Protein AF-0000000078900551 (afdb_homodimer)

Organism: Rhodospirillum centenum (strain ATCC 51521 / SW) (NCBI:txid414684)

Nearest PDB structures (foldseek):
  6svo-assembly1_B  TM=8.219E-01  e=4.751E-28  Homo sapiens
  6r4i-assembly1_B  TM=8.090E-01  e=1.532E-27  Homo sapiens
  3tbf-assembly4_H  TM=9.210E-01  e=7.528E-16  Francisella tularensis subsp. tularensis
  3tbf-assembly2_D  TM=9.051E-01  e=5.675E-16  Francisella tularensis subsp. tularensis
  3tbf-assembly1_B  TM=9.033E-01  e=3.351E-15  Francisella tularensis subsp. tularensis

pLDDT: mean 84.88, std 12.08, range [35.97, 98.56]

Secondary structure (DSSP, 8-state):
--EEEEEEE-SGGGSPP--HHHHHHHHHHHH--TT-HHHHHHHHHHHHHTHHHHTSHHHHHHHHH-HHHHHHHHHHHHHHHHHHHHHHHSTTTTSHHHHHHHHHHHHHHHIIIIIIIHHHHHHHTTSS-GGG--HHHHHHHHHHHHHHHHHHHHGGG--SEEEEEEEEEE-TT-----HHHHHHHHHHHHHHTT-SSSSEEEEE-TTS-EEEEEEEEEE-SS--TTHHHHHHHHHHHH-HHHHHHHTTEEEEEEEEEEE--SSS-SSTTTPSSB----TT--GGG--HHHH-EEEEEE--TTHHHHIIIIIITTT----TT---GGGHHHHHHHH--SS--HHHHHHHHHHH--SSEEEEEE-TT-TTEEEEEEESSS--EEEEEETTEEEEESSHHHHTTT-SEEEEE---GGG-EEEEEE-STTS-SEEEEETTT--EE---EEE----GGGG--TT-SSHHHHHHHTHHHHHHHHHTTS-EEETTEEE---STT-TTHHHHHHHH-TTSPPP-EEEEEESTHHHHHHHHHHHHHHHHSTTS--EEEEEEHHHHHHH-TT---TTEEEEEEESSS--HHHHHHHHHHHHTT-EEEEEES-TTSHHHHH-SEEEE-TTS-----SSS--HHHHHHHHHHHHHHHHHHHHHT-S-HHHHHHHHHHHHHHHHHHHHHHHTHHHHHHHHHHHGGG-S-EEEEE-THHHHHHHHHHHHHHHHH-----EE-GGGGGGT-GGG--EEEEEETT--HHHHHHHHHHHHHHHHTT-EEEEEEETT--TTTTT-SEEEEE----TT-HHHHHHHHHHHHHHHHHHHHHHTTHHHHHHHHHHHHHTTSTT---HHHHHHHHHHHHHHHTTTTTTT--HHHHHHHHHHHHHHTTGGGS-SSSTHHHHHHHHHHHHHHHHHHHHH---TTT-TT--S---------PPPPPHHHHHHHHHTT--GGGB-HHHHHHHHHHTTTEEEEEEEEEEEEEEE-TTSPEEEEEEEEEETT-S--TTSS-EE--HHHHHHHHHTS-EEE--TTS---EEEEEEE-TTT--EEEEEEEEEEEPS---HHHHHHHHHHTT-HHHHHHHHHHHHHHH----HHHHHHHS-HHHHHHS-HHHHHH--/--EEEEEEE-SGGGSPP--HHHHHHHHHHHH--TT-HHHHHHHHHHHHHTHHHHTSHHHHHHHHH-HHHHHHHHHHHHHHHHHHHHHHHSTTTTSHHHHHHHHHHHHHHHIIIIIIIHHHHHHHTTSS-GGG--HHHHHHHHHHHHHHHHHHHHGGG--SEEEEEEEEEE-TT-----HHHHHHHHHHHHHHTT-SS-SEEEEE-TTS-EEEEEEEEEE-SS--TTHHHHHHHHHHHH-HHHHHHHTTEEEEEEEEEEE--SSS-SSTTTPSSB----TT--GGG--HHHH-EEEEEE--TTHHHHIIIIIITTT----TT---GGGHHHHHHHH--SS--HHHHHHHHHHH--SSEEEEEE-TT-TTEEEEEEESSS--EEEEEETTEEEEESSHHHHTTT-SEEEEE---GGG-EEEEEE-STTS-SEEEEETTT--B----EEE----GGGG--TT-SSHHHHHHHTHHHHHHHHHTTS-EEETTEEE---STT-TTHHHHHHHH-TTSPPP-EEEEEESTHHHHHHHHHHHHHHHHSTTS--EEEEEEHHHHHHH-TT---TTEEEEEEESSS--HHHHHHHHHHHHTT-EEEEEES-TTSHHHHH-SEEEE-TTS-----SSS--HHHHHHHHHHHHHHHHHHHHHT-S-HHHHHHHHHHHHHHHHHHHHHHHTHHHHHHHHHHHGGG-S-EEEEE-THHHHHHHHHHHHHHHHH-----EE-GGGGGGT-GGG--EEEEEETT--HHHHHHHHHHHHHHHHTT-EEEEEEETT--TTTTT-SEEEEE----TT-HHHHHHHHHHHHHHHHHHHHHHTTHHHHHHHHHHHHHTTSTT---HHHHHHHHHHHHHHHTTTTTTT--HHHHHHHHHHHHHHTTGGGS-SSSTHHHHHHHHHHHHHHHHHHHHH---TTT-TT--S-----------PPPHHHHHHHHHTT--GGGS-HHHHHHHHHHGGGEEEEEEEEEEEEEEE-TTSPEEEEEEEEEETT-S--TTSS-EE--HHHHHHHHHTS-EEE--TTS---EEEEEEE-TTT--EEEEEEEEEEEPS---HHHHHHHHHHTT-HHHHHHHHHHHHHHH----HHHHHHHS-HHHHHHS-HHHHHH--

Structure (mmCIF, N/CA/C/O backbone):
data_AF-0000000078900551-model_v1
#
loop_
_entity.id
_entity.type
_entity.pdbx_description
1 polymer 'Glutamine--fructose-6-phosphate aminotransferase'
#
loop_
_atom_site.group_PDB
_atom_site.id
_atom_site.type_symbol
_atom_site.label_atom_id
_atom_site.label_alt_id
_atom_site.label_comp_id
_atom_site.label_asym_id
_atom_site.label_entity_id
_atom_site.label_seq_id
_atom_site.pdbx_PDB_ins_code
_atom_site.Cartn_x
_atom_site.Cartn_y
_atom_site.Cartn_z
_atom_site.occupancy
_atom_site.B_iso_or_equiv
_atom_site.auth_seq_id
_atom_site.auth_comp_id
_atom_site.auth_asym_id
_atom_site.auth_atom_id
_atom_site.pdbx_PDB_model_num
ATOM 1 N N . MET A 1 1 ? -0.804 -19.781 -14.273 1 66.62 1 MET A N 1
ATOM 2 C CA . MET A 1 1 ? -0.394 -21.062 -14.836 1 66.62 1 MET A CA 1
ATOM 3 C C . MET A 1 1 ? -1.522 -22.078 -14.742 1 66.62 1 MET A C 1
ATOM 5 O O . MET A 1 1 ? -2.232 -22.141 -13.742 1 66.62 1 MET A O 1
ATOM 9 N N . CYS A 1 2 ? -1.718 -22.75 -15.812 1 84 2 CYS A N 1
ATOM 10 C CA . CYS A 1 2 ? -2.719 -23.812 -15.93 1 84 2 CYS A CA 1
ATOM 11 C C . CYS A 1 2 ? -2.092 -25.188 -15.727 1 84 2 CYS A C 1
ATOM 13 O O . CYS A 1 2 ? -0.875 -25.297 -15.578 1 84 2 CYS A O 1
ATOM 15 N N . GLY A 1 3 ? -2.926 -26.188 -15.391 1 90.5 3 GLY A N 1
ATOM 16 C CA . GLY A 1 3 ? -2.473 -27.562 -15.297 1 90.5 3 GLY A CA 1
ATOM 17 C C . GLY A 1 3 ? -2.92 -28.422 -16.469 1 90.5 3 GLY A C 1
ATOM 18 O O . GLY A 1 3 ? -4.047 -28.281 -16.953 1 90.5 3 GLY A O 1
ATOM 19 N N . ILE A 1 4 ? -1.954 -29.203 -16.984 1 95.88 4 ILE A N 1
ATOM 20 C CA . ILE A 1 4 ? -2.254 -30.156 -18.047 1 95.88 4 ILE A CA 1
ATOM 21 C C . ILE A 1 4 ? -2.004 -31.578 -17.547 1 95.88 4 ILE A C 1
ATOM 23 O O . ILE A 1 4 ? -1.011 -31.828 -16.859 1 95.88 4 ILE A O 1
ATOM 27 N N . ALA A 1 5 ? -2.932 -32.469 -17.766 1 97 5 ALA A N 1
ATOM 28 C CA . ALA A 1 5 ? -2.779 -33.906 -17.5 1 97 5 ALA A CA 1
ATOM 29 C C . ALA A 1 5 ? -3.188 -34.719 -18.719 1 97 5 ALA A C 1
ATOM 31 O O . ALA A 1 5 ? -4.086 -34.344 -19.469 1 97 5 ALA A O 1
ATOM 32 N N . GLY A 1 6 ? -2.467 -35.844 -18.922 1 97.44 6 GLY A N 1
ATOM 33 C CA . GLY A 1 6 ? -2.803 -36.656 -20.062 1 97.44 6 GLY A CA 1
ATOM 34 C C . GLY A 1 6 ? -2.352 -38.094 -19.906 1 97.44 6 GLY A C 1
ATOM 35 O O . GLY A 1 6 ? -1.52 -38.406 -19.047 1 97.44 6 GLY A O 1
ATOM 36 N N . PHE A 1 7 ? -2.967 -38.969 -20.656 1 97.88 7 PHE A N 1
ATOM 37 C CA . PHE A 1 7 ? -2.646 -40.375 -20.719 1 97.88 7 PHE A CA 1
ATOM 38 C C . PHE A 1 7 ? -2.855 -40.938 -22.125 1 97.88 7 PHE A C 1
ATOM 40 O O . PHE A 1 7 ? -3.861 -40.625 -22.781 1 97.88 7 PHE A O 1
ATOM 47 N N . LEU A 1 8 ? -1.882 -41.594 -22.672 1 98.06 8 LEU A N 1
ATOM 48 C CA . LEU A 1 8 ? -1.935 -42.281 -23.953 1 98.06 8 LEU A CA 1
ATOM 49 C C . LEU A 1 8 ? -1.696 -43.781 -23.781 1 98.06 8 LEU A C 1
ATOM 51 O O . LEU A 1 8 ? -0.574 -44.219 -23.5 1 98.06 8 LEU A O 1
ATOM 55 N N . SER A 1 9 ? -2.711 -44.594 -24.016 1 96.81 9 SER A N 1
ATOM 56 C CA . SER A 1 9 ? -2.615 -46.031 -23.734 1 96.81 9 SER A CA 1
ATOM 57 C C . SER A 1 9 ? -1.917 -46.75 -24.875 1 96.81 9 SER A C 1
ATOM 59 O O . SER A 1 9 ? -2.006 -46.344 -26.031 1 96.81 9 SER A O 1
ATOM 61 N N . ASN A 1 10 ? -1.224 -47.812 -24.516 1 94.12 10 ASN A N 1
ATOM 62 C CA . ASN A 1 10 ? -0.757 -48.781 -25.5 1 94.12 10 ASN A CA 1
ATOM 63 C C . ASN A 1 10 ? -1.678 -50 -25.578 1 94.12 10 ASN A C 1
ATOM 65 O O . ASN A 1 10 ? -2.842 -49.906 -25.172 1 94.12 10 ASN A O 1
ATOM 69 N N . ARG A 1 11 ? -1.225 -51.125 -26.094 1 87.25 11 ARG A N 1
ATOM 70 C CA . ARG A 1 11 ? -2.08 -52.281 -26.266 1 87.25 11 ARG A CA 1
ATOM 71 C C . ARG A 1 11 ? -1.646 -53.438 -25.359 1 87.25 11 ARG A C 1
ATOM 73 O O . ARG A 1 11 ? -2.137 -54.562 -25.484 1 87.25 11 ARG A O 1
ATOM 80 N N . HIS A 1 12 ? -0.827 -53.156 -24.438 1 87.31 12 HIS A N 1
ATOM 81 C CA . HIS A 1 12 ? -0.297 -54.219 -23.562 1 87.31 12 HIS A CA 1
ATOM 82 C C . HIS A 1 12 ? -1.28 -54.531 -22.438 1 87.31 12 HIS A C 1
ATOM 84 O O . HIS A 1 12 ? -1.102 -55.531 -21.734 1 87.31 12 HIS A O 1
ATOM 90 N N . TRP A 1 13 ? -2.324 -53.844 -22.297 1 88.25 13 TRP A N 1
ATOM 91 C CA . TRP A 1 13 ? -3.277 -54.031 -21.203 1 88.25 13 TRP A CA 1
ATOM 92 C C . TRP A 1 13 ? -4.098 -55.281 -21.375 1 88.25 13 TRP A C 1
ATOM 94 O O . TRP A 1 13 ? -4.762 -55.75 -20.438 1 88.25 13 TRP A O 1
ATOM 104 N N . THR A 1 14 ? -3.967 -55.938 -22.484 1 84.12 14 THR A N 1
ATOM 105 C CA . THR A 1 14 ? -4.766 -57.125 -22.781 1 84.12 14 THR A CA 1
ATOM 106 C C . THR A 1 14 ? -4.145 -58.375 -22.156 1 84.12 14 THR A C 1
ATOM 108 O O . THR A 1 14 ? -4.816 -59.375 -21.984 1 84.12 14 THR A O 1
ATOM 111 N N . ALA A 1 15 ? -2.949 -58.25 -21.734 1 84.06 15 ALA A N 1
ATOM 112 C CA . ALA A 1 15 ? -2.246 -59.406 -21.188 1 84.06 15 ALA A CA 1
ATOM 113 C C . ALA A 1 15 ? -2.484 -59.531 -19.672 1 84.06 15 ALA A C 1
ATOM 115 O O . ALA A 1 15 ? -2.699 -58.531 -19 1 84.06 15 ALA A O 1
ATOM 116 N N . ASP A 1 16 ? -2.555 -60.781 -19.188 1 81.62 16 ASP A N 1
ATOM 117 C CA . ASP A 1 16 ? -2.666 -61 -17.75 1 81.62 16 ASP A CA 1
ATOM 118 C C . ASP A 1 16 ? -1.317 -60.812 -17.062 1 81.62 16 ASP A C 1
ATOM 120 O O . ASP A 1 16 ? -0.294 -61.312 -17.531 1 81.62 16 ASP A O 1
ATOM 124 N N . PRO A 1 17 ? -1.302 -60.156 -15.969 1 81.31 17 PRO A N 1
ATOM 125 C CA . PRO A 1 17 ? -0.023 -59.812 -15.336 1 81.31 17 PRO A CA 1
ATOM 126 C C . PRO A 1 17 ? 0.526 -60.969 -14.484 1 81.31 17 PRO A C 1
ATOM 128 O O . PRO A 1 17 ? -0.245 -61.781 -13.961 1 81.31 17 PRO A O 1
ATOM 131 N N . ASP A 1 18 ? 1.804 -61.125 -14.484 1 87.38 18 ASP A N 1
ATOM 132 C CA . ASP A 1 18 ? 2.486 -61.969 -13.508 1 87.38 18 ASP A CA 1
ATOM 133 C C . ASP A 1 18 ? 2.635 -61.25 -12.164 1 87.38 18 ASP A C 1
ATOM 135 O O . ASP A 1 18 ? 3.355 -60.281 -12.062 1 87.38 18 ASP A O 1
ATOM 139 N N . LEU A 1 19 ? 1.919 -61.781 -11.133 1 91.25 19 LEU A N 1
ATOM 140 C CA . LEU A 1 19 ? 1.91 -61.094 -9.852 1 91.25 19 LEU A CA 1
ATOM 141 C C . LEU A 1 19 ? 2.754 -61.812 -8.82 1 91.25 19 LEU A C 1
ATOM 143 O O . LEU A 1 19 ? 2.646 -61.562 -7.621 1 91.25 19 LEU A O 1
ATOM 147 N N . SER A 1 20 ? 3.609 -62.719 -9.242 1 92.44 20 SER A N 1
ATOM 148 C CA . SER A 1 20 ? 4.438 -63.5 -8.32 1 92.44 20 SER A CA 1
ATOM 149 C C . SER A 1 20 ? 5.371 -62.594 -7.527 1 92.44 20 SER A C 1
ATOM 151 O O . SER A 1 20 ? 5.715 -62.875 -6.383 1 92.44 20 SER A O 1
ATOM 153 N N . TRP A 1 21 ? 5.801 -61.531 -8.148 1 92.56 21 TRP A N 1
ATOM 154 C CA . TRP A 1 21 ? 6.676 -60.562 -7.48 1 92.56 21 TRP A CA 1
ATOM 155 C C . TRP A 1 21 ? 5.984 -59.938 -6.27 1 92.56 21 TRP A C 1
ATOM 157 O O . TRP A 1 21 ? 6.637 -59.625 -5.273 1 92.56 21 TRP A O 1
ATOM 167 N N . LEU A 1 22 ? 4.711 -59.719 -6.332 1 93.12 22 LEU A N 1
ATOM 168 C CA . LEU A 1 22 ? 3.941 -59.125 -5.254 1 93.12 22 LEU A CA 1
ATOM 169 C C . LEU A 1 22 ? 3.912 -60.031 -4.027 1 93.12 22 LEU A C 1
ATOM 171 O O . LEU A 1 22 ? 4.031 -59.562 -2.895 1 93.12 22 LEU A O 1
ATOM 175 N N . ASP A 1 23 ? 3.812 -61.281 -4.262 1 92.56 23 ASP A N 1
ATOM 176 C CA . ASP A 1 23 ? 3.844 -62.25 -3.168 1 92.56 23 ASP A CA 1
ATOM 177 C C . ASP A 1 23 ? 5.203 -62.25 -2.467 1 92.56 23 ASP A C 1
ATOM 179 O O . ASP A 1 23 ? 5.27 -62.281 -1.237 1 92.56 23 ASP A O 1
ATOM 183 N N . ARG A 1 24 ? 6.188 -62.156 -3.193 1 93.75 24 ARG A N 1
ATOM 184 C CA . ARG A 1 24 ? 7.535 -62.125 -2.637 1 93.75 24 ARG A CA 1
ATOM 185 C C . ARG A 1 24 ? 7.758 -60.875 -1.793 1 93.75 24 ARG A C 1
ATOM 187 O O . ARG A 1 24 ? 8.32 -60.969 -0.7 1 93.75 24 ARG A O 1
ATOM 194 N N . ALA A 1 25 ? 7.383 -59.812 -2.393 1 93.94 25 ALA A N 1
ATOM 195 C CA . ALA A 1 25 ? 7.562 -58.531 -1.679 1 93.94 25 ALA A CA 1
ATOM 196 C C . ALA A 1 25 ? 6.742 -58.531 -0.392 1 93.94 25 ALA A C 1
ATOM 198 O O . ALA A 1 25 ? 7.227 -58.094 0.654 1 93.94 25 ALA A O 1
ATOM 199 N N . ALA A 1 26 ? 5.5 -58.938 -0.417 1 93.94 26 ALA A N 1
ATOM 200 C CA . ALA A 1 26 ? 4.625 -59 0.751 1 93.94 26 ALA A CA 1
ATOM 201 C C . ALA A 1 26 ? 5.172 -59.938 1.813 1 93.94 26 ALA A C 1
ATOM 203 O O . ALA A 1 26 ? 5.117 -59.625 3.01 1 93.94 26 ALA A O 1
ATOM 204 N N . ASP A 1 27 ? 5.672 -61.031 1.371 1 94.5 27 ASP A N 1
ATOM 205 C CA . ASP A 1 27 ? 6.254 -62 2.293 1 94.5 27 ASP A CA 1
ATOM 206 C C . ASP A 1 27 ? 7.508 -61.438 2.963 1 94.5 27 ASP A C 1
ATOM 208 O O . ASP A 1 27 ? 7.734 -61.656 4.152 1 94.5 27 ASP A O 1
ATOM 212 N N . ALA A 1 28 ? 8.281 -60.812 2.164 1 95.44 28 ALA A N 1
ATOM 213 C CA . ALA A 1 28 ? 9.484 -60.188 2.721 1 95.44 28 ALA A CA 1
ATOM 214 C C . ALA A 1 28 ? 9.133 -59.156 3.777 1 95.44 28 ALA A C 1
ATOM 216 O O . ALA A 1 28 ? 9.797 -59.062 4.816 1 95.44 28 ALA A O 1
ATOM 217 N N . LEU A 1 29 ? 8.148 -58.344 3.551 1 94.81 29 LEU A N 1
ATOM 218 C CA . LEU A 1 29 ? 7.703 -57.344 4.512 1 94.81 29 LEU A CA 1
ATOM 219 C C . LEU A 1 29 ? 7.152 -58 5.773 1 94.81 29 LEU A C 1
ATOM 221 O O . LEU A 1 29 ? 7.383 -57.531 6.883 1 94.81 29 LEU A O 1
ATOM 225 N N . ALA A 1 30 ? 6.445 -59.062 5.543 1 93.69 30 ALA A N 1
ATOM 226 C CA . ALA A 1 30 ? 5.871 -59.812 6.668 1 93.69 30 ALA A CA 1
ATOM 227 C C . ALA A 1 30 ? 6.961 -60.406 7.551 1 93.69 30 ALA A C 1
ATOM 229 O O . ALA A 1 30 ? 6.809 -60.469 8.773 1 93.69 30 ALA A O 1
ATOM 230 N N . ALA A 1 31 ? 8.023 -60.75 6.957 1 93.94 31 ALA A N 1
ATOM 231 C CA . ALA A 1 31 ? 9.109 -61.406 7.668 1 93.94 31 ALA A CA 1
ATOM 232 C C . ALA A 1 31 ? 10.047 -60.406 8.312 1 93.94 31 ALA A C 1
ATOM 234 O O . ALA A 1 31 ? 10.82 -60.75 9.211 1 93.94 31 ALA A O 1
ATOM 235 N N . ALA A 1 32 ? 9.992 -59.219 7.832 1 94.06 32 ALA A N 1
ATOM 236 C CA . ALA A 1 32 ? 10.906 -58.188 8.328 1 94.06 32 ALA A CA 1
ATOM 237 C C . ALA A 1 32 ? 10.609 -57.844 9.781 1 94.06 32 ALA A C 1
ATOM 239 O O . ALA A 1 32 ? 9.453 -57.875 10.211 1 94.06 32 ALA A O 1
ATOM 240 N N . THR A 1 33 ? 11.672 -57.469 10.602 1 92.5 33 THR A N 1
ATOM 241 C CA . THR A 1 33 ? 11.539 -57.125 12.008 1 92.5 33 THR A CA 1
ATOM 242 C C . THR A 1 33 ? 12.125 -55.75 12.281 1 92.5 33 THR A C 1
ATOM 244 O O . THR A 1 33 ? 13.102 -55.344 11.648 1 92.5 33 THR A O 1
ATOM 247 N N . PRO A 1 34 ? 11.445 -55.031 13.203 1 91.5 34 PRO A N 1
ATOM 248 C CA . PRO A 1 34 ? 11.906 -53.688 13.508 1 91.5 34 PRO A CA 1
ATOM 249 C C . PRO A 1 34 ? 13.352 -53.656 14.008 1 91.5 34 PRO A C 1
ATOM 251 O O . PRO A 1 34 ? 14.008 -52.594 13.945 1 91.5 34 PRO A O 1
ATOM 254 N N . ASP A 1 35 ? 13.906 -54.719 14.422 1 89.25 35 ASP A N 1
ATOM 255 C CA . ASP A 1 35 ? 15.266 -54.781 14.953 1 89.25 35 ASP A CA 1
ATOM 256 C C . ASP A 1 35 ? 16.297 -54.875 13.828 1 89.25 35 ASP A C 1
ATOM 258 O O . ASP A 1 35 ? 17.484 -54.688 14.055 1 89.25 35 ASP A O 1
ATOM 262 N N . ASP A 1 36 ? 15.836 -55.094 12.562 1 91.44 36 ASP A N 1
ATOM 263 C CA . ASP A 1 36 ? 16.719 -55.219 11.406 1 91.44 36 ASP A CA 1
ATOM 264 C C . ASP A 1 36 ? 16.328 -54.219 10.312 1 91.44 36 ASP A C 1
ATOM 266 O O . ASP A 1 36 ? 15.789 -54.594 9.273 1 91.44 36 ASP A O 1
ATOM 270 N N . PRO A 1 37 ? 16.734 -53 10.422 1 92.31 37 PRO A N 1
ATOM 271 C CA . PRO A 1 37 ? 16.391 -51.969 9.422 1 92.31 37 PRO A CA 1
ATOM 272 C C . PRO A 1 37 ? 16.906 -52.312 8.031 1 92.31 37 PRO A C 1
ATOM 274 O O . PRO A 1 37 ? 16.281 -52 7.027 1 92.31 37 PRO A O 1
ATOM 277 N N . ALA A 1 38 ? 18 -53 7.949 1 91.44 38 ALA A N 1
ATOM 278 C CA . ALA A 1 38 ? 18.547 -53.406 6.66 1 91.44 38 ALA A CA 1
ATOM 279 C C . ALA A 1 38 ? 17.641 -54.406 5.961 1 91.44 38 ALA A C 1
ATOM 281 O O . ALA A 1 38 ? 17.484 -54.375 4.742 1 91.44 38 ALA A O 1
ATOM 282 N N . GLY A 1 39 ? 17.125 -55.312 6.738 1 92.62 39 GLY A N 1
ATOM 283 C CA . GLY A 1 39 ? 16.172 -56.281 6.195 1 92.62 39 GLY A CA 1
ATOM 284 C C . GLY A 1 39 ? 14.898 -55.625 5.695 1 92.62 39 GLY A C 1
ATOM 285 O O . GLY A 1 39 ? 14.344 -56.031 4.672 1 92.62 39 GLY A O 1
ATOM 286 N N . ILE A 1 40 ? 14.422 -54.625 6.445 1 94.94 40 ILE A N 1
ATOM 287 C CA . ILE A 1 40 ? 13.258 -53.844 6.008 1 94.94 40 ILE A CA 1
ATOM 288 C C . ILE A 1 40 ? 13.562 -53.156 4.695 1 94.94 40 ILE A C 1
ATOM 290 O O . ILE A 1 40 ? 12.75 -53.156 3.768 1 94.94 40 ILE A O 1
ATOM 294 N N . ASP A 1 41 ? 14.711 -52.594 4.59 1 94 41 ASP A N 1
ATOM 295 C CA . ASP A 1 41 ? 15.125 -51.875 3.393 1 94 41 ASP A CA 1
ATOM 296 C C . ASP A 1 41 ? 15.18 -52.812 2.182 1 94 41 ASP A C 1
ATOM 298 O O . ASP A 1 41 ? 14.773 -52.406 1.081 1 94 41 ASP A O 1
ATOM 302 N N . ALA A 1 42 ? 15.633 -53.938 2.436 1 92.81 42 ALA A N 1
ATOM 303 C CA . ALA A 1 42 ? 15.711 -54.938 1.364 1 92.81 42 ALA A CA 1
ATOM 304 C C . ALA A 1 42 ? 14.312 -55.312 0.887 1 92.81 42 ALA A C 1
ATOM 306 O O . ALA A 1 42 ? 14.094 -55.562 -0.307 1 92.81 42 ALA A O 1
ATOM 307 N N . ALA A 1 43 ? 13.445 -55.469 1.793 1 93.75 43 ALA A N 1
ATOM 308 C CA . ALA A 1 43 ? 12.062 -55.781 1.431 1 93.75 43 ALA A CA 1
ATOM 309 C C . ALA A 1 43 ? 11.453 -54.656 0.61 1 93.75 43 ALA A C 1
ATOM 311 O O . ALA A 1 43 ? 10.727 -54.875 -0.357 1 93.75 43 ALA A O 1
ATOM 312 N N . LEU A 1 44 ? 11.758 -53.438 0.991 1 94.62 44 LEU A N 1
ATOM 313 C CA . LEU A 1 44 ? 11.242 -52.281 0.282 1 94.62 44 LEU A CA 1
ATOM 314 C C . LEU A 1 44 ? 11.875 -52.156 -1.102 1 94.62 44 LEU A C 1
ATOM 316 O O . LEU A 1 44 ? 11.242 -51.656 -2.039 1 94.62 44 LEU A O 1
ATOM 320 N N . ASP A 1 45 ? 13.039 -52.625 -1.257 1 94.44 45 ASP A N 1
ATOM 321 C CA . ASP A 1 45 ? 13.711 -52.594 -2.553 1 94.44 45 ASP A CA 1
ATOM 322 C C . ASP A 1 45 ? 12.984 -53.5 -3.559 1 94.44 45 ASP A C 1
ATOM 324 O O . ASP A 1 45 ? 12.969 -53.219 -4.758 1 94.44 45 ASP A O 1
ATOM 328 N N . LEU A 1 46 ? 12.398 -54.531 -3.059 1 93.19 46 LEU A N 1
ATOM 329 C CA . LEU A 1 46 ? 11.625 -55.406 -3.936 1 93.19 46 LEU A CA 1
ATOM 330 C C . LEU A 1 46 ? 10.414 -54.656 -4.492 1 93.19 46 LEU A C 1
ATOM 332 O O . LEU A 1 46 ? 10.07 -54.812 -5.668 1 93.19 46 LEU A O 1
ATOM 336 N N . LEU A 1 47 ? 9.844 -53.938 -3.631 1 91.62 47 LEU A N 1
ATOM 337 C CA . LEU A 1 47 ? 8.711 -53.125 -4.078 1 91.62 47 LEU A CA 1
ATOM 338 C C . LEU A 1 47 ? 9.164 -52 -5 1 91.62 47 LEU A C 1
ATOM 340 O O . LEU A 1 47 ? 8.547 -51.75 -6.039 1 91.62 47 LEU A O 1
ATOM 344 N N . ALA A 1 48 ? 10.242 -51.344 -4.641 1 93.19 48 ALA A N 1
ATOM 345 C CA . ALA A 1 48 ? 10.781 -50.219 -5.414 1 93.19 48 ALA A CA 1
ATOM 346 C C . ALA A 1 48 ? 11.227 -50.656 -6.801 1 93.19 48 ALA A C 1
ATOM 348 O O . ALA A 1 48 ? 11.039 -49.938 -7.785 1 93.19 48 ALA A O 1
ATOM 349 N N . GLY A 1 49 ? 11.75 -51.812 -6.824 1 92.88 49 GLY A N 1
ATOM 350 C CA . GLY A 1 49 ? 12.227 -52.344 -8.086 1 92.88 49 GLY A CA 1
ATOM 351 C C . GLY A 1 49 ? 11.102 -52.719 -9.039 1 92.88 49 GLY A C 1
ATOM 352 O O . GLY A 1 49 ? 11.312 -52.812 -10.25 1 92.88 49 GLY A O 1
ATOM 353 N N . ARG A 1 50 ? 9.914 -52.906 -8.469 1 94.19 50 ARG A N 1
ATOM 354 C CA . ARG A 1 50 ? 8.758 -53.25 -9.281 1 94.19 50 ARG A CA 1
ATOM 355 C C . ARG A 1 50 ? 7.676 -52.156 -9.188 1 94.19 50 ARG A C 1
ATOM 357 O O . ARG A 1 50 ? 6.48 -52.469 -9.164 1 94.19 50 ARG A O 1
ATOM 364 N N . PHE A 1 51 ? 8.094 -51.031 -9.039 1 94.94 51 PHE A N 1
ATOM 365 C CA . PHE A 1 51 ? 7.152 -49.906 -8.891 1 94.94 51 PHE A CA 1
ATOM 366 C C . PHE A 1 51 ? 6.23 -49.844 -10.102 1 94.94 51 PHE A C 1
ATOM 368 O O . PHE A 1 51 ? 5.02 -49.656 -9.953 1 94.94 51 PHE A O 1
ATOM 375 N N . ASP A 1 52 ? 6.727 -50 -11.289 1 93.38 52 ASP A N 1
ATOM 376 C CA . ASP A 1 52 ? 5.938 -49.906 -12.516 1 93.38 52 ASP A CA 1
ATOM 377 C C . ASP A 1 52 ? 4.875 -51 -12.562 1 93.38 52 ASP A C 1
ATOM 379 O O . ASP A 1 52 ? 3.74 -50.781 -12.977 1 93.38 52 ASP A O 1
ATOM 383 N N . ALA A 1 53 ? 5.301 -52.094 -12.148 1 93.31 53 ALA A N 1
ATOM 384 C CA . ALA A 1 53 ? 4.352 -53.219 -12.102 1 93.31 53 ALA A CA 1
ATOM 385 C C . ALA A 1 53 ? 3.275 -52.969 -11.047 1 93.31 53 ALA A C 1
ATOM 387 O O . ALA A 1 53 ? 2.104 -53.281 -11.266 1 93.31 53 ALA A O 1
ATOM 388 N N . LEU A 1 54 ? 3.744 -52.5 -9.969 1 94.44 54 LEU A N 1
ATOM 389 C CA . LEU A 1 54 ? 2.816 -52.219 -8.883 1 94.44 54 LEU A CA 1
ATOM 390 C C . LEU A 1 54 ? 1.731 -51.25 -9.344 1 94.44 54 LEU A C 1
ATOM 392 O O . LEU A 1 54 ? 0.566 -51.406 -8.969 1 94.44 54 LEU A O 1
ATOM 396 N N . MET A 1 55 ? 2.086 -50.312 -10.203 1 94.56 55 MET A N 1
ATOM 397 C CA . MET A 1 55 ? 1.155 -49.25 -10.602 1 94.56 55 MET A CA 1
ATOM 398 C C . MET A 1 55 ? 0.519 -49.562 -11.953 1 94.56 55 MET A C 1
ATOM 400 O O . MET A 1 55 ? -0.214 -48.75 -12.508 1 94.56 55 MET A O 1
ATOM 404 N N . SER A 1 56 ? 0.623 -50.75 -12.438 1 94.25 56 SER A N 1
ATOM 405 C CA . SER A 1 56 ? 0.135 -51.125 -13.758 1 94.25 56 SER A CA 1
ATOM 406 C C . SER A 1 56 ? -1.359 -51.438 -13.727 1 94.25 56 SER A C 1
ATOM 408 O O . SER A 1 56 ? -1.921 -51.719 -12.672 1 94.25 56 SER A O 1
ATOM 410 N N . PHE A 1 57 ? -1.996 -51.375 -14.938 1 95.62 57 PHE A N 1
ATOM 411 C CA . PHE A 1 57 ? -3.396 -51.75 -15.094 1 95.62 57 PHE A CA 1
ATOM 412 C C . PHE A 1 57 ? -3.607 -53.219 -14.727 1 95.62 57 PHE A C 1
ATOM 414 O O . PHE A 1 57 ? -4.625 -53.562 -14.125 1 95.62 57 PHE A O 1
ATOM 421 N N . GLY A 1 58 ? -2.66 -54.031 -15.039 1 93.5 58 GLY A N 1
ATOM 422 C CA . GLY A 1 58 ? -2.756 -55.438 -14.711 1 93.5 58 GLY A CA 1
ATOM 423 C C . GLY A 1 58 ? -2.943 -55.688 -13.227 1 93.5 58 GLY A C 1
ATOM 424 O O . GLY A 1 58 ? -3.791 -56.469 -12.828 1 93.5 58 GLY A O 1
ATOM 425 N N . THR A 1 59 ? -2.113 -55.062 -12.469 1 93.5 59 THR A N 1
ATOM 426 C CA . THR A 1 59 ? -2.227 -55.188 -11.023 1 93.5 59 THR A CA 1
ATOM 427 C C . THR A 1 59 ? -3.566 -54.656 -10.531 1 93.5 59 THR A C 1
ATOM 429 O O . THR A 1 59 ? -4.207 -55.25 -9.664 1 93.5 59 THR A O 1
ATOM 432 N N . HIS A 1 60 ? -4.016 -53.562 -11.07 1 94.25 60 HIS A N 1
ATOM 433 C CA . HIS A 1 60 ? -5.301 -52.969 -10.719 1 94.25 60 HIS A CA 1
ATOM 434 C C . HIS A 1 60 ? -6.445 -53.938 -11.008 1 94.25 60 HIS A C 1
ATOM 436 O O . HIS A 1 60 ? -7.301 -54.156 -10.148 1 94.25 60 HIS A O 1
ATOM 442 N N . LEU A 1 61 ? -6.441 -54.438 -12.25 1 94.44 61 LEU A N 1
ATOM 443 C CA . LEU A 1 61 ? -7.523 -55.312 -12.648 1 94.44 61 LEU A CA 1
ATOM 444 C C . LEU A 1 61 ? -7.555 -56.562 -11.773 1 94.44 61 LEU A C 1
ATOM 446 O O . LEU A 1 61 ? -8.625 -57.031 -11.367 1 94.44 61 LEU A O 1
ATOM 450 N N . ALA A 1 62 ? -6.352 -57.125 -11.477 1 93.75 62 ALA A N 1
ATOM 451 C CA . ALA A 1 62 ? -6.266 -58.312 -10.617 1 93.75 62 ALA A CA 1
ATOM 452 C C . ALA A 1 62 ? -6.82 -58 -9.227 1 93.75 62 ALA A C 1
ATOM 454 O O . ALA A 1 62 ? -7.562 -58.812 -8.672 1 93.75 62 ALA A O 1
ATOM 455 N N . ALA A 1 63 ? -6.445 -56.938 -8.695 1 93.69 63 ALA A N 1
ATOM 456 C CA . ALA A 1 63 ? -6.891 -56.562 -7.352 1 93.69 63 ALA A CA 1
ATOM 457 C C . ALA A 1 63 ? -8.383 -56.25 -7.34 1 93.69 63 ALA A C 1
ATOM 459 O O . ALA A 1 63 ? -9.055 -56.438 -6.328 1 93.69 63 ALA A O 1
ATOM 460 N N . ALA A 1 64 ? -8.914 -55.719 -8.422 1 93.31 64 ALA A N 1
ATOM 461 C CA . ALA A 1 64 ? -10.328 -55.375 -8.516 1 93.31 64 ALA A CA 1
ATOM 462 C C . ALA A 1 64 ? -11.188 -56.625 -8.664 1 93.31 64 ALA A C 1
ATOM 464 O O . ALA A 1 64 ? -12.344 -56.656 -8.227 1 93.31 64 ALA A O 1
ATOM 465 N N . THR A 1 65 ? -10.633 -57.719 -9.273 1 91.06 65 THR A N 1
ATOM 466 C CA . THR A 1 65 ? -11.461 -58.875 -9.633 1 91.06 65 THR A CA 1
ATOM 467 C C . THR A 1 65 ? -11.148 -60.062 -8.734 1 91.06 65 THR A C 1
ATOM 469 O O . THR A 1 65 ? -11.938 -61 -8.664 1 91.06 65 THR A O 1
ATOM 472 N N . ARG A 1 66 ? -9.914 -60.031 -8.086 1 92.81 66 ARG A N 1
ATOM 473 C CA . ARG A 1 66 ? -9.5 -61.125 -7.211 1 92.81 66 ARG A CA 1
ATOM 474 C C . ARG A 1 66 ? -9.328 -60.625 -5.773 1 92.81 66 ARG A C 1
ATOM 476 O O . ARG A 1 66 ? -8.281 -60.125 -5.41 1 92.81 66 ARG A O 1
ATOM 483 N N . PRO A 1 67 ? -10.172 -60.969 -4.953 1 92.94 67 PRO A N 1
ATOM 484 C CA . PRO A 1 67 ? -10.141 -60.5 -3.568 1 92.94 67 PRO A CA 1
ATOM 485 C C . PRO A 1 67 ? -8.844 -60.875 -2.848 1 92.94 67 PRO A C 1
ATOM 487 O O . PRO A 1 67 ? -8.375 -60.125 -1.981 1 92.94 67 PRO A O 1
ATOM 490 N N . ALA A 1 68 ? -8.266 -61.969 -3.244 1 92.75 68 ALA A N 1
ATOM 491 C CA . ALA A 1 68 ? -7.039 -62.438 -2.6 1 92.75 68 ALA A CA 1
ATOM 492 C C . ALA A 1 68 ? -5.891 -61.469 -2.873 1 92.75 68 ALA A C 1
ATOM 494 O O . ALA A 1 68 ? -5.059 -61.219 -1.996 1 92.75 68 ALA A O 1
ATOM 495 N N . VAL A 1 69 ? -5.824 -61.031 -4.051 1 94.44 69 VAL A N 1
ATOM 496 C CA . VAL A 1 69 ? -4.773 -60.094 -4.422 1 94.44 69 VAL A CA 1
ATOM 497 C C . VAL A 1 69 ? -4.961 -58.781 -3.658 1 94.44 69 VAL A C 1
ATOM 499 O O . VAL A 1 69 ? -3.992 -58.219 -3.15 1 94.44 69 VAL A O 1
ATOM 502 N N . ARG A 1 70 ? -6.148 -58.312 -3.559 1 94.81 70 ARG A N 1
ATOM 503 C CA . ARG A 1 70 ? -6.449 -57.094 -2.816 1 94.81 70 ARG A CA 1
ATOM 504 C C . ARG A 1 70 ? -6.07 -57.25 -1.347 1 94.81 70 ARG A C 1
ATOM 506 O O . ARG A 1 70 ? -5.473 -56.344 -0.761 1 94.81 70 ARG A O 1
ATOM 513 N N . ALA A 1 71 ? -6.422 -58.344 -0.802 1 94.62 71 ALA A N 1
ATOM 514 C CA . ALA A 1 71 ? -6.113 -58.594 0.602 1 94.62 71 ALA A CA 1
ATOM 515 C C . ALA A 1 71 ? -4.605 -58.594 0.845 1 94.62 71 ALA A C 1
ATOM 517 O O . ALA A 1 71 ? -4.141 -58.125 1.888 1 94.62 71 ALA A O 1
ATOM 518 N N . ARG A 1 72 ? -3.939 -59.125 -0.069 1 94.31 72 ARG A N 1
ATOM 519 C CA . ARG A 1 72 ? -2.484 -59.188 0.039 1 94.31 72 ARG A CA 1
ATOM 520 C C . ARG A 1 72 ? -1.895 -57.781 0.021 1 94.31 72 ARG A C 1
ATOM 522 O O . ARG A 1 72 ? -0.964 -57.469 0.773 1 94.31 72 ARG A O 1
ATOM 529 N N . LEU A 1 73 ? -2.346 -56.969 -0.889 1 95.25 73 LEU A N 1
ATOM 530 C CA . LEU A 1 73 ? -1.905 -55.562 -0.979 1 95.25 73 LEU A CA 1
ATOM 531 C C . LEU A 1 73 ? -2.236 -54.812 0.301 1 95.25 73 LEU A C 1
ATOM 533 O O . LEU A 1 73 ? -1.409 -54.062 0.808 1 95.25 73 LEU A O 1
ATOM 537 N N . GLU A 1 74 ? -3.369 -54.969 0.841 1 95.75 74 GLU A N 1
ATOM 538 C CA . GLU A 1 74 ? -3.793 -54.344 2.08 1 95.75 74 GLU A CA 1
ATOM 539 C C . GLU A 1 74 ? -2.93 -54.781 3.256 1 95.75 74 GLU A C 1
ATOM 541 O O . GLU A 1 74 ? -2.537 -53.969 4.09 1 95.75 74 GLU A O 1
ATOM 546 N N . ALA A 1 75 ? -2.689 -56.031 3.273 1 94.88 75 ALA A N 1
ATOM 547 C CA . ALA A 1 75 ? -1.854 -56.562 4.34 1 94.88 75 ALA A CA 1
ATOM 548 C C . ALA A 1 75 ? -0.442 -56 4.281 1 94.88 75 ALA A C 1
ATOM 550 O O . ALA A 1 75 ? 0.163 -55.719 5.316 1 94.88 75 ALA A O 1
ATOM 551 N N . ALA A 1 76 ? 0.045 -55.906 3.107 1 95.56 76 ALA A N 1
ATOM 552 C CA . ALA A 1 76 ? 1.374 -55.344 2.938 1 95.56 76 ALA A CA 1
ATOM 553 C C . ALA A 1 76 ? 1.401 -53.875 3.408 1 95.56 76 ALA A C 1
ATOM 555 O O . ALA A 1 76 ? 2.369 -53.438 4.039 1 95.56 76 ALA A O 1
ATOM 556 N N . ALA A 1 77 ? 0.397 -53.125 3.074 1 95.81 77 ALA A N 1
ATOM 557 C CA . ALA A 1 77 ? 0.296 -51.719 3.492 1 95.81 77 ALA A CA 1
ATOM 558 C C . ALA A 1 77 ? 0.249 -51.625 5.012 1 95.81 77 ALA A C 1
ATOM 560 O O . ALA A 1 77 ? 0.953 -50.781 5.602 1 95.81 77 ALA A O 1
ATOM 561 N N . VAL A 1 78 ? -0.557 -52.406 5.617 1 95.25 78 VAL A N 1
ATOM 562 C CA . VAL A 1 78 ? -0.717 -52.406 7.066 1 95.25 78 VAL A CA 1
ATOM 563 C C . VAL A 1 78 ? 0.597 -52.781 7.738 1 95.25 78 VAL A C 1
ATOM 565 O O . VAL A 1 78 ? 0.983 -52.219 8.75 1 95.25 78 VAL A O 1
ATOM 568 N N . ARG A 1 79 ? 1.195 -53.75 7.184 1 95.25 79 ARG A N 1
ATOM 569 C CA . ARG A 1 79 ? 2.469 -54.219 7.727 1 95.25 79 ARG A CA 1
ATOM 570 C C . ARG A 1 79 ? 3.527 -53.125 7.641 1 95.25 79 ARG A C 1
ATOM 572 O O . ARG A 1 79 ? 4.297 -52.906 8.578 1 95.25 79 ARG A O 1
ATOM 579 N N . ALA A 1 80 ? 3.645 -52.531 6.492 1 95.75 80 ALA A N 1
ATOM 580 C CA . ALA A 1 80 ? 4.59 -51.406 6.332 1 95.75 80 ALA A CA 1
ATOM 581 C C . ALA A 1 80 ? 4.34 -50.312 7.367 1 95.75 80 ALA A C 1
ATOM 583 O O . ALA A 1 80 ? 5.281 -49.781 7.941 1 95.75 80 ALA A O 1
ATOM 584 N N . GLN A 1 81 ? 3.109 -50.031 7.586 1 94.31 81 GLN A N 1
ATOM 585 C CA . GLN A 1 81 ? 2.738 -49 8.578 1 94.31 81 GLN A CA 1
ATOM 586 C C . GLN A 1 81 ? 3.146 -49.438 9.984 1 94.31 81 GLN A C 1
ATOM 588 O O . GLN A 1 81 ? 3.627 -48.625 10.773 1 94.31 81 GLN A O 1
ATOM 593 N N . ALA A 1 82 ? 2.912 -50.656 10.258 1 93.75 82 ALA A N 1
ATOM 594 C CA . ALA A 1 82 ? 3.256 -51.219 11.57 1 93.75 82 ALA A CA 1
ATOM 595 C C . ALA A 1 82 ? 4.762 -51.188 11.805 1 93.75 82 ALA A C 1
ATOM 597 O O . ALA A 1 82 ? 5.219 -50.875 12.914 1 93.75 82 ALA A O 1
ATOM 598 N N . LEU A 1 83 ? 5.508 -51.531 10.828 1 95.31 83 LEU A N 1
ATOM 599 C CA . LEU A 1 83 ? 6.961 -51.469 10.922 1 95.31 83 LEU A CA 1
ATOM 600 C C . LEU A 1 83 ? 7.449 -50.031 11.148 1 95.31 83 LEU A C 1
ATOM 602 O O . LEU A 1 83 ? 8.367 -49.812 11.938 1 95.31 83 LEU A O 1
ATOM 606 N N . GLU A 1 84 ? 6.891 -49.156 10.359 1 94.06 84 GLU A N 1
ATOM 607 C CA . GLU A 1 84 ? 7.242 -47.75 10.531 1 94.06 84 GLU A CA 1
ATOM 608 C C . GLU A 1 84 ? 6.98 -47.281 11.961 1 94.06 84 GLU A C 1
ATOM 610 O O . GLU A 1 84 ? 7.824 -46.594 12.57 1 94.06 84 GLU A O 1
ATOM 615 N N . ALA A 1 85 ? 5.781 -47.625 12.492 1 90.31 85 ALA A N 1
ATOM 616 C CA . ALA A 1 85 ? 5.406 -47.25 13.852 1 90.31 85 ALA A CA 1
ATOM 617 C C . ALA A 1 85 ? 6.363 -47.844 14.875 1 90.31 85 ALA A C 1
ATOM 619 O O . ALA A 1 85 ? 6.742 -47.188 15.852 1 90.31 85 ALA A O 1
ATOM 620 N N . ALA A 1 86 ? 6.766 -48.969 14.695 1 91.19 86 ALA A N 1
ATOM 621 C CA . ALA A 1 86 ? 7.676 -49.656 15.594 1 91.19 86 ALA A CA 1
ATOM 622 C C . ALA A 1 86 ? 9.062 -49.031 15.586 1 91.19 86 ALA A C 1
ATOM 624 O O . ALA A 1 86 ? 9.703 -48.906 16.625 1 91.19 86 ALA A O 1
ATOM 625 N N . LEU A 1 87 ? 9.508 -48.688 14.438 1 90.62 87 LEU A N 1
ATOM 626 C CA . LEU A 1 87 ? 10.805 -48.062 14.32 1 90.62 87 LEU A CA 1
ATOM 627 C C . LEU A 1 87 ? 10.805 -46.688 15.023 1 90.62 87 LEU A C 1
ATOM 629 O O . LEU A 1 87 ? 11.781 -46.344 15.688 1 90.62 87 LEU A O 1
ATOM 633 N N . ARG A 1 88 ? 9.742 -45.969 14.891 1 82.75 88 ARG A N 1
ATOM 634 C CA . ARG A 1 88 ? 9.633 -44.656 15.477 1 82.75 88 ARG A CA 1
ATOM 635 C C . ARG A 1 88 ? 9.555 -44.719 17 1 82.75 88 ARG A C 1
ATOM 637 O O . ARG A 1 88 ? 10.031 -43.844 17.703 1 82.75 88 ARG A O 1
ATOM 644 N N . ALA A 1 89 ? 8.93 -45.812 17.469 1 78.5 89 ALA A N 1
ATOM 645 C CA . ALA A 1 89 ? 8.758 -46 18.906 1 78.5 89 ALA A CA 1
ATOM 646 C C . ALA A 1 89 ? 9.977 -46.719 19.516 1 78.5 89 ALA A C 1
ATOM 648 O O . ALA A 1 89 ? 10.117 -46.75 20.734 1 78.5 89 ALA A O 1
ATOM 649 N N . GLY A 1 90 ? 10.812 -47.156 18.703 1 79.56 90 GLY A N 1
ATOM 650 C CA . GLY A 1 90 ? 11.938 -47.938 19.156 1 79.56 90 GLY A CA 1
ATOM 651 C C . GLY A 1 90 ? 13.07 -47.094 19.719 1 79.56 90 GLY A C 1
ATOM 652 O O . GLY A 1 90 ? 13.086 -45.875 19.547 1 79.56 90 GLY A O 1
ATOM 653 N N . PRO A 1 91 ? 13.961 -47.594 20.438 1 76.25 91 PRO A N 1
ATOM 654 C CA . PRO A 1 91 ? 15.055 -46.875 21.094 1 76.25 91 PRO A CA 1
ATOM 655 C C . PRO A 1 91 ? 16.016 -46.25 20.094 1 76.25 91 PRO A C 1
ATOM 657 O O . PRO A 1 91 ? 16.75 -45.312 20.453 1 76.25 91 PRO A O 1
ATOM 660 N N . ARG A 1 92 ? 16.109 -46.688 18.844 1 79.44 92 ARG A N 1
ATOM 661 C CA . ARG A 1 92 ? 17.031 -46.188 17.844 1 79.44 92 ARG A CA 1
ATOM 662 C C . ARG A 1 92 ? 16.359 -45.219 16.891 1 79.44 92 ARG A C 1
ATOM 664 O O . ARG A 1 92 ? 16.859 -44.938 15.797 1 79.44 92 ARG A O 1
ATOM 671 N N . ALA A 1 93 ? 15.203 -44.812 17.312 1 73.81 93 ALA A N 1
ATOM 672 C CA . ALA A 1 93 ? 14.383 -43.969 16.453 1 73.81 93 ALA A CA 1
ATOM 673 C C . ALA A 1 93 ? 15.148 -42.719 16.016 1 73.81 93 ALA A C 1
ATOM 675 O O . ALA A 1 93 ? 14.852 -42.156 14.969 1 73.81 93 ALA A O 1
ATOM 676 N N . ARG A 1 94 ? 16.203 -42.406 16.703 1 57.06 94 ARG A N 1
ATOM 677 C CA . ARG A 1 94 ? 16.891 -41.156 16.453 1 57.06 94 ARG A CA 1
ATOM 678 C C . ARG A 1 94 ? 18.109 -41.344 15.57 1 57.06 94 ARG A C 1
ATOM 680 O O . ARG A 1 94 ? 18.766 -40.375 15.164 1 57.06 94 ARG A O 1
ATOM 687 N N . GLU A 1 95 ? 18.406 -42.562 15.227 1 66.69 95 GLU A N 1
ATOM 688 C CA . GLU A 1 95 ? 19.516 -42.844 14.32 1 66.69 95 GLU A CA 1
ATOM 689 C C . GLU A 1 95 ? 19.125 -42.531 12.875 1 66.69 95 GLU A C 1
ATOM 691 O O . GLU A 1 95 ? 18 -42.812 12.445 1 66.69 95 GLU A O 1
ATOM 696 N N . GLU A 1 96 ? 20.078 -41.938 12.148 1 63.59 96 GLU A N 1
ATOM 697 C CA . GLU A 1 96 ? 19.828 -41.469 10.781 1 63.59 96 GLU A CA 1
ATOM 698 C C . GLU A 1 96 ? 19.406 -42.625 9.891 1 63.59 96 GLU A C 1
ATOM 700 O O . GLU A 1 96 ? 18.516 -42.5 9.055 1 63.59 96 GLU A O 1
ATOM 705 N N . ALA A 1 97 ? 20.078 -43.656 10.047 1 76.94 97 ALA A N 1
ATOM 706 C CA . ALA A 1 97 ? 19.781 -44.844 9.219 1 76.94 97 ALA A CA 1
ATOM 707 C C . ALA A 1 97 ? 18.359 -45.344 9.484 1 76.94 97 ALA A C 1
ATOM 709 O O . ALA A 1 97 ? 17.656 -45.75 8.555 1 76.94 97 ALA A O 1
ATOM 710 N N . VAL A 1 98 ? 17.953 -45.344 10.727 1 81.94 98 VAL A N 1
ATOM 711 C CA . VAL A 1 98 ? 16.625 -45.812 11.109 1 81.94 98 VAL A CA 1
ATOM 712 C C . VAL A 1 98 ? 15.57 -44.812 10.625 1 81.94 98 VAL A C 1
ATOM 714 O O . VAL A 1 98 ? 14.508 -45.188 10.141 1 81.94 98 VAL A O 1
ATOM 717 N N . GLU A 1 99 ? 15.984 -43.594 10.617 1 77.25 99 GLU A N 1
ATOM 718 C CA . GLU A 1 99 ? 15.07 -42.562 10.141 1 77.25 99 GLU A CA 1
ATOM 719 C C . GLU A 1 99 ? 14.852 -42.688 8.633 1 77.25 99 GLU A C 1
ATOM 721 O O . GLU A 1 99 ? 13.742 -42.438 8.148 1 77.25 99 GLU A O 1
ATOM 726 N N . ARG A 1 100 ? 15.828 -42.875 7.98 1 81.5 100 ARG A N 1
ATOM 727 C CA . ARG A 1 100 ? 15.727 -43.031 6.531 1 81.5 100 ARG A CA 1
ATOM 728 C C . ARG A 1 100 ? 14.797 -44.188 6.172 1 81.5 100 ARG A C 1
ATOM 730 O O . ARG A 1 100 ? 13.961 -44.062 5.277 1 81.5 100 ARG A O 1
ATOM 737 N N . VAL A 1 101 ? 14.961 -45.281 6.836 1 89.38 101 VAL A N 1
ATOM 738 C CA . VAL A 1 101 ? 14.133 -46.438 6.582 1 89.38 101 VAL A CA 1
ATOM 739 C C . VAL A 1 101 ? 12.688 -46.156 6.977 1 89.38 101 VAL A C 1
ATOM 741 O O . VAL A 1 101 ? 11.758 -46.562 6.281 1 89.38 101 VAL A O 1
ATOM 744 N N . ALA A 1 102 ? 12.57 -45.5 8.023 1 87.69 102 ALA A N 1
ATOM 745 C CA . ALA A 1 102 ? 11.227 -45.125 8.461 1 87.69 102 ALA A CA 1
ATOM 746 C C . ALA A 1 102 ? 10.539 -44.25 7.418 1 87.69 102 ALA A C 1
ATOM 748 O O . ALA A 1 102 ? 9.344 -44.406 7.16 1 87.69 102 ALA A O 1
ATOM 749 N N . GLU A 1 103 ? 11.32 -43.438 6.824 1 84.44 103 GLU A N 1
ATOM 750 C CA . GLU A 1 103 ? 10.773 -42.594 5.785 1 84.44 103 GLU A CA 1
ATOM 751 C C . GLU A 1 103 ? 10.352 -43.375 4.559 1 84.44 103 GLU A C 1
ATOM 753 O O . GLU A 1 103 ? 9.289 -43.156 3.984 1 84.44 103 GLU A O 1
ATOM 758 N N . ARG A 1 104 ? 11.109 -44.25 4.246 1 90.81 104 ARG A N 1
ATOM 759 C CA . ARG A 1 104 ? 10.781 -45.094 3.113 1 90.81 104 ARG A CA 1
ATOM 760 C C . ARG A 1 104 ? 9.531 -45.938 3.396 1 90.81 104 ARG A C 1
ATOM 762 O O . ARG A 1 104 ? 8.703 -46.125 2.51 1 90.81 104 ARG A O 1
ATOM 769 N N . LEU A 1 105 ? 9.508 -46.375 4.609 1 93.19 105 LEU A N 1
ATOM 770 C CA . LEU A 1 105 ? 8.32 -47.125 5.008 1 93.19 105 LEU A CA 1
ATOM 771 C C . LEU A 1 105 ? 7.07 -46.25 4.918 1 93.19 105 LEU A C 1
ATOM 773 O O . LEU A 1 105 ? 6.016 -46.719 4.492 1 93.19 105 LEU A O 1
ATOM 777 N N . ARG A 1 106 ? 7.199 -45.094 5.258 1 89.94 106 ARG A N 1
ATOM 778 C CA . ARG A 1 106 ? 6.062 -44.188 5.152 1 89.94 106 ARG A CA 1
ATOM 779 C C . ARG A 1 106 ? 5.664 -43.969 3.695 1 89.94 106 ARG A C 1
ATOM 781 O O . ARG A 1 106 ? 4.477 -43.938 3.371 1 89.94 106 ARG A O 1
ATOM 788 N N . ASP A 1 107 ? 6.602 -43.844 2.891 1 92 107 ASP A N 1
ATOM 789 C CA . ASP A 1 107 ? 6.359 -43.625 1.466 1 92 107 ASP A CA 1
ATOM 790 C C . ASP A 1 107 ? 5.617 -44.812 0.854 1 92 107 ASP A C 1
ATOM 792 O O . ASP A 1 107 ? 4.594 -44.625 0.189 1 92 107 ASP A O 1
ATOM 796 N N . TYR A 1 108 ? 6.078 -45.875 1.141 1 94.12 108 TYR A N 1
ATOM 797 C CA . TYR A 1 108 ? 5.531 -47.062 0.46 1 94.12 108 TYR A CA 1
ATOM 798 C C . TYR A 1 108 ? 4.25 -47.531 1.138 1 94.12 108 TYR A C 1
ATOM 800 O O . TYR A 1 108 ? 3.393 -48.156 0.497 1 94.12 108 TYR A O 1
ATOM 808 N N . ALA A 1 109 ? 4.18 -47.344 2.473 1 94.19 109 ALA A N 1
ATOM 809 C CA . ALA A 1 109 ? 2.887 -47.594 3.1 1 94.19 109 ALA A CA 1
ATOM 810 C C . ALA A 1 109 ? 1.791 -46.75 2.465 1 94.19 109 ALA A C 1
ATOM 812 O O . ALA A 1 109 ? 0.687 -47.25 2.211 1 94.19 109 ALA A O 1
ATOM 813 N N . TRP A 1 110 ? 2.133 -45.594 2.213 1 92.81 110 TRP A N 1
ATOM 814 C CA . TRP A 1 110 ? 1.206 -44.688 1.541 1 92.81 110 TRP A CA 1
ATOM 815 C C . TRP A 1 110 ? 0.929 -45.156 0.115 1 92.81 110 TRP A C 1
ATOM 817 O O . TRP A 1 110 ? -0.221 -45.156 -0.331 1 92.81 110 TRP A O 1
ATOM 827 N N . GLN A 1 111 ? 1.953 -45.469 -0.572 1 93.75 111 GLN A N 1
ATOM 828 C CA . GLN A 1 111 ? 1.816 -45.906 -1.954 1 93.75 111 GLN A CA 1
ATOM 829 C C . GLN A 1 111 ? 0.869 -47.094 -2.057 1 93.75 111 GLN A C 1
ATOM 831 O O . GLN A 1 111 ? -0.041 -47.125 -2.889 1 93.75 111 GLN A O 1
ATOM 836 N N . LEU A 1 112 ? 1.061 -48.031 -1.223 1 95 112 LEU A N 1
ATOM 837 C CA . LEU A 1 112 ? 0.245 -49.25 -1.231 1 95 112 LEU A CA 1
ATOM 838 C C . LEU A 1 112 ? -1.184 -48.938 -0.796 1 95 112 LEU A C 1
ATOM 840 O O . LEU A 1 112 ? -2.141 -49.344 -1.454 1 95 112 LEU A O 1
ATOM 844 N N . GLY A 1 113 ? -1.272 -48.281 0.229 1 94 113 GLY A N 1
ATOM 845 C CA . GLY A 1 113 ? -2.58 -48.062 0.817 1 94 113 GLY A CA 1
ATOM 846 C C . GLY A 1 113 ? -3.416 -47.062 0.031 1 94 113 GLY A C 1
ATOM 847 O O . GLY A 1 113 ? -4.586 -47.312 -0.259 1 94 113 GLY A O 1
ATOM 848 N N . THR A 1 114 ? -2.832 -45.969 -0.363 1 92.62 114 THR A N 1
ATOM 849 C CA . THR A 1 114 ? -3.588 -44.844 -0.933 1 92.62 114 THR A CA 1
ATOM 850 C C . THR A 1 114 ? -3.568 -44.906 -2.457 1 92.62 114 THR A C 1
ATOM 852 O O . THR A 1 114 ? -4.598 -44.719 -3.105 1 92.62 114 THR A O 1
ATOM 855 N N . GLU A 1 115 ? -2.475 -45.125 -3.051 1 93.31 115 GLU A N 1
ATOM 856 C CA . GLU A 1 115 ? -2.336 -45 -4.496 1 93.31 115 GLU A CA 1
ATOM 857 C C . GLU A 1 115 ? -2.689 -46.312 -5.203 1 93.31 115 GLU A C 1
ATOM 859 O O . GLU A 1 115 ? -2.949 -46.312 -6.406 1 93.31 115 GLU A O 1
ATOM 864 N N . VAL A 1 116 ? -2.684 -47.375 -4.453 1 94.81 116 VAL A N 1
ATOM 865 C CA . VAL A 1 116 ? -3.027 -48.656 -5.082 1 94.81 116 VAL A CA 1
ATOM 866 C C . VAL A 1 116 ? -4.391 -49.125 -4.582 1 94.81 116 VAL A C 1
ATOM 868 O O . VAL A 1 116 ? -5.379 -49.094 -5.316 1 94.81 116 VAL A O 1
ATOM 871 N N . VAL A 1 117 ? -4.488 -49.438 -3.279 1 94.56 117 VAL A N 1
ATOM 872 C CA . VAL A 1 117 ? -5.688 -50.062 -2.738 1 94.56 117 VAL A CA 1
ATOM 873 C C . VAL A 1 117 ? -6.867 -49.094 -2.84 1 94.56 117 VAL A C 1
ATOM 875 O O . VAL A 1 117 ? -7.902 -49.438 -3.416 1 94.56 117 VAL A O 1
ATOM 878 N N . ALA A 1 118 ? -6.723 -47.969 -2.318 1 93.44 118 ALA A N 1
ATOM 879 C CA . ALA A 1 118 ? -7.82 -47 -2.338 1 93.44 118 ALA A CA 1
ATOM 880 C C . ALA A 1 118 ? -8.156 -46.562 -3.766 1 93.44 118 ALA A C 1
ATOM 882 O O . ALA A 1 118 ? -9.297 -46.219 -4.066 1 93.44 118 ALA A O 1
ATOM 883 N N . ASN A 1 119 ? -7.152 -46.562 -4.574 1 93.12 119 ASN A N 1
ATOM 884 C CA . ASN A 1 119 ? -7.371 -46.188 -5.969 1 93.12 119 ASN A CA 1
ATOM 885 C C . ASN A 1 119 ? -8.312 -47.156 -6.672 1 93.12 119 ASN A C 1
ATOM 887 O O . ASN A 1 119 ? -9.047 -46.75 -7.578 1 93.12 119 ASN A O 1
ATOM 891 N N . ILE A 1 120 ? -8.32 -48.375 -6.309 1 93.56 120 ILE A N 1
ATOM 892 C CA . ILE A 1 120 ? -9.219 -49.375 -6.887 1 93.56 120 ILE A CA 1
ATOM 893 C C . ILE A 1 120 ? -10.672 -48.906 -6.695 1 93.56 120 ILE A C 1
ATOM 895 O O . ILE A 1 120 ? -11.453 -48.906 -7.648 1 93.56 120 ILE A O 1
ATOM 899 N N . ASP A 1 121 ? -10.953 -48.531 -5.516 1 93.38 121 ASP A N 1
ATOM 900 C CA . ASP A 1 121 ? -12.312 -48.094 -5.215 1 93.38 121 ASP A CA 1
ATOM 901 C C . ASP A 1 121 ? -12.672 -46.812 -5.996 1 93.38 121 ASP A C 1
ATOM 903 O O . ASP A 1 121 ? -13.797 -46.688 -6.48 1 93.38 121 ASP A O 1
ATOM 907 N N . ARG A 1 122 ? -11.789 -45.938 -6.113 1 93.38 122 ARG A N 1
ATOM 908 C CA . ARG A 1 122 ? -12.031 -44.688 -6.844 1 93.38 122 ARG A CA 1
ATOM 909 C C . ARG A 1 122 ? -12.297 -44.969 -8.32 1 93.38 122 ARG A C 1
ATOM 911 O O . ARG A 1 122 ? -13.156 -44.312 -8.938 1 93.38 122 ARG A O 1
ATOM 918 N N . THR A 1 123 ? -11.562 -45.875 -8.875 1 94.81 123 THR A N 1
ATOM 919 C CA . THR A 1 123 ? -11.734 -46.219 -10.273 1 94.81 123 THR A CA 1
ATOM 920 C C . THR A 1 123 ? -13.086 -46.906 -10.5 1 94.81 123 THR A C 1
ATOM 922 O O . THR A 1 123 ? -13.789 -46.562 -11.469 1 94.81 123 THR A O 1
ATOM 925 N N . LEU A 1 124 ? -13.422 -47.781 -9.609 1 94.94 124 LEU A N 1
ATOM 926 C CA . LEU A 1 124 ? -14.688 -48.469 -9.734 1 94.94 124 LEU A CA 1
ATOM 927 C C . LEU A 1 124 ? -15.859 -47.5 -9.602 1 94.94 124 LEU A C 1
ATOM 929 O O . LEU A 1 124 ? -16.906 -47.688 -10.227 1 94.94 124 LEU A O 1
ATOM 933 N N . ALA A 1 125 ? -15.664 -46.531 -8.859 1 94.88 125 ALA A N 1
ATOM 934 C CA . ALA A 1 125 ? -16.719 -45.531 -8.617 1 94.88 125 ALA A CA 1
ATOM 935 C C . ALA A 1 125 ? -16.984 -44.688 -9.867 1 94.88 125 ALA A C 1
ATOM 937 O O . ALA A 1 125 ? -18.016 -44.031 -9.961 1 94.88 125 ALA A O 1
ATOM 938 N N . LEU A 1 126 ? -16.109 -44.656 -10.828 1 95.06 126 LEU A N 1
ATOM 939 C CA . LEU A 1 126 ? -16.266 -43.906 -12.062 1 95.06 126 LEU A CA 1
ATOM 940 C C . LEU A 1 126 ? -17.25 -44.594 -13 1 95.06 126 LEU A C 1
ATOM 942 O O . LEU A 1 126 ? -17.766 -43.969 -13.938 1 95.06 126 LEU A O 1
ATOM 946 N N . MET A 1 127 ? -17.438 -45.875 -12.797 1 94.19 127 MET A N 1
ATOM 947 C CA . MET A 1 127 ? -18.312 -46.656 -13.656 1 94.19 127 MET A CA 1
ATOM 948 C C . MET A 1 127 ? -19.719 -46.719 -13.07 1 94.19 127 MET A C 1
ATOM 950 O O . MET A 1 127 ? -19.875 -46.75 -11.844 1 94.19 127 MET A O 1
ATOM 954 N N . PRO A 1 128 ? -20.719 -46.719 -13.945 1 89.62 128 PRO A N 1
ATOM 955 C CA . PRO A 1 128 ? -22.078 -46.875 -13.43 1 89.62 128 PRO A CA 1
ATOM 956 C C . PRO A 1 128 ? -22.312 -48.219 -12.734 1 89.62 128 PRO A C 1
ATOM 958 O O . PRO A 1 128 ? -22.984 -48.281 -11.703 1 89.62 128 PRO A O 1
ATOM 961 N N . ASP A 1 129 ? -21.797 -49.312 -13.305 1 86.94 129 ASP A N 1
ATOM 962 C CA . ASP A 1 129 ? -21.875 -50.656 -12.719 1 86.94 129 ASP A CA 1
ATOM 963 C C . ASP A 1 129 ? -20.562 -51.406 -12.898 1 86.94 129 ASP A C 1
ATOM 965 O O . ASP A 1 129 ? -20.359 -52.062 -13.914 1 86.94 129 ASP A O 1
ATOM 969 N N . ALA A 1 130 ? -19.797 -51.469 -11.93 1 83.69 130 ALA A N 1
ATOM 970 C CA . ALA A 1 130 ? -18.453 -52.031 -11.992 1 83.69 130 ALA A CA 1
ATOM 971 C C . ALA A 1 130 ? -18.516 -53.562 -12.047 1 83.69 130 ALA A C 1
ATOM 973 O O . ALA A 1 130 ? -17.625 -54.188 -12.617 1 83.69 130 ALA A O 1
ATOM 974 N N . SER A 1 131 ? -19.453 -54.156 -11.438 1 81.44 131 SER A N 1
ATOM 975 C CA . SER A 1 131 ? -19.562 -55.594 -11.344 1 81.44 131 SER A CA 1
ATOM 976 C C . SER A 1 131 ? -19.812 -56.219 -12.711 1 81.44 131 SER A C 1
ATOM 978 O O . SER A 1 131 ? -19.438 -57.375 -12.953 1 81.44 131 SER A O 1
ATOM 980 N N . ALA A 1 132 ? -20.344 -55.469 -13.602 1 82.38 132 ALA A N 1
ATOM 981 C CA . ALA A 1 132 ? -20.688 -56 -14.922 1 82.38 132 ALA A CA 1
ATOM 982 C C . ALA A 1 132 ? -19.703 -55.5 -15.977 1 82.38 132 ALA A C 1
ATOM 984 O O . ALA A 1 132 ? -19.828 -55.844 -17.156 1 82.38 132 ALA A O 1
ATOM 985 N N . ALA A 1 133 ? -18.703 -54.875 -15.562 1 90.25 133 ALA A N 1
ATOM 986 C CA . ALA A 1 133 ? -17.797 -54.25 -16.516 1 90.25 133 ALA A CA 1
ATOM 987 C C . ALA A 1 133 ? -16.797 -55.25 -17.078 1 90.25 133 ALA A C 1
ATOM 989 O O . ALA A 1 133 ? -16.297 -56.125 -16.359 1 90.25 133 ALA A O 1
ATOM 990 N N . ASN A 1 134 ? -16.547 -55.156 -18.391 1 92.56 134 ASN A N 1
ATOM 991 C CA . ASN A 1 134 ? -15.531 -56 -19 1 92.56 134 ASN A CA 1
ATOM 992 C C . ASN A 1 134 ? -14.148 -55.375 -18.906 1 92.56 134 ASN A C 1
ATOM 994 O O . ASN A 1 134 ? -13.992 -54.281 -18.344 1 92.56 134 ASN A O 1
ATOM 998 N N . ARG A 1 135 ? -13.164 -55.969 -19.422 1 93.25 135 ARG A N 1
ATOM 999 C CA . ARG A 1 135 ? -11.766 -55.562 -19.297 1 93.25 135 ARG A CA 1
ATOM 1000 C C . ARG A 1 135 ? -11.539 -54.219 -19.938 1 93.25 135 ARG A C 1
ATOM 1002 O O . ARG A 1 135 ? -10.836 -53.344 -19.391 1 93.25 135 ARG A O 1
ATOM 1009 N N . ALA A 1 136 ? -12.156 -54 -21.109 1 93.56 136 ALA A N 1
ATOM 1010 C CA . ALA A 1 136 ? -11.992 -52.719 -21.828 1 93.56 136 ALA A CA 1
ATOM 1011 C C . ALA A 1 136 ? -12.586 -51.562 -21.031 1 93.56 136 ALA A C 1
ATOM 1013 O O . ALA A 1 136 ? -12.016 -50.469 -21 1 93.56 136 ALA A O 1
ATOM 1014 N N . GLN A 1 137 ? -13.719 -51.781 -20.469 1 95.38 137 GLN A N 1
ATOM 1015 C CA . GLN A 1 137 ? -14.344 -50.75 -19.641 1 95.38 137 GLN A CA 1
ATOM 1016 C C . GLN A 1 137 ? -13.484 -50.406 -18.422 1 95.38 137 GLN A C 1
ATOM 1018 O O . GLN A 1 137 ? -13.383 -49.25 -18.031 1 95.38 137 GLN A O 1
ATOM 1023 N N . HIS A 1 138 ? -12.867 -51.438 -17.859 1 95.38 138 HIS A N 1
ATOM 1024 C CA . HIS A 1 138 ? -11.953 -51.219 -16.734 1 95.38 138 HIS A CA 1
ATOM 1025 C C . HIS A 1 138 ? -10.766 -50.344 -17.172 1 95.38 138 HIS A C 1
ATOM 1027 O O . HIS A 1 138 ? -10.312 -49.5 -16.422 1 95.38 138 HIS A O 1
ATOM 1033 N N . LEU A 1 139 ? -10.289 -50.594 -18.344 1 95.44 139 LEU A N 1
ATOM 1034 C CA . LEU A 1 139 ? -9.164 -49.812 -18.859 1 95.44 139 LEU A CA 1
ATOM 1035 C C . LEU A 1 139 ? -9.555 -48.344 -19.016 1 95.44 139 LEU A C 1
ATOM 1037 O O . LEU A 1 139 ? -8.805 -47.469 -18.609 1 95.44 139 LEU A O 1
ATOM 1041 N N . VAL A 1 140 ? -10.703 -48.125 -19.625 1 96.75 140 VAL A N 1
ATOM 1042 C CA . VAL A 1 140 ? -11.164 -46.75 -19.875 1 96.75 140 VAL A CA 1
ATOM 1043 C C . VAL A 1 140 ? -11.375 -46.031 -18.547 1 96.75 140 VAL A C 1
ATOM 1045 O O . VAL A 1 140 ? -10.938 -44.906 -18.375 1 96.75 140 VAL A O 1
ATOM 1048 N N . ALA A 1 141 ? -11.945 -46.719 -17.578 1 97.38 141 ALA A N 1
ATOM 1049 C CA . ALA A 1 141 ? -12.156 -46.125 -16.266 1 97.38 141 ALA A CA 1
ATOM 1050 C C . ALA A 1 141 ? -10.828 -45.812 -15.578 1 97.38 141 ALA A C 1
ATOM 1052 O O . ALA A 1 141 ? -10.664 -44.75 -14.977 1 97.38 141 ALA A O 1
ATOM 1053 N N . TRP A 1 142 ? -9.961 -46.75 -15.656 1 96.69 142 TRP A N 1
ATOM 1054 C CA . TRP A 1 142 ? -8.641 -46.594 -15.047 1 96.69 142 TRP A CA 1
ATOM 1055 C C . TRP A 1 142 ? -7.871 -45.438 -15.688 1 96.69 142 TRP A C 1
ATOM 1057 O O . TRP A 1 142 ? -7.242 -44.656 -14.992 1 96.69 142 TRP A O 1
ATOM 1067 N N . GLY A 1 143 ? -7.914 -45.344 -17.016 1 96.62 143 GLY A N 1
ATOM 1068 C CA . GLY A 1 143 ? -7.246 -44.25 -17.734 1 96.62 143 GLY A CA 1
ATOM 1069 C C . GLY A 1 143 ? -7.812 -42.875 -17.406 1 96.62 143 GLY A C 1
ATOM 1070 O O . GLY A 1 143 ? -7.062 -41.938 -17.172 1 96.62 143 GLY A O 1
ATOM 1071 N N . ILE A 1 144 ? -9.109 -42.812 -17.422 1 97.62 144 ILE A N 1
ATOM 1072 C CA . ILE A 1 144 ? -9.766 -41.562 -17.062 1 97.62 144 ILE A CA 1
ATOM 1073 C C . ILE A 1 144 ? -9.453 -41.188 -15.617 1 97.62 144 ILE A C 1
ATOM 1075 O O . ILE A 1 144 ? -9.133 -40.031 -15.305 1 97.62 144 ILE A O 1
ATOM 1079 N N . GLY A 1 145 ? -9.531 -42.188 -14.789 1 96.38 145 GLY A N 1
ATOM 1080 C CA . GLY A 1 145 ? -9.266 -42 -13.367 1 96.38 145 GLY A CA 1
ATOM 1081 C C . GLY A 1 145 ? -7.875 -41.438 -13.094 1 96.38 145 GLY A C 1
ATOM 1082 O O . GLY A 1 145 ? -7.707 -40.531 -12.305 1 96.38 145 GLY A O 1
ATOM 1083 N N . GLN A 1 146 ? -6.949 -42.031 -13.688 1 94.75 146 GLN A N 1
ATOM 1084 C CA . GLN A 1 146 ? -5.574 -41.594 -13.484 1 94.75 146 GLN A CA 1
ATOM 1085 C C . GLN A 1 146 ? -5.375 -40.156 -14 1 94.75 146 GLN A C 1
ATOM 1087 O O . GLN A 1 146 ? -4.652 -39.375 -13.391 1 94.75 146 GLN A O 1
ATOM 1092 N N . THR A 1 147 ? -5.957 -39.812 -15.125 1 97 147 THR A N 1
ATOM 1093 C CA . THR A 1 147 ? -5.848 -38.469 -15.695 1 97 147 THR A CA 1
ATOM 1094 C C . THR A 1 147 ? -6.496 -37.438 -14.773 1 97 147 THR A C 1
ATOM 1096 O O . THR A 1 147 ? -5.926 -36.375 -14.531 1 97 147 THR A O 1
ATOM 1099 N N . LEU A 1 148 ? -7.586 -37.781 -14.25 1 96.31 148 LEU A N 1
ATOM 1100 C CA . LEU A 1 148 ? -8.305 -36.844 -13.375 1 96.31 148 LEU A CA 1
ATOM 1101 C C . LEU A 1 148 ? -7.598 -36.719 -12.031 1 96.31 148 LEU A C 1
ATOM 1103 O O . LEU A 1 148 ? -7.609 -35.656 -11.422 1 96.31 148 LEU A O 1
ATOM 1107 N N . GLU A 1 149 ? -7.059 -37.781 -11.531 1 93.62 149 GLU A N 1
ATOM 1108 C CA . GLU A 1 149 ? -6.281 -37.688 -10.297 1 93.62 149 GLU A CA 1
ATOM 1109 C C . GLU A 1 149 ? -5.07 -36.781 -10.469 1 93.62 149 GLU A C 1
ATOM 1111 O O . GLU A 1 149 ? -4.734 -36.031 -9.562 1 93.62 149 GLU A O 1
ATOM 1116 N N . ASN A 1 150 ? -4.422 -36.969 -11.602 1 93.5 150 ASN A N 1
ATOM 1117 C CA . ASN A 1 150 ? -3.348 -36.031 -11.953 1 93.5 150 ASN A CA 1
ATOM 1118 C C . ASN A 1 150 ? -3.838 -34.594 -11.977 1 93.5 150 ASN A C 1
ATOM 1120 O O . ASN A 1 150 ? -3.178 -33.688 -11.445 1 93.5 150 ASN A O 1
ATOM 1124 N N . LEU A 1 151 ? -4.941 -34.375 -12.531 1 93.25 151 LEU A N 1
ATOM 1125 C CA . LEU A 1 151 ? -5.52 -33.031 -12.641 1 93.25 151 LEU A CA 1
ATOM 1126 C C . LEU A 1 151 ? -5.844 -32.469 -11.266 1 93.25 151 LEU A C 1
ATOM 1128 O O . LEU A 1 151 ? -5.688 -31.266 -11.031 1 93.25 151 LEU A O 1
ATOM 1132 N N . ASP A 1 152 ? -6.289 -33.375 -10.367 1 89.88 152 ASP A N 1
ATOM 1133 C CA . ASP A 1 152 ? -6.609 -32.938 -9.008 1 89.88 152 ASP A CA 1
ATOM 1134 C C . ASP A 1 152 ? -5.391 -32.344 -8.312 1 89.88 152 ASP A C 1
ATOM 1136 O O . ASP A 1 152 ? -5.508 -31.359 -7.574 1 89.88 152 ASP A O 1
ATOM 1140 N N . ARG A 1 153 ? -4.32 -32.906 -8.578 1 86.75 153 ARG A N 1
ATOM 1141 C CA . ARG A 1 153 ? -3.082 -32.438 -7.961 1 86.75 153 ARG A CA 1
ATOM 1142 C C . ARG A 1 153 ? -2.641 -31.109 -8.547 1 86.75 153 ARG A C 1
ATOM 1144 O O . ARG A 1 153 ? -1.929 -30.344 -7.898 1 86.75 153 ARG A O 1
ATOM 1151 N N . LEU A 1 154 ? -3.061 -30.859 -9.766 1 87.69 154 LEU A N 1
ATOM 1152 C CA . LEU A 1 154 ? -2.631 -29.656 -10.469 1 87.69 154 LEU A CA 1
ATOM 1153 C C . LEU A 1 154 ? -3.666 -28.547 -10.32 1 87.69 154 LEU A C 1
ATOM 1155 O O . LEU A 1 154 ? -3.441 -27.422 -10.773 1 87.69 154 LEU A O 1
ATOM 1159 N N . GLU A 1 155 ? -4.727 -28.812 -9.711 1 86 155 GLU A N 1
ATOM 1160 C CA . GLU A 1 155 ? -5.824 -27.859 -9.625 1 86 155 GLU A CA 1
ATOM 1161 C C . GLU A 1 155 ? -5.398 -26.594 -8.891 1 86 155 GLU A C 1
ATOM 1163 O O . GLU A 1 155 ? -5.98 -25.531 -9.094 1 86 155 GLU A O 1
ATOM 1168 N N . VAL A 1 156 ? -4.398 -26.688 -8.133 1 77.38 156 VAL A N 1
ATOM 1169 C CA . VAL A 1 156 ? -3.902 -25.547 -7.367 1 77.38 156 VAL A CA 1
ATOM 1170 C C . VAL A 1 156 ? -3.316 -24.5 -8.312 1 77.38 156 VAL A C 1
ATOM 1172 O O . VAL A 1 156 ? -3.172 -23.328 -7.949 1 77.38 156 VAL A O 1
ATOM 1175 N N . ARG A 1 157 ? -3.051 -24.906 -9.508 1 78.44 157 ARG A N 1
ATOM 1176 C CA . ARG A 1 157 ? -2.506 -23.984 -10.5 1 78.44 157 ARG A CA 1
ATOM 1177 C C . ARG A 1 157 ? -3.611 -23.141 -11.133 1 78.44 157 ARG A C 1
ATOM 1179 O O . ARG A 1 157 ? -3.334 -22.141 -11.773 1 78.44 157 ARG A O 1
ATOM 1186 N N . GLY A 1 158 ? -4.777 -23.609 -11.008 1 78.5 158 GLY A N 1
ATOM 1187 C CA . GLY A 1 158 ? -5.941 -22.891 -11.492 1 78.5 158 GLY A CA 1
ATOM 1188 C C . GLY A 1 158 ? -7.242 -23.656 -11.312 1 78.5 158 GLY A C 1
ATOM 1189 O O . GLY A 1 158 ? -7.305 -24.859 -11.586 1 78.5 158 GLY A O 1
ATOM 1190 N N . ARG A 1 159 ? -8.258 -22.953 -10.906 1 79.81 159 ARG A N 1
ATOM 1191 C CA . ARG A 1 159 ? -9.516 -23.641 -10.664 1 79.81 159 ARG A CA 1
ATOM 1192 C C . ARG A 1 159 ? -10.672 -22.938 -11.375 1 79.81 159 ARG A C 1
ATOM 1194 O O . ARG A 1 159 ? -11.844 -23.188 -11.062 1 79.81 159 ARG A O 1
ATOM 1201 N N . ASP A 1 160 ? -10.32 -22.031 -12.234 1 81.19 160 ASP A N 1
ATOM 1202 C CA . ASP A 1 160 ? -11.359 -21.25 -12.906 1 81.19 160 ASP A CA 1
ATOM 1203 C C . ASP A 1 160 ? -12.25 -22.156 -13.75 1 81.19 160 ASP A C 1
ATOM 1205 O O . ASP A 1 160 ? -13.461 -21.938 -13.828 1 81.19 160 ASP A O 1
ATOM 1209 N N . SER A 1 161 ? -11.641 -23.047 -14.391 1 88.25 161 SER A N 1
ATOM 1210 C CA . SER A 1 161 ? -12.352 -24.047 -15.188 1 88.25 161 SER A CA 1
ATOM 1211 C C . SER A 1 161 ? -11.508 -25.297 -15.406 1 88.25 161 SER A C 1
ATOM 1213 O O . SER A 1 161 ? -10.297 -25.266 -15.188 1 88.25 161 SER A O 1
ATOM 1215 N N . ALA A 1 162 ? -12.188 -26.391 -15.641 1 93.25 162 ALA A N 1
ATOM 1216 C CA . ALA A 1 162 ? -11.5 -27.656 -15.922 1 93.25 162 ALA A CA 1
ATOM 1217 C C . ALA A 1 162 ? -12.242 -28.469 -16.969 1 93.25 162 ALA A C 1
ATOM 1219 O O . ALA A 1 162 ? -13.469 -28.344 -17.109 1 93.25 162 ALA A O 1
ATOM 1220 N N . GLY A 1 163 ? -11.523 -29.188 -17.766 1 94.94 163 GLY A N 1
ATOM 1221 C CA . GLY A 1 163 ? -12.117 -30.047 -18.781 1 94.94 163 GLY A CA 1
ATOM 1222 C C . GLY A 1 163 ? -11.258 -31.25 -19.109 1 94.94 163 GLY A C 1
ATOM 1223 O O . GLY A 1 163 ? -10.07 -31.297 -18.797 1 94.94 163 GLY A O 1
ATOM 1224 N N . ILE A 1 164 ? -11.906 -32.281 -19.688 1 96.75 164 ILE A N 1
ATOM 1225 C CA . ILE A 1 164 ? -11.211 -33.5 -20.125 1 96.75 164 ILE A CA 1
ATOM 1226 C C . ILE A 1 164 ? -11.773 -33.969 -21.469 1 96.75 164 ILE A C 1
ATOM 1228 O O . ILE A 1 164 ? -12.977 -33.875 -21.719 1 96.75 164 ILE A O 1
ATOM 1232 N N . ALA A 1 165 ? -10.93 -34.312 -22.391 1 96.56 165 ALA A N 1
ATOM 1233 C CA . ALA A 1 165 ? -11.273 -34.969 -23.641 1 96.56 165 ALA A CA 1
ATOM 1234 C C . ALA A 1 165 ? -10.805 -36.406 -23.641 1 96.56 165 ALA A C 1
ATOM 1236 O O . ALA A 1 165 ? -9.617 -36.688 -23.453 1 96.56 165 ALA A O 1
ATOM 1237 N N . VAL A 1 166 ? -11.734 -37.312 -23.844 1 96.81 166 VAL A N 1
ATOM 1238 C CA . VAL A 1 166 ? -11.438 -38.75 -23.891 1 96.81 166 VAL A CA 1
ATOM 1239 C C . VAL A 1 166 ? -11.656 -39.281 -25.312 1 96.81 166 VAL A C 1
ATOM 1241 O O . VAL A 1 166 ? -12.781 -39.25 -25.812 1 96.81 166 VAL A O 1
ATOM 1244 N N . LEU A 1 167 ? -10.617 -39.688 -25.922 1 96.81 167 LEU A N 1
ATOM 1245 C CA . LEU A 1 167 ? -10.68 -40.25 -27.281 1 96.81 167 LEU A CA 1
ATOM 1246 C C . LEU A 1 167 ? -10.539 -41.781 -27.25 1 96.81 167 LEU A C 1
ATOM 1248 O O . LEU A 1 167 ? -9.508 -42.312 -26.812 1 96.81 167 LEU A O 1
ATOM 1252 N N . LEU A 1 168 ? -11.547 -42.531 -27.734 1 95.12 168 LEU A N 1
ATOM 1253 C CA . LEU A 1 168 ? -11.531 -43.969 -27.797 1 95.12 168 LEU A CA 1
ATOM 1254 C C . LEU A 1 168 ? -11.234 -44.438 -29.219 1 95.12 168 LEU A C 1
ATOM 1256 O O . LEU A 1 168 ? -11.773 -43.906 -30.188 1 95.12 168 LEU A O 1
ATOM 1260 N N . ARG A 1 169 ? -10.344 -45.344 -29.312 1 93.94 169 ARG A N 1
ATOM 1261 C CA . ARG A 1 169 ? -10.195 -46.062 -30.562 1 93.94 169 ARG A CA 1
ATOM 1262 C C . ARG A 1 169 ? -11.039 -47.344 -30.547 1 93.94 169 ARG A C 1
ATOM 1264 O O . ARG A 1 169 ? -10.914 -48.156 -29.641 1 93.94 169 ARG A O 1
ATOM 1271 N N . LEU A 1 170 ? -11.859 -47.5 -31.5 1 90 170 LEU A N 1
ATOM 1272 C CA . LEU A 1 170 ? -12.789 -48.625 -31.547 1 90 170 LEU A CA 1
ATOM 1273 C C . LEU A 1 170 ? -12.414 -49.594 -32.656 1 90 170 LEU A C 1
ATOM 1275 O O . LEU A 1 170 ? -11.906 -49.188 -33.688 1 90 170 LEU A O 1
ATOM 1279 N N . ALA A 1 171 ? -12.625 -50.906 -32.406 1 80 171 ALA A N 1
ATOM 1280 C CA . ALA A 1 171 ? -12.336 -51.938 -33.375 1 80 171 ALA A CA 1
ATOM 1281 C C . ALA A 1 171 ? -13.242 -51.812 -34.594 1 80 171 ALA A C 1
ATOM 1283 O O . ALA A 1 171 ? -14.359 -51.312 -34.5 1 80 171 ALA A O 1
ATOM 1284 N N . PRO A 1 172 ? -12.719 -52.219 -35.812 1 71.12 172 PRO A N 1
ATOM 1285 C CA . PRO A 1 172 ? -13.492 -52.125 -37.062 1 71.12 172 PRO A CA 1
ATOM 1286 C C . PRO A 1 172 ? -14.828 -52.844 -36.969 1 71.12 172 PRO A C 1
ATOM 1288 O O . PRO A 1 172 ? -15.805 -52.406 -37.594 1 71.12 172 PRO A O 1
ATOM 1291 N N . ALA A 1 173 ? -14.875 -54.031 -36.312 1 59.44 173 ALA A N 1
ATOM 1292 C CA . ALA A 1 173 ? -16.062 -54.906 -36.281 1 59.44 173 ALA A CA 1
ATOM 1293 C C . ALA A 1 173 ? -17.109 -54.344 -35.312 1 59.44 173 ALA A C 1
ATOM 1295 O O . ALA A 1 173 ? -18.156 -54.969 -35.094 1 59.44 173 ALA A O 1
ATOM 1296 N N . ALA A 1 174 ? -16.875 -53.25 -34.688 1 57.22 174 ALA A N 1
ATOM 1297 C CA . ALA A 1 174 ? -17.828 -52.781 -33.688 1 57.22 174 ALA A CA 1
ATOM 1298 C C . ALA A 1 174 ? -19.188 -52.469 -34.312 1 57.22 174 ALA A C 1
ATOM 1300 O O . ALA A 1 174 ? -19.25 -51.781 -35.312 1 57.22 174 ALA A O 1
ATOM 1301 N N . PRO A 1 175 ? -20.25 -53.344 -34.188 1 51.31 175 PRO A N 1
ATOM 1302 C CA . PRO A 1 175 ? -21.578 -53.125 -34.781 1 51.31 175 PRO A CA 1
ATOM 1303 C C . PRO A 1 175 ? -22.109 -51.719 -34.562 1 51.31 175 PRO A C 1
ATOM 1305 O O . PRO A 1 175 ? -22.938 -51.5 -33.688 1 51.31 175 PRO A O 1
ATOM 1308 N N . LEU A 1 176 ? -21.297 -50.812 -34.625 1 52.94 176 LEU A N 1
ATOM 1309 C CA . LEU A 1 176 ? -21.953 -49.531 -34.375 1 52.94 176 LEU A CA 1
ATOM 1310 C C . LEU A 1 176 ? -22.969 -49.25 -35.469 1 52.94 176 LEU A C 1
ATOM 1312 O O . LEU A 1 176 ? -22.672 -49.375 -36.656 1 52.94 176 LEU A O 1
ATOM 1316 N N . ARG A 1 177 ? -24.203 -49.438 -35.188 1 53.16 177 ARG A N 1
ATOM 1317 C CA . ARG A 1 177 ? -25.172 -48.938 -36.125 1 53.16 177 ARG A CA 1
ATOM 1318 C C . ARG A 1 177 ? -24.672 -47.656 -36.812 1 53.16 177 ARG A C 1
ATOM 1320 O O . ARG A 1 177 ? -23.719 -47.031 -36.344 1 53.16 177 ARG A O 1
ATOM 1327 N N . ASP A 1 178 ? -25.359 -47.031 -37.781 1 55.16 178 ASP A N 1
ATOM 1328 C CA . ASP A 1 178 ? -25.047 -45.906 -38.625 1 55.16 178 ASP A CA 1
ATOM 1329 C C . ASP A 1 178 ? -24.453 -44.75 -37.812 1 55.16 178 ASP A C 1
ATOM 1331 O O . ASP A 1 178 ? -25.016 -44.375 -36.781 1 55.16 178 ASP A O 1
ATOM 1335 N N . LEU A 1 179 ? -23.062 -44.438 -38.031 1 57.88 179 LEU A N 1
ATOM 1336 C CA . LEU A 1 179 ? -22.375 -43.281 -37.5 1 57.88 179 LEU A CA 1
ATOM 1337 C C . LEU A 1 179 ? -23.312 -42.094 -37.344 1 57.88 179 LEU A C 1
ATOM 1339 O O . LEU A 1 179 ? -23.219 -41.344 -36.375 1 57.88 179 LEU A O 1
ATOM 1343 N N . ARG A 1 180 ? -24.219 -42.062 -38.156 1 58.47 180 ARG A N 1
ATOM 1344 C CA . ARG A 1 180 ? -25.172 -40.969 -38.156 1 58.47 180 ARG A CA 1
ATOM 1345 C C . ARG A 1 180 ? -26.094 -41.031 -36.969 1 58.47 180 ARG A C 1
ATOM 1347 O O . ARG A 1 180 ? -26.438 -40 -36.375 1 58.47 180 ARG A O 1
ATOM 1354 N N . SER A 1 181 ? -26.516 -42.281 -36.688 1 59.03 181 SER A N 1
ATOM 1355 C CA . SER A 1 181 ? -27.422 -42.438 -35.562 1 59.03 181 SER A CA 1
ATOM 1356 C C . SER A 1 181 ? -26.719 -42.125 -34.25 1 59.03 181 SER A C 1
ATOM 1358 O O . SER A 1 181 ? -27.297 -41.5 -33.375 1 59.03 181 SER A O 1
ATOM 1360 N N . LEU A 1 182 ? -25.484 -42.469 -34.156 1 61.03 182 LEU A N 1
ATOM 1361 C CA . LEU A 1 182 ? -24.703 -42.188 -32.969 1 61.03 182 LEU A CA 1
ATOM 1362 C C . LEU A 1 182 ? -24.422 -40.688 -32.844 1 61.03 182 LEU A C 1
ATOM 1364 O O . LEU A 1 182 ? -24.453 -40.125 -31.734 1 61.03 182 LEU A O 1
ATOM 1368 N N . GLN A 1 183 ? -24.219 -40.125 -33.938 1 61.03 183 GLN A N 1
ATOM 1369 C CA . GLN A 1 183 ? -24 -38.656 -33.969 1 61.03 183 GLN A CA 1
ATOM 1370 C C . GLN A 1 183 ? -25.25 -37.906 -33.5 1 61.03 183 GLN A C 1
ATOM 1372 O O . GLN A 1 183 ? -25.141 -36.906 -32.812 1 61.03 183 GLN A O 1
ATOM 1377 N N . ALA A 1 184 ? -26.422 -38.531 -33.969 1 60.47 184 ALA A N 1
ATOM 1378 C CA . ALA A 1 184 ? -27.688 -37.906 -33.562 1 60.47 184 ALA A CA 1
ATOM 1379 C C . ALA A 1 184 ? -27.891 -37.969 -32.062 1 60.47 184 ALA A C 1
ATOM 1381 O O . ALA A 1 184 ? -28.328 -37 -31.438 1 60.47 184 ALA A O 1
ATOM 1382 N N . VAL A 1 185 ? -27.484 -39 -31.516 1 58.75 185 VAL A N 1
ATOM 1383 C CA . VAL A 1 185 ? -27.609 -39.219 -30.078 1 58.75 185 VAL A CA 1
ATOM 1384 C C . VAL A 1 185 ? -26.625 -38.281 -29.344 1 58.75 185 VAL A C 1
ATOM 1386 O O . VAL A 1 185 ? -26.969 -37.688 -28.328 1 58.75 185 VAL A O 1
ATOM 1389 N N . ALA A 1 186 ? -25.453 -38.156 -29.875 1 60.09 186 ALA A N 1
ATOM 1390 C CA . ALA A 1 186 ? -24.422 -37.281 -29.312 1 60.09 186 ALA A CA 1
ATOM 1391 C C . ALA A 1 186 ? -24.891 -35.844 -29.297 1 60.09 186 ALA A C 1
ATOM 1393 O O . ALA A 1 186 ? -24.625 -35.125 -28.328 1 60.09 186 ALA A O 1
ATOM 1394 N N . ARG A 1 187 ? -25.609 -35.438 -30.25 1 59.5 187 ARG A N 1
ATOM 1395 C CA . ARG A 1 187 ? -26.156 -34.094 -30.359 1 59.5 187 ARG A CA 1
ATOM 1396 C C . ARG A 1 187 ? -27.156 -33.781 -29.266 1 59.5 187 ARG A C 1
ATOM 1398 O O . ARG A 1 187 ? -27.172 -32.719 -28.688 1 59.5 187 ARG A O 1
ATOM 1405 N N . GLU A 1 188 ? -27.969 -34.75 -29.141 1 56.59 188 GLU A N 1
ATOM 1406 C CA . GLU A 1 188 ? -29.016 -34.594 -28.141 1 56.59 188 GLU A CA 1
ATOM 1407 C C . GLU A 1 188 ? -28.422 -34.5 -26.734 1 56.59 188 GLU A C 1
ATOM 1409 O O . GLU A 1 188 ? -28.859 -33.688 -25.922 1 56.59 188 GLU A O 1
ATOM 1414 N N . ALA A 1 189 ? -27.406 -35.219 -26.531 1 55.44 189 ALA A N 1
ATOM 1415 C CA . ALA A 1 189 ? -26.75 -35.219 -25.219 1 55.44 189 ALA A CA 1
ATOM 1416 C C . ALA A 1 189 ? -25.984 -33.938 -24.969 1 55.44 189 ALA A C 1
ATOM 1418 O O . ALA A 1 189 ? -25.938 -33.438 -23.844 1 55.44 189 ALA A O 1
ATOM 1419 N N . GLY A 1 190 ? -25.281 -33.406 -25.938 1 54.69 190 GLY A N 1
ATOM 1420 C CA . GLY A 1 190 ? -24.5 -32.188 -25.828 1 54.69 190 GLY A CA 1
ATOM 1421 C C . GLY A 1 190 ? -25.344 -30.953 -25.5 1 54.69 190 GLY A C 1
ATOM 1422 O O . GLY A 1 190 ? -24.875 -30.047 -24.812 1 54.69 190 GLY A O 1
ATOM 1423 N N . ARG A 1 191 ? -26.547 -30.844 -26.062 1 51.47 191 ARG A N 1
ATOM 1424 C CA . ARG A 1 191 ? -27.469 -29.734 -25.828 1 51.47 191 ARG A CA 1
ATOM 1425 C C . ARG A 1 191 ? -27.844 -29.641 -24.344 1 51.47 191 ARG A C 1
ATOM 1427 O O . ARG A 1 191 ? -28.047 -28.547 -23.828 1 51.47 191 ARG A O 1
ATOM 1434 N N . GLU A 1 192 ? -27.906 -30.734 -23.812 1 47.97 192 GLU A N 1
ATOM 1435 C CA . GLU A 1 192 ? -28.344 -30.75 -22.422 1 47.97 192 GLU A CA 1
ATOM 1436 C C . GLU A 1 192 ? -27.312 -30.062 -21.516 1 47.97 192 GLU A C 1
ATOM 1438 O O . GLU A 1 192 ? -27.672 -29.453 -20.516 1 47.97 192 GLU A O 1
ATOM 1443 N N . PHE A 1 193 ? -26.109 -30.188 -21.969 1 47.22 193 PHE A N 1
ATOM 1444 C CA . PHE A 1 193 ? -25.141 -29.656 -21.016 1 47.22 193 PHE A CA 1
ATOM 1445 C C . PHE A 1 193 ? -24.656 -28.281 -21.453 1 47.22 193 PHE A C 1
ATOM 1447 O O . PHE A 1 193 ? -23.734 -27.719 -20.859 1 47.22 193 PHE A O 1
ATOM 1454 N N . GLY A 1 194 ? -25.359 -27.656 -22.422 1 45.03 194 GLY A N 1
ATOM 1455 C CA . GLY A 1 194 ? -25.062 -26.297 -22.828 1 45.03 194 GLY A CA 1
ATOM 1456 C C . GLY A 1 194 ? -23.656 -26.141 -23.375 1 45.03 194 GLY A C 1
ATOM 1457 O O . GLY A 1 194 ? -23.172 -25.016 -23.516 1 45.03 194 GLY A O 1
ATOM 1458 N N . ASP A 1 195 ? -22.812 -27.016 -23.312 1 48.41 195 ASP A N 1
ATOM 1459 C CA . ASP A 1 195 ? -21.453 -26.875 -23.797 1 48.41 195 ASP A CA 1
ATOM 1460 C C . ASP A 1 195 ? -21.406 -26.938 -25.328 1 48.41 195 ASP A C 1
ATOM 1462 O O . ASP A 1 195 ? -21.594 -28 -25.922 1 48.41 195 ASP A O 1
ATOM 1466 N N . GLN A 1 196 ? -21.5 -25.812 -26 1 45.66 196 GLN A N 1
ATOM 1467 C CA . GLN A 1 196 ? -21.469 -25.766 -27.469 1 45.66 196 GLN A CA 1
ATOM 1468 C C . GLN A 1 196 ? -20.25 -26.516 -28 1 45.66 196 GLN A C 1
ATOM 1470 O O . GLN A 1 196 ? -20.266 -27.016 -29.125 1 45.66 196 GLN A O 1
ATOM 1475 N N . ASP A 1 197 ? -19.266 -26.719 -27.219 1 50.72 197 ASP A N 1
ATOM 1476 C CA . ASP A 1 197 ? -18 -27.266 -27.719 1 50.72 197 ASP A CA 1
ATOM 1477 C C . ASP A 1 197 ? -17.703 -28.625 -27.078 1 50.72 197 ASP A C 1
ATOM 1479 O O . ASP A 1 197 ? -16.703 -29.266 -27.406 1 50.72 197 ASP A O 1
ATOM 1483 N N . GLY A 1 198 ? -18.422 -29.109 -26.031 1 55.59 198 GLY A N 1
ATOM 1484 C CA . GLY A 1 198 ? -18.188 -30.203 -25.094 1 55.59 198 GLY A CA 1
ATOM 1485 C C . GLY A 1 198 ? -18.859 -31.5 -25.5 1 55.59 198 GLY A C 1
ATOM 1486 O O . GLY A 1 198 ? -19.141 -32.344 -24.641 1 55.59 198 GLY A O 1
ATOM 1487 N N . GLY A 1 199 ? -19.047 -31.719 -26.875 1 70.38 199 GLY A N 1
ATOM 1488 C CA . GLY A 1 199 ? -19.906 -32.844 -27.219 1 70.38 199 GLY A CA 1
ATOM 1489 C C . GLY A 1 199 ? -19.141 -34.094 -27.641 1 70.38 199 GLY A C 1
ATOM 1490 O O . GLY A 1 199 ? -18.062 -34.375 -27.094 1 70.38 199 GLY A O 1
ATOM 1491 N N . ILE A 1 200 ? -19.688 -34.938 -28.312 1 80.31 200 ILE A N 1
ATOM 1492 C CA . ILE A 1 200 ? -19.156 -36.188 -28.875 1 80.31 200 ILE A CA 1
ATOM 1493 C C . ILE A 1 200 ? -18.75 -35.969 -30.328 1 80.31 200 ILE A C 1
ATOM 1495 O O . ILE A 1 200 ? -19.453 -35.281 -31.078 1 80.31 200 ILE A O 1
ATOM 1499 N N . ALA A 1 201 ? -17.594 -36.312 -30.688 1 83.69 201 ALA A N 1
ATOM 1500 C CA . ALA A 1 201 ? -17.125 -36.312 -32.062 1 83.69 201 ALA A CA 1
ATOM 1501 C C . ALA A 1 201 ? -16.781 -37.719 -32.531 1 83.69 201 ALA A C 1
ATOM 1503 O O . ALA A 1 201 ? -16.062 -38.469 -31.844 1 83.69 201 ALA A O 1
ATOM 1504 N N . LEU A 1 202 ? -17.312 -38.125 -33.688 1 84.19 202 LEU A N 1
ATOM 1505 C CA . LEU A 1 202 ? -17.062 -39.438 -34.25 1 84.19 202 LEU A CA 1
ATOM 1506 C C . LEU A 1 202 ? -16.375 -39.312 -35.625 1 84.19 202 LEU A C 1
ATOM 1508 O O . LEU A 1 202 ? -16.766 -38.5 -36.438 1 84.19 202 LEU A O 1
ATOM 1512 N N . HIS A 1 203 ? -15.383 -40.125 -35.812 1 87.62 203 HIS A N 1
ATOM 1513 C CA . HIS A 1 203 ? -14.664 -40.094 -37.094 1 87.62 203 HIS A CA 1
ATOM 1514 C C . HIS A 1 203 ? -14.234 -41.5 -37.5 1 87.62 203 HIS A C 1
ATOM 1516 O O . HIS A 1 203 ? -13.883 -42.344 -36.656 1 87.62 203 HIS A O 1
ATOM 1522 N N . ALA A 1 204 ? -14.148 -41.719 -38.812 1 85.44 204 ALA A N 1
ATOM 1523 C CA . ALA A 1 204 ? -13.664 -42.969 -39.344 1 85.44 204 ALA A CA 1
ATOM 1524 C C . ALA A 1 204 ? -12.156 -42.938 -39.594 1 85.44 204 ALA A C 1
ATOM 1526 O O . ALA A 1 204 ? -11.609 -41.875 -39.938 1 85.44 204 ALA A O 1
ATOM 1527 N N . LEU A 1 205 ? -11.602 -44.062 -39.344 1 87.75 205 LEU A N 1
ATOM 1528 C CA . LEU A 1 205 ? -10.164 -44.156 -39.562 1 87.75 205 LEU A CA 1
ATOM 1529 C C . LEU A 1 205 ? -9.875 -44.875 -40.906 1 87.75 205 LEU A C 1
ATOM 1531 O O . LEU A 1 205 ? -10.727 -45.594 -41.406 1 87.75 205 LEU A O 1
ATOM 1535 N N . ALA A 1 206 ? -8.672 -44.656 -41.438 1 81.62 206 ALA A N 1
ATOM 1536 C CA . ALA A 1 206 ? -8.273 -45.25 -42.688 1 81.62 206 ALA A CA 1
ATOM 1537 C C . ALA A 1 206 ? -8.211 -46.781 -42.625 1 81.62 206 ALA A C 1
ATOM 1539 O O . ALA A 1 206 ? -8.453 -47.469 -43.594 1 81.62 206 ALA A O 1
ATOM 1540 N N . ASP A 1 207 ? -7.977 -47.375 -41.5 1 80.88 207 ASP A N 1
ATOM 1541 C CA . ASP A 1 207 ? -7.84 -48.812 -41.312 1 80.88 207 ASP A CA 1
ATOM 1542 C C . ASP A 1 207 ? -9.195 -49.469 -41.062 1 80.88 207 ASP A C 1
ATOM 1544 O O . ASP A 1 207 ? -9.258 -50.656 -40.75 1 80.88 207 ASP A O 1
ATOM 1548 N N . GLY A 1 208 ? -10.258 -48.688 -41.125 1 78.75 208 GLY A N 1
ATOM 1549 C CA . GLY A 1 208 ? -11.602 -49.219 -40.938 1 78.75 208 GLY A CA 1
ATOM 1550 C C . GLY A 1 208 ? -12.125 -49.062 -39.531 1 78.75 208 GLY A C 1
ATOM 1551 O O . GLY A 1 208 ? -13.305 -49.312 -39.281 1 78.75 208 GLY A O 1
ATOM 1552 N N . GLY A 1 209 ? -11.266 -48.688 -38.625 1 83.75 209 GLY A N 1
ATOM 1553 C CA . GLY A 1 209 ? -11.695 -48.406 -37.281 1 83.75 209 GLY A CA 1
ATOM 1554 C C . GLY A 1 209 ? -12.43 -47.094 -37.125 1 83.75 209 GLY A C 1
ATOM 1555 O O . GLY A 1 209 ? -12.773 -46.469 -38.125 1 83.75 209 GLY A O 1
ATOM 1556 N N . LEU A 1 210 ? -12.867 -46.781 -35.906 1 87.06 210 LEU A N 1
ATOM 1557 C CA . LEU A 1 210 ? -13.555 -45.562 -35.562 1 87.06 210 LEU A CA 1
ATOM 1558 C C . LEU A 1 210 ? -12.945 -44.906 -34.312 1 87.06 210 LEU A C 1
ATOM 1560 O O . LEU A 1 210 ? -12.359 -45.594 -33.469 1 87.06 210 LEU A O 1
ATOM 1564 N N . THR A 1 211 ? -13.055 -43.594 -34.312 1 91.38 211 THR A N 1
ATOM 1565 C CA . THR A 1 211 ? -12.703 -42.906 -33.094 1 91.38 211 THR A CA 1
ATOM 1566 C C . THR A 1 211 ? -13.906 -42.125 -32.531 1 91.38 211 THR A C 1
ATOM 1568 O O . THR A 1 211 ? -14.719 -41.594 -33.312 1 91.38 211 THR A O 1
ATOM 1571 N N . ALA A 1 212 ? -14.094 -42.125 -31.25 1 90.25 212 ALA A N 1
ATOM 1572 C CA . ALA A 1 212 ? -15.117 -41.375 -30.562 1 90.25 212 ALA A CA 1
ATOM 1573 C C . ALA A 1 212 ? -14.508 -40.5 -29.453 1 90.25 212 ALA A C 1
ATOM 1575 O O . ALA A 1 212 ? -13.898 -41.031 -28.516 1 90.25 212 ALA A O 1
ATOM 1576 N N . ARG A 1 213 ? -14.695 -39.25 -29.547 1 92.25 213 ARG A N 1
ATOM 1577 C CA . ARG A 1 213 ? -14.18 -38.344 -28.516 1 92.25 213 ARG A CA 1
ATOM 1578 C C . ARG A 1 213 ? -15.312 -37.781 -27.656 1 92.25 213 ARG A C 1
ATOM 1580 O O . ARG A 1 213 ? -16.297 -37.281 -28.188 1 92.25 213 ARG A O 1
ATOM 1587 N N . PHE A 1 214 ? -15.18 -37.875 -26.391 1 92.06 214 PHE A N 1
ATOM 1588 C CA . PHE A 1 214 ? -16.078 -37.281 -25.406 1 92.06 214 PHE A CA 1
ATOM 1589 C C . PHE A 1 214 ? -15.391 -36.125 -24.688 1 92.06 214 PHE A C 1
ATOM 1591 O O . PHE A 1 214 ? -14.266 -36.281 -24.203 1 92.06 214 PHE A O 1
ATOM 1598 N N . THR A 1 215 ? -16.047 -34.969 -24.672 1 92.69 215 THR A N 1
ATOM 1599 C CA . THR A 1 215 ? -15.484 -33.812 -23.969 1 92.69 215 THR A CA 1
ATOM 1600 C C . THR A 1 215 ? -16.422 -33.344 -22.859 1 92.69 215 THR A C 1
ATOM 1602 O O . THR A 1 215 ? -17.609 -33.125 -23.094 1 92.69 215 THR A O 1
ATOM 1605 N N . TYR A 1 216 ? -15.867 -33.219 -21.625 1 92.62 216 TYR A N 1
ATOM 1606 C CA . TYR A 1 216 ? -16.578 -32.688 -20.469 1 92.62 216 TYR A CA 1
ATOM 1607 C C . TYR A 1 216 ? -15.906 -31.438 -19.922 1 92.62 216 TYR A C 1
ATOM 1609 O O . TYR A 1 216 ? -14.688 -31.391 -19.781 1 92.62 216 TYR A O 1
ATOM 1617 N N . LYS A 1 217 ? -16.719 -30.375 -19.672 1 91.88 217 LYS A N 1
ATOM 1618 C CA . LYS A 1 217 ? -16.172 -29.109 -19.172 1 91.88 217 LYS A CA 1
ATOM 1619 C C . LYS A 1 217 ? -16.984 -28.578 -18 1 91.88 217 LYS A C 1
ATOM 1621 O O . LYS A 1 217 ? -18.172 -28.891 -17.875 1 91.88 217 LYS A O 1
ATOM 1626 N N . VAL A 1 218 ? -16.281 -27.875 -17.094 1 89.56 218 VAL A N 1
ATOM 1627 C CA . VAL A 1 218 ? -16.906 -27.188 -15.977 1 89.56 218 VAL A CA 1
ATOM 1628 C C . VAL A 1 218 ? -16.219 -25.844 -15.727 1 89.56 218 VAL A C 1
ATOM 1630 O O . VAL A 1 218 ? -15.008 -25.719 -15.93 1 89.56 218 VAL A O 1
ATOM 1633 N N . ALA A 1 219 ? -16.922 -24.797 -15.508 1 84.81 219 ALA A N 1
ATOM 1634 C CA . ALA A 1 219 ? -16.375 -23.484 -15.156 1 84.81 219 ALA A CA 1
ATOM 1635 C C . ALA A 1 219 ? -17.047 -22.938 -13.898 1 84.81 219 ALA A C 1
ATOM 1637 O O . ALA A 1 219 ? -18.281 -22.953 -13.797 1 84.81 219 ALA A O 1
ATOM 1638 N N . GLN A 1 220 ? -16.234 -22.578 -12.852 1 72.81 220 GLN A N 1
ATOM 1639 C CA . GLN A 1 220 ? -16.75 -22.031 -11.602 1 72.81 220 GLN A CA 1
ATOM 1640 C C . GLN A 1 220 ? -15.875 -20.875 -11.109 1 72.81 220 GLN A C 1
ATOM 1642 O O . GLN A 1 220 ? -14.648 -20.969 -11.102 1 72.81 220 GLN A O 1
ATOM 1647 N N . LEU A 1 221 ? -16.531 -19.797 -10.82 1 62.41 221 LEU A N 1
ATOM 1648 C CA . LEU A 1 221 ? -15.789 -18.672 -10.266 1 62.41 221 LEU A CA 1
ATOM 1649 C C . LEU A 1 221 ? -15.32 -18.969 -8.844 1 62.41 221 LEU A C 1
ATOM 1651 O O . LEU A 1 221 ? -14.227 -18.562 -8.445 1 62.41 221 LEU A O 1
ATOM 1655 N N . ILE A 1 222 ? -16.281 -19.562 -8.062 1 60.66 222 ILE A N 1
ATOM 1656 C CA . ILE A 1 222 ? -15.953 -19.859 -6.672 1 60.66 222 ILE A CA 1
ATOM 1657 C C . ILE A 1 222 ? -16.078 -21.359 -6.422 1 60.66 222 ILE A C 1
ATOM 1659 O O . ILE A 1 222 ? -17 -22 -6.918 1 60.66 222 ILE A O 1
ATOM 1663 N N . GLY A 1 223 ? -15.086 -22.062 -6.008 1 64.5 223 GLY A N 1
ATOM 1664 C CA . GLY A 1 223 ? -15.141 -23.453 -5.613 1 64.5 223 GLY A CA 1
ATOM 1665 C C . GLY A 1 223 ? -14 -23.859 -4.695 1 64.5 223 GLY A C 1
ATOM 1666 O O . GLY A 1 223 ? -13.195 -23.016 -4.285 1 64.5 223 GLY A O 1
ATOM 1667 N N . ARG A 1 224 ? -14.266 -25.016 -4.047 1 70.81 224 ARG A N 1
ATOM 1668 C CA . ARG A 1 224 ? -13.219 -25.656 -3.248 1 70.81 224 ARG A CA 1
ATOM 1669 C C . ARG A 1 224 ? -12.391 -26.609 -4.094 1 70.81 224 ARG A C 1
ATOM 1671 O O . ARG A 1 224 ? -12.859 -27.109 -5.125 1 70.81 224 ARG A O 1
ATOM 1678 N N . LEU A 1 225 ? -11.156 -26.766 -3.734 1 74.69 225 LEU A N 1
ATOM 1679 C CA . LEU A 1 225 ? -10.359 -27.797 -4.395 1 74.69 225 LEU A CA 1
ATOM 1680 C C . LEU A 1 225 ? -11.117 -29.109 -4.473 1 74.69 225 LEU A C 1
ATOM 1682 O O . LEU A 1 225 ? -11.727 -29.547 -3.488 1 74.69 225 LEU A O 1
ATOM 1686 N N . GLY A 1 226 ? -11.133 -29.625 -5.594 1 82.06 226 GLY A N 1
ATOM 1687 C CA . GLY A 1 226 ? -11.797 -30.906 -5.77 1 82.06 226 GLY A CA 1
ATOM 1688 C C . GLY A 1 226 ? -13.172 -30.781 -6.414 1 82.06 226 GLY A C 1
ATOM 1689 O O . GLY A 1 226 ? -13.695 -31.766 -6.949 1 82.06 226 GLY A O 1
ATOM 1690 N N . ASP A 1 227 ? -13.742 -29.578 -6.406 1 83.81 227 ASP A N 1
ATOM 1691 C CA . ASP A 1 227 ? -15.086 -29.391 -6.953 1 83.81 227 ASP A CA 1
ATOM 1692 C C . ASP A 1 227 ? -15.109 -29.688 -8.453 1 83.81 227 ASP A C 1
ATOM 1694 O O . ASP A 1 227 ? -16 -30.375 -8.945 1 83.81 227 ASP A O 1
ATOM 1698 N N . ASN A 1 228 ? -14.172 -29.078 -9.188 1 88.62 228 ASN A N 1
ATOM 1699 C CA . ASN A 1 228 ? -14.133 -29.297 -10.633 1 88.62 228 ASN A CA 1
ATOM 1700 C C . ASN A 1 228 ? -13.945 -30.766 -10.969 1 88.62 228 ASN A C 1
ATOM 1702 O O . ASN A 1 228 ? -14.641 -31.297 -11.836 1 88.62 228 ASN A O 1
ATOM 1706 N N . GLY A 1 229 ? -13.031 -31.453 -10.234 1 91.31 229 GLY A N 1
ATOM 1707 C CA . GLY A 1 229 ? -12.812 -32.875 -10.445 1 91.31 229 GLY A CA 1
ATOM 1708 C C . GLY A 1 229 ? -14.039 -33.719 -10.148 1 91.31 229 GLY A C 1
ATOM 1709 O O . GLY A 1 229 ? -14.359 -34.625 -10.898 1 91.31 229 GLY A O 1
ATOM 1710 N N . ALA A 1 230 ? -14.688 -33.375 -9.125 1 91.19 230 ALA A N 1
ATOM 1711 C CA . ALA A 1 230 ? -15.891 -34.094 -8.75 1 91.19 230 ALA A CA 1
ATOM 1712 C C . ALA A 1 230 ? -16.984 -33.938 -9.812 1 91.19 230 ALA A C 1
ATOM 1714 O O . ALA A 1 230 ? -17.672 -34.906 -10.148 1 91.19 230 ALA A O 1
ATOM 1715 N N . SER A 1 231 ? -17.109 -32.75 -10.305 1 90.38 231 SER A N 1
ATOM 1716 C CA . SER A 1 231 ? -18.094 -32.5 -11.352 1 90.38 231 SER A CA 1
ATOM 1717 C C . SER A 1 231 ? -17.797 -33.312 -12.602 1 90.38 231 SER A C 1
ATOM 1719 O O . SER A 1 231 ? -18.688 -33.906 -13.203 1 90.38 231 SER A O 1
ATOM 1721 N N . LEU A 1 232 ? -16.594 -33.281 -13.023 1 93.56 232 LEU A N 1
ATOM 1722 C CA . LEU A 1 232 ? -16.188 -34.031 -14.203 1 93.56 232 LEU A CA 1
ATOM 1723 C C . LEU A 1 232 ? -16.438 -35.531 -14 1 93.56 232 LEU A C 1
ATOM 1725 O O . LEU A 1 232 ? -16.938 -36.219 -14.891 1 93.56 232 LEU A O 1
ATOM 1729 N N . ARG A 1 233 ? -16.094 -36.094 -12.82 1 95.94 233 ARG A N 1
ATOM 1730 C CA . ARG A 1 233 ? -16.297 -37.5 -12.523 1 95.94 233 ARG A CA 1
ATOM 1731 C C . ARG A 1 233 ? -17.766 -37.875 -12.562 1 95.94 233 ARG A C 1
ATOM 1733 O O . ARG A 1 233 ? -18.141 -38.938 -13.062 1 95.94 233 ARG A O 1
ATOM 1740 N N . ALA A 1 234 ? -18.547 -37 -12.055 1 93.06 234 ALA A N 1
ATOM 1741 C CA . ALA A 1 234 ? -19.984 -37.25 -12.062 1 93.06 234 ALA A CA 1
ATOM 1742 C C . ALA A 1 234 ? -20.531 -37.344 -13.484 1 93.06 234 ALA A C 1
ATOM 1744 O O . ALA A 1 234 ? -21.359 -38.188 -13.797 1 93.06 234 ALA A O 1
ATOM 1745 N N . ARG A 1 235 ? -20.109 -36.5 -14.297 1 90.12 235 ARG A N 1
ATOM 1746 C CA . ARG A 1 235 ? -20.562 -36.5 -15.688 1 90.12 235 ARG A CA 1
ATOM 1747 C C . ARG A 1 235 ? -20.078 -37.719 -16.422 1 90.12 235 ARG A C 1
ATOM 1749 O O . ARG A 1 235 ? -20.797 -38.281 -17.25 1 90.12 235 ARG A O 1
ATOM 1756 N N . VAL A 1 236 ? -18.891 -38.094 -16.188 1 93.62 236 VAL A N 1
ATOM 1757 C CA . VAL A 1 236 ? -18.328 -39.312 -16.797 1 93.62 236 VAL A CA 1
ATOM 1758 C C . VAL A 1 236 ? -19.141 -40.531 -16.375 1 93.62 236 VAL A C 1
ATOM 1760 O O . VAL A 1 236 ? -19.531 -41.344 -17.203 1 93.62 236 VAL A O 1
ATOM 1763 N N . ARG A 1 237 ? -19.391 -40.594 -15.125 1 94.25 237 ARG A N 1
ATOM 1764 C CA . ARG A 1 237 ? -20.125 -41.75 -14.578 1 94.25 237 ARG A CA 1
ATOM 1765 C C . ARG A 1 237 ? -21.531 -41.812 -15.18 1 94.25 237 ARG A C 1
ATOM 1767 O O . ARG A 1 237 ? -22.031 -42.906 -15.477 1 94.25 237 ARG A O 1
ATOM 1774 N N . GLY A 1 238 ? -22.094 -40.719 -15.398 1 89.94 238 GLY A N 1
ATOM 1775 C CA . GLY A 1 238 ? -23.469 -40.656 -15.836 1 89.94 238 GLY A CA 1
ATOM 1776 C C . GLY A 1 238 ? -23.641 -40.781 -17.344 1 89.94 238 GLY A C 1
ATOM 1777 O O . GLY A 1 238 ? -24.75 -40.812 -17.844 1 89.94 238 GLY A O 1
ATOM 1778 N N . ASP A 1 239 ? -22.609 -40.906 -18.125 1 88.94 239 ASP A N 1
ATOM 1779 C CA . ASP A 1 239 ? -22.688 -40.938 -19.578 1 88.94 239 ASP A CA 1
ATOM 1780 C C . ASP A 1 239 ? -22.844 -42.344 -20.094 1 88.94 239 ASP A C 1
ATOM 1782 O O . ASP A 1 239 ? -21.859 -43.031 -20.344 1 88.94 239 ASP A O 1
ATOM 1786 N N . ALA A 1 240 ? -24.031 -42.719 -20.484 1 86.31 240 ALA A N 1
ATOM 1787 C CA . ALA A 1 240 ? -24.359 -44.062 -20.906 1 86.31 240 ALA A CA 1
ATOM 1788 C C . ALA A 1 240 ? -23.688 -44.406 -22.234 1 86.31 240 ALA A C 1
ATOM 1790 O O . ALA A 1 240 ? -23.281 -45.562 -22.453 1 86.31 240 ALA A O 1
ATOM 1791 N N . LEU A 1 241 ? -23.562 -43.5 -23.047 1 84.44 241 LEU A N 1
ATOM 1792 C CA . LEU A 1 241 ? -22.969 -43.719 -24.359 1 84.44 241 LEU A CA 1
ATOM 1793 C C . LEU A 1 241 ? -21.469 -44 -24.234 1 84.44 241 LEU A C 1
ATOM 1795 O O . LEU A 1 241 ? -20.922 -44.844 -24.953 1 84.44 241 LEU A O 1
ATOM 1799 N N . LEU A 1 242 ? -20.781 -43.281 -23.438 1 91.19 242 LEU A N 1
ATOM 1800 C CA . LEU A 1 242 ? -19.359 -43.5 -23.203 1 91.19 242 LEU A CA 1
ATOM 1801 C C . LEU A 1 242 ? -19.094 -44.938 -22.797 1 91.19 242 LEU A C 1
ATOM 1803 O O . LEU A 1 242 ? -18.219 -45.594 -23.375 1 91.19 242 LEU A O 1
ATOM 1807 N N . TRP A 1 243 ? -19.844 -45.469 -21.938 1 91.69 243 TRP A N 1
ATOM 1808 C CA . TRP A 1 243 ? -19.562 -46.781 -21.359 1 91.69 243 TRP A CA 1
ATOM 1809 C C . TRP A 1 243 ? -19.969 -47.875 -22.312 1 91.69 243 TRP A C 1
ATOM 1811 O O . TRP A 1 243 ? -19.344 -48.938 -22.344 1 91.69 243 TRP A O 1
ATOM 1821 N N . ARG A 1 244 ? -20.953 -47.594 -23.125 1 86.88 244 ARG A N 1
ATOM 1822 C CA . ARG A 1 244 ? -21.297 -48.562 -24.172 1 86.88 244 ARG A CA 1
ATOM 1823 C C . ARG A 1 244 ? -20.156 -48.688 -25.188 1 86.88 244 ARG A C 1
ATOM 1825 O O . ARG A 1 244 ? -19.797 -49.812 -25.578 1 86.88 244 ARG A O 1
ATOM 1832 N N . LEU A 1 245 ? -19.625 -47.594 -25.531 1 89.25 245 LEU A N 1
ATOM 1833 C CA . LEU A 1 245 ? -18.547 -47.625 -26.516 1 89.25 245 LEU A CA 1
ATOM 1834 C C . LEU A 1 245 ? -17.25 -48.094 -25.859 1 89.25 245 LEU A C 1
ATOM 1836 O O . LEU A 1 245 ? -16.422 -48.75 -26.516 1 89.25 245 LEU A O 1
ATOM 1840 N N . ALA A 1 246 ? -17.078 -47.812 -24.609 1 93.38 246 ALA A N 1
ATOM 1841 C CA . ALA A 1 246 ? -15.898 -48.25 -23.875 1 93.38 246 ALA A CA 1
ATOM 1842 C C . ALA A 1 246 ? -15.758 -49.75 -23.875 1 93.38 246 ALA A C 1
ATOM 1844 O O . ALA A 1 246 ? -14.648 -50.281 -23.875 1 93.38 246 ALA A O 1
ATOM 1845 N N . ALA A 1 247 ? -16.812 -50.438 -23.906 1 90.69 247 ALA A N 1
ATOM 1846 C CA . ALA A 1 247 ? -16.812 -51.906 -23.891 1 90.69 247 ALA A CA 1
ATOM 1847 C C . ALA A 1 247 ? -16.109 -52.469 -25.109 1 90.69 247 ALA A C 1
ATOM 1849 O O . ALA A 1 247 ? -15.656 -53.625 -25.094 1 90.69 247 ALA A O 1
ATOM 1850 N N . GLN A 1 248 ? -16 -51.656 -26.109 1 88.94 248 GLN A N 1
ATOM 1851 C CA . GLN A 1 248 ? -15.406 -52.125 -27.359 1 88.94 248 GLN A CA 1
ATOM 1852 C C . GLN A 1 248 ? -14.086 -51.406 -27.641 1 88.94 248 GLN A C 1
ATOM 1854 O O . GLN A 1 248 ? -13.562 -51.438 -28.75 1 88.94 248 GLN A O 1
ATOM 1859 N N . ALA A 1 249 ? -13.602 -50.719 -26.719 1 92.94 249 ALA A N 1
ATOM 1860 C CA . ALA A 1 249 ? -12.414 -49.875 -26.922 1 92.94 249 ALA A CA 1
ATOM 1861 C C . ALA A 1 249 ? -11.156 -50.719 -27.047 1 92.94 249 ALA A C 1
ATOM 1863 O O . ALA A 1 249 ? -10.977 -51.719 -26.312 1 92.94 249 ALA A O 1
ATOM 1864 N N . GLU A 1 250 ? -10.266 -50.375 -27.984 1 92.12 250 GLU A N 1
ATOM 1865 C CA . GLU A 1 250 ? -8.961 -51 -28.156 1 92.12 250 GLU A CA 1
ATOM 1866 C C . GLU A 1 250 ? -7.859 -50.156 -27.5 1 92.12 250 GLU A C 1
ATOM 1868 O O . GLU A 1 250 ? -6.746 -50.656 -27.297 1 92.12 250 GLU A O 1
ATOM 1873 N N . GLY A 1 251 ? -8.188 -48.969 -27.219 1 93.5 251 GLY A N 1
ATOM 1874 C CA . GLY A 1 251 ? -7.273 -48 -26.625 1 93.5 251 GLY A CA 1
ATOM 1875 C C . GLY A 1 251 ? -7.922 -46.688 -26.312 1 93.5 251 GLY A C 1
ATOM 1876 O O . GLY A 1 251 ? -9.07 -46.438 -26.688 1 93.5 251 GLY A O 1
ATOM 1877 N N . LEU A 1 252 ? -7.199 -45.875 -25.594 1 95.69 252 LEU A N 1
ATOM 1878 C CA . LEU A 1 252 ? -7.738 -44.562 -25.281 1 95.69 252 LEU A CA 1
ATOM 1879 C C . LEU A 1 252 ? -6.621 -43.531 -25.141 1 95.69 252 LEU A C 1
ATOM 1881 O O . LEU A 1 252 ? -5.484 -43.875 -24.828 1 95.69 252 LEU A O 1
ATOM 1885 N N . SER A 1 253 ? -6.91 -42.312 -25.438 1 96.88 253 SER A N 1
ATOM 1886 C CA . SER A 1 253 ? -6.117 -41.125 -25.094 1 96.88 253 SER A CA 1
ATOM 1887 C C . SER A 1 253 ? -6.965 -40.094 -24.391 1 96.88 253 SER A C 1
ATOM 1889 O O . SER A 1 253 ? -8.125 -39.875 -24.766 1 96.88 253 SER A O 1
ATOM 1891 N N . ALA A 1 254 ? -6.48 -39.562 -23.328 1 97.75 254 ALA A N 1
ATOM 1892 C CA . ALA A 1 254 ? -7.191 -38.531 -22.562 1 97.75 254 ALA A CA 1
ATOM 1893 C C . ALA A 1 254 ? -6.285 -37.344 -22.297 1 97.75 254 ALA A C 1
ATOM 1895 O O . ALA A 1 254 ? -5.102 -37.5 -22 1 97.75 254 ALA A O 1
ATOM 1896 N N . ILE A 1 255 ? -6.785 -36.094 -22.484 1 98 255 ILE A N 1
ATOM 1897 C CA . ILE A 1 255 ? -6.105 -34.875 -22.109 1 98 255 ILE A CA 1
ATOM 1898 C C . ILE A 1 255 ? -7.039 -34 -21.25 1 98 255 ILE A C 1
ATOM 1900 O O . ILE A 1 255 ? -8.227 -33.875 -21.547 1 98 255 ILE A O 1
ATOM 1904 N N . ALA A 1 256 ? -6.559 -33.531 -20.156 1 97.5 256 ALA A N 1
ATOM 1905 C CA . ALA A 1 256 ? -7.328 -32.719 -19.219 1 97.5 256 ALA A CA 1
ATOM 1906 C C . ALA A 1 256 ? -6.602 -31.422 -18.906 1 97.5 256 ALA A C 1
ATOM 1908 O O . ALA A 1 256 ? -5.387 -31.312 -19.109 1 97.5 256 ALA A O 1
ATOM 1909 N N . HIS A 1 257 ? -7.387 -30.438 -18.531 1 96.62 257 HIS A N 1
ATOM 1910 C CA . HIS A 1 257 ? -6.855 -29.094 -18.297 1 96.62 257 HIS A CA 1
ATOM 1911 C C . HIS A 1 257 ? -7.59 -28.406 -17.156 1 96.62 257 HIS A C 1
ATOM 1913 O O . HIS A 1 257 ? -8.812 -28.5 -17.047 1 96.62 257 HIS A O 1
ATOM 1919 N N . THR A 1 258 ? -6.828 -27.906 -16.203 1 92.5 258 THR A N 1
ATOM 1920 C CA . THR A 1 258 ? -7.367 -26.969 -15.227 1 92.5 258 THR A CA 1
ATOM 1921 C C . THR A 1 258 ? -6.828 -25.562 -15.469 1 92.5 258 THR A C 1
ATOM 1923 O O . THR A 1 258 ? -5.625 -25.391 -15.672 1 92.5 258 THR A O 1
ATOM 1926 N N . ARG A 1 259 ? -7.66 -24.516 -15.406 1 89.19 259 ARG A N 1
ATOM 1927 C CA . ARG A 1 259 ? -7.348 -23.219 -15.992 1 89.19 259 ARG A CA 1
ATOM 1928 C C . ARG A 1 259 ? -7.273 -22.125 -14.922 1 89.19 259 ARG A C 1
ATOM 1930 O O . ARG A 1 259 ? -8.141 -22.062 -14.047 1 89.19 259 ARG A O 1
ATOM 1937 N N . TRP A 1 260 ? -6.246 -21.391 -15.078 1 82.62 260 TRP A N 1
ATOM 1938 C CA . TRP A 1 260 ? -6.223 -20.031 -14.516 1 82.62 260 TRP A CA 1
ATOM 1939 C C . TRP A 1 260 ? -6.277 -18.984 -15.625 1 82.62 260 TRP A C 1
ATOM 1941 O O . TRP A 1 260 ? -5.344 -18.859 -16.422 1 82.62 260 TRP A O 1
ATOM 1951 N N . ALA A 1 261 ? -7.246 -18.234 -15.734 1 78.31 261 ALA A N 1
ATOM 1952 C CA . ALA A 1 261 ? -7.547 -17.406 -16.891 1 78.31 261 ALA A CA 1
ATOM 1953 C C . ALA A 1 261 ? -6.609 -16.203 -16.969 1 78.31 261 ALA A C 1
ATOM 1955 O O . ALA A 1 261 ? -6.703 -15.289 -16.141 1 78.31 261 ALA A O 1
ATOM 1956 N N . SER A 1 262 ? -5.734 -16.188 -17.844 1 73.75 262 SER A N 1
ATOM 1957 C CA . SER A 1 262 ? -4.926 -15.008 -18.141 1 73.75 262 SER A CA 1
ATOM 1958 C C . SER A 1 262 ? -5.578 -14.164 -19.234 1 73.75 262 SER A C 1
ATOM 1960 O O . SER A 1 262 ? -5.535 -12.93 -19.172 1 73.75 262 SER A O 1
ATOM 1962 N N . HIS A 1 263 ? -6.152 -14.859 -20.219 1 77.69 263 HIS A N 1
ATOM 1963 C CA . HIS A 1 263 ? -6.91 -14.219 -21.281 1 77.69 263 HIS A CA 1
ATOM 1964 C C . HIS A 1 263 ? -8.305 -14.82 -21.406 1 77.69 263 HIS A C 1
ATOM 1966 O O . HIS A 1 263 ? -8.477 -16.031 -21.328 1 77.69 263 HIS A O 1
ATOM 1972 N N . GLY A 1 264 ? -9.164 -13.898 -21.516 1 78.38 264 GLY A N 1
ATOM 1973 C CA . GLY A 1 264 ? -10.516 -14.375 -21.734 1 78.38 264 GLY A CA 1
ATOM 1974 C C . GLY A 1 264 ? -11.297 -14.57 -20.453 1 78.38 264 GLY A C 1
ATOM 1975 O O . GLY A 1 264 ? -10.719 -14.898 -19.422 1 78.38 264 GLY A O 1
ATOM 1976 N N . ALA A 1 265 ? -12.586 -14.586 -20.562 1 76.69 265 ALA A N 1
ATOM 1977 C CA . ALA A 1 265 ? -13.492 -14.672 -19.422 1 76.69 265 ALA A CA 1
ATOM 1978 C C . ALA A 1 265 ? -13.539 -16.094 -18.859 1 76.69 265 ALA A C 1
ATOM 1980 O O . ALA A 1 265 ? -13.172 -17.047 -19.547 1 76.69 265 ALA A O 1
ATOM 1981 N N . ILE A 1 266 ? -13.891 -16.281 -17.594 1 79.19 266 ILE A N 1
ATOM 1982 C CA . ILE A 1 266 ? -14.07 -17.594 -16.953 1 79.19 266 ILE A CA 1
ATOM 1983 C C . ILE A 1 266 ? -15.461 -18.141 -17.281 1 79.19 266 ILE A C 1
ATOM 1985 O O . ILE A 1 266 ? -16.438 -17.828 -16.609 1 79.19 266 ILE A O 1
ATOM 1989 N N . ASN A 1 267 ? -15.555 -18.906 -18.344 1 80.25 267 ASN A N 1
ATOM 1990 C CA . ASN A 1 267 ? -16.797 -19.547 -18.781 1 80.25 267 ASN A CA 1
ATOM 1991 C C . ASN A 1 267 ? -16.516 -20.844 -19.547 1 80.25 267 ASN A C 1
ATOM 1993 O O . ASN A 1 267 ? -15.359 -21.219 -19.734 1 80.25 267 ASN A O 1
ATOM 1997 N N . LEU A 1 268 ? -17.516 -21.516 -19.906 1 84.31 268 LEU A N 1
ATOM 1998 C CA . LEU A 1 268 ? -17.391 -22.828 -20.547 1 84.31 268 LEU A CA 1
ATOM 1999 C C . LEU A 1 268 ? -16.797 -22.688 -21.938 1 84.31 268 LEU A C 1
ATOM 2001 O O . LEU A 1 268 ? -16.047 -23.547 -22.391 1 84.31 268 LEU A O 1
ATOM 2005 N N . THR A 1 269 ? -17.094 -21.594 -22.562 1 83.44 269 THR A N 1
ATOM 2006 C CA . THR A 1 269 ? -16.641 -21.391 -23.922 1 83.44 269 THR A CA 1
ATOM 2007 C C . THR A 1 269 ? -15.125 -21.219 -23.969 1 83.44 269 THR A C 1
ATOM 2009 O O . THR A 1 269 ? -14.477 -21.641 -24.922 1 83.44 269 THR A O 1
ATOM 2012 N N . ASN A 1 270 ? -14.57 -20.688 -22.984 1 88.44 270 ASN A N 1
ATOM 2013 C CA . ASN A 1 270 ? -13.133 -20.438 -22.906 1 88.44 270 ASN A CA 1
ATOM 2014 C C . ASN A 1 270 ? -12.406 -21.578 -22.203 1 88.44 270 ASN A C 1
ATOM 2016 O O . ASN A 1 270 ? -11.18 -21.609 -22.172 1 88.44 270 ASN A O 1
ATOM 2020 N N . CYS A 1 271 ? -13.242 -22.547 -21.688 1 91.94 271 CYS A N 1
ATOM 2021 C CA . CYS A 1 271 ? -12.672 -23.672 -20.969 1 91.94 271 CYS A CA 1
ATOM 2022 C C . CYS A 1 271 ? -11.984 -24.641 -21.922 1 91.94 271 CYS A C 1
ATOM 2024 O O . CYS A 1 271 ? -12.5 -24.938 -23 1 91.94 271 CYS A O 1
ATOM 2026 N N . HIS A 1 272 ? -10.758 -25.062 -21.547 1 93.5 272 HIS A N 1
ATOM 2027 C CA . HIS A 1 272 ? -10.016 -26.062 -22.312 1 93.5 272 HIS A CA 1
ATOM 2028 C C . HIS A 1 272 ? -10.539 -27.469 -22.031 1 93.5 272 HIS A C 1
ATOM 2030 O O . HIS A 1 272 ? -11.039 -27.75 -20.938 1 93.5 272 HIS A O 1
ATOM 2036 N N . PRO A 1 273 ? -10.43 -28.406 -22.969 1 95.06 273 PRO A N 1
ATOM 2037 C CA . PRO A 1 273 ? -9.805 -28.297 -24.297 1 95.06 273 PRO A CA 1
ATOM 2038 C C . PRO A 1 273 ? -10.664 -27.531 -25.297 1 95.06 273 PRO A C 1
ATOM 2040 O O . PRO A 1 273 ? -11.891 -27.5 -25.156 1 95.06 273 PRO A O 1
ATOM 2043 N N . LEU A 1 274 ? -9.961 -26.938 -26.297 1 93.12 274 LEU A N 1
ATOM 2044 C CA . LEU A 1 274 ? -10.633 -26.172 -27.344 1 93.12 274 LEU A CA 1
ATOM 2045 C C . LEU A 1 274 ? -10.414 -26.797 -28.703 1 93.12 274 LEU A C 1
ATOM 2047 O O . LEU A 1 274 ? -9.328 -27.312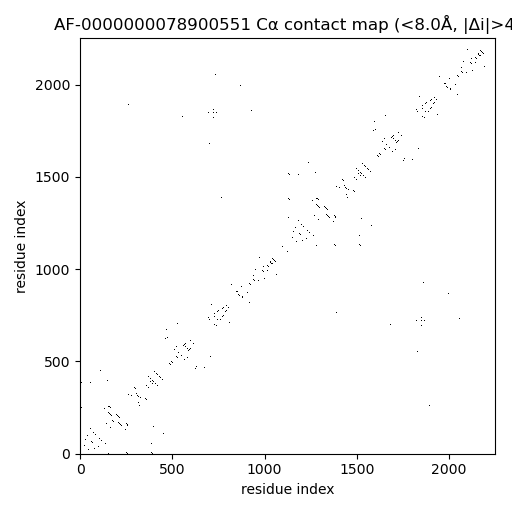 -29 1 93.12 274 LEU A O 1
ATOM 2051 N N . ASN A 1 275 ? -11.445 -26.719 -29.562 1 92.19 275 ASN A N 1
ATOM 2052 C CA . ASN A 1 275 ? -11.312 -27.234 -30.922 1 92.19 275 ASN A CA 1
ATOM 2053 C C . ASN A 1 275 ? -11.18 -26.109 -31.938 1 92.19 275 ASN A C 1
ATOM 2055 O O . ASN A 1 275 ? -11.039 -24.938 -31.562 1 92.19 275 ASN A O 1
ATOM 2059 N N . GLY A 1 276 ? -11.109 -26.469 -33.219 1 90.94 276 GLY A N 1
ATOM 2060 C CA . GLY A 1 276 ? -10.859 -25.484 -34.281 1 90.94 276 GLY A CA 1
ATOM 2061 C C . GLY A 1 276 ? -12.125 -25 -34.938 1 90.94 276 GLY A C 1
ATOM 2062 O O . GLY A 1 276 ? -12.094 -24.594 -36.125 1 90.94 276 GLY A O 1
ATOM 2063 N N . SER A 1 277 ? -13.234 -25 -34.25 1 88.5 277 SER A N 1
ATOM 2064 C CA . SER A 1 277 ? -14.5 -24.547 -34.844 1 88.5 277 SER A CA 1
ATOM 2065 C C . SER A 1 277 ? -14.477 -23.047 -35.094 1 88.5 277 SER A C 1
ATOM 2067 O O . SER A 1 277 ? -13.867 -22.281 -34.344 1 88.5 277 SER A O 1
ATOM 2069 N N . LEU A 1 278 ? -15.094 -22.641 -36.125 1 88.44 278 LEU A N 1
ATOM 2070 C CA . LEU A 1 278 ? -15.195 -21.234 -36.5 1 88.44 278 LEU A CA 1
ATOM 2071 C C . LEU A 1 278 ? -16.625 -20.719 -36.312 1 88.44 278 LEU A C 1
ATOM 2073 O O . LEU A 1 278 ? -17.547 -21.516 -36.125 1 88.44 278 LEU A O 1
ATOM 2077 N N . ALA A 1 279 ? -16.703 -19.391 -36.406 1 85.25 279 ALA A N 1
ATOM 2078 C CA . ALA A 1 279 ? -18.016 -18.781 -36.188 1 85.25 279 ALA A CA 1
ATOM 2079 C C . ALA A 1 279 ? -19.031 -19.297 -37.219 1 85.25 279 ALA A C 1
ATOM 2081 O O . ALA A 1 279 ? -18.719 -19.391 -38.406 1 85.25 279 ALA A O 1
ATOM 2082 N N . GLY A 1 280 ? -20.203 -19.641 -36.812 1 72.81 280 GLY A N 1
ATOM 2083 C CA . GLY A 1 280 ? -21.281 -20.047 -37.719 1 72.81 280 GLY A CA 1
ATOM 2084 C C . GLY A 1 280 ? -21.312 -21.547 -37.969 1 72.81 280 GLY A C 1
ATOM 2085 O O . GLY A 1 280 ? -22.234 -22.062 -38.594 1 72.81 280 GLY A O 1
ATOM 2086 N N . GLU A 1 281 ? -20.297 -22.297 -37.594 1 72.94 281 GLU A N 1
ATOM 2087 C CA . GLU A 1 281 ? -20.234 -23.734 -37.812 1 72.94 281 GLU A CA 1
ATOM 2088 C C . GLU A 1 281 ? -20.906 -24.5 -36.688 1 72.94 281 GLU A C 1
ATOM 2090 O O . GLU A 1 281 ? -20.859 -24.094 -35.531 1 72.94 281 GLU A O 1
ATOM 2095 N N . ALA A 1 282 ? -21.766 -25.469 -37.25 1 59.41 282 ALA A N 1
ATOM 2096 C CA . ALA A 1 282 ? -22.422 -26.312 -36.25 1 59.41 282 ALA A CA 1
ATOM 2097 C C . ALA A 1 282 ? -21.438 -27.344 -35.688 1 59.41 282 ALA A C 1
ATOM 2099 O O . ALA A 1 282 ? -20.609 -27.906 -36.406 1 59.41 282 ALA A O 1
ATOM 2100 N N . ALA A 1 283 ? -21.344 -27.625 -34.406 1 56.03 283 ALA A N 1
ATOM 2101 C CA . ALA A 1 283 ? -20.391 -28.422 -33.625 1 56.03 283 ALA A CA 1
ATOM 2102 C C . ALA A 1 283 ? -20.344 -29.859 -34.125 1 56.03 283 ALA A C 1
ATOM 2104 O O . ALA A 1 283 ? -19.297 -30.5 -34.062 1 56.03 283 ALA A O 1
ATOM 2105 N N . THR A 1 284 ? -21.391 -30.531 -34.688 1 53.12 284 THR A N 1
ATOM 2106 C CA . THR A 1 284 ? -21.516 -31.969 -34.875 1 53.12 284 THR A CA 1
ATOM 2107 C C . THR A 1 284 ? -21.047 -32.375 -36.281 1 53.12 284 THR A C 1
ATOM 2109 O O . THR A 1 284 ? -20.969 -33.562 -36.594 1 53.12 284 THR A O 1
ATOM 2112 N N . GLU A 1 285 ? -20.672 -31.484 -37.156 1 62.22 285 GLU A N 1
ATOM 2113 C CA . GLU A 1 285 ? -20.312 -31.859 -38.5 1 62.22 285 GLU A CA 1
ATOM 2114 C C . GLU A 1 285 ? -18.938 -31.312 -38.906 1 62.22 285 GLU A C 1
ATOM 2116 O O . GLU A 1 285 ? -18.703 -30.984 -40.062 1 62.22 285 GLU A O 1
ATOM 2121 N N . LEU A 1 286 ? -18.094 -31.562 -37.875 1 68.56 286 LEU A N 1
ATOM 2122 C CA . LEU A 1 286 ? -16.781 -30.984 -38.156 1 68.56 286 LEU A CA 1
ATOM 2123 C C . LEU A 1 286 ? -15.844 -32.031 -38.75 1 68.56 286 LEU A C 1
ATOM 2125 O O . LEU A 1 286 ? -15.945 -33.219 -38.438 1 68.56 286 LEU A O 1
ATOM 2129 N N . SER A 1 287 ? -14.992 -31.547 -39.656 1 81.62 287 SER A N 1
ATOM 2130 C CA . SER A 1 287 ? -13.898 -32.375 -40.125 1 81.62 287 SER A CA 1
ATOM 2131 C C . SER A 1 287 ? -12.969 -32.781 -39 1 81.62 287 SER A C 1
ATOM 2133 O O . SER A 1 287 ? -13.023 -32.188 -37.906 1 81.62 287 SER A O 1
ATOM 2135 N N . ALA A 1 288 ? -12.258 -33.844 -39.188 1 85.38 288 ALA A N 1
ATOM 2136 C CA . ALA A 1 288 ? -11.305 -34.312 -38.188 1 85.38 288 ALA A CA 1
ATOM 2137 C C . ALA A 1 288 ? -10.359 -33.188 -37.75 1 85.38 288 ALA A C 1
ATOM 2139 O O . ALA A 1 288 ? -10.031 -33.062 -36.594 1 85.38 288 ALA A O 1
ATOM 2140 N N . ASP A 1 289 ? -10 -32.375 -38.688 1 88.19 289 ASP A N 1
ATOM 2141 C CA . ASP A 1 289 ? -9.109 -31.266 -38.406 1 88.19 289 ASP A CA 1
ATOM 2142 C C . ASP A 1 289 ? -9.812 -30.203 -37.562 1 88.19 289 ASP A C 1
ATOM 2144 O O . ASP A 1 289 ? -9.203 -29.594 -36.656 1 88.19 289 ASP A O 1
ATOM 2148 N N . ALA A 1 290 ? -11.031 -29.984 -37.812 1 88.62 290 ALA A N 1
ATOM 2149 C CA . ALA A 1 290 ? -11.812 -29.016 -37.062 1 88.62 290 ALA A CA 1
ATOM 2150 C C . ALA A 1 290 ? -12.109 -29.516 -35.656 1 88.62 290 ALA A C 1
ATOM 2152 O O . ALA A 1 290 ? -12.25 -28.734 -34.719 1 88.62 290 ALA A O 1
ATOM 2153 N N . ASP A 1 291 ? -12.078 -30.844 -35.594 1 90.12 291 ASP A N 1
ATOM 2154 C CA . ASP A 1 291 ? -12.43 -31.438 -34.312 1 90.12 291 ASP A CA 1
ATOM 2155 C C . ASP A 1 291 ? -11.18 -31.719 -33.469 1 90.12 291 ASP A C 1
ATOM 2157 O O . ASP A 1 291 ? -11.273 -32.156 -32.312 1 90.12 291 ASP A O 1
ATOM 2161 N N . ALA A 1 292 ? -9.992 -31.531 -34 1 92.94 292 ALA A N 1
ATOM 2162 C CA . ALA A 1 292 ? -8.789 -31.625 -33.156 1 92.94 292 ALA A CA 1
ATOM 2163 C C . ALA A 1 292 ? -8.867 -30.672 -31.969 1 92.94 292 ALA A C 1
ATOM 2165 O O . ALA A 1 292 ? -9.328 -29.531 -32.094 1 92.94 292 ALA A O 1
ATOM 2166 N N . VAL A 1 293 ? -8.508 -31.172 -30.766 1 94.81 293 VAL A N 1
ATOM 2167 C CA . VAL A 1 293 ? -8.602 -30.328 -29.594 1 94.81 293 VAL A CA 1
ATOM 2168 C C . VAL A 1 293 ? -7.199 -30 -29.078 1 94.81 293 VAL A C 1
ATOM 2170 O O . VAL A 1 293 ? -6.27 -30.797 -29.25 1 94.81 293 VAL A O 1
ATOM 2173 N N . ALA A 1 294 ? -7.07 -28.828 -28.484 1 96.38 294 ALA A N 1
ATOM 2174 C CA . ALA A 1 294 ? -5.801 -28.375 -27.938 1 96.38 294 ALA A CA 1
ATOM 2175 C C . ALA A 1 294 ? -5.988 -27.797 -26.531 1 96.38 294 ALA A C 1
ATOM 2177 O O . ALA A 1 294 ? -7.07 -27.312 -26.188 1 96.38 294 ALA A O 1
ATOM 2178 N N . VAL A 1 295 ? -5.016 -27.969 -25.672 1 97 295 VAL A N 1
ATOM 2179 C CA . VAL A 1 295 ? -4.941 -27.328 -24.359 1 97 295 VAL A CA 1
ATOM 2180 C C . VAL A 1 295 ? -3.664 -26.5 -24.266 1 97 295 VAL A C 1
ATOM 2182 O O . VAL A 1 295 ? -2.67 -26.797 -24.938 1 97 295 VAL A O 1
ATOM 2185 N N . LEU A 1 296 ? -3.762 -25.391 -23.484 1 94.75 296 LEU A N 1
ATOM 2186 C CA . LEU A 1 296 ? -2.66 -24.438 -23.375 1 94.75 296 LEU A CA 1
ATOM 2187 C C . LEU A 1 296 ? -2.342 -24.125 -21.922 1 94.75 296 LEU A C 1
ATOM 2189 O O . LEU A 1 296 ? -3.246 -23.859 -21.125 1 94.75 296 LEU A O 1
ATOM 2193 N N . ASN A 1 297 ? -1.12 -24.344 -21.516 1 91.31 297 ASN A N 1
ATOM 2194 C CA . ASN A 1 297 ? -0.556 -23.75 -20.312 1 91.31 297 ASN A CA 1
ATOM 2195 C C . ASN A 1 297 ? 0.4 -22.609 -20.641 1 91.31 297 ASN A C 1
ATOM 2197 O O . ASN A 1 297 ? 1.451 -22.828 -21.25 1 91.31 297 ASN A O 1
ATOM 2201 N N . GLY A 1 298 ? 0.033 -21.438 -20.344 1 85.75 298 GLY A N 1
ATOM 2202 C CA . GLY A 1 298 ? 0.768 -20.25 -20.75 1 85.75 298 GLY A CA 1
ATOM 2203 C C . GLY A 1 298 ? -0.06 -19.297 -21.578 1 85.75 298 GLY A C 1
ATOM 2204 O O . GLY A 1 298 ? -1.282 -19.234 -21.438 1 85.75 298 GLY A O 1
ATOM 2205 N N . ASP A 1 299 ? 0.648 -18.391 -22.453 1 81 299 ASP A N 1
ATOM 2206 C CA . ASP A 1 299 ? -0.044 -17.359 -23.219 1 81 299 ASP A CA 1
ATOM 2207 C C . ASP A 1 299 ? 0.503 -17.281 -24.641 1 81 299 ASP A C 1
ATOM 2209 O O . ASP A 1 299 ? 1.702 -17.453 -24.859 1 81 299 ASP A O 1
ATOM 2213 N N . VAL A 1 300 ? -0.42 -17.016 -25.453 1 87.5 300 VAL A N 1
ATOM 2214 C CA . VAL A 1 300 ? -0.047 -16.641 -26.828 1 87.5 300 VAL A CA 1
ATOM 2215 C C . VAL A 1 300 ? -0.042 -15.125 -26.953 1 87.5 300 VAL A C 1
ATOM 2217 O O . VAL A 1 300 ? -1.08 -14.516 -27.219 1 87.5 300 VAL A O 1
ATOM 2220 N N . ASP A 1 301 ? 1.095 -14.617 -26.984 1 74.5 301 ASP A N 1
ATOM 2221 C CA . ASP A 1 301 ? 1.258 -13.172 -26.891 1 74.5 301 ASP A CA 1
ATOM 2222 C C . ASP A 1 301 ? 0.755 -12.469 -28.141 1 74.5 301 ASP A C 1
ATOM 2224 O O . ASP A 1 301 ? 0.253 -11.344 -28.078 1 74.5 301 ASP A O 1
ATOM 2228 N N . ASN A 1 302 ? 0.856 -13.039 -29.297 1 78.12 302 ASN A N 1
ATOM 2229 C CA . ASN A 1 302 ? 0.49 -12.398 -30.547 1 78.12 302 ASN A CA 1
ATOM 2230 C C . ASN A 1 302 ? -0.856 -12.898 -31.062 1 78.12 302 ASN A C 1
ATOM 2232 O O . ASN A 1 302 ? -1.093 -12.922 -32.281 1 78.12 302 ASN A O 1
ATOM 2236 N N . TYR A 1 303 ? -1.689 -13.406 -30.219 1 85.5 303 TYR A N 1
ATOM 2237 C CA . TYR A 1 303 ? -2.938 -14.023 -30.641 1 85.5 303 TYR A CA 1
ATOM 2238 C C . TYR A 1 303 ? -3.805 -13.039 -31.422 1 85.5 303 TYR A C 1
ATOM 2240 O O . TYR A 1 303 ? -4.504 -13.414 -32.344 1 85.5 303 TYR A O 1
ATOM 2248 N N . ARG A 1 304 ? -3.824 -11.742 -31.094 1 78 304 ARG A N 1
ATOM 2249 C CA . ARG A 1 304 ? -4.645 -10.75 -31.781 1 78 304 ARG A CA 1
ATOM 2250 C C . ARG A 1 304 ? -4.176 -10.555 -33.219 1 78 304 ARG A C 1
ATOM 2252 O O . ARG A 1 304 ? -4.992 -10.516 -34.156 1 78 304 ARG A O 1
ATOM 2259 N N . ALA A 1 305 ? -2.877 -10.383 -33.25 1 77.75 305 ALA A N 1
ATOM 2260 C CA . ALA A 1 305 ? -2.301 -10.227 -34.594 1 77.75 305 ALA A CA 1
ATOM 2261 C C . ALA A 1 305 ? -2.613 -11.438 -35.469 1 77.75 305 ALA A C 1
ATOM 2263 O O . ALA A 1 305 ? -2.938 -11.289 -36.625 1 77.75 305 ALA A O 1
ATOM 2264 N N . LEU A 1 306 ? -2.457 -12.594 -34.844 1 88.56 306 LEU A N 1
ATOM 2265 C CA . LEU A 1 306 ? -2.719 -13.82 -35.594 1 88.56 306 LEU A CA 1
ATOM 2266 C C . LEU A 1 306 ? -4.188 -13.914 -36 1 88.56 306 LEU A C 1
ATOM 2268 O O . LEU A 1 306 ? -4.504 -14.312 -37.125 1 88.56 306 LEU A O 1
ATOM 2272 N N . LYS A 1 307 ? -5.059 -13.586 -35.094 1 86.88 307 LYS A N 1
ATOM 2273 C CA . LYS A 1 307 ? -6.488 -13.586 -35.375 1 86.88 307 LYS A CA 1
ATOM 2274 C C . LYS A 1 307 ? -6.816 -12.641 -36.531 1 86.88 307 LYS A C 1
ATOM 2276 O O . LYS A 1 307 ? -7.559 -13.008 -37.469 1 86.88 307 LYS A O 1
ATOM 2281 N N . GLU A 1 308 ? -6.289 -11.516 -36.531 1 81.12 308 GLU A N 1
ATOM 2282 C CA . GLU A 1 308 ? -6.574 -10.5 -37.531 1 81.12 308 GLU A CA 1
ATOM 2283 C C . GLU A 1 308 ? -5.953 -10.875 -38.875 1 81.12 308 GLU A C 1
ATOM 2285 O O . GLU A 1 308 ? -6.621 -10.812 -39.906 1 81.12 308 GLU A O 1
ATOM 2290 N N . THR A 1 309 ? -4.746 -11.32 -38.875 1 82.94 309 THR A N 1
ATOM 2291 C CA . THR A 1 309 ? -3.986 -11.477 -40.125 1 82.94 309 THR A CA 1
ATOM 2292 C C . THR A 1 309 ? -4.246 -12.836 -40.75 1 82.94 309 THR A C 1
ATOM 2294 O O . THR A 1 309 ? -4.18 -12.992 -41.969 1 82.94 309 THR A O 1
ATOM 2297 N N . LEU A 1 310 ? -4.504 -13.852 -39.938 1 84.25 310 LEU A N 1
ATOM 2298 C CA . LEU A 1 310 ? -4.539 -15.203 -40.469 1 84.25 310 LEU A CA 1
ATOM 2299 C C . LEU A 1 310 ? -5.953 -15.773 -40.438 1 84.25 310 LEU A C 1
ATOM 2301 O O . LEU A 1 310 ? -6.285 -16.688 -41.188 1 84.25 310 LEU A O 1
ATOM 2305 N N . VAL A 1 311 ? -6.785 -15.273 -39.562 1 89.44 311 VAL A N 1
ATOM 2306 C CA . VAL A 1 311 ? -8.133 -15.82 -39.438 1 89.44 311 VAL A CA 1
ATOM 2307 C C . VAL A 1 311 ? -9.133 -14.914 -40.125 1 89.44 311 VAL A C 1
ATOM 2309 O O . VAL A 1 311 ? -9.742 -15.312 -41.125 1 89.44 311 VAL A O 1
ATOM 2312 N N . GLU A 1 312 ? -9.102 -13.68 -39.656 1 86.88 312 GLU A N 1
ATOM 2313 C CA . GLU A 1 312 ? -10.07 -12.742 -40.219 1 86.88 312 GLU A CA 1
ATOM 2314 C C . GLU A 1 312 ? -9.734 -12.367 -41.656 1 86.88 312 GLU A C 1
ATOM 2316 O O . GLU A 1 312 ? -10.617 -12.273 -42.5 1 86.88 312 GLU A O 1
ATOM 2321 N N . ALA A 1 313 ? -8.477 -12.133 -41.938 1 80.56 313 ALA A N 1
ATOM 2322 C CA . ALA A 1 313 ? -8.055 -11.789 -43.281 1 80.56 313 ALA A CA 1
ATOM 2323 C C . ALA A 1 313 ? -8.375 -12.922 -44.25 1 80.56 313 ALA A C 1
ATOM 2325 O O . ALA A 1 313 ? -8.594 -12.672 -45.438 1 80.56 313 ALA A O 1
ATOM 2326 N N . ALA A 1 314 ? -8.398 -14.164 -43.812 1 83.19 314 ALA A N 1
ATOM 2327 C CA . ALA A 1 314 ? -8.727 -15.312 -44.656 1 83.19 314 ALA A CA 1
ATOM 2328 C C . ALA A 1 314 ? -10.234 -15.484 -44.781 1 83.19 314 ALA A C 1
ATOM 2330 O O . ALA A 1 314 ? -10.703 -16.453 -45.406 1 83.19 314 ALA A O 1
ATOM 2331 N N . GLY A 1 315 ? -11.023 -14.594 -44.156 1 85.62 315 GLY A N 1
ATOM 2332 C CA . GLY A 1 315 ? -12.469 -14.586 -44.281 1 85.62 315 GLY A CA 1
ATOM 2333 C C . GLY A 1 315 ? -13.18 -15.398 -43.219 1 85.62 315 GLY A C 1
ATOM 2334 O O . GLY A 1 315 ? -14.352 -15.734 -43.375 1 85.62 315 GLY A O 1
ATOM 2335 N N . HIS A 1 316 ? -12.469 -15.828 -42.219 1 90.81 316 HIS A N 1
ATOM 2336 C CA . HIS A 1 316 ? -13.062 -16.594 -41.125 1 90.81 316 HIS A CA 1
ATOM 2337 C C . HIS A 1 316 ? -13.211 -15.742 -39.844 1 90.81 316 HIS A C 1
ATOM 2339 O O . HIS A 1 316 ? -12.75 -14.602 -39.812 1 90.81 316 HIS A O 1
ATOM 2345 N N . ALA A 1 317 ? -14.016 -16.281 -38.938 1 90.44 317 ALA A N 1
ATOM 2346 C CA . ALA A 1 317 ? -14.164 -15.578 -37.656 1 90.44 317 ALA A CA 1
ATOM 2347 C C . ALA A 1 317 ? -14.273 -16.578 -36.5 1 90.44 317 ALA A C 1
ATOM 2349 O O . ALA A 1 317 ? -14.797 -17.672 -36.656 1 90.44 317 ALA A O 1
ATOM 2350 N N . ILE A 1 318 ? -13.641 -16.203 -35.438 1 89.31 318 ILE A N 1
ATOM 2351 C CA . ILE A 1 318 ? -13.844 -16.938 -34.188 1 89.31 318 ILE A CA 1
ATOM 2352 C C . ILE A 1 318 ? -15.102 -16.438 -33.469 1 89.31 318 ILE A C 1
ATOM 2354 O O . ILE A 1 318 ? -15.383 -15.234 -33.5 1 89.31 318 ILE A O 1
ATOM 2358 N N . ALA A 1 319 ? -15.867 -17.328 -32.938 1 83.88 319 ALA A N 1
ATOM 2359 C CA . ALA A 1 319 ? -17.109 -16.938 -32.281 1 83.88 319 ALA A CA 1
ATOM 2360 C C . ALA A 1 319 ? -16.875 -15.883 -31.203 1 83.88 319 ALA A C 1
ATOM 2362 O O . ALA A 1 319 ? -15.898 -15.977 -30.438 1 83.88 319 ALA A O 1
ATOM 2363 N N . ALA A 1 320 ? -17.719 -14.945 -31.016 1 77.31 320 ALA A N 1
ATOM 2364 C CA . ALA A 1 320 ? -17.547 -13.758 -30.188 1 77.31 320 ALA A CA 1
ATOM 2365 C C . ALA A 1 320 ? -17.406 -14.125 -28.719 1 77.31 320 ALA A C 1
ATOM 2367 O O . ALA A 1 320 ? -16.641 -13.5 -27.984 1 77.31 320 ALA A O 1
ATOM 2368 N N . PRO A 1 321 ? -18.078 -15.141 -28.312 1 77.88 321 PRO A N 1
ATOM 2369 C CA . PRO A 1 321 ? -17.953 -15.453 -26.875 1 77.88 321 PRO A CA 1
ATOM 2370 C C . PRO A 1 321 ? -16.594 -16.031 -26.516 1 77.88 321 PRO A C 1
ATOM 2372 O O . PRO A 1 321 ? -16.25 -16.109 -25.328 1 77.88 321 PRO A O 1
ATOM 2375 N N . VAL A 1 322 ? -15.898 -16.5 -27.484 1 86.25 322 VAL A N 1
ATOM 2376 C CA . VAL A 1 322 ? -14.57 -17.047 -27.25 1 86.25 322 VAL A CA 1
ATOM 2377 C C . VAL A 1 322 ? -13.547 -15.914 -27.172 1 86.25 322 VAL A C 1
ATOM 2379 O O . VAL A 1 322 ? -13.242 -15.289 -28.188 1 86.25 322 VAL A O 1
ATOM 2382 N N . THR A 1 323 ? -13.016 -15.75 -26.031 1 82 323 THR A N 1
ATOM 2383 C CA . THR A 1 323 ? -12.133 -14.602 -25.844 1 82 323 THR A CA 1
ATOM 2384 C C . THR A 1 323 ? -10.75 -15.062 -25.391 1 82 323 THR A C 1
ATOM 2386 O O . THR A 1 323 ? -9.883 -14.234 -25.094 1 82 323 THR A O 1
ATOM 2389 N N . THR A 1 324 ? -10.492 -16.328 -25.25 1 87.56 324 THR A N 1
ATOM 2390 C CA . THR A 1 324 ? -9.195 -16.844 -24.812 1 87.56 324 THR A CA 1
ATOM 2391 C C . THR A 1 324 ? -8.203 -16.844 -25.969 1 87.56 324 THR A C 1
ATOM 2393 O O . THR A 1 324 ? -8.586 -17.016 -27.141 1 87.56 324 THR A O 1
ATOM 2396 N N . ASP A 1 325 ? -6.98 -16.609 -25.703 1 87.38 325 ASP A N 1
ATOM 2397 C CA . ASP A 1 325 ? -5.902 -16.656 -26.688 1 87.38 325 ASP A CA 1
ATOM 2398 C C . ASP A 1 325 ? -5.68 -18.078 -27.188 1 87.38 325 ASP A C 1
ATOM 2400 O O . ASP A 1 325 ? -5.211 -18.281 -28.312 1 87.38 325 ASP A O 1
ATOM 2404 N N . ALA A 1 326 ? -6.027 -19.078 -26.406 1 93.12 326 ALA A N 1
ATOM 2405 C CA . ALA A 1 326 ? -5.75 -20.484 -26.703 1 93.12 326 ALA A CA 1
ATOM 2406 C C . ALA A 1 326 ? -6.496 -20.938 -27.953 1 93.12 326 ALA A C 1
ATOM 2408 O O . ALA A 1 326 ? -6.07 -21.875 -28.625 1 93.12 326 ALA A O 1
ATOM 2409 N N . LYS A 1 327 ? -7.598 -20.266 -28.297 1 93.25 327 LYS A N 1
ATOM 2410 C CA . LYS A 1 327 ? -8.453 -20.672 -29.406 1 93.25 327 LYS A CA 1
ATOM 2411 C C . LYS A 1 327 ? -7.703 -20.578 -30.734 1 93.25 327 LYS A C 1
ATOM 2413 O O . LYS A 1 327 ? -7.977 -21.359 -31.656 1 93.25 327 LYS A O 1
ATOM 2418 N N . VAL A 1 328 ? -6.723 -19.797 -30.797 1 93.81 328 VAL A N 1
ATOM 2419 C CA . VAL A 1 328 ? -6.008 -19.578 -32.062 1 93.81 328 VAL A CA 1
ATOM 2420 C C . VAL A 1 328 ? -5.203 -20.828 -32.406 1 93.81 328 VAL A C 1
ATOM 2422 O O . VAL A 1 328 ? -4.926 -21.078 -33.594 1 93.81 328 VAL A O 1
ATOM 2425 N N . ILE A 1 329 ? -4.871 -21.656 -31.484 1 95.75 329 ILE A N 1
ATOM 2426 C CA . ILE A 1 329 ? -3.996 -22.797 -31.703 1 95.75 329 ILE A CA 1
ATOM 2427 C C . ILE A 1 329 ? -4.699 -23.828 -32.594 1 95.75 329 ILE A C 1
ATOM 2429 O O . ILE A 1 329 ? -4.246 -24.125 -33.688 1 95.75 329 ILE A O 1
ATOM 2433 N N . PRO A 1 330 ? -5.879 -24.359 -32.156 1 94.69 330 PRO A N 1
ATOM 2434 C CA . PRO A 1 330 ? -6.543 -25.344 -33.031 1 94.69 330 PRO A CA 1
ATOM 2435 C C . PRO A 1 330 ? -7.047 -24.719 -34.344 1 94.69 330 PRO A C 1
ATOM 2437 O O . PRO A 1 330 ? -7.125 -25.406 -35.344 1 94.69 330 PRO A O 1
ATOM 2440 N N . VAL A 1 331 ? -7.367 -23.422 -34.312 1 93.5 331 VAL A N 1
ATOM 2441 C CA . VAL A 1 331 ? -7.863 -22.75 -35.5 1 93.5 331 VAL A CA 1
ATOM 2442 C C . VAL A 1 331 ? -6.746 -22.641 -36.531 1 93.5 331 VAL A C 1
ATOM 2444 O O . VAL A 1 331 ? -6.945 -22.953 -37.719 1 93.5 331 VAL A O 1
ATOM 2447 N N . LEU A 1 332 ? -5.602 -22.141 -36.094 1 93.5 332 LEU A N 1
ATOM 2448 C CA . LEU A 1 332 ? -4.469 -22.031 -37 1 93.5 332 LEU A CA 1
ATOM 2449 C C . LEU A 1 332 ? -4.047 -23.391 -37.531 1 93.5 332 LEU A C 1
ATOM 2451 O O . LEU A 1 332 ? -3.672 -23.531 -38.688 1 93.5 332 LEU A O 1
ATOM 2455 N N . PHE A 1 333 ? -4.051 -24.375 -36.688 1 93.38 333 PHE A N 1
ATOM 2456 C CA . PHE A 1 333 ? -3.771 -25.75 -37.125 1 93.38 333 PHE A CA 1
ATOM 2457 C C . PHE A 1 333 ? -4.699 -26.172 -38.25 1 93.38 333 PHE A C 1
ATOM 2459 O O . PHE A 1 333 ? -4.246 -26.703 -39.25 1 93.38 333 PHE A O 1
ATOM 2466 N N . ARG A 1 334 ? -5.965 -25.922 -38.062 1 91.25 334 ARG A N 1
ATOM 2467 C CA . ARG A 1 334 ? -6.98 -26.297 -39.062 1 91.25 334 ARG A CA 1
ATOM 2468 C C . ARG A 1 334 ? -6.75 -25.562 -40.375 1 91.25 334 ARG A C 1
ATOM 2470 O O . ARG A 1 334 ? -6.902 -26.156 -41.438 1 91.25 334 ARG A O 1
ATOM 2477 N N . LEU A 1 335 ? -6.441 -24.281 -40.281 1 88 335 LEU A N 1
ATOM 2478 C CA . LEU A 1 335 ? -6.391 -23.422 -41.469 1 88 335 LEU A CA 1
ATOM 2479 C C . LEU A 1 335 ? -5.07 -23.594 -42.188 1 88 335 LEU A C 1
ATOM 2481 O O . LEU A 1 335 ? -4.879 -23.031 -43.281 1 88 335 LEU A O 1
ATOM 2485 N N . HIS A 1 336 ? -4.207 -24.297 -41.562 1 82.62 336 HIS A N 1
ATOM 2486 C CA . HIS A 1 336 ? -2.957 -24.562 -42.281 1 82.62 336 HIS A CA 1
ATOM 2487 C C . HIS A 1 336 ? -3.211 -25.234 -43.625 1 82.62 336 HIS A C 1
ATOM 2489 O O . HIS A 1 336 ? -4.012 -26.172 -43.719 1 82.62 336 HIS A O 1
ATOM 2495 N N . GLN A 1 337 ? -2.693 -24.625 -44.781 1 64.56 337 GLN A N 1
ATOM 2496 C CA . GLN A 1 337 ? -2.912 -25.062 -46.156 1 64.56 337 GLN A CA 1
ATOM 2497 C C . GLN A 1 337 ? -1.95 -26.188 -46.562 1 64.56 337 GLN A C 1
ATOM 2499 O O . GLN A 1 337 ? -0.775 -26.156 -46.188 1 64.56 337 GLN A O 1
ATOM 2504 N N . GLY A 1 338 ? -2.463 -27.312 -47.219 1 61.88 338 GLY A N 1
ATOM 2505 C CA . GLY A 1 338 ? -1.653 -28.359 -47.781 1 61.88 338 GLY A CA 1
ATOM 2506 C C . GLY A 1 338 ? -1.875 -29.719 -47.125 1 61.88 338 GLY A C 1
ATOM 2507 O O . GLY A 1 338 ? -2.404 -29.797 -46.031 1 61.88 338 GLY A O 1
ATOM 2508 N N . ASN A 1 339 ? -1.803 -30.703 -47.781 1 66.75 339 ASN A N 1
ATOM 2509 C CA . ASN A 1 339 ? -1.921 -32.094 -47.344 1 66.75 339 ASN A CA 1
ATOM 2510 C C . ASN A 1 339 ? -0.659 -32.562 -46.625 1 66.75 339 ASN A C 1
ATOM 2512 O O . ASN A 1 339 ? 0.13 -33.312 -47.188 1 66.75 339 ASN A O 1
ATOM 2516 N N . THR A 1 340 ? -0.362 -31.969 -45.438 1 82.12 340 THR A N 1
ATOM 2517 C CA . THR A 1 340 ? 0.824 -32.312 -44.656 1 82.12 340 THR A CA 1
ATOM 2518 C C . THR A 1 340 ? 0.444 -33.094 -43.406 1 82.12 340 THR A C 1
ATOM 2520 O O . THR A 1 340 ? -0.673 -32.969 -42.906 1 82.12 340 THR A O 1
ATOM 2523 N N . PRO A 1 341 ? 1.346 -33.938 -43 1 86.75 341 PRO A N 1
ATOM 2524 C CA . PRO A 1 341 ? 1.096 -34.719 -41.781 1 86.75 341 PRO A CA 1
ATOM 2525 C C . PRO A 1 341 ? 0.805 -33.844 -40.562 1 86.75 341 PRO A C 1
ATOM 2527 O O . PRO A 1 341 ? 1.223 -32.688 -40.531 1 86.75 341 PRO A O 1
ATOM 2530 N N . VAL A 1 342 ? 0.053 -34.406 -39.656 1 90.62 342 VAL A N 1
ATOM 2531 C CA . VAL A 1 342 ? -0.397 -33.688 -38.469 1 90.62 342 VAL A CA 1
ATOM 2532 C C . VAL A 1 342 ? 0.806 -33.094 -37.75 1 90.62 342 VAL A C 1
ATOM 2534 O O . VAL A 1 342 ? 0.772 -31.938 -37.312 1 90.62 342 VAL A O 1
ATOM 2537 N N . GLU A 1 343 ? 1.889 -33.844 -37.562 1 91.62 343 GLU A N 1
ATOM 2538 C CA . GLU A 1 343 ? 3.08 -33.406 -36.844 1 91.62 343 GLU A CA 1
ATOM 2539 C C . GLU A 1 343 ? 3.682 -32.156 -37.469 1 91.62 343 GLU A C 1
ATOM 2541 O O . GLU A 1 343 ? 4.117 -31.25 -36.75 1 91.62 343 GLU A O 1
ATOM 2546 N N . GLU A 1 344 ? 3.67 -32.062 -38.719 1 90.94 344 GLU A N 1
ATOM 2547 C CA . GLU A 1 344 ? 4.242 -30.922 -39.406 1 90.94 344 GLU A CA 1
ATOM 2548 C C . GLU A 1 344 ? 3.35 -29.688 -39.281 1 90.94 344 GLU A C 1
ATOM 2550 O O . GLU A 1 344 ? 3.842 -28.562 -39.219 1 90.94 344 GLU A O 1
ATOM 2555 N N . ARG A 1 345 ? 2.141 -29.922 -39.344 1 91.62 345 ARG A N 1
ATOM 2556 C CA . ARG A 1 345 ? 1.204 -28.812 -39.156 1 91.62 345 ARG A CA 1
ATOM 2557 C C . ARG A 1 345 ? 1.281 -28.234 -37.75 1 91.62 345 ARG A C 1
ATOM 2559 O O . ARG A 1 345 ? 1.16 -27.016 -37.562 1 91.62 345 ARG A O 1
ATOM 2566 N N . VAL A 1 346 ? 1.425 -29.109 -36.781 1 94.25 346 VAL A N 1
ATOM 2567 C CA . VAL A 1 346 ? 1.588 -28.641 -35.406 1 94.25 346 VAL A CA 1
ATOM 2568 C C . VAL A 1 346 ? 2.867 -27.812 -35.312 1 94.25 346 VAL A C 1
ATOM 2570 O O . VAL A 1 346 ? 2.869 -26.75 -34.688 1 94.25 346 VAL A O 1
ATOM 2573 N N . LEU A 1 347 ? 3.908 -28.266 -35.875 1 92.12 347 LEU A N 1
ATOM 2574 C CA . LEU A 1 347 ? 5.176 -27.547 -35.844 1 92.12 347 LEU A CA 1
ATOM 2575 C C . LEU A 1 347 ? 5.027 -26.188 -36.531 1 92.12 347 LEU A C 1
ATOM 2577 O O . LEU A 1 347 ? 5.539 -25.188 -36 1 92.12 347 LEU A O 1
ATOM 2581 N N . ALA A 1 348 ? 4.367 -26.156 -37.594 1 90 348 ALA A N 1
ATOM 2582 C CA . ALA A 1 348 ? 4.148 -24.906 -38.312 1 90 348 ALA A CA 1
ATOM 2583 C C . ALA A 1 348 ? 3.342 -23.922 -37.469 1 90 348 ALA A C 1
ATOM 2585 O O . ALA A 1 348 ? 3.605 -22.719 -37.469 1 90 348 ALA A O 1
ATOM 2586 N N . THR A 1 349 ? 2.35 -24.422 -36.844 1 93.5 349 THR A N 1
ATOM 2587 C CA . THR A 1 349 ? 1.545 -23.594 -35.938 1 93.5 349 THR A CA 1
ATOM 2588 C C . THR A 1 349 ? 2.4 -23.031 -34.812 1 93.5 349 THR A C 1
ATOM 2590 O O . THR A 1 349 ? 2.33 -21.828 -34.5 1 93.5 349 THR A O 1
ATOM 2593 N N . LEU A 1 350 ? 3.225 -23.828 -34.188 1 93.44 350 LEU A N 1
ATOM 2594 C CA . LEU A 1 350 ? 4.086 -23.438 -33.062 1 93.44 350 LEU A CA 1
ATOM 2595 C C . LEU A 1 350 ? 5.039 -22.328 -33.5 1 93.44 350 LEU A C 1
ATOM 2597 O O . LEU A 1 350 ? 5.332 -21.406 -32.719 1 93.44 350 LEU A O 1
ATOM 2601 N N . ARG A 1 351 ? 5.449 -22.375 -34.656 1 88.31 351 ARG A N 1
ATOM 2602 C CA . ARG A 1 351 ? 6.391 -21.391 -35.188 1 88.31 351 ARG A CA 1
ATOM 2603 C C . ARG A 1 351 ? 5.742 -20.016 -35.281 1 88.31 351 ARG A C 1
ATOM 2605 O O . ARG A 1 351 ? 6.426 -18.984 -35.156 1 88.31 351 ARG A O 1
ATOM 2612 N N . ARG A 1 352 ? 4.492 -19.984 -35.406 1 88.56 352 ARG A N 1
ATOM 2613 C CA . ARG A 1 352 ? 3.775 -18.734 -35.562 1 88.56 352 ARG A CA 1
ATOM 2614 C C . ARG A 1 352 ? 3.432 -18.125 -34.188 1 88.56 352 ARG A C 1
ATOM 2616 O O . ARG A 1 352 ? 3.137 -16.938 -34.094 1 88.56 352 ARG A O 1
ATOM 2623 N N . LEU A 1 353 ? 3.428 -18.938 -33.219 1 89.38 353 LEU A N 1
ATOM 2624 C CA . LEU A 1 353 ? 3.016 -18.484 -31.891 1 89.38 353 LEU A CA 1
ATOM 2625 C C . LEU A 1 353 ? 4.176 -17.812 -31.156 1 89.38 353 LEU A C 1
ATOM 2627 O O . LEU A 1 353 ? 5.32 -18.266 -31.25 1 89.38 353 LEU A O 1
ATOM 2631 N N . GLU A 1 354 ? 3.811 -16.734 -30.516 1 81.69 354 GLU A N 1
ATOM 2632 C CA . GLU A 1 354 ? 4.777 -16.047 -29.656 1 81.69 354 GLU A CA 1
ATOM 2633 C C . GLU A 1 354 ? 4.336 -16.078 -28.188 1 81.69 354 GLU A C 1
ATOM 2635 O O . GLU A 1 354 ? 3.139 -16.047 -27.906 1 81.69 354 GLU A O 1
ATOM 2640 N N . GLY A 1 355 ? 5.344 -16.25 -27.328 1 77.81 355 GLY A N 1
ATOM 2641 C CA . GLY A 1 355 ? 5.066 -16.281 -25.906 1 77.81 355 GLY A CA 1
ATOM 2642 C C . GLY A 1 355 ? 5.629 -17.5 -25.219 1 77.81 355 GLY A C 1
ATOM 2643 O O . GLY A 1 355 ? 6.355 -18.297 -25.828 1 77.81 355 GLY A O 1
ATOM 2644 N N . SER A 1 356 ? 5.457 -17.656 -23.938 1 79.56 356 SER A N 1
ATOM 2645 C CA . SER A 1 356 ? 5.805 -18.828 -23.156 1 79.56 356 SER A CA 1
ATOM 2646 C C . SER A 1 356 ? 4.609 -19.766 -23 1 79.56 356 SER A C 1
ATOM 2648 O O . SER A 1 356 ? 3.557 -19.344 -22.5 1 79.56 356 SER A O 1
ATOM 2650 N N . MET A 1 357 ? 4.789 -20.969 -23.469 1 88.06 357 MET A N 1
ATOM 2651 C CA . MET A 1 357 ? 3.596 -21.812 -23.5 1 88.06 357 MET A CA 1
ATOM 2652 C C . MET A 1 357 ? 3.971 -23.297 -23.531 1 88.06 357 MET A C 1
ATOM 2654 O O . MET A 1 357 ? 5.082 -23.641 -23.922 1 88.06 357 MET A O 1
ATOM 2658 N N . ALA A 1 358 ? 3.115 -24.172 -23.078 1 92.75 358 ALA A N 1
ATOM 2659 C CA . ALA A 1 358 ? 3.055 -25.609 -23.25 1 92.75 358 ALA A CA 1
ATOM 2660 C C . ALA A 1 358 ? 1.712 -26.031 -23.844 1 92.75 358 ALA A C 1
ATOM 2662 O O . ALA A 1 358 ? 0.657 -25.594 -23.391 1 92.75 358 ALA A O 1
ATOM 2663 N N . ILE A 1 359 ? 1.771 -26.875 -24.891 1 95.88 359 ILE A N 1
ATOM 2664 C CA . ILE A 1 359 ? 0.559 -27.188 -25.641 1 95.88 359 ILE A CA 1
ATOM 2665 C C . ILE A 1 359 ? 0.466 -28.703 -25.844 1 95.88 359 ILE A C 1
ATOM 2667 O O . ILE A 1 359 ? 1.487 -29.375 -25.969 1 95.88 359 ILE A O 1
ATOM 2671 N N . VAL A 1 360 ? -0.758 -29.25 -25.859 1 97.88 360 VAL A N 1
ATOM 2672 C CA . VAL A 1 360 ? -1.046 -30.625 -26.281 1 97.88 360 VAL A CA 1
ATOM 2673 C C . VAL A 1 360 ? -2.176 -30.625 -27.297 1 97.88 360 VAL A C 1
ATOM 2675 O O . VAL A 1 360 ? -3.199 -29.969 -27.109 1 97.88 360 VAL A O 1
ATOM 2678 N N . VAL A 1 361 ? -1.961 -31.344 -28.359 1 97.25 361 VAL A N 1
ATOM 2679 C CA . VAL A 1 361 ? -2.975 -31.469 -29.406 1 97.25 361 VAL A CA 1
ATOM 2680 C C . VAL A 1 361 ? -3.367 -32.938 -29.562 1 97.25 361 VAL A C 1
ATOM 2682 O O . VAL A 1 361 ? -2.504 -33.812 -29.719 1 97.25 361 VAL A O 1
ATOM 2685 N N . GLN A 1 362 ? -4.621 -33.188 -29.5 1 96.75 362 GLN A N 1
ATOM 2686 C CA . GLN A 1 362 ? -5.223 -34.5 -29.734 1 96.75 362 GLN A CA 1
ATOM 2687 C C . GLN A 1 362 ? -6.02 -34.5 -31.031 1 96.75 362 GLN A C 1
ATOM 2689 O O . GLN A 1 362 ? -6.941 -33.719 -31.203 1 96.75 362 GLN A O 1
ATOM 2694 N N . HIS A 1 363 ? -5.648 -35.375 -31.953 1 95.19 363 HIS A N 1
ATOM 2695 C CA . HIS A 1 363 ? -6.289 -35.406 -33.281 1 95.19 363 HIS A CA 1
ATOM 2696 C C . HIS A 1 363 ? -7.051 -36.719 -33.438 1 95.19 363 HIS A C 1
ATOM 2698 O O . HIS A 1 363 ? -6.512 -37.812 -33.188 1 95.19 363 HIS A O 1
ATOM 2704 N N . PRO A 1 364 ? -8.289 -36.719 -33.969 1 91.75 364 PRO A N 1
ATOM 2705 C CA . PRO A 1 364 ? -9.109 -37.906 -34.125 1 91.75 364 PRO A CA 1
ATOM 2706 C C . PRO A 1 364 ? -8.5 -38.938 -35.094 1 91.75 364 PRO A C 1
ATOM 2708 O O . PRO A 1 364 ? -8.68 -40.125 -34.906 1 91.75 364 PRO A O 1
ATOM 2711 N N . ASP A 1 365 ? -7.727 -38.469 -36.062 1 89.69 365 ASP A N 1
ATOM 2712 C CA . ASP A 1 365 ? -7.164 -39.375 -37.062 1 89.69 365 ASP A CA 1
ATOM 2713 C C . ASP A 1 365 ? -5.867 -40 -36.562 1 89.69 365 ASP A C 1
ATOM 2715 O O . ASP A 1 365 ? -5.316 -40.906 -37.219 1 89.69 365 ASP A O 1
ATOM 2719 N N . ASP A 1 366 ? -5.406 -39.562 -35.531 1 91.06 366 ASP A N 1
ATOM 2720 C CA . ASP A 1 366 ? -4.164 -40.094 -34.938 1 91.06 366 ASP A CA 1
ATOM 2721 C C . ASP A 1 366 ? -4.348 -40.469 -33.469 1 91.06 366 ASP A C 1
ATOM 2723 O O . ASP A 1 366 ? -3.682 -39.906 -32.594 1 91.06 366 ASP A O 1
ATOM 2727 N N . PRO A 1 367 ? -5.188 -41.469 -33.219 1 92.69 367 PRO A N 1
ATOM 2728 C CA . PRO A 1 367 ? -5.574 -41.75 -31.844 1 92.69 367 PRO A CA 1
ATOM 2729 C C . PRO A 1 367 ? -4.434 -42.344 -31.031 1 92.69 367 PRO A C 1
ATOM 2731 O O . PRO A 1 367 ? -4.504 -42.375 -29.797 1 92.69 367 PRO A O 1
ATOM 2734 N N . GLU A 1 368 ? -3.354 -42.812 -31.609 1 94.75 368 GLU A N 1
ATOM 2735 C CA . GLU A 1 368 ? -2.246 -43.438 -30.891 1 94.75 368 GLU A CA 1
ATOM 2736 C C . GLU A 1 368 ? -1.08 -42.469 -30.719 1 94.75 368 GLU A C 1
ATOM 2738 O O . GLU A 1 368 ? 0.027 -42.875 -30.359 1 94.75 368 GLU A O 1
ATOM 2743 N N . ARG A 1 369 ? -1.385 -41.219 -31 1 96.38 369 ARG A N 1
ATOM 2744 C CA . ARG A 1 369 ? -0.355 -40.188 -30.859 1 96.38 369 ARG A CA 1
ATOM 2745 C C . ARG A 1 369 ? -0.921 -38.938 -30.188 1 96.38 369 ARG A C 1
ATOM 2747 O O . ARG A 1 369 ? -2.119 -38.656 -30.281 1 96.38 369 ARG A O 1
ATOM 2754 N N . LEU A 1 370 ? -0.091 -38.25 -29.438 1 97.69 370 LEU A N 1
ATOM 2755 C CA . LEU A 1 370 ? -0.31 -36.906 -28.938 1 97.69 370 LEU A CA 1
ATOM 2756 C C . LEU A 1 370 ? 0.8 -35.969 -29.406 1 97.69 370 LEU A C 1
ATOM 2758 O O . LEU A 1 370 ? 1.969 -36.375 -29.453 1 97.69 370 LEU A O 1
ATOM 2762 N N . HIS A 1 371 ? 0.427 -34.781 -29.781 1 97.31 371 HIS A N 1
ATOM 2763 C CA . HIS A 1 371 ? 1.392 -33.781 -30.25 1 97.31 371 HIS A CA 1
ATOM 2764 C C . HIS A 1 371 ? 1.56 -32.688 -29.219 1 97.31 371 HIS A C 1
ATOM 2766 O O . HIS A 1 371 ? 0.582 -32.031 -28.828 1 97.31 371 HIS A O 1
ATOM 2772 N N . LEU A 1 372 ? 2.775 -32.469 -28.828 1 97.56 372 LEU A N 1
ATOM 2773 C CA . LEU A 1 372 ? 3.066 -31.516 -27.781 1 97.56 372 LEU A CA 1
ATOM 2774 C C . LEU A 1 372 ? 3.938 -30.375 -28.297 1 97.56 372 LEU A C 1
ATOM 2776 O O . LEU A 1 372 ? 4.637 -30.531 -29.297 1 97.56 372 LEU A O 1
ATOM 2780 N N . GLY A 1 373 ? 3.811 -29.234 -27.656 1 95.25 373 GLY A N 1
ATOM 2781 C CA . GLY A 1 373 ? 4.664 -28.078 -27.891 1 95.25 373 GLY A CA 1
ATOM 2782 C C . GLY A 1 373 ? 5.059 -27.359 -26.625 1 95.25 373 GLY A C 1
ATOM 2783 O O . GLY A 1 373 ? 4.258 -27.25 -25.688 1 95.25 373 GLY A O 1
ATOM 2784 N N . GLN A 1 374 ? 6.227 -26.938 -26.562 1 92 374 GLN A N 1
ATOM 2785 C CA . GLN A 1 374 ? 6.727 -26.141 -25.438 1 92 374 GLN A CA 1
ATOM 2786 C C . GLN A 1 374 ? 7.594 -24.984 -25.922 1 92 374 GLN A C 1
ATOM 2788 O O . GLN A 1 374 ? 8.508 -25.188 -26.719 1 92 374 GLN A O 1
ATOM 2793 N N . LYS A 1 375 ? 7.215 -23.781 -25.547 1 85.12 375 LYS A N 1
ATOM 2794 C CA . LYS A 1 375 ? 7.965 -22.578 -25.875 1 85.12 375 LYS A CA 1
ATOM 2795 C C . LYS A 1 375 ? 8.188 -21.703 -24.641 1 85.12 375 LYS A C 1
ATOM 2797 O O . LYS A 1 375 ? 7.309 -21.609 -23.781 1 85.12 375 LYS A O 1
ATOM 2802 N N . GLY A 1 376 ? 9.344 -21.078 -24.625 1 74.06 376 GLY A N 1
ATOM 2803 C CA . GLY A 1 376 ? 9.617 -20.141 -23.547 1 74.06 376 GLY A CA 1
ATOM 2804 C C . GLY A 1 376 ? 10.094 -20.797 -22.281 1 74.06 376 GLY A C 1
ATOM 2805 O O . GLY A 1 376 ? 10.344 -22 -22.25 1 74.06 376 GLY A O 1
ATOM 2806 N N . SER A 1 377 ? 10.359 -20.031 -21.25 1 65.25 377 SER A N 1
ATOM 2807 C CA . SER A 1 377 ? 10.984 -20.547 -20.047 1 65.25 377 SER A CA 1
ATOM 2808 C C . SER A 1 377 ? 9.977 -20.641 -18.906 1 65.25 377 SER A C 1
ATOM 2810 O O . SER A 1 377 ? 10.297 -21.156 -17.828 1 65.25 377 SER A O 1
ATOM 2812 N N . GLY A 1 378 ? 8.773 -20.406 -19.141 1 69.81 378 GLY A N 1
ATOM 2813 C CA . GLY A 1 378 ? 7.844 -20.344 -18.031 1 69.81 378 GLY A CA 1
ATOM 2814 C C . GLY A 1 378 ? 7.023 -21.609 -17.859 1 69.81 378 GLY A C 1
ATOM 2815 O O . GLY A 1 378 ? 6.68 -21.984 -16.734 1 69.81 378 GLY A O 1
ATOM 2816 N N . GLN A 1 379 ? 6.684 -22.219 -18.906 1 79.5 379 GLN A N 1
ATOM 2817 C CA . GLN A 1 379 ? 5.809 -23.391 -18.875 1 79.5 379 GLN A CA 1
ATOM 2818 C C . GLN A 1 379 ? 6.547 -24.641 -19.328 1 79.5 379 GLN A C 1
ATOM 2820 O O . GLN A 1 379 ? 7.418 -24.578 -20.188 1 79.5 379 GLN A O 1
ATOM 2825 N N . SER A 1 380 ? 6.238 -25.75 -18.656 1 83.44 380 SER A N 1
ATOM 2826 C CA . SER A 1 380 ? 6.875 -27.031 -19 1 83.44 380 SER A CA 1
ATOM 2827 C C . SER A 1 380 ? 5.852 -28.156 -19.078 1 83.44 380 SER A C 1
ATOM 2829 O O . SER A 1 380 ? 4.691 -27.969 -18.703 1 83.44 380 SER A O 1
ATOM 2831 N N . LEU A 1 381 ? 6.258 -29.219 -19.609 1 91.69 381 LEU A N 1
ATOM 2832 C CA . LEU A 1 381 ? 5.562 -30.5 -19.594 1 91.69 381 LEU A CA 1
ATOM 2833 C C . LEU A 1 381 ? 6.504 -31.625 -19.172 1 91.69 381 LEU A C 1
ATOM 2835 O O . LEU A 1 381 ? 7.711 -31.562 -19.406 1 91.69 381 LEU A O 1
ATOM 2839 N N . PHE A 1 382 ? 5.93 -32.625 -18.547 1 93.31 382 PHE A N 1
ATOM 2840 C CA . PHE A 1 382 ? 6.652 -33.812 -18.141 1 93.31 382 PHE A CA 1
ATOM 2841 C C . PHE A 1 382 ? 5.973 -35.062 -18.688 1 93.31 382 PHE A C 1
ATOM 2843 O O . PHE A 1 382 ? 4.742 -35.156 -18.688 1 93.31 382 PHE A O 1
ATOM 2850 N N . VAL A 1 383 ? 6.805 -35.969 -19.156 1 96.62 383 VAL A N 1
ATOM 2851 C CA . VAL A 1 383 ? 6.277 -37.219 -19.703 1 96.62 383 VAL A CA 1
ATOM 2852 C C . VAL A 1 383 ? 6.926 -38.406 -19 1 96.62 383 VAL A C 1
ATOM 2854 O O . VAL A 1 383 ? 8.141 -38.438 -18.797 1 96.62 383 VAL A O 1
ATOM 2857 N N . ALA A 1 384 ? 6.133 -39.344 -18.594 1 96.75 384 ALA A N 1
ATOM 2858 C CA . ALA A 1 384 ? 6.613 -40.594 -18 1 96.75 384 ALA A CA 1
ATOM 2859 C C . ALA A 1 384 ? 6.129 -41.781 -18.797 1 96.75 384 ALA A C 1
ATOM 2861 O O . ALA A 1 384 ? 4.992 -41.812 -19.266 1 96.75 384 ALA A O 1
ATOM 2862 N N . GLU A 1 385 ? 7.008 -42.719 -18.953 1 94.56 385 GLU A N 1
ATOM 2863 C CA . GLU A 1 385 ? 6.664 -43.969 -19.625 1 94.56 385 GLU A CA 1
ATOM 2864 C C . GLU A 1 385 ? 6.344 -45.062 -18.625 1 94.56 385 GLU A C 1
ATOM 2866 O O . GLU A 1 385 ? 7.125 -45.312 -17.703 1 94.56 385 GLU A O 1
ATOM 2871 N N . GLY A 1 386 ? 5.188 -45.719 -18.766 1 91.31 386 GLY A N 1
ATOM 2872 C CA . GLY A 1 386 ? 4.789 -46.844 -17.953 1 91.31 386 GLY A CA 1
ATOM 2873 C C . GLY A 1 386 ? 4.465 -48.062 -18.781 1 91.31 386 GLY A C 1
ATOM 2874 O O . GLY A 1 386 ? 4.512 -48.031 -20.016 1 91.31 386 GLY A O 1
ATOM 2875 N N . PRO A 1 387 ? 4.09 -49.125 -18.062 1 91 387 PRO A N 1
ATOM 2876 C CA . PRO A 1 387 ? 3.801 -50.375 -18.766 1 91 387 PRO A CA 1
ATOM 2877 C C . PRO A 1 387 ? 2.576 -50.281 -19.672 1 91 387 PRO A C 1
ATOM 2879 O O . PRO A 1 387 ? 2.488 -51 -20.672 1 91 387 PRO A O 1
ATOM 2882 N N . ASP A 1 388 ? 1.705 -49.406 -19.344 1 94.56 388 ASP A N 1
ATOM 2883 C CA . ASP A 1 388 ? 0.427 -49.375 -20.047 1 94.56 388 ASP A CA 1
ATOM 2884 C C . ASP A 1 388 ? 0.339 -48.188 -20.984 1 94.56 388 ASP A C 1
ATOM 2886 O O . ASP A 1 388 ? -0.692 -47.969 -21.625 1 94.56 388 ASP A O 1
ATOM 2890 N N . GLY A 1 389 ? 1.339 -47.438 -21.031 1 95.88 389 GLY A N 1
ATOM 2891 C CA . GLY A 1 389 ? 1.311 -46.281 -21.922 1 95.88 389 GLY A CA 1
ATOM 2892 C C . GLY A 1 389 ? 2.152 -45.125 -21.422 1 95.88 389 GLY A C 1
ATOM 2893 O O . GLY A 1 389 ? 3.123 -45.312 -20.688 1 95.88 389 GLY A O 1
ATOM 2894 N N . LEU A 1 390 ? 1.811 -43.906 -21.938 1 97.56 390 LEU A N 1
ATOM 2895 C CA . LEU A 1 390 ? 2.529 -42.656 -21.609 1 97.56 390 LEU A CA 1
ATOM 2896 C C . LEU A 1 390 ? 1.643 -41.719 -20.797 1 97.56 390 LEU A C 1
ATOM 2898 O O . LEU A 1 390 ? 0.456 -41.562 -21.109 1 97.56 390 LEU A O 1
ATOM 2902 N N . ILE A 1 391 ? 2.236 -41.188 -19.75 1 97.12 391 ILE A N 1
ATOM 2903 C CA . ILE A 1 391 ? 1.536 -40.25 -18.891 1 97.12 391 ILE A CA 1
ATOM 2904 C C . ILE A 1 391 ? 2.184 -38.875 -19.016 1 97.12 391 ILE A C 1
ATOM 2906 O O . ILE A 1 391 ? 3.408 -38.75 -19.109 1 97.12 391 ILE A O 1
ATOM 2910 N N . LEU A 1 392 ? 1.368 -37.844 -19.125 1 96.31 392 LEU A N 1
ATOM 2911 C CA . LEU A 1 392 ? 1.909 -36.5 -19.25 1 96.31 392 LEU A CA 1
ATOM 2912 C C . LEU A 1 392 ? 1.28 -35.562 -18.234 1 96.31 392 LEU A C 1
ATOM 2914 O O . LEU A 1 392 ? 0.124 -35.75 -17.844 1 96.31 392 LEU A O 1
ATOM 2918 N N . ALA A 1 393 ? 2.086 -34.625 -17.734 1 95.25 393 ALA A N 1
ATOM 2919 C CA . ALA A 1 393 ? 1.623 -33.594 -16.812 1 95.25 393 ALA A CA 1
ATOM 2920 C C . ALA A 1 393 ? 2.443 -32.312 -16.938 1 95.25 393 ALA A C 1
ATOM 2922 O O . ALA A 1 393 ? 3.59 -32.375 -17.406 1 95.25 393 ALA A O 1
ATOM 2923 N N . SER A 1 394 ? 1.821 -31.234 -16.578 1 91.81 394 SER A N 1
ATOM 2924 C CA . SER A 1 394 ? 2.529 -29.969 -16.641 1 91.81 394 SER A CA 1
ATOM 2925 C C . SER A 1 394 ? 3.527 -29.828 -15.492 1 91.81 394 SER A C 1
ATOM 2927 O O . SER A 1 394 ? 4.422 -28.984 -15.539 1 91.81 394 SER A O 1
ATOM 2929 N N . GLU A 1 395 ? 3.365 -30.672 -14.461 1 85.69 395 GLU A N 1
ATOM 2930 C CA . GLU A 1 395 ? 4.305 -30.75 -13.344 1 85.69 395 GLU A CA 1
ATOM 2931 C C . GLU A 1 395 ? 4.465 -32.188 -12.852 1 85.69 395 GLU A C 1
ATOM 2933 O O . GLU A 1 395 ? 3.541 -33 -12.969 1 85.69 395 GLU A O 1
ATOM 2938 N N . ASN A 1 396 ? 5.496 -32.375 -12.18 1 86.31 396 ASN A N 1
ATOM 2939 C CA . ASN A 1 396 ? 5.777 -33.719 -11.68 1 86.31 396 ASN A CA 1
ATOM 2940 C C . ASN A 1 396 ? 4.809 -34.094 -10.57 1 86.31 396 ASN A C 1
ATOM 2942 O O . ASN A 1 396 ? 4.672 -35.281 -10.258 1 86.31 396 ASN A O 1
ATOM 2946 N N . TYR A 1 397 ? 4.109 -33.219 -10.055 1 86 397 TYR A N 1
ATOM 2947 C CA . TYR A 1 397 ? 3.115 -33.531 -9.039 1 86 397 TYR A CA 1
ATOM 2948 C C . TYR A 1 397 ? 2.068 -34.5 -9.578 1 86 397 TYR A C 1
ATOM 2950 O O . TYR A 1 397 ? 1.533 -35.344 -8.828 1 86 397 TYR A O 1
ATOM 2958 N N . GLY A 1 398 ? 1.855 -34.281 -10.805 1 89.31 398 GLY A N 1
ATOM 2959 C CA . GLY A 1 398 ? 0.855 -35.156 -11.422 1 89.31 398 GLY A CA 1
ATOM 2960 C C . GLY A 1 398 ? 1.372 -36.531 -11.734 1 89.31 398 GLY A C 1
ATOM 2961 O O . GLY A 1 398 ? 0.597 -37.5 -11.805 1 89.31 398 GLY A O 1
ATOM 2962 N N . LEU A 1 399 ? 2.658 -36.688 -11.805 1 93.12 399 LEU A N 1
ATOM 2963 C CA . LEU A 1 399 ? 3.242 -37.969 -12.227 1 93.12 399 LEU A CA 1
ATOM 2964 C C . LEU A 1 399 ? 3.719 -38.75 -11.023 1 93.12 399 LEU A C 1
ATOM 2966 O O . LEU A 1 399 ? 3.863 -40 -11.109 1 93.12 399 LEU A O 1
ATOM 2970 N N . ALA A 1 400 ? 3.953 -38.125 -9.93 1 90.19 400 ALA A N 1
ATOM 2971 C CA . ALA A 1 400 ? 4.641 -38.719 -8.773 1 90.19 400 ALA A CA 1
ATOM 2972 C C . ALA A 1 400 ? 3.896 -39.938 -8.258 1 90.19 400 ALA A C 1
ATOM 2974 O O . ALA A 1 400 ? 4.52 -40.906 -7.816 1 90.19 400 ALA A O 1
ATOM 2975 N N . PRO A 1 401 ? 2.637 -40 -8.305 1 90.62 401 PRO A N 1
ATOM 2976 C CA . PRO A 1 401 ? 1.938 -41.188 -7.797 1 90.62 401 PRO A CA 1
ATOM 2977 C C . PRO A 1 401 ? 2.141 -42.406 -8.68 1 90.62 401 PRO A C 1
ATOM 2979 O O . PRO A 1 401 ? 1.975 -43.531 -8.227 1 90.62 401 PRO A O 1
ATOM 2982 N N . ARG A 1 402 ? 2.533 -42.188 -9.93 1 94 402 ARG A N 1
ATOM 2983 C CA . ARG A 1 402 ? 2.459 -43.312 -10.875 1 94 402 ARG A CA 1
ATOM 2984 C C . ARG A 1 402 ? 3.826 -43.594 -11.484 1 94 402 ARG A C 1
ATOM 2986 O O . ARG A 1 402 ? 4.027 -44.625 -12.102 1 94 402 ARG A O 1
ATOM 2993 N N . ALA A 1 403 ? 4.684 -42.625 -11.32 1 94.44 403 ALA A N 1
ATOM 2994 C CA . ALA A 1 403 ? 5.98 -42.812 -11.969 1 94.44 403 ALA A CA 1
ATOM 2995 C C . ALA A 1 403 ? 7.109 -42.312 -11.062 1 94.44 403 ALA A C 1
ATOM 2997 O O . ALA A 1 403 ? 6.895 -41.469 -10.195 1 94.44 403 ALA A O 1
ATOM 2998 N N . ARG A 1 404 ? 8.273 -42.906 -11.312 1 93.56 404 ARG A N 1
ATOM 2999 C CA . ARG A 1 404 ? 9.438 -42.531 -10.516 1 93.56 404 ARG A CA 1
ATOM 3000 C C . ARG A 1 404 ? 10.484 -41.844 -11.375 1 93.56 404 ARG A C 1
ATOM 3002 O O . ARG A 1 404 ? 11.516 -41.375 -10.867 1 93.56 404 ARG A O 1
ATOM 3009 N N . ALA A 1 405 ? 10.188 -41.719 -12.633 1 93.5 405 ALA A N 1
ATOM 3010 C CA . ALA A 1 405 ? 11.047 -40.969 -13.547 1 93.5 405 ALA A CA 1
ATOM 3011 C C . ALA A 1 405 ? 10.227 -40.281 -14.625 1 93.5 405 ALA A C 1
ATOM 3013 O O . ALA A 1 405 ? 9.125 -40.719 -14.961 1 93.5 405 ALA A O 1
ATOM 3014 N N . SER A 1 406 ? 10.742 -39.188 -15.117 1 93.88 406 SER A N 1
ATOM 3015 C CA . SER A 1 406 ? 10.055 -38.438 -16.172 1 93.88 406 SER A CA 1
ATOM 3016 C C . SER A 1 406 ? 11.031 -37.656 -17.031 1 93.88 406 SER A C 1
ATOM 3018 O O . SER A 1 406 ? 12.18 -37.438 -16.641 1 93.88 406 SER A O 1
ATOM 3020 N N . VAL A 1 407 ? 10.562 -37.344 -18.25 1 93.44 407 VAL A N 1
ATOM 3021 C CA . VAL A 1 407 ? 11.289 -36.469 -19.172 1 93.44 407 VAL A CA 1
ATOM 3022 C C . VAL A 1 407 ? 10.688 -35.094 -19.141 1 93.44 407 VAL A C 1
ATOM 3024 O O . VAL A 1 407 ? 9.492 -34.906 -19.391 1 93.44 407 VAL A O 1
ATOM 3027 N N . ALA A 1 408 ? 11.57 -34.156 -18.844 1 88.75 408 ALA A N 1
ATOM 3028 C CA . ALA A 1 408 ? 11.125 -32.75 -18.797 1 88.75 408 ALA A CA 1
ATOM 3029 C C . ALA A 1 408 ? 11.234 -32.094 -20.156 1 88.75 408 ALA A C 1
ATOM 3031 O O . ALA A 1 408 ? 12.25 -32.219 -20.844 1 88.75 408 ALA A O 1
ATOM 3032 N N . LEU A 1 409 ? 10.109 -31.484 -20.562 1 89 409 LEU A N 1
ATOM 3033 C CA . LEU A 1 409 ? 10.102 -30.641 -21.75 1 89 409 LEU A CA 1
ATOM 3034 C C . LEU A 1 409 ? 10.18 -29.172 -21.359 1 89 409 LEU A C 1
ATOM 3036 O O . LEU A 1 409 ? 9.156 -28.516 -21.141 1 89 409 LEU A O 1
ATOM 3040 N N . ALA A 1 410 ? 11.25 -28.656 -21.141 1 75.25 410 ALA A N 1
ATOM 3041 C CA . ALA A 1 410 ? 11.469 -27.281 -20.703 1 75.25 410 ALA A CA 1
ATOM 3042 C C . ALA A 1 410 ? 12.727 -26.703 -21.344 1 75.25 410 ALA A C 1
ATOM 3044 O O . ALA A 1 410 ? 13.719 -26.453 -20.656 1 75.25 410 ALA A O 1
ATOM 3045 N N . GLN A 1 411 ? 12.617 -26.578 -22.625 1 69.06 411 GLN A N 1
ATOM 3046 C CA . GLN A 1 411 ? 13.789 -26.047 -23.312 1 69.06 411 GLN A CA 1
ATOM 3047 C C . GLN A 1 411 ? 13.469 -24.703 -23.969 1 69.06 411 GLN A C 1
ATOM 3049 O O . GLN A 1 411 ? 12.375 -24.516 -24.5 1 69.06 411 GLN A O 1
ATOM 3054 N N . VAL A 1 412 ? 14.234 -23.812 -23.734 1 61.31 412 VAL A N 1
ATOM 3055 C CA . VAL A 1 412 ? 14.047 -22.5 -24.344 1 61.31 412 VAL A CA 1
ATOM 3056 C C . VAL A 1 412 ? 14.898 -22.406 -25.609 1 61.31 412 VAL A C 1
ATOM 3058 O O . VAL A 1 412 ? 14.531 -21.688 -26.562 1 61.31 412 VAL A O 1
ATOM 3061 N N . GLU A 1 413 ? 15.852 -23.203 -25.562 1 59.31 413 GLU A N 1
ATOM 3062 C CA . GLU A 1 413 ? 16.766 -23.141 -26.703 1 59.31 413 GLU A CA 1
ATOM 3063 C C . GLU A 1 413 ? 16.094 -23.672 -27.969 1 59.31 413 GLU A C 1
ATOM 3065 O O . GLU A 1 413 ? 15.094 -24.391 -27.891 1 59.31 413 GLU A O 1
ATOM 3070 N N . ARG A 1 414 ? 16.359 -23.188 -29.188 1 61.41 414 ARG A N 1
ATOM 3071 C CA . ARG A 1 414 ? 15.867 -23.641 -30.484 1 61.41 414 ARG A CA 1
ATOM 3072 C C . ARG A 1 414 ? 14.375 -23.328 -30.641 1 61.41 414 ARG A C 1
ATOM 3074 O O . ARG A 1 414 ? 13.641 -24.094 -31.266 1 61.41 414 ARG A O 1
ATOM 3081 N N . GLY A 1 415 ? 14.008 -22.344 -29.875 1 73.38 415 GLY A N 1
ATOM 3082 C CA . GLY A 1 415 ? 12.641 -21.859 -29.984 1 73.38 415 GLY A CA 1
ATOM 3083 C C . GLY A 1 415 ? 11.656 -22.688 -29.172 1 73.38 415 GLY A C 1
ATOM 3084 O O . GLY A 1 415 ? 10.445 -22.453 -29.234 1 73.38 415 GLY A O 1
ATOM 3085 N N . GLY A 1 416 ? 12.164 -23.688 -28.531 1 86.69 416 GLY A N 1
ATOM 3086 C CA . GLY A 1 416 ? 11.305 -24.609 -27.781 1 86.69 416 GLY A CA 1
ATOM 3087 C C . GLY A 1 416 ? 11.289 -26.016 -28.359 1 86.69 416 GLY A C 1
ATOM 3088 O O . GLY A 1 416 ? 12.219 -26.406 -29.062 1 86.69 416 GLY A O 1
ATOM 3089 N N . LEU A 1 417 ? 10.312 -26.797 -28 1 91.25 417 LEU A N 1
ATOM 3090 C CA . LEU A 1 417 ? 10.266 -28.203 -28.391 1 91.25 417 LEU A CA 1
ATOM 3091 C C . LEU A 1 417 ? 8.922 -28.547 -29.016 1 91.25 417 LEU A C 1
ATOM 3093 O O . LEU A 1 417 ? 7.879 -28.078 -28.562 1 91.25 417 LEU A O 1
ATOM 3097 N N . ALA A 1 418 ? 9.023 -29.203 -30.094 1 94.25 418 ALA A N 1
ATOM 3098 C CA . ALA A 1 418 ? 7.883 -29.938 -30.625 1 94.25 418 ALA A CA 1
ATOM 3099 C C . ALA A 1 418 ? 8.039 -31.438 -30.406 1 94.25 418 ALA A C 1
ATOM 3101 O O . ALA A 1 418 ? 9.016 -32.062 -30.844 1 94.25 418 ALA A O 1
ATOM 3102 N N . VAL A 1 419 ? 7.078 -32.062 -29.75 1 96.06 419 VAL A N 1
ATOM 3103 C CA . VAL A 1 419 ? 7.242 -33.438 -29.328 1 96.06 419 VAL A CA 1
ATOM 3104 C C . VAL A 1 419 ? 6.047 -34.281 -29.797 1 96.06 419 VAL A C 1
ATOM 3106 O O . VAL A 1 419 ? 4.906 -33.812 -29.75 1 96.06 419 VAL A O 1
ATOM 3109 N N . VAL A 1 420 ? 6.344 -35.469 -30.266 1 96.25 420 VAL A N 1
ATOM 3110 C CA . VAL A 1 420 ? 5.305 -36.438 -30.594 1 96.25 420 VAL A CA 1
ATOM 3111 C C . VAL A 1 420 ? 5.395 -37.625 -29.641 1 96.25 420 VAL A C 1
ATOM 3113 O O . VAL A 1 420 ? 6.438 -38.281 -29.547 1 96.25 420 VAL A O 1
ATOM 3116 N N . LEU A 1 421 ? 4.363 -37.844 -28.922 1 97.5 421 LEU A N 1
ATOM 3117 C CA . LEU A 1 421 ? 4.211 -39.094 -28.172 1 97.5 421 LEU A CA 1
ATOM 3118 C C . LEU A 1 421 ? 3.494 -40.156 -29 1 97.5 421 LEU A C 1
ATOM 3120 O O . LEU A 1 421 ? 2.518 -39.844 -29.703 1 97.5 421 LEU A O 1
ATOM 3124 N N . SER A 1 422 ? 4.027 -41.406 -28.922 1 97.06 422 SER A N 1
ATOM 3125 C CA . SER A 1 422 ? 3.42 -42.438 -29.75 1 97.06 422 SER A CA 1
ATOM 3126 C C . SER A 1 422 ? 3.436 -43.781 -29.047 1 97.06 422 SER A C 1
ATOM 3128 O O . SER A 1 422 ? 4.406 -44.125 -28.375 1 97.06 422 SER A O 1
ATOM 3130 N N . THR A 1 423 ? 2.344 -44.5 -29.172 1 94.94 423 THR A N 1
ATOM 3131 C CA . THR A 1 423 ? 2.279 -45.875 -28.703 1 94.94 423 THR A CA 1
ATOM 3132 C C . THR A 1 423 ? 2.102 -46.844 -29.875 1 94.94 423 THR A C 1
ATOM 3134 O O . THR A 1 423 ? 1.812 -48.031 -29.688 1 94.94 423 THR A O 1
ATOM 3137 N N . ARG A 1 424 ? 2.242 -46.281 -31.047 1 90.88 424 ARG A N 1
ATOM 3138 C CA . ARG A 1 424 ? 2.203 -47.156 -32.219 1 90.88 424 ARG A CA 1
ATOM 3139 C C . ARG A 1 424 ? 3.42 -48.062 -32.281 1 90.88 424 ARG A C 1
ATOM 3141 O O . ARG A 1 424 ? 4.543 -47.625 -32 1 90.88 424 ARG A O 1
ATOM 3148 N N . PRO A 1 425 ? 3.105 -49.281 -32.719 1 87.12 425 PRO A N 1
ATOM 3149 C CA . PRO A 1 425 ? 4.246 -50.188 -32.812 1 87.12 425 PRO A CA 1
ATOM 3150 C C . PRO A 1 425 ? 5.309 -49.688 -33.812 1 87.12 425 PRO A C 1
ATOM 3152 O O . PRO A 1 425 ? 4.984 -49.25 -34.906 1 87.12 425 PRO A O 1
ATOM 3155 N N . GLY A 1 426 ? 6.453 -49.688 -33.375 1 87.5 426 GLY A N 1
ATOM 3156 C CA . GLY A 1 426 ? 7.562 -49.281 -34.219 1 87.5 426 GLY A CA 1
ATOM 3157 C C . GLY A 1 426 ? 7.988 -47.844 -34 1 87.5 426 GLY A C 1
ATOM 3158 O O . GLY A 1 426 ? 9.117 -47.469 -34.344 1 87.5 426 GLY A O 1
ATOM 3159 N N . ASP A 1 427 ? 7.137 -47.031 -33.531 1 91.75 427 ASP A N 1
ATOM 3160 C CA . ASP A 1 427 ? 7.465 -45.625 -33.219 1 91.75 427 ASP A CA 1
ATOM 3161 C C . ASP A 1 427 ? 8.18 -45.5 -31.891 1 91.75 427 ASP A C 1
ATOM 3163 O O . ASP A 1 427 ? 7.918 -46.281 -30.953 1 91.75 427 ASP A O 1
ATOM 3167 N N . PRO A 1 428 ? 9.109 -44.531 -31.859 1 92.88 428 PRO A N 1
ATOM 3168 C CA . PRO A 1 428 ? 9.594 -44.219 -30.5 1 92.88 428 PRO A CA 1
ATOM 3169 C C . PRO A 1 428 ? 8.516 -43.625 -29.609 1 92.88 428 PRO A C 1
ATOM 3171 O O . PRO A 1 428 ? 7.664 -42.875 -30.094 1 92.88 428 PRO A O 1
ATOM 3174 N N . ALA A 1 429 ? 8.539 -43.906 -28.359 1 94.25 429 ALA A N 1
ATOM 3175 C CA . ALA A 1 429 ? 7.547 -43.375 -27.406 1 94.25 429 ALA A CA 1
ATOM 3176 C C . ALA A 1 429 ? 7.539 -41.844 -27.406 1 94.25 429 ALA A C 1
ATOM 3178 O O . ALA A 1 429 ? 6.488 -41.25 -27.234 1 94.25 429 ALA A O 1
ATOM 3179 N N . LEU A 1 430 ? 8.711 -41.281 -27.484 1 95.56 430 LEU A N 1
ATOM 3180 C CA . LEU A 1 430 ? 8.875 -39.844 -27.453 1 95.56 430 LEU A CA 1
ATOM 3181 C C . LEU A 1 430 ? 9.875 -39.375 -28.516 1 95.56 430 LEU A C 1
ATOM 3183 O O . LEU A 1 430 ? 11.016 -39.844 -28.531 1 95.56 430 LEU A O 1
ATOM 3187 N N . ALA A 1 431 ? 9.391 -38.562 -29.453 1 95.19 431 ALA A N 1
ATOM 3188 C CA . ALA A 1 431 ? 10.242 -37.938 -30.469 1 95.19 431 ALA A CA 1
ATOM 3189 C C . ALA A 1 431 ? 10.188 -36.406 -30.359 1 95.19 431 ALA A C 1
ATOM 3191 O O . ALA A 1 431 ? 9.117 -35.812 -30.484 1 95.19 431 ALA A O 1
ATOM 3192 N N . ALA A 1 432 ? 11.281 -35.812 -30.094 1 94.75 432 ALA A N 1
ATOM 3193 C CA . ALA A 1 432 ? 11.336 -34.375 -29.875 1 94.75 432 ALA A CA 1
ATOM 3194 C C . ALA A 1 432 ? 12.156 -33.688 -30.969 1 94.75 432 ALA A C 1
ATOM 3196 O O . ALA A 1 432 ? 13.164 -34.219 -31.422 1 94.75 432 ALA A O 1
ATOM 3197 N N . ARG A 1 433 ? 11.648 -32.469 -31.344 1 92.69 433 ARG A N 1
ATOM 3198 C CA . ARG A 1 433 ? 12.344 -31.625 -32.312 1 92.69 433 ARG A CA 1
ATOM 3199 C C . ARG A 1 433 ? 12.359 -30.172 -31.828 1 92.69 433 ARG A C 1
ATOM 3201 O O . ARG A 1 433 ? 11.43 -29.719 -31.156 1 92.69 433 ARG A O 1
ATOM 3208 N N . GLY A 1 434 ? 13.398 -29.5 -32.219 1 89.25 434 GLY A N 1
ATOM 3209 C CA . GLY A 1 434 ? 13.398 -28.062 -32 1 89.25 434 GLY A CA 1
ATOM 3210 C C . GLY A 1 434 ? 12.422 -27.328 -32.906 1 89.25 434 GLY A C 1
ATOM 3211 O O . GLY A 1 434 ? 12.281 -27.672 -34.094 1 89.25 434 GLY A O 1
ATOM 3212 N N . ILE A 1 435 ? 11.719 -26.406 -32.375 1 88.75 435 ILE A N 1
ATOM 3213 C CA . ILE A 1 435 ? 10.68 -25.719 -33.125 1 88.75 435 ILE A CA 1
ATOM 3214 C C . ILE A 1 435 ? 11.305 -24.875 -34.25 1 88.75 435 ILE A C 1
ATOM 3216 O O . ILE A 1 435 ? 10.805 -24.859 -35.375 1 88.75 435 ILE A O 1
ATOM 3220 N N . ASP A 1 436 ? 12.281 -24.266 -33.906 1 79.62 436 ASP A N 1
ATOM 3221 C CA . ASP A 1 436 ? 12.875 -23.328 -34.875 1 79.62 436 ASP A CA 1
ATOM 3222 C C . ASP A 1 436 ? 13.531 -24.062 -36.031 1 79.62 436 ASP A C 1
ATOM 3224 O O . ASP A 1 436 ? 13.32 -23.719 -37.188 1 79.62 436 ASP A O 1
ATOM 3228 N N . ASP A 1 437 ? 14.32 -25.156 -35.719 1 75.81 437 ASP A N 1
ATOM 3229 C CA . ASP A 1 437 ? 15.133 -25.797 -36.75 1 75.81 437 ASP A CA 1
ATOM 3230 C C . ASP A 1 437 ? 14.516 -27.125 -37.188 1 75.81 437 ASP A C 1
ATOM 3232 O O . ASP A 1 437 ? 14.898 -27.688 -38.219 1 75.81 437 ASP A O 1
ATOM 3236 N N . GLY A 1 438 ? 13.695 -27.625 -36.406 1 83.81 438 GLY A N 1
ATOM 3237 C CA . GLY A 1 438 ? 13.062 -28.891 -36.75 1 83.81 438 GLY A CA 1
ATOM 3238 C C . GLY A 1 438 ? 13.977 -30.094 -36.5 1 83.81 438 GLY A C 1
ATOM 3239 O O . GLY A 1 438 ? 13.625 -31.219 -36.844 1 83.81 438 GLY A O 1
ATOM 3240 N N . ALA A 1 439 ? 15.109 -29.875 -35.938 1 83 439 ALA A N 1
ATOM 3241 C CA . ALA A 1 439 ? 16.062 -30.953 -35.688 1 83 439 ALA A CA 1
ATOM 3242 C C . ALA A 1 439 ? 15.688 -31.75 -34.438 1 83 439 ALA A C 1
ATOM 3244 O O . ALA A 1 439 ? 15.086 -31.219 -33.5 1 83 439 ALA A O 1
ATOM 3245 N N . PRO A 1 440 ? 16.094 -33.031 -34.469 1 88.81 440 PRO A N 1
ATOM 3246 C CA . PRO A 1 440 ? 15.773 -33.875 -33.312 1 88.81 440 PRO A CA 1
ATOM 3247 C C . PRO A 1 440 ? 16.469 -33.375 -32.031 1 88.81 440 PRO A C 1
ATOM 3249 O O . PRO A 1 440 ? 17.609 -32.906 -32.094 1 88.81 440 PRO A O 1
ATOM 3252 N N . ALA A 1 441 ? 15.805 -33.469 -30.969 1 88.31 441 ALA A N 1
ATOM 3253 C CA . ALA A 1 441 ? 16.328 -33.094 -29.656 1 88.31 441 ALA A CA 1
ATOM 3254 C C . ALA A 1 441 ? 16.391 -34.312 -28.75 1 88.31 441 ALA A C 1
ATOM 3256 O O . ALA A 1 441 ? 15.453 -35.094 -28.672 1 88.31 441 ALA A O 1
ATOM 3257 N N . ALA A 1 442 ? 17.516 -34.5 -28.125 1 85.44 442 ALA A N 1
ATOM 3258 C CA . ALA A 1 442 ? 17.672 -35.594 -27.188 1 85.44 442 ALA A CA 1
ATOM 3259 C C . ALA A 1 442 ? 17.25 -35.188 -25.781 1 85.44 442 ALA A C 1
ATOM 3261 O O . ALA A 1 442 ? 17.734 -34.188 -25.25 1 85.44 442 ALA A O 1
ATOM 3262 N N . LEU A 1 443 ? 16.328 -35.938 -25.297 1 88.56 443 LEU A N 1
ATOM 3263 C CA . LEU A 1 443 ? 15.859 -35.688 -23.938 1 88.56 443 LEU A CA 1
ATOM 3264 C C . LEU A 1 443 ? 16.125 -36.875 -23.031 1 88.56 443 LEU A C 1
ATOM 3266 O O . LEU A 1 443 ? 16.078 -38.031 -23.5 1 88.56 443 LEU A O 1
ATOM 3270 N N . LYS A 1 444 ? 16.516 -36.562 -21.797 1 86.94 444 LYS A N 1
ATOM 3271 C CA . LYS A 1 444 ? 16.797 -37.656 -20.859 1 86.94 444 LYS A CA 1
ATOM 3272 C C . LYS A 1 444 ? 15.789 -37.656 -19.719 1 86.94 444 LYS A C 1
ATOM 3274 O O . LYS A 1 444 ? 15.328 -36.625 -19.266 1 86.94 444 LYS A O 1
ATOM 3279 N N . ALA A 1 445 ? 15.516 -38.906 -19.281 1 90.81 445 ALA A N 1
ATOM 3280 C CA . ALA A 1 445 ? 14.633 -39.094 -18.125 1 90.81 445 ALA A CA 1
ATOM 3281 C C . ALA A 1 445 ? 15.375 -38.781 -16.828 1 90.81 445 ALA A C 1
ATOM 3283 O O . ALA A 1 445 ? 16.547 -39.125 -16.688 1 90.81 445 ALA A O 1
ATOM 3284 N N . GLU A 1 446 ? 14.742 -38.125 -15.945 1 87.62 446 GLU A N 1
ATOM 3285 C CA . GLU A 1 446 ? 15.266 -37.844 -14.609 1 87.62 446 GLU A CA 1
ATOM 3286 C C . GLU A 1 446 ? 14.359 -38.406 -13.523 1 87.62 446 GLU A C 1
ATOM 3288 O O . GLU A 1 446 ? 13.156 -38.562 -13.734 1 87.62 446 GLU A O 1
ATOM 3293 N N . PRO A 1 447 ? 15 -38.688 -12.383 1 87.5 447 PRO A N 1
ATOM 3294 C CA . PRO A 1 447 ? 14.18 -39.25 -11.305 1 87.5 447 PRO A CA 1
ATOM 3295 C C . PRO A 1 447 ? 13.195 -38.25 -10.727 1 87.5 447 PRO A C 1
ATOM 3297 O O . PRO A 1 447 ? 13.508 -37.062 -10.641 1 87.5 447 PRO A O 1
ATOM 3300 N N . ILE A 1 448 ? 12.039 -38.719 -10.398 1 88.56 448 ILE A N 1
ATOM 3301 C CA . ILE A 1 448 ? 11.078 -37.938 -9.609 1 88.56 448 ILE A CA 1
ATOM 3302 C C . ILE A 1 448 ? 11.352 -38.156 -8.125 1 88.56 448 ILE A C 1
ATOM 3304 O O . ILE A 1 448 ? 11.031 -39.219 -7.57 1 88.56 448 ILE A O 1
ATOM 3308 N N . GLU A 1 449 ? 11.758 -37.219 -7.449 1 78.25 449 GLU A N 1
ATOM 3309 C CA . GLU A 1 449 ? 12.203 -37.344 -6.066 1 78.25 449 GLU A CA 1
ATOM 3310 C C . GLU A 1 449 ? 11.023 -37.281 -5.102 1 78.25 449 GLU A C 1
ATOM 3312 O O . GLU A 1 449 ? 11.086 -37.812 -3.994 1 78.25 449 GLU A O 1
ATOM 3317 N N . ILE A 1 450 ? 10 -36.719 -5.508 1 82.81 450 ILE A N 1
ATOM 3318 C CA . ILE A 1 450 ? 8.875 -36.531 -4.602 1 82.81 450 ILE A CA 1
ATOM 3319 C C . ILE A 1 450 ? 7.965 -37.781 -4.652 1 82.81 450 ILE A C 1
ATOM 3321 O O . ILE A 1 450 ? 7.93 -38.5 -5.656 1 82.81 450 ILE A O 1
ATOM 3325 N N . PHE A 1 451 ? 7.332 -37.969 -3.439 1 85.25 451 PHE A N 1
ATOM 3326 C CA . PHE A 1 451 ? 6.301 -39 -3.357 1 85.25 451 PHE A CA 1
ATOM 3327 C C . PHE A 1 451 ? 4.918 -38.375 -3.246 1 85.25 451 PHE A C 1
ATOM 3329 O O . PHE A 1 451 ? 4.785 -37.219 -2.896 1 85.25 451 PHE A O 1
ATOM 3336 N N . SER A 1 452 ? 3.967 -39.156 -3.57 1 85.75 452 SER A N 1
ATOM 3337 C CA . SER A 1 452 ? 2.596 -38.656 -3.566 1 85.75 452 SER A CA 1
ATOM 3338 C C . SER A 1 452 ? 2.184 -38.188 -2.176 1 85.75 452 SER A C 1
ATOM 3340 O O . SER A 1 452 ? 1.359 -37.281 -2.043 1 85.75 452 SER A O 1
ATOM 3342 N N . ARG A 1 453 ? 2.754 -38.75 -1.145 1 85.31 453 ARG A N 1
ATOM 3343 C CA . ARG A 1 453 ? 2.4 -38.375 0.221 1 85.31 453 ARG A CA 1
ATOM 3344 C C . ARG A 1 453 ? 2.809 -36.938 0.517 1 85.31 453 ARG A C 1
ATOM 3346 O O . ARG A 1 453 ? 2.199 -36.281 1.357 1 85.31 453 ARG A O 1
ATOM 3353 N N . ASP A 1 454 ? 3.76 -36.5 -0.147 1 80.88 454 ASP A N 1
ATOM 3354 C CA . ASP A 1 454 ? 4.297 -35.156 0.084 1 80.88 454 ASP A CA 1
ATOM 3355 C C . ASP A 1 454 ? 3.299 -34.062 -0.345 1 80.88 454 ASP A C 1
ATOM 3357 O O . ASP A 1 454 ? 3.396 -32.906 0.079 1 80.88 454 ASP A O 1
ATOM 3361 N N . ILE A 1 455 ? 2.361 -34.469 -1.048 1 81.44 455 ILE A N 1
ATOM 3362 C CA . ILE A 1 455 ? 1.421 -33.5 -1.603 1 81.44 455 ILE A CA 1
ATOM 3363 C C . ILE A 1 455 ? 0.067 -33.656 -0.912 1 81.44 455 ILE A C 1
ATOM 3365 O O . ILE A 1 455 ? -0.925 -33.062 -1.351 1 81.44 455 ILE A O 1
ATOM 3369 N N . PHE A 1 456 ? 0.081 -34.375 0.15 1 78.69 456 PHE A N 1
ATOM 3370 C CA . PHE A 1 456 ? -1.18 -34.594 0.848 1 78.69 456 PHE A CA 1
ATOM 3371 C C . PHE A 1 456 ? -1.313 -33.656 2.039 1 78.69 456 PHE A C 1
ATOM 3373 O O . PHE A 1 456 ? -0.318 -33.312 2.676 1 78.69 456 PHE A O 1
ATOM 3380 N N . ARG A 1 457 ? -2.479 -33.219 2.42 1 76.12 457 ARG A N 1
ATOM 3381 C CA . ARG A 1 457 ? -2.779 -32.25 3.461 1 76.12 457 ARG A CA 1
ATOM 3382 C C . ARG A 1 457 ? -2.621 -32.875 4.848 1 76.12 457 ARG A C 1
ATOM 3384 O O . ARG A 1 457 ? -2.486 -32.125 5.84 1 76.12 457 ARG A O 1
ATOM 3391 N N . GLY A 1 458 ? -2.65 -34.156 4.961 1 70.56 458 GLY A N 1
ATOM 3392 C CA . GLY A 1 458 ? -2.555 -34.812 6.262 1 70.56 458 GLY A CA 1
ATOM 3393 C C . GLY A 1 458 ? -3.729 -34.5 7.172 1 70.56 458 GLY A C 1
ATOM 3394 O O . GLY A 1 458 ? -4.883 -34.562 6.746 1 70.56 458 GLY A O 1
ATOM 3395 N N . GLY A 1 459 ? -3.424 -34.188 8.43 1 72.5 459 GLY A N 1
ATOM 3396 C CA . GLY A 1 459 ? -4.453 -33.938 9.43 1 72.5 459 GLY A CA 1
ATOM 3397 C C . GLY A 1 459 ? -4.941 -32.5 9.438 1 72.5 459 GLY A C 1
ATOM 3398 O O . GLY A 1 459 ? -5.848 -32.156 10.195 1 72.5 459 GLY A O 1
ATOM 3399 N N . PHE A 1 460 ? -4.422 -31.672 8.578 1 82.69 460 PHE A N 1
ATOM 3400 C CA . PHE A 1 460 ? -4.812 -30.266 8.539 1 82.69 460 PHE A CA 1
ATOM 3401 C C . PHE A 1 460 ? -6.004 -30.062 7.613 1 82.69 460 PHE A C 1
ATOM 3403 O O . PHE A 1 460 ? -6.184 -30.812 6.648 1 82.69 460 PHE A O 1
ATOM 3410 N N . GLU A 1 461 ? -6.758 -29.125 7.961 1 81.62 461 GLU A N 1
ATOM 3411 C CA . GLU A 1 461 ? -7.906 -28.812 7.125 1 81.62 461 GLU A CA 1
ATOM 3412 C C . GLU A 1 461 ? -7.48 -28.047 5.867 1 81.62 461 GLU A C 1
ATOM 3414 O O . GLU A 1 461 ? -8.133 -28.156 4.828 1 81.62 461 GLU A O 1
ATOM 3419 N N . HIS A 1 462 ? -6.473 -27.344 6.012 1 87.12 462 HIS A N 1
ATOM 3420 C CA . HIS A 1 462 ? -5.957 -26.531 4.91 1 87.12 462 HIS A CA 1
ATOM 3421 C C . HIS A 1 462 ? -4.465 -26.781 4.695 1 87.12 462 HIS A C 1
ATOM 3423 O O . HIS A 1 462 ? -3.719 -26.969 5.66 1 87.12 462 HIS A O 1
ATOM 3429 N N . PHE A 1 463 ? -4.094 -26.797 3.451 1 87.5 463 PHE A N 1
ATOM 3430 C CA . PHE A 1 463 ? -2.674 -26.875 3.137 1 87.5 463 PHE A CA 1
ATOM 3431 C C . PHE A 1 463 ? -1.911 -25.719 3.76 1 87.5 463 PHE A C 1
ATOM 3433 O O . PHE A 1 463 ? -0.799 -25.891 4.262 1 87.5 463 PHE A O 1
ATOM 3440 N N . PHE A 1 464 ? -2.48 -24.578 3.766 1 92.81 464 PHE A N 1
ATOM 3441 C CA . PHE A 1 464 ? -1.858 -23.391 4.328 1 92.81 464 PHE A CA 1
ATOM 3442 C C . PHE A 1 464 ? -1.456 -23.625 5.777 1 92.81 464 PHE A C 1
ATOM 3444 O O . PHE A 1 464 ? -0.33 -23.312 6.172 1 92.81 464 PHE A O 1
ATOM 3451 N N . GLU A 1 465 ? -2.424 -24.172 6.531 1 93.69 465 GLU A N 1
ATOM 3452 C CA . GLU A 1 465 ? -2.176 -24.438 7.945 1 93.69 465 GLU A CA 1
ATOM 3453 C C . GLU A 1 465 ? -1.047 -25.438 8.133 1 93.69 465 GLU A C 1
ATOM 3455 O O . GLU A 1 465 ? -0.154 -25.234 8.953 1 93.69 465 GLU A O 1
ATOM 3460 N N . LYS A 1 466 ? -1.088 -26.484 7.387 1 91.25 466 LYS A N 1
ATOM 3461 C CA . LYS A 1 466 ? -0.038 -27.484 7.422 1 91.25 466 LYS A CA 1
ATOM 3462 C C . LYS A 1 466 ? 1.33 -26.875 7.145 1 91.25 466 LYS A C 1
ATOM 3464 O O . LYS A 1 466 ? 2.289 -27.125 7.879 1 91.25 466 LYS A O 1
ATOM 3469 N N . GLU A 1 467 ? 1.393 -26.109 6.203 1 92.38 467 GLU A N 1
ATOM 3470 C CA . GLU A 1 467 ? 2.66 -25.562 5.719 1 92.38 467 GLU A CA 1
ATOM 3471 C C . GLU A 1 467 ? 3.238 -24.547 6.699 1 92.38 467 GLU A C 1
ATOM 3473 O O . GLU A 1 467 ? 4.457 -24.484 6.887 1 92.38 467 GLU A O 1
ATOM 3478 N N . VAL A 1 468 ? 2.404 -23.75 7.355 1 95.75 468 VAL A N 1
ATOM 3479 C CA . VAL A 1 468 ? 2.893 -22.844 8.391 1 95.75 468 VAL A CA 1
ATOM 3480 C C . VAL A 1 468 ? 3.467 -23.656 9.555 1 95.75 468 VAL A C 1
ATOM 3482 O O . VAL A 1 468 ? 4.52 -23.312 10.094 1 95.75 468 VAL A O 1
ATOM 3485 N N . HIS A 1 469 ? 2.859 -24.734 9.898 1 94.81 469 HIS A N 1
ATOM 3486 C CA . HIS A 1 469 ? 3.271 -25.547 11.047 1 94.81 469 HIS A CA 1
ATOM 3487 C C . HIS A 1 469 ? 4.496 -26.391 10.711 1 94.81 469 HIS A C 1
ATOM 3489 O O . HIS A 1 469 ? 5.199 -26.844 11.617 1 94.81 469 HIS A O 1
ATOM 3495 N N . GLU A 1 470 ? 4.77 -26.547 9.453 1 92.38 470 GLU A N 1
ATOM 3496 C CA . GLU A 1 470 ? 5.961 -27.266 9.008 1 92.38 470 GLU A CA 1
ATOM 3497 C C . GLU A 1 470 ? 7.172 -26.344 8.938 1 92.38 470 GLU A C 1
ATOM 3499 O O . GLU A 1 470 ? 8.297 -26.797 8.734 1 92.38 470 GLU A O 1
ATOM 3504 N N . ALA A 1 471 ? 6.961 -25.109 9.18 1 95.12 471 ALA A N 1
ATOM 3505 C CA . ALA A 1 471 ? 7.984 -24.078 8.969 1 95.12 471 ALA A CA 1
ATOM 3506 C C . ALA A 1 471 ? 9.234 -24.375 9.797 1 95.12 471 ALA A C 1
ATOM 3508 O O . ALA A 1 471 ? 10.352 -24.281 9.289 1 95.12 471 ALA A O 1
ATOM 3509 N N . PRO A 1 472 ? 9.148 -24.75 11.164 1 94.75 472 PRO A N 1
ATOM 3510 C CA . PRO A 1 472 ? 10.367 -25.031 11.93 1 94.75 472 PRO A CA 1
ATOM 3511 C C . PRO A 1 472 ? 11.219 -26.141 11.289 1 94.75 472 PRO A C 1
ATOM 3513 O O . PRO A 1 472 ? 12.43 -25.984 11.156 1 94.75 472 PRO A O 1
ATOM 3516 N N . ALA A 1 473 ? 10.586 -27.156 10.852 1 90.19 473 ALA A N 1
ATOM 3517 C CA . ALA A 1 473 ? 11.297 -28.266 10.227 1 90.19 473 ALA A CA 1
ATOM 3518 C C . ALA A 1 473 ? 11.922 -27.844 8.906 1 90.19 473 ALA A C 1
ATOM 3520 O O . ALA A 1 473 ? 13.047 -28.25 8.586 1 90.19 473 ALA A O 1
ATOM 3521 N N . SER A 1 474 ? 11.156 -27.094 8.109 1 92.5 474 SER A N 1
ATOM 3522 C CA . SER A 1 474 ? 11.664 -26.625 6.824 1 92.5 474 SER A CA 1
ATOM 3523 C C . SER A 1 474 ? 12.898 -25.766 6.996 1 92.5 474 SER A C 1
ATOM 3525 O O . SER A 1 474 ? 13.859 -25.875 6.23 1 92.5 474 SER A O 1
ATOM 3527 N N . VAL A 1 475 ? 12.898 -24.859 7.977 1 95.56 475 VAL A N 1
ATOM 3528 C CA . VAL A 1 475 ? 14.039 -24 8.234 1 95.56 475 VAL A CA 1
ATOM 3529 C C . VAL A 1 475 ? 15.219 -24.828 8.727 1 95.56 475 VAL A C 1
ATOM 3531 O O . VAL A 1 475 ? 16.359 -24.594 8.32 1 95.56 475 VAL A O 1
ATOM 3534 N N . ARG A 1 476 ? 15 -25.828 9.602 1 91.81 476 ARG A N 1
ATOM 3535 C CA . ARG A 1 476 ? 16.062 -26.703 10.07 1 91.81 476 ARG A CA 1
ATOM 3536 C C . ARG A 1 476 ? 16.734 -27.422 8.906 1 91.81 476 ARG A C 1
ATOM 3538 O O . ARG A 1 476 ? 17.953 -27.562 8.875 1 91.81 476 ARG A O 1
ATOM 3545 N N . LYS A 1 477 ? 15.93 -27.891 8.016 1 87.19 477 LYS A N 1
ATOM 3546 C CA . LYS A 1 477 ? 16.453 -28.594 6.848 1 87.19 477 LYS A CA 1
ATOM 3547 C C . LYS A 1 477 ? 17.281 -27.672 5.973 1 87.19 477 LYS A C 1
ATOM 3549 O O . LYS A 1 477 ? 18.25 -28.094 5.352 1 87.19 477 LYS A O 1
ATOM 3554 N N . THR A 1 478 ? 16.844 -26.438 5.875 1 91.81 478 THR A N 1
ATOM 3555 C CA . THR A 1 478 ? 17.562 -25.453 5.082 1 91.81 478 THR A CA 1
ATOM 3556 C C . THR A 1 478 ? 18.969 -25.219 5.648 1 91.81 478 THR A C 1
ATOM 3558 O O . THR A 1 478 ? 19.906 -24.984 4.895 1 91.81 478 THR A O 1
ATOM 3561 N N . LEU A 1 479 ? 19.125 -25.344 6.977 1 90.62 479 LEU A N 1
ATOM 3562 C CA . LEU A 1 479 ? 20.391 -25.047 7.648 1 90.62 479 LEU A CA 1
ATOM 3563 C C . LEU A 1 479 ? 21.297 -26.266 7.66 1 90.62 479 LEU A C 1
ATOM 3565 O O . LEU A 1 479 ? 22.531 -26.125 7.766 1 90.62 479 LEU A O 1
ATOM 3569 N N . ALA A 1 480 ? 20.781 -27.359 7.496 1 83.56 480 ALA A N 1
ATOM 3570 C CA . ALA A 1 480 ? 21.516 -28.609 7.691 1 83.56 480 ALA A CA 1
ATOM 3571 C C . ALA A 1 480 ? 22.609 -28.781 6.637 1 83.56 480 ALA A C 1
ATOM 3573 O O . ALA A 1 480 ? 22.344 -28.625 5.441 1 83.56 480 ALA A O 1
ATOM 3574 N N . GLY A 1 481 ? 23.828 -28.984 7.07 1 78.62 481 GLY A N 1
ATOM 3575 C CA . GLY A 1 481 ? 24.938 -29.391 6.215 1 78.62 481 GLY A CA 1
ATOM 3576 C C . GLY A 1 481 ? 25.562 -28.234 5.461 1 78.62 481 GLY A C 1
ATOM 3577 O O . GLY A 1 481 ? 26.281 -28.438 4.484 1 78.62 481 GLY A O 1
ATOM 3578 N N . ARG A 1 482 ? 25.297 -27 5.867 1 87.06 482 ARG A N 1
ATOM 3579 C CA . ARG A 1 482 ? 25.766 -25.875 5.078 1 87.06 482 ARG A CA 1
ATOM 3580 C C . ARG A 1 482 ? 27 -25.219 5.723 1 87.06 482 ARG A C 1
ATOM 3582 O O . ARG A 1 482 ? 27.688 -24.438 5.086 1 87.06 482 ARG A O 1
ATOM 3589 N N . TYR A 1 483 ? 27.219 -25.5 6.949 1 88 483 TYR A N 1
ATOM 3590 C CA . TYR A 1 483 ? 28.328 -24.938 7.715 1 88 483 TYR A CA 1
ATOM 3591 C C . TYR A 1 483 ? 28.719 -25.859 8.859 1 88 483 TYR A C 1
ATOM 3593 O O . TYR A 1 483 ? 28.031 -26.844 9.148 1 88 483 TYR A O 1
ATOM 3601 N N . ARG A 1 484 ? 29.969 -25.562 9.406 1 86.25 484 ARG A N 1
ATOM 3602 C CA . ARG A 1 484 ? 30.453 -26.25 10.594 1 86.25 484 ARG A CA 1
ATOM 3603 C C . ARG A 1 484 ? 30.828 -25.25 11.688 1 86.25 484 ARG A C 1
ATOM 3605 O O . ARG A 1 484 ? 31.391 -24.188 11.398 1 86.25 484 ARG A O 1
ATOM 3612 N N . ARG A 1 485 ? 30.344 -25.641 12.844 1 82.5 485 ARG A N 1
ATOM 3613 C CA . ARG A 1 485 ? 30.688 -24.797 13.977 1 82.5 485 ARG A CA 1
ATOM 3614 C C . ARG A 1 485 ? 31.516 -25.562 15.008 1 82.5 485 ARG A C 1
ATOM 3616 O O . ARG A 1 485 ? 31.25 -26.734 15.273 1 82.5 485 ARG A O 1
ATOM 3623 N N . GLY A 1 486 ? 32.625 -25.047 15.5 1 76.81 486 GLY A N 1
ATOM 3624 C CA . GLY A 1 486 ? 33.469 -25.562 16.562 1 76.81 486 GLY A CA 1
ATOM 3625 C C . GLY A 1 486 ? 34.094 -24.484 17.406 1 76.81 486 GLY A C 1
ATOM 3626 O O . GLY A 1 486 ? 34.625 -23.5 16.875 1 76.81 486 GLY A O 1
ATOM 3627 N N . GLY A 1 487 ? 33.906 -24.688 18.641 1 73.69 487 GLY A N 1
ATOM 3628 C CA . GLY A 1 487 ? 34.344 -23.594 19.516 1 73.69 487 GLY A CA 1
ATOM 3629 C C . GLY A 1 487 ? 33.594 -22.297 19.25 1 73.69 487 GLY A C 1
ATOM 3630 O O . GLY A 1 487 ? 32.375 -22.297 19.172 1 73.69 487 GLY A O 1
ATOM 3631 N N . ARG A 1 488 ? 34.125 -21.141 19.172 1 82.88 488 ARG A N 1
ATOM 3632 C CA . ARG A 1 488 ? 33.5 -19.859 18.844 1 82.88 488 ARG A CA 1
ATOM 3633 C C . ARG A 1 488 ? 33.906 -19.406 17.438 1 82.88 488 ARG A C 1
ATOM 3635 O O . ARG A 1 488 ? 34.156 -18.234 17.203 1 82.88 488 ARG A O 1
ATOM 3642 N N . GLU A 1 489 ? 34 -20.531 16.562 1 83.94 489 GLU A N 1
ATOM 3643 C CA . GLU A 1 489 ? 34.312 -20.25 15.156 1 83.94 489 GLU A CA 1
ATOM 3644 C C . GLU A 1 489 ? 33.375 -21.031 14.227 1 83.94 489 GLU A C 1
ATOM 3646 O O . GLU A 1 489 ? 32.844 -22.078 14.609 1 83.94 489 GLU A O 1
ATOM 3651 N N . ALA A 1 490 ? 33.188 -20.391 13.125 1 88.38 490 ALA A N 1
ATOM 3652 C CA . ALA A 1 490 ? 32.344 -21.031 12.102 1 88.38 490 ALA A CA 1
ATOM 3653 C C . ALA A 1 490 ? 33.094 -21.109 10.766 1 88.38 490 ALA A C 1
ATOM 3655 O O . ALA A 1 490 ? 33.906 -20.25 10.453 1 88.38 490 ALA A O 1
ATOM 3656 N N . ALA A 1 491 ? 32.875 -22.234 10.117 1 86.94 491 ALA A N 1
ATOM 3657 C CA . ALA A 1 491 ? 33.531 -22.422 8.805 1 86.94 491 ALA A CA 1
ATOM 3658 C C . ALA A 1 491 ? 32.5 -22.797 7.75 1 86.94 491 ALA A C 1
ATOM 3660 O O . ALA A 1 491 ? 31.609 -23.609 8 1 86.94 491 ALA A O 1
ATOM 3661 N N . PHE A 1 492 ? 32.562 -22.062 6.57 1 88.75 492 PHE A N 1
ATOM 3662 C CA . PHE A 1 492 ? 31.766 -22.406 5.402 1 88.75 492 PHE A CA 1
ATOM 3663 C C . PHE A 1 492 ? 32.562 -23.297 4.453 1 88.75 492 PHE A C 1
ATOM 3665 O O . PHE A 1 492 ? 33.656 -22.938 4.012 1 88.75 492 PHE A O 1
ATOM 3672 N N . GLU A 1 493 ? 32.094 -24.562 4.371 1 74.56 493 GLU A N 1
ATOM 3673 C CA . GLU A 1 493 ? 32.844 -25.594 3.641 1 74.56 493 GLU A CA 1
ATOM 3674 C C . GLU A 1 493 ? 33.125 -25.141 2.207 1 74.56 493 GLU A C 1
ATOM 3676 O O . GLU A 1 493 ? 32.25 -24.562 1.55 1 74.56 493 GLU A O 1
ATOM 3681 N N . THR A 1 494 ? 34.375 -25.344 1.719 1 71.25 494 THR A N 1
ATOM 3682 C CA . THR A 1 494 ? 34.75 -24.906 0.384 1 71.25 494 THR A CA 1
ATOM 3683 C C . THR A 1 494 ? 35.094 -26.109 -0.506 1 71.25 494 THR A C 1
ATOM 3685 O O . THR A 1 494 ? 35.562 -25.938 -1.636 1 71.25 494 THR A O 1
ATOM 3688 N N . GLY A 1 495 ? 34.906 -27.328 -0.041 1 64.69 495 GLY A N 1
ATOM 3689 C CA . GLY A 1 495 ? 35.25 -28.484 -0.843 1 64.69 495 GLY A CA 1
ATOM 3690 C C . GLY A 1 495 ? 34.344 -28.719 -2.016 1 64.69 495 GLY A C 1
ATOM 3691 O O . GLY A 1 495 ? 33.344 -27.984 -2.189 1 64.69 495 GLY A O 1
ATOM 3692 N N . GLU A 1 496 ? 34.719 -29.75 -2.85 1 66 496 GLU A N 1
ATOM 3693 C CA . GLU A 1 496 ? 33.938 -30.109 -4.02 1 66 496 GLU A CA 1
ATOM 3694 C C . GLU A 1 496 ? 32.531 -30.547 -3.625 1 66 496 GLU A C 1
ATOM 3696 O O . GLU A 1 496 ? 32.344 -31.297 -2.66 1 66 496 GLU A O 1
ATOM 3701 N N . GLY A 1 497 ? 31.516 -29.906 -4.09 1 68.19 497 GLY A N 1
ATOM 3702 C CA . GLY A 1 497 ? 30.125 -30.234 -3.791 1 68.19 497 GLY A CA 1
ATOM 3703 C C . GLY A 1 497 ? 29.469 -29.25 -2.848 1 68.19 497 GLY A C 1
ATOM 3704 O O . GLY A 1 497 ? 28.25 -29.266 -2.67 1 68.19 497 GLY A O 1
ATOM 3705 N N . SER A 1 498 ? 30.406 -28.484 -2.236 1 79.44 498 SER A N 1
ATOM 3706 C CA . SER A 1 498 ? 29.859 -27.469 -1.337 1 79.44 498 SER A CA 1
ATOM 3707 C C . SER A 1 498 ? 29.016 -26.438 -2.1 1 79.44 498 SER A C 1
ATOM 3709 O O . SER A 1 498 ? 29.391 -26.047 -3.205 1 79.44 498 SER A O 1
ATOM 3711 N N . PRO A 1 499 ? 27.906 -26.109 -1.465 1 82.12 499 PRO A N 1
ATOM 3712 C CA . PRO A 1 499 ? 27.078 -25.094 -2.119 1 82.12 499 PRO A CA 1
ATOM 3713 C C . PRO A 1 499 ? 27.75 -23.719 -2.164 1 82.12 499 PRO A C 1
ATOM 3715 O O . PRO A 1 499 ? 27.328 -22.844 -2.924 1 82.12 499 PRO A O 1
ATOM 3718 N N . TRP A 1 500 ? 28.875 -23.594 -1.403 1 91.62 500 TRP A N 1
ATOM 3719 C CA . TRP A 1 500 ? 29.5 -22.297 -1.287 1 91.62 500 TRP A CA 1
ATOM 3720 C C . TRP A 1 500 ? 30.719 -22.188 -2.209 1 91.62 500 TRP A C 1
ATOM 3722 O O . TRP A 1 500 ? 31.219 -21.094 -2.465 1 91.62 500 TRP A O 1
ATOM 3732 N N . ALA A 1 501 ? 31.219 -23.266 -2.695 1 88.88 501 ALA A N 1
ATOM 3733 C CA . ALA A 1 501 ? 32.5 -23.344 -3.383 1 88.88 501 ALA A CA 1
ATOM 3734 C C . ALA A 1 501 ? 32.562 -22.375 -4.562 1 88.88 501 ALA A C 1
ATOM 3736 O O . ALA A 1 501 ? 33.5 -21.578 -4.684 1 88.88 501 ALA A O 1
ATOM 3737 N N . ALA A 1 502 ? 31.531 -22.453 -5.391 1 91.06 502 ALA A N 1
ATOM 3738 C CA . ALA A 1 502 ? 31.516 -21.625 -6.586 1 91.06 502 ALA A CA 1
ATOM 3739 C C . ALA A 1 502 ? 31.438 -20.141 -6.211 1 91.06 502 ALA A C 1
ATOM 3741 O O . ALA A 1 502 ? 32.125 -19.312 -6.812 1 91.06 502 ALA A O 1
ATOM 3742 N N . LEU A 1 503 ? 30.641 -19.797 -5.266 1 93.88 503 LEU A N 1
ATOM 3743 C CA . LEU A 1 503 ? 30.484 -18.406 -4.844 1 93.88 503 LEU A CA 1
ATOM 3744 C C . LEU A 1 503 ? 31.781 -17.875 -4.234 1 93.88 503 LEU A C 1
ATOM 3746 O O . LEU A 1 503 ? 32.188 -16.766 -4.539 1 93.88 503 LEU A O 1
ATOM 3750 N N . ARG A 1 504 ? 32.438 -18.625 -3.428 1 91.31 504 ARG A N 1
ATOM 3751 C CA . ARG A 1 504 ? 33.688 -18.219 -2.793 1 91.31 504 ARG A CA 1
ATOM 3752 C C . ARG A 1 504 ? 34.781 -18.047 -3.822 1 91.31 504 ARG A C 1
ATOM 3754 O O . ARG A 1 504 ? 35.625 -17.156 -3.703 1 91.31 504 ARG A O 1
ATOM 3761 N N . ARG A 1 505 ? 34.75 -18.938 -4.734 1 89.88 505 ARG A N 1
ATOM 3762 C CA . ARG A 1 505 ? 35.719 -18.812 -5.82 1 89.88 505 ARG A CA 1
ATOM 3763 C C . ARG A 1 505 ? 35.562 -17.5 -6.566 1 89.88 505 ARG A C 1
ATOM 3765 O O . ARG A 1 505 ? 36.531 -16.828 -6.887 1 89.88 505 ARG A O 1
ATOM 3772 N N . ARG A 1 506 ? 34.344 -17.109 -6.816 1 93 506 ARG A N 1
ATOM 3773 C CA . ARG A 1 506 ? 34.062 -15.844 -7.492 1 93 506 ARG A CA 1
ATOM 3774 C C . ARG A 1 506 ? 34.531 -14.656 -6.66 1 93 506 ARG A C 1
ATOM 3776 O O . ARG A 1 506 ? 35.062 -13.695 -7.199 1 93 506 ARG A O 1
ATOM 3783 N N . LEU A 1 507 ? 34.344 -14.711 -5.418 1 92.12 507 LEU A N 1
ATOM 3784 C CA . LEU A 1 507 ? 34.656 -13.594 -4.535 1 92.12 507 LEU A CA 1
ATOM 3785 C C . LEU A 1 507 ? 36.156 -13.414 -4.395 1 92.12 507 LEU A C 1
ATOM 3787 O O . LEU A 1 507 ? 36.625 -12.297 -4.156 1 92.12 507 LEU A O 1
ATOM 3791 N N . SER A 1 508 ? 36.906 -14.477 -4.594 1 87.12 508 SER A N 1
ATOM 3792 C CA . SER A 1 508 ? 38.344 -14.414 -4.434 1 87.12 508 SER A CA 1
ATOM 3793 C C . SER A 1 508 ? 39.062 -14.406 -5.785 1 87.12 508 SER A C 1
ATOM 3795 O O . SER A 1 508 ? 40.281 -14.367 -5.848 1 87.12 508 SER A O 1
ATOM 3797 N N . ASP A 1 509 ? 38.281 -14.406 -6.793 1 86.62 509 ASP A N 1
ATOM 3798 C CA . ASP A 1 509 ? 38.844 -14.484 -8.133 1 86.62 509 ASP A CA 1
ATOM 3799 C C . ASP A 1 509 ? 39.562 -13.18 -8.484 1 86.62 509 ASP A C 1
ATOM 3801 O O . ASP A 1 509 ? 38.938 -12.141 -8.672 1 86.62 509 ASP A O 1
ATOM 3805 N N . PRO A 1 510 ? 40.844 -13.188 -8.633 1 81.25 510 PRO A N 1
ATOM 3806 C CA . PRO A 1 510 ? 41.594 -11.969 -8.945 1 81.25 510 PRO A CA 1
ATOM 3807 C C . PRO A 1 510 ? 41.438 -11.539 -10.398 1 81.25 510 PRO A C 1
ATOM 3809 O O . PRO A 1 510 ? 41.719 -10.391 -10.742 1 81.25 510 PRO A O 1
ATOM 3812 N N . ASP A 1 511 ? 41.031 -12.375 -11.25 1 77.81 511 ASP A N 1
ATOM 3813 C CA . ASP A 1 511 ? 40.938 -12.094 -12.68 1 77.81 511 ASP A CA 1
ATOM 3814 C C . ASP A 1 511 ? 39.625 -11.367 -13.008 1 77.81 511 ASP A C 1
ATOM 3816 O O . ASP A 1 511 ? 39.438 -10.898 -14.133 1 77.81 511 ASP A O 1
ATOM 3820 N N . ARG A 1 512 ? 38.781 -11.297 -12.109 1 82.56 512 ARG A N 1
ATOM 3821 C CA . ARG A 1 512 ? 37.5 -10.602 -12.289 1 82.56 512 ARG A CA 1
ATOM 3822 C C . ARG A 1 512 ? 37.406 -9.383 -11.367 1 82.56 512 ARG A C 1
ATOM 3824 O O . ARG A 1 512 ? 38.031 -9.352 -10.305 1 82.56 512 ARG A O 1
ATOM 3831 N N . PRO A 1 513 ? 36.719 -8.414 -11.867 1 84.88 513 PRO A N 1
ATOM 3832 C CA . PRO A 1 513 ? 36.531 -7.258 -10.984 1 84.88 513 PRO A CA 1
ATOM 3833 C C . PRO A 1 513 ? 35.875 -7.637 -9.648 1 84.88 513 PRO A C 1
ATOM 3835 O O . PRO A 1 513 ? 35 -8.508 -9.602 1 84.88 513 PRO A O 1
ATOM 3838 N N . ALA A 1 514 ? 36.344 -6.973 -8.633 1 88.19 514 ALA A N 1
ATOM 3839 C CA . ALA A 1 514 ? 35.781 -7.207 -7.309 1 88.19 514 ALA A CA 1
ATOM 3840 C C . ALA A 1 514 ? 34.281 -6.859 -7.289 1 88.19 514 ALA A C 1
ATOM 3842 O O . ALA A 1 514 ? 33.844 -5.934 -7.98 1 88.19 514 ALA A O 1
ATOM 3843 N N . VAL A 1 515 ? 33.562 -7.574 -6.512 1 92.62 515 VAL A N 1
ATOM 3844 C CA . VAL A 1 515 ? 32.125 -7.297 -6.379 1 92.62 515 VAL A CA 1
ATOM 3845 C C . VAL A 1 515 ? 31.922 -5.973 -5.645 1 92.62 515 VAL A C 1
ATOM 3847 O O . VAL A 1 515 ? 32.375 -5.809 -4.512 1 92.62 515 VAL A O 1
ATOM 3850 N N . ARG A 1 516 ? 31.203 -5.086 -6.289 1 86.62 516 ARG A N 1
ATOM 3851 C CA . ARG A 1 516 ? 30.953 -3.773 -5.703 1 86.62 516 ARG A CA 1
ATOM 3852 C C . ARG A 1 516 ? 29.453 -3.52 -5.547 1 86.62 516 ARG A C 1
ATOM 3854 O O . ARG A 1 516 ? 29.047 -2.641 -4.785 1 86.62 516 ARG A O 1
ATOM 3861 N N . ARG A 1 517 ? 28.766 -4.324 -6.262 1 92.5 517 ARG A N 1
ATOM 3862 C CA . ARG A 1 517 ? 27.312 -4.207 -6.238 1 92.5 517 ARG A CA 1
ATOM 3863 C C . ARG A 1 517 ? 26.656 -5.562 -6.008 1 92.5 517 ARG A C 1
ATOM 3865 O O . ARG A 1 517 ? 27.031 -6.551 -6.645 1 92.5 517 ARG A O 1
ATOM 3872 N N . ILE A 1 518 ? 25.594 -5.559 -5.121 1 95.69 518 ILE A N 1
ATOM 3873 C CA . ILE A 1 518 ? 24.797 -6.762 -4.898 1 95.69 518 ILE A CA 1
ATOM 3874 C C . ILE A 1 518 ? 23.312 -6.438 -5.066 1 95.69 518 ILE A C 1
ATOM 3876 O O . ILE A 1 518 ? 22.797 -5.551 -4.391 1 95.69 518 ILE A O 1
ATOM 3880 N N . TRP A 1 519 ? 22.688 -7.117 -6 1 95.5 519 TRP A N 1
ATOM 3881 C CA . TRP A 1 519 ? 21.234 -7.035 -6.16 1 95.5 519 TRP A CA 1
ATOM 3882 C C . TRP A 1 519 ? 20.562 -8.32 -5.688 1 95.5 519 TRP A C 1
ATOM 3884 O O . TRP A 1 519 ? 21 -9.422 -6.035 1 95.5 519 TRP A O 1
ATOM 3894 N N . VAL A 1 520 ? 19.594 -8.195 -4.887 1 97.81 520 VAL A N 1
ATOM 3895 C CA . VAL A 1 520 ? 18.75 -9.328 -4.492 1 97.81 520 VAL A CA 1
ATOM 3896 C C . VAL A 1 520 ? 17.375 -9.188 -5.117 1 97.81 520 VAL A C 1
ATOM 3898 O O . VAL A 1 520 ? 16.719 -8.156 -4.977 1 97.81 520 VAL A O 1
ATOM 3901 N N . THR A 1 521 ? 16.922 -10.258 -5.809 1 96.56 521 THR A N 1
ATOM 3902 C CA . THR A 1 521 ? 15.703 -10.062 -6.582 1 96.56 521 THR A CA 1
ATOM 3903 C C . THR A 1 521 ? 14.805 -11.289 -6.5 1 96.56 521 THR A C 1
ATOM 3905 O O . THR A 1 521 ? 15.25 -12.367 -6.086 1 96.56 521 THR A O 1
ATOM 3908 N N . GLY A 1 522 ? 13.602 -11.188 -6.754 1 93.88 522 GLY A N 1
ATOM 3909 C CA . GLY A 1 522 ? 12.508 -12.141 -6.82 1 93.88 522 GLY A CA 1
ATOM 3910 C C . GLY A 1 522 ? 11.188 -11.508 -7.203 1 93.88 522 GLY A C 1
ATOM 3911 O O . GLY A 1 522 ? 11.141 -10.328 -7.57 1 93.88 522 GLY A O 1
ATOM 3912 N N . GLN A 1 523 ? 10.141 -12.281 -7.195 1 90 523 GLN A N 1
ATOM 3913 C CA . GLN A 1 523 ? 8.805 -11.773 -7.48 1 90 523 GLN A CA 1
ATOM 3914 C C . GLN A 1 523 ? 7.809 -12.203 -6.406 1 90 523 GLN A C 1
ATOM 3916 O O . GLN A 1 523 ? 7.93 -13.289 -5.84 1 90 523 GLN A O 1
ATOM 3921 N N . GLY A 1 524 ? 6.762 -11.352 -6.117 1 89.81 524 GLY A N 1
ATOM 3922 C CA . GLY A 1 524 ? 5.777 -11.672 -5.098 1 89.81 524 GLY A CA 1
ATOM 3923 C C . GLY A 1 524 ? 6.383 -11.828 -3.713 1 89.81 524 GLY A C 1
ATOM 3924 O O . GLY A 1 524 ? 7.145 -10.969 -3.266 1 89.81 524 GLY A O 1
ATOM 3925 N N . THR A 1 525 ? 6.031 -12.93 -3.043 1 93.38 525 THR A N 1
ATOM 3926 C CA . THR A 1 525 ? 6.555 -13.227 -1.716 1 93.38 525 THR A CA 1
ATOM 3927 C C . THR A 1 525 ? 8.078 -13.359 -1.754 1 93.38 525 THR A C 1
ATOM 3929 O O . THR A 1 525 ? 8.766 -12.953 -0.814 1 93.38 525 THR A O 1
ATOM 3932 N N . ALA A 1 526 ? 8.602 -13.922 -2.811 1 94.94 526 ALA A N 1
ATOM 3933 C CA . ALA A 1 526 ? 10.055 -14.055 -2.949 1 94.94 526 ALA A CA 1
ATOM 3934 C C . ALA A 1 526 ? 10.727 -12.688 -3.035 1 94.94 526 ALA A C 1
ATOM 3936 O O . ALA A 1 526 ? 11.852 -12.516 -2.57 1 94.94 526 ALA A O 1
ATOM 3937 N N . ALA A 1 527 ? 10.023 -11.727 -3.658 1 95.38 527 ALA A N 1
ATOM 3938 C CA . ALA A 1 527 ? 10.562 -10.375 -3.709 1 95.38 527 ALA A CA 1
ATOM 3939 C C . ALA A 1 527 ? 10.672 -9.773 -2.309 1 95.38 527 ALA A C 1
ATOM 3941 O O . ALA A 1 527 ? 11.594 -9 -2.029 1 95.38 527 ALA A O 1
ATOM 3942 N N . ILE A 1 528 ? 9.703 -10.062 -1.449 1 96.94 528 ILE A N 1
ATOM 3943 C CA . ILE A 1 528 ? 9.766 -9.578 -0.077 1 96.94 528 ILE A CA 1
ATOM 3944 C C . ILE A 1 528 ? 10.898 -10.281 0.67 1 96.94 528 ILE A C 1
ATOM 3946 O O . ILE A 1 528 ? 11.602 -9.664 1.467 1 96.94 528 ILE A O 1
ATOM 3950 N N . ALA A 1 529 ? 11.031 -11.586 0.418 1 97.88 529 ALA A N 1
ATOM 3951 C CA . ALA A 1 529 ? 12.188 -12.281 0.979 1 97.88 529 ALA A CA 1
ATOM 3952 C C . ALA A 1 529 ? 13.484 -11.617 0.547 1 97.88 529 ALA A C 1
ATOM 3954 O O . ALA A 1 529 ? 14.422 -11.484 1.345 1 97.88 529 ALA A O 1
ATOM 3955 N N . ALA A 1 530 ? 13.5 -11.227 -0.685 1 98.06 530 ALA A N 1
ATOM 3956 C CA . ALA A 1 530 ? 14.68 -10.547 -1.217 1 98.06 530 ALA A CA 1
ATOM 3957 C C . ALA A 1 530 ? 14.953 -9.25 -0.45 1 98.06 530 ALA A C 1
ATOM 3959 O O . ALA A 1 530 ? 16.109 -8.914 -0.198 1 98.06 530 ALA A O 1
ATOM 3960 N N . MET A 1 531 ? 13.922 -8.523 -0.108 1 97.12 531 MET A N 1
ATOM 3961 C CA . MET A 1 531 ? 14.078 -7.328 0.711 1 97.12 531 MET A CA 1
ATOM 3962 C C . MET A 1 531 ? 14.742 -7.664 2.041 1 97.12 531 MET A C 1
ATOM 3964 O O . MET A 1 531 ? 15.656 -6.957 2.48 1 97.12 531 MET A O 1
ATOM 3968 N N . GLY A 1 532 ? 14.25 -8.727 2.672 1 97.44 532 GLY A N 1
ATOM 3969 C CA . GLY A 1 532 ? 14.844 -9.164 3.928 1 97.44 532 GLY A CA 1
ATOM 3970 C C . GLY A 1 532 ? 16.297 -9.594 3.789 1 97.44 532 GLY A C 1
ATOM 3971 O O . GLY A 1 532 ? 17.141 -9.227 4.609 1 97.44 532 GLY A O 1
ATOM 3972 N N . VAL A 1 533 ? 16.562 -10.32 2.738 1 98.12 533 VAL A N 1
ATOM 3973 C CA . VAL A 1 533 ? 17.922 -10.82 2.504 1 98.12 533 VAL A CA 1
ATOM 3974 C C . VAL A 1 533 ? 18.859 -9.656 2.238 1 98.12 533 VAL A C 1
ATOM 3976 O O . VAL A 1 533 ? 20 -9.633 2.736 1 98.12 533 VAL A O 1
ATOM 3979 N N . ALA A 1 534 ? 18.438 -8.68 1.428 1 97.38 534 ALA A N 1
ATOM 3980 C CA . ALA A 1 534 ? 19.25 -7.496 1.187 1 97.38 534 ALA A CA 1
ATOM 3981 C C . ALA A 1 534 ? 19.578 -6.777 2.492 1 97.38 534 ALA A C 1
ATOM 3983 O O . ALA A 1 534 ? 20.703 -6.324 2.697 1 97.38 534 ALA A O 1
ATOM 3984 N N . HIS A 1 535 ? 18.547 -6.652 3.328 1 94.44 535 HIS A N 1
ATOM 3985 C CA . HIS A 1 535 ? 18.734 -6.039 4.637 1 94.44 535 HIS A CA 1
ATOM 3986 C C . HIS A 1 535 ? 19.797 -6.793 5.445 1 94.44 535 HIS A C 1
ATOM 3988 O O . HIS A 1 535 ? 20.688 -6.18 6.031 1 94.44 535 HIS A O 1
ATOM 3994 N N . LEU A 1 536 ? 19.75 -8.07 5.461 1 96.62 536 LEU A N 1
ATOM 3995 C CA . LEU A 1 536 ? 20.672 -8.914 6.219 1 96.62 536 LEU A CA 1
ATOM 3996 C C . LEU A 1 536 ? 22.078 -8.82 5.641 1 96.62 536 LEU A C 1
ATOM 3998 O O . LEU A 1 536 ? 23.062 -8.812 6.387 1 96.62 536 LEU A O 1
ATOM 4002 N N . ILE A 1 537 ? 22.203 -8.781 4.324 1 97.06 537 ILE A N 1
ATOM 4003 C CA . ILE A 1 537 ? 23.5 -8.664 3.682 1 97.06 537 ILE A CA 1
ATOM 4004 C C . ILE A 1 537 ? 24.125 -7.316 4.023 1 97.06 537 ILE A C 1
ATOM 4006 O O . ILE A 1 537 ? 25.328 -7.234 4.312 1 97.06 537 ILE A O 1
ATOM 4010 N N . ARG A 1 538 ? 23.344 -6.227 3.994 1 92.06 538 ARG A N 1
ATOM 4011 C CA . ARG A 1 538 ? 23.859 -4.914 4.363 1 92.06 538 ARG A CA 1
ATOM 4012 C C . ARG A 1 538 ? 24.422 -4.922 5.777 1 92.06 538 ARG A C 1
ATOM 4014 O O . ARG A 1 538 ? 25.453 -4.305 6.043 1 92.06 538 ARG A O 1
ATOM 4021 N N . GLN A 1 539 ? 23.734 -5.59 6.656 1 89.06 539 GLN A N 1
ATOM 4022 C CA . GLN A 1 539 ? 24.188 -5.668 8.047 1 89.06 539 GLN A CA 1
ATOM 4023 C C . GLN A 1 539 ? 25.469 -6.473 8.164 1 89.06 539 GLN A C 1
ATOM 4025 O O . GLN A 1 539 ? 26.297 -6.207 9.039 1 89.06 539 GLN A O 1
ATOM 4030 N N . ALA A 1 540 ? 25.672 -7.375 7.262 1 93.62 540 ALA A N 1
ATOM 4031 C CA . ALA A 1 540 ? 26.828 -8.281 7.316 1 93.62 540 ALA A CA 1
ATOM 4032 C C . ALA A 1 540 ? 28.062 -7.641 6.672 1 93.62 540 ALA A C 1
ATOM 4034 O O . ALA A 1 540 ? 29.172 -8.109 6.871 1 93.62 540 ALA A O 1
ATOM 4035 N N . LEU A 1 541 ? 27.844 -6.57 5.965 1 91.06 541 LEU A N 1
ATOM 4036 C CA . LEU A 1 541 ? 28.953 -5.984 5.215 1 91.06 541 LEU A CA 1
ATOM 4037 C C . LEU A 1 541 ? 29.188 -4.539 5.633 1 91.06 541 LEU A C 1
ATOM 4039 O O . LEU A 1 541 ? 29.266 -3.648 4.781 1 91.06 541 LEU A O 1
ATOM 4043 N N . PRO A 1 542 ? 29.281 -4.359 6.863 1 80 542 PRO A N 1
ATOM 4044 C CA . PRO A 1 542 ? 29.531 -2.979 7.281 1 80 542 PRO A CA 1
ATOM 4045 C C . PRO A 1 542 ? 30.844 -2.414 6.742 1 80 542 PRO A C 1
ATOM 4047 O O . PRO A 1 542 ? 31.844 -3.121 6.707 1 80 542 PRO A O 1
ATOM 4050 N N . GLY A 1 543 ? 30.859 -1.213 6.223 1 71.5 543 GLY A N 1
ATOM 4051 C CA . GLY A 1 543 ? 32.062 -0.509 5.824 1 71.5 543 GLY A CA 1
ATOM 4052 C C . GLY A 1 543 ? 32.688 -1.055 4.551 1 71.5 543 GLY A C 1
ATOM 4053 O O . GLY A 1 543 ? 33.75 -0.62 4.141 1 71.5 543 GLY A O 1
ATOM 4054 N N . SER A 1 544 ? 32.125 -2.047 3.949 1 77.62 544 SER A N 1
ATOM 4055 C CA . SER A 1 544 ? 32.688 -2.678 2.768 1 77.62 544 SER A CA 1
ATOM 4056 C C . SER A 1 544 ? 32.625 -1.758 1.554 1 77.62 544 SER A C 1
ATOM 4058 O O . SER A 1 544 ? 33.344 -1.943 0.577 1 77.62 544 SER A O 1
ATOM 4060 N N . GLY A 1 545 ? 31.75 -0.765 1.57 1 74.81 545 GLY A N 1
ATOM 4061 C CA . GLY A 1 545 ? 31.516 0.081 0.409 1 74.81 545 GLY A CA 1
ATOM 4062 C C . GLY A 1 545 ? 30.703 -0.596 -0.672 1 74.81 545 GLY A C 1
ATOM 4063 O O . GLY A 1 545 ? 30.422 0.001 -1.715 1 74.81 545 GLY A O 1
ATOM 4064 N N . ILE A 1 546 ? 30.344 -1.853 -0.458 1 87.19 546 ILE A N 1
ATOM 4065 C CA . ILE A 1 546 ? 29.516 -2.584 -1.411 1 87.19 546 ILE A CA 1
ATOM 4066 C C . ILE A 1 546 ? 28.078 -2.082 -1.337 1 87.19 546 ILE A C 1
ATOM 4068 O O . ILE A 1 546 ? 27.516 -1.973 -0.249 1 87.19 546 ILE A O 1
ATOM 4072 N N . GLN A 1 547 ? 27.562 -1.759 -2.508 1 85.69 547 GLN A N 1
ATOM 4073 C CA . GLN A 1 547 ? 26.172 -1.333 -2.576 1 85.69 547 GLN A CA 1
ATOM 4074 C C . GLN A 1 547 ? 25.219 -2.533 -2.627 1 85.69 547 GLN A C 1
ATOM 4076 O O . GLN A 1 547 ? 25.406 -3.439 -3.443 1 85.69 547 GLN A O 1
ATOM 4081 N N . VAL A 1 548 ? 24.297 -2.57 -1.692 1 93 548 VAL A N 1
ATOM 4082 C CA . VAL A 1 548 ? 23.344 -3.678 -1.634 1 93 548 VAL A CA 1
ATOM 4083 C C . VAL A 1 548 ? 21.922 -3.148 -1.815 1 93 548 VAL A C 1
ATOM 4085 O O . VAL A 1 548 ? 21.484 -2.275 -1.065 1 93 548 VAL A O 1
ATOM 4088 N N . GLU A 1 549 ? 21.203 -3.658 -2.852 1 91.31 549 GLU A N 1
ATOM 4089 C CA . GLU A 1 549 ? 19.844 -3.217 -3.119 1 91.31 549 GLU A CA 1
ATOM 4090 C C . GLU A 1 549 ? 18.938 -4.395 -3.473 1 91.31 549 GLU A C 1
ATOM 4092 O O . GLU A 1 549 ? 19.406 -5.414 -3.979 1 91.31 549 GLU A O 1
ATOM 4097 N N . SER A 1 550 ? 17.703 -4.312 -3.09 1 95 550 SER A N 1
ATOM 4098 C CA . SER A 1 550 ? 16.703 -5.266 -3.555 1 95 550 SER A CA 1
ATOM 4099 C C . SER A 1 550 ? 15.805 -4.645 -4.613 1 95 550 SER A C 1
ATOM 4101 O O . SER A 1 550 ? 15.555 -3.436 -4.594 1 95 550 SER A O 1
ATOM 4103 N N . ALA A 1 551 ? 15.367 -5.426 -5.578 1 92 551 ALA A N 1
ATOM 4104 C CA . ALA A 1 551 ? 14.438 -4.977 -6.609 1 92 551 ALA A CA 1
ATOM 4105 C C . ALA A 1 551 ? 13.539 -6.121 -7.074 1 92 551 ALA A C 1
ATOM 4107 O O . ALA A 1 551 ? 13.977 -7.273 -7.133 1 92 551 ALA A O 1
ATOM 4108 N N . LYS A 1 552 ? 12.336 -5.762 -7.34 1 91.25 552 LYS A N 1
ATOM 4109 C CA . LYS A 1 552 ? 11.492 -6.754 -7.992 1 91.25 552 LYS A CA 1
ATOM 4110 C C . LYS A 1 552 ? 12.055 -7.16 -9.344 1 91.25 552 LYS A C 1
ATOM 4112 O O . LYS A 1 552 ? 12.578 -6.32 -10.086 1 91.25 552 LYS A O 1
ATOM 4117 N N . ALA A 1 553 ? 11.914 -8.406 -9.641 1 89.06 553 ALA A N 1
ATOM 4118 C CA . ALA A 1 553 ? 12.555 -8.945 -10.844 1 89.06 553 ALA A CA 1
ATOM 4119 C C . ALA A 1 553 ? 12.086 -8.195 -12.094 1 89.06 553 ALA A C 1
ATOM 4121 O O . ALA A 1 553 ? 12.898 -7.816 -12.938 1 89.06 553 ALA A O 1
ATOM 4122 N N . SER A 1 554 ? 10.844 -7.934 -12.195 1 82 554 SER A N 1
ATOM 4123 C CA . SER A 1 554 ? 10.289 -7.25 -13.367 1 82 554 SER A CA 1
ATOM 4124 C C . SER A 1 554 ? 10.859 -5.844 -13.5 1 82 554 SER A C 1
ATOM 4126 O O . SER A 1 554 ? 11.094 -5.363 -14.609 1 82 554 SER A O 1
ATOM 4128 N N . GLU A 1 555 ? 11.109 -5.145 -12.414 1 83.06 555 GLU A N 1
ATOM 4129 C CA . GLU A 1 555 ? 11.664 -3.793 -12.422 1 83.06 555 GLU A CA 1
ATOM 4130 C C . GLU A 1 555 ? 13.164 -3.807 -12.703 1 83.06 555 GLU A C 1
ATOM 4132 O O . GLU A 1 555 ? 13.672 -2.939 -13.414 1 83.06 555 GLU A O 1
ATOM 4137 N N . LEU A 1 556 ? 13.812 -4.758 -12.094 1 84.94 556 LEU A N 1
ATOM 4138 C CA . LEU A 1 556 ? 15.258 -4.844 -12.266 1 84.94 556 LEU A CA 1
ATOM 4139 C C . LEU A 1 556 ? 15.617 -5.094 -13.727 1 84.94 556 LEU A C 1
ATOM 4141 O O . LEU A 1 556 ? 16.625 -4.586 -14.227 1 84.94 556 LEU A O 1
ATOM 4145 N N . SER A 1 557 ? 14.859 -5.895 -14.359 1 78.88 557 SER A N 1
ATOM 4146 C CA . SER A 1 557 ? 15.125 -6.211 -15.766 1 78.88 557 SER A CA 1
ATOM 4147 C C . SER A 1 557 ? 15.172 -4.945 -16.609 1 78.88 557 SER A C 1
ATOM 4149 O O . SER A 1 557 ? 15.969 -4.852 -17.547 1 78.88 557 SER A O 1
ATOM 4151 N N . ALA A 1 558 ? 14.406 -3.994 -16.219 1 67.44 558 ALA A N 1
ATOM 4152 C CA . ALA A 1 558 ? 14.336 -2.742 -16.969 1 67.44 558 ALA A CA 1
ATOM 4153 C C . ALA A 1 558 ? 15.57 -1.888 -16.719 1 67.44 558 ALA A C 1
ATOM 4155 O O . ALA A 1 558 ? 15.961 -1.093 -17.578 1 67.44 558 ALA A O 1
ATOM 4156 N N . ASP A 1 559 ? 16.188 -2.078 -15.609 1 65.12 559 ASP A N 1
ATOM 4157 C CA . ASP A 1 559 ? 17.312 -1.242 -15.203 1 65.12 559 ASP A CA 1
ATOM 4158 C C . ASP A 1 559 ? 18.641 -1.847 -15.664 1 65.12 559 ASP A C 1
ATOM 4160 O O . ASP A 1 559 ? 19.688 -1.217 -15.531 1 65.12 559 ASP A O 1
ATOM 4164 N N . LEU A 1 560 ? 18.641 -3.049 -16.016 1 66.62 560 LEU A N 1
ATOM 4165 C CA . LEU A 1 560 ? 19.875 -3.754 -16.328 1 66.62 560 LEU A CA 1
ATOM 4166 C C . LEU A 1 560 ? 20.328 -3.467 -17.766 1 66.62 560 LEU A C 1
ATOM 4168 O O . LEU A 1 560 ? 21.453 -3.801 -18.141 1 66.62 560 LEU A O 1
ATOM 4172 N N . GLU A 1 561 ? 19.531 -2.764 -18.375 1 51.25 561 GLU A N 1
ATOM 4173 C CA . GLU A 1 561 ? 19.859 -2.543 -19.781 1 51.25 561 GLU A CA 1
ATOM 4174 C C . GLU A 1 561 ? 21.062 -1.613 -19.938 1 51.25 561 GLU A C 1
ATOM 4176 O O . GLU A 1 561 ? 21.062 -0.506 -19.391 1 51.25 561 GLU A O 1
ATOM 4181 N N . GLY A 1 562 ? 22.047 -2.121 -20.547 1 53.12 562 GLY A N 1
ATOM 4182 C CA . GLY A 1 562 ? 23.219 -1.317 -20.891 1 53.12 562 GLY A CA 1
ATOM 4183 C C . GLY A 1 562 ? 24.25 -1.261 -19.781 1 53.12 562 GLY A C 1
ATOM 4184 O O . GLY A 1 562 ? 25.328 -0.669 -19.969 1 53.12 562 GLY A O 1
ATOM 4185 N N . ALA A 1 563 ? 23.984 -1.936 -18.734 1 61.31 563 ALA A N 1
ATOM 4186 C CA . ALA A 1 563 ? 24.906 -1.815 -17.609 1 61.31 563 ALA A CA 1
ATOM 4187 C C . ALA A 1 563 ? 25.953 -2.918 -17.641 1 61.31 563 ALA A C 1
ATOM 4189 O O . ALA A 1 563 ? 25.688 -4.031 -18.094 1 61.31 563 ALA A O 1
ATOM 4190 N N . GLY A 1 564 ? 27.188 -2.588 -17.641 1 67.25 564 GLY A N 1
ATOM 4191 C CA . GLY A 1 564 ? 28.203 -3.572 -17.297 1 67.25 564 GLY A CA 1
ATOM 4192 C C . GLY A 1 564 ? 28.125 -4.039 -15.852 1 67.25 564 GLY A C 1
ATOM 4193 O O . GLY A 1 564 ? 28.125 -3.219 -14.93 1 67.25 564 GLY A O 1
ATOM 4194 N N . LEU A 1 565 ? 27.891 -5.434 -15.781 1 82.94 565 LEU A N 1
ATOM 4195 C CA . LEU A 1 565 ? 27.641 -5.938 -14.438 1 82.94 565 LEU A CA 1
ATOM 4196 C C . LEU A 1 565 ? 28.719 -6.934 -14.016 1 82.94 565 LEU A C 1
ATOM 4198 O O . LEU A 1 565 ? 28.453 -7.852 -13.234 1 82.94 565 LEU A O 1
ATOM 4202 N N . GLU A 1 566 ? 29.875 -6.691 -14.5 1 82.19 566 GLU A N 1
ATOM 4203 C CA . GLU A 1 566 ? 30.953 -7.617 -14.172 1 82.19 566 GLU A CA 1
ATOM 4204 C C . GLU A 1 566 ? 31.312 -7.539 -12.688 1 82.19 566 GLU A C 1
ATOM 4206 O O . GLU A 1 566 ? 31.859 -8.492 -12.125 1 82.19 566 GLU A O 1
ATOM 4211 N N . ASP A 1 567 ? 31.016 -6.48 -12.102 1 88.44 567 ASP A N 1
ATOM 4212 C CA . ASP A 1 567 ? 31.312 -6.297 -10.688 1 88.44 567 ASP A CA 1
ATOM 4213 C C . ASP A 1 567 ? 30.078 -6.527 -9.828 1 88.44 567 ASP A C 1
ATOM 4215 O O . ASP A 1 567 ? 30.031 -6.105 -8.672 1 88.44 567 ASP A O 1
ATOM 4219 N N . ALA A 1 568 ? 29.141 -7.195 -10.438 1 92.12 568 ALA A N 1
ATOM 4220 C CA . ALA A 1 568 ? 27.875 -7.32 -9.719 1 92.12 568 ALA A CA 1
ATOM 4221 C C . ALA A 1 568 ? 27.578 -8.773 -9.367 1 92.12 568 ALA A C 1
ATOM 4223 O O . ALA A 1 568 ? 27.891 -9.688 -10.141 1 92.12 568 ALA A O 1
ATOM 4224 N N . LEU A 1 569 ? 27.047 -8.977 -8.164 1 96.31 569 LEU A N 1
ATOM 4225 C CA . LEU A 1 569 ? 26.438 -10.227 -7.723 1 96.31 569 LEU A CA 1
ATOM 4226 C C . LEU A 1 569 ? 24.922 -10.102 -7.668 1 96.31 569 LEU A C 1
ATOM 4228 O O . LEU A 1 569 ? 24.391 -9.227 -6.988 1 96.31 569 LEU A O 1
ATOM 4232 N N . VAL A 1 570 ? 24.234 -10.961 -8.422 1 96.88 570 VAL A N 1
ATOM 4233 C CA . VAL A 1 570 ? 22.781 -10.969 -8.383 1 96.88 570 VAL A CA 1
ATOM 4234 C C . VAL A 1 570 ? 22.297 -12.219 -7.645 1 96.88 570 VAL A C 1
ATOM 4236 O O . VAL A 1 570 ? 22.562 -13.344 -8.07 1 96.88 570 VAL A O 1
ATOM 4239 N N . VAL A 1 571 ? 21.609 -12.023 -6.539 1 98.19 571 VAL A N 1
ATOM 4240 C CA . VAL A 1 571 ? 20.984 -13.102 -5.785 1 98.19 571 VAL A CA 1
ATOM 4241 C C . VAL A 1 571 ? 19.516 -13.242 -6.195 1 98.19 571 VAL A C 1
ATOM 4243 O O . VAL A 1 571 ? 18.688 -12.391 -5.855 1 98.19 571 VAL A O 1
ATOM 4246 N N . ALA A 1 572 ? 19.219 -14.32 -6.887 1 97.69 572 ALA A N 1
ATOM 4247 C CA . ALA A 1 572 ? 17.875 -14.555 -7.383 1 97.69 572 ALA A CA 1
ATOM 4248 C C . ALA A 1 572 ? 17.141 -15.578 -6.52 1 97.69 572 ALA A C 1
ATOM 4250 O O . ALA A 1 572 ? 17.641 -16.672 -6.266 1 97.69 572 ALA A O 1
ATOM 4251 N N . ILE A 1 573 ? 15.914 -15.242 -6.082 1 97.06 573 ILE A N 1
ATOM 4252 C CA . ILE A 1 573 ? 15.164 -16.078 -5.152 1 97.06 573 ILE A CA 1
ATOM 4253 C C . ILE A 1 573 ? 13.867 -16.547 -5.809 1 97.06 573 ILE A C 1
ATOM 4255 O O . ILE A 1 573 ? 13.117 -15.734 -6.352 1 97.06 573 ILE A O 1
ATOM 4259 N N . SER A 1 574 ? 13.617 -17.844 -5.77 1 91.38 574 SER A N 1
ATOM 4260 C CA . SER A 1 574 ? 12.391 -18.453 -6.277 1 91.38 574 SER A CA 1
ATOM 4261 C C . SER A 1 574 ? 12.141 -19.812 -5.66 1 91.38 574 SER A C 1
ATOM 4263 O O . SER A 1 574 ? 13.078 -20.609 -5.496 1 91.38 574 SER A O 1
ATOM 4265 N N . GLN A 1 575 ? 10.945 -20.062 -5.195 1 87.25 575 GLN A N 1
ATOM 4266 C CA . GLN A 1 575 ? 10.625 -21.391 -4.652 1 87.25 575 GLN A CA 1
ATOM 4267 C C . GLN A 1 575 ? 10.625 -22.453 -5.746 1 87.25 575 GLN A C 1
ATOM 4269 O O . GLN A 1 575 ? 11.25 -23.5 -5.602 1 87.25 575 GLN A O 1
ATOM 4274 N N . SER A 1 576 ? 9.961 -22.141 -6.855 1 76.62 576 SER A N 1
ATOM 4275 C CA . SER A 1 576 ? 9.781 -23.109 -7.934 1 76.62 576 SER A CA 1
ATOM 4276 C C . SER A 1 576 ? 10.969 -23.094 -8.891 1 76.62 576 SER A C 1
ATOM 4278 O O . SER A 1 576 ? 11.195 -24.062 -9.625 1 76.62 576 SER A O 1
ATOM 4280 N N . GLY A 1 577 ? 11.609 -21.984 -8.992 1 82.75 577 GLY A N 1
ATOM 4281 C CA . GLY A 1 577 ? 12.688 -21.812 -9.961 1 82.75 577 GLY A CA 1
ATOM 4282 C C . GLY A 1 577 ? 12.195 -21.594 -11.375 1 82.75 577 GLY A C 1
ATOM 4283 O O . GLY A 1 577 ? 12.992 -21.516 -12.312 1 82.75 577 GLY A O 1
ATOM 4284 N N . THR A 1 578 ? 10.867 -21.438 -11.508 1 75.62 578 THR A N 1
ATOM 4285 C CA . THR A 1 578 ? 10.297 -21.297 -12.844 1 75.62 578 THR A CA 1
ATOM 4286 C C . THR A 1 578 ? 9.656 -19.922 -13.016 1 75.62 578 THR A C 1
ATOM 4288 O O . THR A 1 578 ? 9.07 -19.641 -14.07 1 75.62 578 THR A O 1
ATOM 4291 N N . THR A 1 579 ? 9.695 -19.109 -12.031 1 79.94 579 THR A N 1
ATOM 4292 C CA . THR A 1 579 ? 9.078 -17.781 -12.125 1 79.94 579 THR A CA 1
ATOM 4293 C C . THR A 1 579 ? 9.617 -17.016 -13.328 1 79.94 579 THR A C 1
ATOM 4295 O O . THR A 1 579 ? 10.805 -16.703 -13.391 1 79.94 579 THR A O 1
ATOM 4298 N N . THR A 1 580 ? 8.781 -16.688 -14.219 1 75.31 580 THR A N 1
ATOM 4299 C CA . THR A 1 580 ? 9.156 -16.141 -15.523 1 75.31 580 THR A CA 1
ATOM 4300 C C . THR A 1 580 ? 9.93 -14.836 -15.359 1 75.31 580 THR A C 1
ATOM 4302 O O . THR A 1 580 ? 10.992 -14.664 -15.953 1 75.31 580 THR A O 1
ATOM 4305 N N . ASP A 1 581 ? 9.461 -13.922 -14.641 1 80.44 581 ASP A N 1
ATOM 4306 C CA . ASP A 1 581 ? 10.094 -12.617 -14.5 1 80.44 581 ASP A CA 1
ATOM 4307 C C . ASP A 1 581 ? 11.477 -12.742 -13.867 1 80.44 581 ASP A C 1
ATOM 4309 O O . ASP A 1 581 ? 12.414 -12.031 -14.258 1 80.44 581 ASP A O 1
ATOM 4313 N N . THR A 1 582 ? 11.562 -13.602 -12.898 1 89 582 THR A N 1
ATOM 4314 C CA . THR A 1 582 ? 12.859 -13.805 -12.266 1 89 582 THR A CA 1
ATOM 4315 C C . THR A 1 582 ? 13.852 -14.422 -13.242 1 89 582 THR A C 1
ATOM 4317 O O . THR A 1 582 ? 15 -13.977 -13.336 1 89 582 THR A O 1
ATOM 4320 N N . ASN A 1 583 ? 13.406 -15.422 -13.945 1 84.44 583 ASN A N 1
ATOM 4321 C CA . ASN A 1 583 ? 14.281 -16.078 -14.914 1 84.44 583 ASN A CA 1
ATOM 4322 C C . ASN A 1 583 ? 14.719 -15.109 -16.016 1 84.44 583 ASN A C 1
ATOM 4324 O O . ASN A 1 583 ? 15.875 -15.125 -16.438 1 84.44 583 ASN A O 1
ATOM 4328 N N . ARG A 1 584 ? 13.859 -14.32 -16.453 1 77.12 584 ARG A N 1
ATOM 4329 C CA . ARG A 1 584 ? 14.188 -13.328 -17.469 1 77.12 584 ARG A CA 1
ATOM 4330 C C . ARG A 1 584 ? 15.242 -12.352 -16.953 1 77.12 584 ARG A C 1
ATOM 4332 O O . ARG A 1 584 ? 16.188 -12.016 -17.672 1 77.12 584 ARG A O 1
ATOM 4339 N N . THR A 1 585 ? 15.047 -11.852 -15.812 1 87.44 585 THR A N 1
ATOM 4340 C CA . THR A 1 585 ? 16 -10.93 -15.195 1 87.44 585 THR A CA 1
ATOM 4341 C C . THR A 1 585 ? 17.375 -11.586 -15.07 1 87.44 585 THR A C 1
ATOM 4343 O O . THR A 1 585 ? 18.391 -10.953 -15.344 1 87.44 585 THR A O 1
ATOM 4346 N N . VAL A 1 586 ? 17.375 -12.812 -14.68 1 89.12 586 VAL A N 1
ATOM 4347 C CA . VAL A 1 586 ? 18.625 -13.555 -14.523 1 89.12 586 VAL A CA 1
ATOM 4348 C C . VAL A 1 586 ? 19.312 -13.719 -15.875 1 89.12 586 VAL A C 1
ATOM 4350 O O . VAL A 1 586 ? 20.531 -13.602 -15.977 1 89.12 586 VAL A O 1
ATOM 4353 N N . ASP A 1 587 ? 18.5 -13.969 -16.922 1 79.25 587 ASP A N 1
ATOM 4354 C CA . ASP A 1 587 ? 19.062 -14.062 -18.281 1 79.25 587 ASP A CA 1
ATOM 4355 C C . ASP A 1 587 ? 19.75 -12.766 -18.672 1 79.25 587 ASP A C 1
ATOM 4357 O O . ASP A 1 587 ? 20.875 -12.789 -19.203 1 79.25 587 ASP A O 1
ATOM 4361 N N . LEU A 1 588 ? 19.172 -11.656 -18.406 1 77.31 588 LEU A N 1
ATOM 4362 C CA . LEU A 1 588 ? 19.703 -10.352 -18.766 1 77.31 588 LEU A CA 1
ATOM 4363 C C . LEU A 1 588 ? 20.938 -10.023 -17.938 1 77.31 588 LEU A C 1
ATOM 4365 O O . LEU A 1 588 ? 21.938 -9.516 -18.453 1 77.31 588 LEU A O 1
ATOM 4369 N N . ALA A 1 589 ? 20.922 -10.305 -16.672 1 88 589 ALA A N 1
ATOM 4370 C CA . ALA A 1 589 ? 22.031 -10.031 -15.773 1 88 589 ALA A CA 1
ATOM 4371 C C . ALA A 1 589 ? 23.25 -10.875 -16.141 1 88 589 ALA A C 1
ATOM 4373 O O . ALA A 1 589 ? 24.375 -10.375 -16.156 1 88 589 ALA A O 1
ATOM 4374 N N . ARG A 1 590 ? 22.969 -12.094 -16.391 1 84.56 590 ARG A N 1
ATOM 4375 C CA . ARG A 1 590 ? 24.047 -13 -16.781 1 84.56 590 ARG A CA 1
ATOM 4376 C C . ARG A 1 590 ? 24.703 -12.555 -18.078 1 84.56 590 ARG A C 1
ATOM 4378 O O . ARG A 1 590 ? 25.922 -12.555 -18.219 1 84.56 590 ARG A O 1
ATOM 4385 N N . ALA A 1 591 ? 23.844 -12.156 -18.938 1 72.31 591 ALA A N 1
ATOM 4386 C CA . ALA A 1 591 ? 24.328 -11.672 -20.234 1 72.31 591 ALA A CA 1
ATOM 4387 C C . ALA A 1 591 ? 25.172 -10.422 -20.062 1 72.31 591 ALA A C 1
ATOM 4389 O O . ALA A 1 591 ? 26.109 -10.188 -20.844 1 72.31 591 ALA A O 1
ATOM 4390 N N . ALA A 1 592 ? 24.953 -9.695 -19.047 1 79.12 592 ALA A N 1
ATOM 4391 C CA . ALA A 1 592 ? 25.672 -8.461 -18.781 1 79.12 592 ALA A CA 1
ATOM 4392 C C . ALA A 1 592 ? 26.922 -8.719 -17.938 1 79.12 592 ALA A C 1
ATOM 4394 O O . ALA A 1 592 ? 27.656 -7.793 -17.609 1 79.12 592 ALA A O 1
ATOM 4395 N N . GLY A 1 593 ? 27.125 -9.953 -17.578 1 82.31 593 GLY A N 1
ATOM 4396 C CA . GLY A 1 593 ? 28.359 -10.328 -16.922 1 82.31 593 GLY A CA 1
ATOM 4397 C C . GLY A 1 593 ? 28.219 -10.539 -15.43 1 82.31 593 GLY A C 1
ATOM 4398 O O . GLY A 1 593 ? 29.188 -10.883 -14.75 1 82.31 593 GLY A O 1
ATOM 4399 N N . ALA A 1 594 ? 27.094 -10.477 -14.945 1 92.19 594 ALA A N 1
ATOM 4400 C CA . ALA A 1 594 ? 26.875 -10.609 -13.508 1 92.19 594 ALA A CA 1
ATOM 4401 C C . ALA A 1 594 ? 27.047 -12.062 -13.062 1 92.19 594 ALA A C 1
ATOM 4403 O O . ALA A 1 594 ? 26.812 -12.984 -13.852 1 92.19 594 ALA A O 1
ATOM 4404 N N . TRP A 1 595 ? 27.547 -12.258 -11.891 1 95.12 595 TRP A N 1
ATOM 4405 C CA . TRP A 1 595 ? 27.5 -13.578 -11.273 1 95.12 595 TRP A CA 1
ATOM 4406 C C . TRP A 1 595 ? 26.125 -13.844 -10.648 1 95.12 595 TRP A C 1
ATOM 4408 O O . TRP A 1 595 ? 25.609 -13.023 -9.891 1 95.12 595 TRP A O 1
ATOM 4418 N N . ILE A 1 596 ? 25.562 -14.992 -10.977 1 96.56 596 ILE A N 1
ATOM 4419 C CA . ILE A 1 596 ? 24.219 -15.297 -10.5 1 96.56 596 ILE A CA 1
ATOM 4420 C C . ILE A 1 596 ? 24.297 -16.328 -9.383 1 96.56 596 ILE A C 1
ATOM 4422 O O . ILE A 1 596 ? 24.812 -17.438 -9.578 1 96.56 596 ILE A O 1
ATOM 4426 N N . HIS A 1 597 ? 23.766 -15.984 -8.195 1 97.25 597 HIS A N 1
ATOM 4427 C CA . HIS A 1 597 ? 23.562 -16.906 -7.082 1 97.25 597 HIS A CA 1
ATOM 4428 C C . HIS A 1 597 ? 22.078 -17.141 -6.816 1 97.25 597 HIS A C 1
ATOM 4430 O O . HIS A 1 597 ? 21.359 -16.219 -6.441 1 97.25 597 HIS A O 1
ATOM 4436 N N . ALA A 1 598 ? 21.656 -18.375 -6.934 1 96.44 598 ALA A N 1
ATOM 4437 C CA . ALA A 1 598 ? 20.219 -18.656 -6.797 1 96.44 598 ALA A CA 1
ATOM 4438 C C . ALA A 1 598 ? 19.922 -19.281 -5.438 1 96.44 598 ALA A C 1
ATOM 4440 O O . ALA A 1 598 ? 20.688 -20.094 -4.934 1 96.44 598 ALA A O 1
ATOM 4441 N N . ILE A 1 599 ? 18.844 -18.844 -4.797 1 95.75 599 ILE A N 1
ATOM 4442 C CA . ILE A 1 599 ? 18.203 -19.516 -3.672 1 95.75 599 ILE A CA 1
ATOM 4443 C C . ILE A 1 599 ? 16.875 -20.125 -4.129 1 95.75 599 ILE A C 1
ATOM 4445 O O . ILE A 1 599 ? 15.922 -19.406 -4.43 1 95.75 599 ILE A O 1
ATOM 4449 N N . VAL A 1 600 ? 16.891 -21.453 -4.203 1 91.88 600 VAL A N 1
ATOM 4450 C CA . VAL A 1 600 ? 15.766 -22.125 -4.859 1 91.88 600 VAL A CA 1
ATOM 4451 C C . VAL A 1 600 ? 15.438 -23.406 -4.121 1 91.88 600 VAL A C 1
ATOM 4453 O O . VAL A 1 600 ? 16.312 -24.016 -3.482 1 91.88 600 VAL A O 1
ATOM 4456 N N . ASN A 1 601 ? 14.203 -23.766 -4.102 1 87.69 601 ASN A N 1
ATOM 4457 C CA . ASN A 1 601 ? 13.805 -25.016 -3.463 1 87.69 601 ASN A CA 1
ATOM 4458 C C . ASN A 1 601 ? 13.859 -26.188 -4.441 1 87.69 601 ASN A C 1
ATOM 4460 O O . ASN A 1 601 ? 14.445 -27.234 -4.141 1 87.69 601 ASN A O 1
ATOM 4464 N N . ARG A 1 602 ? 13.328 -25.969 -5.582 1 76.31 602 ARG A N 1
ATOM 4465 C CA . ARG A 1 602 ? 13.234 -27.062 -6.551 1 76.31 602 ARG A CA 1
ATOM 4466 C C . ARG A 1 602 ? 14.578 -27.297 -7.242 1 76.31 602 ARG A C 1
ATOM 4468 O O . ARG A 1 602 ? 15.094 -26.406 -7.922 1 76.31 602 ARG A O 1
ATOM 4475 N N . ARG A 1 603 ? 15.281 -28.422 -7.215 1 72.75 603 ARG A N 1
ATOM 4476 C CA . ARG A 1 603 ? 16.641 -28.75 -7.648 1 72.75 603 ARG A CA 1
ATOM 4477 C C . ARG A 1 603 ? 16.734 -28.781 -9.172 1 72.75 603 ARG A C 1
ATOM 4479 O O . ARG A 1 603 ? 17.734 -28.328 -9.742 1 72.75 603 ARG A O 1
ATOM 4486 N N . ASN A 1 604 ? 15.75 -29.219 -9.93 1 71.56 604 ASN A N 1
ATOM 4487 C CA . ASN A 1 604 ? 15.797 -29.344 -11.383 1 71.56 604 ASN A CA 1
ATOM 4488 C C . ASN A 1 604 ? 14.922 -28.281 -12.055 1 71.56 604 ASN A C 1
ATOM 4490 O O . ASN A 1 604 ? 14.133 -28.609 -12.945 1 71.56 604 ASN A O 1
ATOM 4494 N N . SER A 1 605 ? 15.273 -27.062 -11.625 1 74.5 605 SER A N 1
ATOM 4495 C CA . SER A 1 605 ? 14.469 -25.969 -12.172 1 74.5 605 SER A CA 1
ATOM 4496 C C . SER A 1 605 ? 15.281 -25.125 -13.156 1 74.5 605 SER A C 1
ATOM 4498 O O . SER A 1 605 ? 16.516 -25.156 -13.133 1 74.5 605 SER A O 1
ATOM 4500 N N . PRO A 1 606 ? 14.633 -24.406 -14.023 1 73 606 PRO A N 1
ATOM 4501 C CA . PRO A 1 606 ? 15.328 -23.516 -14.961 1 73 606 PRO A CA 1
ATOM 4502 C C . PRO A 1 606 ? 16.25 -22.516 -14.258 1 73 606 PRO A C 1
ATOM 4504 O O . PRO A 1 606 ? 17.344 -22.234 -14.742 1 73 606 PRO A O 1
ATOM 4507 N N . LEU A 1 607 ? 15.914 -22 -13.172 1 85.56 607 LEU A N 1
ATOM 4508 C CA . LEU A 1 607 ? 16.719 -21.016 -12.461 1 85.56 607 LEU A CA 1
ATOM 4509 C C . LEU A 1 607 ? 18.047 -21.609 -12.023 1 85.56 607 LEU A C 1
ATOM 4511 O O . LEU A 1 607 ? 19.078 -20.938 -12.078 1 85.56 607 LEU A O 1
ATOM 4515 N N . VAL A 1 608 ? 17.984 -22.859 -11.578 1 83.5 608 VAL A N 1
ATOM 4516 C CA . VAL A 1 608 ? 19.203 -23.547 -11.164 1 83.5 608 VAL A CA 1
ATOM 4517 C C . VAL A 1 608 ? 20.156 -23.703 -12.352 1 83.5 608 VAL A C 1
ATOM 4519 O O . VAL A 1 608 ? 21.359 -23.453 -12.234 1 83.5 608 VAL A O 1
ATOM 4522 N N . ARG A 1 609 ? 19.562 -23.984 -13.43 1 76.25 609 ARG A N 1
ATOM 4523 C CA . ARG A 1 609 ? 20.375 -24.188 -14.633 1 76.25 609 ARG A CA 1
ATOM 4524 C C . ARG A 1 609 ? 21 -22.875 -15.094 1 76.25 609 ARG A C 1
ATOM 4526 O O . ARG A 1 609 ? 22.094 -22.875 -15.672 1 76.25 609 ARG A O 1
ATOM 4533 N N . LYS A 1 610 ? 20.391 -21.875 -14.867 1 82.19 610 LYS A N 1
ATOM 4534 C CA . LYS A 1 610 ? 20.828 -20.562 -15.336 1 82.19 610 LYS A CA 1
ATOM 4535 C C . LYS A 1 610 ? 21.766 -19.906 -14.328 1 82.19 610 LYS A C 1
ATOM 4537 O O . LYS A 1 610 ? 22.391 -18.891 -14.625 1 82.19 610 LYS A O 1
ATOM 4542 N N . SER A 1 611 ? 21.938 -20.453 -13.18 1 92.56 611 SER A N 1
ATOM 4543 C CA . SER A 1 611 ? 22.703 -19.812 -12.117 1 92.56 611 SER A CA 1
ATOM 4544 C C . SER A 1 611 ? 24.141 -20.344 -12.07 1 92.56 611 SER A C 1
ATOM 4546 O O . SER A 1 611 ? 24.422 -21.438 -12.555 1 92.56 611 SER A O 1
ATOM 4548 N N . ASP A 1 612 ? 25.078 -19.484 -11.562 1 92.81 612 ASP A N 1
ATOM 4549 C CA . ASP A 1 612 ? 26.484 -19.859 -11.406 1 92.81 612 ASP A CA 1
ATOM 4550 C C . ASP A 1 612 ? 26.719 -20.594 -10.086 1 92.81 612 ASP A C 1
ATOM 4552 O O . ASP A 1 612 ? 27.641 -21.406 -9.977 1 92.81 612 ASP A O 1
ATOM 4556 N N . SER A 1 613 ? 26.031 -20.297 -9.148 1 92.75 613 SER A N 1
ATOM 4557 C CA . SER A 1 613 ? 25.984 -20.953 -7.852 1 92.75 613 SER A CA 1
ATOM 4558 C C . SER A 1 613 ? 24.562 -20.953 -7.277 1 92.75 613 SER A C 1
ATOM 4560 O O . SER A 1 613 ? 23.719 -20.156 -7.699 1 92.75 613 SER A O 1
ATOM 4562 N N . HIS A 1 614 ? 24.297 -21.859 -6.387 1 92 614 HIS A N 1
ATOM 4563 C CA . HIS A 1 614 ? 22.938 -21.922 -5.836 1 92 614 HIS A CA 1
ATOM 4564 C C . HIS A 1 614 ? 22.938 -22.547 -4.445 1 92 614 HIS A C 1
ATOM 4566 O O . HIS A 1 614 ? 23.875 -23.281 -4.09 1 92 614 HIS A O 1
ATOM 4572 N N . LEU A 1 615 ? 22 -22.172 -3.688 1 92 615 LEU A N 1
ATOM 4573 C CA . LEU A 1 615 ? 21.672 -22.734 -2.383 1 92 615 LEU A CA 1
ATOM 4574 C C . LEU A 1 615 ? 20.234 -23.234 -2.34 1 92 615 LEU A C 1
ATOM 4576 O O . LEU A 1 615 ? 19.297 -22.469 -2.572 1 92 615 LEU A O 1
ATOM 4580 N N . PHE A 1 616 ? 20.094 -24.547 -2.082 1 88.5 616 PHE A N 1
ATOM 4581 C CA . PHE A 1 616 ? 18.766 -25.125 -2.016 1 88.5 616 PHE A CA 1
ATOM 4582 C C . PHE A 1 616 ? 18.156 -24.938 -0.632 1 88.5 616 PHE A C 1
ATOM 4584 O O . PHE A 1 616 ? 18.844 -25.062 0.379 1 88.5 616 PHE A O 1
ATOM 4591 N N . THR A 1 617 ? 16.891 -24.594 -0.696 1 90.81 617 THR A N 1
ATOM 4592 C CA . THR A 1 617 ? 16.172 -24.578 0.573 1 90.81 617 THR A CA 1
ATOM 4593 C C . THR A 1 617 ? 15.625 -25.969 0.9 1 90.81 617 THR A C 1
ATOM 4595 O O . THR A 1 617 ? 15.281 -26.734 -0.002 1 90.81 617 THR A O 1
ATOM 4598 N N . SER A 1 618 ? 15.711 -26.328 2.088 1 79.81 618 SER A N 1
ATOM 4599 C CA . SER A 1 618 ? 15.172 -27.578 2.605 1 79.81 618 SER A CA 1
ATOM 4600 C C . SER A 1 618 ? 15.828 -28.781 1.931 1 79.81 618 SER A C 1
ATOM 4602 O O . SER A 1 618 ? 17.031 -28.781 1.681 1 79.81 618 SER A O 1
ATOM 4604 N N . ASP A 1 619 ? 15.086 -29.922 1.781 1 69 619 ASP A N 1
ATOM 4605 C CA . ASP A 1 619 ? 15.664 -31.141 1.235 1 69 619 ASP A CA 1
ATOM 4606 C C . ASP A 1 619 ? 15.086 -31.453 -0.143 1 69 619 ASP A C 1
ATOM 4608 O O . ASP A 1 619 ? 15.227 -32.562 -0.643 1 69 619 ASP A O 1
ATOM 4612 N N . GLY A 1 620 ? 14.531 -30.484 -0.763 1 64.56 620 GLY A N 1
ATOM 4613 C CA . GLY A 1 620 ? 13.953 -30.688 -2.082 1 64.56 620 GLY A CA 1
ATOM 4614 C C . GLY A 1 620 ? 12.562 -31.281 -2.037 1 64.56 620 GLY A C 1
ATOM 4615 O O . GLY A 1 620 ? 11.859 -31.312 -3.051 1 64.56 620 GLY A O 1
ATOM 4616 N N . ARG A 1 621 ? 12.078 -31.828 -0.938 1 72.56 621 ARG A N 1
ATOM 4617 C CA . ARG A 1 621 ? 10.781 -32.469 -0.805 1 72.56 621 ARG A CA 1
ATOM 4618 C C . ARG A 1 621 ? 9.797 -31.578 -0.068 1 72.56 621 ARG A C 1
ATOM 4620 O O . ARG A 1 621 ? 8.68 -32 0.245 1 72.56 621 ARG A O 1
ATOM 4627 N N . ASP A 1 622 ? 10.312 -30.438 0.186 1 79.25 622 ASP A N 1
ATOM 4628 C CA . ASP A 1 622 ? 9.43 -29.516 0.869 1 79.25 622 ASP A CA 1
ATOM 4629 C C . ASP A 1 622 ? 8.539 -28.766 -0.127 1 79.25 622 ASP A C 1
ATOM 4631 O O . ASP A 1 622 ? 8.898 -27.688 -0.609 1 79.25 622 ASP A O 1
ATOM 4635 N N . ILE A 1 623 ? 7.402 -29.359 -0.321 1 78.19 623 ILE A N 1
ATOM 4636 C CA . ILE A 1 623 ? 6.48 -28.828 -1.318 1 78.19 623 ILE A CA 1
ATOM 4637 C C . ILE A 1 623 ? 5.43 -27.953 -0.634 1 78.19 623 ILE A C 1
ATOM 4639 O O . ILE A 1 623 ? 4.992 -28.25 0.479 1 78.19 623 ILE A O 1
ATOM 4643 N N . GLU A 1 624 ? 5.145 -26.875 -1.278 1 82.5 624 GLU A N 1
ATOM 4644 C CA . GLU A 1 624 ? 4.039 -26.031 -0.853 1 82.5 624 GLU A CA 1
ATOM 4645 C C . GLU A 1 624 ? 2.898 -26.047 -1.866 1 82.5 624 GLU A C 1
ATOM 4647 O O . GLU A 1 624 ? 3.094 -25.719 -3.037 1 82.5 624 GLU A O 1
ATOM 4652 N N . MET A 1 625 ? 1.774 -26.453 -1.431 1 79.06 625 MET A N 1
ATOM 4653 C CA . MET A 1 625 ? 0.626 -26.641 -2.312 1 79.06 625 MET A CA 1
ATOM 4654 C C . MET A 1 625 ? -0.291 -25.422 -2.277 1 79.06 625 MET A C 1
ATOM 4656 O O . MET A 1 625 ? -0.916 -25.078 -3.281 1 79.06 625 MET A O 1
ATOM 4660 N N . ALA A 1 626 ? -0.399 -24.844 -1.076 1 84.75 626 ALA A N 1
ATOM 4661 C CA . ALA A 1 626 ? -1.253 -23.672 -0.977 1 84.75 626 ALA A CA 1
ATOM 4662 C C . ALA A 1 626 ? -0.754 -22.547 -1.89 1 84.75 626 ALA A C 1
ATOM 4664 O O . ALA A 1 626 ? 0.455 -22.344 -2.027 1 84.75 626 ALA A O 1
ATOM 4665 N N . VAL A 1 627 ? -1.661 -21.875 -2.455 1 83.12 627 VAL A N 1
ATOM 4666 C CA . VAL A 1 627 ? -1.298 -20.766 -3.332 1 83.12 627 VAL A CA 1
ATOM 4667 C C . VAL A 1 627 ? -0.54 -19.703 -2.537 1 83.12 627 VAL A C 1
ATOM 4669 O O . VAL A 1 627 ? 0.482 -19.188 -2.996 1 83.12 627 VAL A O 1
ATOM 4672 N N . ALA A 1 628 ? -1.05 -19.422 -1.383 1 89.38 628 ALA A N 1
ATOM 4673 C CA . ALA A 1 628 ? -0.367 -18.469 -0.523 1 89.38 628 ALA A CA 1
ATOM 4674 C C . ALA A 1 628 ? 0.865 -19.094 0.127 1 89.38 628 ALA A C 1
ATOM 4676 O O . ALA A 1 628 ? 0.755 -20.062 0.875 1 89.38 628 ALA A O 1
ATOM 4677 N N . SER A 1 629 ? 1.974 -18.516 -0.121 1 90.56 629 SER A N 1
ATOM 4678 C CA . SER A 1 629 ? 3.242 -19.062 0.352 1 90.56 629 SER A CA 1
ATOM 4679 C C . SER A 1 629 ? 3.496 -18.688 1.808 1 90.56 629 SER A C 1
ATOM 4681 O O . SER A 1 629 ? 3.164 -17.578 2.236 1 90.56 629 SER A O 1
ATOM 4683 N N . THR A 1 630 ? 4.105 -19.594 2.605 1 94.19 630 THR A N 1
ATOM 4684 C CA . THR A 1 630 ? 4.461 -19.344 3.998 1 94.19 630 THR A CA 1
ATOM 4685 C C . THR A 1 630 ? 5.863 -19.859 4.301 1 94.19 630 THR A C 1
ATOM 4687 O O . THR A 1 630 ? 6.844 -19.125 4.156 1 94.19 630 THR A O 1
ATOM 4690 N N . LYS A 1 631 ? 6.031 -21.219 4.445 1 93.5 631 LYS A N 1
ATOM 4691 C CA . LYS A 1 631 ? 7.297 -21.797 4.883 1 93.5 631 LYS A CA 1
ATOM 4692 C C . LYS A 1 631 ? 8.406 -21.516 3.877 1 93.5 631 LYS A C 1
ATOM 4694 O O . LYS A 1 631 ? 9.578 -21.422 4.25 1 93.5 631 LYS A O 1
ATOM 4699 N N . ALA A 1 632 ? 8.031 -21.375 2.605 1 93.25 632 ALA A N 1
ATOM 4700 C CA . ALA A 1 632 ? 9.047 -21.031 1.612 1 93.25 632 ALA A CA 1
ATOM 4701 C C . ALA A 1 632 ? 9.695 -19.688 1.94 1 93.25 632 ALA A C 1
ATOM 4703 O O . ALA A 1 632 ? 10.914 -19.531 1.802 1 93.25 632 ALA A O 1
ATOM 4704 N N . PHE A 1 633 ? 8.906 -18.703 2.363 1 96.69 633 PHE A N 1
ATOM 4705 C CA . PHE A 1 633 ? 9.414 -17.391 2.73 1 96.69 633 PHE A CA 1
ATOM 4706 C C . PHE A 1 633 ? 10.438 -17.5 3.852 1 96.69 633 PHE A C 1
ATOM 4708 O O . PHE A 1 633 ? 11.531 -16.938 3.758 1 96.69 633 PHE A O 1
ATOM 4715 N N . TYR A 1 634 ? 10.125 -18.219 4.906 1 97.44 634 TYR A N 1
ATOM 4716 C CA . TYR A 1 634 ? 10.992 -18.359 6.07 1 97.44 634 TYR A CA 1
ATOM 4717 C C . TYR A 1 634 ? 12.312 -19.016 5.691 1 97.44 634 TYR A C 1
ATOM 4719 O O . TYR A 1 634 ? 13.383 -18.578 6.117 1 97.44 634 TYR A O 1
ATOM 4727 N N . SER A 1 635 ? 12.18 -20.047 4.957 1 96.12 635 SER A N 1
ATOM 4728 C CA . SER A 1 635 ? 13.359 -20.781 4.52 1 96.12 635 SER A CA 1
ATOM 4729 C C . SER A 1 635 ? 14.258 -19.938 3.629 1 96.12 635 SER A C 1
ATOM 4731 O O . SER A 1 635 ? 15.484 -20.016 3.705 1 96.12 635 SER A O 1
ATOM 4733 N N . GLN A 1 636 ? 13.609 -19.188 2.732 1 97 636 GLN A N 1
ATOM 4734 C CA . GLN A 1 636 ? 14.367 -18.297 1.848 1 97 636 GLN A CA 1
ATOM 4735 C C . GLN A 1 636 ? 15.156 -17.266 2.645 1 97 636 GLN A C 1
ATOM 4737 O O . GLN A 1 636 ? 16.312 -16.984 2.33 1 97 636 GLN A O 1
ATOM 4742 N N . VAL A 1 637 ? 14.531 -16.672 3.67 1 97.94 637 VAL A N 1
ATOM 4743 C CA . VAL A 1 637 ? 15.211 -15.695 4.512 1 97.94 637 VAL A CA 1
ATOM 4744 C C . VAL A 1 637 ? 16.359 -16.375 5.266 1 97.94 637 VAL A C 1
ATOM 4746 O O . VAL A 1 637 ? 17.453 -15.805 5.387 1 97.94 637 VAL A O 1
ATOM 4749 N N . ALA A 1 638 ? 16.141 -17.578 5.793 1 97.31 638 ALA A N 1
ATOM 4750 C CA . ALA A 1 638 ? 17.188 -18.328 6.484 1 97.31 638 ALA A CA 1
ATOM 4751 C C . ALA A 1 638 ? 18.375 -18.594 5.555 1 97.31 638 ALA A C 1
ATOM 4753 O O . ALA A 1 638 ? 19.531 -18.391 5.941 1 97.31 638 ALA A O 1
ATOM 4754 N N . ALA A 1 639 ? 18.047 -19.062 4.375 1 96.56 639 ALA A N 1
ATOM 4755 C CA . ALA A 1 639 ? 19.094 -19.281 3.375 1 96.56 639 ALA A CA 1
ATOM 4756 C C . ALA A 1 639 ? 19.812 -17.969 3.059 1 96.56 639 ALA A C 1
ATOM 4758 O O . ALA A 1 639 ? 21.031 -17.969 2.854 1 96.56 639 ALA A O 1
ATOM 4759 N N . GLY A 1 640 ? 19.062 -16.891 2.938 1 97.94 640 GLY A N 1
ATOM 4760 C CA . GLY A 1 640 ? 19.641 -15.57 2.713 1 97.94 640 GLY A CA 1
ATOM 4761 C C . GLY A 1 640 ? 20.578 -15.141 3.82 1 97.94 640 GLY A C 1
ATOM 4762 O O . GLY A 1 640 ? 21.625 -14.539 3.555 1 97.94 640 GLY A O 1
ATOM 4763 N N . LYS A 1 641 ? 20.203 -15.422 5.086 1 97.81 641 LYS A N 1
ATOM 4764 C CA . LYS A 1 641 ? 21.078 -15.094 6.207 1 97.81 641 LYS A CA 1
ATOM 4765 C C . LYS A 1 641 ? 22.391 -15.875 6.125 1 97.81 641 LYS A C 1
ATOM 4767 O O . LYS A 1 641 ? 23.469 -15.328 6.398 1 97.81 641 LYS A O 1
ATOM 4772 N N . LEU A 1 642 ? 22.328 -17.125 5.77 1 95.88 642 LEU A N 1
ATOM 4773 C CA . LEU A 1 642 ? 23.531 -17.938 5.559 1 95.88 642 LEU A CA 1
ATOM 4774 C C . LEU A 1 642 ? 24.422 -17.312 4.48 1 95.88 642 LEU A C 1
ATOM 4776 O O . LEU A 1 642 ? 25.641 -17.234 4.641 1 95.88 642 LEU A O 1
ATOM 4780 N N . THR A 1 643 ? 23.766 -16.922 3.418 1 96.94 643 THR A N 1
ATOM 4781 C CA . THR A 1 643 ? 24.484 -16.281 2.33 1 96.94 643 THR A CA 1
ATOM 4782 C C . THR A 1 643 ? 25.172 -15.008 2.816 1 96.94 643 THR A C 1
ATOM 4784 O O . THR A 1 643 ? 26.328 -14.75 2.479 1 96.94 643 THR A O 1
ATOM 4787 N N . ALA A 1 644 ? 24.469 -14.18 3.586 1 97.75 644 ALA A N 1
ATOM 4788 C CA . ALA A 1 644 ? 25.016 -12.953 4.148 1 97.75 644 ALA A CA 1
ATOM 4789 C C . ALA A 1 644 ? 26.25 -13.242 4.992 1 97.75 644 ALA A C 1
ATOM 4791 O O . ALA A 1 644 ? 27.266 -12.547 4.875 1 97.75 644 ALA A O 1
ATOM 4792 N N . LEU A 1 645 ? 26.219 -14.266 5.824 1 95.94 645 LEU A N 1
ATOM 4793 C CA . LEU A 1 645 ? 27.312 -14.594 6.715 1 95.94 645 LEU A CA 1
ATOM 4794 C C . LEU A 1 645 ? 28.5 -15.172 5.93 1 95.94 645 LEU A C 1
ATOM 4796 O O . LEU A 1 645 ? 29.656 -14.953 6.285 1 95.94 645 LEU A O 1
ATOM 4800 N N . CYS A 1 646 ? 28.188 -15.906 4.902 1 95 646 CYS A N 1
ATOM 4801 C CA . CYS A 1 646 ? 29.25 -16.391 4.02 1 95 646 CYS A CA 1
ATOM 4802 C C . CYS A 1 646 ? 29.984 -15.234 3.361 1 95 646 CYS A C 1
ATOM 4804 O O . CYS A 1 646 ? 31.219 -15.242 3.285 1 95 646 CYS A O 1
ATOM 4806 N N . LEU A 1 647 ? 29.25 -14.266 2.873 1 96 647 LEU A N 1
ATOM 4807 C CA . LEU A 1 647 ? 29.828 -13.07 2.27 1 96 647 LEU A CA 1
ATOM 4808 C C . LEU A 1 647 ? 30.688 -12.32 3.281 1 96 647 LEU A C 1
ATOM 4810 O O . LEU A 1 647 ? 31.766 -11.828 2.947 1 96 647 LEU A O 1
ATOM 4814 N N . ALA A 1 648 ? 30.172 -12.219 4.504 1 94.69 648 ALA A N 1
ATOM 4815 C CA . ALA A 1 648 ? 30.922 -11.539 5.566 1 94.69 648 ALA A CA 1
ATOM 4816 C C . ALA A 1 648 ? 32.219 -12.258 5.859 1 94.69 648 ALA A C 1
ATOM 4818 O O . ALA A 1 648 ? 33.281 -11.617 6.043 1 94.69 648 ALA A O 1
ATOM 4819 N N . ASP A 1 649 ? 32.188 -13.531 5.91 1 92.19 649 ASP A N 1
ATOM 4820 C CA . ASP A 1 649 ? 33.375 -14.352 6.156 1 92.19 649 ASP A CA 1
ATOM 4821 C C . ASP A 1 649 ? 34.406 -14.188 5.039 1 92.19 649 ASP A C 1
ATOM 4823 O O . ASP A 1 649 ? 35.594 -14.016 5.305 1 92.19 649 ASP A O 1
ATOM 4827 N N . ALA A 1 650 ? 33.906 -14.242 3.881 1 90.06 650 ALA A N 1
ATOM 4828 C CA . ALA A 1 650 ? 34.781 -14.125 2.717 1 90.06 650 ALA A CA 1
ATOM 4829 C C . ALA A 1 650 ? 35.406 -12.742 2.641 1 90.06 650 ALA A C 1
ATOM 4831 O O . ALA A 1 650 ? 36.562 -12.594 2.238 1 90.06 650 ALA A O 1
ATOM 4832 N N . SER A 1 651 ? 34.656 -11.695 2.969 1 89.19 651 SER A N 1
ATOM 4833 C CA . SER A 1 651 ? 35.125 -10.312 2.848 1 89.19 651 SER A CA 1
ATOM 4834 C C . SER A 1 651 ? 35.844 -9.867 4.105 1 89.19 651 SER A C 1
ATOM 4836 O O . SER A 1 651 ? 36.5 -8.82 4.113 1 89.19 651 SER A O 1
ATOM 4838 N N . GLY A 1 652 ? 35.688 -10.602 5.18 1 87.56 652 GLY A N 1
ATOM 4839 C CA . GLY A 1 652 ? 36.312 -10.25 6.441 1 87.56 652 GLY A CA 1
ATOM 4840 C C . GLY A 1 652 ? 35.688 -9.031 7.102 1 87.56 652 GLY A C 1
ATOM 4841 O O . GLY A 1 652 ? 36.375 -8.273 7.789 1 87.56 652 GLY A O 1
ATOM 4842 N N . THR A 1 653 ? 34.469 -8.781 6.816 1 90.31 653 THR A N 1
ATOM 4843 C CA . THR A 1 653 ? 33.781 -7.582 7.316 1 90.31 653 THR A CA 1
ATOM 4844 C C . THR A 1 653 ? 33.25 -7.809 8.734 1 90.31 653 THR A C 1
ATOM 4846 O O . THR A 1 653 ? 33 -6.848 9.461 1 90.31 653 THR A O 1
ATOM 4849 N N . LEU A 1 654 ? 33.031 -9.078 9.125 1 89.56 654 LEU A N 1
ATOM 4850 C CA . LEU A 1 654 ? 32.625 -9.43 10.484 1 89.56 654 LEU A CA 1
ATOM 4851 C C . LEU A 1 654 ? 33.688 -10.336 11.133 1 89.56 654 LEU A C 1
ATOM 4853 O O . LEU A 1 654 ? 34.25 -11.211 10.469 1 89.56 654 LEU A O 1
ATOM 4857 N N . PRO A 1 655 ? 33.844 -10.094 12.445 1 84.31 655 PRO A N 1
ATOM 4858 C CA . PRO A 1 655 ? 34.75 -11.008 13.133 1 84.31 655 PRO A CA 1
ATOM 4859 C C . PRO A 1 655 ? 34.188 -12.43 13.25 1 84.31 655 PRO A C 1
ATOM 4861 O O . PRO A 1 655 ? 32.969 -12.602 13.352 1 84.31 655 PRO A O 1
ATOM 4864 N N . PRO A 1 656 ? 35.062 -13.383 13.25 1 85.19 656 PRO A N 1
ATOM 4865 C CA . PRO A 1 656 ? 34.625 -14.781 13.32 1 85.19 656 PRO A CA 1
ATOM 4866 C C . PRO A 1 656 ? 33.719 -15.055 14.523 1 85.19 656 PRO A C 1
ATOM 4868 O O . PRO A 1 656 ? 32.781 -15.836 14.422 1 85.19 656 PRO A O 1
ATOM 4871 N N . GLY A 1 657 ? 34 -14.445 15.609 1 84.5 657 GLY A N 1
ATOM 4872 C CA . GLY A 1 657 ? 33.156 -14.617 16.781 1 84.5 657 GLY A CA 1
ATOM 4873 C C . GLY A 1 657 ? 31.734 -14.117 16.562 1 84.5 657 GLY A C 1
ATOM 4874 O O . GLY A 1 657 ? 30.781 -14.734 17.047 1 84.5 657 GLY A O 1
ATOM 4875 N N . GLN A 1 658 ? 31.703 -13 15.898 1 89.69 658 GLN A N 1
ATOM 4876 C CA . GLN A 1 658 ? 30.375 -12.453 15.609 1 89.69 658 GLN A CA 1
ATOM 4877 C C . GLN A 1 658 ? 29.625 -13.352 14.625 1 89.69 658 GLN A C 1
ATOM 4879 O O . GLN A 1 658 ? 28.422 -13.539 14.758 1 89.69 658 GLN A O 1
ATOM 4884 N N . ILE A 1 659 ? 30.297 -13.828 13.633 1 93.75 659 ILE A N 1
ATOM 4885 C CA . ILE A 1 659 ? 29.688 -14.75 12.688 1 93.75 659 ILE A CA 1
ATOM 4886 C C . ILE A 1 659 ? 29.141 -15.969 13.43 1 93.75 659 ILE A C 1
ATOM 4888 O O . ILE A 1 659 ? 28.016 -16.406 13.18 1 93.75 659 ILE A O 1
ATOM 4892 N N . HIS A 1 660 ? 29.969 -16.453 14.352 1 90.25 660 HIS A N 1
ATOM 4893 C CA . HIS A 1 660 ? 29.547 -17.578 15.164 1 90.25 660 HIS A CA 1
ATOM 4894 C C . HIS A 1 660 ? 28.297 -17.25 15.961 1 90.25 660 HIS A C 1
ATOM 4896 O O . HIS A 1 660 ? 27.344 -18.047 15.984 1 90.25 660 HIS A O 1
ATOM 4902 N N . ASP A 1 661 ? 28.234 -16.156 16.609 1 90.19 661 ASP A N 1
ATOM 4903 C CA . ASP A 1 661 ? 27.094 -15.773 17.438 1 90.19 661 ASP A CA 1
ATOM 4904 C C . ASP A 1 661 ? 25.828 -15.625 16.609 1 90.19 661 ASP A C 1
ATOM 4906 O O . ASP A 1 661 ? 24.734 -15.969 17.078 1 90.19 661 ASP A O 1
ATOM 4910 N N . GLU A 1 662 ? 25.969 -15.055 15.461 1 94 662 GLU A N 1
ATOM 4911 C CA . GLU A 1 662 ? 24.812 -14.906 14.57 1 94 662 GLU A CA 1
ATOM 4912 C C . GLU A 1 662 ? 24.312 -16.266 14.102 1 94 662 GLU A C 1
ATOM 4914 O O . GLU A 1 662 ? 23.109 -16.453 13.93 1 94 662 GLU A O 1
ATOM 4919 N N . LEU A 1 663 ? 25.203 -17.188 13.867 1 93.94 663 LEU A N 1
ATOM 4920 C CA . LEU A 1 663 ? 24.812 -18.547 13.477 1 93.94 663 LEU A CA 1
ATOM 4921 C C . LEU A 1 663 ? 24.047 -19.234 14.609 1 93.94 663 LEU A C 1
ATOM 4923 O O . LEU A 1 663 ? 23.109 -20 14.359 1 93.94 663 LEU A O 1
ATOM 4927 N N . VAL A 1 664 ? 24.438 -18.969 15.805 1 90.06 664 VAL A N 1
ATOM 4928 C CA . VAL A 1 664 ? 23.734 -19.531 16.953 1 90.06 664 VAL A CA 1
ATOM 4929 C C . VAL A 1 664 ? 22.297 -19.031 16.984 1 90.06 664 VAL A C 1
ATOM 4931 O O . VAL A 1 664 ? 21.375 -19.797 17.219 1 90.06 664 VAL A O 1
ATOM 4934 N N . CYS A 1 665 ? 22.141 -17.766 16.75 1 91.94 665 CYS A N 1
ATOM 4935 C CA . CYS A 1 665 ? 20.812 -17.188 16.672 1 91.94 665 CYS A CA 1
ATOM 4936 C C . CYS A 1 665 ? 20.016 -17.828 15.531 1 91.94 665 CYS A C 1
ATOM 4938 O O . CYS A 1 665 ? 18.828 -18.141 15.688 1 91.94 665 CYS A O 1
ATOM 4940 N N . LEU A 1 666 ? 20.656 -17.984 14.414 1 95.81 666 LEU A N 1
ATOM 4941 C CA . LEU A 1 666 ? 20 -18.562 13.242 1 95.81 666 LEU A CA 1
ATOM 4942 C C . LEU A 1 666 ? 19.578 -20 13.523 1 95.81 666 LEU A C 1
ATOM 4944 O O . LEU A 1 666 ? 18.5 -20.422 13.117 1 95.81 666 LEU A O 1
ATOM 4948 N N . GLU A 1 667 ? 20.375 -20.797 14.242 1 92.5 667 GLU A N 1
ATOM 4949 C CA . GLU A 1 667 ? 20.062 -22.172 14.609 1 92.5 667 GLU A CA 1
ATOM 4950 C C . GLU A 1 667 ? 18.875 -22.234 15.562 1 92.5 667 GLU A C 1
ATOM 4952 O O . GLU A 1 667 ? 18.172 -23.25 15.609 1 92.5 667 GLU A O 1
ATOM 4957 N N . SER A 1 668 ? 18.641 -21.141 16.266 1 92.81 668 SER A N 1
ATOM 4958 C CA . SER A 1 668 ? 17.547 -21.109 17.234 1 92.81 668 SER A CA 1
ATOM 4959 C C . SER A 1 668 ? 16.234 -20.656 16.562 1 92.81 668 SER A C 1
ATOM 4961 O O . SER A 1 668 ? 15.172 -20.75 17.172 1 92.81 668 SER A O 1
ATOM 4963 N N . LEU A 1 669 ? 16.328 -20.203 15.375 1 96.19 669 LEU A N 1
ATOM 4964 C CA . LEU A 1 669 ? 15.18 -19.625 14.688 1 96.19 669 LEU A CA 1
ATOM 4965 C C . LEU A 1 669 ? 14.039 -20.641 14.609 1 96.19 669 LEU A C 1
ATOM 4967 O O . LEU A 1 669 ? 12.883 -20.297 14.852 1 96.19 669 LEU A O 1
ATOM 4971 N N . PRO A 1 670 ? 14.289 -21.984 14.281 1 95.81 670 PRO A N 1
ATOM 4972 C CA . PRO A 1 670 ? 13.188 -22.953 14.25 1 95.81 670 PRO A CA 1
ATOM 4973 C C . PRO A 1 670 ? 12.453 -23.047 15.586 1 95.81 670 PRO A C 1
ATOM 4975 O O . PRO A 1 670 ? 11.219 -23.094 15.609 1 95.81 670 PRO A O 1
ATOM 4978 N N . ALA A 1 671 ? 13.18 -23.016 16.656 1 94.19 671 ALA A N 1
ATOM 4979 C CA . ALA A 1 671 ? 12.562 -23.078 17.984 1 94.19 671 ALA A CA 1
ATOM 4980 C C . ALA A 1 671 ? 11.734 -21.828 18.266 1 94.19 671 ALA A C 1
ATOM 4982 O O . ALA A 1 671 ? 10.672 -21.906 18.891 1 94.19 671 ALA A O 1
ATOM 4983 N N . ARG A 1 672 ? 12.25 -20.688 17.875 1 95.81 672 ARG A N 1
ATOM 4984 C CA . ARG A 1 672 ? 11.516 -19.453 18.078 1 95.81 672 ARG A CA 1
ATOM 4985 C C . ARG A 1 672 ? 10.234 -19.422 17.25 1 95.81 672 ARG A C 1
ATOM 4987 O O . ARG A 1 672 ? 9.211 -18.906 17.703 1 95.81 672 ARG A O 1
ATOM 4994 N N . ILE A 1 673 ? 10.258 -19.906 15.992 1 97.94 673 ILE A N 1
ATOM 4995 C CA . ILE A 1 673 ? 9.062 -20.016 15.164 1 97.94 673 ILE A CA 1
ATOM 4996 C C . ILE A 1 673 ? 8.039 -20.906 15.867 1 97.94 673 ILE A C 1
ATOM 4998 O O . ILE A 1 673 ? 6.848 -20.578 15.914 1 97.94 673 ILE A O 1
ATOM 5002 N N . GLN A 1 674 ? 8.562 -22.047 16.453 1 96.19 674 GLN A N 1
ATOM 5003 C CA . GLN A 1 674 ? 7.676 -22.953 17.172 1 96.19 674 GLN A CA 1
ATOM 5004 C C . GLN A 1 674 ? 7.004 -22.25 18.344 1 96.19 674 GLN A C 1
ATOM 5006 O O . GLN A 1 674 ? 5.824 -22.484 18.625 1 96.19 674 GLN A O 1
ATOM 5011 N N . GLU A 1 675 ? 7.711 -21.406 19.016 1 95.62 675 GLU A N 1
ATOM 5012 C CA . GLU A 1 675 ? 7.148 -20.656 20.141 1 95.62 675 GLU A CA 1
ATOM 5013 C C . GLU A 1 675 ? 5.973 -19.797 19.688 1 95.62 675 GLU A C 1
ATOM 5015 O O . GLU A 1 675 ? 4.977 -19.672 20.391 1 95.62 675 GLU A O 1
ATOM 5020 N N . VAL A 1 676 ? 6.059 -19.125 18.531 1 97.88 676 VAL A N 1
ATOM 5021 C CA . VAL A 1 676 ? 4.961 -18.328 17.984 1 97.88 676 VAL A CA 1
ATOM 5022 C C . VAL A 1 676 ? 3.775 -19.234 17.672 1 97.88 676 VAL A C 1
ATOM 5024 O O . VAL A 1 676 ? 2.627 -18.891 17.953 1 97.88 676 VAL A O 1
ATOM 5027 N N . LEU A 1 677 ? 4.078 -20.438 17.031 1 97.56 677 LEU A N 1
ATOM 5028 C CA . LEU A 1 677 ? 3.029 -21.391 16.656 1 97.56 677 LEU A CA 1
ATOM 5029 C C . LEU A 1 677 ? 2.289 -21.891 17.891 1 97.56 677 LEU A C 1
ATOM 5031 O O . LEU A 1 677 ? 1.088 -22.156 17.828 1 97.56 677 LEU A O 1
ATOM 5035 N N . ASP A 1 678 ? 2.996 -21.984 19 1 95.62 678 ASP A N 1
ATOM 5036 C CA . ASP A 1 678 ? 2.396 -22.438 20.25 1 95.62 678 ASP A CA 1
ATOM 5037 C C . ASP A 1 678 ? 1.401 -21.422 20.797 1 95.62 678 ASP A C 1
ATOM 5039 O O . ASP A 1 678 ? 0.529 -21.766 21.594 1 95.62 678 ASP A O 1
ATOM 5043 N N . GLU A 1 679 ? 1.487 -20.188 20.359 1 95.25 679 GLU A N 1
ATOM 5044 C CA . GLU A 1 679 ? 0.58 -19.141 20.797 1 95.25 679 GLU A CA 1
ATOM 5045 C C . GLU A 1 679 ? -0.517 -18.891 19.766 1 95.25 679 GLU A C 1
ATOM 5047 O O . GLU A 1 679 ? -1.145 -17.828 19.75 1 95.25 679 GLU A O 1
ATOM 5052 N N . GLU A 1 680 ? -0.782 -19.781 18.891 1 96.81 680 GLU A N 1
ATOM 5053 C CA . GLU A 1 680 ? -1.736 -19.641 17.797 1 96.81 680 GLU A CA 1
ATOM 5054 C C . GLU A 1 680 ? -3.137 -19.328 18.328 1 96.81 680 GLU A C 1
ATOM 5056 O O . GLU A 1 680 ? -3.879 -18.562 17.719 1 96.81 680 GLU A O 1
ATOM 5061 N N . ALA A 1 681 ? -3.502 -19.906 19.469 1 96.38 681 ALA A N 1
ATOM 5062 C CA . ALA A 1 681 ? -4.848 -19.734 20.016 1 96.38 681 ALA A CA 1
ATOM 5063 C C . ALA A 1 681 ? -5.117 -18.266 20.344 1 96.38 681 ALA A C 1
ATOM 5065 O O . ALA A 1 681 ? -6.211 -17.766 20.094 1 96.38 681 ALA A O 1
ATOM 5066 N N . GLU A 1 682 ? -4.16 -17.609 20.938 1 96.25 682 GLU A N 1
ATOM 5067 C CA . GLU A 1 682 ? -4.305 -16.203 21.25 1 96.25 682 GLU A CA 1
ATOM 5068 C C . GLU A 1 682 ? -4.402 -15.352 20 1 96.25 682 GLU A C 1
ATOM 5070 O O . GLU A 1 682 ? -5.207 -14.414 19.922 1 96.25 682 GLU A O 1
ATOM 5075 N N . ILE A 1 683 ? -3.621 -15.625 19.047 1 98 683 ILE A N 1
ATOM 5076 C CA . ILE A 1 683 ? -3.633 -14.922 17.781 1 98 683 ILE A CA 1
ATOM 5077 C C . ILE A 1 683 ? -4.98 -15.133 17.078 1 98 683 ILE A C 1
ATOM 5079 O O . ILE A 1 683 ? -5.559 -14.188 16.547 1 98 683 ILE A O 1
ATOM 5083 N N . ALA A 1 684 ? -5.484 -16.391 17.141 1 97.81 684 ALA A N 1
ATOM 5084 C CA . ALA A 1 684 ? -6.777 -16.734 16.547 1 97.81 684 ALA A CA 1
ATOM 5085 C C . ALA A 1 684 ? -7.906 -15.938 17.203 1 97.81 684 ALA A C 1
ATOM 5087 O O . ALA A 1 684 ? -8.789 -15.422 16.516 1 97.81 684 ALA A O 1
ATOM 5088 N N . ARG A 1 685 ? -7.887 -15.797 18.516 1 97.5 685 ARG A N 1
ATOM 5089 C CA . ARG A 1 685 ? -8.914 -15.055 19.25 1 97.5 685 ARG A CA 1
ATOM 5090 C C . ARG A 1 685 ? -8.914 -13.578 18.844 1 97.5 685 ARG A C 1
ATOM 5092 O O . ARG A 1 685 ? -9.969 -12.977 18.688 1 97.5 685 ARG A O 1
ATOM 5099 N N . CYS A 1 686 ? -7.766 -13.047 18.703 1 97.81 686 CYS A N 1
ATOM 5100 C CA . CYS A 1 686 ? -7.637 -11.664 18.266 1 97.81 686 CYS A CA 1
ATOM 5101 C C . CYS A 1 686 ? -8.234 -11.461 16.891 1 97.81 686 CYS A C 1
ATOM 5103 O O . CYS A 1 686 ? -9.023 -10.539 16.672 1 97.81 686 CYS A O 1
ATOM 5105 N N . ALA A 1 687 ? -7.844 -12.312 15.922 1 98.25 687 ALA A N 1
ATOM 5106 C CA . ALA A 1 687 ? -8.328 -12.203 14.547 1 98.25 687 ALA A CA 1
ATOM 5107 C C . ALA A 1 687 ? -9.852 -12.336 14.492 1 98.25 687 ALA A C 1
ATOM 5109 O O . ALA A 1 687 ? -10.523 -11.578 13.781 1 98.25 687 ALA A O 1
ATOM 5110 N N . GLU A 1 688 ? -10.414 -13.273 15.25 1 97.25 688 GLU A N 1
ATOM 5111 C CA . GLU A 1 688 ? -11.844 -13.531 15.258 1 97.25 688 GLU A CA 1
ATOM 5112 C C . GLU A 1 688 ? -12.617 -12.352 15.844 1 97.25 688 GLU A C 1
ATOM 5114 O O . GLU A 1 688 ? -13.727 -12.039 15.398 1 97.25 688 GLU A O 1
ATOM 5119 N N . ALA A 1 689 ? -12.008 -11.688 16.766 1 97.25 689 ALA A N 1
ATOM 5120 C CA . ALA A 1 689 ? -12.68 -10.609 17.469 1 97.25 689 ALA A CA 1
ATOM 5121 C C . ALA A 1 689 ? -12.75 -9.344 16.609 1 97.25 689 ALA A C 1
ATOM 5123 O O . ALA A 1 689 ? -13.695 -8.562 16.734 1 97.25 689 ALA A O 1
ATOM 5124 N N . TYR A 1 690 ? -11.82 -9.203 15.688 1 97.5 690 TYR A N 1
ATOM 5125 C CA . TYR A 1 690 ? -11.734 -7.891 15.047 1 97.5 690 TYR A CA 1
ATOM 5126 C C . TYR A 1 690 ? -11.922 -8 13.539 1 97.5 690 TYR A C 1
ATOM 5128 O O . TYR A 1 690 ? -12.492 -7.105 12.914 1 97.5 690 TYR A O 1
ATOM 5136 N N . ALA A 1 691 ? -11.484 -9.047 12.898 1 97.81 691 ALA A N 1
ATOM 5137 C CA . ALA A 1 691 ? -11.367 -9.133 11.445 1 97.81 691 ALA A CA 1
ATOM 5138 C C . ALA A 1 691 ? -12.734 -9 10.773 1 97.81 691 ALA A C 1
ATOM 5140 O O . ALA A 1 691 ? -12.914 -8.18 9.875 1 97.81 691 ALA A O 1
ATOM 5141 N N . PRO A 1 692 ? -13.789 -9.727 11.211 1 97.06 692 PRO A N 1
ATOM 5142 C CA . PRO A 1 692 ? -15.062 -9.664 10.492 1 97.06 692 PRO A CA 1
ATOM 5143 C C . PRO A 1 692 ? -15.766 -8.32 10.648 1 97.06 692 PRO A C 1
ATOM 5145 O O . PRO A 1 692 ? -16.641 -7.98 9.844 1 97.06 692 PRO A O 1
ATOM 5148 N N . PHE A 1 693 ? -15.352 -7.449 11.617 1 96.88 693 PHE A N 1
ATOM 5149 C CA . PHE A 1 693 ? -16.141 -6.289 12.016 1 96.88 693 PHE A CA 1
ATOM 5150 C C . PHE A 1 693 ? -15.555 -5.012 11.422 1 96.88 693 PHE A C 1
ATOM 5152 O O . PHE A 1 693 ? -16.078 -3.92 11.656 1 96.88 693 PHE A O 1
ATOM 5159 N N . ASN A 1 694 ? -14.516 -5.105 10.68 1 96.12 694 ASN A N 1
ATOM 5160 C CA . ASN A 1 694 ? -13.859 -3.908 10.172 1 96.12 694 ASN A CA 1
ATOM 5161 C C . ASN A 1 694 ? -13.758 -3.932 8.648 1 96.12 694 ASN A C 1
ATOM 5163 O O . ASN A 1 694 ? -13.25 -4.895 8.07 1 96.12 694 ASN A O 1
ATOM 5167 N N . ARG A 1 695 ? -14.156 -2.842 8.062 1 94.25 695 ARG A N 1
ATOM 5168 C CA . ARG A 1 695 ? -14.242 -2.727 6.609 1 94.25 695 ARG A CA 1
ATOM 5169 C C . ARG A 1 695 ? -12.875 -2.455 5.996 1 94.25 695 ARG A C 1
ATOM 5171 O O . ARG A 1 695 ? -12.492 -3.082 5.008 1 94.25 695 ARG A O 1
ATOM 5178 N N . TYR A 1 696 ? -12.141 -1.463 6.484 1 95.5 696 TYR A N 1
ATOM 5179 C CA . TYR A 1 696 ? -10.836 -1.091 5.953 1 95.5 696 TYR A CA 1
ATOM 5180 C C . TYR A 1 696 ? -9.719 -1.594 6.859 1 95.5 696 TYR A C 1
ATOM 5182 O O . TYR A 1 696 ? -9.844 -1.567 8.086 1 95.5 696 TYR A O 1
ATOM 5190 N N . TRP A 1 697 ? -8.719 -2.186 6.238 1 96.81 697 TRP A N 1
ATOM 5191 C CA . TRP A 1 697 ? -7.531 -2.668 6.938 1 96.81 697 TRP A CA 1
ATOM 5192 C C . TRP A 1 697 ? -6.281 -1.942 6.449 1 96.81 697 TRP A C 1
ATOM 5194 O O . TRP A 1 697 ? -6.266 -1.391 5.348 1 96.81 697 TRP A O 1
ATOM 5204 N N . ALA A 1 698 ? -5.285 -1.888 7.273 1 96.94 698 ALA A N 1
ATOM 5205 C CA . ALA A 1 698 ? -3.963 -1.359 6.938 1 96.94 698 ALA A CA 1
ATOM 5206 C C . ALA A 1 698 ? -2.867 -2.1 7.703 1 96.94 698 ALA A C 1
ATOM 5208 O O . ALA A 1 698 ? -3.131 -2.711 8.742 1 96.94 698 ALA A O 1
ATOM 5209 N N . VAL A 1 699 ? -1.675 -2.162 7.137 1 97.56 699 VAL A N 1
ATOM 5210 C CA . VAL A 1 699 ? -0.501 -2.697 7.82 1 97.56 699 VAL A CA 1
ATOM 5211 C C . VAL A 1 699 ? 0.621 -1.662 7.809 1 97.56 699 VAL A C 1
ATOM 5213 O O . VAL A 1 699 ? 0.846 -0.994 6.797 1 97.56 699 VAL A O 1
ATOM 5216 N N . VAL A 1 700 ? 1.291 -1.452 8.969 1 96.5 700 VAL A N 1
ATOM 5217 C CA . VAL A 1 700 ? 2.373 -0.475 9.031 1 96.5 700 VAL A CA 1
ATOM 5218 C C . VAL A 1 700 ? 3.574 -1.08 9.75 1 96.5 700 VAL A C 1
ATOM 5220 O O . VAL A 1 700 ? 3.432 -2.035 10.516 1 96.5 700 VAL A O 1
ATOM 5223 N N . GLY A 1 701 ? 4.703 -0.647 9.445 1 95.06 701 GLY A N 1
ATOM 5224 C CA . GLY A 1 701 ? 5.957 -1.018 10.078 1 95.06 701 GLY A CA 1
ATOM 5225 C C . GLY A 1 701 ? 7.102 -0.088 9.719 1 95.06 701 GLY A C 1
ATOM 5226 O O . GLY A 1 701 ? 7.031 0.64 8.727 1 95.06 701 GLY A O 1
ATOM 5227 N N . ASN A 1 702 ? 8.148 -0.082 10.562 1 90.25 702 ASN A N 1
ATOM 5228 C CA . ASN A 1 702 ? 9.352 0.705 10.32 1 90.25 702 ASN A CA 1
ATOM 5229 C C . ASN A 1 702 ? 10.594 -0.181 10.227 1 90.25 702 ASN A C 1
ATOM 5231 O O . ASN A 1 702 ? 10.633 -1.262 10.812 1 90.25 702 ASN A O 1
ATOM 5235 N N . GLY A 1 703 ? 11.594 0.27 9.492 1 88.94 703 GLY A N 1
ATOM 5236 C CA . GLY A 1 703 ? 12.805 -0.524 9.367 1 88.94 703 GLY A CA 1
ATOM 5237 C C . GLY A 1 703 ? 12.547 -1.942 8.898 1 88.94 703 GLY A C 1
ATOM 5238 O O . GLY A 1 703 ? 11.797 -2.158 7.945 1 88.94 703 GLY A O 1
ATOM 5239 N N . PRO A 1 704 ? 13.172 -2.939 9.609 1 90.81 704 PRO A N 1
ATOM 5240 C CA . PRO A 1 704 ? 12.945 -4.328 9.203 1 90.81 704 PRO A CA 1
ATOM 5241 C C . PRO A 1 704 ? 11.492 -4.77 9.406 1 90.81 704 PRO A C 1
ATOM 5243 O O . PRO A 1 704 ? 11.031 -5.707 8.75 1 90.81 704 PRO A O 1
ATOM 5246 N N . ASN A 1 705 ? 10.844 -4.078 10.328 1 95.5 705 ASN A N 1
ATOM 5247 C CA . ASN A 1 705 ? 9.438 -4.406 10.531 1 95.5 705 ASN A CA 1
ATOM 5248 C C . ASN A 1 705 ? 8.602 -4.062 9.305 1 95.5 705 ASN A C 1
ATOM 5250 O O . ASN A 1 705 ? 7.5 -4.594 9.133 1 95.5 705 ASN A O 1
ATOM 5254 N N . LYS A 1 706 ? 9.109 -3.135 8.484 1 95.81 706 LYS A N 1
ATOM 5255 C CA . LYS A 1 706 ? 8.43 -2.842 7.227 1 95.81 706 LYS A CA 1
ATOM 5256 C C . LYS A 1 706 ? 8.477 -4.043 6.289 1 95.81 706 LYS A C 1
ATOM 5258 O O . LYS A 1 706 ? 7.539 -4.266 5.516 1 95.81 706 LYS A O 1
ATOM 5263 N N . ILE A 1 707 ? 9.523 -4.891 6.379 1 96.81 707 ILE A N 1
ATOM 5264 C CA . ILE A 1 707 ? 9.617 -6.113 5.59 1 96.81 707 ILE A CA 1
ATOM 5265 C C . ILE A 1 707 ? 8.508 -7.082 5.996 1 96.81 707 ILE A C 1
ATOM 5267 O O . ILE A 1 707 ? 7.793 -7.609 5.141 1 96.81 707 ILE A O 1
ATOM 5271 N N . ALA A 1 708 ? 8.375 -7.211 7.262 1 98.06 708 ALA A N 1
ATOM 5272 C CA . ALA A 1 708 ? 7.305 -8.07 7.762 1 98.06 708 ALA A CA 1
ATOM 5273 C C . ALA A 1 708 ? 5.938 -7.535 7.348 1 98.06 708 ALA A C 1
ATOM 5275 O O . ALA A 1 708 ? 5.059 -8.305 6.945 1 98.06 708 ALA A O 1
ATOM 5276 N N . ALA A 1 709 ? 5.789 -6.223 7.492 1 98.06 709 ALA A N 1
ATOM 5277 C CA . ALA A 1 709 ? 4.516 -5.602 7.137 1 98.06 709 ALA A CA 1
ATOM 5278 C C . ALA A 1 709 ? 4.152 -5.887 5.684 1 98.06 709 ALA A C 1
ATOM 5280 O O . ALA A 1 709 ? 2.99 -6.168 5.367 1 98.06 709 ALA A O 1
ATOM 5281 N N . GLU A 1 710 ? 5.125 -5.812 4.805 1 97.38 710 GLU A N 1
ATOM 5282 C CA . GLU A 1 710 ? 4.902 -6.07 3.387 1 97.38 710 GLU A CA 1
ATOM 5283 C C . GLU A 1 710 ? 4.438 -7.504 3.15 1 97.38 710 GLU A C 1
ATOM 5285 O O . GLU A 1 710 ? 3.49 -7.738 2.396 1 97.38 710 GLU A O 1
ATOM 5290 N N . GLU A 1 711 ? 5.059 -8.422 3.764 1 97.5 711 GLU A N 1
ATOM 5291 C CA . GLU A 1 711 ? 4.695 -9.82 3.58 1 97.5 711 GLU A CA 1
ATOM 5292 C C . GLU A 1 711 ? 3.33 -10.125 4.195 1 97.5 711 GLU A C 1
ATOM 5294 O O . GLU A 1 711 ? 2.535 -10.867 3.621 1 97.5 711 GLU A O 1
ATOM 5299 N N . ILE A 1 712 ? 3.072 -9.609 5.375 1 98.12 712 ILE A N 1
ATOM 5300 C CA . ILE A 1 712 ? 1.789 -9.805 6.043 1 98.12 712 ILE A CA 1
ATOM 5301 C C . ILE A 1 712 ? 0.663 -9.258 5.168 1 98.12 712 ILE A C 1
ATOM 5303 O O . ILE A 1 712 ? -0.385 -9.891 5.023 1 98.12 712 ILE A O 1
ATOM 5307 N N . ARG A 1 713 ? 0.904 -8.117 4.621 1 96.94 713 ARG A N 1
ATOM 5308 C CA . ARG A 1 713 ? -0.095 -7.5 3.754 1 96.94 713 ARG A CA 1
ATOM 5309 C C . ARG A 1 713 ? -0.447 -8.422 2.59 1 96.94 713 ARG A C 1
ATOM 5311 O O . ARG A 1 713 ? -1.618 -8.547 2.227 1 96.94 713 ARG A O 1
ATOM 5318 N N . ILE A 1 714 ? 0.542 -9.07 1.942 1 95 714 ILE A N 1
ATOM 5319 C CA . ILE A 1 714 ? 0.299 -9.961 0.819 1 95 714 ILE A CA 1
ATOM 5320 C C . ILE A 1 714 ? -0.606 -11.109 1.262 1 95 714 ILE A C 1
ATOM 5322 O O . ILE A 1 714 ? -1.595 -11.422 0.594 1 95 714 ILE A O 1
ATOM 5326 N N . LYS A 1 715 ? -0.328 -11.625 2.375 1 95.31 715 LYS A N 1
ATOM 5327 C CA . LYS A 1 715 ? -1.097 -12.773 2.846 1 95.31 715 LYS A CA 1
ATOM 5328 C C . LYS A 1 715 ? -2.518 -12.367 3.223 1 95.31 715 LYS A C 1
ATOM 5330 O O . LYS A 1 715 ? -3.461 -13.141 3.033 1 95.31 715 LYS A O 1
ATOM 5335 N N . LEU A 1 716 ? -2.648 -11.234 3.869 1 96.56 716 LEU A N 1
ATOM 5336 C CA . LEU A 1 716 ? -3.982 -10.758 4.215 1 96.56 716 LEU A CA 1
ATOM 5337 C C . LEU A 1 716 ? -4.82 -10.523 2.963 1 96.56 716 LEU A C 1
ATOM 5339 O O . LEU A 1 716 ? -5.996 -10.891 2.922 1 96.56 716 LEU A O 1
ATOM 5343 N N . SER A 1 717 ? -4.254 -9.922 1.986 1 93.94 717 SER A N 1
ATOM 5344 C CA . SER A 1 717 ? -4.98 -9.641 0.753 1 93.94 717 SER A CA 1
ATOM 5345 C C . SER A 1 717 ? -5.379 -10.922 0.036 1 93.94 717 SER A C 1
ATOM 5347 O O . SER A 1 717 ? -6.492 -11.031 -0.484 1 93.94 717 SER A O 1
ATOM 5349 N N . GLU A 1 718 ? -4.516 -11.914 0.008 1 90.56 718 GLU A N 1
ATOM 5350 C CA . GLU A 1 718 ? -4.77 -13.188 -0.667 1 90.56 718 GLU A CA 1
ATOM 5351 C C . GLU A 1 718 ? -5.871 -13.977 0.036 1 90.56 718 GLU A C 1
ATOM 5353 O O . GLU A 1 718 ? -6.754 -14.531 -0.616 1 90.56 718 GLU A O 1
ATOM 5358 N N . LEU A 1 719 ? -5.781 -13.977 1.345 1 93.81 719 LEU A N 1
ATOM 5359 C CA . LEU A 1 719 ? -6.656 -14.859 2.107 1 93.81 719 LEU A CA 1
ATOM 5360 C C . LEU A 1 719 ? -8 -14.195 2.371 1 93.81 719 LEU A C 1
ATOM 5362 O O . LEU A 1 719 ? -9.039 -14.867 2.396 1 93.81 719 LEU A O 1
ATOM 5366 N N . CYS A 1 720 ? -7.953 -12.883 2.551 1 95.56 720 CYS A N 1
ATOM 5367 C CA . CYS A 1 720 ? -9.156 -12.211 3.014 1 95.56 720 CYS A CA 1
ATOM 5368 C C . CYS A 1 720 ? -9.797 -11.398 1.892 1 95.56 720 CYS A C 1
ATOM 5370 O O . CYS A 1 720 ? -10.867 -10.82 2.068 1 95.56 720 CYS A O 1
ATOM 5372 N N . TYR A 1 721 ? -9.25 -11.336 0.765 1 92.62 721 TYR A N 1
ATOM 5373 C CA . TYR A 1 721 ? -9.75 -10.656 -0.423 1 92.62 721 TYR A CA 1
ATOM 5374 C C . TYR A 1 721 ? -10.055 -9.188 -0.125 1 92.62 721 TYR A C 1
ATOM 5376 O O . TYR A 1 721 ? -11.148 -8.703 -0.406 1 92.62 721 TYR A O 1
ATOM 5384 N N . LYS A 1 722 ? -9.07 -8.477 0.391 1 93.88 722 LYS A N 1
ATOM 5385 C CA . LYS A 1 722 ? -9.203 -7.062 0.721 1 93.88 722 LYS A CA 1
ATOM 5386 C C . LYS A 1 722 ? -8.055 -6.246 0.131 1 93.88 722 LYS A C 1
ATOM 5388 O O . LYS A 1 722 ? -6.93 -6.734 0.035 1 93.88 722 LYS A O 1
ATOM 5393 N N . SER A 1 723 ? -8.398 -5.027 -0.351 1 92.56 723 SER A N 1
ATOM 5394 C CA . SER A 1 723 ? -7.348 -4.078 -0.709 1 92.56 723 SER A CA 1
ATOM 5395 C C . SER A 1 723 ? -6.723 -3.449 0.532 1 92.56 723 SER A C 1
ATOM 5397 O O . SER A 1 723 ? -7.395 -2.723 1.27 1 92.56 723 SER A O 1
ATOM 5399 N N . ILE A 1 724 ? -5.469 -3.725 0.734 1 95.75 724 ILE A N 1
ATOM 5400 C CA . ILE A 1 724 ? -4.832 -3.314 1.982 1 95.75 724 ILE A CA 1
ATOM 5401 C C . ILE A 1 724 ? -3.568 -2.514 1.681 1 95.75 724 ILE A C 1
ATOM 5403 O O . ILE A 1 724 ? -2.668 -3.002 0.994 1 95.75 724 ILE A O 1
ATOM 5407 N N . PRO A 1 725 ? -3.502 -1.239 2.139 1 95.31 725 PRO A N 1
ATOM 5408 C CA . PRO A 1 725 ? -2.252 -0.488 2.014 1 95.31 725 PRO A CA 1
ATOM 5409 C C . PRO A 1 725 ? -1.2 -0.919 3.033 1 95.31 725 PRO A C 1
ATOM 5411 O O . PRO A 1 725 ? -1.544 -1.441 4.098 1 95.31 725 PRO A O 1
ATOM 5414 N N . VAL A 1 726 ? 0.026 -0.778 2.684 1 95.56 726 VAL A N 1
ATOM 5415 C CA . VAL A 1 726 ? 1.152 -0.977 3.59 1 95.56 726 VAL A CA 1
ATOM 5416 C C . VAL A 1 726 ? 2.049 0.259 3.576 1 95.56 726 VAL A C 1
ATOM 5418 O O . VAL A 1 726 ? 2.488 0.705 2.514 1 95.56 726 VAL A O 1
ATOM 5421 N N . ASP A 1 727 ? 2.27 0.884 4.754 1 93.88 727 ASP A N 1
ATOM 5422 C CA . ASP A 1 727 ? 3.027 2.127 4.859 1 93.88 727 ASP A CA 1
ATOM 5423 C C . ASP A 1 727 ? 3.973 2.094 6.059 1 93.88 727 ASP A C 1
ATOM 5425 O O . ASP A 1 727 ? 3.887 1.196 6.898 1 93.88 727 ASP A O 1
ATOM 5429 N N . TYR A 1 728 ? 4.938 3.039 6.035 1 92.38 728 TYR A N 1
ATOM 5430 C CA . TYR A 1 728 ? 5.668 3.281 7.277 1 92.38 728 TYR A CA 1
ATOM 5431 C C . TYR A 1 728 ? 4.742 3.842 8.352 1 92.38 728 TYR A C 1
ATOM 5433 O O . TYR A 1 728 ? 3.805 4.586 8.047 1 92.38 728 TYR A O 1
ATOM 5441 N N . THR A 1 729 ? 5.023 3.51 9.57 1 90.56 729 THR A N 1
ATOM 5442 C CA . THR A 1 729 ? 4.102 3.822 10.656 1 90.56 729 THR A CA 1
ATOM 5443 C C . THR A 1 729 ? 3.83 5.324 10.719 1 90.56 729 THR A C 1
ATOM 5445 O O . THR A 1 729 ? 2.678 5.746 10.828 1 90.56 729 THR A O 1
ATOM 5448 N N . GLU A 1 730 ? 4.809 6.148 10.508 1 84.5 730 GLU A N 1
ATOM 5449 C CA . GLU A 1 730 ? 4.676 7.594 10.656 1 84.5 730 GLU A CA 1
ATOM 5450 C C . GLU A 1 730 ? 3.988 8.211 9.445 1 84.5 730 GLU A C 1
ATOM 5452 O O . GLU A 1 730 ? 3.484 9.336 9.516 1 84.5 730 GLU A O 1
ATOM 5457 N N . ASP A 1 731 ? 3.939 7.527 8.391 1 85.56 731 ASP A N 1
ATOM 5458 C CA . ASP A 1 731 ? 3.393 8.07 7.152 1 85.56 731 ASP A CA 1
ATOM 5459 C C . ASP A 1 731 ? 1.868 7.996 7.145 1 85.56 731 ASP A C 1
ATOM 5461 O O . ASP A 1 731 ? 1.211 8.695 6.367 1 85.56 731 ASP A O 1
ATOM 5465 N N . LYS A 1 732 ? 1.385 7.164 7.941 1 85.31 732 LYS A N 1
ATOM 5466 C CA . LYS A 1 732 ? -0.056 6.926 7.934 1 85.31 732 LYS A CA 1
ATOM 5467 C C . LYS A 1 732 ? -0.827 8.211 8.219 1 85.31 732 LYS A C 1
ATOM 5469 O O . LYS A 1 732 ? -1.905 8.43 7.66 1 85.31 732 LYS A O 1
ATOM 5474 N N . LYS A 1 733 ? -0.325 9.062 9.07 1 78.81 733 LYS A N 1
ATOM 5475 C CA . LYS A 1 733 ? -1.015 10.297 9.422 1 78.81 733 LYS A CA 1
ATOM 5476 C C . LYS A 1 733 ? -1.032 11.273 8.25 1 78.81 733 LYS A C 1
ATOM 5478 O O . LYS A 1 733 ? -1.836 12.203 8.227 1 78.81 733 LYS A O 1
ATOM 5483 N N . HIS A 1 734 ? -0.244 11 7.273 1 77.06 734 HIS A N 1
ATOM 5484 C CA . HIS A 1 734 ? -0.181 11.867 6.102 1 77.06 734 HIS A CA 1
ATOM 5485 C C . HIS A 1 734 ? -0.996 11.297 4.949 1 77.06 734 HIS A C 1
ATOM 5487 O O . HIS A 1 734 ? -1.064 11.898 3.873 1 77.06 734 HIS A O 1
ATOM 5493 N N . ILE A 1 735 ? -1.662 10.211 5.172 1 77.56 735 ILE A N 1
ATOM 5494 C CA . ILE A 1 735 ? -2.256 9.562 4.008 1 77.56 735 ILE A CA 1
ATOM 5495 C C . ILE A 1 735 ? -3.727 9.258 4.281 1 77.56 735 ILE A C 1
ATOM 5497 O O . ILE A 1 735 ? -4.613 9.773 3.592 1 77.56 735 ILE A O 1
ATOM 5501 N N . ASP A 1 736 ? -4.074 8.367 5.234 1 80 736 ASP A N 1
ATOM 5502 C CA . ASP A 1 736 ? -5.438 7.852 5.215 1 80 736 ASP A CA 1
ATOM 5503 C C . ASP A 1 736 ? -5.934 7.551 6.625 1 80 736 ASP A C 1
ATOM 5505 O O . ASP A 1 736 ? -6.543 6.508 6.867 1 80 736 ASP A O 1
ATOM 5509 N N . LEU A 1 737 ? -5.785 8.406 7.523 1 84.19 737 LEU A N 1
ATOM 5510 C CA . LEU A 1 737 ? -6.41 8.211 8.828 1 84.19 737 LEU A CA 1
ATOM 5511 C C . LEU A 1 737 ? -7.934 8.258 8.711 1 84.19 737 LEU A C 1
ATOM 5513 O O . LEU A 1 737 ? -8.641 7.707 9.562 1 84.19 737 LEU A O 1
ATOM 5517 N N . SER A 1 738 ? -8.336 8.828 7.691 1 84.62 738 SER A N 1
ATOM 5518 C CA . SER A 1 738 ? -9.758 9.078 7.512 1 84.62 738 SER A CA 1
ATOM 5519 C C . SER A 1 738 ? -10.531 7.785 7.27 1 84.62 738 SER A C 1
ATOM 5521 O O . SER A 1 738 ? -11.758 7.754 7.395 1 84.62 738 SER A O 1
ATOM 5523 N N . THR A 1 739 ? -9.828 6.707 6.973 1 87.19 739 THR A N 1
ATOM 5524 C CA . THR A 1 739 ? -10.484 5.43 6.715 1 87.19 739 THR A CA 1
ATOM 5525 C C . THR A 1 739 ? -10.812 4.719 8.023 1 87.19 739 THR A C 1
ATOM 5527 O O . THR A 1 739 ? -11.547 3.729 8.031 1 87.19 739 THR A O 1
ATOM 5530 N N . GLU A 1 740 ? -10.328 5.223 9.125 1 85.56 740 GLU A N 1
ATOM 5531 C CA . GLU A 1 740 ? -10.523 4.594 10.43 1 85.56 740 GLU A CA 1
ATOM 5532 C C . GLU A 1 740 ? -10.273 3.088 10.359 1 85.56 740 GLU A C 1
ATOM 5534 O O . GLU A 1 740 ? -11.125 2.295 10.773 1 85.56 740 GLU A O 1
ATOM 5539 N N . PRO A 1 741 ? -9.07 2.727 9.93 1 90.38 741 PRO A N 1
ATOM 5540 C CA . PRO A 1 741 ? -8.828 1.322 9.594 1 90.38 741 PRO A CA 1
ATOM 5541 C C . PRO A 1 741 ? -8.477 0.477 10.82 1 90.38 741 PRO A C 1
ATOM 5543 O O . PRO A 1 741 ? -8.078 1.018 11.852 1 90.38 741 PRO A O 1
ATOM 5546 N N . LEU A 1 742 ? -8.828 -0.833 10.695 1 97.12 742 LEU A N 1
ATOM 5547 C CA . LEU A 1 742 ? -8.094 -1.816 11.484 1 97.12 742 LEU A CA 1
ATOM 5548 C C . LEU A 1 742 ? -6.633 -1.879 11.039 1 97.12 742 LEU A C 1
ATOM 5550 O O . LEU A 1 742 ? -6.336 -2.301 9.922 1 97.12 742 LEU A O 1
ATOM 5554 N N . THR A 1 743 ? -5.711 -1.425 11.922 1 97.25 743 THR A N 1
ATOM 5555 C CA . THR A 1 743 ? -4.316 -1.312 11.516 1 97.25 743 THR A CA 1
ATOM 5556 C C . THR A 1 743 ? -3.447 -2.312 12.273 1 97.25 743 THR A C 1
ATOM 5558 O O . THR A 1 743 ? -3.357 -2.258 13.5 1 97.25 743 THR A O 1
ATOM 5561 N N . LEU A 1 744 ? -2.84 -3.289 11.539 1 98.38 744 LEU A N 1
ATOM 5562 C CA . LEU A 1 744 ? -1.79 -4.105 12.141 1 98.38 744 LEU A CA 1
ATOM 5563 C C . LEU A 1 744 ? -0.473 -3.342 12.203 1 98.38 744 LEU A C 1
ATOM 5565 O O . LEU A 1 744 ? 0.104 -3.004 11.164 1 98.38 744 LEU A O 1
ATOM 5569 N N . VAL A 1 745 ? -0.008 -3.027 13.414 1 97.94 745 VAL A N 1
ATOM 5570 C CA . VAL A 1 745 ? 1.233 -2.293 13.641 1 97.94 745 VAL A CA 1
ATOM 5571 C C . VAL A 1 745 ? 2.352 -3.268 14 1 97.94 745 VAL A C 1
ATOM 5573 O O . VAL A 1 745 ? 2.371 -3.816 15.109 1 97.94 745 VAL A O 1
ATOM 5576 N N . ILE A 1 746 ? 3.293 -3.457 13.047 1 98.06 746 ILE A N 1
ATOM 5577 C CA . ILE A 1 746 ? 4.418 -4.352 13.305 1 98.06 746 ILE A CA 1
ATOM 5578 C C . ILE A 1 746 ? 5.543 -3.582 13.992 1 98.06 746 ILE A C 1
ATOM 5580 O O . ILE A 1 746 ? 6.195 -2.742 13.375 1 98.06 746 ILE A O 1
ATOM 5584 N N . ALA A 1 747 ? 5.746 -3.85 15.234 1 95.12 747 ALA A N 1
ATOM 5585 C CA . ALA A 1 747 ? 6.715 -3.148 16.078 1 95.12 747 ALA A CA 1
ATOM 5586 C C . ALA A 1 747 ? 7.527 -4.133 16.906 1 95.12 747 ALA A C 1
ATOM 5588 O O . ALA A 1 747 ? 7.711 -3.926 18.109 1 95.12 747 ALA A O 1
ATOM 5589 N N . ASN A 1 748 ? 7.91 -5.203 16.266 1 88.94 748 ASN A N 1
ATOM 5590 C CA . ASN A 1 748 ? 8.641 -6.23 17 1 88.94 748 ASN A CA 1
ATOM 5591 C C . ASN A 1 748 ? 10.109 -5.855 17.172 1 88.94 748 ASN A C 1
ATOM 5593 O O . ASN A 1 748 ? 10.75 -5.387 16.234 1 88.94 748 ASN A O 1
ATOM 5597 N N . ASP A 1 749 ? 10.539 -6.039 18.406 1 80.25 749 ASP A N 1
ATOM 5598 C CA . ASP A 1 749 ? 11.93 -5.945 18.844 1 80.25 749 ASP A CA 1
ATOM 5599 C C . ASP A 1 749 ? 12.547 -4.609 18.438 1 80.25 749 ASP A C 1
ATOM 5601 O O . ASP A 1 749 ? 13.617 -4.574 17.828 1 80.25 749 ASP A O 1
ATOM 5605 N N . MET A 1 750 ? 11.922 -3.525 18.688 1 81.25 750 MET A N 1
ATOM 5606 C CA . MET A 1 750 ? 12.406 -2.17 18.453 1 81.25 750 MET A CA 1
ATOM 5607 C C . MET A 1 750 ? 13.195 -1.649 19.641 1 81.25 750 MET A C 1
ATOM 5609 O O . MET A 1 750 ? 12.922 -2.025 20.781 1 81.25 750 MET A O 1
ATOM 5613 N N . PRO A 1 751 ? 14.156 -0.809 19.281 1 72.94 751 PRO A N 1
ATOM 5614 C CA . PRO A 1 751 ? 14.781 -0.093 20.406 1 72.94 751 PRO A CA 1
ATOM 5615 C C . PRO A 1 751 ? 13.773 0.723 21.203 1 72.94 751 PRO A C 1
ATOM 5617 O O . PRO A 1 751 ? 12.75 1.157 20.672 1 72.94 751 PRO A O 1
ATOM 5620 N N . ALA A 1 752 ? 14.055 0.897 22.438 1 70 752 ALA A N 1
ATOM 5621 C CA . ALA A 1 752 ? 13.117 1.459 23.406 1 70 752 ALA A CA 1
ATOM 5622 C C . ALA A 1 752 ? 12.602 2.82 22.938 1 70 752 ALA A C 1
ATOM 5624 O O . ALA A 1 752 ? 11.406 3.1 23.016 1 70 752 ALA A O 1
ATOM 5625 N N . GLN A 1 753 ? 13.469 3.66 22.484 1 69 753 GLN A N 1
ATOM 5626 C CA . GLN A 1 753 ? 13.055 4.996 22.062 1 69 753 GLN A CA 1
ATOM 5627 C C . GLN A 1 753 ? 12.133 4.938 20.844 1 69 753 GLN A C 1
ATOM 5629 O O . GLN A 1 753 ? 11.148 5.676 20.766 1 69 753 GLN A O 1
ATOM 5634 N N . LEU A 1 754 ? 12.469 4.113 19.953 1 77.62 754 LEU A N 1
ATOM 5635 C CA . LEU A 1 754 ? 11.641 3.955 18.766 1 77.62 754 LEU A CA 1
ATOM 5636 C C . LEU A 1 754 ? 10.289 3.352 19.125 1 77.62 754 LEU A C 1
ATOM 5638 O O . LEU A 1 754 ? 9.273 3.686 18.516 1 77.62 754 LEU A O 1
ATOM 5642 N N . ALA A 1 755 ? 10.312 2.467 20.062 1 82.44 755 ALA A N 1
ATOM 5643 C CA . ALA A 1 755 ? 9.062 1.88 20.531 1 82.44 755 ALA A CA 1
ATOM 5644 C C . ALA A 1 755 ? 8.148 2.945 21.125 1 82.44 755 ALA A C 1
ATOM 5646 O O . ALA A 1 755 ? 6.938 2.943 20.875 1 82.44 755 ALA A O 1
ATOM 5647 N N . GLN A 1 756 ? 8.711 3.846 21.812 1 76.38 756 GLN A N 1
ATOM 5648 C CA . GLN A 1 756 ? 7.93 4.922 22.422 1 76.38 756 GLN A CA 1
ATOM 5649 C C . GLN A 1 756 ? 7.363 5.855 21.359 1 76.38 756 GLN A C 1
ATOM 5651 O O . GLN A 1 756 ? 6.215 6.301 21.469 1 76.38 756 GLN A O 1
ATOM 5656 N N . ASP A 1 757 ? 8.18 6.125 20.438 1 77.44 757 ASP A N 1
ATOM 5657 C CA . ASP A 1 757 ? 7.707 6.961 19.344 1 77.44 757 ASP A CA 1
ATOM 5658 C C . ASP A 1 757 ? 6.578 6.281 18.578 1 77.44 757 ASP A C 1
ATOM 5660 O O . ASP A 1 757 ? 5.617 6.934 18.156 1 77.44 757 ASP A O 1
ATOM 5664 N N . THR A 1 758 ? 6.762 5.043 18.375 1 87.94 758 THR A N 1
ATOM 5665 C CA . THR A 1 758 ? 5.727 4.273 17.688 1 87.94 758 THR A CA 1
ATOM 5666 C C . THR A 1 758 ? 4.441 4.246 18.516 1 87.94 758 THR A C 1
ATOM 5668 O O . THR A 1 758 ? 3.34 4.266 17.953 1 87.94 758 THR A O 1
ATOM 5671 N N . ALA A 1 759 ? 4.586 4.219 19.812 1 86.62 759 ALA A N 1
ATOM 5672 C CA . ALA A 1 759 ? 3.422 4.242 20.688 1 86.62 759 ALA A CA 1
ATOM 5673 C C . ALA A 1 759 ? 2.635 5.539 20.531 1 86.62 759 ALA A C 1
ATOM 5675 O O . ALA A 1 759 ? 1.407 5.547 20.641 1 86.62 759 ALA A O 1
ATOM 5676 N N . LYS A 1 760 ? 3.309 6.594 20.266 1 81.12 760 LYS A N 1
ATOM 5677 C CA . LYS A 1 760 ? 2.637 7.859 20 1 81.12 760 LYS A CA 1
ATOM 5678 C C . LYS A 1 760 ? 1.772 7.766 18.75 1 81.12 760 LYS A C 1
ATOM 5680 O O . LYS A 1 760 ? 0.666 8.305 18.703 1 81.12 760 LYS A O 1
ATOM 5685 N N . GLU A 1 761 ? 2.332 7.18 17.719 1 87.62 761 GLU A N 1
ATOM 5686 C CA . GLU A 1 761 ? 1.565 6.992 16.5 1 87.62 761 GLU A CA 1
ATOM 5687 C C . GLU A 1 761 ? 0.332 6.129 16.734 1 87.62 761 GLU A C 1
ATOM 5689 O O . GLU A 1 761 ? -0.738 6.395 16.188 1 87.62 761 GLU A O 1
ATOM 5694 N N . VAL A 1 762 ? 0.492 5.117 17.547 1 90.94 762 VAL A N 1
ATOM 5695 C CA . VAL A 1 762 ? -0.618 4.234 17.891 1 90.94 762 VAL A CA 1
ATOM 5696 C C . VAL A 1 762 ? -1.701 5.027 18.625 1 90.94 762 VAL A C 1
ATOM 5698 O O . VAL A 1 762 ? -2.895 4.828 18.375 1 90.94 762 VAL A O 1
ATOM 5701 N N . ALA A 1 763 ? -1.327 5.945 19.453 1 85.19 763 ALA A N 1
ATOM 5702 C CA . ALA A 1 763 ? -2.268 6.812 20.156 1 85.19 763 ALA A CA 1
ATOM 5703 C C . ALA A 1 763 ? -3.041 7.691 19.188 1 85.19 763 ALA A C 1
ATOM 5705 O O . ALA A 1 763 ? -4.238 7.922 19.359 1 85.19 763 ALA A O 1
ATOM 5706 N N . ILE A 1 764 ? -2.398 8.188 18.203 1 84.19 764 ILE A N 1
ATOM 5707 C CA . ILE A 1 764 ? -3.029 9.016 17.172 1 84.19 764 ILE A CA 1
ATOM 5708 C C . ILE A 1 764 ? -4.066 8.188 16.406 1 84.19 764 ILE A C 1
ATOM 5710 O O . ILE A 1 764 ? -5.172 8.664 16.156 1 84.19 764 ILE A O 1
ATOM 5714 N N . PHE A 1 765 ? -3.674 6.895 16.062 1 89.81 765 PHE A N 1
ATOM 5715 C CA . PHE A 1 765 ? -4.625 6.035 15.367 1 89.81 765 PHE A CA 1
ATOM 5716 C C . PHE A 1 765 ? -5.902 5.871 16.188 1 89.81 765 PHE A C 1
ATOM 5718 O O . PHE A 1 765 ? -7.004 5.996 15.648 1 89.81 765 PHE A O 1
ATOM 5725 N N . LYS A 1 766 ? -5.684 5.68 17.453 1 87.06 766 LYS A N 1
ATOM 5726 C CA . LYS A 1 766 ? -6.816 5.453 18.344 1 87.06 766 LYS A CA 1
ATOM 5727 C C . LYS A 1 766 ? -7.656 6.719 18.5 1 87.06 766 LYS A C 1
ATOM 5729 O O . LYS A 1 766 ? -8.891 6.66 18.469 1 87.06 766 LYS A O 1
ATOM 5734 N N . ALA A 1 767 ? -7.043 7.828 18.594 1 79.12 767 ALA A N 1
ATOM 5735 C CA . ALA A 1 767 ? -7.723 9.109 18.766 1 79.12 767 ALA A CA 1
ATOM 5736 C C . ALA A 1 767 ? -8.594 9.43 17.562 1 79.12 767 ALA A C 1
ATOM 5738 O O . ALA A 1 767 ? -9.617 10.109 17.688 1 79.12 767 ALA A O 1
ATOM 5739 N N . HIS A 1 768 ? -8.258 8.945 16.469 1 83.31 768 HIS A N 1
ATOM 5740 C CA . HIS A 1 768 ? -8.984 9.227 15.227 1 83.31 768 HIS A CA 1
ATOM 5741 C C . HIS A 1 768 ? -9.812 8.023 14.797 1 83.31 768 HIS A C 1
ATOM 5743 O O . HIS A 1 768 ? -9.922 7.738 13.602 1 83.31 768 HIS A O 1
ATOM 5749 N N . SER A 1 769 ? -10.219 7.207 15.734 1 86 769 SER A N 1
ATOM 5750 C CA . SER A 1 769 ? -11.195 6.137 15.609 1 86 769 SER A CA 1
ATOM 5751 C C . SER A 1 769 ? -10.617 4.945 14.852 1 86 769 SER A C 1
ATOM 5753 O O . SER A 1 769 ? -11.367 4.105 14.344 1 86 769 SER A O 1
ATOM 5755 N N . GLY A 1 770 ? -9.273 4.906 14.656 1 90.94 770 GLY A N 1
ATOM 5756 C CA . GLY A 1 770 ? -8.648 3.686 14.172 1 90.94 770 GLY A CA 1
ATOM 5757 C C . GLY A 1 770 ? -8.578 2.594 15.227 1 90.94 770 GLY A C 1
ATOM 5758 O O . GLY A 1 770 ? -8.875 2.838 16.391 1 90.94 770 GLY A O 1
ATOM 5759 N N . LYS A 1 771 ? -8.328 1.371 14.828 1 95.44 771 LYS A N 1
ATOM 5760 C CA . LYS A 1 771 ? -8.188 0.237 15.734 1 95.44 771 LYS A CA 1
ATOM 5761 C C . LYS A 1 771 ? -6.836 -0.448 15.555 1 95.44 771 LYS A C 1
ATOM 5763 O O . LYS A 1 771 ? -6.73 -1.435 14.82 1 95.44 771 LYS A O 1
ATOM 5768 N N . PRO A 1 772 ? -5.801 0.005 16.281 1 96.81 772 PRO A N 1
ATOM 5769 C CA . PRO A 1 772 ? -4.457 -0.558 16.125 1 96.81 772 PRO A CA 1
ATOM 5770 C C . PRO A 1 772 ? -4.277 -1.875 16.875 1 96.81 772 PRO A C 1
ATOM 5772 O O . PRO A 1 772 ? -4.59 -1.962 18.062 1 96.81 772 PRO A O 1
ATOM 5775 N N . ILE A 1 773 ? -3.898 -2.914 16.203 1 98.44 773 ILE A N 1
ATOM 5776 C CA . ILE A 1 773 ? -3.408 -4.168 16.766 1 98.44 773 ILE A CA 1
ATOM 5777 C C . ILE A 1 773 ? -1.886 -4.215 16.672 1 98.44 773 ILE A C 1
ATOM 5779 O O . ILE A 1 773 ? -1.326 -4.258 15.57 1 98.44 773 ILE A O 1
ATOM 5783 N N . VAL A 1 774 ? -1.178 -4.281 17.812 1 98.12 774 VAL A N 1
ATOM 5784 C CA . VAL A 1 774 ? 0.27 -4.098 17.812 1 98.12 774 VAL A CA 1
ATOM 5785 C C . VAL A 1 774 ? 0.963 -5.441 18.016 1 98.12 774 VAL A C 1
ATOM 5787 O O . VAL A 1 774 ? 0.621 -6.188 18.938 1 98.12 774 VAL A O 1
ATOM 5790 N N . PHE A 1 775 ? 1.882 -5.824 17.109 1 98 775 PHE A N 1
ATOM 5791 C CA . PHE A 1 775 ? 2.807 -6.941 17.266 1 98 775 PHE A CA 1
ATOM 5792 C C . PHE A 1 775 ? 4.129 -6.469 17.859 1 98 775 PHE A C 1
ATOM 5794 O O . PHE A 1 775 ? 4.859 -5.703 17.219 1 98 775 PHE A O 1
ATOM 5801 N N . CYS A 1 776 ? 4.453 -6.879 19.047 1 95.5 776 CYS A N 1
ATOM 5802 C CA . CYS A 1 776 ? 5.668 -6.387 19.688 1 95.5 776 CYS A CA 1
ATOM 5803 C C . CYS A 1 776 ? 6.355 -7.496 20.484 1 95.5 776 CYS A C 1
ATOM 5805 O O . CYS A 1 776 ? 5.836 -8.609 20.578 1 95.5 776 CYS A O 1
ATOM 5807 N N . ALA A 1 777 ? 7.566 -7.203 20.953 1 91.06 777 ALA A N 1
ATOM 5808 C CA . ALA A 1 777 ? 8.367 -8.172 21.703 1 91.06 777 ALA A CA 1
ATOM 5809 C C . ALA A 1 777 ? 7.762 -8.453 23.062 1 91.06 777 ALA A C 1
ATOM 5811 O O . ALA A 1 777 ? 7.117 -7.582 23.656 1 91.06 777 ALA A O 1
ATOM 5812 N N . LYS A 1 778 ? 7.969 -9.664 23.547 1 89.06 778 LYS A N 1
ATOM 5813 C CA . LYS A 1 778 ? 7.586 -10 24.922 1 89.06 778 LYS A CA 1
ATOM 5814 C C . LYS A 1 778 ? 8.242 -9.055 25.922 1 89.06 778 LYS A C 1
ATOM 5816 O O . LYS A 1 778 ? 9.414 -8.711 25.781 1 89.06 778 LYS A O 1
ATOM 5821 N N . GLY A 1 779 ? 7.488 -8.43 26.797 1 84.44 779 GLY A N 1
ATOM 5822 C CA . GLY A 1 779 ? 8.008 -7.52 27.812 1 84.44 779 GLY A CA 1
ATOM 5823 C C . GLY A 1 779 ? 7.734 -6.062 27.484 1 84.44 779 GLY A C 1
ATOM 5824 O O . GLY A 1 779 ? 7.801 -5.199 28.359 1 84.44 779 GLY A O 1
ATOM 5825 N N . GLU A 1 780 ? 7.488 -5.754 26.25 1 87.19 780 GLU A N 1
ATOM 5826 C CA . GLU A 1 780 ? 7.18 -4.383 25.844 1 87.19 780 GLU A CA 1
ATOM 5827 C C . GLU A 1 780 ? 5.77 -3.988 26.266 1 87.19 780 GLU A C 1
ATOM 5829 O O . GLU A 1 780 ? 4.789 -4.617 25.859 1 87.19 780 GLU A O 1
ATOM 5834 N N . THR A 1 781 ? 5.574 -2.867 27.016 1 85.69 781 THR A N 1
ATOM 5835 C CA . THR A 1 781 ? 4.258 -2.533 27.562 1 85.69 781 THR A CA 1
ATOM 5836 C C . THR A 1 781 ? 3.844 -1.127 27.141 1 85.69 781 THR A C 1
ATOM 5838 O O . THR A 1 781 ? 2.75 -0.669 27.469 1 85.69 781 THR A O 1
ATOM 5841 N N . CYS A 1 782 ? 4.605 -0.441 26.359 1 82.69 782 CYS A N 1
ATOM 5842 C CA . CYS A 1 782 ? 4.352 0.963 26.047 1 82.69 782 CYS A CA 1
ATOM 5843 C C . CYS A 1 782 ? 3.135 1.115 25.156 1 82.69 782 CYS A C 1
ATOM 5845 O O . CYS A 1 782 ? 2.562 2.203 25.047 1 82.69 782 CYS A O 1
ATOM 5847 N N . PHE A 1 783 ? 2.656 0.03 24.516 1 91.62 783 PHE A N 1
ATOM 5848 C CA . PHE A 1 783 ? 1.541 0.099 23.578 1 91.62 783 PHE A CA 1
ATOM 5849 C C . PHE A 1 783 ? 0.222 -0.195 24.281 1 91.62 783 PHE A C 1
ATOM 5851 O O . PHE A 1 783 ? -0.852 0.06 23.734 1 91.62 783 PHE A O 1
ATOM 5858 N N . ASP A 1 784 ? 0.171 -0.684 25.5 1 87.75 784 ASP A N 1
ATOM 5859 C CA . ASP A 1 784 ? -0.98 -1.269 26.172 1 87.75 784 ASP A CA 1
ATOM 5860 C C . ASP A 1 784 ? -2.088 -0.234 26.359 1 87.75 784 ASP A C 1
ATOM 5862 O O . ASP A 1 784 ? -3.273 -0.566 26.297 1 87.75 784 ASP A O 1
ATOM 5866 N N . ALA A 1 785 ? -1.766 0.989 26.484 1 81.62 785 ALA A N 1
ATOM 5867 C CA . ALA A 1 785 ? -2.736 2.033 26.797 1 81.62 785 ALA A CA 1
ATOM 5868 C C . ALA A 1 785 ? -3.518 2.447 25.562 1 81.62 785 ALA A C 1
ATOM 5870 O O . ALA A 1 785 ? -4.625 2.98 25.656 1 81.62 785 ALA A O 1
ATOM 5871 N N . TYR A 1 786 ? -3.027 2.219 24.469 1 87.25 786 TYR A N 1
ATOM 5872 C CA . TYR A 1 786 ? -3.605 2.809 23.266 1 87.25 786 TYR A CA 1
ATOM 5873 C C . TYR A 1 786 ? -4.043 1.728 22.281 1 87.25 786 TYR A C 1
ATOM 5875 O O . TYR A 1 786 ? -4.957 1.939 21.484 1 87.25 786 TYR A O 1
ATOM 5883 N N . ALA A 1 787 ? -3.393 0.524 22.312 1 94.25 787 ALA A N 1
ATOM 5884 C CA . ALA A 1 787 ? -3.686 -0.537 21.344 1 94.25 787 ALA A CA 1
ATOM 5885 C C . ALA A 1 787 ? -5.039 -1.178 21.625 1 94.25 787 ALA A C 1
ATOM 5887 O O . ALA A 1 787 ? -5.473 -1.245 22.781 1 94.25 787 ALA A O 1
ATOM 5888 N N . GLU A 1 788 ? -5.789 -1.562 20.578 1 94.81 788 GLU A N 1
ATOM 5889 C CA . GLU A 1 788 ? -6.988 -2.379 20.734 1 94.81 788 GLU A CA 1
ATOM 5890 C C . GLU A 1 788 ? -6.641 -3.771 21.25 1 94.81 788 GLU A C 1
ATOM 5892 O O . GLU A 1 788 ? -7.402 -4.359 22.031 1 94.81 788 GLU A O 1
ATOM 5897 N N . ALA A 1 789 ? -5.578 -4.277 20.75 1 96.5 789 ALA A N 1
ATOM 5898 C CA . ALA A 1 789 ? -5.02 -5.562 21.156 1 96.5 789 ALA A CA 1
ATOM 5899 C C . ALA A 1 789 ? -3.518 -5.613 20.906 1 96.5 789 ALA A C 1
ATOM 5901 O O . ALA A 1 789 ? -2.994 -4.879 20.062 1 96.5 789 ALA A O 1
ATOM 5902 N N . VAL A 1 790 ? -2.836 -6.484 21.734 1 96.62 790 VAL A N 1
ATOM 5903 C CA . VAL A 1 790 ? -1.391 -6.629 21.594 1 96.62 790 VAL A CA 1
ATOM 5904 C C . VAL A 1 790 ? -1.03 -8.102 21.438 1 96.62 790 VAL A C 1
ATOM 5906 O O . VAL A 1 790 ? -1.511 -8.953 22.188 1 96.62 790 VAL A O 1
ATOM 5909 N N . VAL A 1 791 ? -0.269 -8.422 20.391 1 97.31 791 VAL A N 1
ATOM 5910 C CA . VAL A 1 791 ? 0.308 -9.742 20.172 1 97.31 791 VAL A CA 1
ATOM 5911 C C . VAL A 1 791 ? 1.792 -9.727 20.531 1 97.31 791 VAL A C 1
ATOM 5913 O O . VAL A 1 791 ? 2.59 -9.062 19.859 1 97.31 791 VAL A O 1
ATOM 5916 N N . ARG A 1 792 ? 2.16 -10.453 21.5 1 95.44 792 ARG A N 1
ATOM 5917 C CA . ARG A 1 792 ? 3.535 -10.445 22 1 95.44 792 ARG A CA 1
ATOM 5918 C C . ARG A 1 792 ? 4.332 -11.609 21.422 1 95.44 792 ARG A C 1
ATOM 5920 O O . ARG A 1 792 ? 3.865 -12.75 21.406 1 95.44 792 ARG A O 1
ATOM 5927 N N . LEU A 1 793 ? 5.52 -11.305 20.891 1 96.31 793 LEU A N 1
ATOM 5928 C CA . LEU A 1 793 ? 6.332 -12.266 20.141 1 96.31 793 LEU A CA 1
ATOM 5929 C C . LEU A 1 793 ? 7.707 -12.422 20.797 1 96.31 793 LEU A C 1
ATOM 5931 O O . LEU A 1 793 ? 8.203 -11.5 21.438 1 96.31 793 LEU A O 1
ATOM 5935 N N . PRO A 1 794 ? 8.32 -13.617 20.625 1 91.62 794 PRO A N 1
ATOM 5936 C CA . PRO A 1 794 ? 9.711 -13.781 21.062 1 91.62 794 PRO A CA 1
ATOM 5937 C C . PRO A 1 794 ? 10.703 -13.008 20.203 1 91.62 794 PRO A C 1
ATOM 5939 O O . PRO A 1 794 ? 10.352 -12.562 19.094 1 91.62 794 PRO A O 1
ATOM 5942 N N . SER A 1 795 ? 11.867 -12.867 20.766 1 88.94 795 SER A N 1
ATOM 5943 C CA . SER A 1 795 ? 12.945 -12.25 20 1 88.94 795 SER A CA 1
ATOM 5944 C C . SER A 1 795 ? 13.859 -13.305 19.375 1 88.94 795 SER A C 1
ATOM 5946 O O . SER A 1 795 ? 14.125 -14.336 20 1 88.94 795 SER A O 1
ATOM 5948 N N . ALA A 1 796 ? 14.242 -13.055 18.188 1 90.25 796 ALA A N 1
ATOM 5949 C CA . ALA A 1 796 ? 15.109 -14.008 17.484 1 90.25 796 ALA A CA 1
ATOM 5950 C C . ALA A 1 796 ? 16.562 -13.555 17.531 1 90.25 796 ALA A C 1
ATOM 5952 O O . ALA A 1 796 ? 17.469 -14.375 17.641 1 90.25 796 ALA A O 1
ATOM 5953 N N . GLY A 1 797 ? 16.797 -12.242 17.469 1 87.12 797 GLY A N 1
ATOM 5954 C CA . GLY A 1 797 ? 18.156 -11.727 17.406 1 87.12 797 GLY A CA 1
ATOM 5955 C C . GLY A 1 797 ? 18.766 -11.82 16.016 1 87.12 797 GLY A C 1
ATOM 5956 O O . GLY A 1 797 ? 18.156 -12.391 15.102 1 87.12 797 GLY A O 1
ATOM 5957 N N . ALA A 1 798 ? 19.922 -11.195 15.844 1 90.75 798 ALA A N 1
ATOM 5958 C CA . ALA A 1 798 ? 20.719 -11.242 14.625 1 90.75 798 ALA A CA 1
ATOM 5959 C C . ALA A 1 798 ? 19.938 -10.664 13.438 1 90.75 798 ALA A C 1
ATOM 5961 O O . ALA A 1 798 ? 20.078 -11.141 12.312 1 90.75 798 ALA A O 1
ATOM 5962 N N . GLY A 1 799 ? 19.016 -9.758 13.695 1 91.38 799 GLY A N 1
ATOM 5963 C CA . GLY A 1 799 ? 18.266 -9.086 12.641 1 91.38 799 GLY A CA 1
ATOM 5964 C C . GLY A 1 799 ? 17.125 -9.922 12.102 1 91.38 799 GLY A C 1
ATOM 5965 O O . GLY A 1 799 ? 16.516 -9.57 11.086 1 91.38 799 GLY A O 1
ATOM 5966 N N . LEU A 1 800 ? 16.75 -11 12.766 1 95.38 800 LEU A N 1
ATOM 5967 C CA . LEU A 1 800 ? 15.789 -11.953 12.227 1 95.38 800 LEU A CA 1
ATOM 5968 C C . LEU A 1 800 ? 14.414 -11.766 12.875 1 95.38 800 LEU A C 1
ATOM 5970 O O . LEU A 1 800 ? 13.492 -12.539 12.609 1 95.38 800 LEU A O 1
ATOM 5974 N N . ASP A 1 801 ? 14.227 -10.734 13.633 1 93.06 801 ASP A N 1
ATOM 5975 C CA . ASP A 1 801 ? 13.008 -10.547 14.406 1 93.06 801 ASP A CA 1
ATOM 5976 C C . ASP A 1 801 ? 11.797 -10.359 13.492 1 93.06 801 ASP A C 1
ATOM 5978 O O . ASP A 1 801 ? 10.68 -10.734 13.852 1 93.06 801 ASP A O 1
ATOM 5982 N N . PHE A 1 802 ? 12 -9.797 12.305 1 96.81 802 PHE A N 1
ATOM 5983 C CA . PHE A 1 802 ? 10.883 -9.57 11.398 1 96.81 802 PHE A CA 1
ATOM 5984 C C . PHE A 1 802 ? 10.297 -10.883 10.906 1 96.81 802 PHE A C 1
ATOM 5986 O O . PHE A 1 802 ? 9.141 -10.945 10.5 1 96.81 802 PHE A O 1
ATOM 5993 N N . VAL A 1 803 ? 11.062 -12.016 10.969 1 98 803 VAL A N 1
ATOM 5994 C CA . VAL A 1 803 ? 10.562 -13.328 10.57 1 98 803 VAL A CA 1
ATOM 5995 C C . VAL A 1 803 ? 9.477 -13.781 11.539 1 98 803 VAL A C 1
ATOM 5997 O O . VAL A 1 803 ? 8.438 -14.289 11.117 1 98 803 VAL A O 1
ATOM 6000 N N . LEU A 1 804 ? 9.68 -13.57 12.828 1 97.5 804 LEU A N 1
ATOM 6001 C CA . LEU A 1 804 ? 8.711 -13.992 13.836 1 97.5 804 LEU A CA 1
ATOM 6002 C C . LEU A 1 804 ? 7.422 -13.188 13.719 1 97.5 804 LEU A C 1
ATOM 6004 O O . LEU A 1 804 ? 6.328 -13.742 13.867 1 97.5 804 LEU A O 1
ATOM 6008 N N . ALA A 1 805 ? 7.59 -11.898 13.469 1 98 805 ALA A N 1
ATOM 6009 C CA . ALA A 1 805 ? 6.41 -11.078 13.227 1 98 805 ALA A CA 1
ATOM 6010 C C . ALA A 1 805 ? 5.625 -11.57 12.016 1 98 805 ALA A C 1
ATOM 6012 O O . ALA A 1 805 ? 4.395 -11.547 12.016 1 98 805 ALA A O 1
ATOM 6013 N N . THR A 1 806 ? 6.305 -12.016 10.984 1 98.38 806 THR A N 1
ATOM 6014 C CA . THR A 1 806 ? 5.672 -12.516 9.766 1 98.38 806 THR A CA 1
ATOM 6015 C C . THR A 1 806 ? 4.887 -13.789 10.055 1 98.38 806 THR A C 1
ATOM 6017 O O . THR A 1 806 ? 3.764 -13.953 9.578 1 98.38 806 THR A O 1
ATOM 6020 N N . VAL A 1 807 ? 5.473 -14.703 10.852 1 98.44 807 VAL A N 1
ATOM 6021 C CA . VAL A 1 807 ? 4.781 -15.938 11.219 1 98.44 807 VAL A CA 1
ATOM 6022 C C . VAL A 1 807 ? 3.471 -15.609 11.93 1 98.44 807 VAL A C 1
ATOM 6024 O O . VAL A 1 807 ? 2.42 -16.156 11.586 1 98.44 807 VAL A O 1
ATOM 6027 N N . ALA A 1 808 ? 3.568 -14.719 12.875 1 98.44 808 ALA A N 1
ATOM 6028 C CA . ALA A 1 808 ? 2.379 -14.32 13.617 1 98.44 808 ALA A CA 1
ATOM 6029 C C . ALA A 1 808 ? 1.35 -13.672 12.695 1 98.44 808 ALA A C 1
ATOM 6031 O O . ALA A 1 808 ? 0.147 -13.906 12.836 1 98.44 808 ALA A O 1
ATOM 6032 N N . GLY A 1 809 ? 1.832 -12.812 11.836 1 98.5 809 GLY A N 1
ATOM 6033 C CA . GLY A 1 809 ? 0.948 -12.172 10.875 1 98.5 809 GLY A CA 1
ATOM 6034 C C . GLY A 1 809 ? 0.265 -13.164 9.945 1 98.5 809 GLY A C 1
ATOM 6035 O O . GLY A 1 809 ? -0.907 -12.992 9.602 1 98.5 809 GLY A O 1
ATOM 6036 N N . HIS A 1 810 ? 1.002 -14.211 9.469 1 98.12 810 HIS A N 1
ATOM 6037 C CA . HIS A 1 810 ? 0.421 -15.258 8.633 1 98.12 810 HIS A CA 1
ATOM 6038 C C . HIS A 1 810 ? -0.696 -15.992 9.367 1 98.12 810 HIS A C 1
ATOM 6040 O O . HIS A 1 810 ? -1.767 -16.219 8.805 1 98.12 810 HIS A O 1
ATOM 6046 N N . LEU A 1 811 ? -0.444 -16.297 10.617 1 98.31 811 LEU A N 1
ATOM 6047 C CA . LEU A 1 811 ? -1.457 -16.969 11.414 1 98.31 811 LEU A CA 1
ATOM 6048 C C . LEU A 1 811 ? -2.678 -16.078 11.617 1 98.31 811 LEU A C 1
ATOM 6050 O O . LEU A 1 811 ? -3.814 -16.547 11.539 1 98.31 811 LEU A O 1
ATOM 6054 N N . TRP A 1 812 ? -2.426 -14.797 11.891 1 98.56 812 TRP A N 1
ATOM 6055 C CA . TRP A 1 812 ? -3.531 -13.852 12.055 1 98.56 812 TRP A CA 1
ATOM 6056 C C . TRP A 1 812 ? -4.391 -13.805 10.797 1 98.56 812 TRP A C 1
ATOM 6058 O O . TRP A 1 812 ? -5.621 -13.828 10.875 1 98.56 812 TRP A O 1
ATOM 6068 N N . GLY A 1 813 ? -3.75 -13.711 9.664 1 98 813 GLY A N 1
ATOM 6069 C CA . GLY A 1 813 ? -4.469 -13.695 8.398 1 98 813 GLY A CA 1
ATOM 6070 C C . GLY A 1 813 ? -5.273 -14.961 8.156 1 98 813 GLY A C 1
ATOM 6071 O O . GLY A 1 813 ? -6.41 -14.898 7.684 1 98 813 GLY A O 1
ATOM 6072 N N . PHE A 1 814 ? -4.734 -16.109 8.516 1 97.38 814 PHE A N 1
ATOM 6073 C CA . PHE A 1 814 ? -5.41 -17.391 8.367 1 97.38 814 PHE A CA 1
ATOM 6074 C C . PHE A 1 814 ? -6.691 -17.422 9.188 1 97.38 814 PHE A C 1
ATOM 6076 O O . PHE A 1 814 ? -7.758 -17.75 8.664 1 97.38 814 PHE A O 1
ATOM 6083 N N . HIS A 1 815 ? -6.574 -17.016 10.352 1 98.12 815 HIS A N 1
ATOM 6084 C CA . HIS A 1 815 ? -7.727 -17.078 11.242 1 98.12 815 HIS A CA 1
ATOM 6085 C C . HIS A 1 815 ? -8.727 -15.969 10.922 1 98.12 815 HIS A C 1
ATOM 6087 O O . HIS A 1 815 ? -9.938 -16.141 11.117 1 98.12 815 HIS A O 1
ATOM 6093 N N . ALA A 1 816 ? -8.227 -14.836 10.477 1 98.38 816 ALA A N 1
ATOM 6094 C CA . ALA A 1 816 ? -9.133 -13.805 9.984 1 98.38 816 ALA A CA 1
ATOM 6095 C C . ALA A 1 816 ? -9.984 -14.32 8.828 1 98.38 816 ALA A C 1
ATOM 6097 O O . ALA A 1 816 ? -11.203 -14.133 8.805 1 98.38 816 ALA A O 1
ATOM 6098 N N . ALA A 1 817 ? -9.344 -15.008 7.844 1 96.75 817 ALA A N 1
ATOM 6099 C CA . ALA A 1 817 ? -10.047 -15.57 6.695 1 96.75 817 ALA A CA 1
ATOM 6100 C C . ALA A 1 817 ? -11.078 -16.609 7.137 1 96.75 817 ALA A C 1
ATOM 6102 O O . ALA A 1 817 ? -12.195 -16.641 6.617 1 96.75 817 ALA A O 1
ATOM 6103 N N . ARG A 1 818 ? -10.703 -17.406 8.07 1 95.75 818 ARG A N 1
ATOM 6104 C CA . ARG A 1 818 ? -11.617 -18.422 8.594 1 95.75 818 ARG A CA 1
ATOM 6105 C C . ARG A 1 818 ? -12.828 -17.766 9.25 1 95.75 818 ARG A C 1
ATOM 6107 O O . ARG A 1 818 ? -13.961 -18.234 9.086 1 95.75 818 ARG A O 1
ATOM 6114 N N . ALA A 1 819 ? -12.578 -16.734 10.008 1 97.25 819 ALA A N 1
ATOM 6115 C CA . ALA A 1 819 ? -13.664 -16.047 10.695 1 97.25 819 ALA A CA 1
ATOM 6116 C C . ALA A 1 819 ? -14.633 -15.414 9.703 1 97.25 819 ALA A C 1
ATOM 6118 O O . ALA A 1 819 ? -15.852 -15.438 9.906 1 97.25 819 ALA A O 1
ATOM 6119 N N . ILE A 1 820 ? -14.141 -14.836 8.664 1 96.75 820 ILE A N 1
ATOM 6120 C CA . ILE A 1 820 ? -14.969 -14.242 7.621 1 96.75 820 ILE A CA 1
ATOM 6121 C C . ILE A 1 820 ? -15.742 -15.336 6.883 1 96.75 820 ILE A C 1
ATOM 6123 O O . ILE A 1 820 ? -16.953 -15.203 6.656 1 96.75 820 ILE A O 1
ATOM 6127 N N . ASP A 1 821 ? -15.047 -16.453 6.512 1 93 821 ASP A N 1
ATOM 6128 C CA . ASP A 1 821 ? -15.633 -17.562 5.777 1 93 821 ASP A CA 1
ATOM 6129 C C . ASP A 1 821 ? -16.781 -18.188 6.559 1 93 821 ASP A C 1
ATOM 6131 O O . ASP A 1 821 ? -17.781 -18.625 5.973 1 93 821 ASP A O 1
ATOM 6135 N N . ALA A 1 822 ? -16.656 -18.25 7.855 1 92.94 822 ALA A N 1
ATOM 6136 C CA . ALA A 1 822 ? -17.672 -18.859 8.711 1 92.94 822 ALA A CA 1
ATOM 6137 C C . ALA A 1 822 ? -19.016 -18.141 8.57 1 92.94 822 ALA A C 1
ATOM 6139 O O . ALA A 1 822 ? -20.062 -18.766 8.703 1 92.94 822 ALA A O 1
ATOM 6140 N N . ARG A 1 823 ? -19 -16.953 8.188 1 92.19 823 ARG A N 1
ATOM 6141 C CA . ARG A 1 823 ? -20.203 -16.156 8.078 1 92.19 823 ARG A CA 1
ATOM 6142 C C . ARG A 1 823 ? -20.844 -16.312 6.707 1 92.19 823 ARG A C 1
ATOM 6144 O O . ARG A 1 823 ? -22 -15.914 6.504 1 92.19 823 ARG A O 1
ATOM 6151 N N . ALA A 1 824 ? -20.188 -16.906 5.801 1 90.12 824 ALA A N 1
ATOM 6152 C CA . ALA A 1 824 ? -20.688 -17.094 4.441 1 90.12 824 ALA A CA 1
ATOM 6153 C C . ALA A 1 824 ? -21.594 -18.312 4.363 1 90.12 824 ALA A C 1
ATOM 6155 O O . ALA A 1 824 ? -22.406 -18.438 3.445 1 90.12 824 ALA A O 1
ATOM 6156 N N . HIS A 1 825 ? -21.562 -19.203 5.301 1 87.69 825 HIS A N 1
ATOM 6157 C CA . HIS A 1 825 ? -22.219 -20.516 5.223 1 87.69 825 HIS A CA 1
ATOM 6158 C C . HIS A 1 825 ? -23.734 -20.359 5.211 1 87.69 825 HIS A C 1
ATOM 6160 O O . HIS A 1 825 ? -24.438 -21.141 4.566 1 87.69 825 HIS A O 1
ATOM 6166 N N . VAL A 1 826 ? -24.219 -19.375 5.863 1 92.31 826 VAL A N 1
ATOM 6167 C CA . VAL A 1 826 ? -25.656 -19.172 5.945 1 92.31 826 VAL A CA 1
ATOM 6168 C C . VAL A 1 826 ? -26.219 -18.906 4.551 1 92.31 826 VAL A C 1
ATOM 6170 O O . VAL A 1 826 ? -27.297 -19.391 4.211 1 92.31 826 VAL A O 1
ATOM 6173 N N . PHE A 1 827 ? -25.578 -18.188 3.727 1 92.31 827 PHE A N 1
ATOM 6174 C CA . PHE A 1 827 ? -26.062 -17.844 2.391 1 92.31 827 PHE A CA 1
ATOM 6175 C C . PHE A 1 827 ? -26.078 -19.078 1.495 1 92.31 827 PHE A C 1
ATOM 6177 O O . PHE A 1 827 ? -27 -19.266 0.691 1 92.31 827 PHE A O 1
ATOM 6184 N N . ARG A 1 828 ? -25.047 -19.891 1.617 1 82.88 828 ARG A N 1
ATOM 6185 C CA . ARG A 1 828 ? -25.016 -21.141 0.866 1 82.88 828 ARG A CA 1
ATOM 6186 C C . ARG A 1 828 ? -26.156 -22.062 1.273 1 82.88 828 ARG A C 1
ATOM 6188 O O . ARG A 1 828 ? -26.812 -22.656 0.419 1 82.88 828 ARG A O 1
ATOM 6195 N N . GLU A 1 829 ? -26.406 -22.156 2.549 1 86.31 829 GLU A N 1
ATOM 6196 C CA . GLU A 1 829 ? -27.5 -22.984 3.066 1 86.31 829 GLU A CA 1
ATOM 6197 C C . GLU A 1 829 ? -28.859 -22.484 2.576 1 86.31 829 GLU A C 1
ATOM 6199 O O . GLU A 1 829 ? -29.688 -23.266 2.125 1 86.31 829 GLU A O 1
ATOM 6204 N N . LEU A 1 830 ? -29.078 -21.203 2.672 1 91.69 830 LEU A N 1
ATOM 6205 C CA . LEU A 1 830 ? -30.344 -20.625 2.254 1 91.69 830 LEU A CA 1
ATOM 6206 C C . LEU A 1 830 ? -30.547 -20.781 0.75 1 91.69 830 LEU A C 1
ATOM 6208 O O . LEU A 1 830 ? -31.672 -21.031 0.294 1 91.69 830 LEU A O 1
ATOM 6212 N N . ALA A 1 831 ? -29.5 -20.578 -0.015 1 85.62 831 ALA A N 1
ATOM 6213 C CA . ALA A 1 831 ? -29.578 -20.781 -1.462 1 85.62 831 ALA A CA 1
ATOM 6214 C C . ALA A 1 831 ? -29.969 -22.203 -1.807 1 85.62 831 ALA A C 1
ATOM 6216 O O . ALA A 1 831 ? -30.781 -22.438 -2.709 1 85.62 831 ALA A O 1
ATOM 6217 N N . SER A 1 832 ? -29.422 -23.156 -1.078 1 81.25 832 SER A N 1
ATOM 6218 C CA . SER A 1 832 ? -29.734 -24.562 -1.289 1 81.25 832 SER A CA 1
ATOM 6219 C C . SER A 1 832 ? -31.203 -24.859 -0.959 1 81.25 832 SER A C 1
ATOM 6221 O O . SER A 1 832 ? -31.859 -25.609 -1.671 1 81.25 832 SER A O 1
ATOM 6223 N N . VAL A 1 833 ? -31.703 -24.25 0.096 1 84.69 833 VAL A N 1
ATOM 6224 C CA . VAL A 1 833 ? -33.094 -24.422 0.516 1 84.69 833 VAL A CA 1
ATOM 6225 C C . VAL A 1 833 ? -34.031 -23.844 -0.542 1 84.69 833 VAL A C 1
ATOM 6227 O O . VAL A 1 833 ? -35.031 -24.469 -0.896 1 84.69 833 VAL A O 1
ATOM 6230 N N . VAL A 1 834 ? -33.719 -22.641 -1.03 1 86.81 834 VAL A N 1
ATOM 6231 C CA . VAL A 1 834 ? -34.562 -22.016 -2.053 1 86.81 834 VAL A CA 1
ATOM 6232 C C . VAL A 1 834 ? -34.594 -22.875 -3.312 1 86.81 834 VAL A C 1
ATOM 6234 O O . VAL A 1 834 ? -35.625 -23.094 -3.898 1 86.81 834 VAL A O 1
ATOM 6237 N N . ASN A 1 835 ? -33.438 -23.359 -3.719 1 77 835 ASN A N 1
ATOM 6238 C CA . ASN A 1 835 ? -33.312 -24.172 -4.922 1 77 835 ASN A CA 1
ATOM 6239 C C . ASN A 1 835 ? -34.094 -25.484 -4.789 1 77 835 ASN A C 1
ATOM 6241 O O . ASN A 1 835 ? -34.719 -25.922 -5.746 1 77 835 ASN A O 1
ATOM 6245 N N . GLU A 1 836 ? -34.031 -26.047 -3.676 1 75.06 836 GLU A N 1
ATOM 6246 C CA . GLU A 1 836 ? -34.688 -27.328 -3.434 1 75.06 836 GLU A CA 1
ATOM 6247 C C . GLU A 1 836 ? -36.219 -27.156 -3.35 1 75.06 836 GLU A C 1
ATOM 6249 O O . GLU A 1 836 ? -36.969 -27.969 -3.887 1 75.06 836 GLU A O 1
ATOM 6254 N N . ARG A 1 837 ? -36.688 -26.094 -2.736 1 82.31 837 ARG A N 1
ATOM 6255 C CA . ARG A 1 837 ? -38.125 -25.938 -2.422 1 82.31 837 ARG A CA 1
ATOM 6256 C C . ARG A 1 837 ? -38.844 -25.219 -3.547 1 82.31 837 ARG A C 1
ATOM 6258 O O . ARG A 1 837 ? -40.031 -25.453 -3.766 1 82.31 837 ARG A O 1
ATOM 6265 N N . ALA A 1 838 ? -38.156 -24.328 -4.18 1 77.81 838 ALA A N 1
ATOM 6266 C CA . ALA A 1 838 ? -38.844 -23.5 -5.176 1 77.81 838 ALA A CA 1
ATOM 6267 C C . ALA A 1 838 ? -39.406 -24.344 -6.305 1 77.81 838 ALA A C 1
ATOM 6269 O O . ALA A 1 838 ? -40.375 -23.953 -6.969 1 77.81 838 ALA A O 1
ATOM 6270 N N . ALA A 1 839 ? -38.906 -25.531 -6.438 1 69.19 839 ALA A N 1
ATOM 6271 C CA . ALA A 1 839 ? -39.375 -26.422 -7.492 1 69.19 839 ALA A CA 1
ATOM 6272 C C . ALA A 1 839 ? -40.688 -27.109 -7.094 1 69.19 839 ALA A C 1
ATOM 6274 O O . ALA A 1 839 ? -41.406 -27.594 -7.953 1 69.19 839 ALA A O 1
ATOM 6275 N N . ARG A 1 840 ? -41.062 -26.922 -5.801 1 73.31 840 ARG A N 1
ATOM 6276 C CA . ARG A 1 840 ? -42.281 -27.578 -5.32 1 73.31 840 ARG A CA 1
ATOM 6277 C C . ARG A 1 840 ? -43.469 -26.656 -5.391 1 73.31 840 ARG A C 1
ATOM 6279 O O . ARG A 1 840 ? -43.344 -25.438 -5.188 1 73.31 840 ARG A O 1
ATOM 6286 N N . ASP A 1 841 ? -44.594 -27.125 -5.746 1 66.81 841 ASP A N 1
ATOM 6287 C CA . ASP A 1 841 ? -45.812 -26.328 -5.918 1 66.81 841 ASP A CA 1
ATOM 6288 C C . ASP A 1 841 ? -46.25 -25.688 -4.602 1 66.81 841 ASP A C 1
ATOM 6290 O O . ASP A 1 841 ? -46.719 -24.547 -4.582 1 66.81 841 ASP A O 1
ATOM 6294 N N . ASP A 1 842 ? -46.094 -26.406 -3.459 1 75.62 842 ASP A N 1
ATOM 6295 C CA . ASP A 1 842 ? -46.562 -25.906 -2.172 1 75.62 842 ASP A CA 1
ATOM 6296 C C . ASP A 1 842 ? -45.406 -25.359 -1.344 1 75.62 842 ASP A C 1
ATOM 6298 O O . ASP A 1 842 ? -45.5 -25.281 -0.117 1 75.62 842 ASP A O 1
ATOM 6302 N N . ALA A 1 843 ? -44.469 -24.891 -2.139 1 80.44 843 ALA A N 1
ATOM 6303 C CA . ALA A 1 843 ? -43.219 -24.516 -1.434 1 80.44 843 ALA A CA 1
ATOM 6304 C C . ALA A 1 843 ? -43.438 -23.266 -0.591 1 80.44 843 ALA A C 1
ATOM 6306 O O . ALA A 1 843 ? -43.938 -22.25 -1.086 1 80.44 843 ALA A O 1
ATOM 6307 N N . ARG A 1 844 ? -43.219 -23.344 0.737 1 87.12 844 ARG A N 1
ATOM 6308 C CA . ARG A 1 844 ? -43.219 -22.219 1.656 1 87.12 844 ARG A CA 1
ATOM 6309 C C . ARG A 1 844 ? -41.812 -21.75 1.948 1 87.12 844 ARG A C 1
ATOM 6311 O O . ARG A 1 844 ? -40.938 -22.562 2.24 1 87.12 844 ARG A O 1
ATOM 6318 N N . LEU A 1 845 ? -41.594 -20.453 1.726 1 91.56 845 LEU A N 1
ATOM 6319 C CA . LEU A 1 845 ? -40.281 -19.906 1.968 1 91.56 845 LEU A CA 1
ATOM 6320 C C . LEU A 1 845 ? -40.312 -18.875 3.088 1 91.56 845 LEU A C 1
ATOM 6322 O O . LEU A 1 845 ? -39.406 -18.016 3.176 1 91.56 845 LEU A O 1
ATOM 6326 N N . ASP A 1 846 ? -41.312 -18.875 3.949 1 91.81 846 ASP A N 1
ATOM 6327 C CA . ASP A 1 846 ? -41.438 -17.922 5.055 1 91.81 846 ASP A CA 1
ATOM 6328 C C . ASP A 1 846 ? -40.281 -18.062 6.039 1 91.81 846 ASP A C 1
ATOM 6330 O O . ASP A 1 846 ? -39.812 -17.078 6.594 1 91.81 846 ASP A O 1
ATOM 6334 N N . ASP A 1 847 ? -39.875 -19.281 6.246 1 92.12 847 ASP A N 1
ATOM 6335 C CA . ASP A 1 847 ? -38.781 -19.5 7.156 1 92.12 847 ASP A CA 1
ATOM 6336 C C . ASP A 1 847 ? -37.469 -18.922 6.59 1 92.12 847 ASP A C 1
ATOM 6338 O O . ASP A 1 847 ? -36.594 -18.469 7.344 1 92.12 847 ASP A O 1
ATOM 6342 N N . VAL A 1 848 ? -37.312 -19 5.27 1 93.56 848 VAL A N 1
ATOM 6343 C CA . VAL A 1 848 ? -36.156 -18.391 4.621 1 93.56 848 VAL A CA 1
ATOM 6344 C C . VAL A 1 848 ? -36.188 -16.875 4.836 1 93.56 848 VAL A C 1
ATOM 6346 O O . VAL A 1 848 ? -35.156 -16.266 5.141 1 93.56 848 VAL A O 1
ATOM 6349 N N . ALA A 1 849 ? -37.312 -16.312 4.707 1 94.38 849 ALA A N 1
ATOM 6350 C CA . ALA A 1 849 ? -37.5 -14.883 4.945 1 94.38 849 ALA A CA 1
ATOM 6351 C C . ALA A 1 849 ? -37.125 -14.516 6.379 1 94.38 849 ALA A C 1
ATOM 6353 O O . ALA A 1 849 ? -36.469 -13.508 6.621 1 94.38 849 ALA A O 1
ATOM 6354 N N . ASP A 1 850 ? -37.562 -15.312 7.328 1 94.88 850 ASP A N 1
ATOM 6355 C CA . ASP A 1 850 ? -37.25 -15.07 8.734 1 94.88 850 ASP A CA 1
ATOM 6356 C C . ASP A 1 850 ? -35.75 -15.148 8.984 1 94.88 850 ASP A C 1
ATOM 6358 O O . ASP A 1 850 ? -35.188 -14.32 9.719 1 94.88 850 ASP A O 1
ATOM 6362 N N . ARG A 1 851 ? -35.156 -16.109 8.438 1 94.81 851 ARG A N 1
ATOM 6363 C CA . ARG A 1 851 ? -33.719 -16.281 8.609 1 94.81 851 ARG A CA 1
ATOM 6364 C C . ARG A 1 851 ? -32.938 -15.141 7.965 1 94.81 851 ARG A C 1
ATOM 6366 O O . ARG A 1 851 ? -31.922 -14.711 8.484 1 94.81 851 ARG A O 1
ATOM 6373 N N . LEU A 1 852 ? -33.438 -14.68 6.848 1 95 852 LEU A N 1
ATOM 6374 C CA . LEU A 1 852 ? -32.812 -13.539 6.188 1 95 852 LEU A CA 1
ATOM 6375 C C . LEU A 1 852 ? -32.906 -12.281 7.051 1 95 852 LEU A C 1
ATOM 6377 O O . LEU A 1 852 ? -31.953 -11.5 7.121 1 95 852 LEU A O 1
ATOM 6381 N N . GLU A 1 853 ? -34 -12.094 7.66 1 94.75 853 GLU A N 1
ATOM 6382 C CA . GLU A 1 853 ? -34.156 -10.945 8.547 1 94.75 853 GLU A CA 1
ATOM 6383 C C . GLU A 1 853 ? -33.219 -11.031 9.75 1 94.75 853 GLU A C 1
ATOM 6385 O O . GLU A 1 853 ? -32.688 -10.016 10.188 1 94.75 853 GLU A O 1
ATOM 6390 N N . ALA A 1 854 ? -33.094 -12.203 10.234 1 95.62 854 ALA A N 1
ATOM 6391 C CA . ALA A 1 854 ? -32.156 -12.406 11.336 1 95.62 854 ALA A CA 1
ATOM 6392 C C . ALA A 1 854 ? -30.734 -12.094 10.898 1 95.62 854 ALA A C 1
ATOM 6394 O O . ALA A 1 854 ? -29.953 -11.539 11.664 1 95.62 854 ALA A O 1
ATOM 6395 N N . GLU A 1 855 ? -30.438 -12.516 9.688 1 95.62 855 GLU A N 1
ATOM 6396 C CA . GLU A 1 855 ? -29.109 -12.234 9.156 1 95.62 855 GLU A CA 1
ATOM 6397 C C . GLU A 1 855 ? -28.906 -10.734 8.961 1 95.62 855 GLU A C 1
ATOM 6399 O O . GLU A 1 855 ? -27.797 -10.227 9.148 1 95.62 855 GLU A O 1
ATOM 6404 N N . LEU A 1 856 ? -29.938 -10.016 8.547 1 96.75 856 LEU A N 1
ATOM 6405 C CA . LEU A 1 856 ? -29.844 -8.57 8.383 1 96.75 856 LEU A CA 1
ATOM 6406 C C . LEU A 1 856 ? -29.531 -7.891 9.711 1 96.75 856 LEU A C 1
ATOM 6408 O O . LEU A 1 856 ? -28.828 -6.875 9.75 1 96.75 856 LEU A O 1
ATOM 6412 N N . GLU A 1 857 ? -30.031 -8.422 10.781 1 96.81 857 GLU A N 1
ATOM 6413 C CA . GLU A 1 857 ? -29.703 -7.891 12.102 1 96.81 857 GLU A CA 1
ATOM 6414 C C . GLU A 1 857 ? -28.234 -8.078 12.43 1 96.81 857 GLU A C 1
ATOM 6416 O O . GLU A 1 857 ? -27.594 -7.191 13.008 1 96.81 857 GLU A O 1
ATOM 6421 N N . ARG A 1 858 ? -27.703 -9.211 12.055 1 96.56 858 ARG A N 1
ATOM 6422 C CA . ARG A 1 858 ? -26.281 -9.477 12.273 1 96.56 858 ARG A CA 1
ATOM 6423 C C . ARG A 1 858 ? -25.422 -8.555 11.414 1 96.56 858 ARG A C 1
ATOM 6425 O O . ARG A 1 858 ? -24.391 -8.062 11.875 1 96.56 858 ARG A O 1
ATOM 6432 N N . ILE A 1 859 ? -25.906 -8.359 10.156 1 97.69 859 ILE A N 1
ATOM 6433 C CA . ILE A 1 859 ? -25.203 -7.441 9.266 1 97.69 859 ILE A CA 1
ATOM 6434 C C . ILE A 1 859 ? -25.219 -6.035 9.859 1 97.69 859 ILE A C 1
ATOM 6436 O O . ILE A 1 859 ? -24.203 -5.34 9.867 1 97.69 859 ILE A O 1
ATOM 6440 N N . ALA A 1 860 ? -26.297 -5.613 10.406 1 97 860 ALA A N 1
ATOM 6441 C CA . ALA A 1 860 ? -26.453 -4.285 10.992 1 97 860 ALA A CA 1
ATOM 6442 C C . ALA A 1 860 ? -25.562 -4.121 12.219 1 97 860 ALA A C 1
ATOM 6444 O O . ALA A 1 860 ? -25.156 -3.006 12.547 1 97 860 ALA A O 1
ATOM 6445 N N . ALA A 1 861 ? -25.281 -5.25 12.805 1 96.19 861 ALA A N 1
ATOM 6446 C CA . ALA A 1 861 ? -24.391 -5.23 13.977 1 96.19 861 ALA A CA 1
ATOM 6447 C C . ALA A 1 861 ? -22.938 -5.164 13.562 1 96.19 861 ALA A C 1
ATOM 6449 O O . ALA A 1 861 ? -22.047 -5.043 14.414 1 96.19 861 ALA A O 1
ATOM 6450 N N . GLY A 1 862 ? -22.609 -5.27 12.305 1 96.38 862 GLY A N 1
ATOM 6451 C CA . GLY A 1 862 ? -21.25 -5.078 11.789 1 96.38 862 GLY A CA 1
ATOM 6452 C C . GLY A 1 862 ? -20.516 -6.383 11.562 1 96.38 862 GLY A C 1
ATOM 6453 O O . GLY A 1 862 ? -19.344 -6.379 11.203 1 96.38 862 GLY A O 1
ATOM 6454 N N . GLU A 1 863 ? -21.156 -7.539 11.633 1 96.19 863 GLU A N 1
ATOM 6455 C CA . GLU A 1 863 ? -20.516 -8.844 11.625 1 96.19 863 GLU A CA 1
ATOM 6456 C C . GLU A 1 863 ? -19.953 -9.172 10.242 1 96.19 863 GLU A C 1
ATOM 6458 O O . GLU A 1 863 ? -19.141 -10.086 10.094 1 96.19 863 GLU A O 1
ATOM 6463 N N . MET A 1 864 ? -20.391 -8.422 9.242 1 96.69 864 MET A N 1
ATOM 6464 C CA . MET A 1 864 ? -19.953 -8.758 7.895 1 96.69 864 MET A CA 1
ATOM 6465 C C . MET A 1 864 ? -19.328 -7.547 7.211 1 96.69 864 MET A C 1
ATOM 6467 O O . MET A 1 864 ? -19.219 -7.516 5.984 1 96.69 864 MET A O 1
ATOM 6471 N N . ASP A 1 865 ? -18.875 -6.59 7.977 1 96.5 865 ASP A N 1
ATOM 6472 C CA . ASP A 1 865 ? -18.328 -5.344 7.445 1 96.5 865 ASP A CA 1
ATOM 6473 C C . ASP A 1 865 ? -17.047 -5.605 6.648 1 96.5 865 ASP A C 1
ATOM 6475 O O . ASP A 1 865 ? -16.719 -4.848 5.73 1 96.5 865 ASP A O 1
ATOM 6479 N N . ALA A 1 866 ? -16.438 -6.719 6.934 1 96.06 866 ALA A N 1
ATOM 6480 C CA . ALA A 1 866 ? -15.141 -7 6.305 1 96.06 866 ALA A CA 1
ATOM 6481 C C . ALA A 1 866 ? -15.328 -7.473 4.867 1 96.06 866 ALA A C 1
ATOM 6483 O O . ALA A 1 866 ? -14.43 -7.305 4.035 1 96.06 866 ALA A O 1
ATOM 6484 N N . ALA A 1 867 ? -16.531 -8.023 4.566 1 94.94 867 ALA A N 1
ATOM 6485 C CA . ALA A 1 867 ? -16.531 -8.758 3.305 1 94.94 867 ALA A CA 1
ATOM 6486 C C . ALA A 1 867 ? -17.766 -8.422 2.475 1 94.94 867 ALA A C 1
ATOM 6488 O O . ALA A 1 867 ? -17.703 -8.391 1.242 1 94.94 867 ALA A O 1
ATOM 6489 N N . LEU A 1 868 ? -18.938 -8.133 3.078 1 96.75 868 LEU A N 1
ATOM 6490 C CA . LEU A 1 868 ? -20.188 -7.965 2.35 1 96.75 868 LEU A CA 1
ATOM 6491 C C . LEU A 1 868 ? -20.328 -6.535 1.836 1 96.75 868 LEU A C 1
ATOM 6493 O O . LEU A 1 868 ? -20.188 -5.578 2.6 1 96.75 868 LEU A O 1
ATOM 6497 N N . PRO A 1 869 ? -20.594 -6.301 0.535 1 96.38 869 PRO A N 1
ATOM 6498 C CA . PRO A 1 869 ? -20.891 -4.957 0.031 1 96.38 869 PRO A CA 1
ATOM 6499 C C . PRO A 1 869 ? -22.297 -4.48 0.409 1 96.38 869 PRO A C 1
ATOM 6501 O O . PRO A 1 869 ? -23.188 -5.297 0.603 1 96.38 869 PRO A O 1
ATOM 6504 N N . PRO A 1 870 ? -22.484 -3.16 0.441 1 97.75 870 PRO A N 1
ATOM 6505 C CA . PRO A 1 870 ? -23.812 -2.654 0.815 1 97.75 870 PRO A CA 1
ATOM 6506 C C . PRO A 1 870 ? -24.891 -3.002 -0.211 1 97.75 870 PRO A C 1
ATOM 6508 O O . PRO A 1 870 ? -26.047 -3.189 0.149 1 97.75 870 PRO A O 1
ATOM 6511 N N . ARG A 1 871 ? -24.547 -3.176 -1.467 1 97.44 871 ARG A N 1
ATOM 6512 C CA . ARG A 1 871 ? -25.547 -3.494 -2.492 1 97.44 871 ARG A CA 1
ATOM 6513 C C . ARG A 1 871 ? -26.203 -4.836 -2.211 1 97.44 871 ARG A C 1
ATOM 6515 O O . ARG A 1 871 ? -27.406 -5 -2.432 1 97.44 871 ARG A O 1
ATOM 6522 N N . LEU A 1 872 ? -25.422 -5.762 -1.712 1 96.94 872 LEU A N 1
ATOM 6523 C CA . LEU A 1 872 ? -25.984 -7.074 -1.425 1 96.94 872 LEU A CA 1
ATOM 6524 C C . LEU A 1 872 ? -26.797 -7.051 -0.136 1 96.94 872 LEU A C 1
ATOM 6526 O O . LEU A 1 872 ? -27.812 -7.73 -0.031 1 96.94 872 LEU A O 1
ATOM 6530 N N . ALA A 1 873 ? -26.344 -6.285 0.868 1 97.56 873 ALA A N 1
ATOM 6531 C CA . ALA A 1 873 ? -27.156 -6.105 2.07 1 97.56 873 ALA A CA 1
ATOM 6532 C C . ALA A 1 873 ? -28.516 -5.508 1.728 1 97.56 873 ALA A C 1
ATOM 6534 O O . ALA A 1 873 ? -29.547 -5.988 2.197 1 97.56 873 ALA A O 1
ATOM 6535 N N . ALA A 1 874 ? -28.516 -4.465 0.914 1 97.69 874 ALA A N 1
ATOM 6536 C CA . ALA A 1 874 ? -29.75 -3.832 0.486 1 97.69 874 ALA A CA 1
ATOM 6537 C C . ALA A 1 874 ? -30.594 -4.785 -0.368 1 97.69 874 ALA A C 1
ATOM 6539 O O . ALA A 1 874 ? -31.812 -4.848 -0.228 1 97.69 874 ALA A O 1
ATOM 6540 N N . GLY A 1 875 ? -29.953 -5.523 -1.265 1 96.56 875 GLY A N 1
ATOM 6541 C CA . GLY A 1 875 ? -30.641 -6.5 -2.088 1 96.56 875 GLY A CA 1
ATOM 6542 C C . GLY A 1 875 ? -31.344 -7.57 -1.275 1 96.56 875 GLY A C 1
ATOM 6543 O O . GLY A 1 875 ? -32.5 -7.922 -1.566 1 96.56 875 GLY A O 1
ATOM 6544 N N . LEU A 1 876 ? -30.688 -8.094 -0.285 1 96.12 876 LEU A N 1
ATOM 6545 C CA . LEU A 1 876 ? -31.266 -9.102 0.595 1 96.12 876 LEU A CA 1
ATOM 6546 C C . LEU A 1 876 ? -32.438 -8.531 1.38 1 96.12 876 LEU A C 1
ATOM 6548 O O . LEU A 1 876 ? -33.438 -9.211 1.582 1 96.12 876 LEU A O 1
ATOM 6552 N N . ALA A 1 877 ? -32.312 -7.293 1.81 1 96.25 877 ALA A N 1
ATOM 6553 C CA . ALA A 1 877 ? -33.375 -6.637 2.57 1 96.25 877 ALA A CA 1
ATOM 6554 C C . ALA A 1 877 ? -34.625 -6.453 1.718 1 96.25 877 ALA A C 1
ATOM 6556 O O . ALA A 1 877 ? -35.75 -6.574 2.217 1 96.25 877 ALA A O 1
ATOM 6557 N N . LEU A 1 878 ? -34.438 -6.113 0.469 1 94.25 878 LEU A N 1
ATOM 6558 C CA . LEU A 1 878 ? -35.562 -5.914 -0.447 1 94.25 878 LEU A CA 1
ATOM 6559 C C . LEU A 1 878 ? -36.188 -7.246 -0.851 1 94.25 878 LEU A C 1
ATOM 6561 O O . LEU A 1 878 ? -37.375 -7.301 -1.226 1 94.25 878 LEU A O 1
ATOM 6565 N N . LEU A 1 879 ? -35.406 -8.305 -0.769 1 93.25 879 LEU A N 1
ATOM 6566 C CA . LEU A 1 879 ? -35.844 -9.633 -1.17 1 93.25 879 LEU A CA 1
ATOM 6567 C C . LEU A 1 879 ? -36.688 -10.281 -0.078 1 93.25 879 LEU A C 1
ATOM 6569 O O . LEU A 1 879 ? -37.688 -10.945 -0.371 1 93.25 879 LEU A O 1
ATOM 6573 N N . ALA A 1 880 ? -36.375 -10.117 1.192 1 93.31 880 ALA A N 1
ATOM 6574 C CA . ALA A 1 880 ? -36.906 -10.852 2.326 1 93.31 880 ALA A CA 1
ATOM 6575 C C . ALA A 1 880 ? -38.438 -10.734 2.367 1 93.31 880 ALA A C 1
ATOM 6577 O O . ALA A 1 880 ? -39.156 -11.742 2.432 1 93.31 880 ALA A O 1
ATOM 6578 N N . PRO A 1 881 ? -39.031 -9.555 2.225 1 90.94 881 PRO A N 1
ATOM 6579 C CA . PRO A 1 881 ? -40.5 -9.445 2.285 1 90.94 881 PRO A CA 1
ATOM 6580 C C . PRO A 1 881 ? -41.188 -10.117 1.098 1 90.94 881 PRO A C 1
ATOM 6582 O O . PRO A 1 881 ? -42.312 -10.586 1.223 1 90.94 881 PRO A O 1
ATOM 6585 N N . LYS A 1 882 ? -40.531 -10.172 0.01 1 90.25 882 LYS A N 1
ATOM 6586 C CA . LYS A 1 882 ? -41.125 -10.742 -1.197 1 90.25 882 LYS A CA 1
ATOM 6587 C C . LYS A 1 882 ? -41.219 -12.266 -1.104 1 90.25 882 LYS A C 1
ATOM 6589 O O . LYS A 1 882 ? -42 -12.898 -1.821 1 90.25 882 LYS A O 1
ATOM 6594 N N . LEU A 1 883 ? -40.375 -12.812 -0.297 1 91.75 883 LEU A N 1
ATOM 6595 C CA . LEU A 1 883 ? -40.375 -14.258 -0.154 1 91.75 883 LEU A CA 1
ATOM 6596 C C . LEU A 1 883 ? -41.5 -14.734 0.741 1 91.75 883 LEU A C 1
ATOM 6598 O O . LEU A 1 883 ? -41.875 -15.914 0.738 1 91.75 883 LEU A O 1
ATOM 6602 N N . ARG A 1 884 ? -41.969 -13.703 1.459 1 89.44 884 ARG A N 1
ATOM 6603 C CA . ARG A 1 884 ? -43.125 -14.047 2.283 1 89.44 884 ARG A CA 1
ATOM 6604 C C . ARG A 1 884 ? -44.375 -14.297 1.424 1 89.44 884 ARG A C 1
ATOM 6606 O O . ARG A 1 884 ? -44.688 -13.492 0.548 1 89.44 884 ARG A O 1
ATOM 6613 N N . GLY A 1 885 ? -45.062 -15.398 1.498 1 81.94 885 GLY A N 1
ATOM 6614 C CA . GLY A 1 885 ? -46.25 -15.742 0.72 1 81.94 885 GLY A CA 1
ATOM 6615 C C . GLY A 1 885 ? -45.906 -16.344 -0.63 1 81.94 885 GLY A C 1
ATOM 6616 O O . GLY A 1 885 ? -46.75 -16.359 -1.537 1 81.94 885 GLY A O 1
ATOM 6617 N N . PHE A 1 886 ? -44.719 -16.688 -0.785 1 86.38 886 PHE A N 1
ATOM 6618 C CA . PHE A 1 886 ? -44.25 -17.312 -2.018 1 86.38 886 PHE A CA 1
ATOM 6619 C C . PHE A 1 886 ? -45.188 -18.406 -2.477 1 86.38 886 PHE A C 1
ATOM 6621 O O . PHE A 1 886 ? -45.438 -18.578 -3.676 1 86.38 886 PHE A O 1
ATOM 6628 N N . HIS A 1 887 ? -45.844 -19.047 -1.518 1 82.06 887 HIS A N 1
ATOM 6629 C CA . HIS A 1 887 ? -46.75 -20.141 -1.828 1 82.06 887 HIS A CA 1
ATOM 6630 C C . HIS A 1 887 ? -48.031 -19.641 -2.461 1 82.06 887 HIS A C 1
ATOM 6632 O O . HIS A 1 887 ? -48.75 -20.391 -3.107 1 82.06 887 HIS A O 1
ATOM 6638 N N . GLN A 1 888 ? -48.312 -18.312 -2.268 1 79.81 888 GLN A N 1
ATOM 6639 C CA . GLN A 1 888 ? -49.531 -17.734 -2.793 1 79.81 888 GLN A CA 1
ATOM 6640 C C . GLN A 1 888 ? -49.375 -17.344 -4.262 1 79.81 888 GLN A C 1
ATOM 6642 O O . GLN A 1 888 ? -50.375 -17.078 -4.949 1 79.81 888 GLN A O 1
ATOM 6647 N N . LEU A 1 889 ? -48.156 -17.312 -4.73 1 79.25 889 LEU A N 1
ATOM 6648 C CA . LEU A 1 889 ? -47.938 -16.953 -6.125 1 79.25 889 LEU A CA 1
ATOM 6649 C C . LEU A 1 889 ? -48.344 -18.078 -7.055 1 79.25 889 LEU A C 1
ATOM 6651 O O . LEU A 1 889 ? -48.062 -19.25 -6.777 1 79.25 889 LEU A O 1
ATOM 6655 N N . PRO A 1 890 ? -49.375 -17.812 -8.023 1 65.06 890 PRO A N 1
ATOM 6656 C CA . PRO A 1 890 ? -49.875 -18.859 -8.906 1 65.06 890 PRO A CA 1
ATOM 6657 C C . PRO A 1 890 ? -48.781 -19.594 -9.656 1 65.06 890 PRO A C 1
ATOM 6659 O O . PRO A 1 890 ? -47.75 -18.969 -10.023 1 65.06 890 PRO A O 1
ATOM 6662 N N . ARG A 1 891 ? -48.969 -20.891 -9.609 1 53.69 891 ARG A N 1
ATOM 6663 C CA . ARG A 1 891 ? -48.031 -21.703 -10.383 1 53.69 891 ARG A CA 1
ATOM 6664 C C . ARG A 1 891 ? -48.219 -21.453 -11.875 1 53.69 891 ARG A C 1
ATOM 6666 O O . ARG A 1 891 ? -47.25 -21.609 -12.648 1 53.69 891 ARG A O 1
ATOM 6673 N N . CYS A 1 892 ? -49.5 -21.391 -12.266 1 44.38 892 CYS A N 1
ATOM 6674 C CA . CYS A 1 892 ? -49.812 -21.234 -13.68 1 44.38 892 CYS A CA 1
ATOM 6675 C C . CYS A 1 892 ? -49.438 -19.844 -14.164 1 44.38 892 CYS A C 1
ATOM 6677 O O . CYS A 1 892 ? -49.719 -18.844 -13.508 1 44.38 892 CYS A O 1
ATOM 6679 N N . GLY A 1 893 ? -48.625 -19.672 -15.367 1 46.16 893 GLY A N 1
ATOM 6680 C CA . GLY A 1 893 ? -47.969 -18.531 -15.961 1 46.16 893 GLY A CA 1
ATOM 6681 C C . GLY A 1 893 ? -46.75 -18.078 -15.211 1 46.16 893 GLY A C 1
ATOM 6682 O O . GLY A 1 893 ? -46.781 -17.109 -14.453 1 46.16 893 GLY A O 1
ATOM 6683 N N . ALA A 1 894 ? -45.906 -18.953 -14.641 1 52.16 894 ALA A N 1
ATOM 6684 C CA . ALA A 1 894 ? -44.75 -19.438 -13.883 1 52.16 894 ALA A CA 1
ATOM 6685 C C . ALA A 1 894 ? -43.594 -18.438 -13.984 1 52.16 894 ALA A C 1
ATOM 6687 O O . ALA A 1 894 ? -42.562 -18.641 -13.359 1 52.16 894 ALA A O 1
ATOM 6688 N N . ALA A 1 895 ? -43.938 -17.438 -14.594 1 65.94 895 ALA A N 1
ATOM 6689 C CA . ALA A 1 895 ? -42.812 -16.562 -14.906 1 65.94 895 ALA A CA 1
ATOM 6690 C C . ALA A 1 895 ? -42.375 -15.75 -13.695 1 65.94 895 ALA A C 1
ATOM 6692 O O . ALA A 1 895 ? -41.188 -15.602 -13.414 1 65.94 895 ALA A O 1
ATOM 6693 N N . GLU A 1 896 ? -43.406 -15.328 -12.898 1 77.88 896 GLU A N 1
ATOM 6694 C CA . GLU A 1 896 ? -43.062 -14.469 -11.766 1 77.88 896 GLU A CA 1
ATOM 6695 C C . GLU A 1 896 ? -42.406 -15.281 -10.641 1 77.88 896 GLU A C 1
ATOM 6697 O O . GLU A 1 896 ? -41.438 -14.828 -10.016 1 77.88 896 GLU A O 1
ATOM 6702 N N . ARG A 1 897 ? -43.062 -16.422 -10.352 1 80.38 897 ARG A N 1
ATOM 6703 C CA . ARG A 1 897 ? -42.531 -17.312 -9.312 1 80.38 897 ARG A CA 1
ATOM 6704 C C . ARG A 1 897 ? -41.094 -17.734 -9.648 1 80.38 897 ARG A C 1
ATOM 6706 O O . ARG A 1 897 ? -40.219 -17.703 -8.789 1 80.38 897 ARG A O 1
ATOM 6713 N N . GLU A 1 898 ? -40.938 -18.141 -10.82 1 77.62 898 GLU A N 1
ATOM 6714 C CA . GLU A 1 898 ? -39.625 -18.578 -11.273 1 77.62 898 GLU A CA 1
ATOM 6715 C C . GLU A 1 898 ? -38.625 -17.406 -11.258 1 77.62 898 GLU A C 1
ATOM 6717 O O . GLU A 1 898 ? -37.469 -17.594 -10.922 1 77.62 898 GLU A O 1
ATOM 6722 N N . ALA A 1 899 ? -39.156 -16.312 -11.586 1 82.56 899 ALA A N 1
ATOM 6723 C CA . ALA A 1 899 ? -38.312 -15.117 -11.578 1 82.56 899 ALA A CA 1
ATOM 6724 C C . ALA A 1 899 ? -37.875 -14.766 -10.156 1 82.56 899 ALA A C 1
ATOM 6726 O O . ALA A 1 899 ? -36.719 -14.383 -9.93 1 82.56 899 ALA A O 1
ATOM 6727 N N . LEU A 1 900 ? -38.781 -14.859 -9.234 1 87.44 900 LEU A N 1
ATOM 6728 C CA . LEU A 1 900 ? -38.469 -14.531 -7.852 1 87.44 900 LEU A CA 1
ATOM 6729 C C . LEU A 1 900 ? -37.5 -15.555 -7.258 1 87.44 900 LEU A C 1
ATOM 6731 O O . LEU A 1 900 ? -36.562 -15.188 -6.535 1 87.44 900 LEU A O 1
ATOM 6735 N N . ALA A 1 901 ? -37.75 -16.781 -7.516 1 83.94 901 ALA A N 1
ATOM 6736 C CA . ALA A 1 901 ? -36.844 -17.828 -7.043 1 83.94 901 ALA A CA 1
ATOM 6737 C C . ALA A 1 901 ? -35.438 -17.656 -7.648 1 83.94 901 ALA A C 1
ATOM 6739 O O . ALA A 1 901 ? -34.438 -17.828 -6.953 1 83.94 901 ALA A O 1
ATOM 6740 N N . GLY A 1 902 ? -35.438 -17.391 -8.93 1 82.38 902 GLY A N 1
ATOM 6741 C CA . GLY A 1 902 ? -34.156 -17.141 -9.594 1 82.38 902 GLY A CA 1
ATOM 6742 C C . GLY A 1 902 ? -33.406 -15.961 -9.008 1 82.38 902 GLY A C 1
ATOM 6743 O O . GLY A 1 902 ? -32.188 -16.031 -8.82 1 82.38 902 GLY A O 1
ATOM 6744 N N . ARG A 1 903 ? -34.094 -14.977 -8.781 1 87.25 903 ARG A N 1
ATOM 6745 C CA . ARG A 1 903 ? -33.5 -13.789 -8.188 1 87.25 903 ARG A CA 1
ATOM 6746 C C . ARG A 1 903 ? -32.969 -14.078 -6.785 1 87.25 903 ARG A C 1
ATOM 6748 O O . ARG A 1 903 ? -31.891 -13.609 -6.402 1 87.25 903 ARG A O 1
ATOM 6755 N N . ALA A 1 904 ? -33.719 -14.797 -6.016 1 90 904 ALA A N 1
ATOM 6756 C CA . ALA A 1 904 ? -33.281 -15.172 -4.664 1 90 904 ALA A CA 1
ATOM 6757 C C . ALA A 1 904 ? -32 -16 -4.699 1 90 904 ALA A C 1
ATOM 6759 O O . ALA A 1 904 ? -31.062 -15.734 -3.955 1 90 904 ALA A O 1
ATOM 6760 N N . GLU A 1 905 ? -32.031 -16.922 -5.547 1 84.06 905 GLU A N 1
ATOM 6761 C CA . GLU A 1 905 ? -30.844 -17.781 -5.672 1 84.06 905 GLU A CA 1
ATOM 6762 C C . GLU A 1 905 ? -29.625 -16.969 -6.117 1 84.06 905 GLU A C 1
ATOM 6764 O O . GLU A 1 905 ? -28.531 -17.125 -5.578 1 84.06 905 GLU A O 1
ATOM 6769 N N . ALA A 1 906 ? -29.828 -16.156 -7.062 1 85.62 906 ALA A N 1
ATOM 6770 C CA . ALA A 1 906 ? -28.734 -15.344 -7.598 1 85.62 906 ALA A CA 1
ATOM 6771 C C . ALA A 1 906 ? -28.172 -14.422 -6.527 1 85.62 906 ALA A C 1
ATOM 6773 O O . ALA A 1 906 ? -26.953 -14.281 -6.406 1 85.62 906 ALA A O 1
ATOM 6774 N N . LEU A 1 907 ? -29 -13.812 -5.793 1 91.62 907 LEU A N 1
ATOM 6775 C CA . LEU A 1 907 ? -28.578 -12.883 -4.762 1 91.62 907 LEU A CA 1
ATOM 6776 C C . LEU A 1 907 ? -27.844 -13.609 -3.635 1 91.62 907 LEU A C 1
ATOM 6778 O O . LEU A 1 907 ? -26.828 -13.125 -3.125 1 91.62 907 LEU A O 1
ATOM 6782 N N . LEU A 1 908 ? -28.359 -14.727 -3.225 1 90.31 908 LEU A N 1
ATOM 6783 C CA . LEU A 1 908 ? -27.75 -15.5 -2.156 1 90.31 908 LEU A CA 1
ATOM 6784 C C . LEU A 1 908 ? -26.406 -16.062 -2.6 1 90.31 908 LEU A C 1
ATOM 6786 O O . LEU A 1 908 ? -25.438 -16.094 -1.822 1 90.31 908 LEU A O 1
ATOM 6790 N N . ARG A 1 909 ? -26.312 -16.484 -3.785 1 84.06 909 ARG A N 1
ATOM 6791 C CA . ARG A 1 909 ? -25.047 -16.953 -4.328 1 84.06 909 ARG A CA 1
ATOM 6792 C C . ARG A 1 909 ? -24.031 -15.836 -4.391 1 84.06 909 ARG A C 1
ATOM 6794 O O . ARG A 1 909 ? -22.844 -16.047 -4.086 1 84.06 909 ARG A O 1
ATOM 6801 N N . ALA A 1 910 ? -24.469 -14.703 -4.816 1 89.69 910 ALA A N 1
ATOM 6802 C CA . ALA A 1 910 ? -23.578 -13.555 -4.871 1 89.69 910 ALA A CA 1
ATOM 6803 C C . ALA A 1 910 ? -23.062 -13.195 -3.479 1 89.69 910 ALA A C 1
ATOM 6805 O O . ALA A 1 910 ? -21.891 -12.867 -3.314 1 89.69 910 ALA A O 1
ATOM 6806 N N . ALA A 1 911 ? -23.938 -13.289 -2.52 1 93.69 911 ALA A N 1
ATOM 6807 C CA . ALA A 1 911 ? -23.531 -13.016 -1.144 1 93.69 911 ALA A CA 1
ATOM 6808 C C . ALA A 1 911 ? -22.516 -14.039 -0.653 1 93.69 911 ALA A C 1
ATOM 6810 O O . ALA A 1 911 ? -21.547 -13.688 0.029 1 93.69 911 ALA A O 1
ATOM 6811 N N . PHE A 1 912 ? -22.781 -15.273 -1.029 1 89.19 912 PHE A N 1
ATOM 6812 C CA . PHE A 1 912 ? -21.844 -16.328 -0.667 1 89.19 912 PHE A CA 1
ATOM 6813 C C . PHE A 1 912 ? -20.484 -16.109 -1.32 1 89.19 912 PHE A C 1
ATOM 6815 O O . PHE A 1 912 ? -19.453 -16.219 -0.665 1 89.19 912 PHE A O 1
ATOM 6822 N N . GLU A 1 913 ? -20.469 -15.766 -2.553 1 84.81 913 GLU A N 1
ATOM 6823 C CA . GLU A 1 913 ? -19.234 -15.555 -3.293 1 84.81 913 GLU A CA 1
ATOM 6824 C C . GLU A 1 913 ? -18.422 -14.406 -2.699 1 84.81 913 GLU A C 1
ATOM 6826 O O . GLU A 1 913 ? -17.188 -14.461 -2.652 1 84.81 913 GLU A O 1
ATOM 6831 N N . GLU A 1 914 ? -19.062 -13.414 -2.24 1 91.19 914 GLU A N 1
ATOM 6832 C CA . GLU A 1 914 ? -18.391 -12.234 -1.703 1 91.19 914 GLU A CA 1
ATOM 6833 C C . GLU A 1 914 ? -17.859 -12.5 -0.3 1 91.19 914 GLU A C 1
ATOM 6835 O O . GLU A 1 914 ? -16.859 -11.898 0.113 1 91.19 914 GLU A O 1
ATOM 6840 N N . THR A 1 915 ? -18.469 -13.414 0.407 1 92.88 915 THR A N 1
ATOM 6841 C CA . THR A 1 915 ? -18.125 -13.578 1.814 1 92.88 915 THR A CA 1
ATOM 6842 C C . THR A 1 915 ? -17.297 -14.836 2.027 1 92.88 915 THR A C 1
ATOM 6844 O O . THR A 1 915 ? -16.625 -14.977 3.051 1 92.88 915 THR A O 1
ATOM 6847 N N . SER A 1 916 ? -17.281 -15.766 1.09 1 89.69 916 SER A N 1
ATOM 6848 C CA . SER A 1 916 ? -16.516 -17 1.224 1 89.69 916 SER A CA 1
ATOM 6849 C C . SER A 1 916 ? -15.023 -16.766 1.012 1 89.69 916 SER A C 1
ATOM 6851 O O . SER A 1 916 ? -14.633 -15.852 0.28 1 89.69 916 SER A O 1
ATOM 6853 N N . ARG A 1 917 ? -14.25 -17.516 1.739 1 91.12 917 ARG A N 1
ATOM 6854 C CA . ARG A 1 917 ? -12.805 -17.422 1.631 1 91.12 917 ARG A CA 1
ATOM 6855 C C . ARG A 1 917 ? -12.172 -18.797 1.449 1 91.12 917 ARG A C 1
ATOM 6857 O O . ARG A 1 917 ? -11.727 -19.406 2.418 1 91.12 917 ARG A O 1
ATOM 6864 N N . PRO A 1 918 ? -12.047 -19.266 0.248 1 83 918 PRO A N 1
ATOM 6865 C CA . PRO A 1 918 ? -11.312 -20.5 0.019 1 83 918 PRO A CA 1
ATOM 6866 C C . PRO A 1 918 ? -9.805 -20.359 0.252 1 83 918 PRO A C 1
ATOM 6868 O O . PRO A 1 918 ? -9.078 -19.938 -0.65 1 83 918 PRO A O 1
ATOM 6871 N N . ILE A 1 919 ? -9.352 -20.766 1.326 1 86.31 919 ILE A N 1
ATOM 6872 C CA . ILE A 1 919 ? -8.031 -20.469 1.866 1 86.31 919 ILE A CA 1
ATOM 6873 C C . ILE A 1 919 ? -6.957 -21.094 0.979 1 86.31 919 ILE A C 1
ATOM 6875 O O . ILE A 1 919 ? -5.93 -20.469 0.707 1 86.31 919 ILE A O 1
ATOM 6879 N N . ASP A 1 920 ? -7.086 -22.281 0.438 1 79.88 920 ASP A N 1
ATOM 6880 C CA . ASP A 1 920 ? -6.023 -22.984 -0.278 1 79.88 920 ASP A CA 1
ATOM 6881 C C . ASP A 1 920 ? -6.031 -22.625 -1.763 1 79.88 920 ASP A C 1
ATOM 6883 O O . ASP A 1 920 ? -5.02 -22.781 -2.447 1 79.88 920 ASP A O 1
ATOM 6887 N N . THR A 1 921 ? -7.098 -22.141 -2.387 1 74.12 921 THR A N 1
ATOM 6888 C CA . THR A 1 921 ? -7.191 -21.891 -3.82 1 74.12 921 THR A CA 1
ATOM 6889 C C . THR A 1 921 ? -7.293 -20.391 -4.102 1 74.12 921 THR A C 1
ATOM 6891 O O . THR A 1 921 ? -6.91 -19.938 -5.18 1 74.12 921 THR A O 1
ATOM 6894 N N . ILE A 1 922 ? -7.543 -19.688 -3.41 1 81.56 922 ILE A N 1
ATOM 6895 C CA . ILE A 1 922 ? -7.691 -18.234 -3.43 1 81.56 922 ILE A CA 1
ATOM 6896 C C . ILE A 1 922 ? -8.312 -17.797 -4.754 1 81.56 922 ILE A C 1
ATOM 6898 O O . ILE A 1 922 ? -7.848 -18.188 -5.828 1 81.56 922 ILE A O 1
ATOM 6902 N N . ARG A 1 923 ? -9.289 -17.062 -4.727 1 80.19 923 ARG A N 1
ATOM 6903 C CA . ARG A 1 923 ? -10.016 -16.547 -5.879 1 80.19 923 ARG A CA 1
ATOM 6904 C C . ARG A 1 923 ? -9.094 -15.773 -6.812 1 80.19 923 ARG A C 1
ATOM 6906 O O . ARG A 1 923 ? -8.32 -14.922 -6.367 1 80.19 923 ARG A O 1
ATOM 6913 N N . HIS A 1 924 ? -9.117 -16.062 -8.078 1 75.25 924 HIS A N 1
ATOM 6914 C CA . HIS A 1 924 ? -8.406 -15.359 -9.148 1 75.25 924 HIS A CA 1
ATOM 6915 C C . HIS A 1 924 ? -6.898 -15.547 -9.016 1 75.25 924 HIS A C 1
ATOM 6917 O O . HIS A 1 924 ? -6.121 -14.789 -9.594 1 75.25 924 HIS A O 1
ATOM 6923 N N . GLN A 1 925 ? -6.418 -16.453 -8.148 1 74.56 925 GLN A N 1
ATOM 6924 C CA . GLN A 1 925 ? -4.98 -16.625 -7.98 1 74.56 925 GLN A CA 1
ATOM 6925 C C . GLN A 1 925 ? -4.562 -18.078 -8.258 1 74.56 925 GLN A C 1
ATOM 6927 O O . GLN A 1 925 ? -5.352 -19 -8.062 1 74.56 925 GLN A O 1
ATOM 6932 N N . ALA A 1 926 ? -3.373 -18.109 -8.766 1 65.19 926 ALA A N 1
ATOM 6933 C CA . ALA A 1 926 ? -2.75 -19.422 -9 1 65.19 926 ALA A CA 1
ATOM 6934 C C . ALA A 1 926 ? -1.357 -19.484 -8.375 1 65.19 926 ALA A C 1
ATOM 6936 O O . ALA A 1 926 ? -0.781 -18.438 -8.031 1 65.19 926 ALA A O 1
ATOM 6937 N N . LYS A 1 927 ? -0.91 -20.438 -7.902 1 60.38 927 LYS A N 1
ATOM 6938 C CA . LYS A 1 927 ? 0.376 -20.562 -7.223 1 60.38 927 LYS A CA 1
ATOM 6939 C C . LYS A 1 927 ? 1.513 -20.047 -8.094 1 60.38 927 LYS A C 1
ATOM 6941 O O . LYS A 1 927 ? 2.432 -19.391 -7.598 1 60.38 927 LYS A O 1
ATOM 6946 N N . THR A 1 928 ? 1.861 -20.344 -9.359 1 56.44 928 THR A N 1
ATOM 6947 C CA . THR A 1 928 ? 3.031 -19.891 -10.102 1 56.44 928 THR A CA 1
ATOM 6948 C C . THR A 1 928 ? 2.625 -18.969 -11.242 1 56.44 928 THR A C 1
ATOM 6950 O O . THR A 1 928 ? 2.045 -19.422 -12.234 1 56.44 928 THR A O 1
ATOM 6953 N N . VAL A 1 929 ? 2.219 -17.594 -11.008 1 52.5 929 VAL A N 1
ATOM 6954 C CA . VAL A 1 929 ? 1.703 -16.797 -12.117 1 52.5 929 VAL A CA 1
ATOM 6955 C C . VAL A 1 929 ? 2.857 -16.344 -13 1 52.5 929 VAL A C 1
ATOM 6957 O O . VAL A 1 929 ? 3.814 -15.727 -12.523 1 52.5 929 VAL A O 1
ATOM 6960 N N . THR A 1 930 ? 3.307 -17.031 -14.156 1 48.78 930 THR A N 1
ATOM 6961 C CA . THR A 1 930 ? 4.418 -17.047 -15.102 1 48.78 930 THR A CA 1
ATOM 6962 C C . THR A 1 930 ? 4.324 -15.875 -16.078 1 48.78 930 THR A C 1
ATOM 6964 O O . THR A 1 930 ? 5.168 -15.734 -16.969 1 48.78 930 THR A O 1
ATOM 6967 N N . VAL A 1 931 ? 3.254 -15.125 -16.312 1 49.25 931 VAL A N 1
ATOM 6968 C CA . VAL A 1 931 ? 3.369 -14.414 -17.578 1 49.25 931 VAL A CA 1
ATOM 6969 C C . VAL A 1 931 ? 4.164 -13.125 -17.375 1 49.25 931 VAL A C 1
ATOM 6971 O O . VAL A 1 931 ? 3.791 -12.281 -16.562 1 49.25 931 VAL A O 1
ATOM 6974 N N . GLY A 1 932 ? 5.465 -13.164 -17.641 1 51.25 932 GLY A N 1
ATOM 6975 C CA . GLY A 1 932 ? 6.336 -12.016 -17.453 1 51.25 932 GLY A CA 1
ATOM 6976 C C . GLY A 1 932 ? 6.234 -10.992 -18.562 1 51.25 932 GLY A C 1
ATOM 6977 O O . GLY A 1 932 ? 5.652 -11.273 -19.625 1 51.25 932 GLY A O 1
ATOM 6978 N N . ILE A 1 933 ? 6.453 -9.672 -18.469 1 48 933 ILE A N 1
ATOM 6979 C CA . ILE A 1 933 ? 6.516 -8.562 -19.406 1 48 933 ILE A CA 1
ATOM 6980 C C . ILE A 1 933 ? 7.734 -8.719 -20.312 1 48 933 ILE A C 1
ATOM 6982 O O . ILE A 1 933 ? 8.859 -8.852 -19.828 1 48 933 ILE A O 1
ATOM 6986 N N . SER A 1 934 ? 7.625 -9.195 -21.672 1 40.94 934 SER A N 1
ATOM 6987 C CA . SER A 1 934 ? 8.734 -9.336 -22.609 1 40.94 934 SER A CA 1
ATOM 6988 C C . SER A 1 934 ? 9.234 -7.969 -23.062 1 40.94 934 SER A C 1
ATOM 6990 O O . SER A 1 934 ? 8.438 -7.09 -23.406 1 40.94 934 SER A O 1
ATOM 6992 N N . ARG A 1 935 ? 10.273 -7.305 -22.672 1 37.78 935 ARG A N 1
ATOM 6993 C CA . ARG A 1 935 ? 10.766 -6.09 -23.312 1 37.78 935 ARG A CA 1
ATOM 6994 C C . ARG A 1 935 ? 11.641 -6.426 -24.516 1 37.78 935 ARG A C 1
ATOM 6996 O O . ARG A 1 935 ? 12.594 -7.191 -24.406 1 37.78 935 ARG A O 1
ATOM 7003 N N . PRO A 1 936 ? 11.227 -6.137 -25.75 1 36.62 936 PRO A N 1
ATOM 7004 C CA . PRO A 1 936 ? 11.992 -6.477 -26.953 1 36.62 936 PRO A CA 1
ATOM 7005 C C . PRO A 1 936 ? 13.406 -5.91 -26.938 1 36.62 936 PRO A C 1
ATOM 7007 O O . PRO A 1 936 ? 13.602 -4.727 -26.641 1 36.62 936 PRO A O 1
ATOM 7010 N N . GLY A 1 937 ? 14.352 -6.602 -26.703 1 39.75 937 GLY A N 1
ATOM 7011 C CA . GLY A 1 937 ? 15.734 -6.203 -26.922 1 39.75 937 GLY A CA 1
ATOM 7012 C C . GLY A 1 937 ? 16.047 -5.875 -28.375 1 39.75 937 GLY A C 1
ATOM 7013 O O . GLY A 1 937 ? 15.281 -6.23 -29.266 1 39.75 937 GLY A O 1
ATOM 7014 N N . LYS A 1 938 ? 16.859 -4.961 -28.797 1 46.78 938 LYS A N 1
ATOM 7015 C CA . LYS A 1 938 ? 17.375 -4.574 -30.109 1 46.78 938 LYS A CA 1
ATOM 7016 C C . LYS A 1 938 ? 17.906 -5.785 -30.875 1 46.78 938 LYS A C 1
ATOM 7018 O O . LYS A 1 938 ? 18.688 -6.566 -30.344 1 46.78 938 LYS A O 1
ATOM 7023 N N . GLU A 1 939 ? 17.391 -6.031 -32.062 1 49.31 939 GLU A N 1
ATOM 7024 C CA . GLU A 1 939 ? 17.797 -7.168 -32.875 1 49.31 939 GLU A CA 1
ATOM 7025 C C . GLU A 1 939 ? 18.969 -6.801 -33.781 1 49.31 939 GLU A C 1
ATOM 7027 O O . GLU A 1 939 ? 19.172 -5.629 -34.094 1 49.31 939 GLU A O 1
ATOM 7032 N N . ILE A 1 940 ? 20.031 -7.719 -34.25 1 64.69 940 ILE A N 1
ATOM 7033 C CA . ILE A 1 940 ? 21.141 -7.582 -35.188 1 64.69 940 ILE A CA 1
ATOM 7034 C C . ILE A 1 940 ? 20.609 -7.238 -36.562 1 64.69 940 ILE A C 1
ATOM 7036 O O . ILE A 1 940 ? 19.641 -7.836 -37.031 1 64.69 940 ILE A O 1
ATOM 7040 N N . GLY A 1 941 ? 21.219 -6.27 -37.25 1 68.56 941 GLY A N 1
ATOM 7041 C CA . GLY A 1 941 ? 20.797 -5.797 -38.562 1 68.56 941 GLY A CA 1
ATOM 7042 C C . GLY A 1 941 ? 20.906 -6.852 -39.656 1 68.56 941 GLY A C 1
ATOM 7043 O O . GLY A 1 941 ? 21.672 -7.812 -39.5 1 68.56 941 GLY A O 1
ATOM 7044 N N . PRO A 1 942 ? 20.219 -6.699 -40.75 1 70.69 942 PRO A N 1
ATOM 7045 C CA . PRO A 1 942 ? 20.172 -7.711 -41.812 1 70.69 942 PRO A CA 1
ATOM 7046 C C . PRO A 1 942 ? 21.516 -7.953 -42.469 1 70.69 942 PRO A C 1
ATOM 7048 O O . PRO A 1 942 ? 21.828 -9.086 -42.844 1 70.69 942 PRO A O 1
ATOM 7051 N N . VAL A 1 943 ? 22.406 -6.988 -42.6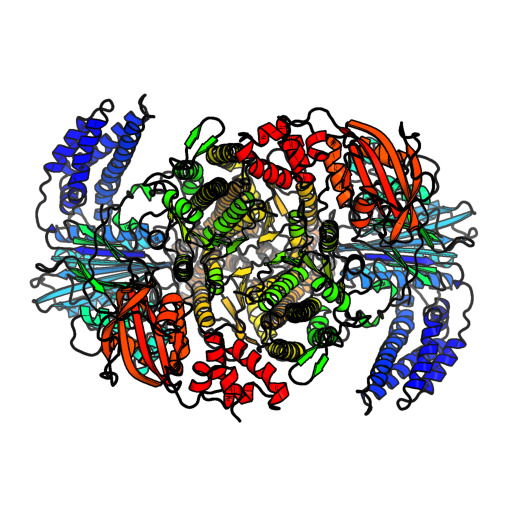88 1 79.81 943 VAL A N 1
ATOM 7052 C CA . VAL A 1 943 ? 23.688 -7.113 -43.375 1 79.81 943 VAL A CA 1
ATOM 7053 C C . VAL A 1 943 ? 24.609 -8.023 -42.562 1 79.81 943 VAL A C 1
ATOM 7055 O O . VAL A 1 943 ? 25.266 -8.906 -43.125 1 79.81 943 VAL A O 1
ATOM 7058 N N . LEU A 1 944 ? 24.531 -7.82 -41.344 1 81.12 944 LEU A N 1
ATOM 7059 C CA . LEU A 1 944 ? 25.375 -8.633 -40.469 1 81.12 944 LEU A CA 1
ATOM 7060 C C . LEU A 1 944 ? 24.797 -10.039 -40.312 1 81.12 944 LEU A C 1
ATOM 7062 O O . LEU A 1 944 ? 25.547 -11.023 -40.281 1 81.12 944 LEU A O 1
ATOM 7066 N N . LEU A 1 945 ? 23.594 -10.031 -40.344 1 77.12 945 LEU A N 1
ATOM 7067 C CA . LEU A 1 945 ? 22.953 -11.336 -40.25 1 77.12 945 LEU A CA 1
ATOM 7068 C C . LEU A 1 945 ? 23.203 -12.164 -41.5 1 77.12 945 LEU A C 1
ATOM 7070 O O . LEU A 1 945 ? 23.453 -13.367 -41.406 1 77.12 945 LEU A O 1
ATOM 7074 N N . ALA A 1 946 ? 23.172 -11.539 -42.656 1 79.44 946 ALA A N 1
ATOM 7075 C CA . ALA A 1 946 ? 23.453 -12.203 -43.906 1 79.44 946 ALA A CA 1
ATOM 7076 C C . ALA A 1 946 ? 24.891 -12.719 -43.938 1 79.44 946 ALA A C 1
ATOM 7078 O O . ALA A 1 946 ? 25.156 -13.828 -44.406 1 79.44 946 ALA A O 1
ATOM 7079 N N . ALA A 1 947 ? 25.828 -11.969 -43.406 1 84.06 947 ALA A N 1
ATOM 7080 C CA . ALA A 1 947 ? 27.234 -12.375 -43.375 1 84.06 947 ALA A CA 1
ATOM 7081 C C . ALA A 1 947 ? 27.438 -13.562 -42.438 1 84.06 947 ALA A C 1
ATOM 7083 O O . ALA A 1 947 ? 28.172 -14.5 -42.781 1 84.06 947 ALA A O 1
ATOM 7084 N N . LEU A 1 948 ? 26.781 -13.5 -41.406 1 82.19 948 LEU A N 1
ATOM 7085 C CA . LEU A 1 948 ? 26.859 -14.609 -40.438 1 82.19 948 LEU A CA 1
ATOM 7086 C C . LEU A 1 948 ? 26.234 -15.867 -41.031 1 82.19 948 LEU A C 1
ATOM 7088 O O . LEU A 1 948 ? 26.781 -16.969 -40.906 1 82.19 948 LEU A O 1
ATOM 7092 N N . ALA A 1 949 ? 25.219 -15.648 -41.75 1 79.31 949 ALA A N 1
ATOM 7093 C CA . ALA A 1 949 ? 24.562 -16.766 -42.406 1 79.31 949 ALA A CA 1
ATOM 7094 C C . ALA A 1 949 ? 25.469 -17.375 -43.469 1 79.31 949 ALA A C 1
ATOM 7096 O O . ALA A 1 949 ? 25.531 -18.594 -43.625 1 79.31 949 ALA A O 1
ATOM 7097 N N . ALA A 1 950 ? 26.172 -16.547 -44.188 1 81.19 950 ALA A N 1
ATOM 7098 C CA . ALA A 1 950 ? 27.062 -17 -45.25 1 81.19 950 ALA A CA 1
ATOM 7099 C C . ALA A 1 950 ? 28.219 -17.812 -44.656 1 81.19 950 ALA A C 1
ATOM 7101 O O . ALA A 1 950 ? 28.75 -18.703 -45.344 1 81.19 950 ALA A O 1
ATOM 7102 N N . LEU A 1 951 ? 28.531 -17.516 -43.406 1 83.94 951 LEU A N 1
ATOM 7103 C CA . LEU A 1 951 ? 29.609 -18.25 -42.719 1 83.94 951 LEU A CA 1
ATOM 7104 C C . LEU A 1 951 ? 29.031 -19.406 -41.906 1 83.94 951 LEU A C 1
ATOM 7106 O O . LEU A 1 951 ? 29.766 -20.062 -41.156 1 83.94 951 LEU A O 1
ATOM 7110 N N . GLU A 1 952 ? 27.719 -19.469 -42 1 78 952 GLU A N 1
ATOM 7111 C CA . GLU A 1 952 ? 26.984 -20.516 -41.312 1 78 952 GLU A CA 1
ATOM 7112 C C . GLU A 1 952 ? 27.125 -20.375 -39.781 1 78 952 GLU A C 1
ATOM 7114 O O . GLU A 1 952 ? 27.375 -21.375 -39.094 1 78 952 GLU A O 1
ATOM 7119 N N . VAL A 1 953 ? 27.078 -19.188 -39.375 1 80.25 953 VAL A N 1
ATOM 7120 C CA . VAL A 1 953 ? 27.094 -18.906 -37.969 1 80.25 953 VAL A CA 1
ATOM 7121 C C . VAL A 1 953 ? 25.734 -18.359 -37.531 1 80.25 953 VAL A C 1
ATOM 7123 O O . VAL A 1 953 ? 25.297 -17.312 -38 1 80.25 953 VAL A O 1
ATOM 7126 N N . ALA A 1 954 ? 25.188 -19.047 -36.688 1 73.56 954 ALA A N 1
ATOM 7127 C CA . ALA A 1 954 ? 23.906 -18.609 -36.156 1 73.56 954 ALA A CA 1
ATOM 7128 C C . ALA A 1 954 ? 24.094 -17.484 -35.125 1 73.56 954 ALA A C 1
ATOM 7130 O O . ALA A 1 954 ? 25.016 -17.547 -34.312 1 73.56 954 ALA A O 1
ATOM 7131 N N . PRO A 1 955 ? 23.281 -16.453 -35.25 1 72.12 955 PRO A N 1
ATOM 7132 C CA . PRO A 1 955 ? 23.406 -15.391 -34.25 1 72.12 955 PRO A CA 1
ATOM 7133 C C . PRO A 1 955 ? 23.328 -15.914 -32.812 1 72.12 955 PRO A C 1
ATOM 7135 O O . PRO A 1 955 ? 23.859 -15.289 -31.891 1 72.12 955 PRO A O 1
ATOM 7138 N N . THR A 1 956 ? 22.875 -17.016 -32.688 1 65.12 956 THR A N 1
ATOM 7139 C CA . THR A 1 956 ? 22.734 -17.641 -31.391 1 65.12 956 THR A CA 1
ATOM 7140 C C . THR A 1 956 ? 24.062 -18.188 -30.891 1 65.12 956 THR A C 1
ATOM 7142 O O . THR A 1 956 ? 24.219 -18.453 -29.703 1 65.12 956 THR A O 1
ATOM 7145 N N . ALA A 1 957 ? 24.875 -18.406 -31.766 1 73.94 957 ALA A N 1
ATOM 7146 C CA . ALA A 1 957 ? 26.203 -18.906 -31.438 1 73.94 957 ALA A CA 1
ATOM 7147 C C . ALA A 1 957 ? 27.094 -17.781 -30.906 1 73.94 957 ALA A C 1
ATOM 7149 O O . ALA A 1 957 ? 28.25 -18.016 -30.547 1 73.94 957 ALA A O 1
ATOM 7150 N N . LEU A 1 958 ? 26.453 -16.656 -30.938 1 76.81 958 LEU A N 1
ATOM 7151 C CA . LEU A 1 958 ? 27.188 -15.492 -30.422 1 76.81 958 LEU A CA 1
ATOM 7152 C C . LEU A 1 958 ? 26.719 -15.148 -29 1 76.81 958 LEU A C 1
ATOM 7154 O O . LEU A 1 958 ? 25.547 -15.344 -28.672 1 76.81 958 LEU A O 1
ATOM 7158 N N . ALA A 1 959 ? 27.672 -14.82 -28.297 1 66.44 959 ALA A N 1
ATOM 7159 C CA . ALA A 1 959 ? 27.312 -14.367 -26.953 1 66.44 959 ALA A CA 1
ATOM 7160 C C . ALA A 1 959 ? 26.375 -13.164 -27 1 66.44 959 ALA A C 1
ATOM 7162 O O . ALA A 1 959 ? 26.422 -12.375 -27.953 1 66.44 959 ALA A O 1
ATOM 7163 N N . GLU A 1 960 ? 25.578 -13.07 -26.156 1 60.5 960 GLU A N 1
ATOM 7164 C CA . GLU A 1 960 ? 24.578 -12.008 -26.141 1 60.5 960 GLU A CA 1
ATOM 7165 C C . GLU A 1 960 ? 25.234 -10.633 -26.266 1 60.5 960 GLU A C 1
ATOM 7167 O O . GLU A 1 960 ? 24.734 -9.766 -26.984 1 60.5 960 GLU A O 1
ATOM 7172 N N . HIS A 1 961 ? 26.297 -10.477 -25.609 1 62.38 961 HIS A N 1
ATOM 7173 C CA . HIS A 1 961 ? 27.031 -9.219 -25.703 1 62.38 961 HIS A CA 1
ATOM 7174 C C . HIS A 1 961 ? 27.516 -8.977 -27.125 1 62.38 961 HIS A C 1
ATOM 7176 O O . HIS A 1 961 ? 27.5 -7.84 -27.609 1 62.38 961 HIS A O 1
ATOM 7182 N N . ASP A 1 962 ? 27.828 -10 -27.688 1 76.12 962 ASP A N 1
ATOM 7183 C CA . ASP A 1 962 ? 28.328 -9.875 -29.047 1 76.12 962 ASP A CA 1
ATOM 7184 C C . ASP A 1 962 ? 27.172 -9.602 -30.016 1 76.12 962 ASP A C 1
ATOM 7186 O O . ASP A 1 962 ? 27.328 -8.797 -30.953 1 76.12 962 ASP A O 1
ATOM 7190 N N . ARG A 1 963 ? 26.094 -10.156 -29.672 1 73.38 963 ARG A N 1
ATOM 7191 C CA . ARG A 1 963 ? 24.922 -9.891 -30.5 1 73.38 963 ARG A CA 1
ATOM 7192 C C . ARG A 1 963 ? 24.469 -8.438 -30.375 1 73.38 963 ARG A C 1
ATOM 7194 O O . ARG A 1 963 ? 24.141 -7.789 -31.359 1 73.38 963 ARG A O 1
ATOM 7201 N N . ARG A 1 964 ? 24.5 -7.977 -29.266 1 66.94 964 ARG A N 1
ATOM 7202 C CA . ARG A 1 964 ? 24.141 -6.586 -29 1 66.94 964 ARG A CA 1
ATOM 7203 C C . ARG A 1 964 ? 25.109 -5.637 -29.688 1 66.94 964 ARG A C 1
ATOM 7205 O O . ARG A 1 964 ? 24.703 -4.605 -30.234 1 66.94 964 ARG A O 1
ATOM 7212 N N . MET A 1 965 ? 26.344 -6.027 -29.594 1 75 965 MET A N 1
ATOM 7213 C CA . MET A 1 965 ? 27.344 -5.223 -30.281 1 75 965 MET A CA 1
ATOM 7214 C C . MET A 1 965 ? 27.094 -5.199 -31.797 1 75 965 MET A C 1
ATOM 7216 O O . MET A 1 965 ? 27.141 -4.137 -32.406 1 75 965 MET A O 1
ATOM 7220 N N . LEU A 1 966 ? 26.688 -6.359 -32.156 1 78.94 966 LEU A N 1
ATOM 7221 C CA . LEU A 1 966 ? 26.422 -6.434 -33.594 1 78.94 966 LEU A CA 1
ATOM 7222 C C . LEU A 1 966 ? 25.156 -5.66 -33.938 1 78.94 966 LEU A C 1
ATOM 7224 O O . LEU A 1 966 ? 25.094 -4.984 -34.969 1 78.94 966 LEU A O 1
ATOM 7228 N N . ALA A 1 967 ? 24.25 -5.766 -33.062 1 73.69 967 ALA A N 1
ATOM 7229 C CA . ALA A 1 967 ? 23 -5.023 -33.281 1 73.69 967 ALA A CA 1
ATOM 7230 C C . ALA A 1 967 ? 23.25 -3.52 -33.219 1 73.69 967 ALA A C 1
ATOM 7232 O O . ALA A 1 967 ? 22.703 -2.77 -34.031 1 73.69 967 ALA A O 1
ATOM 7233 N N . ALA A 1 968 ? 24.062 -3.08 -32.375 1 72.25 968 ALA A N 1
ATOM 7234 C CA . ALA A 1 968 ? 24.406 -1.67 -32.219 1 72.25 968 ALA A CA 1
ATOM 7235 C C . ALA A 1 968 ? 25.172 -1.174 -33.469 1 72.25 968 ALA A C 1
ATOM 7237 O O . ALA A 1 968 ? 25.016 -0.023 -33.875 1 72.25 968 ALA A O 1
ATOM 7238 N N . LEU A 1 969 ? 25.953 -2.053 -34.031 1 78.19 969 LEU A N 1
ATOM 7239 C CA . LEU A 1 969 ? 26.797 -1.704 -35.156 1 78.19 969 LEU A CA 1
ATOM 7240 C C . LEU A 1 969 ? 26 -1.777 -36.469 1 78.19 969 LEU A C 1
ATOM 7242 O O . LEU A 1 969 ? 26.391 -1.19 -37.469 1 78.19 969 LEU A O 1
ATOM 7246 N N . SER A 1 970 ? 24.906 -2.412 -36.344 1 76.31 970 SER A N 1
ATOM 7247 C CA . SER A 1 970 ? 24.156 -2.779 -37.531 1 76.31 970 SER A CA 1
ATOM 7248 C C . SER A 1 970 ? 23.75 -1.544 -38.344 1 76.31 970 SER A C 1
ATOM 7250 O O . SER A 1 970 ? 23.875 -1.527 -39.562 1 76.31 970 SER A O 1
ATOM 7252 N N . PRO A 1 971 ? 23.422 -0.498 -37.656 1 72.31 971 PRO A N 1
ATOM 7253 C CA . PRO A 1 971 ? 23 0.657 -38.438 1 72.31 971 PRO A CA 1
ATOM 7254 C C . PRO A 1 971 ? 24.156 1.29 -39.219 1 72.31 971 PRO A C 1
ATOM 7256 O O . PRO A 1 971 ? 23.938 2 -40.188 1 72.31 971 PRO A O 1
ATOM 7259 N N . LEU A 1 972 ? 25.375 0.988 -38.844 1 79.12 972 LEU A N 1
ATOM 7260 C CA . LEU A 1 972 ? 26.531 1.646 -39.469 1 79.12 972 LEU A CA 1
ATOM 7261 C C . LEU A 1 972 ? 27.219 0.715 -40.469 1 79.12 972 LEU A C 1
ATOM 7263 O O . LEU A 1 972 ? 28.031 1.159 -41.281 1 79.12 972 LEU A O 1
ATOM 7267 N N . VAL A 1 973 ? 26.906 -0.522 -40.375 1 81.12 973 VAL A N 1
ATOM 7268 C CA . VAL A 1 973 ? 27.531 -1.481 -41.281 1 81.12 973 VAL A CA 1
ATOM 7269 C C . VAL A 1 973 ? 26.766 -1.516 -42.625 1 81.12 973 VAL A C 1
ATOM 7271 O O . VAL A 1 973 ? 25.594 -1.876 -42.656 1 81.12 973 VAL A O 1
ATOM 7274 N N . THR A 1 974 ? 27.484 -1.046 -43.562 1 80.69 974 THR A N 1
ATOM 7275 C CA . THR A 1 974 ? 26.844 -0.95 -44.875 1 80.69 974 THR A CA 1
ATOM 7276 C C . THR A 1 974 ? 27.016 -2.248 -45.656 1 80.69 974 THR A C 1
ATOM 7278 O O . THR A 1 974 ? 26.156 -2.596 -46.469 1 80.69 974 THR A O 1
ATOM 7281 N N . ALA A 1 975 ? 28.156 -2.812 -45.5 1 82.25 975 ALA A N 1
ATOM 7282 C CA . ALA A 1 975 ? 28.422 -4.062 -46.188 1 82.25 975 ALA A CA 1
ATOM 7283 C C . ALA A 1 975 ? 29.469 -4.895 -45.469 1 82.25 975 ALA A C 1
ATOM 7285 O O . ALA A 1 975 ? 30.266 -4.355 -44.688 1 82.25 975 ALA A O 1
ATOM 7286 N N . VAL A 1 976 ? 29.453 -6.191 -45.688 1 84.44 976 VAL A N 1
ATOM 7287 C CA . VAL A 1 976 ? 30.469 -7.137 -45.219 1 84.44 976 VAL A CA 1
ATOM 7288 C C . VAL A 1 976 ? 31.062 -7.879 -46.406 1 84.44 976 VAL A C 1
ATOM 7290 O O . VAL A 1 976 ? 30.578 -8.945 -46.781 1 84.44 976 VAL A O 1
ATOM 7293 N N . PRO A 1 977 ? 32.062 -7.199 -47 1 83.81 977 PRO A N 1
ATOM 7294 C CA . PRO A 1 977 ? 32.625 -7.746 -48.25 1 83.81 977 PRO A CA 1
ATOM 7295 C C . PRO A 1 977 ? 33.188 -9.156 -48.062 1 83.81 977 PRO A C 1
ATOM 7297 O O . PRO A 1 977 ? 33.312 -9.898 -49.062 1 83.81 977 PRO A O 1
ATOM 7300 N N . GLY A 1 978 ? 33.562 -9.508 -46.844 1 83.69 978 GLY A N 1
ATOM 7301 C CA . GLY A 1 978 ? 34.094 -10.852 -46.625 1 83.69 978 GLY A CA 1
ATOM 7302 C C . GLY A 1 978 ? 34.156 -11.219 -45.156 1 83.69 978 GLY A C 1
ATOM 7303 O O . GLY A 1 978 ? 34.094 -10.344 -44.281 1 83.69 978 GLY A O 1
ATOM 7304 N N . GLY A 1 979 ? 34.281 -12.484 -44.906 1 85.19 979 GLY A N 1
ATOM 7305 C CA . GLY A 1 979 ? 34.406 -13.008 -43.562 1 85.19 979 GLY A CA 1
ATOM 7306 C C . GLY A 1 979 ? 34.969 -14.422 -43.5 1 85.19 979 GLY A C 1
ATOM 7307 O O . GLY A 1 979 ? 35 -15.109 -44.531 1 85.19 979 GLY A O 1
ATOM 7308 N N . ILE A 1 980 ? 35.531 -14.695 -42.375 1 85.94 980 ILE A N 1
ATOM 7309 C CA . ILE A 1 980 ? 36.125 -16.031 -42.156 1 85.94 980 ILE A CA 1
ATOM 7310 C C . ILE A 1 980 ? 35.625 -16.594 -40.844 1 85.94 980 ILE A C 1
ATOM 7312 O O . ILE A 1 980 ? 35.562 -15.898 -39.812 1 85.94 980 ILE A O 1
ATOM 7316 N N . LEU A 1 981 ? 35.281 -17.719 -40.938 1 88.12 981 LEU A N 1
ATOM 7317 C CA . LEU A 1 981 ? 35.031 -18.484 -39.719 1 88.12 981 LEU A CA 1
ATOM 7318 C C . LEU A 1 981 ? 36.219 -19.375 -39.375 1 88.12 981 LEU A C 1
ATOM 7320 O O . LEU A 1 981 ? 36.625 -20.219 -40.188 1 88.12 981 LEU A O 1
ATOM 7324 N N . TYR A 1 982 ? 36.781 -19.156 -38.188 1 87.19 982 TYR A N 1
ATOM 7325 C CA . TYR A 1 982 ? 37.844 -19.984 -37.688 1 87.19 982 TYR A CA 1
ATOM 7326 C C . TYR A 1 982 ? 37.312 -21.031 -36.719 1 87.19 982 TYR A C 1
ATOM 7328 O O . TYR A 1 982 ? 36.469 -20.734 -35.875 1 87.19 982 TYR A O 1
ATOM 7336 N N . ARG A 1 983 ? 37.75 -22.172 -36.781 1 86.19 983 ARG A N 1
ATOM 7337 C CA . ARG A 1 983 ? 37.438 -23.234 -35.812 1 86.19 983 ARG A CA 1
ATOM 7338 C C . ARG A 1 983 ? 38.656 -23.547 -34.938 1 86.19 983 ARG A C 1
ATOM 7340 O O . ARG A 1 983 ? 39.781 -23.578 -35.406 1 86.19 983 ARG A O 1
ATOM 7347 N N . GLN A 1 984 ? 38.344 -23.672 -33.688 1 81.44 984 GLN A N 1
ATOM 7348 C CA . GLN A 1 984 ? 39.406 -24.094 -32.781 1 81.44 984 GLN A CA 1
ATOM 7349 C C . GLN A 1 984 ? 39.656 -25.594 -32.875 1 81.44 984 GLN A C 1
ATOM 7351 O O . GLN A 1 984 ? 38.75 -26.391 -32.656 1 81.44 984 GLN A O 1
ATOM 7356 N N . THR A 1 985 ? 40.781 -26.031 -33.25 1 79.44 985 THR A N 1
ATOM 7357 C CA . THR A 1 985 ? 41.094 -27.438 -33.531 1 79.44 985 THR A CA 1
ATOM 7358 C C . THR A 1 985 ? 41.906 -28.047 -32.375 1 79.44 985 THR A C 1
ATOM 7360 O O . THR A 1 985 ? 42.125 -29.266 -32.344 1 79.44 985 THR A O 1
ATOM 7363 N N . GLY A 1 986 ? 42.438 -27.25 -31.438 1 76.88 986 GLY A N 1
ATOM 7364 C CA . GLY A 1 986 ? 43.219 -27.766 -30.328 1 76.88 986 GLY A CA 1
ATOM 7365 C C . GLY A 1 986 ? 44 -26.672 -29.594 1 76.88 986 GLY A C 1
ATOM 7366 O O . GLY A 1 986 ? 43.688 -25.484 -29.734 1 76.88 986 GLY A O 1
ATOM 7367 N N . GLU A 1 987 ? 44.938 -26.984 -28.641 1 75.88 987 GLU A N 1
ATOM 7368 C CA . GLU A 1 987 ? 45.781 -26.062 -27.891 1 75.88 987 GLU A CA 1
ATOM 7369 C C . GLU A 1 987 ? 47.25 -26.156 -28.344 1 75.88 987 GLU A C 1
ATOM 7371 O O . GLU A 1 987 ? 47.75 -27.266 -28.547 1 75.88 987 GLU A O 1
ATOM 7376 N N . GLY A 1 988 ? 47.844 -25.031 -28.734 1 67.44 988 GLY A N 1
ATOM 7377 C CA . GLY A 1 988 ? 49.25 -25.016 -29.141 1 67.44 988 GLY A CA 1
ATOM 7378 C C . GLY A 1 988 ? 50.188 -25.156 -27.984 1 67.44 988 GLY A C 1
ATOM 7379 O O . GLY A 1 988 ? 49.781 -25.25 -26.828 1 67.44 988 GLY A O 1
ATOM 7380 N N . PRO A 1 989 ? 51.5 -25.25 -28.188 1 64.06 989 PRO A N 1
ATOM 7381 C CA . PRO A 1 989 ? 52.5 -25.516 -27.156 1 64.06 989 PRO A CA 1
ATOM 7382 C C . PRO A 1 989 ? 52.5 -24.469 -26.047 1 64.06 989 PRO A C 1
ATOM 7384 O O . PRO A 1 989 ? 52.781 -24.781 -24.891 1 64.06 989 PRO A O 1
ATOM 7387 N N . ASP A 1 990 ? 52.156 -23.172 -26.25 1 64.75 990 ASP A N 1
ATOM 7388 C CA . ASP A 1 990 ? 52.188 -22.141 -25.219 1 64.75 990 ASP A CA 1
ATOM 7389 C C . ASP A 1 990 ? 50.781 -21.891 -24.656 1 64.75 990 ASP A C 1
ATOM 7391 O O . ASP A 1 990 ? 50.531 -20.891 -23.984 1 64.75 990 ASP A O 1
ATOM 7395 N N . GLY A 1 991 ? 49.875 -22.766 -24.906 1 69.69 991 GLY A N 1
ATOM 7396 C CA . GLY A 1 991 ? 48.531 -22.656 -24.344 1 69.69 991 GLY A CA 1
ATOM 7397 C C . GLY A 1 991 ? 47.594 -21.812 -25.203 1 69.69 991 GLY A C 1
ATOM 7398 O O . GLY A 1 991 ? 46.438 -21.609 -24.844 1 69.69 991 GLY A O 1
ATOM 7399 N N . ALA A 1 992 ? 48.031 -21.484 -26.266 1 74.62 992 ALA A N 1
ATOM 7400 C CA . ALA A 1 992 ? 47.188 -20.656 -27.125 1 74.62 992 ALA A CA 1
ATOM 7401 C C . ALA A 1 992 ? 46.281 -21.516 -27.984 1 74.62 992 ALA A C 1
ATOM 7403 O O . ALA A 1 992 ? 46.719 -22.562 -28.516 1 74.62 992 ALA A O 1
ATOM 7404 N N . PRO A 1 993 ? 45.125 -21.172 -28.234 1 81.44 993 PRO A N 1
ATOM 7405 C CA . PRO A 1 993 ? 44.219 -21.969 -29.062 1 81.44 993 PRO A CA 1
ATOM 7406 C C . PRO A 1 993 ? 44.625 -22.031 -30.531 1 81.44 993 PRO A C 1
ATOM 7408 O O . PRO A 1 993 ? 45.062 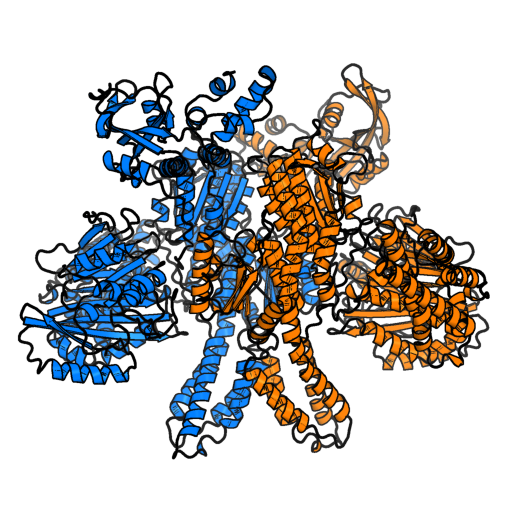-21.031 -31.094 1 81.44 993 PRO A O 1
ATOM 7411 N N . LEU A 1 994 ? 44.625 -23.219 -31.062 1 82.38 994 LEU A N 1
ATOM 7412 C CA . LEU A 1 994 ? 44.906 -23.422 -32.469 1 82.38 994 LEU A CA 1
ATOM 7413 C C . LEU A 1 994 ? 43.688 -23.109 -33.312 1 82.38 994 LEU A C 1
ATOM 7415 O O . LEU A 1 994 ? 42.594 -23.656 -33.094 1 82.38 994 LEU A O 1
ATOM 7419 N N . LEU A 1 995 ? 43.906 -22.188 -34.312 1 86.38 995 LEU A N 1
ATOM 7420 C CA . LEU A 1 995 ? 42.781 -21.781 -35.188 1 86.38 995 LEU A CA 1
ATOM 7421 C C . LEU A 1 995 ? 43.031 -22.266 -36.625 1 86.38 995 LEU A C 1
ATOM 7423 O O . LEU A 1 995 ? 44.156 -22.25 -37.094 1 86.38 995 LEU A O 1
ATOM 7427 N N . GLN A 1 996 ? 41.969 -22.75 -37.25 1 87.06 996 GLN A N 1
ATOM 7428 C CA . GLN A 1 996 ? 41.969 -23.109 -38.656 1 87.06 996 GLN A CA 1
ATOM 7429 C C . GLN A 1 996 ? 40.75 -22.484 -39.375 1 87.06 996 GLN A C 1
ATOM 7431 O O . GLN A 1 996 ? 39.656 -22.547 -38.875 1 87.06 996 GLN A O 1
ATOM 7436 N N . ALA A 1 997 ? 41 -21.953 -40.562 1 85.31 997 ALA A N 1
ATOM 7437 C CA . ALA A 1 997 ? 39.906 -21.375 -41.344 1 85.31 997 ALA A CA 1
ATOM 7438 C C . ALA A 1 997 ? 38.938 -22.453 -41.844 1 85.31 997 ALA A C 1
ATOM 7440 O O . ALA A 1 997 ? 39.375 -23.391 -42.531 1 85.31 997 ALA A O 1
ATOM 7441 N N . ALA A 1 998 ? 37.75 -22.406 -41.406 1 84.31 998 ALA A N 1
ATOM 7442 C CA . ALA A 1 998 ? 36.75 -23.422 -41.75 1 84.31 998 ALA A CA 1
ATOM 7443 C C . ALA A 1 998 ? 35.875 -22.984 -42.906 1 84.31 998 ALA A C 1
ATOM 7445 O O . ALA A 1 998 ? 35.594 -23.781 -43.812 1 84.31 998 ALA A O 1
ATOM 7446 N N . ARG A 1 999 ? 35.438 -21.75 -42.906 1 84.38 999 ARG A N 1
ATOM 7447 C CA . ARG A 1 999 ? 34.594 -21.219 -43.938 1 84.38 999 ARG A CA 1
ATOM 7448 C C . ARG A 1 999 ? 34.969 -19.781 -44.281 1 84.38 999 ARG A C 1
ATOM 7450 O O . ARG A 1 999 ? 35.375 -19.016 -43.406 1 84.38 999 ARG A O 1
ATOM 7457 N N . LYS A 1 1000 ? 34.875 -19.438 -45.5 1 83.19 1000 LYS A N 1
ATOM 7458 C CA . LYS A 1 1000 ? 35.125 -18.094 -46 1 83.19 1000 LYS A CA 1
ATOM 7459 C C . LYS A 1 1000 ? 33.969 -17.578 -46.844 1 83.19 1000 LYS A C 1
ATOM 7461 O O . LYS A 1 1000 ? 33.281 -18.359 -47.5 1 83.19 1000 LYS A O 1
ATOM 7466 N N . CYS A 1 1001 ? 33.625 -16.344 -46.688 1 78.38 1001 CYS A N 1
ATOM 7467 C CA . CYS A 1 1001 ? 32.594 -15.75 -47.531 1 78.38 1001 CYS A CA 1
ATOM 7468 C C . CYS A 1 1001 ? 33.094 -14.438 -48.156 1 78.38 1001 CYS A C 1
ATOM 7470 O O . CYS A 1 1001 ? 33.938 -13.766 -47.594 1 78.38 1001 CYS A O 1
ATOM 7472 N N . GLY A 1 1002 ? 32.562 -14.039 -49.375 1 69.56 1002 GLY A N 1
ATOM 7473 C CA . GLY A 1 1002 ? 32.844 -12.812 -50.094 1 69.56 1002 GLY A CA 1
ATOM 7474 C C . GLY A 1 1002 ? 34.25 -12.766 -50.688 1 69.56 1002 GLY A C 1
ATOM 7475 O O . GLY A 1 1002 ? 34.781 -13.805 -51.062 1 69.56 1002 GLY A O 1
ATOM 7476 N N . ARG A 1 1003 ? 34.938 -11.555 -50.688 1 59.22 1003 ARG A N 1
ATOM 7477 C CA . ARG A 1 1003 ? 36.25 -11.344 -51.281 1 59.22 1003 ARG A CA 1
ATOM 7478 C C . ARG A 1 1003 ? 37.344 -12.07 -50.531 1 59.22 1003 ARG A C 1
ATOM 7480 O O . ARG A 1 1003 ? 38.5 -12.07 -50.938 1 59.22 1003 ARG A O 1
ATOM 7487 N N . SER A 1 1004 ? 37.156 -12.383 -49.281 1 52.38 1004 SER A N 1
ATOM 7488 C CA . SER A 1 1004 ? 38.219 -12.953 -48.469 1 52.38 1004 SER A CA 1
ATOM 7489 C C . SER A 1 1004 ? 38.594 -14.352 -48.938 1 52.38 1004 SER A C 1
ATOM 7491 O O . SER A 1 1004 ? 39.219 -15.109 -48.188 1 52.38 1004 SER A O 1
ATOM 7493 N N . ALA A 1 1005 ? 38.188 -14.781 -50.031 1 51.59 1005 ALA A N 1
ATOM 7494 C CA . ALA A 1 1005 ? 38.844 -15.922 -50.625 1 51.59 1005 ALA A CA 1
ATOM 7495 C C . ALA A 1 1005 ? 40.375 -15.75 -50.562 1 51.59 1005 ALA A C 1
ATOM 7497 O O . ALA A 1 1005 ? 41.125 -16.438 -51.25 1 51.59 1005 ALA A O 1
ATOM 7498 N N . VAL A 1 1006 ? 40.875 -14.656 -49.969 1 53 1006 VAL A N 1
ATOM 7499 C CA . VAL A 1 1006 ? 42.312 -14.398 -49.875 1 53 1006 VAL A CA 1
ATOM 7500 C C . VAL A 1 1006 ? 42.969 -15.398 -48.906 1 53 1006 VAL A C 1
ATOM 7502 O O . VAL A 1 1006 ? 42.312 -15.844 -47.938 1 53 1006 VAL A O 1
ATOM 7505 N N . PRO A 1 1007 ? 44.031 -15.844 -49.25 1 59.97 1007 PRO A N 1
ATOM 7506 C CA . PRO A 1 1007 ? 44.812 -16.781 -48.438 1 59.97 1007 PRO A CA 1
ATOM 7507 C C . PRO A 1 1007 ? 45 -16.297 -47 1 59.97 1007 PRO A C 1
ATOM 7509 O O . PRO A 1 1007 ? 45.219 -15.109 -46.75 1 59.97 1007 PRO A O 1
ATOM 7512 N N . SER A 1 1008 ? 44.375 -16.969 -46.031 1 64.56 1008 SER A N 1
ATOM 7513 C CA . SER A 1 1008 ? 44.562 -16.703 -44.594 1 64.56 1008 SER A CA 1
ATOM 7514 C C . SER A 1 1008 ? 45.781 -17.469 -44.062 1 64.56 1008 SER A C 1
ATOM 7516 O O . SER A 1 1008 ? 46.062 -18.562 -44.5 1 64.56 1008 SER A O 1
ATOM 7518 N N . GLY A 1 1009 ? 46.625 -16.844 -43.312 1 74.31 1009 GLY A N 1
ATOM 7519 C CA . GLY A 1 1009 ? 47.719 -17.531 -42.625 1 74.31 1009 GLY A CA 1
ATOM 7520 C C . GLY A 1 1009 ? 47.25 -18.688 -41.781 1 74.31 1009 GLY A C 1
ATOM 7521 O O . GLY A 1 1009 ? 48.062 -19.5 -41.312 1 74.31 1009 GLY A O 1
ATOM 7522 N N . TYR A 1 1010 ? 45.875 -18.812 -41.688 1 80.62 1010 TYR A N 1
ATOM 7523 C CA . TYR A 1 1010 ? 45.344 -19.859 -40.812 1 80.62 1010 TYR A CA 1
ATOM 7524 C C . TYR A 1 1010 ? 44.625 -20.938 -41.625 1 80.62 1010 TYR A C 1
ATOM 7526 O O . TYR A 1 1010 ? 43.781 -21.641 -41.094 1 80.62 1010 TYR A O 1
ATOM 7534 N N . ASP A 1 1011 ? 44.938 -21.047 -42.812 1 80.25 1011 ASP A N 1
ATOM 7535 C CA . ASP A 1 1011 ? 44.375 -22.125 -43.625 1 80.25 1011 ASP A CA 1
ATOM 7536 C C . ASP A 1 1011 ? 44.844 -23.484 -43.094 1 80.25 1011 ASP A C 1
ATOM 7538 O O . ASP A 1 1011 ? 44.188 -24.5 -43.312 1 80.25 1011 ASP A O 1
ATOM 7542 N N . ARG A 1 1012 ? 46.062 -23.5 -42.5 1 80.12 1012 ARG A N 1
ATOM 7543 C CA . ARG A 1 1012 ? 46.531 -24.594 -41.656 1 80.12 1012 ARG A CA 1
ATOM 7544 C C . ARG A 1 1012 ? 46.438 -24.219 -40.156 1 80.12 1012 ARG A C 1
ATOM 7546 O O . ARG A 1 1012 ? 46.469 -23.031 -39.812 1 80.12 1012 ARG A O 1
ATOM 7553 N N . PRO A 1 1013 ? 46.219 -25.219 -39.312 1 81.25 1013 PRO A N 1
ATOM 7554 C CA . PRO A 1 1013 ? 46.094 -24.891 -37.906 1 81.25 1013 PRO A CA 1
ATOM 7555 C C . PRO A 1 1013 ? 47.312 -24.125 -37.375 1 81.25 1013 PRO A C 1
ATOM 7557 O O . PRO A 1 1013 ? 48.469 -24.547 -37.562 1 81.25 1013 PRO A O 1
ATOM 7560 N N . ARG A 1 1014 ? 47.156 -22.969 -36.875 1 84.69 1014 ARG A N 1
ATOM 7561 C CA . ARG A 1 1014 ? 48.156 -22.109 -36.25 1 84.69 1014 ARG A CA 1
ATOM 7562 C C . ARG A 1 1014 ? 47.656 -21.547 -34.938 1 84.69 1014 ARG A C 1
ATOM 7564 O O . ARG A 1 1014 ? 46.469 -21.344 -34.75 1 84.69 1014 ARG A O 1
ATOM 7571 N N . PRO A 1 1015 ? 48.625 -21.375 -34.031 1 82.06 1015 PRO A N 1
ATOM 7572 C CA . PRO A 1 1015 ? 48.219 -20.75 -32.781 1 82.06 1015 PRO A CA 1
ATOM 7573 C C . PRO A 1 1015 ? 47.656 -19.328 -32.969 1 82.06 1015 PRO A C 1
ATOM 7575 O O . PRO A 1 1015 ? 48.188 -18.562 -33.781 1 82.06 1015 PRO A O 1
ATOM 7578 N N . ALA A 1 1016 ? 46.562 -19.125 -32.344 1 83.25 1016 ALA A N 1
ATOM 7579 C CA . ALA A 1 1016 ? 45.969 -17.797 -32.406 1 83.25 1016 ALA A CA 1
ATOM 7580 C C . ALA A 1 1016 ? 46.938 -16.719 -31.969 1 83.25 1016 ALA A C 1
ATOM 7582 O O . ALA A 1 1016 ? 47.688 -16.906 -31.016 1 83.25 1016 ALA A O 1
ATOM 7583 N N . ALA A 1 1017 ? 47 -15.719 -32.719 1 79.25 1017 ALA A N 1
ATOM 7584 C CA . ALA A 1 1017 ? 47.906 -14.609 -32.375 1 79.25 1017 ALA A CA 1
ATOM 7585 C C . ALA A 1 1017 ? 47.188 -13.266 -32.594 1 79.25 1017 ALA A C 1
ATOM 7587 O O . ALA A 1 1017 ? 46.156 -13.195 -33.25 1 79.25 1017 ALA A O 1
ATOM 7588 N N . GLY A 1 1018 ? 47.594 -12.211 -31.859 1 75.94 1018 GLY A N 1
ATOM 7589 C CA . GLY A 1 1018 ? 47.125 -10.859 -32.031 1 75.94 1018 GLY A CA 1
ATOM 7590 C C . GLY A 1 1018 ? 45.688 -10.68 -31.547 1 75.94 1018 GLY A C 1
ATOM 7591 O O . GLY A 1 1018 ? 45.312 -11.094 -30.453 1 75.94 1018 GLY A O 1
ATOM 7592 N N . SER A 1 1019 ? 44.875 -10.141 -32.594 1 78.75 1019 SER A N 1
ATOM 7593 C CA . SER A 1 1019 ? 43.5 -9.836 -32.25 1 78.75 1019 SER A CA 1
ATOM 7594 C C . SER A 1 1019 ? 42.656 -11.102 -32.094 1 78.75 1019 SER A C 1
ATOM 7596 O O . SER A 1 1019 ? 41.719 -11.148 -31.328 1 78.75 1019 SER A O 1
ATOM 7598 N N . LYS A 1 1020 ? 43 -12.102 -32.781 1 84.69 1020 LYS A N 1
ATOM 7599 C CA . LYS A 1 1020 ? 42.281 -13.375 -32.688 1 84.69 1020 LYS A CA 1
ATOM 7600 C C . LYS A 1 1020 ? 42.5 -14.008 -31.312 1 84.69 1020 LYS A C 1
ATOM 7602 O O . LYS A 1 1020 ? 41.531 -14.477 -30.703 1 84.69 1020 LYS A O 1
ATOM 7607 N N . ARG A 1 1021 ? 43.719 -13.969 -30.859 1 77.88 1021 ARG A N 1
ATOM 7608 C CA . ARG A 1 1021 ? 44 -14.477 -29.531 1 77.88 1021 ARG A CA 1
ATOM 7609 C C . ARG A 1 1021 ? 43.281 -13.648 -28.469 1 77.88 1021 ARG A C 1
ATOM 7611 O O . ARG A 1 1021 ? 42.719 -14.195 -27.5 1 77.88 1021 ARG A O 1
ATOM 7618 N N . ARG A 1 1022 ? 43.281 -12.438 -28.656 1 76.44 1022 ARG A N 1
ATOM 7619 C CA . ARG A 1 1022 ? 42.625 -11.547 -27.719 1 76.44 1022 ARG A CA 1
ATOM 7620 C C . ARG A 1 1022 ? 41.125 -11.828 -27.656 1 76.44 1022 ARG A C 1
ATOM 7622 O O . ARG A 1 1022 ? 40.562 -11.914 -26.562 1 76.44 1022 ARG A O 1
ATOM 7629 N N . ALA A 1 1023 ? 40.531 -11.898 -28.781 1 79.81 1023 ALA A N 1
ATOM 7630 C CA . ALA A 1 1023 ? 39.094 -12.172 -28.844 1 79.81 1023 ALA A CA 1
ATOM 7631 C C . ALA A 1 1023 ? 38.75 -13.5 -28.172 1 79.81 1023 ALA A C 1
ATOM 7633 O O . ALA A 1 1023 ? 37.781 -13.602 -27.438 1 79.81 1023 ALA A O 1
ATOM 7634 N N . LEU A 1 1024 ? 39.562 -14.438 -28.344 1 79.38 1024 LEU A N 1
ATOM 7635 C CA . LEU A 1 1024 ? 39.344 -15.766 -27.781 1 79.38 1024 LEU A CA 1
ATOM 7636 C C . LEU A 1 1024 ? 39.594 -15.773 -26.281 1 79.38 1024 LEU A C 1
ATOM 7638 O O . LEU A 1 1024 ? 38.844 -16.391 -25.531 1 79.38 1024 LEU A O 1
ATOM 7642 N N . ARG A 1 1025 ? 40.625 -15.078 -25.953 1 68.94 1025 ARG A N 1
ATOM 7643 C CA . ARG A 1 1025 ? 40.969 -14.992 -24.531 1 68.94 1025 ARG A CA 1
ATOM 7644 C C . ARG A 1 1025 ? 39.875 -14.242 -23.766 1 68.94 1025 ARG A C 1
ATOM 7646 O O . ARG A 1 1025 ? 39.469 -14.664 -22.672 1 68.94 1025 ARG A O 1
ATOM 7653 N N . LEU A 1 1026 ? 39.406 -13.234 -24.438 1 66.5 1026 LEU A N 1
ATOM 7654 C CA . LEU A 1 1026 ? 38.406 -12.422 -23.781 1 66.5 1026 LEU A CA 1
ATOM 7655 C C . LEU A 1 1026 ? 37.031 -13.062 -23.891 1 66.5 1026 LEU A C 1
ATOM 7657 O O . LEU A 1 1026 ? 36.125 -12.766 -23.109 1 66.5 1026 LEU A O 1
ATOM 7661 N N . GLY A 1 1027 ? 36.906 -13.914 -24.781 1 67.62 1027 GLY A N 1
ATOM 7662 C CA . GLY A 1 1027 ? 35.625 -14.539 -25.047 1 67.62 1027 GLY A CA 1
ATOM 7663 C C . GLY A 1 1027 ? 34.531 -13.555 -25.484 1 67.62 1027 GLY A C 1
ATOM 7664 O O . GLY A 1 1027 ? 33.375 -13.734 -25.172 1 67.62 1027 GLY A O 1
ATOM 7665 N N . ARG A 1 1028 ? 34.938 -12.43 -26.078 1 76.88 1028 ARG A N 1
ATOM 7666 C CA . ARG A 1 1028 ? 34 -11.406 -26.547 1 76.88 1028 ARG A CA 1
ATOM 7667 C C . ARG A 1 1028 ? 34.469 -10.82 -27.875 1 76.88 1028 ARG A C 1
ATOM 7669 O O . ARG A 1 1028 ? 35.656 -10.891 -28.203 1 76.88 1028 ARG A O 1
ATOM 7676 N N . ALA A 1 1029 ? 33.438 -10.281 -28.516 1 82.19 1029 ALA A N 1
ATOM 7677 C CA . ALA A 1 1029 ? 33.75 -9.656 -29.797 1 82.19 1029 ALA A CA 1
ATOM 7678 C C . ALA A 1 1029 ? 34.688 -8.477 -29.625 1 82.19 1029 ALA A C 1
ATOM 7680 O O . ALA A 1 1029 ? 34.625 -7.738 -28.641 1 82.19 1029 ALA A O 1
ATOM 7681 N N . ILE A 1 1030 ? 35.625 -8.383 -30.531 1 80.62 1030 ILE A N 1
ATOM 7682 C CA . ILE A 1 1030 ? 36.531 -7.246 -30.531 1 80.62 1030 ILE A CA 1
ATOM 7683 C C . ILE A 1 1030 ? 36.562 -6.598 -31.906 1 80.62 1030 ILE A C 1
ATOM 7685 O O . ILE A 1 1030 ? 36.344 -7.27 -32.938 1 80.62 1030 ILE A O 1
ATOM 7689 N N . LEU A 1 1031 ? 36.812 -5.34 -31.891 1 81.69 1031 LEU A N 1
ATOM 7690 C CA . LEU A 1 1031 ? 37.062 -4.57 -33.094 1 81.69 1031 LEU A CA 1
ATOM 7691 C C . LEU A 1 1031 ? 38.562 -4.398 -33.344 1 81.69 1031 LEU A C 1
ATOM 7693 O O . LEU A 1 1031 ? 39.312 -4.074 -32.406 1 81.69 1031 LEU A O 1
ATOM 7697 N N . SER A 1 1032 ? 38.969 -4.746 -34.531 1 80.94 1032 SER A N 1
ATOM 7698 C CA . SER A 1 1032 ? 40.406 -4.656 -34.812 1 80.94 1032 SER A CA 1
ATOM 7699 C C . SER A 1 1032 ? 40.656 -3.982 -36.156 1 80.94 1032 SER A C 1
ATOM 7701 O O . SER A 1 1032 ? 39.938 -4.242 -37.125 1 80.94 1032 SER A O 1
ATOM 7703 N N . GLY A 1 1033 ? 41.625 -3.105 -36.188 1 80.12 1033 GLY A N 1
ATOM 7704 C CA . GLY A 1 1033 ? 42.031 -2.459 -37.438 1 80.12 1033 GLY A CA 1
ATOM 7705 C C . GLY A 1 1033 ? 42.938 -3.322 -38.281 1 80.12 1033 GLY A C 1
ATOM 7706 O O . GLY A 1 1033 ? 43.406 -2.887 -39.344 1 80.12 1033 GLY A O 1
ATOM 7707 N N . GLY A 1 1034 ? 43.25 -4.48 -37.875 1 74.88 1034 GLY A N 1
ATOM 7708 C CA . GLY A 1 1034 ? 44.125 -5.363 -38.594 1 74.88 1034 GLY A CA 1
ATOM 7709 C C . GLY A 1 1034 ? 45.594 -5.078 -38.344 1 74.88 1034 GLY A C 1
ATOM 7710 O O . GLY A 1 1034 ? 45.938 -4.148 -37.625 1 74.88 1034 GLY A O 1
ATOM 7711 N N . PRO A 1 1035 ? 46.562 -5.895 -38.875 1 69.38 1035 PRO A N 1
ATOM 7712 C CA . PRO A 1 1035 ? 48 -5.719 -38.625 1 69.38 1035 PRO A CA 1
ATOM 7713 C C . PRO A 1 1035 ? 48.5 -4.375 -39.156 1 69.38 1035 PRO A C 1
ATOM 7715 O O . PRO A 1 1035 ? 49.469 -3.836 -38.594 1 69.38 1035 PRO A O 1
ATOM 7718 N N . HIS A 1 1036 ? 47.875 -3.805 -40.125 1 70.88 1036 HIS A N 1
ATOM 7719 C CA . HIS A 1 1036 ? 48.344 -2.541 -40.688 1 70.88 1036 HIS A CA 1
ATOM 7720 C C . HIS A 1 1036 ? 47.406 -1.398 -40.312 1 70.88 1036 HIS A C 1
ATOM 7722 O O . HIS A 1 1036 ? 47.594 -0.268 -40.781 1 70.88 1036 HIS A O 1
ATOM 7728 N N . GLY A 1 1037 ? 46.344 -1.681 -39.562 1 72.06 1037 GLY A N 1
ATOM 7729 C CA . GLY A 1 1037 ? 45.406 -0.667 -39.062 1 72.06 1037 GLY A CA 1
ATOM 7730 C C . GLY A 1 1037 ? 44.438 -0.174 -40.125 1 72.06 1037 GLY A C 1
ATOM 7731 O O . GLY A 1 1037 ? 43.812 0.863 -39.969 1 72.06 1037 GLY A O 1
ATOM 7732 N N . ARG A 1 1038 ? 44.312 -0.678 -41.219 1 73.81 1038 ARG A N 1
ATOM 7733 C CA . ARG A 1 1038 ? 43.531 -0.169 -42.312 1 73.81 1038 ARG A CA 1
ATOM 7734 C C . ARG A 1 1038 ? 42.281 -1.006 -42.531 1 73.81 1038 ARG A C 1
ATOM 7736 O O . ARG A 1 1038 ? 41.406 -0.65 -43.344 1 73.81 1038 ARG A O 1
ATOM 7743 N N . GLU A 1 1039 ? 42.094 -2.076 -41.844 1 78.69 1039 GLU A N 1
ATOM 7744 C CA . GLU A 1 1039 ? 40.906 -2.939 -41.969 1 78.69 1039 GLU A CA 1
ATOM 7745 C C . GLU A 1 1039 ? 39.906 -2.713 -40.844 1 78.69 1039 GLU A C 1
ATOM 7747 O O . GLU A 1 1039 ? 40.281 -2.15 -39.812 1 78.69 1039 GLU A O 1
ATOM 7752 N N . SER A 1 1040 ? 38.688 -2.887 -41.188 1 85.12 1040 SER A N 1
ATOM 7753 C CA . SER A 1 1040 ? 37.625 -2.902 -40.188 1 85.12 1040 SER A CA 1
ATOM 7754 C C . SER A 1 1040 ? 37.125 -4.324 -39.906 1 85.12 1040 SER A C 1
ATOM 7756 O O . SER A 1 1040 ? 36.25 -4.824 -40.594 1 85.12 1040 SER A O 1
ATOM 7758 N N . LEU A 1 1041 ? 37.781 -4.871 -38.875 1 85.44 1041 LEU A N 1
ATOM 7759 C CA . LEU A 1 1041 ? 37.531 -6.277 -38.594 1 85.44 1041 LEU A CA 1
ATOM 7760 C C . LEU A 1 1041 ? 36.688 -6.426 -37.344 1 85.44 1041 LEU A C 1
ATOM 7762 O O . LEU A 1 1041 ? 36.938 -5.754 -36.344 1 85.44 1041 LEU A O 1
ATOM 7766 N N . LEU A 1 1042 ? 35.719 -7.168 -37.531 1 87.38 1042 LEU A N 1
ATOM 7767 C CA . LEU A 1 1042 ? 34.938 -7.621 -36.406 1 87.38 1042 LEU A CA 1
ATOM 7768 C C . LEU A 1 1042 ? 35.25 -9.078 -36.062 1 87.38 1042 LEU A C 1
ATOM 7770 O O . LEU A 1 1042 ? 35.062 -9.969 -36.906 1 87.38 1042 LEU A O 1
ATOM 7774 N N . LEU A 1 1043 ? 35.844 -9.258 -34.906 1 86.38 1043 LEU A N 1
ATOM 7775 C CA . LEU A 1 1043 ? 36.125 -10.617 -34.469 1 86.38 1043 LEU A CA 1
ATOM 7776 C C . LEU A 1 1043 ? 35.156 -11.047 -33.375 1 86.38 1043 LEU A C 1
ATOM 7778 O O . LEU A 1 1043 ? 35.125 -10.438 -32.312 1 86.38 1043 LEU A O 1
ATOM 7782 N N . VAL A 1 1044 ? 34.438 -11.984 -33.625 1 86.38 1044 VAL A N 1
ATOM 7783 C CA . VAL A 1 1044 ? 33.375 -12.406 -32.719 1 86.38 1044 VAL A CA 1
ATOM 7784 C C . VAL A 1 1044 ? 33.562 -13.883 -32.375 1 86.38 1044 VAL A C 1
ATOM 7786 O O . VAL A 1 1044 ? 33.5 -14.75 -33.25 1 86.38 1044 VAL A O 1
ATOM 7789 N N . PRO A 1 1045 ? 33.844 -14.117 -31.156 1 84.12 1045 PRO A N 1
ATOM 7790 C CA . PRO A 1 1045 ? 33.938 -15.523 -30.781 1 84.12 1045 PRO A CA 1
ATOM 7791 C C . PRO A 1 1045 ? 32.625 -16.281 -30.984 1 84.12 1045 PRO A C 1
ATOM 7793 O O . PRO A 1 1045 ? 31.547 -15.719 -30.781 1 84.12 1045 PRO A O 1
ATOM 7796 N N . VAL A 1 1046 ? 32.812 -17.438 -31.422 1 82.31 1046 VAL A N 1
ATOM 7797 C CA . VAL A 1 1046 ? 31.688 -18.328 -31.625 1 82.31 1046 VAL A CA 1
ATOM 7798 C C . VAL A 1 1046 ? 31.688 -19.422 -30.562 1 82.31 1046 VAL A C 1
ATOM 7800 O O . VAL A 1 1046 ? 32.719 -20.031 -30.281 1 82.31 1046 VAL A O 1
ATOM 7803 N N . PHE A 1 1047 ? 30.672 -19.516 -29.969 1 74.94 1047 PHE A N 1
ATOM 7804 C CA . PHE A 1 1047 ? 30.578 -20.438 -28.844 1 74.94 1047 PHE A CA 1
ATOM 7805 C C . PHE A 1 1047 ? 29.766 -21.672 -29.219 1 74.94 1047 PHE A C 1
ATOM 7807 O O . PHE A 1 1047 ? 28.906 -21.609 -30.078 1 74.94 1047 PHE A O 1
ATOM 7814 N N . ASP A 1 1048 ? 30.281 -22.781 -28.672 1 64.88 1048 ASP A N 1
ATOM 7815 C CA . ASP A 1 1048 ? 29.469 -23.984 -28.812 1 64.88 1048 ASP A CA 1
ATOM 7816 C C . ASP A 1 1048 ? 28.203 -23.891 -27.984 1 64.88 1048 ASP A C 1
ATOM 7818 O O . ASP A 1 1048 ? 28.234 -23.453 -26.828 1 64.88 1048 ASP A O 1
ATOM 7822 N N . GLU A 1 1049 ? 27.094 -24.031 -28.578 1 50.5 1049 GLU A N 1
ATOM 7823 C CA . GLU A 1 1049 ? 25.766 -23.875 -27.984 1 50.5 1049 GLU A CA 1
ATOM 7824 C C . GLU A 1 1049 ? 25.625 -24.734 -26.719 1 50.5 1049 GLU A C 1
ATOM 7826 O O . GLU A 1 1049 ? 24.922 -24.359 -25.781 1 50.5 1049 GLU A O 1
ATOM 7831 N N . ALA A 1 1050 ? 26.312 -25.906 -26.5 1 46.94 1050 ALA A N 1
ATOM 7832 C CA . ALA A 1 1050 ? 26.156 -26.906 -25.438 1 46.94 1050 ALA A CA 1
ATOM 7833 C C . ALA A 1 1050 ? 26.953 -26.516 -24.203 1 46.94 1050 ALA A C 1
ATOM 7835 O O . ALA A 1 1050 ? 26.453 -26.609 -23.078 1 46.94 1050 ALA A O 1
ATOM 7836 N N . ASP A 1 1051 ? 28.219 -26.109 -24.328 1 50.47 1051 ASP A N 1
ATOM 7837 C CA . ASP A 1 1051 ? 29.125 -25.953 -23.188 1 50.47 1051 ASP A CA 1
ATOM 7838 C C . ASP A 1 1051 ? 29.609 -24.5 -23.078 1 50.47 1051 ASP A C 1
ATOM 7840 O O . ASP A 1 1051 ? 30.438 -24.188 -22.219 1 50.47 1051 ASP A O 1
ATOM 7844 N N . TRP A 1 1052 ? 29.156 -23.656 -23.812 1 52.12 1052 TRP A N 1
ATOM 7845 C CA . TRP A 1 1052 ? 29.547 -22.25 -23.906 1 52.12 1052 TRP A CA 1
ATOM 7846 C C . TRP A 1 1052 ? 31.062 -22.094 -23.953 1 52.12 1052 TRP A C 1
ATOM 7848 O O . TRP A 1 1052 ? 31.625 -21.188 -23.328 1 52.12 1052 TRP A O 1
ATOM 7858 N N . GLU A 1 1053 ? 31.672 -23 -24.453 1 68.88 1053 GLU A N 1
ATOM 7859 C CA . GLU A 1 1053 ? 33.094 -22.906 -24.766 1 68.88 1053 GLU A CA 1
ATOM 7860 C C . GLU A 1 1053 ? 33.344 -22.281 -26.141 1 68.88 1053 GLU A C 1
ATOM 7862 O O . GLU A 1 1053 ? 32.562 -22.516 -27.062 1 68.88 1053 GLU A O 1
ATOM 7867 N N . VAL A 1 1054 ? 34.312 -21.531 -26.172 1 77.56 1054 VAL A N 1
ATOM 7868 C CA . VAL A 1 1054 ? 34.625 -20.891 -27.438 1 77.56 1054 VAL A CA 1
ATOM 7869 C C . VAL A 1 1054 ? 35.125 -21.938 -28.438 1 77.56 1054 VAL A C 1
ATOM 7871 O O . VAL A 1 1054 ? 36.094 -22.656 -28.172 1 77.56 1054 VAL A O 1
ATOM 7874 N N . THR A 1 1055 ? 34.406 -22.156 -29.484 1 78.19 1055 THR A N 1
ATOM 7875 C CA . THR A 1 1055 ? 34.75 -23.172 -30.484 1 78.19 1055 THR A CA 1
ATOM 7876 C C . THR A 1 1055 ? 35.375 -22.531 -31.719 1 78.19 1055 THR A C 1
ATOM 7878 O O . THR A 1 1055 ? 35.938 -23.219 -32.562 1 78.19 1055 THR A O 1
ATOM 7881 N N . GLY A 1 1056 ? 35.156 -21.328 -31.734 1 85.81 1056 GLY A N 1
ATOM 7882 C CA . GLY A 1 1056 ? 35.688 -20.688 -32.938 1 85.81 1056 GLY A CA 1
ATOM 7883 C C . GLY A 1 1056 ? 35.625 -19.172 -32.875 1 85.81 1056 GLY A C 1
ATOM 7884 O O . GLY A 1 1056 ? 35.375 -18.594 -31.797 1 85.81 1056 GLY A O 1
ATOM 7885 N N . LEU A 1 1057 ? 35.969 -18.562 -34 1 88.62 1057 LEU A N 1
ATOM 7886 C CA . LEU A 1 1057 ? 36.062 -17.125 -34.125 1 88.62 1057 LEU A CA 1
ATOM 7887 C C . LEU A 1 1057 ? 35.594 -16.688 -35.531 1 88.62 1057 LEU A C 1
ATOM 7889 O O . LEU A 1 1057 ? 36 -17.25 -36.531 1 88.62 1057 LEU A O 1
ATOM 7893 N N . VAL A 1 1058 ? 34.625 -15.812 -35.5 1 89.38 1058 VAL A N 1
ATOM 7894 C CA . VAL A 1 1058 ? 34.188 -15.219 -36.781 1 89.38 1058 VAL A CA 1
ATOM 7895 C C . VAL A 1 1058 ? 34.906 -13.891 -37 1 89.38 1058 VAL A C 1
ATOM 7897 O O . VAL A 1 1058 ? 35 -13.062 -36.062 1 89.38 1058 VAL A O 1
ATOM 7900 N N . LEU A 1 1059 ? 35.5 -13.82 -38.094 1 87.56 1059 LEU A N 1
ATOM 7901 C CA . LEU A 1 1059 ? 36.094 -12.555 -38.531 1 87.56 1059 LEU A CA 1
ATOM 7902 C C . LEU A 1 1059 ? 35.312 -11.945 -39.688 1 87.56 1059 LEU A C 1
ATOM 7904 O O . LEU A 1 1059 ? 35.125 -12.594 -40.719 1 87.56 1059 LEU A O 1
ATOM 7908 N N . LEU A 1 1060 ? 34.781 -10.781 -39.531 1 87.62 1060 LEU A N 1
ATOM 7909 C CA . LEU A 1 1060 ? 34 -10.078 -40.562 1 87.62 1060 LEU A CA 1
ATOM 7910 C C . LEU A 1 1060 ? 34.75 -8.805 -41 1 87.62 1060 LEU A C 1
ATOM 7912 O O . LEU A 1 1060 ? 35.188 -8.023 -40.156 1 87.62 1060 LEU A O 1
ATOM 7916 N N . HIS A 1 1061 ? 34.906 -8.758 -42.281 1 84.69 1061 HIS A N 1
ATOM 7917 C CA . HIS A 1 1061 ? 35.344 -7.484 -42.844 1 84.69 1061 HIS A CA 1
ATOM 7918 C C . HIS A 1 1061 ? 34.156 -6.531 -43 1 84.69 1061 HIS A C 1
ATOM 7920 O O . HIS A 1 1061 ? 33.281 -6.766 -43.812 1 84.69 1061 HIS A O 1
ATOM 7926 N N . ALA A 1 1062 ? 34.094 -5.531 -42.188 1 86.12 1062 ALA A N 1
ATOM 7927 C CA . ALA A 1 1062 ? 32.938 -4.629 -42.219 1 86.12 1062 ALA A CA 1
ATOM 7928 C C . ALA A 1 1062 ? 33.281 -3.32 -42.938 1 86.12 1062 ALA A C 1
ATOM 7930 O O . ALA A 1 1062 ? 34.375 -2.777 -42.75 1 86.12 1062 ALA A O 1
ATOM 7931 N N . GLU A 1 1063 ? 32.406 -3.008 -43.781 1 83.69 1063 GLU A N 1
ATOM 7932 C CA . GLU A 1 1063 ? 32.438 -1.66 -44.344 1 83.69 1063 GLU A CA 1
ATOM 7933 C C . GLU A 1 1063 ? 31.453 -0.736 -43.625 1 83.69 1063 GLU A C 1
ATOM 7935 O O . GLU A 1 1063 ? 30.266 -1.029 -43.531 1 83.69 1063 GLU A O 1
ATOM 7940 N N . LEU A 1 1064 ? 32 0.258 -43.156 1 82.62 1064 LEU A N 1
ATOM 7941 C CA . LEU A 1 1064 ? 31.188 1.188 -42.375 1 82.62 1064 LEU A CA 1
ATOM 7942 C C . LEU A 1 1064 ? 30.797 2.391 -43.25 1 82.62 1064 LEU A C 1
ATOM 7944 O O . LEU A 1 1064 ? 31.5 2.744 -44.188 1 82.62 1064 LEU A O 1
ATOM 7948 N N . ALA A 1 1065 ? 29.688 2.936 -42.938 1 80.88 1065 ALA A N 1
ATOM 7949 C CA . ALA A 1 1065 ? 29.281 4.18 -43.594 1 80.88 1065 ALA A CA 1
ATOM 7950 C C . ALA A 1 1065 ? 30.344 5.262 -43.406 1 80.88 1065 ALA A C 1
ATOM 7952 O O . ALA A 1 1065 ? 30.922 5.398 -42.312 1 80.88 1065 ALA A O 1
ATOM 7953 N N . PRO A 1 1066 ? 30.688 5.852 -44.438 1 76.75 1066 PRO A N 1
ATOM 7954 C CA . PRO A 1 1066 ? 31.75 6.871 -44.344 1 76.75 1066 PRO A CA 1
ATOM 7955 C C . PRO A 1 1066 ? 31.359 8.031 -43.438 1 76.75 1066 PRO A C 1
ATOM 7957 O O . PRO A 1 1066 ? 32.219 8.68 -42.844 1 76.75 1066 PRO A O 1
ATOM 7960 N N . GLN A 1 1067 ? 30.062 8.258 -43.406 1 75.62 1067 GLN A N 1
ATOM 7961 C CA . GLN A 1 1067 ? 29.578 9.328 -42.531 1 75.62 1067 GLN A CA 1
ATOM 7962 C C . GLN A 1 1067 ? 28.359 8.898 -41.75 1 75.62 1067 GLN A C 1
ATOM 7964 O O . GLN A 1 1067 ? 27.594 8.031 -42.188 1 75.62 1067 GLN A O 1
ATOM 7969 N N . ALA A 1 1068 ? 28.359 9.172 -40.562 1 75.38 1068 ALA A N 1
ATOM 7970 C CA . ALA A 1 1068 ? 27.203 8.969 -39.688 1 75.38 1068 ALA A CA 1
ATOM 7971 C C . ALA A 1 1068 ? 26.922 10.219 -38.844 1 75.38 1068 ALA A C 1
ATOM 7973 O O . ALA A 1 1068 ? 27.797 11.07 -38.656 1 75.38 1068 ALA A O 1
ATOM 7974 N N . SER A 1 1069 ? 25.703 10.375 -38.625 1 72.56 1069 SER A N 1
ATOM 7975 C CA . SER A 1 1069 ? 25.344 11.547 -37.844 1 72.56 1069 SER A CA 1
ATOM 7976 C C . SER A 1 1069 ? 26.031 11.523 -36.469 1 72.56 1069 SER A C 1
ATOM 7978 O O . SER A 1 1069 ? 26.5 10.477 -36.031 1 72.56 1069 SER A O 1
ATOM 7980 N N . LEU A 1 1070 ? 26.188 12.602 -35.938 1 70.88 1070 LEU A N 1
ATOM 7981 C CA . LEU A 1 1070 ? 26.75 12.703 -34.594 1 70.88 1070 LEU A CA 1
ATOM 7982 C C . LEU A 1 1070 ? 25.969 11.852 -33.625 1 70.88 1070 LEU A C 1
ATOM 7984 O O . LEU A 1 1070 ? 26.562 11.172 -32.75 1 70.88 1070 LEU A O 1
ATOM 7988 N N . GLN A 1 1071 ? 24.703 11.766 -33.844 1 64.31 1071 GLN A N 1
ATOM 7989 C CA . GLN A 1 1071 ? 23.844 11 -32.969 1 64.31 1071 GLN A CA 1
ATOM 7990 C C . GLN A 1 1071 ? 24.094 9.508 -33.094 1 64.31 1071 GLN A C 1
ATOM 7992 O O . GLN A 1 1071 ? 24.172 8.797 -32.062 1 64.31 1071 GLN A O 1
ATOM 7997 N N . GLN A 1 1072 ? 24.312 9.172 -34.188 1 67.69 1072 GLN A N 1
ATOM 7998 C CA . GLN A 1 1072 ? 24.578 7.766 -34.469 1 67.69 1072 GLN A CA 1
ATOM 7999 C C . GLN A 1 1072 ? 25.953 7.355 -33.906 1 67.69 1072 GLN A C 1
ATOM 8001 O O . GLN A 1 1072 ? 26.094 6.289 -33.312 1 67.69 1072 GLN A O 1
ATOM 8006 N N . LYS A 1 1073 ? 26.844 8.195 -34.219 1 77.12 1073 LYS A N 1
ATOM 8007 C CA . LYS A 1 1073 ? 28.219 7.926 -33.75 1 77.12 1073 LYS A CA 1
ATOM 8008 C C . LYS A 1 1073 ? 28.297 7.898 -32.219 1 77.12 1073 LYS A C 1
ATOM 8010 O O . LYS A 1 1073 ? 28.922 7.008 -31.656 1 77.12 1073 LYS A O 1
ATOM 8015 N N . THR A 1 1074 ? 27.578 8.766 -31.781 1 70.12 1074 THR A N 1
ATOM 8016 C CA . THR A 1 1074 ? 27.594 8.859 -30.328 1 70.12 1074 THR A CA 1
ATOM 8017 C C . THR A 1 1074 ? 26.859 7.676 -29.703 1 70.12 1074 THR A C 1
ATOM 8019 O O . THR A 1 1074 ? 27.344 7.086 -28.734 1 70.12 1074 THR A O 1
ATOM 8022 N N . ALA A 1 1075 ? 25.812 7.348 -30.328 1 66.25 1075 ALA A N 1
ATOM 8023 C CA . ALA A 1 1075 ? 25.047 6.191 -29.859 1 66.25 1075 ALA A CA 1
ATOM 8024 C C . ALA A 1 1075 ? 25.875 4.914 -29.969 1 66.25 1075 ALA A C 1
ATOM 8026 O O . ALA A 1 1075 ? 25.875 4.094 -29.047 1 66.25 1075 ALA A O 1
ATOM 8027 N N . LEU A 1 1076 ? 26.594 4.852 -30.969 1 71.44 1076 LEU A N 1
ATOM 8028 C CA . LEU A 1 1076 ? 27.438 3.691 -31.234 1 71.44 1076 LEU A CA 1
ATOM 8029 C C . LEU A 1 1076 ? 28.594 3.627 -30.234 1 71.44 1076 LEU A C 1
ATOM 8031 O O . LEU A 1 1076 ? 28.875 2.568 -29.672 1 71.44 1076 LEU A O 1
ATOM 8035 N N . LEU A 1 1077 ? 29.172 4.715 -30.109 1 73.12 1077 LEU A N 1
ATOM 8036 C CA . LEU A 1 1077 ? 30.297 4.781 -29.188 1 73.12 1077 LEU A CA 1
ATOM 8037 C C . LEU A 1 1077 ? 29.844 4.477 -27.75 1 73.12 1077 LEU A C 1
ATOM 8039 O O . LEU A 1 1077 ? 30.562 3.809 -27 1 73.12 1077 LEU A O 1
ATOM 8043 N N . LYS A 1 1078 ? 28.703 4.855 -27.547 1 63.09 1078 LYS A N 1
ATOM 8044 C CA . LYS A 1 1078 ? 28.156 4.617 -26.203 1 63.09 1078 LYS A CA 1
ATOM 8045 C C . LYS A 1 1078 ? 27.734 3.162 -26.047 1 63.09 1078 LYS A C 1
ATOM 8047 O O . LYS A 1 1078 ? 28.016 2.541 -25.016 1 63.09 1078 LYS A O 1
ATOM 8052 N N . ASP A 1 1079 ? 27.219 2.625 -27.125 1 63.59 1079 ASP A N 1
ATOM 8053 C CA . ASP A 1 1079 ? 26.781 1.232 -27.141 1 63.59 1079 ASP A CA 1
ATOM 8054 C C . ASP A 1 1079 ? 27.969 0.282 -27 1 63.59 1079 ASP A C 1
ATOM 8056 O O . ASP A 1 1079 ? 27.859 -0.765 -26.359 1 63.59 1079 ASP A O 1
ATOM 8060 N N . LEU A 1 1080 ? 29.125 0.759 -27.578 1 66 1080 LEU A N 1
ATOM 8061 C CA . LEU A 1 1080 ? 30.312 -0.089 -27.594 1 66 1080 LEU A CA 1
ATOM 8062 C C . LEU A 1 1080 ? 31.25 0.272 -26.453 1 66 1080 LEU A C 1
ATOM 8064 O O . LEU A 1 1080 ? 32.375 -0.22 -26.391 1 66 1080 LEU A O 1
ATOM 8068 N N . LYS A 1 1081 ? 30.781 1.178 -25.688 1 58.69 1081 LYS A N 1
ATOM 8069 C CA . LYS A 1 1081 ? 31.5 1.657 -24.5 1 58.69 1081 LYS A CA 1
ATOM 8070 C C . LYS A 1 1081 ? 32.844 2.24 -24.875 1 58.69 1081 LYS A C 1
ATOM 8072 O O . LYS A 1 1081 ? 33.844 2.014 -24.188 1 58.69 1081 LYS A O 1
ATOM 8077 N N . LEU A 1 1082 ? 32.938 2.812 -25.906 1 66.12 1082 LEU A N 1
ATOM 8078 C CA . LEU A 1 1082 ? 34.156 3.434 -26.375 1 66.12 1082 LEU A CA 1
ATOM 8079 C C . LEU A 1 1082 ? 34.094 4.945 -26.188 1 66.12 1082 LEU A C 1
ATOM 8081 O O . LEU A 1 1082 ? 35.125 5.625 -26.328 1 66.12 1082 LEU A O 1
ATOM 8085 N N . TYR A 1 1083 ? 32.969 5.336 -25.859 1 66.19 1083 TYR A N 1
ATOM 8086 C CA . TYR A 1 1083 ? 32.781 6.781 -25.844 1 66.19 1083 TYR A CA 1
ATOM 8087 C C . TYR A 1 1083 ? 33.594 7.426 -24.719 1 66.19 1083 TYR A C 1
ATOM 8089 O O . TYR A 1 1083 ? 34.344 8.383 -24.969 1 66.19 1083 TYR A O 1
ATOM 8097 N N . GLU A 1 1084 ? 33.625 6.789 -23.562 1 59.19 1084 GLU A N 1
ATOM 8098 C CA . GLU A 1 1084 ? 34.344 7.383 -22.438 1 59.19 1084 GLU A CA 1
ATOM 8099 C C . GLU A 1 1084 ? 35.844 7.312 -22.625 1 59.19 1084 GLU A C 1
ATOM 8101 O O . GLU A 1 1084 ? 36.562 8.258 -22.297 1 59.19 1084 GLU A O 1
ATOM 8106 N N . ASP A 1 1085 ? 36.281 6.242 -23.125 1 61.66 1085 ASP A N 1
ATOM 8107 C CA . ASP A 1 1085 ? 37.719 6.102 -23.422 1 61.66 1085 ASP A CA 1
ATOM 8108 C C . ASP A 1 1085 ? 38.188 7.164 -24.406 1 61.66 1085 ASP A C 1
ATOM 8110 O O . ASP A 1 1085 ? 39.25 7.754 -24.25 1 61.66 1085 ASP A O 1
ATOM 8114 N N . LEU A 1 1086 ? 37.312 7.383 -25.266 1 70.25 1086 LEU A N 1
ATOM 8115 C CA . LEU A 1 1086 ? 37.656 8.375 -26.281 1 70.25 1086 LEU A CA 1
ATOM 8116 C C . LEU A 1 1086 ? 37.594 9.789 -25.703 1 70.25 1086 LEU A C 1
ATOM 8118 O O . LEU A 1 1086 ? 38.438 10.625 -26 1 70.25 1086 LEU A O 1
ATOM 8122 N N . LEU A 1 1087 ? 36.688 9.93 -24.938 1 66.44 1087 LEU A N 1
ATOM 8123 C CA . LEU A 1 1087 ? 36.531 11.242 -24.297 1 66.44 1087 LEU A CA 1
ATOM 8124 C C . LEU A 1 1087 ? 37.688 11.523 -23.344 1 66.44 1087 LEU A C 1
ATOM 8126 O O . LEU A 1 1087 ? 38.219 12.633 -23.328 1 66.44 1087 LEU A O 1
ATOM 8130 N N . ASP A 1 1088 ? 38.125 10.5 -22.641 1 63 1088 ASP A N 1
ATOM 8131 C CA . ASP A 1 1088 ? 39.281 10.625 -21.734 1 63 1088 ASP A CA 1
ATOM 8132 C C . ASP A 1 1088 ? 40.562 10.906 -22.531 1 63 1088 ASP A C 1
ATOM 8134 O O . ASP A 1 1088 ? 41.344 11.781 -22.156 1 63 1088 ASP A O 1
ATOM 8138 N N . ALA A 1 1089 ? 40.688 10.281 -23.484 1 67.5 1089 ALA A N 1
ATOM 8139 C CA . ALA A 1 1089 ? 41.875 10.477 -24.328 1 67.5 1089 ALA A CA 1
ATOM 8140 C C . ALA A 1 1089 ? 41.844 11.859 -24.984 1 67.5 1089 ALA A C 1
ATOM 8142 O O . ALA A 1 1089 ? 42.906 12.516 -25.078 1 67.5 1089 ALA A O 1
ATOM 8143 N N . PHE A 1 1090 ? 40.75 12.258 -25.297 1 71.94 1090 PHE A N 1
ATOM 8144 C CA . PHE A 1 1090 ? 40.562 13.578 -25.891 1 71.94 1090 PHE A CA 1
ATOM 8145 C C . PHE A 1 1090 ? 40.875 14.672 -24.875 1 71.94 1090 PHE A C 1
ATOM 8147 O O . PHE A 1 1090 ? 41.594 15.633 -25.188 1 71.94 1090 PHE A O 1
ATOM 8154 N N . SER A 1 1091 ? 40.438 14.477 -23.734 1 64.25 1091 SER A N 1
ATOM 8155 C CA . SER A 1 1091 ? 40.625 15.461 -22.688 1 64.25 1091 SER A CA 1
ATOM 8156 C C . SER A 1 1091 ? 42.094 15.539 -22.281 1 64.25 1091 SER A C 1
ATOM 8158 O O . SER A 1 1091 ? 42.625 16.609 -21.969 1 64.25 1091 SER A O 1
ATOM 8160 N N . GLU A 1 1092 ? 42.719 14.492 -22.266 1 60.53 1092 GLU A N 1
ATOM 8161 C CA . GLU A 1 1092 ? 44.125 14.453 -21.938 1 60.53 1092 GLU A CA 1
ATOM 8162 C C . GLU A 1 1092 ? 44.969 15.148 -23.031 1 60.53 1092 GLU A C 1
ATOM 8164 O O . GLU A 1 1092 ? 46 15.734 -22.734 1 60.53 1092 GLU A O 1
ATOM 8169 N N . THR A 1 1093 ? 44.5 15.062 -24.188 1 62.12 1093 THR A N 1
ATOM 8170 C CA . THR A 1 1093 ? 45.281 15.617 -25.281 1 62.12 1093 THR A CA 1
ATOM 8171 C C . THR A 1 1093 ? 44.812 17.047 -25.594 1 62.12 1093 THR A C 1
ATOM 8173 O O . THR A 1 1093 ? 45.5 17.75 -26.359 1 62.12 1093 THR A O 1
ATOM 8176 N N . SER A 1 1094 ? 43.75 17.281 -25.141 1 58.31 1094 SER A N 1
ATOM 8177 C CA . SER A 1 1094 ? 43.188 18.609 -25.453 1 58.31 1094 SER A CA 1
ATOM 8178 C C . SER A 1 1094 ? 44.125 19.719 -24.953 1 58.31 1094 SER A C 1
ATOM 8180 O O . SER A 1 1094 ? 44.25 20.75 -25.594 1 58.31 1094 SER A O 1
ATOM 8182 N N . HIS A 1 1095 ? 44.75 19.578 -23.859 1 54.69 1095 HIS A N 1
ATOM 8183 C CA . HIS A 1 1095 ? 45.656 20.609 -23.359 1 54.69 1095 HIS A CA 1
ATOM 8184 C C . HIS A 1 1095 ? 46.844 20.828 -24.312 1 54.69 1095 HIS A C 1
ATOM 8186 O O . HIS A 1 1095 ? 47.344 21.938 -24.438 1 54.69 1095 HIS A O 1
ATOM 8192 N N . ALA A 1 1096 ? 47.219 19.891 -25.062 1 53.06 1096 ALA A N 1
ATOM 8193 C CA . ALA A 1 1096 ? 48.406 19.984 -25.922 1 53.06 1096 ALA A CA 1
ATOM 8194 C C . ALA A 1 1096 ? 48.031 20.422 -27.344 1 53.06 1096 ALA A C 1
ATOM 8196 O O . ALA A 1 1096 ? 48.781 21.125 -28 1 53.06 1096 ALA A O 1
ATOM 8197 N N . THR A 1 1097 ? 46.812 20 -27.844 1 57.78 1097 THR A N 1
ATOM 8198 C CA . THR A 1 1097 ? 46.531 20.188 -29.25 1 57.78 1097 THR A CA 1
ATOM 8199 C C . THR A 1 1097 ? 45.5 21.297 -29.453 1 57.78 1097 THR A C 1
ATOM 8201 O O . THR A 1 1097 ? 45.312 21.781 -30.562 1 57.78 1097 THR A O 1
ATOM 8204 N N . GLY A 1 1098 ? 45.031 21.953 -28.391 1 56.53 1098 GLY A N 1
ATOM 8205 C CA . GLY A 1 1098 ? 44.125 23.078 -28.484 1 56.53 1098 GLY A CA 1
ATOM 8206 C C . GLY A 1 1098 ? 42.688 22.688 -28.875 1 56.53 1098 GLY A C 1
ATOM 8207 O O . GLY A 1 1098 ? 41.844 23.547 -29.125 1 56.53 1098 GLY A O 1
ATOM 8208 N N . ARG A 1 1099 ? 42.281 21.5 -28.969 1 60.47 1099 ARG A N 1
ATOM 8209 C CA . ARG A 1 1099 ? 40.969 21.078 -29.406 1 60.47 1099 ARG A CA 1
ATOM 8210 C C . ARG A 1 1099 ? 40 20.906 -28.219 1 60.47 1099 ARG A C 1
ATOM 8212 O O . ARG A 1 1099 ? 40.25 20.078 -27.344 1 60.47 1099 ARG A O 1
ATOM 8219 N N . THR A 1 1100 ? 38.969 21.734 -28.234 1 62 1100 THR A N 1
ATOM 8220 C CA . THR A 1 1100 ? 38.156 21.734 -27.031 1 62 1100 THR A CA 1
ATOM 8221 C C . THR A 1 1100 ? 36.781 21.172 -27.312 1 62 1100 THR A C 1
ATOM 8223 O O . THR A 1 1100 ? 36 20.906 -26.391 1 62 1100 THR A O 1
ATOM 8226 N N . ASP A 1 1101 ? 36.469 20.828 -28.484 1 66.38 1101 ASP A N 1
ATOM 8227 C CA . ASP A 1 1101 ? 35.125 20.438 -28.812 1 66.38 1101 ASP A CA 1
ATOM 8228 C C . ASP A 1 1101 ? 35.031 18.938 -29.125 1 66.38 1101 ASP A C 1
ATOM 8230 O O . ASP A 1 1101 ? 35.344 18.516 -30.234 1 66.38 1101 ASP A O 1
ATOM 8234 N N . PHE A 1 1102 ? 34.562 18.172 -28.328 1 75.06 1102 PHE A N 1
ATOM 8235 C CA . PHE A 1 1102 ? 34.531 16.719 -28.453 1 75.06 1102 PHE A CA 1
ATOM 8236 C C . PHE A 1 1102 ? 33.438 16.281 -29.406 1 75.06 1102 PHE A C 1
ATOM 8238 O O . PHE A 1 1102 ? 33.688 15.453 -30.297 1 75.06 1102 PHE A O 1
ATOM 8245 N N . PRO A 1 1103 ? 32.344 16.828 -29.281 1 70.31 1103 PRO A N 1
ATOM 8246 C CA . PRO A 1 1103 ? 31.344 16.422 -30.266 1 70.31 1103 PRO A CA 1
ATOM 8247 C C . PRO A 1 1103 ? 31.766 16.734 -31.703 1 70.31 1103 PRO A C 1
ATOM 8249 O O . PRO A 1 1103 ? 31.484 15.945 -32.594 1 70.31 1103 PRO A O 1
ATOM 8252 N N . ALA A 1 1104 ? 32.375 17.828 -31.75 1 75.69 1104 ALA A N 1
ATOM 8253 C CA . ALA A 1 1104 ? 32.844 18.188 -33.094 1 75.69 1104 ALA A CA 1
ATOM 8254 C C . ALA A 1 1104 ? 33.906 17.203 -33.562 1 75.69 1104 ALA A C 1
ATOM 8256 O O . ALA A 1 1104 ? 33.938 16.844 -34.75 1 75.69 1104 ALA A O 1
ATOM 8257 N N . PHE A 1 1105 ? 34.656 16.797 -32.75 1 78.81 1105 PHE A N 1
ATOM 8258 C CA . PHE A 1 1105 ? 35.656 15.797 -33.062 1 78.81 1105 PHE A CA 1
ATOM 8259 C C . PHE A 1 1105 ? 35.031 14.484 -33.5 1 78.81 1105 PHE A C 1
ATOM 8261 O O . PHE A 1 1105 ? 35.406 13.898 -34.5 1 78.81 1105 PHE A O 1
ATOM 8268 N N . VAL A 1 1106 ? 34.031 14.156 -32.812 1 77.25 1106 VAL A N 1
ATOM 8269 C CA . VAL A 1 1106 ? 33.344 12.906 -33.094 1 77.25 1106 VAL A CA 1
ATOM 8270 C C . VAL A 1 1106 ? 32.594 13.031 -34.438 1 77.25 1106 VAL A C 1
ATOM 8272 O O . VAL A 1 1106 ? 32.594 12.102 -35.25 1 77.25 1106 VAL A O 1
ATOM 8275 N N . ALA A 1 1107 ? 32.094 14.172 -34.531 1 77 1107 ALA A N 1
ATOM 8276 C CA . ALA A 1 1107 ? 31.391 14.422 -35.781 1 77 1107 ALA A CA 1
ATOM 8277 C C . ALA A 1 1107 ? 32.344 14.359 -37 1 77 1107 ALA A C 1
ATOM 8279 O O . ALA A 1 1107 ? 31.969 13.859 -38.062 1 77 1107 ALA A O 1
ATOM 8280 N N . ALA A 1 1108 ? 33.469 14.883 -36.719 1 79.19 1108 ALA A N 1
ATOM 8281 C CA . ALA A 1 1108 ? 34.469 14.992 -37.812 1 79.19 1108 ALA A CA 1
ATOM 8282 C C . ALA A 1 1108 ? 35.125 13.648 -38.094 1 79.19 1108 ALA A C 1
ATOM 8284 O O . ALA A 1 1108 ? 35.531 13.375 -39.219 1 79.19 1108 ALA A O 1
ATOM 8285 N N . ALA A 1 1109 ? 35.156 12.859 -37.188 1 80.69 1109 ALA A N 1
ATOM 8286 C CA . ALA A 1 1109 ? 35.844 11.57 -37.312 1 80.69 1109 ALA A CA 1
ATOM 8287 C C . ALA A 1 1109 ? 34.938 10.562 -38.031 1 80.69 1109 ALA A C 1
ATOM 8289 O O . ALA A 1 1109 ? 33.719 10.594 -37.875 1 80.69 1109 ALA A O 1
ATOM 8290 N N . SER A 1 1110 ? 35.531 9.875 -38.781 1 81.94 1110 SER A N 1
ATOM 8291 C CA . SER A 1 1110 ? 34.75 8.828 -39.469 1 81.94 1110 SER A CA 1
ATOM 8292 C C . SER A 1 1110 ? 34.375 7.715 -38.5 1 81.94 1110 SER A C 1
ATOM 8294 O O . SER A 1 1110 ? 35.094 7.441 -37.531 1 81.94 1110 SER A O 1
ATOM 8296 N N . PRO A 1 1111 ? 33.281 7.117 -38.75 1 80.94 1111 PRO A N 1
ATOM 8297 C CA . PRO A 1 1111 ? 32.875 6 -37.906 1 80.94 1111 PRO A CA 1
ATOM 8298 C C . PRO A 1 1111 ? 33.969 4.918 -37.812 1 80.94 1111 PRO A C 1
ATOM 8300 O O . PRO A 1 1111 ? 34.188 4.355 -36.719 1 80.94 1111 PRO A O 1
ATOM 8303 N N . ARG A 1 1112 ? 34.656 4.75 -38.812 1 84.81 1112 ARG A N 1
ATOM 8304 C CA . ARG A 1 1112 ? 35.688 3.742 -38.812 1 84.81 1112 ARG A CA 1
ATOM 8305 C C . ARG A 1 1112 ? 36.844 4.145 -37.875 1 84.81 1112 ARG A C 1
ATOM 8307 O O . ARG A 1 1112 ? 37.312 3.328 -37.094 1 84.81 1112 ARG A O 1
ATOM 8314 N N . ASP A 1 1113 ? 37.219 5.328 -37.938 1 81.5 1113 ASP A N 1
ATOM 8315 C CA . ASP A 1 1113 ? 38.312 5.801 -37.125 1 81.5 1113 ASP A CA 1
ATOM 8316 C C . ASP A 1 1113 ? 37.938 5.801 -35.656 1 81.5 1113 ASP A C 1
ATOM 8318 O O . ASP A 1 1113 ? 38.781 5.438 -34.781 1 81.5 1113 ASP A O 1
ATOM 8322 N N . LEU A 1 1114 ? 36.781 6.059 -35.469 1 80.81 1114 LEU A N 1
ATOM 8323 C CA . LEU A 1 1114 ? 36.312 6.121 -34.094 1 80.81 1114 LEU A CA 1
ATOM 8324 C C . LEU A 1 1114 ? 36.312 4.734 -33.438 1 80.81 1114 LEU A C 1
ATOM 8326 O O . LEU A 1 1114 ? 36.562 4.602 -32.25 1 80.81 1114 LEU A O 1
ATOM 8330 N N . LEU A 1 1115 ? 36.188 3.76 -34.281 1 80.31 1115 LEU A N 1
ATOM 8331 C CA . LEU A 1 1115 ? 35.969 2.416 -33.781 1 80.31 1115 LEU A CA 1
ATOM 8332 C C . LEU A 1 1115 ? 37.25 1.597 -33.812 1 80.31 1115 LEU A C 1
ATOM 8334 O O . LEU A 1 1115 ? 37.469 0.701 -33 1 80.31 1115 LEU A O 1
ATOM 8338 N N . PHE A 1 1116 ? 38.156 1.878 -34.719 1 80 1116 PHE A N 1
ATOM 8339 C CA . PHE A 1 1116 ? 39.219 0.932 -35 1 80 1116 PHE A CA 1
ATOM 8340 C C . PHE A 1 1116 ? 40.594 1.576 -34.781 1 80 1116 PHE A C 1
ATOM 8342 O O . PHE A 1 1116 ? 41.625 0.902 -34.844 1 80 1116 PHE A O 1
ATOM 8349 N N . ARG A 1 1117 ? 40.594 2.807 -34.5 1 75.19 1117 ARG A N 1
ATOM 8350 C CA . ARG A 1 1117 ? 41.844 3.48 -34.188 1 75.19 1117 ARG A CA 1
ATOM 8351 C C . ARG A 1 1117 ? 41.938 3.766 -32.688 1 75.19 1117 ARG A C 1
ATOM 8353 O O . ARG A 1 1117 ? 40.969 4.129 -32.031 1 75.19 1117 ARG A O 1
ATOM 8360 N N . PRO A 1 1118 ? 43.125 3.445 -32.188 1 66.31 1118 PRO A N 1
ATOM 8361 C CA . PRO A 1 1118 ? 43.281 3.836 -30.766 1 66.31 1118 PRO A CA 1
ATOM 8362 C C . PRO A 1 1118 ? 43 5.316 -30.531 1 66.31 1118 PRO A C 1
ATOM 8364 O O . PRO A 1 1118 ? 43.344 6.156 -31.375 1 66.31 1118 PRO A O 1
ATOM 8367 N N . ALA A 1 1119 ? 42.469 5.559 -29.406 1 67.25 1119 ALA A N 1
ATOM 8368 C CA . ALA A 1 1119 ? 42.062 6.922 -29.062 1 67.25 1119 ALA A CA 1
ATOM 8369 C C . ALA A 1 1119 ? 43.25 7.879 -29.141 1 67.25 1119 ALA A C 1
ATOM 8371 O O . ALA A 1 1119 ? 43.125 9 -29.641 1 67.25 1119 ALA A O 1
ATOM 8372 N N . ALA A 1 1120 ? 44.406 7.449 -28.688 1 65 1120 ALA A N 1
ATOM 8373 C CA . ALA A 1 1120 ? 45.625 8.281 -28.688 1 65 1120 ALA A CA 1
ATOM 8374 C C . ALA A 1 1120 ? 46.031 8.641 -30.109 1 65 1120 ALA A C 1
ATOM 8376 O O . ALA A 1 1120 ? 46.438 9.773 -30.375 1 65 1120 ALA A O 1
ATOM 8377 N N . ASP A 1 1121 ? 45.75 7.797 -31.047 1 69.25 1121 ASP A N 1
ATOM 8378 C CA . ASP A 1 1121 ? 46.156 8.031 -32.438 1 69.25 1121 ASP A CA 1
ATOM 8379 C C . ASP A 1 1121 ? 45.156 8.93 -33.156 1 69.25 1121 ASP A C 1
ATOM 8381 O O . ASP A 1 1121 ? 45.531 9.75 -33.969 1 69.25 1121 ASP A O 1
ATOM 8385 N N . LEU A 1 1122 ? 43.969 8.781 -32.75 1 72.38 1122 LEU A N 1
ATOM 8386 C CA . LEU A 1 1122 ? 42.906 9.578 -33.344 1 72.38 1122 LEU A CA 1
ATOM 8387 C C . LEU A 1 1122 ? 43.062 11.047 -32.969 1 72.38 1122 LEU A C 1
ATOM 8389 O O . LEU A 1 1122 ? 42.75 11.938 -33.781 1 72.38 1122 LEU A O 1
ATOM 8393 N N . LEU A 1 1123 ? 43.656 11.203 -31.844 1 69.5 1123 LEU A N 1
ATOM 8394 C CA . LEU A 1 1123 ? 43.75 12.555 -31.312 1 69.5 1123 LEU A CA 1
ATOM 8395 C C . LEU A 1 1123 ? 45.062 13.227 -31.766 1 69.5 1123 LEU A C 1
ATOM 8397 O O . LEU A 1 1123 ? 45.188 14.445 -31.672 1 69.5 1123 LEU A O 1
ATOM 8401 N N . ARG A 1 1124 ? 46.031 12.516 -32.125 1 63.97 1124 ARG A N 1
ATOM 8402 C CA . ARG A 1 1124 ? 47.312 13.062 -32.594 1 63.97 1124 ARG A CA 1
ATOM 8403 C C . ARG A 1 1124 ? 47.188 13.516 -34.062 1 63.97 1124 ARG A C 1
ATOM 8405 O O . ARG A 1 1124 ? 48.062 14.203 -34.562 1 63.97 1124 ARG A O 1
ATOM 8412 N N . GLN A 1 1125 ? 46.25 13 -34.594 1 56.66 1125 GLN A N 1
ATOM 8413 C CA . GLN A 1 1125 ? 46.156 13.422 -36 1 56.66 1125 GLN A CA 1
ATOM 8414 C C . GLN A 1 1125 ? 45.656 14.852 -36.125 1 56.66 1125 GLN A C 1
ATOM 8416 O O . GLN A 1 1125 ? 44.656 15.211 -35.438 1 56.66 1125 GLN A O 1
ATOM 8421 N N . PRO A 1 1126 ? 46.438 15.758 -36.844 1 49.19 1126 PRO A N 1
ATOM 8422 C CA . PRO A 1 1126 ? 46.094 17.172 -37.031 1 49.19 1126 PRO A CA 1
ATOM 8423 C C . PRO A 1 1126 ? 44.688 17.359 -37.656 1 49.19 1126 PRO A C 1
ATOM 8425 O O . PRO A 1 1126 ? 44.25 16.516 -38.406 1 49.19 1126 PRO A O 1
ATOM 8428 N N . MET B 1 1 ? -1.411 19.297 13.727 1 67.12 1 MET B N 1
ATOM 8429 C CA . MET B 1 1 ? -1.177 20.656 14.195 1 67.12 1 MET B CA 1
ATOM 8430 C C . MET B 1 1 ? -2.496 21.375 14.438 1 67.12 1 MET B C 1
ATOM 8432 O O . MET B 1 1 ? -3.441 21.234 13.664 1 67.12 1 MET B O 1
ATOM 8436 N N . CYS B 1 2 ? -2.543 22.031 15.539 1 84.38 2 CYS B N 1
ATOM 8437 C CA . CYS B 1 2 ? -3.686 22.828 15.961 1 84.38 2 CYS B CA 1
ATOM 8438 C C . CYS B 1 2 ? -3.461 24.297 15.648 1 84.38 2 CYS B C 1
ATOM 8440 O O . CYS B 1 2 ? -2.393 24.688 15.164 1 84.38 2 CYS B O 1
ATOM 8442 N N . GLY B 1 3 ? -4.555 25.062 15.594 1 90.69 3 GLY B N 1
ATOM 8443 C CA . GLY B 1 3 ? -4.461 26.516 15.438 1 90.69 3 GLY B CA 1
ATOM 8444 C C . GLY B 1 3 ? -4.758 27.266 16.719 1 90.69 3 GLY B C 1
ATOM 8445 O O . GLY B 1 3 ? -5.652 26.891 17.469 1 90.69 3 GLY B O 1
ATOM 8446 N N . ILE B 1 4 ? -3.896 28.266 16.984 1 95.94 4 ILE B N 1
ATOM 8447 C CA . ILE B 1 4 ? -4.109 29.156 18.125 1 95.94 4 ILE B CA 1
ATOM 8448 C C . ILE B 1 4 ? -4.32 30.594 17.625 1 95.94 4 ILE B C 1
ATOM 8450 O O . ILE B 1 4 ? -3.631 31.047 16.703 1 95.94 4 ILE B O 1
ATOM 8454 N N . ALA B 1 5 ? -5.324 31.25 18.125 1 97.12 5 ALA B N 1
ATOM 8455 C CA . ALA B 1 5 ? -5.57 32.656 17.891 1 97.12 5 ALA B CA 1
ATOM 8456 C C . ALA B 1 5 ? -5.812 33.406 19.188 1 97.12 5 ALA B C 1
ATOM 8458 O O . ALA B 1 5 ? -6.371 32.844 20.141 1 97.12 5 ALA B O 1
ATOM 8459 N N . GLY B 1 6 ? -5.332 34.656 19.234 1 97.44 6 GLY B N 1
ATOM 8460 C CA . GLY B 1 6 ? -5.527 35.406 20.453 1 97.44 6 GLY B CA 1
ATOM 8461 C C . GLY B 1 6 ? -5.457 36.906 20.25 1 97.44 6 GLY B C 1
ATOM 8462 O O . GLY B 1 6 ? -4.969 37.375 19.219 1 97.44 6 GLY B O 1
ATOM 8463 N N . PHE B 1 7 ? -6.023 37.625 21.172 1 97.94 7 PHE B N 1
ATOM 8464 C CA . PHE B 1 7 ? -6.02 39.094 21.203 1 97.94 7 PHE B CA 1
ATOM 8465 C C . PHE B 1 7 ? -5.953 39.594 22.625 1 97.94 7 PHE B C 1
ATOM 8467 O O . PHE B 1 7 ? -6.648 39.094 23.516 1 97.94 7 PHE B O 1
ATOM 8474 N N . LEU B 1 8 ? -5.055 40.5 22.906 1 98.12 8 LEU B N 1
ATOM 8475 C CA . LEU B 1 8 ? -4.914 41.188 24.188 1 98.12 8 LEU B CA 1
ATOM 8476 C C . LEU B 1 8 ? -5.066 42.688 24.016 1 98.12 8 LEU B C 1
ATOM 8478 O O . LEU B 1 8 ? -4.184 43.344 23.453 1 98.12 8 LEU B O 1
ATOM 8482 N N . SER B 1 9 ? -6.129 43.25 24.547 1 96.94 9 SER B N 1
ATOM 8483 C CA . SER B 1 9 ? -6.43 44.656 24.312 1 96.94 9 SER B CA 1
ATOM 8484 C C . SER B 1 9 ? -5.633 45.562 25.25 1 96.94 9 SER B C 1
ATOM 8486 O O . SER B 1 9 ? -5.309 45.188 26.375 1 96.94 9 SER B O 1
ATOM 8488 N N . ASN B 1 10 ? -5.316 46.719 24.75 1 94.25 10 ASN B N 1
ATOM 8489 C CA . ASN B 1 10 ? -4.828 47.812 25.625 1 94.25 10 ASN B CA 1
ATOM 8490 C C . ASN B 1 10 ? -5.945 48.781 25.984 1 94.25 10 ASN B C 1
ATOM 8492 O O . ASN B 1 10 ? -7.125 48.438 25.922 1 94.25 10 ASN B O 1
ATOM 8496 N N . ARG B 1 11 ? -5.637 50 26.391 1 87.31 11 ARG B N 1
ATOM 8497 C CA . ARG B 1 11 ? -6.652 50.969 26.844 1 87.31 11 ARG B CA 1
ATOM 8498 C C . ARG B 1 11 ? -6.742 52.156 25.891 1 87.31 11 ARG B C 1
ATOM 8500 O O . ARG B 1 11 ? -7.418 53.125 26.172 1 87.31 11 ARG B O 1
ATOM 8507 N N . HIS B 1 12 ? -6.16 52.031 24.766 1 87.5 12 HIS B N 1
ATOM 8508 C CA . HIS B 1 12 ? -6.125 53.156 23.828 1 87.5 12 HIS B CA 1
ATOM 8509 C C . HIS B 1 12 ? -7.422 53.25 23.031 1 87.5 12 HIS B C 1
ATOM 8511 O O . HIS B 1 12 ? -7.672 54.25 22.359 1 87.5 12 HIS B O 1
ATOM 8517 N N . TRP B 1 13 ? -8.297 52.344 23.125 1 88.44 13 TRP B N 1
ATOM 8518 C CA . TRP B 1 13 ? -9.516 52.25 22.344 1 88.44 13 TRP B CA 1
ATOM 8519 C C . TRP B 1 13 ? -10.523 53.312 22.781 1 88.44 13 TRP B C 1
ATOM 8521 O O . TRP B 1 13 ? -11.492 53.594 22.078 1 88.44 13 TRP B O 1
ATOM 8531 N N . THR B 1 14 ? -10.234 53.969 23.859 1 84.56 14 THR B N 1
ATOM 8532 C CA . THR B 1 14 ? -11.164 54.969 24.406 1 84.56 14 THR B CA 1
ATOM 8533 C C . THR B 1 14 ? -11.031 56.312 23.688 1 84.56 14 THR B C 1
ATOM 8535 O O . THR B 1 14 ? -11.938 57.125 23.75 1 84.56 14 THR B O 1
ATOM 8538 N N . ALA B 1 15 ? -10 56.438 22.953 1 84.12 15 ALA B N 1
ATOM 8539 C CA . ALA B 1 15 ? -9.75 57.719 22.281 1 84.12 15 ALA B CA 1
ATOM 8540 C C . ALA B 1 15 ? -10.406 57.75 20.906 1 84.12 15 ALA B C 1
ATOM 8542 O O . ALA B 1 15 ? -10.57 56.719 20.266 1 84.12 15 ALA B O 1
ATOM 8543 N N . ASP B 1 16 ? -10.859 58.938 20.5 1 81.75 16 ASP B N 1
ATOM 8544 C CA . ASP B 1 16 ? -11.406 59.125 19.156 1 81.75 16 ASP B CA 1
ATOM 8545 C C . ASP B 1 16 ? -10.289 59.219 18.125 1 81.75 16 ASP B C 1
ATOM 8547 O O . ASP B 1 16 ? -9.297 59.906 18.328 1 81.75 16 ASP B O 1
ATOM 8551 N N . PRO B 1 17 ? -10.438 58.531 17.031 1 81.62 17 PRO B N 1
ATOM 8552 C CA . PRO B 1 17 ? -9.344 58.469 16.062 1 81.62 17 PRO B CA 1
ATOM 8553 C C . PRO B 1 17 ? -9.305 59.688 15.148 1 81.62 17 PRO B C 1
ATOM 8555 O O . PRO B 1 17 ? -10.344 60.312 14.883 1 81.62 17 PRO B O 1
ATOM 8558 N N . ASP B 1 18 ? -8.141 60.125 14.805 1 87.44 18 ASP B N 1
ATOM 8559 C CA . ASP B 1 18 ? -7.949 61.094 13.719 1 87.44 18 ASP B CA 1
ATOM 8560 C C . ASP B 1 18 ? -8.016 60.406 12.359 1 87.44 18 ASP B C 1
ATOM 8562 O O . ASP B 1 18 ? -7.148 59.594 12.031 1 87.44 18 ASP B O 1
ATOM 8566 N N . LEU B 1 19 ? -9.078 60.719 11.594 1 91.12 19 LEU B N 1
ATOM 8567 C CA . LEU B 1 19 ? -9.281 60.031 10.336 1 91.12 19 LEU B CA 1
ATOM 8568 C C . LEU B 1 19 ? -8.938 60.906 9.148 1 91.12 19 LEU B C 1
ATOM 8570 O O . LEU B 1 19 ? -9.312 60.625 8.008 1 91.12 19 LEU B O 1
ATOM 8574 N N . SER B 1 20 ? -8.211 62 9.352 1 92.31 20 SER B N 1
ATOM 8575 C CA . SER B 1 20 ? -7.859 62.906 8.273 1 92.31 20 SER B CA 1
ATOM 8576 C C . SER B 1 20 ? -6.996 62.219 7.219 1 92.31 20 SER B C 1
ATOM 8578 O O . SER B 1 20 ? -7.051 62.562 6.039 1 92.31 20 SER B O 1
ATOM 8580 N N . TRP B 1 21 ? -6.18 61.281 7.652 1 92.56 21 TRP B N 1
ATOM 8581 C CA . TRP B 1 21 ? -5.324 60.531 6.738 1 92.56 21 TRP B CA 1
ATOM 8582 C C . TRP B 1 21 ? -6.16 59.75 5.73 1 92.56 21 TRP B C 1
ATOM 8584 O O . TRP B 1 21 ? -5.746 59.562 4.586 1 92.56 21 TRP B O 1
ATOM 8594 N N . LEU B 1 22 ? -7.293 59.25 6.113 1 93.06 22 LEU B N 1
ATOM 8595 C CA . LEU B 1 22 ? -8.164 58.469 5.258 1 93.06 22 LEU B CA 1
ATOM 8596 C C . LEU B 1 22 ? -8.727 59.312 4.121 1 93.06 22 LEU B C 1
ATOM 8598 O O . LEU B 1 22 ? -8.82 58.844 2.982 1 93.06 22 LEU B O 1
ATOM 8602 N N . ASP B 1 23 ? -9.039 60.5 4.426 1 92.56 23 ASP B N 1
ATOM 8603 C CA . ASP B 1 23 ? -9.523 61.438 3.4 1 92.56 23 ASP B CA 1
ATOM 8604 C C . ASP B 1 23 ? -8.438 61.719 2.363 1 92.56 23 ASP B C 1
ATOM 8606 O O . ASP B 1 23 ? -8.711 61.75 1.162 1 92.56 23 ASP B O 1
ATOM 8610 N N . ARG B 1 24 ? -7.285 61.875 2.783 1 93.81 24 ARG B N 1
ATOM 8611 C CA . ARG B 1 24 ? -6.168 62.125 1.884 1 93.81 24 ARG B CA 1
ATOM 8612 C C . ARG B 1 24 ? -5.91 60.938 0.965 1 93.81 24 ARG B C 1
ATOM 8614 O O . ARG B 1 24 ? -5.695 61.125 -0.237 1 93.81 24 ARG B O 1
ATOM 8621 N N . ALA B 1 25 ? -5.871 59.812 1.616 1 93.88 25 ALA B N 1
ATOM 8622 C CA . ALA B 1 25 ? -5.617 58.625 0.833 1 93.88 25 ALA B CA 1
ATOM 8623 C C . ALA B 1 25 ? -6.727 58.375 -0.188 1 93.88 25 ALA B C 1
ATOM 8625 O O . ALA B 1 25 ? -6.457 58.031 -1.34 1 93.88 25 ALA B O 1
ATOM 8626 N N . ALA B 1 26 ? -7.969 58.531 0.184 1 94.06 26 ALA B N 1
ATOM 8627 C CA . ALA B 1 26 ? -9.117 58.344 -0.706 1 94.06 26 ALA B CA 1
ATOM 8628 C C . ALA B 1 26 ? -9.094 59.375 -1.838 1 94.06 26 ALA B C 1
ATOM 8630 O O . ALA B 1 26 ? -9.406 59.031 -2.986 1 94.06 26 ALA B O 1
ATOM 8631 N N . ASP B 1 27 ? -8.758 60.562 -1.51 1 94.5 27 ASP B N 1
ATOM 8632 C CA . ASP B 1 27 ? -8.672 61.594 -2.514 1 94.5 27 ASP B CA 1
ATOM 8633 C C . ASP B 1 27 ? -7.559 61.312 -3.516 1 94.5 27 ASP B C 1
ATOM 8635 O O . ASP B 1 27 ? -7.711 61.562 -4.715 1 94.5 27 ASP B O 1
ATOM 8639 N N . ALA B 1 28 ? -6.469 60.906 -2.973 1 95.5 28 ALA B N 1
ATOM 8640 C CA . ALA B 1 28 ? -5.355 60.562 -3.852 1 95.5 28 ALA B CA 1
ATOM 8641 C C . ALA B 1 28 ? -5.738 59.438 -4.816 1 95.5 28 ALA B C 1
ATOM 8643 O O . ALA B 1 28 ? -5.379 59.469 -5.996 1 95.5 28 ALA B O 1
ATOM 8644 N N . LEU B 1 29 ? -6.426 58.469 -4.371 1 94.94 29 LEU B N 1
ATOM 8645 C CA . LEU B 1 29 ? -6.879 57.344 -5.215 1 94.94 29 LEU B CA 1
ATOM 8646 C C . LEU B 1 29 ? -7.883 57.844 -6.254 1 94.94 29 LEU B C 1
ATOM 8648 O O . LEU B 1 29 ? -7.863 57.406 -7.402 1 94.94 29 LEU B O 1
ATOM 8652 N N . ALA B 1 30 ? -8.703 58.719 -5.809 1 93.62 30 ALA B N 1
ATOM 8653 C CA . ALA B 1 30 ? -9.711 59.281 -6.707 1 93.62 30 ALA B CA 1
ATOM 8654 C C . ALA B 1 30 ? -9.062 60.094 -7.824 1 93.62 30 ALA B C 1
ATOM 8656 O O . ALA B 1 30 ? -9.555 60.094 -8.953 1 93.62 30 ALA B O 1
ATOM 8657 N N . ALA B 1 31 ? -7.988 60.656 -7.52 1 94 31 ALA B N 1
ATOM 8658 C CA . ALA B 1 31 ? -7.312 61.562 -8.469 1 94 31 ALA B CA 1
ATOM 8659 C C . ALA B 1 31 ? -6.379 60.75 -9.383 1 94 31 ALA B C 1
ATOM 8661 O O . ALA B 1 31 ? -5.973 61.25 -10.438 1 94 31 ALA B O 1
ATOM 8662 N N . ALA B 1 32 ? -6.039 59.594 -8.961 1 94 32 ALA B N 1
ATOM 8663 C CA . ALA B 1 32 ? -5.086 58.781 -9.711 1 94 32 ALA B CA 1
ATOM 8664 C C . ALA B 1 32 ? -5.676 58.344 -11.047 1 94 32 ALA B C 1
ATOM 8666 O O . ALA B 1 32 ? -6.883 58.125 -11.156 1 94 32 ALA B O 1
ATOM 8667 N N . THR B 1 33 ? -4.812 58.219 -12.133 1 92.44 33 THR B N 1
ATOM 8668 C CA . THR B 1 33 ? -5.238 57.812 -13.469 1 92.44 33 THR B CA 1
ATOM 8669 C C . THR B 1 33 ? -4.449 56.594 -13.945 1 92.44 33 THR B C 1
ATOM 8671 O O . THR B 1 33 ? -3.273 56.438 -13.609 1 92.44 33 THR B O 1
ATOM 8674 N N . PRO B 1 34 ? -5.18 55.719 -14.672 1 91.44 34 PRO B N 1
ATOM 8675 C CA . PRO B 1 34 ? -4.523 54.5 -15.141 1 91.44 34 PRO B CA 1
ATOM 8676 C C . PRO B 1 34 ? -3.299 54.781 -16 1 91.44 34 PRO B C 1
ATOM 8678 O O . PRO B 1 34 ? -2.438 53.906 -16.172 1 91.44 34 PRO B O 1
ATOM 8681 N N . ASP B 1 35 ? -3.133 55.938 -16.516 1 89.12 35 ASP B N 1
ATOM 8682 C CA . ASP B 1 35 ? -2.018 56.312 -17.375 1 89.12 35 ASP B CA 1
ATOM 8683 C C . ASP B 1 35 ? -0.769 56.625 -16.562 1 89.12 35 ASP B C 1
ATOM 8685 O O . ASP B 1 35 ? 0.336 56.688 -17.109 1 89.12 35 ASP B O 1
ATOM 8689 N N . ASP B 1 36 ? -0.913 56.781 -15.211 1 91.5 36 ASP B N 1
ATOM 8690 C CA . ASP B 1 36 ? 0.198 57.125 -14.328 1 91.5 36 ASP B CA 1
ATOM 8691 C C . ASP B 1 36 ? 0.348 56.094 -13.211 1 91.5 36 ASP B C 1
ATOM 8693 O O . ASP B 1 36 ? 0.02 56.375 -12.055 1 91.5 36 ASP B O 1
ATOM 8697 N N . PRO B 1 37 ? 0.969 54.969 -13.469 1 92.31 37 PRO B N 1
ATOM 8698 C CA . PRO B 1 37 ? 1.139 53.938 -12.445 1 92.31 37 PRO B CA 1
ATOM 8699 C C . PRO B 1 37 ? 1.93 54.438 -11.234 1 92.31 37 PRO B C 1
ATOM 8701 O O . PRO B 1 37 ? 1.683 54 -10.117 1 92.31 37 PRO B O 1
ATOM 8704 N N . ALA B 1 38 ? 2.814 55.344 -11.438 1 91.56 38 ALA B N 1
ATOM 8705 C CA . ALA B 1 38 ? 3.592 55.875 -10.32 1 91.56 38 ALA B CA 1
ATOM 8706 C C . ALA B 1 38 ? 2.703 56.688 -9.367 1 91.56 38 ALA B C 1
ATOM 8708 O O . ALA B 1 38 ? 2.893 56.625 -8.156 1 91.56 38 ALA B O 1
ATOM 8709 N N . GLY B 1 39 ? 1.81 57.438 -9.945 1 92.62 39 GLY B N 1
ATOM 8710 C CA . GLY B 1 39 ? 0.848 58.156 -9.133 1 92.62 39 GLY B CA 1
ATOM 8711 C C . GLY B 1 39 ? -0.068 57.25 -8.336 1 92.62 39 GLY B C 1
ATOM 8712 O O . GLY B 1 39 ? -0.406 57.531 -7.191 1 92.62 39 GLY B O 1
ATOM 8713 N N . ILE B 1 40 ? -0.486 56.156 -8.961 1 94.94 40 ILE B N 1
ATOM 8714 C CA . ILE B 1 40 ? -1.29 55.156 -8.266 1 94.94 40 ILE B CA 1
ATOM 8715 C C . ILE B 1 40 ? -0.487 54.562 -7.105 1 94.94 40 ILE B C 1
ATOM 8717 O O . ILE B 1 40 ? -1.005 54.406 -6 1 94.94 40 ILE B O 1
ATOM 8721 N N . ASP B 1 41 ? 0.729 54.281 -7.332 1 94.12 41 ASP B N 1
ATOM 8722 C CA . ASP B 1 41 ? 1.601 53.719 -6.316 1 94.12 41 ASP B CA 1
ATOM 8723 C C . ASP B 1 41 ? 1.772 54.656 -5.129 1 94.12 41 ASP B C 1
ATOM 8725 O O . ASP B 1 41 ? 1.78 54.219 -3.977 1 94.12 41 ASP B O 1
ATOM 8729 N N . ALA B 1 42 ? 1.88 55.875 -5.453 1 92.81 42 ALA B N 1
ATOM 8730 C CA . ALA B 1 42 ? 2.014 56.875 -4.402 1 92.81 42 ALA B CA 1
ATOM 8731 C C . ALA B 1 42 ? 0.747 56.938 -3.555 1 92.81 42 ALA B C 1
ATOM 8733 O O . ALA B 1 42 ? 0.816 57.156 -2.34 1 92.81 42 ALA B O 1
ATOM 8734 N N . ALA B 1 43 ? -0.342 56.875 -4.195 1 93.81 43 ALA B N 1
ATOM 8735 C CA . ALA B 1 43 ? -1.606 56.875 -3.467 1 93.81 43 ALA B CA 1
ATOM 8736 C C . ALA B 1 43 ? -1.705 55.656 -2.559 1 93.81 43 ALA B C 1
ATOM 8738 O O . ALA B 1 43 ? -2.182 55.75 -1.426 1 93.81 43 ALA B O 1
ATOM 8739 N N . LEU B 1 44 ? -1.246 54.531 -3.049 1 94.69 44 LEU B N 1
ATOM 8740 C CA . LEU B 1 44 ? -1.277 53.312 -2.275 1 94.69 44 LEU B CA 1
ATOM 8741 C C . LEU B 1 44 ? -0.29 53.375 -1.114 1 94.69 44 LEU B C 1
ATOM 8743 O O . LEU B 1 44 ? -0.527 52.781 -0.06 1 94.69 44 LEU B O 1
ATOM 8747 N N . ASP B 1 45 ? 0.736 54.094 -1.258 1 94.5 45 ASP B N 1
ATOM 8748 C CA . ASP B 1 45 ? 1.715 54.25 -0.187 1 94.5 45 ASP B CA 1
ATOM 8749 C C . ASP B 1 45 ? 1.104 54.969 1.01 1 94.5 45 ASP B C 1
ATOM 8751 O O . ASP B 1 45 ? 1.473 54.719 2.156 1 94.5 45 ASP B O 1
ATOM 8755 N N . LEU B 1 46 ? 0.188 55.812 0.718 1 93.19 46 LEU B N 1
ATOM 8756 C CA . LEU B 1 46 ? -0.499 56.531 1.803 1 93.19 46 LEU B CA 1
ATOM 8757 C C . LEU B 1 46 ? -1.323 55.531 2.635 1 93.19 46 LEU B C 1
ATOM 8759 O O . LEU B 1 46 ? -1.365 55.656 3.863 1 93.19 46 LEU B O 1
ATOM 8763 N N . LEU B 1 47 ? -1.92 54.688 1.943 1 91.69 47 LEU B N 1
ATOM 8764 C CA . LEU B 1 47 ? -2.682 53.656 2.643 1 91.69 47 LEU B CA 1
ATOM 8765 C C . LEU B 1 47 ? -1.752 52.688 3.365 1 91.69 47 LEU B C 1
ATOM 8767 O O . LEU B 1 47 ? -1.999 52.312 4.52 1 91.69 47 LEU B O 1
ATOM 8771 N N . ALA B 1 48 ? -0.689 52.281 2.699 1 93.25 48 ALA B N 1
ATOM 8772 C CA . ALA B 1 48 ? 0.271 51.312 3.256 1 93.25 48 ALA B CA 1
ATOM 8773 C C . ALA B 1 48 ? 0.957 51.906 4.492 1 93.25 48 ALA B C 1
ATOM 8775 O O . ALA B 1 48 ? 1.214 51.188 5.461 1 93.25 48 ALA B O 1
ATOM 8776 N N . GLY B 1 49 ? 1.203 53.125 4.414 1 92.88 49 GLY B N 1
ATOM 8777 C CA . GLY B 1 49 ? 1.865 53.781 5.527 1 92.88 49 GLY B CA 1
ATOM 8778 C C . GLY B 1 49 ? 0.985 53.906 6.758 1 92.88 49 GLY B C 1
ATOM 8779 O O . GLY B 1 49 ? 1.484 54.094 7.871 1 92.88 49 GLY B O 1
ATOM 8780 N N . ARG B 1 50 ? -0.325 53.812 6.539 1 94.25 50 ARG B N 1
ATOM 8781 C CA . ARG B 1 50 ? -1.273 53.906 7.641 1 94.25 50 ARG B CA 1
ATOM 8782 C C . ARG B 1 50 ? -2.07 52.625 7.797 1 94.25 50 ARG B C 1
ATOM 8784 O O . ARG B 1 50 ? -3.26 52.656 8.117 1 94.25 50 ARG B O 1
ATOM 8791 N N . PHE B 1 51 ? -1.456 51.594 7.484 1 95 51 PHE B N 1
ATOM 8792 C CA . PHE B 1 51 ? -2.135 50.312 7.555 1 95 51 PHE B CA 1
ATOM 8793 C C . PHE B 1 51 ? -2.656 50.031 8.961 1 95 51 PHE B C 1
ATOM 8795 O O . PHE B 1 51 ? -3.791 49.594 9.141 1 95 51 PHE B O 1
ATOM 8802 N N . ASP B 1 52 ? -1.908 50.344 9.984 1 93.44 52 ASP B N 1
ATOM 8803 C CA . ASP B 1 52 ? -2.301 50.125 11.375 1 93.44 52 ASP B CA 1
ATOM 8804 C C . ASP B 1 52 ? -3.529 50.938 11.742 1 93.44 52 ASP B C 1
ATOM 8806 O O . ASP B 1 52 ? -4.426 50.469 12.438 1 93.44 52 ASP B O 1
ATOM 8810 N N . ALA B 1 53 ? -3.479 52.094 11.273 1 93.31 53 ALA B N 1
ATOM 8811 C CA . ALA B 1 53 ? -4.629 52.969 11.523 1 93.31 53 ALA B CA 1
ATOM 8812 C C . ALA B 1 53 ? -5.867 52.469 10.781 1 93.31 53 ALA B C 1
ATOM 8814 O O . ALA B 1 53 ? -6.977 52.531 11.312 1 93.31 53 ALA B O 1
ATOM 8815 N N . LEU B 1 54 ? -5.613 52.094 9.602 1 94.5 54 LEU B N 1
ATOM 8816 C CA . LEU B 1 54 ? -6.711 51.562 8.789 1 94.5 54 LEU B CA 1
ATOM 8817 C C . LEU B 1 54 ? -7.387 50.406 9.492 1 94.5 54 LEU B C 1
ATOM 8819 O O . LEU B 1 54 ? -8.609 50.25 9.438 1 94.5 54 LEU B O 1
ATOM 8823 N N . MET B 1 55 ? -6.613 49.594 10.188 1 94.56 55 MET B N 1
ATOM 8824 C CA . MET B 1 55 ? -7.145 48.344 10.781 1 94.56 55 MET B CA 1
ATOM 8825 C C . MET B 1 55 ? -7.449 48.562 12.266 1 94.56 55 MET B C 1
ATOM 8827 O O . MET B 1 55 ? -7.801 47.594 12.961 1 94.56 55 MET B O 1
ATOM 8831 N N . SER B 1 56 ? -7.48 49.719 12.75 1 94.25 56 SER B N 1
ATOM 8832 C CA . SER B 1 56 ? -7.672 50.031 14.164 1 94.25 56 SER B CA 1
ATOM 8833 C C . SER B 1 56 ? -9.148 49.969 14.547 1 94.25 56 SER B C 1
ATOM 8835 O O . SER B 1 56 ? -10.023 50.125 13.688 1 94.25 56 SER B O 1
ATOM 8837 N N . PHE B 1 57 ? -9.414 49.812 15.875 1 95.69 57 PHE B N 1
ATOM 8838 C CA . PHE B 1 57 ? -10.773 49.875 16.406 1 95.69 57 PHE B CA 1
ATOM 8839 C C . PHE B 1 57 ? -11.398 51.25 16.172 1 95.69 57 PHE B C 1
ATOM 8841 O O . PHE B 1 57 ? -12.586 51.344 15.875 1 95.69 57 PHE B O 1
ATOM 8848 N N . GLY B 1 58 ? -10.594 52.25 16.25 1 93.5 58 GLY B N 1
ATOM 8849 C CA . GLY B 1 58 ? -11.086 53.594 16.016 1 93.5 58 GLY B CA 1
ATOM 8850 C C . GLY B 1 58 ? -11.719 53.75 14.641 1 93.5 58 GLY B C 1
ATOM 8851 O O . GLY B 1 58 ? -12.797 54.344 14.508 1 93.5 58 GLY B O 1
ATOM 8852 N N . THR B 1 59 ? -11.008 53.312 13.656 1 93.5 59 THR B N 1
ATOM 8853 C CA . THR B 1 59 ? -11.539 53.406 12.305 1 93.5 59 THR B CA 1
ATOM 8854 C C . THR B 1 59 ? -12.797 52.562 12.172 1 93.5 59 THR B C 1
ATOM 8856 O O . THR B 1 59 ? -13.766 52.969 11.523 1 93.5 59 THR B O 1
ATOM 8859 N N . HIS B 1 60 ? -12.836 51.375 12.773 1 94.25 60 HIS B N 1
ATOM 8860 C CA . HIS B 1 60 ? -14 50.531 12.758 1 94.25 60 HIS B CA 1
ATOM 8861 C C . HIS B 1 60 ? -15.211 51.219 13.375 1 94.25 60 HIS B C 1
ATOM 8863 O O . HIS B 1 60 ? -16.297 51.219 12.789 1 94.25 60 HIS B O 1
ATOM 8869 N N . LEU B 1 61 ? -14.977 51.719 14.586 1 94.5 61 LEU B N 1
ATOM 8870 C CA . LEU B 1 61 ? -16.094 52.375 15.297 1 94.5 61 LEU B CA 1
ATOM 8871 C C . LEU B 1 61 ? -16.625 53.562 14.516 1 94.5 61 LEU B C 1
ATOM 8873 O O . LEU B 1 61 ? -17.844 53.75 14.422 1 94.5 61 LEU B O 1
ATOM 8877 N N . ALA B 1 62 ? -15.703 54.344 13.922 1 93.81 62 ALA B N 1
ATOM 8878 C CA . ALA B 1 62 ? -16.125 55.5 13.125 1 93.81 62 ALA B CA 1
ATOM 8879 C C . ALA B 1 62 ? -16.953 55.062 11.922 1 93.81 62 ALA B C 1
ATOM 8881 O O . ALA B 1 62 ? -17.984 55.656 11.617 1 93.81 62 ALA B O 1
ATOM 8882 N N . ALA B 1 63 ? -16.5 54.062 11.266 1 93.81 63 ALA B N 1
ATOM 8883 C CA . ALA B 1 63 ? -17.203 53.562 10.078 1 93.81 63 ALA B CA 1
ATOM 8884 C C . ALA B 1 63 ? -18.531 52.938 10.453 1 93.81 63 ALA B C 1
ATOM 8886 O O . ALA B 1 63 ? -19.484 52.969 9.672 1 93.81 63 ALA B O 1
ATOM 8887 N N . ALA B 1 64 ? -18.625 52.344 11.617 1 93.44 64 ALA B N 1
ATOM 8888 C CA . ALA B 1 64 ? -19.844 51.688 12.078 1 93.44 64 ALA B CA 1
ATOM 8889 C C . ALA B 1 64 ? -20.891 52.719 12.5 1 93.44 64 ALA B C 1
ATOM 8891 O O . ALA B 1 64 ? -22.094 52.469 12.383 1 93.44 64 ALA B O 1
ATOM 8892 N N . THR B 1 65 ? -20.453 53.906 12.969 1 91.12 65 THR B N 1
ATOM 8893 C CA . THR B 1 65 ? -21.391 54.844 13.578 1 91.12 65 THR B CA 1
ATOM 8894 C C . THR B 1 65 ? -21.594 56.062 12.68 1 91.12 65 THR B C 1
ATOM 8896 O O . THR B 1 65 ? -22.562 56.812 12.852 1 91.12 65 THR B O 1
ATOM 8899 N N . ARG B 1 66 ? -20.609 56.312 11.734 1 92.69 66 ARG B N 1
ATOM 8900 C CA . ARG B 1 66 ? -20.703 57.438 10.82 1 92.69 66 ARG B CA 1
ATOM 8901 C C . ARG B 1 66 ? -20.812 56.969 9.375 1 92.69 66 ARG B C 1
ATOM 8903 O O . ARG B 1 66 ? -19.812 56.688 8.719 1 92.69 66 ARG B O 1
ATOM 8910 N N . PRO B 1 67 ? -21.906 57.094 8.82 1 93.06 67 PRO B N 1
ATOM 8911 C CA . PRO B 1 67 ? -22.125 56.594 7.457 1 93.06 67 PRO B CA 1
ATOM 8912 C C . PRO B 1 67 ? -21.203 57.25 6.434 1 93.06 67 PRO B C 1
ATOM 8914 O O . PRO B 1 67 ? -20.828 56.594 5.445 1 93.06 67 PRO B O 1
ATOM 8917 N N . ALA B 1 68 ? -20.797 58.469 6.707 1 92.81 68 ALA B N 1
ATOM 8918 C CA . ALA B 1 68 ? -19.922 59.156 5.773 1 92.81 68 ALA B CA 1
ATOM 8919 C C . ALA B 1 68 ? -18.547 58.5 5.691 1 92.81 68 ALA B C 1
ATOM 8921 O O . ALA B 1 68 ? -17.953 58.406 4.617 1 92.81 68 ALA B O 1
ATOM 8922 N N . VAL B 1 69 ? -18.078 58.125 6.801 1 94.38 69 VAL B N 1
ATOM 8923 C CA . VAL B 1 69 ? -16.781 57.438 6.84 1 94.38 69 VAL B CA 1
ATOM 8924 C C . VAL B 1 69 ? -16.875 56.125 6.102 1 94.38 69 VAL B C 1
ATOM 8926 O O . VAL B 1 69 ? -15.969 55.75 5.336 1 94.38 69 VAL B O 1
ATOM 8929 N N . ARG B 1 70 ? -17.906 55.375 6.301 1 94.88 70 ARG B N 1
ATOM 8930 C CA . ARG B 1 70 ? -18.109 54.094 5.621 1 94.88 70 ARG B CA 1
ATOM 8931 C C . ARG B 1 70 ? -18.188 54.281 4.109 1 94.88 70 ARG B C 1
ATOM 8933 O O . ARG B 1 70 ? -17.594 53.531 3.35 1 94.88 70 ARG B O 1
ATOM 8940 N N . ALA B 1 71 ? -18.906 55.25 3.723 1 94.62 71 ALA B N 1
ATOM 8941 C CA . ALA B 1 71 ? -19.047 55.562 2.299 1 94.62 71 ALA B CA 1
ATOM 8942 C C . ALA B 1 71 ? -17.703 55.875 1.663 1 94.62 71 ALA B C 1
ATOM 8944 O O . ALA B 1 71 ? -17.453 55.5 0.516 1 94.62 71 ALA B O 1
ATOM 8945 N N . ARG B 1 72 ? -16.953 56.594 2.385 1 94.31 72 ARG B N 1
ATOM 8946 C CA . ARG B 1 72 ? -15.625 56.938 1.895 1 94.31 72 ARG B CA 1
ATOM 8947 C C . ARG B 1 72 ? -14.75 55.719 1.701 1 94.31 72 ARG B C 1
ATOM 8949 O O . ARG B 1 72 ? -14.008 55.625 0.722 1 94.31 72 ARG B O 1
ATOM 8956 N N . LEU B 1 73 ? -14.758 54.844 2.662 1 95.25 73 LEU B N 1
ATOM 8957 C CA . LEU B 1 73 ? -14.008 53.594 2.578 1 95.25 73 LEU B CA 1
ATOM 8958 C C . LEU B 1 73 ? -14.5 52.75 1.405 1 95.25 73 LEU B C 1
ATOM 8960 O O . LEU B 1 73 ? -13.688 52.188 0.669 1 95.25 73 LEU B O 1
ATOM 8964 N N . GLU B 1 74 ? -15.734 52.656 1.196 1 95.81 74 GLU B N 1
ATOM 8965 C CA . GLU B 1 74 ? -16.328 51.906 0.092 1 95.81 74 GLU B CA 1
ATOM 8966 C C . GLU B 1 74 ? -15.93 52.5 -1.255 1 95.81 74 GLU B C 1
ATOM 8968 O O . GLU B 1 74 ? -15.609 51.75 -2.195 1 95.81 74 GLU B O 1
ATOM 8973 N N . ALA B 1 75 ? -15.992 53.75 -1.291 1 94.94 75 ALA B N 1
ATOM 8974 C CA . ALA B 1 75 ? -15.617 54.438 -2.521 1 94.94 75 ALA B CA 1
ATOM 8975 C C . ALA B 1 75 ? -14.148 54.188 -2.863 1 94.94 75 ALA B C 1
ATOM 8977 O O . ALA B 1 75 ? -13.797 54.031 -4.035 1 94.94 75 ALA B O 1
ATOM 8978 N N . ALA B 1 76 ? -13.352 54.281 -1.864 1 95.56 76 ALA B N 1
ATOM 8979 C CA . ALA B 1 76 ? -11.938 54 -2.08 1 95.56 76 ALA B CA 1
ATOM 8980 C C . ALA B 1 76 ? -11.711 52.594 -2.596 1 95.56 76 ALA B C 1
ATOM 8982 O O . ALA B 1 76 ? -10.883 52.344 -3.475 1 95.56 76 ALA B O 1
ATOM 8983 N N . ALA B 1 77 ? -12.398 51.625 -2.039 1 95.88 77 ALA B N 1
ATOM 8984 C CA . ALA B 1 77 ? -12.297 50.219 -2.469 1 95.88 77 ALA B CA 1
ATOM 8985 C C . ALA B 1 77 ? -12.727 50.062 -3.926 1 95.88 77 ALA B C 1
ATOM 8987 O O . ALA B 1 77 ? -12.047 49.406 -4.711 1 95.88 77 ALA B O 1
ATOM 8988 N N . VAL B 1 78 ? -13.82 50.656 -4.266 1 95.31 78 VAL B N 1
ATOM 8989 C CA . VAL B 1 78 ? -14.359 50.562 -5.617 1 95.31 78 VAL B CA 1
ATOM 8990 C C . VAL B 1 78 ? -13.391 51.219 -6.598 1 95.31 78 VAL B C 1
ATOM 8992 O O . VAL B 1 78 ? -13.18 50.719 -7.703 1 95.31 78 VAL B O 1
ATOM 8995 N N . ARG B 1 79 ? -12.891 52.312 -6.188 1 95.31 79 ARG B N 1
ATOM 8996 C CA . ARG B 1 79 ? -11.945 53.031 -7.035 1 95.31 79 ARG B CA 1
ATOM 8997 C C . ARG B 1 79 ? -10.688 52.188 -7.273 1 95.31 79 ARG B C 1
ATOM 8999 O O . ARG B 1 79 ? -10.172 52.156 -8.391 1 95.31 79 ARG B O 1
ATOM 9006 N N . ALA B 1 80 ? -10.133 51.688 -6.223 1 95.75 80 ALA B N 1
ATOM 9007 C CA . ALA B 1 80 ? -8.961 50.812 -6.363 1 95.75 80 ALA B CA 1
ATOM 9008 C C . ALA B 1 80 ? -9.234 49.688 -7.332 1 95.75 80 ALA B C 1
ATOM 9010 O O . ALA B 1 80 ? -8.383 49.344 -8.156 1 95.75 80 ALA B O 1
ATOM 9011 N N . GLN B 1 81 ? -10.375 49.094 -7.23 1 94.38 81 GLN B N 1
ATOM 9012 C CA . GLN B 1 81 ? -10.766 48 -8.125 1 94.38 81 GLN B CA 1
ATOM 9013 C C . GLN B 1 81 ? -10.852 48.5 -9.57 1 94.38 81 GLN B C 1
ATOM 9015 O O . GLN B 1 81 ? -10.438 47.781 -10.492 1 94.38 81 GLN B O 1
ATOM 9020 N N . ALA B 1 82 ? -11.422 49.625 -9.734 1 93.75 82 ALA B N 1
ATOM 9021 C CA . ALA B 1 82 ? -11.578 50.188 -11.062 1 93.75 82 ALA B CA 1
ATOM 9022 C C . ALA B 1 82 ? -10.219 50.5 -11.695 1 93.75 82 ALA B C 1
ATOM 9024 O O . ALA B 1 82 ? -10.023 50.281 -12.898 1 93.75 82 ALA B O 1
ATOM 9025 N N . LEU B 1 83 ? -9.328 51 -10.945 1 95.31 83 LEU B N 1
ATOM 9026 C CA . LEU B 1 83 ? -7.984 51.281 -11.43 1 95.31 83 LEU B CA 1
ATOM 9027 C C . LEU B 1 83 ? -7.273 50 -11.828 1 95.31 83 LEU B C 1
ATOM 9029 O O . LEU B 1 83 ? -6.562 49.969 -12.836 1 95.31 83 LEU B O 1
ATOM 9033 N N . GLU B 1 84 ? -7.391 49.031 -10.953 1 94.06 84 GLU B N 1
ATOM 9034 C CA . GLU B 1 84 ? -6.797 47.719 -11.266 1 94.06 84 GLU B CA 1
ATOM 9035 C C . GLU B 1 84 ? -7.324 47.188 -12.594 1 94.06 84 GLU B C 1
ATOM 9037 O O . GLU B 1 84 ? -6.547 46.719 -13.43 1 94.06 84 GLU B O 1
ATOM 9042 N N . ALA B 1 85 ? -8.664 47.25 -12.773 1 90.38 85 ALA B N 1
ATOM 9043 C CA . ALA B 1 85 ? -9.297 46.75 -14 1 90.38 85 ALA B CA 1
ATOM 9044 C C . ALA B 1 85 ? -8.805 47.531 -15.219 1 90.38 85 ALA B C 1
ATOM 9046 O O . ALA B 1 85 ? -8.57 46.938 -16.281 1 90.38 85 ALA B O 1
ATOM 9047 N N . ALA B 1 86 ? -8.633 48.719 -15.102 1 91.19 86 ALA B N 1
ATOM 9048 C CA . ALA B 1 86 ? -8.18 49.594 -16.188 1 91.19 86 ALA B CA 1
ATOM 9049 C C . ALA B 1 86 ? -6.734 49.281 -16.562 1 91.19 86 ALA B C 1
ATOM 9051 O O . ALA B 1 86 ? -6.379 49.281 -17.75 1 91.19 86 ALA B O 1
ATOM 9052 N N . LEU B 1 87 ? -5.934 49.062 -15.586 1 90.62 87 LEU B N 1
ATOM 9053 C CA . LEU B 1 87 ? -4.539 48.75 -15.852 1 90.62 87 LEU B CA 1
ATOM 9054 C C . LEU B 1 87 ? -4.434 47.406 -16.578 1 90.62 87 LEU B C 1
ATOM 9056 O O . LEU B 1 87 ? -3.611 47.25 -17.484 1 90.62 87 LEU B O 1
ATOM 9060 N N . ARG B 1 88 ? -5.238 46.5 -16.188 1 82.75 88 ARG B N 1
ATOM 9061 C CA . ARG B 1 88 ? -5.203 45.156 -16.766 1 82.75 88 ARG B CA 1
ATOM 9062 C C . ARG B 1 88 ? -5.703 45.188 -18.219 1 82.75 88 ARG B C 1
ATOM 9064 O O . ARG B 1 88 ? -5.246 44.406 -19.047 1 82.75 88 ARG B O 1
ATOM 9071 N N . ALA B 1 89 ? -6.664 46.062 -18.438 1 78.12 89 ALA B N 1
ATOM 9072 C CA . ALA B 1 89 ? -7.25 46.188 -19.781 1 78.12 89 ALA B CA 1
ATOM 9073 C C . ALA B 1 89 ? -6.426 47.125 -20.656 1 78.12 89 ALA B C 1
ATOM 9075 O O . ALA B 1 89 ? -6.633 47.156 -21.875 1 78.12 89 ALA B O 1
ATOM 9076 N N . GLY B 1 90 ? -5.523 47.75 -20.094 1 79.81 90 GLY B N 1
ATOM 9077 C CA . GLY B 1 90 ? -4.766 48.781 -20.812 1 79.81 90 GLY B CA 1
ATOM 9078 C C . GLY B 1 90 ? -3.668 48.188 -21.688 1 79.81 90 GLY B C 1
ATOM 9079 O O . GLY B 1 90 ? -3.334 47 -21.562 1 79.81 90 GLY B O 1
ATOM 9080 N N . PRO B 1 91 ? -3.143 48.875 -22.594 1 76.44 91 PRO B N 1
ATOM 9081 C CA . PRO B 1 91 ? -2.135 48.406 -23.547 1 76.44 91 PRO B CA 1
ATOM 9082 C C . PRO B 1 91 ? -0.818 48 -22.875 1 76.44 91 PRO B C 1
ATOM 9084 O O . PRO B 1 91 ? -0.023 47.25 -23.438 1 76.44 91 PRO B O 1
ATOM 9087 N N . ARG B 1 92 ? -0.503 48.5 -21.688 1 79.38 92 ARG B N 1
ATOM 9088 C CA . ARG B 1 92 ? 0.75 48.25 -20.969 1 79.38 92 ARG B CA 1
ATOM 9089 C C . ARG B 1 92 ? 0.58 47.156 -19.922 1 79.38 92 ARG B C 1
ATOM 9091 O O . ARG B 1 92 ? 1.405 47.031 -19.016 1 79.38 92 ARG B O 1
ATOM 9098 N N . ALA B 1 93 ? -0.515 46.5 -20.031 1 73.44 93 ALA B N 1
ATOM 9099 C CA . ALA B 1 93 ? -0.867 45.5 -19.031 1 73.44 93 ALA B CA 1
ATOM 9100 C C . ALA B 1 93 ? 0.248 44.469 -18.859 1 73.44 93 ALA B C 1
ATOM 9102 O O . ALA B 1 93 ? 0.384 43.875 -17.781 1 73.44 93 ALA B O 1
ATOM 9103 N N . ARG B 1 94 ? 1.108 44.406 -19.797 1 57.19 94 ARG B N 1
ATOM 9104 C CA . ARG B 1 94 ? 2.098 43.344 -19.797 1 57.19 94 ARG B CA 1
ATOM 9105 C C . ARG B 1 94 ? 3.439 43.812 -19.266 1 57.19 94 ARG B C 1
ATOM 9107 O O . ARG B 1 94 ? 4.367 43.031 -19.078 1 57.19 94 ARG B O 1
ATOM 9114 N N . GLU B 1 95 ? 3.535 45.062 -18.953 1 67 95 GLU B N 1
ATOM 9115 C CA . GLU B 1 95 ? 4.75 45.594 -18.359 1 67 95 GLU B CA 1
ATOM 9116 C C . GLU B 1 95 ? 4.855 45.25 -16.875 1 67 95 GLU B C 1
ATOM 9118 O O . GLU B 1 95 ? 3.855 45.281 -16.156 1 67 95 GLU B O 1
ATOM 9123 N N . GLU B 1 96 ? 6.078 44.906 -16.453 1 64.19 96 GLU B N 1
ATOM 9124 C CA . GLU B 1 96 ? 6.32 44.438 -15.086 1 64.19 96 GLU B CA 1
ATOM 9125 C C . GLU B 1 96 ? 5.906 45.5 -14.07 1 64.19 96 GLU B C 1
ATOM 9127 O O . GLU B 1 96 ? 5.332 45.188 -13.031 1 64.19 96 GLU B O 1
ATOM 9132 N N . ALA B 1 97 ? 6.27 46.656 -14.367 1 77.25 97 ALA B N 1
ATOM 9133 C CA . ALA B 1 97 ? 5.945 47.75 -13.445 1 77.25 97 ALA B CA 1
ATOM 9134 C C . ALA B 1 97 ? 4.438 47.906 -13.305 1 77.25 97 ALA B C 1
ATOM 9136 O O . ALA B 1 97 ? 3.936 48.156 -12.211 1 77.25 97 ALA B O 1
ATOM 9137 N N . VAL B 1 98 ? 3.713 47.781 -14.391 1 81.81 98 VAL B N 1
ATOM 9138 C CA . VAL B 1 98 ? 2.26 47.938 -14.391 1 81.81 98 VAL B CA 1
ATOM 9139 C C . VAL B 1 98 ? 1.632 46.719 -13.68 1 81.81 98 VAL B C 1
ATOM 9141 O O . VAL B 1 98 ? 0.679 46.875 -12.914 1 81.81 98 VAL B O 1
ATOM 9144 N N . GLU B 1 99 ? 2.283 45.656 -13.82 1 77.5 99 GLU B N 1
ATOM 9145 C CA . GLU B 1 99 ? 1.786 44.438 -13.156 1 77.5 99 GLU B CA 1
ATOM 9146 C C . GLU B 1 99 ? 1.967 44.531 -11.648 1 77.5 99 GLU B C 1
ATOM 9148 O O . GLU B 1 99 ? 1.118 44.062 -10.883 1 77.5 99 GLU B O 1
ATOM 9153 N N . ARG B 1 100 ? 3.023 44.969 -11.273 1 81.88 100 ARG B N 1
ATOM 9154 C CA . ARG B 1 100 ? 3.281 45.156 -9.852 1 81.88 100 ARG B CA 1
ATOM 9155 C C . ARG B 1 100 ? 2.25 46.062 -9.211 1 81.88 100 ARG B C 1
ATOM 9157 O O . ARG B 1 100 ? 1.733 45.781 -8.125 1 81.88 100 ARG B O 1
ATOM 9164 N N . VAL B 1 101 ? 1.982 47.125 -9.859 1 89.5 101 VAL B N 1
ATOM 9165 C CA . VAL B 1 101 ? 1.015 48.094 -9.344 1 89.5 101 VAL B CA 1
ATOM 9166 C C . VAL B 1 101 ? -0.382 47.5 -9.352 1 89.5 101 VAL B C 1
ATOM 9168 O O . VAL B 1 101 ? -1.162 47.688 -8.422 1 89.5 101 VAL B O 1
ATOM 9171 N N . ALA B 1 102 ? -0.623 46.781 -10.352 1 87.88 102 ALA B N 1
ATOM 9172 C CA . ALA B 1 102 ? -1.915 46.125 -10.422 1 87.88 102 ALA B CA 1
ATOM 9173 C C . ALA B 1 102 ? -2.086 45.125 -9.273 1 87.88 102 ALA B C 1
ATOM 9175 O O . ALA B 1 102 ? -3.172 45 -8.703 1 87.88 102 ALA B O 1
ATOM 9176 N N . GLU B 1 103 ? -1.015 44.531 -8.938 1 84.62 103 GLU B N 1
ATOM 9177 C CA . GLU B 1 103 ? -1.055 43.594 -7.824 1 84.62 103 GLU B CA 1
ATOM 9178 C C . GLU B 1 103 ? -1.299 44.312 -6.5 1 84.62 103 GLU B C 1
ATOM 9180 O O . GLU B 1 103 ? -2.072 43.844 -5.664 1 84.62 103 GLU B O 1
ATOM 9185 N N . ARG B 1 104 ? -0.694 45.344 -6.375 1 91.06 104 ARG B N 1
ATOM 9186 C CA . ARG B 1 104 ? -0.886 46.125 -5.164 1 91.06 104 ARG B CA 1
ATOM 9187 C C . ARG B 1 104 ? -2.316 46.656 -5.07 1 91.06 104 ARG B C 1
ATOM 9189 O O . ARG B 1 104 ? -2.9 46.688 -3.986 1 91.06 104 ARG B O 1
ATOM 9196 N N . LEU B 1 105 ? -2.771 47.031 -6.215 1 93.31 105 LEU B N 1
ATOM 9197 C CA . LEU B 1 105 ? -4.152 47.5 -6.254 1 93.31 105 LEU B CA 1
ATOM 9198 C C . LEU B 1 105 ? -5.113 46.375 -5.867 1 93.31 105 LEU B C 1
ATOM 9200 O O . LEU B 1 105 ? -6.094 46.625 -5.156 1 93.31 105 LEU B O 1
ATOM 9204 N N . ARG B 1 106 ? -4.828 45.25 -6.266 1 90.12 106 ARG B N 1
ATOM 9205 C CA . ARG B 1 106 ? -5.664 44.125 -5.895 1 90.12 106 ARG B CA 1
ATOM 9206 C C . ARG B 1 106 ? -5.602 43.875 -4.395 1 90.12 106 ARG B C 1
ATOM 9208 O O . ARG B 1 106 ? -6.621 43.562 -3.766 1 90.12 106 ARG B O 1
ATOM 9215 N N . ASP B 1 107 ? -4.477 43.969 -3.875 1 92.19 107 ASP B N 1
ATOM 9216 C CA . ASP B 1 107 ? -4.277 43.75 -2.447 1 92.19 107 ASP B CA 1
ATOM 9217 C C . ASP B 1 107 ? -5.07 44.75 -1.616 1 92.19 107 ASP B C 1
ATOM 9219 O O . ASP B 1 107 ? -5.809 44.344 -0.705 1 92.19 107 ASP B O 1
ATOM 9223 N N . TYR B 1 108 ? -4.957 45.875 -1.977 1 94.12 108 TYR B N 1
ATOM 9224 C CA . TYR B 1 108 ? -5.547 46.906 -1.134 1 94.12 108 TYR B CA 1
ATOM 9225 C C . TYR B 1 108 ? -7.035 47.094 -1.428 1 94.12 108 TYR B C 1
ATOM 9227 O O . TYR B 1 108 ? -7.805 47.5 -0.558 1 94.12 108 TYR B O 1
ATOM 9235 N N . ALA B 1 109 ? -7.406 46.844 -2.695 1 94.19 109 ALA B N 1
ATOM 9236 C CA . ALA B 1 109 ? -8.844 46.781 -2.945 1 94.19 109 ALA B CA 1
ATOM 9237 C C . ALA B 1 109 ? -9.508 45.719 -2.072 1 94.19 109 ALA B C 1
ATOM 9239 O O . ALA B 1 109 ? -10.586 45.969 -1.518 1 94.19 109 ALA B O 1
ATOM 9240 N N . TRP B 1 110 ? -8.867 44.656 -1.966 1 92.94 110 TRP B N 1
ATOM 9241 C CA . TRP B 1 110 ? -9.352 43.594 -1.105 1 92.94 110 TRP B CA 1
ATOM 9242 C C . TRP B 1 110 ? -9.328 44.031 0.359 1 92.94 110 TRP B C 1
ATOM 9244 O O . TRP B 1 110 ? -10.289 43.781 1.098 1 92.94 110 TRP B O 1
ATOM 9254 N N . GLN B 1 111 ? -8.258 44.594 0.763 1 93.81 111 GLN B N 1
ATOM 9255 C CA . GLN B 1 111 ? -8.109 45.031 2.146 1 93.81 111 GLN B CA 1
ATOM 9256 C C . GLN B 1 111 ? -9.234 45.969 2.545 1 93.81 111 GLN B C 1
ATOM 9258 O O . GLN B 1 111 ? -9.867 45.812 3.59 1 93.81 111 GLN B O 1
ATOM 9263 N N . LEU B 1 112 ? -9.492 46.906 1.724 1 95.06 112 LEU B N 1
ATOM 9264 C CA . LEU B 1 112 ? -10.516 47.906 1.997 1 95.06 112 LEU B CA 1
ATOM 9265 C C . LEU B 1 112 ? -11.906 47.281 1.946 1 95.06 112 LEU B C 1
ATOM 9267 O O . LEU B 1 112 ? -12.719 47.5 2.85 1 95.06 112 LEU B O 1
ATOM 9271 N N . GLY B 1 113 ? -12.117 46.594 0.954 1 94.06 113 GLY B N 1
ATOM 9272 C CA . GLY B 1 113 ? -13.445 46.062 0.726 1 94.06 113 GLY B CA 1
ATOM 9273 C C . GLY B 1 113 ? -13.797 44.938 1.667 1 94.06 113 GLY B C 1
ATOM 9274 O O . GLY B 1 113 ? -14.883 44.906 2.258 1 94.06 113 GLY B O 1
ATOM 9275 N N . THR B 1 114 ? -12.898 44 1.853 1 92.62 114 THR B N 1
ATOM 9276 C CA . THR B 1 114 ? -13.211 42.75 2.561 1 92.62 114 THR B CA 1
ATOM 9277 C C . THR B 1 114 ? -12.789 42.844 4.027 1 92.62 114 THR B C 1
ATOM 9279 O O . THR B 1 114 ? -13.539 42.438 4.918 1 92.62 114 THR B O 1
ATOM 9282 N N . GLU B 1 115 ? -11.664 43.344 4.312 1 93.44 115 GLU B N 1
ATOM 9283 C CA . GLU B 1 115 ? -11.117 43.281 5.668 1 93.44 115 GLU B CA 1
ATOM 9284 C C . GLU B 1 115 ? -11.555 44.5 6.488 1 93.44 115 GLU B C 1
ATOM 9286 O O . GLU B 1 115 ? -11.477 44.469 7.719 1 93.44 115 GLU B O 1
ATOM 9291 N N . VAL B 1 116 ? -12 45.5 5.801 1 94.88 116 VAL B N 1
ATOM 9292 C CA . VAL B 1 116 ? -12.438 46.688 6.547 1 94.88 116 VAL B CA 1
ATOM 9293 C C . VAL B 1 116 ? -13.953 46.844 6.441 1 94.88 116 VAL B C 1
ATOM 9295 O O . VAL B 1 116 ? -14.68 46.562 7.406 1 94.88 116 VAL B O 1
ATOM 9298 N N . VAL B 1 117 ? -14.453 47.094 5.23 1 94.69 117 VAL B N 1
ATOM 9299 C CA . VAL B 1 117 ? -15.867 47.406 5.051 1 94.69 117 VAL B CA 1
ATOM 9300 C C . VAL B 1 117 ? -16.734 46.219 5.426 1 94.69 117 VAL B C 1
ATOM 9302 O O . VAL B 1 117 ? -17.625 46.344 6.266 1 94.69 117 VAL B O 1
ATOM 9305 N N . ALA B 1 118 ? -16.484 45.125 4.84 1 93.56 118 ALA B N 1
ATOM 9306 C CA . ALA B 1 118 ? -17.281 43.938 5.113 1 93.56 118 ALA B CA 1
ATOM 9307 C C . ALA B 1 118 ? -17.125 43.469 6.562 1 93.56 118 ALA B C 1
ATOM 9309 O O . ALA B 1 118 ? -18.047 42.906 7.145 1 93.56 118 ALA B O 1
ATOM 9310 N N . ASN B 1 119 ? -15.969 43.719 7.078 1 93.25 119 ASN B N 1
ATOM 9311 C CA . ASN B 1 119 ? -15.711 43.344 8.461 1 93.25 119 ASN B CA 1
ATOM 9312 C C . ASN B 1 119 ? -16.625 44.094 9.43 1 93.25 119 ASN B C 1
ATOM 9314 O O . ASN B 1 119 ? -16.984 43.562 10.484 1 93.25 119 ASN B O 1
ATOM 9318 N N . ILE B 1 120 ? -17 45.281 9.117 1 93.75 120 ILE B N 1
ATOM 9319 C CA . ILE B 1 120 ? -17.906 46.062 9.953 1 93.75 120 ILE B CA 1
ATOM 9320 C C . ILE B 1 120 ? -19.203 45.281 10.141 1 93.75 120 ILE B C 1
ATOM 9322 O O . ILE B 1 120 ? -19.688 45.125 11.266 1 93.75 120 ILE B O 1
ATOM 9326 N N . ASP B 1 121 ? -19.703 44.812 9.07 1 93.5 121 ASP B N 1
ATOM 9327 C CA . ASP B 1 121 ? -20.953 44.094 9.133 1 93.5 121 ASP B CA 1
ATOM 9328 C C . ASP B 1 121 ? -20.797 42.781 9.93 1 93.5 121 ASP B C 1
ATOM 9330 O O . ASP B 1 121 ? -21.703 42.406 10.688 1 93.5 121 ASP B O 1
ATOM 9334 N N . ARG B 1 122 ? -19.75 42.094 9.766 1 93.44 122 ARG B N 1
ATOM 9335 C CA . ARG B 1 122 ? -19.516 40.875 10.492 1 93.44 122 ARG B CA 1
ATOM 9336 C C . ARG B 1 122 ? -19.422 41.125 11.992 1 93.44 122 ARG B C 1
ATOM 9338 O O . ARG B 1 122 ? -19.906 40.312 12.789 1 93.44 122 ARG B O 1
ATOM 9345 N N . THR B 1 123 ? -18.781 42.188 12.367 1 94.81 123 THR B N 1
ATOM 9346 C CA . THR B 1 123 ? -18.641 42.531 13.773 1 94.81 123 THR B CA 1
ATOM 9347 C C . THR B 1 123 ? -20 42.875 14.375 1 94.81 123 THR B C 1
ATOM 9349 O O . THR B 1 123 ? -20.328 42.438 15.484 1 94.81 123 THR B O 1
ATOM 9352 N N . LEU B 1 124 ? -20.75 43.625 13.633 1 95 124 LEU B N 1
ATOM 9353 C CA . LEU B 1 124 ? -22.078 44.031 14.117 1 95 124 LEU B CA 1
ATOM 9354 C C . LEU B 1 124 ? -22.984 42.812 14.266 1 95 124 LEU B C 1
ATOM 9356 O O . LEU B 1 124 ? -23.844 42.781 15.156 1 95 124 LEU B O 1
ATOM 9360 N N . ALA B 1 125 ? -22.781 41.875 13.461 1 94.94 125 ALA B N 1
ATOM 9361 C CA . ALA B 1 125 ? -23.625 40.688 13.477 1 94.94 125 ALA B CA 1
ATOM 9362 C C . ALA B 1 125 ? -23.344 39.844 14.711 1 94.94 125 ALA B C 1
ATOM 9364 O O . ALA B 1 125 ? -24.141 38.969 15.062 1 94.94 125 ALA B O 1
ATOM 9365 N N . LEU B 1 126 ? -22.25 40.031 15.414 1 95.12 126 LEU B N 1
ATOM 9366 C CA . LEU B 1 126 ? -21.906 39.281 16.609 1 95.12 126 LEU B CA 1
ATOM 9367 C C . LEU B 1 126 ? -22.719 39.75 17.812 1 95.12 126 LEU B C 1
ATOM 9369 O O . LEU B 1 126 ? -22.812 39.062 18.828 1 95.12 126 LEU B O 1
ATOM 9373 N N . MET B 1 127 ? -23.234 40.938 17.703 1 94.31 127 MET B N 1
ATOM 9374 C CA . MET B 1 127 ? -24 41.531 18.797 1 94.31 127 MET B CA 1
ATOM 9375 C C . MET B 1 127 ? -25.5 41.281 18.609 1 94.31 127 MET B C 1
ATOM 9377 O O . MET B 1 127 ? -25.984 41.25 17.484 1 94.31 127 MET B O 1
ATOM 9381 N N . PRO B 1 128 ? -26.188 41.094 19.734 1 89.81 128 PRO B N 1
ATOM 9382 C CA . PRO B 1 128 ? -27.641 40.906 19.609 1 89.81 128 PRO B CA 1
ATOM 9383 C C . PRO B 1 128 ? -28.344 42.125 19.047 1 89.81 128 PRO B C 1
ATOM 9385 O O . PRO B 1 128 ? -29.266 42.031 18.234 1 89.81 128 PRO B O 1
ATOM 9388 N N . ASP B 1 129 ? -27.953 43.344 19.516 1 86.94 129 ASP B N 1
ATOM 9389 C CA . ASP B 1 129 ? -28.484 44.594 19.031 1 86.94 129 ASP B CA 1
ATOM 9390 C C . ASP B 1 129 ? -27.375 45.656 18.875 1 86.94 129 ASP B C 1
ATOM 9392 O O . ASP B 1 129 ? -27.062 46.375 19.828 1 86.94 129 ASP B O 1
ATOM 9396 N N . ALA B 1 130 ? -26.922 45.844 17.75 1 83.88 130 ALA B N 1
ATOM 9397 C CA . ALA B 1 130 ? -25.781 46.688 17.484 1 83.88 130 ALA B CA 1
ATOM 9398 C C . ALA B 1 130 ? -26.156 48.156 17.594 1 83.88 130 ALA B C 1
ATOM 9400 O O . ALA B 1 130 ? -25.312 49 17.922 1 83.88 130 ALA B O 1
ATOM 9401 N N . SER B 1 131 ? -27.344 48.531 17.281 1 81.62 131 SER B N 1
ATOM 9402 C CA . SER B 1 131 ? -27.781 49.938 17.266 1 81.62 131 SER B CA 1
ATOM 9403 C C . SER B 1 131 ? -27.797 50.5 18.672 1 81.62 131 SER B C 1
ATOM 9405 O O . SER B 1 131 ? -27.641 51.719 18.844 1 81.62 131 SER B O 1
ATOM 9407 N N . ALA B 1 132 ? -27.859 49.656 19.641 1 82.56 132 ALA B N 1
ATOM 9408 C CA . ALA B 1 132 ? -27.953 50.125 21.031 1 82.56 132 ALA B CA 1
ATOM 9409 C C . ALA B 1 132 ? -26.641 49.906 21.766 1 82.56 132 ALA B C 1
ATOM 9411 O O . ALA B 1 132 ? -26.516 50.25 22.938 1 82.56 132 ALA B O 1
ATOM 9412 N N . ALA B 1 133 ? -25.672 49.5 21.078 1 90.38 133 ALA B N 1
ATOM 9413 C CA . ALA B 1 133 ? -24.422 49.094 21.719 1 90.38 133 ALA B CA 1
ATOM 9414 C C . ALA B 1 133 ? -23.562 50.312 22.047 1 90.38 133 ALA B C 1
ATOM 9416 O O . ALA B 1 133 ? -23.484 51.25 21.25 1 90.38 133 ALA B O 1
ATOM 9417 N N . ASN B 1 134 ? -22.953 50.344 23.219 1 92.69 134 ASN B N 1
ATOM 9418 C CA . ASN B 1 134 ? -22.016 51.406 23.578 1 92.69 134 ASN B CA 1
ATOM 9419 C C . ASN B 1 134 ? -20.609 51.094 23.094 1 92.69 134 ASN B C 1
ATOM 9421 O O . ASN B 1 134 ? -20.375 50.062 22.453 1 92.69 134 ASN B O 1
ATOM 9425 N N . ARG B 1 135 ? -19.672 51.906 23.344 1 93.44 135 ARG B N 1
ATOM 9426 C CA . ARG B 1 135 ? -18.312 51.812 22.828 1 93.44 135 ARG B CA 1
ATOM 9427 C C . ARG B 1 135 ? -17.625 50.562 23.344 1 93.44 135 ARG B C 1
ATOM 9429 O O . ARG B 1 135 ? -16.922 49.875 22.594 1 93.44 135 ARG B O 1
ATOM 9436 N N . ALA B 1 136 ? -17.859 50.219 24.625 1 93.88 136 ALA B N 1
ATOM 9437 C CA . ALA B 1 136 ? -17.234 49.062 25.219 1 93.88 136 ALA B CA 1
ATOM 9438 C C . ALA B 1 136 ? -17.75 47.781 24.578 1 93.88 136 ALA B C 1
ATOM 9440 O O . ALA B 1 136 ? -16.969 46.844 24.344 1 93.88 136 ALA B O 1
ATOM 9441 N N . GLN B 1 137 ? -19 47.719 24.344 1 95.5 137 GLN B N 1
ATOM 9442 C CA . GLN B 1 137 ? -19.594 46.562 23.672 1 95.5 137 GLN B CA 1
ATOM 9443 C C . GLN B 1 137 ? -19.031 46.406 22.25 1 95.5 137 GLN B C 1
ATOM 9445 O O . GLN B 1 137 ? -18.781 45.281 21.797 1 95.5 137 GLN B O 1
ATOM 9450 N N . HIS B 1 138 ? -18.828 47.531 21.578 1 95.44 138 HIS B N 1
ATOM 9451 C CA . HIS B 1 138 ? -18.219 47.469 20.25 1 95.44 138 HIS B CA 1
ATOM 9452 C C . HIS B 1 138 ? -16.797 46.906 20.312 1 95.44 138 HIS B C 1
ATOM 9454 O O . HIS B 1 138 ? -16.391 46.156 19.438 1 95.44 138 HIS B O 1
ATOM 9460 N N . LEU B 1 139 ? -16.094 47.281 21.328 1 95.56 139 LEU B N 1
ATOM 9461 C CA . LEU B 1 139 ? -14.734 46.781 21.5 1 95.56 139 LEU B CA 1
ATOM 9462 C C . LEU B 1 139 ? -14.727 45.281 21.688 1 95.56 139 LEU B C 1
ATOM 9464 O O . LEU B 1 139 ? -13.93 44.562 21.062 1 95.56 139 LEU B O 1
ATOM 9468 N N . VAL B 1 140 ? -15.586 44.812 22.578 1 96.81 140 VAL B N 1
ATOM 9469 C CA . VAL B 1 140 ? -15.656 43.375 22.875 1 96.81 140 VAL B CA 1
ATOM 9470 C C . VAL B 1 140 ? -16.047 42.594 21.625 1 96.81 140 VAL B C 1
ATOM 9472 O O . VAL B 1 140 ? -15.438 41.562 21.312 1 96.81 140 VAL B O 1
ATOM 9475 N N . ALA B 1 141 ? -17 43.125 20.891 1 97.38 141 ALA B N 1
ATOM 9476 C CA . ALA B 1 141 ? -17.422 42.469 19.656 1 97.38 141 ALA B CA 1
ATOM 9477 C C . ALA B 1 141 ? -16.297 42.438 18.625 1 97.38 141 ALA B C 1
ATOM 9479 O O . ALA B 1 141 ? -16.062 41.438 17.953 1 97.38 141 ALA B O 1
ATOM 9480 N N . TRP B 1 142 ? -15.656 43.531 18.5 1 96.75 142 TRP B N 1
ATOM 9481 C CA . TRP B 1 142 ? -14.547 43.688 17.562 1 96.75 142 TRP B CA 1
ATOM 9482 C C . TRP B 1 142 ? -13.398 42.75 17.922 1 96.75 142 TRP B C 1
ATOM 9484 O O . TRP B 1 142 ? -12.82 42.094 17.062 1 96.75 142 TRP B O 1
ATOM 9494 N N . GLY B 1 143 ? -13.062 42.656 19.203 1 96.69 143 GLY B N 1
ATOM 9495 C CA . GLY B 1 143 ? -12 41.781 19.672 1 96.69 143 GLY B CA 1
ATOM 9496 C C . GLY B 1 143 ? -12.312 40.312 19.484 1 96.69 143 GLY B C 1
ATOM 9497 O O . GLY B 1 143 ? -11.461 39.531 19.016 1 96.69 143 GLY B O 1
ATOM 9498 N N . ILE B 1 144 ? -13.5 39.938 19.828 1 97.69 144 ILE B N 1
ATOM 9499 C CA . ILE B 1 144 ? -13.93 38.562 19.609 1 97.69 144 ILE B CA 1
ATOM 9500 C C . ILE B 1 144 ? -13.953 38.25 18.125 1 97.69 144 ILE B C 1
ATOM 9502 O O . ILE B 1 144 ? -13.484 37.188 17.688 1 97.69 144 ILE B O 1
ATOM 9506 N N . GLY B 1 145 ? -14.477 39.188 17.375 1 96.5 145 GLY B N 1
ATOM 9507 C CA . GLY B 1 145 ? -14.562 39 15.945 1 96.5 145 GLY B CA 1
ATOM 9508 C C . GLY B 1 145 ? -13.211 38.781 15.281 1 96.5 145 GLY B C 1
ATOM 9509 O O . GLY B 1 145 ? -13.062 37.906 14.438 1 96.5 145 GLY B O 1
ATOM 9510 N N . GLN B 1 146 ? -12.312 39.562 15.625 1 94.75 146 GLN B N 1
ATOM 9511 C CA . GLN B 1 146 ? -10.984 39.438 15.047 1 94.75 146 GLN B CA 1
ATOM 9512 C C . GLN B 1 146 ? -10.344 38.125 15.438 1 94.75 146 GLN B C 1
ATOM 9514 O O . GLN B 1 146 ? -9.641 37.5 14.633 1 94.75 146 GLN B O 1
ATOM 9519 N N . THR B 1 147 ? -10.508 37.688 16.656 1 97.06 147 THR B N 1
ATOM 9520 C CA . THR B 1 147 ? -9.953 36.406 17.125 1 97.06 147 THR B CA 1
ATOM 9521 C C . THR B 1 147 ? -10.578 35.25 16.375 1 97.06 147 THR B C 1
ATOM 9523 O O . THR B 1 147 ? -9.875 34.312 15.945 1 97.06 147 THR B O 1
ATOM 9526 N N . LEU B 1 148 ? -11.812 35.312 16.172 1 96.44 148 LEU B N 1
ATOM 9527 C CA . LEU B 1 148 ? -12.508 34.219 15.484 1 96.44 148 LEU B CA 1
ATOM 9528 C C . LEU B 1 148 ? -12.188 34.219 14 1 96.44 148 LEU B C 1
ATOM 9530 O O . LEU B 1 148 ? -12.117 33.156 13.375 1 96.44 148 LEU B O 1
ATOM 9534 N N . GLU B 1 149 ? -12.047 35.375 13.414 1 93.75 149 GLU B N 1
ATOM 9535 C CA . GLU B 1 149 ? -11.633 35.438 12.016 1 93.75 149 GLU B CA 1
ATOM 9536 C C . GLU B 1 149 ? -10.25 34.812 11.828 1 93.75 149 GLU B C 1
ATOM 9538 O O . GLU B 1 149 ? -10 34.125 10.836 1 93.75 149 GLU B O 1
ATOM 9543 N N . ASN B 1 150 ? -9.367 35.156 12.758 1 93.62 150 ASN B N 1
ATOM 9544 C CA . ASN B 1 150 ? -8.062 34.5 12.758 1 93.62 150 ASN B CA 1
ATOM 9545 C C . ASN B 1 150 ? -8.195 32.969 12.859 1 93.62 150 ASN B C 1
ATOM 9547 O O . ASN B 1 150 ? -7.52 32.25 12.141 1 93.62 150 ASN B O 1
ATOM 9551 N N . LEU B 1 151 ? -9.031 32.531 13.68 1 93.31 151 LEU B N 1
ATOM 9552 C CA . LEU B 1 151 ? -9.25 31.109 13.891 1 93.31 151 LEU B CA 1
ATOM 9553 C C . LEU B 1 151 ? -9.789 30.438 12.625 1 93.31 151 LEU B C 1
ATOM 9555 O O . LEU B 1 151 ? -9.438 29.297 12.312 1 93.31 151 LEU B O 1
ATOM 9559 N N . ASP B 1 152 ? -10.648 31.203 11.922 1 89.94 152 ASP B N 1
ATOM 9560 C CA . ASP B 1 152 ? -11.227 30.672 10.688 1 89.94 152 ASP B CA 1
ATOM 9561 C C . ASP B 1 152 ? -10.133 30.359 9.672 1 89.94 152 ASP B C 1
ATOM 9563 O O . ASP B 1 152 ? -10.227 29.359 8.945 1 89.94 152 ASP B O 1
ATOM 9567 N N . ARG B 1 153 ? -9.18 31.141 9.656 1 86.81 153 ARG B N 1
ATOM 9568 C CA . ARG B 1 153 ? -8.086 30.953 8.711 1 86.81 153 ARG B CA 1
ATOM 9569 C C . ARG B 1 153 ? -7.207 29.766 9.117 1 86.81 153 ARG B C 1
ATOM 9571 O O . ARG B 1 153 ? -6.547 29.156 8.273 1 86.81 153 ARG B O 1
ATOM 9578 N N . LEU B 1 154 ? -7.23 29.453 10.383 1 87.88 154 LEU B N 1
ATOM 9579 C CA . LEU B 1 154 ? -6.375 28.391 10.898 1 87.88 154 LEU B CA 1
ATOM 9580 C C . LEU B 1 154 ? -7.141 27.078 11 1 87.88 154 LEU B C 1
ATOM 9582 O O . LEU B 1 154 ? -6.559 26.047 11.328 1 87.88 154 LEU B O 1
ATOM 9586 N N . GLU B 1 155 ? -8.359 27.094 10.703 1 86.06 155 GLU B N 1
ATOM 9587 C CA . GLU B 1 155 ? -9.203 25.922 10.875 1 86.06 155 GLU B CA 1
ATOM 9588 C C . GLU B 1 155 ? -8.719 24.766 10.016 1 86.06 155 GLU B C 1
ATOM 9590 O O . GLU B 1 155 ? -8.977 23.594 10.328 1 86.06 155 GLU B O 1
ATOM 9595 N N . VAL B 1 156 ? -8 25.047 9.023 1 77.38 156 VAL B N 1
ATOM 9596 C CA . VAL B 1 156 ? -7.496 24.016 8.109 1 77.38 156 VAL B CA 1
ATOM 9597 C C . VAL B 1 156 ? -6.465 23.156 8.828 1 77.38 156 VAL B C 1
ATOM 9599 O O . VAL B 1 156 ? -6.18 22.031 8.398 1 77.38 156 VAL B O 1
ATOM 9602 N N . ARG B 1 157 ? -5.973 23.656 9.914 1 78.62 157 ARG B N 1
ATOM 9603 C CA . ARG B 1 157 ? -4.996 22.906 10.688 1 78.62 157 ARG B CA 1
ATOM 9604 C C . ARG B 1 157 ? -5.68 21.844 11.555 1 78.62 157 ARG B C 1
ATOM 9606 O O . ARG B 1 157 ? -5.027 20.938 12.062 1 78.62 157 ARG B O 1
ATOM 9613 N N . GLY B 1 158 ? -6.906 22.047 11.773 1 78.75 158 GLY B N 1
ATOM 9614 C CA . GLY B 1 158 ? -7.707 21.078 12.516 1 78.75 158 GLY B CA 1
ATOM 9615 C C . GLY B 1 158 ? -9.141 21.531 12.727 1 78.75 158 GLY B C 1
ATOM 9616 O O . GLY B 1 158 ? -9.391 22.703 13.07 1 78.75 158 GLY B O 1
ATOM 9617 N N . ARG B 1 159 ? -10.047 20.625 12.555 1 80 159 ARG B N 1
ATOM 9618 C CA . ARG B 1 159 ? -11.445 21.016 12.688 1 80 159 ARG B CA 1
ATOM 9619 C C . ARG B 1 159 ? -12.188 20.094 13.648 1 80 159 ARG B C 1
ATOM 9621 O O . ARG B 1 159 ? -13.422 20.078 13.68 1 80 159 ARG B O 1
ATOM 9628 N N . ASP B 1 160 ? -11.43 19.297 14.359 1 81.44 160 ASP B N 1
ATOM 9629 C CA . ASP B 1 160 ? -12.062 18.328 15.25 1 81.44 160 ASP B CA 1
ATOM 9630 C C . ASP B 1 160 ? -12.875 19.031 16.344 1 81.44 160 ASP B C 1
ATOM 9632 O O . ASP B 1 160 ? -13.938 18.547 16.734 1 81.44 160 ASP B O 1
ATOM 9636 N N . SER B 1 161 ? -12.312 20.062 16.828 1 88.25 161 SER B N 1
ATOM 9637 C CA . SER B 1 161 ? -12.992 20.891 17.828 1 88.25 161 SER B CA 1
ATOM 9638 C C . SER B 1 161 ? -12.422 22.297 17.844 1 88.25 161 SER B C 1
ATOM 9640 O O . SER B 1 161 ? -11.336 22.547 17.312 1 88.25 161 SER B O 1
ATOM 9642 N N . ALA B 1 162 ? -13.234 23.234 18.312 1 93.31 162 ALA B N 1
ATOM 9643 C CA . ALA B 1 162 ? -12.789 24.609 18.438 1 93.31 162 ALA B CA 1
ATOM 9644 C C . ALA B 1 162 ? -13.391 25.266 19.688 1 93.31 162 ALA B C 1
ATOM 9646 O O . ALA B 1 162 ? -14.477 24.875 20.141 1 93.31 162 ALA B O 1
ATOM 9647 N N . GLY B 1 163 ? -12.664 26.156 20.281 1 94.94 163 GLY B N 1
ATOM 9648 C CA . GLY B 1 163 ? -13.141 26.875 21.453 1 94.94 163 GLY B CA 1
ATOM 9649 C C . GLY B 1 163 ? -12.508 28.25 21.594 1 94.94 163 GLY B C 1
ATOM 9650 O O . GLY B 1 163 ? -11.484 28.547 20.984 1 94.94 163 GLY B O 1
ATOM 9651 N N . ILE B 1 164 ? -13.195 29.109 22.359 1 96.81 164 ILE B N 1
ATOM 9652 C CA . ILE B 1 164 ? -12.695 30.453 22.641 1 96.81 164 ILE B CA 1
ATOM 9653 C C . ILE B 1 164 ? -12.953 30.812 24.094 1 96.81 164 ILE B C 1
ATOM 9655 O O . ILE B 1 164 ? -14 30.453 24.656 1 96.81 164 ILE B O 1
ATOM 9659 N N . ALA B 1 165 ? -12 31.375 24.781 1 96.62 165 ALA B N 1
ATOM 9660 C CA . ALA B 1 165 ? -12.133 31.969 26.094 1 96.62 165 ALA B CA 1
ATOM 9661 C C . ALA B 1 165 ? -12.008 33.5 26.031 1 96.62 165 ALA B C 1
ATOM 9663 O O . ALA B 1 165 ? -11.008 34 25.531 1 96.62 165 ALA B O 1
ATOM 9664 N N . VAL B 1 166 ? -13.023 34.156 26.516 1 96.94 166 VAL B N 1
ATOM 9665 C CA . VAL B 1 166 ? -13.047 35.625 26.531 1 96.94 166 VAL B CA 1
ATOM 9666 C C . VAL B 1 166 ? -12.992 36.125 27.984 1 96.94 166 VAL B C 1
ATOM 9668 O O . VAL B 1 166 ? -13.906 35.875 28.766 1 96.94 166 VAL B O 1
ATOM 9671 N N . LEU B 1 167 ? -11.945 36.781 28.312 1 96.88 167 LEU B N 1
ATOM 9672 C CA . LEU B 1 167 ? -11.773 37.344 29.656 1 96.88 167 LEU B CA 1
ATOM 9673 C C . LEU B 1 167 ? -11.977 38.844 29.641 1 96.88 167 LEU B C 1
ATOM 9675 O O . LEU B 1 167 ? -11.242 39.562 28.969 1 96.88 167 LEU B O 1
ATOM 9679 N N . LEU B 1 168 ? -12.953 39.344 30.406 1 95.31 168 LEU B N 1
ATOM 9680 C CA . LEU B 1 168 ? -13.25 40.781 30.516 1 95.31 168 LEU B CA 1
ATOM 9681 C C . LEU B 1 168 ? -12.695 41.344 31.828 1 95.31 168 LEU B C 1
ATOM 9683 O O . LEU B 1 168 ? -12.812 40.719 32.875 1 95.31 168 LEU B O 1
ATOM 9687 N N . ARG B 1 169 ? -12.023 42.406 31.719 1 94.12 169 ARG B N 1
ATOM 9688 C CA . ARG B 1 169 ? -11.711 43.188 32.906 1 94.12 169 ARG B CA 1
ATOM 9689 C C . ARG B 1 169 ? -12.789 44.219 33.156 1 94.12 169 ARG B C 1
ATOM 9691 O O . ARG B 1 169 ? -13.102 45.031 32.281 1 94.12 169 ARG B O 1
ATOM 9698 N N . LEU B 1 170 ? -13.344 44.219 34.312 1 90.38 170 LEU B N 1
ATOM 9699 C CA . LEU B 1 170 ? -14.453 45.094 34.625 1 90.38 170 LEU B CA 1
ATOM 9700 C C . LEU B 1 170 ? -14.008 46.156 35.656 1 90.38 170 LEU B C 1
ATOM 9702 O O . LEU B 1 170 ? -13.164 45.906 36.5 1 90.38 170 LEU B O 1
ATOM 9706 N N . ALA B 1 171 ? -14.57 47.375 35.531 1 80.31 171 ALA B N 1
ATOM 9707 C CA . ALA B 1 171 ? -14.266 48.469 36.438 1 80.31 171 ALA B CA 1
ATOM 9708 C C . ALA B 1 171 ? -14.758 48.188 37.844 1 80.31 171 ALA B C 1
ATOM 9710 O O . ALA B 1 171 ? -15.711 47.438 38.031 1 80.31 171 ALA B O 1
ATOM 9711 N N . PRO B 1 172 ? -14.039 48.719 38.844 1 71.56 172 PRO B N 1
ATOM 9712 C CA . PRO B 1 172 ? -14.406 48.469 40.25 1 71.56 172 PRO B CA 1
ATOM 9713 C C . PRO B 1 172 ? -15.844 48.875 40.562 1 71.56 172 PRO B C 1
ATOM 9715 O O . PRO B 1 172 ? -16.5 48.281 41.406 1 71.56 172 PRO B O 1
ATOM 9718 N N . ALA B 1 173 ? -16.328 50 39.969 1 60.12 173 ALA B N 1
ATOM 9719 C CA . ALA B 1 173 ? -17.641 50.562 40.312 1 60.12 173 ALA B CA 1
ATOM 9720 C C . ALA B 1 173 ? -18.766 49.75 39.625 1 60.12 173 ALA B C 1
ATOM 9722 O O . ALA B 1 173 ? -19.938 50.156 39.688 1 60.12 173 ALA B O 1
ATOM 9723 N N . ALA B 1 174 ? -18.469 48.719 38.938 1 57.81 174 ALA B N 1
ATOM 9724 C CA . ALA B 1 174 ? -19.516 48 38.219 1 57.81 174 ALA B CA 1
ATOM 9725 C C . ALA B 1 174 ? -20.547 47.438 39.156 1 57.81 174 ALA B C 1
ATOM 9727 O O . ALA B 1 174 ? -20.188 46.75 40.125 1 57.81 174 ALA B O 1
ATOM 9728 N N . PRO B 1 175 ? -21.781 48.031 39.344 1 52.59 175 PRO B N 1
ATOM 9729 C CA . PRO B 1 175 ? -22.797 47.562 40.281 1 52.59 175 PRO B CA 1
ATOM 9730 C C . PRO B 1 175 ? -23.078 46.062 40.125 1 52.59 175 PRO B C 1
ATOM 9732 O O . PRO B 1 175 ? -24.047 45.688 39.469 1 52.59 175 PRO B O 1
ATOM 9735 N N . LEU B 1 176 ? -22.125 45.406 39.969 1 53.62 176 LEU B N 1
ATOM 9736 C CA . LEU B 1 176 ? -22.5 44 39.875 1 53.62 176 LEU B CA 1
ATOM 9737 C C . LEU B 1 176 ? -23.062 43.469 41.188 1 53.62 176 LEU B C 1
ATOM 9739 O O . LEU B 1 176 ? -22.469 43.688 42.25 1 53.62 176 LEU B O 1
ATOM 9743 N N . ARG B 1 177 ? -24.328 43.406 41.281 1 53.12 177 ARG B N 1
ATOM 9744 C CA . ARG B 1 177 ? -24.875 42.719 42.438 1 53.12 177 ARG B CA 1
ATOM 9745 C C . ARG B 1 177 ? -23.938 41.594 42.906 1 53.12 177 ARG B C 1
ATOM 9747 O O . ARG B 1 177 ? -23.016 41.219 42.188 1 53.12 177 ARG B O 1
ATOM 9754 N N . ASP B 1 178 ? -24.25 40.844 43.969 1 54.91 178 ASP B N 1
ATOM 9755 C CA . ASP B 1 178 ? -23.469 39.812 44.656 1 54.91 178 ASP B CA 1
ATOM 9756 C C . ASP B 1 178 ? -22.875 38.812 43.656 1 54.91 178 ASP B C 1
ATOM 9758 O O . ASP B 1 178 ? -23.578 38.281 42.812 1 54.91 178 ASP B O 1
ATOM 9762 N N . LEU B 1 179 ? -21.438 38.844 43.5 1 58.09 179 LEU B N 1
ATOM 9763 C CA . LEU B 1 179 ? -20.656 37.844 42.75 1 58.09 179 LEU B CA 1
ATOM 9764 C C . LEU B 1 179 ? -21.328 36.5 42.781 1 58.09 179 LEU B C 1
ATOM 9766 O O . LEU B 1 179 ? -21.328 35.75 41.781 1 58.09 179 LEU B O 1
ATOM 9770 N N . ARG B 1 180 ? -21.953 36.25 43.812 1 58.56 180 ARG B N 1
ATOM 9771 C CA . ARG B 1 180 ? -22.594 34.969 44.031 1 58.56 180 ARG B CA 1
ATOM 9772 C C . ARG B 1 180 ? -23.812 34.812 43.125 1 58.56 180 ARG B C 1
ATOM 9774 O O . ARG B 1 180 ? -24.062 33.719 42.594 1 58.56 180 ARG B O 1
ATOM 9781 N N . SER B 1 181 ? -24.531 35.906 43.031 1 58.94 181 SER B N 1
ATOM 9782 C CA . SER B 1 181 ? -25.734 35.844 42.188 1 58.94 181 SER B CA 1
ATOM 9783 C C . SER B 1 181 ? -25.375 35.688 40.719 1 58.94 181 SER B C 1
ATOM 9785 O O . SER B 1 181 ? -26.031 34.938 40 1 58.94 181 SER B O 1
ATOM 9787 N N 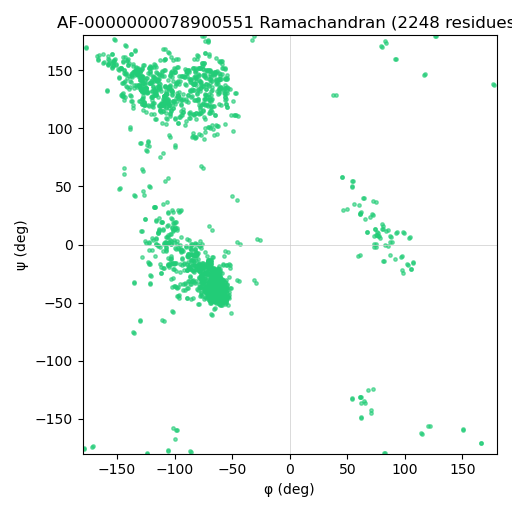. LEU B 1 182 ? -24.312 36.281 40.312 1 61 182 LEU B N 1
ATOM 9788 C CA . LEU B 1 182 ? -23.859 36.156 38.938 1 61 182 LEU B CA 1
ATOM 9789 C C . LEU B 1 182 ? -23.281 34.781 38.688 1 61 182 LEU B C 1
ATOM 9791 O O . LEU B 1 182 ? -23.484 34.219 37.594 1 61 182 LEU B O 1
ATOM 9795 N N . GLN B 1 183 ? -22.688 34.281 39.656 1 61.03 183 GLN B N 1
ATOM 9796 C CA . GLN B 1 183 ? -22.156 32.938 39.531 1 61.03 183 GLN B CA 1
ATOM 9797 C C . GLN B 1 183 ? -23.281 31.906 39.375 1 61.03 183 GLN B C 1
ATOM 9799 O O . GLN B 1 183 ? -23.141 30.938 38.656 1 61.03 183 GLN B O 1
ATOM 9804 N N . ALA B 1 184 ? -24.375 32.25 40.188 1 60.22 184 ALA B N 1
ATOM 9805 C CA . ALA B 1 184 ? -25.531 31.344 40.125 1 60.22 184 ALA B CA 1
ATOM 9806 C C . ALA B 1 184 ? -26.156 31.359 38.719 1 60.22 184 ALA B C 1
ATOM 9808 O O . ALA B 1 184 ? -26.516 30.312 38.188 1 60.22 184 ALA B O 1
ATOM 9809 N N . VAL B 1 185 ? -26.156 32.469 38.156 1 58.22 185 VAL B N 1
ATOM 9810 C CA . VAL B 1 185 ? -26.703 32.625 36.812 1 58.22 185 VAL B CA 1
ATOM 9811 C C . VAL B 1 185 ? -25.781 31.922 35.781 1 58.22 185 VAL B C 1
ATOM 9813 O O . VAL B 1 185 ? -26.266 31.25 34.875 1 58.22 185 VAL B O 1
ATOM 9816 N N . ALA B 1 186 ? -24.516 32.062 35.969 1 59.94 186 ALA B N 1
ATOM 9817 C CA . ALA B 1 186 ? -23.516 31.438 35.125 1 59.94 186 ALA B CA 1
ATOM 9818 C C . ALA B 1 186 ? -23.641 29.922 35.156 1 59.94 186 ALA B C 1
ATOM 9820 O O . ALA B 1 186 ? -23.5 29.266 34.125 1 59.94 186 ALA B O 1
ATOM 9821 N N . ARG B 1 187 ? -23.984 29.359 36.219 1 59.25 187 ARG B N 1
ATOM 9822 C CA . ARG B 1 187 ? -24.172 27.922 36.406 1 59.25 187 ARG B CA 1
ATOM 9823 C C . ARG B 1 187 ? -25.359 27.422 35.594 1 59.25 187 ARG B C 1
ATOM 9825 O O . ARG B 1 187 ? -25.281 26.344 35 1 59.25 187 ARG B O 1
ATOM 9832 N N . GLU B 1 188 ? -26.359 28.172 35.781 1 56.09 188 GLU B N 1
ATOM 9833 C CA . GLU B 1 188 ? -27.578 27.766 35.062 1 56.09 188 GLU B CA 1
ATOM 9834 C C . GLU B 1 188 ? -27.391 27.797 33.562 1 56.09 188 GLU B C 1
ATOM 9836 O O . GLU B 1 188 ? -27.828 26.891 32.844 1 56.09 188 GLU B O 1
ATOM 9841 N N . ALA B 1 189 ? -26.641 28.719 33.125 1 55.12 189 ALA B N 1
ATOM 9842 C CA . ALA B 1 189 ? -26.391 28.875 31.703 1 55.12 189 ALA B CA 1
ATOM 9843 C C . ALA B 1 189 ? -25.453 27.781 31.188 1 55.12 189 ALA B C 1
ATOM 9845 O O . ALA B 1 189 ? -25.609 27.297 30.062 1 55.12 189 ALA B O 1
ATOM 9846 N N . GLY B 1 190 ? -24.422 27.406 31.922 1 54.22 190 GLY B N 1
ATOM 9847 C CA . GLY B 1 190 ? -23.453 26.391 31.531 1 54.22 190 GLY B CA 1
ATOM 9848 C C . GLY B 1 190 ? -24.062 25 31.391 1 54.22 190 GLY B C 1
ATOM 9849 O O . GLY B 1 190 ? -23.609 24.203 30.562 1 54.22 190 GLY B O 1
ATOM 9850 N N . ARG B 1 191 ? -25.016 24.625 32.25 1 50.94 191 ARG B N 1
ATOM 9851 C CA . ARG B 1 191 ? -25.703 23.344 32.219 1 50.94 191 ARG B CA 1
ATOM 9852 C C . ARG B 1 191 ? -26.422 23.141 30.891 1 50.94 191 ARG B C 1
ATOM 9854 O O . ARG B 1 191 ? -26.516 22.016 30.391 1 50.94 191 ARG B O 1
ATOM 9861 N N . GLU B 1 192 ? -26.859 24.172 30.453 1 46.97 192 GLU B N 1
ATOM 9862 C CA . GLU B 1 192 ? -27.625 24.078 29.219 1 46.97 192 GLU B CA 1
ATOM 9863 C C . GLU B 1 192 ? -26.75 23.625 28.062 1 46.97 192 GLU B C 1
ATOM 9865 O O . GLU B 1 192 ? -27.219 22.922 27.156 1 46.97 192 GLU B O 1
ATOM 9870 N N . PHE B 1 193 ? -25.531 24.031 28.188 1 46.41 193 PHE B N 1
ATOM 9871 C CA . PHE B 1 193 ? -24.766 23.703 26.984 1 46.41 193 PHE B CA 1
ATOM 9872 C C . PHE B 1 193 ? -23.891 22.469 27.234 1 46.41 193 PHE B C 1
ATOM 9874 O O . PHE B 1 193 ? -23.078 22.094 26.375 1 46.41 193 PHE B O 1
ATOM 9881 N N . GLY B 1 194 ? -24.172 21.719 28.312 1 44.59 194 GLY B N 1
ATOM 9882 C CA . GLY B 1 194 ? -23.484 20.469 28.578 1 44.59 194 GLY B CA 1
ATOM 9883 C C . GLY B 1 194 ? -21.984 20.625 28.734 1 44.59 194 GLY B C 1
ATOM 9884 O O . GLY B 1 194 ? -21.25 19.641 28.688 1 44.59 194 GLY B O 1
ATOM 9885 N N . ASP B 1 195 ? -21.391 21.641 28.484 1 48.12 195 ASP B N 1
ATOM 9886 C CA . ASP B 1 195 ? -19.938 21.797 28.578 1 48.12 195 ASP B CA 1
ATOM 9887 C C . ASP B 1 195 ? -19.5 21.875 30.047 1 48.12 195 ASP B C 1
ATOM 9889 O O . ASP B 1 195 ? -19.75 22.891 30.719 1 48.12 195 ASP B O 1
ATOM 9893 N N . GLN B 1 196 ? -19.016 20.641 30.688 1 45.22 196 GLN B N 1
ATOM 9894 C CA . GLN B 1 196 ? -18.562 20.625 32.062 1 45.22 196 GLN B CA 1
ATOM 9895 C C . GLN B 1 196 ? -17.438 21.609 32.281 1 45.22 196 GLN B C 1
ATOM 9897 O O . GLN B 1 196 ? -17.203 22.078 33.406 1 45.22 196 GLN B O 1
ATOM 9902 N N . ASP B 1 197 ? -16.891 22.188 31.266 1 50.69 197 ASP B N 1
ATOM 9903 C CA . ASP B 1 197 ? -15.695 23 31.422 1 50.69 197 ASP B CA 1
ATOM 9904 C C . ASP B 1 197 ? -15.867 24.375 30.781 1 50.69 197 ASP B C 1
ATOM 9906 O O . ASP B 1 197 ? -14.969 25.219 30.859 1 50.69 197 ASP B O 1
ATOM 9910 N N . GLY B 1 198 ? -16.938 24.688 29.969 1 55.75 198 GLY B N 1
ATOM 9911 C CA . GLY B 1 198 ? -17.172 25.828 29.094 1 55.75 198 GLY B CA 1
ATOM 9912 C C . GLY B 1 198 ? -17.953 26.938 29.766 1 55.75 198 GLY B C 1
ATOM 9913 O O . GLY B 1 198 ? -18.547 27.781 29.094 1 55.75 198 GLY B O 1
ATOM 9914 N N . GLY B 1 199 ? -17.844 27.125 31.109 1 70.81 199 GLY B N 1
ATOM 9915 C CA . GLY B 1 199 ? -18.766 28.016 31.797 1 70.81 199 GLY B CA 1
ATOM 9916 C C . GLY B 1 199 ? -18.188 29.391 32.062 1 70.81 199 GLY B C 1
ATOM 9917 O O . GLY B 1 199 ? -17.344 29.875 31.297 1 70.81 199 GLY B O 1
ATOM 9918 N N . ILE B 1 200 ? -18.766 30.172 32.844 1 80.44 200 ILE B N 1
ATOM 9919 C CA . ILE B 1 200 ? -18.375 31.516 33.281 1 80.44 200 ILE B CA 1
ATOM 9920 C C . ILE B 1 200 ? -17.562 31.422 34.594 1 80.44 200 ILE B C 1
ATOM 9922 O O . ILE B 1 200 ? -17.875 30.625 35.469 1 80.44 200 ILE B O 1
ATOM 9926 N N . ALA B 1 201 ? -16.453 32.031 34.625 1 83.88 201 ALA B N 1
ATOM 9927 C CA . ALA B 1 201 ? -15.641 32.156 35.812 1 83.88 201 ALA B CA 1
ATOM 9928 C C . ALA B 1 201 ? -15.508 33.625 36.25 1 83.88 201 ALA B C 1
ATOM 9930 O O . ALA B 1 201 ? -15.195 34.5 35.406 1 83.88 201 ALA B O 1
ATOM 9931 N N . LEU B 1 202 ? -15.781 33.938 37.5 1 84.62 202 LEU B N 1
ATOM 9932 C CA . LEU B 1 202 ? -15.695 35.281 38.031 1 84.62 202 LEU B CA 1
ATOM 9933 C C . LEU B 1 202 ? -14.664 35.344 39.156 1 84.62 202 LEU B C 1
ATOM 9935 O O . LEU B 1 202 ? -14.633 34.5 40.031 1 84.62 202 LEU B O 1
ATOM 9939 N N . HIS B 1 203 ? -13.859 36.375 39.125 1 87.94 203 HIS B N 1
ATOM 9940 C CA . HIS B 1 203 ? -12.852 36.562 40.156 1 87.94 203 HIS B CA 1
ATOM 9941 C C . HIS B 1 203 ? -12.641 38.031 40.5 1 87.94 203 HIS B C 1
ATOM 9943 O O . HIS B 1 203 ? -12.727 38.875 39.625 1 87.94 203 HIS B O 1
ATOM 9949 N N . ALA B 1 204 ? -12.266 38.281 41.719 1 85.81 204 ALA B N 1
ATOM 9950 C CA . ALA B 1 204 ? -11.93 39.625 42.188 1 85.81 204 ALA B CA 1
ATOM 9951 C C . ALA B 1 204 ? -10.445 39.906 42 1 85.81 204 ALA B C 1
ATOM 9953 O O . ALA B 1 204 ? -9.609 39.031 42.188 1 85.81 204 ALA B O 1
ATOM 9954 N N . LEU B 1 205 ? -10.227 41.125 41.688 1 87.88 205 LEU B N 1
ATOM 9955 C CA . LEU B 1 205 ? -8.836 41.531 41.531 1 87.88 205 LEU B CA 1
ATOM 9956 C C . LEU B 1 205 ? -8.367 42.312 42.75 1 87.88 205 LEU B C 1
ATOM 9958 O O . LEU B 1 205 ? -9.188 42.875 43.5 1 87.88 205 LEU B O 1
ATOM 9962 N N . ALA B 1 206 ? -7.059 42.406 42.906 1 81.81 206 ALA B N 1
ATOM 9963 C CA . ALA B 1 206 ? -6.461 43.094 44.062 1 81.81 206 ALA B CA 1
ATOM 9964 C C . ALA B 1 206 ? -6.766 44.594 44.031 1 81.81 206 ALA B C 1
ATOM 9966 O O . ALA B 1 206 ? -6.875 45.25 45.062 1 81.81 206 ALA B O 1
ATOM 9967 N N . ASP B 1 207 ? -6.98 45.188 42.906 1 81.25 207 ASP B N 1
ATOM 9968 C CA . ASP B 1 207 ? -7.215 46.625 42.75 1 81.25 207 ASP B CA 1
ATOM 9969 C C . ASP B 1 207 ? -8.703 46.938 42.875 1 81.25 207 ASP B C 1
ATOM 9971 O O . ASP B 1 207 ? -9.109 48.094 42.656 1 81.25 207 ASP B O 1
ATOM 9975 N N . GLY B 1 208 ? -9.5 45.969 43.188 1 79.12 208 GLY B N 1
ATOM 9976 C CA . GLY B 1 208 ? -10.922 46.188 43.406 1 79.12 208 GLY B CA 1
ATOM 9977 C C . GLY B 1 208 ? -11.758 45.875 42.188 1 79.12 208 GLY B C 1
ATOM 9978 O O . GLY B 1 208 ? -12.992 45.844 42.25 1 79.12 208 GLY B O 1
ATOM 9979 N N . GLY B 1 209 ? -11.117 45.656 41.062 1 84.19 209 GLY B N 1
ATOM 9980 C CA . GLY B 1 209 ? -11.828 45.281 39.844 1 84.19 209 GLY B CA 1
ATOM 9981 C C . GLY B 1 209 ? -12.266 43.844 39.844 1 84.19 209 GLY B C 1
ATOM 9982 O O . GLY B 1 209 ? -12.18 43.156 40.875 1 84.19 209 GLY B O 1
ATOM 9983 N N . LEU B 1 210 ? -12.938 43.406 38.781 1 87.38 210 LEU B N 1
ATOM 9984 C CA . LEU B 1 210 ? -13.406 42.031 38.594 1 87.38 210 LEU B CA 1
ATOM 9985 C C . LEU B 1 210 ? -13.023 41.531 37.219 1 87.38 210 LEU B C 1
ATOM 9987 O O . LEU B 1 210 ? -12.844 42.312 36.281 1 87.38 210 LEU B O 1
ATOM 9991 N N . THR B 1 211 ? -12.852 40.219 37.188 1 91.56 211 THR B N 1
ATOM 9992 C CA . THR B 1 211 ? -12.695 39.594 35.875 1 91.56 211 THR B CA 1
ATOM 9993 C C . THR B 1 211 ? -13.805 38.562 35.656 1 91.56 211 THR B C 1
ATOM 9995 O O . THR B 1 211 ? -14.242 37.875 36.594 1 91.56 211 THR B O 1
ATOM 9998 N N . ALA B 1 212 ? -14.32 38.5 34.438 1 90.44 212 ALA B N 1
ATOM 9999 C CA . ALA B 1 212 ? -15.305 37.5 34.031 1 90.44 212 ALA B CA 1
ATOM 10000 C C . ALA B 1 212 ? -14.836 36.781 32.781 1 90.44 212 ALA B C 1
ATOM 10002 O O . ALA B 1 212 ? -14.625 37.406 31.719 1 90.44 212 ALA B O 1
ATOM 10003 N N . ARG B 1 213 ? -14.703 35.5 32.844 1 92.38 213 ARG B N 1
ATOM 10004 C CA . ARG B 1 213 ? -14.297 34.719 31.688 1 92.38 213 ARG B CA 1
ATOM 10005 C C . ARG B 1 213 ? -15.461 33.906 31.141 1 92.38 213 ARG B C 1
ATOM 10007 O O . ARG B 1 213 ? -16.125 33.188 31.891 1 92.38 213 ARG B O 1
ATOM 10014 N N . PHE B 1 214 ? -15.703 34 29.891 1 92.12 214 PHE B N 1
ATOM 10015 C CA . PHE B 1 214 ? -16.672 33.188 29.156 1 92.12 214 PHE B CA 1
ATOM 10016 C C . PHE B 1 214 ? -15.969 32.188 28.234 1 92.12 214 PHE B C 1
ATOM 10018 O O . PHE B 1 214 ? -15.078 32.594 27.469 1 92.12 214 PHE B O 1
ATOM 10025 N N . THR B 1 215 ? -16.328 30.906 28.344 1 92.75 215 THR B N 1
ATOM 10026 C CA . THR B 1 215 ? -15.727 29.891 27.484 1 92.75 215 THR B CA 1
ATOM 10027 C C . THR B 1 215 ? -16.797 29.203 26.656 1 92.75 215 THR B C 1
ATOM 10029 O O . THR B 1 215 ? -17.797 28.719 27.188 1 92.75 215 THR B O 1
ATOM 10032 N N . TYR B 1 216 ? -16.578 29.172 25.312 1 92.69 216 TYR B N 1
ATOM 10033 C CA . TYR B 1 216 ? -17.453 28.484 24.359 1 92.69 216 TYR B CA 1
ATOM 10034 C C . TYR B 1 216 ? -16.688 27.406 23.609 1 92.69 216 TYR B C 1
ATOM 10036 O O . TYR B 1 216 ? -15.562 27.625 23.156 1 92.69 216 TYR B O 1
ATOM 10044 N N . LYS B 1 217 ? -17.281 26.172 23.531 1 91.94 217 LYS B N 1
ATOM 10045 C CA . LYS B 1 217 ? -16.609 25.062 22.859 1 91.94 217 LYS B CA 1
ATOM 10046 C C . LYS B 1 217 ? -17.578 24.328 21.938 1 91.94 217 LYS B C 1
ATOM 10048 O O . LYS B 1 217 ? -18.797 24.344 22.156 1 91.94 217 LYS B O 1
ATOM 10053 N N . VAL B 1 218 ? -17 23.766 20.844 1 89.69 218 VAL B N 1
ATOM 10054 C CA . VAL B 1 218 ? -17.75 22.938 19.906 1 89.69 218 VAL B CA 1
ATOM 10055 C C . VAL B 1 218 ? -16.875 21.781 19.438 1 89.69 218 VAL B C 1
ATOM 10057 O O . VAL B 1 218 ? -15.656 21.938 19.297 1 89.69 218 VAL B O 1
ATOM 10060 N N . ALA B 1 219 ? -17.344 20.594 19.359 1 85.06 219 ALA B N 1
ATOM 10061 C CA . ALA B 1 219 ? -16.641 19.438 18.812 1 85.06 219 ALA B CA 1
ATOM 10062 C C . ALA B 1 219 ? -17.5 18.734 17.75 1 85.06 219 ALA B C 1
ATOM 10064 O O . ALA B 1 219 ? -18.672 18.453 17.984 1 85.06 219 ALA B O 1
ATOM 10065 N N . GLN B 1 220 ? -16.922 18.547 16.5 1 73.06 220 GLN B N 1
ATOM 10066 C CA . GLN B 1 220 ? -17.625 17.891 15.406 1 73.06 220 GLN B CA 1
ATOM 10067 C C . GLN B 1 220 ? -16.688 16.938 14.656 1 73.06 220 GLN B C 1
ATOM 10069 O O . GLN B 1 220 ? -15.57 17.312 14.305 1 73.06 220 GLN B O 1
ATOM 10074 N N . LEU B 1 221 ? -17.156 15.734 14.516 1 63.06 221 LEU B N 1
ATOM 10075 C CA . LEU B 1 221 ? -16.359 14.781 13.742 1 63.06 221 LEU B CA 1
ATOM 10076 C C . LEU B 1 221 ? -16.375 15.141 12.258 1 63.06 221 LEU B C 1
ATOM 10078 O O . LEU B 1 221 ? -15.359 14.977 11.578 1 63.06 221 LEU B O 1
ATOM 10082 N N . ILE B 1 222 ? -17.609 15.469 11.773 1 61.78 222 ILE B N 1
ATOM 10083 C CA . ILE B 1 222 ? -17.734 15.797 10.359 1 61.78 222 ILE B CA 1
ATOM 10084 C C . ILE B 1 222 ? -18.266 17.219 10.211 1 61.78 222 ILE B C 1
ATOM 10086 O O . ILE B 1 222 ? -19.125 17.656 10.977 1 61.78 222 ILE B O 1
ATOM 10090 N N . GLY B 1 223 ? -17.625 18.078 9.539 1 65.12 223 GLY B N 1
ATOM 10091 C CA . GLY B 1 223 ? -18.078 19.422 9.227 1 65.12 223 GLY B CA 1
ATOM 10092 C C . GLY B 1 223 ? -17.328 20.062 8.07 1 65.12 223 GLY B C 1
ATOM 10093 O O . GLY B 1 223 ? -16.5 19.422 7.438 1 65.12 223 GLY B O 1
ATOM 10094 N N . ARG B 1 224 ? -18 21.141 7.598 1 70.94 224 ARG B N 1
ATOM 10095 C CA . ARG B 1 224 ? -17.359 21.984 6.578 1 70.94 224 ARG B CA 1
ATOM 10096 C C . ARG B 1 224 ? -16.578 23.109 7.215 1 70.94 224 ARG B C 1
ATOM 10098 O O . ARG B 1 224 ? -16.844 23.516 8.352 1 70.94 224 ARG B O 1
ATOM 10105 N N . LEU B 1 225 ? -15.562 23.531 6.559 1 74.94 225 LEU B N 1
ATOM 10106 C CA . LEU B 1 225 ? -14.852 24.719 7.023 1 74.94 225 LEU B CA 1
ATOM 10107 C C . LEU B 1 225 ? -15.836 25.844 7.352 1 74.94 225 LEU B C 1
ATOM 10109 O O . LEU B 1 225 ? -16.75 26.109 6.582 1 74.94 225 LEU B O 1
ATOM 10113 N N . GLY B 1 226 ? -15.664 26.375 8.461 1 82.12 226 GLY B N 1
ATOM 10114 C CA . GLY B 1 226 ? -16.516 27.469 8.859 1 82.12 226 GLY B CA 1
ATOM 10115 C C . GLY B 1 226 ? -17.609 27.062 9.836 1 82.12 226 GLY B C 1
ATOM 10116 O O . GLY B 1 226 ? -18.172 27.906 10.531 1 82.12 226 GLY B O 1
ATOM 10117 N N . ASP B 1 227 ? -17.875 25.75 9.938 1 84 227 ASP B N 1
ATOM 10118 C CA . ASP B 1 227 ? -18.953 25.297 10.812 1 84 227 ASP B CA 1
ATOM 10119 C C . ASP B 1 227 ? -18.625 25.609 12.273 1 84 227 ASP B C 1
ATOM 10121 O O . ASP B 1 227 ? -19.484 26.078 13.016 1 84 227 ASP B O 1
ATOM 10125 N N . ASN B 1 228 ? -17.422 25.25 12.719 1 88.62 228 ASN B N 1
ATOM 10126 C CA . ASN B 1 228 ? -17.047 25.5 14.109 1 88.62 228 ASN B CA 1
ATOM 10127 C C . ASN B 1 228 ? -17.109 26.984 14.445 1 88.62 228 ASN B C 1
ATOM 10129 O O . ASN B 1 228 ? -17.641 27.375 15.484 1 88.62 228 ASN B O 1
ATOM 10133 N N . GLY B 1 229 ? -16.594 27.828 13.516 1 91.44 229 GLY B N 1
ATOM 10134 C CA . GLY B 1 229 ? -16.656 29.266 13.719 1 91.44 229 GLY B CA 1
ATOM 10135 C C . GLY B 1 229 ? -18.062 29.812 13.789 1 91.44 229 GLY B C 1
ATOM 10136 O O . GLY B 1 229 ? -18.375 30.656 14.633 1 91.44 229 GLY B O 1
ATOM 10137 N N . ALA B 1 230 ? -18.875 29.297 12.969 1 91.31 230 ALA B N 1
ATOM 10138 C CA . ALA B 1 230 ? -20.266 29.734 12.953 1 91.31 230 ALA B CA 1
ATOM 10139 C C . ALA B 1 230 ? -20.969 29.375 14.266 1 91.31 230 ALA B C 1
ATOM 10141 O O . ALA B 1 230 ? -21.75 30.172 14.797 1 91.31 230 ALA B O 1
ATOM 10142 N N . SER B 1 231 ? -20.688 28.188 14.727 1 90.5 231 SER B N 1
ATOM 10143 C CA . SER B 1 231 ? -21.281 27.75 15.984 1 90.5 231 SER B CA 1
ATOM 10144 C C . SER B 1 231 ? -20.828 28.641 17.141 1 90.5 231 SER B C 1
ATOM 10146 O O . SER B 1 231 ? -21.641 29.031 17.984 1 90.5 231 SER B O 1
ATOM 10148 N N . LEU B 1 232 ? -19.609 28.891 17.219 1 93.56 232 LEU B N 1
ATOM 10149 C CA . LEU B 1 232 ? -19.078 29.75 18.281 1 93.56 232 LEU B CA 1
ATOM 10150 C C . LEU B 1 232 ? -19.688 31.141 18.203 1 93.56 232 LEU B C 1
ATOM 10152 O O . LEU B 1 232 ? -20.062 31.719 19.219 1 93.56 232 LEU B O 1
ATOM 10156 N N . ARG B 1 233 ? -19.797 31.719 17 1 96 233 ARG B N 1
ATOM 10157 C CA . ARG B 1 233 ? -20.375 33.062 16.828 1 96 233 ARG B CA 1
ATOM 10158 C C . ARG B 1 233 ? -21.844 33.062 17.266 1 96 233 ARG B C 1
ATOM 10160 O O . ARG B 1 233 ? -22.297 34.062 17.875 1 96 233 ARG B O 1
ATOM 10167 N N . ALA B 1 234 ? -22.516 32.031 16.953 1 93.06 234 ALA B N 1
ATOM 10168 C CA . ALA B 1 234 ? -23.922 31.969 17.359 1 93.06 234 ALA B CA 1
ATOM 10169 C C . ALA B 1 234 ? -24.062 31.969 18.875 1 93.06 234 ALA B C 1
ATOM 10171 O O . ALA B 1 234 ? -24.953 32.625 19.422 1 93.06 234 ALA B O 1
ATOM 10172 N N . ARG B 1 235 ? -23.25 31.266 19.516 1 90.19 235 ARG B N 1
ATOM 10173 C CA . ARG B 1 235 ? -23.297 31.188 20.969 1 90.19 235 ARG B CA 1
ATOM 10174 C C . ARG B 1 235 ? -22.922 32.531 21.594 1 90.19 235 ARG B C 1
ATOM 10176 O O . ARG B 1 235 ? -23.5 32.938 22.609 1 90.19 235 ARG B O 1
ATOM 10183 N N . VAL B 1 236 ? -21.969 33.125 21.078 1 93.69 236 VAL B N 1
ATOM 10184 C CA . VAL B 1 236 ? -21.547 34.438 21.547 1 93.69 236 VAL B CA 1
ATOM 10185 C C . VAL B 1 236 ? -22.688 35.438 21.391 1 93.69 236 VAL B C 1
ATOM 10187 O O . VAL B 1 236 ? -23.016 36.188 22.328 1 93.69 236 VAL B O 1
ATOM 10190 N N . ARG B 1 237 ? -23.281 35.438 20.281 1 94.31 237 ARG B N 1
ATOM 10191 C CA . ARG B 1 237 ? -24.375 36.375 19.984 1 94.31 237 ARG B CA 1
ATOM 10192 C C . ARG B 1 237 ? -25.547 36.156 20.938 1 94.31 237 ARG B C 1
ATOM 10194 O O . ARG B 1 237 ? -26.156 37.094 21.406 1 94.31 237 ARG B O 1
ATOM 10201 N N . GLY B 1 238 ? -25.75 34.969 21.266 1 90 238 GLY B N 1
ATOM 10202 C CA . GLY B 1 238 ? -26.922 34.594 22.047 1 90 238 GLY B CA 1
ATOM 10203 C C . GLY B 1 238 ? -26.688 34.719 23.547 1 90 238 GLY B C 1
ATOM 10204 O O . GLY B 1 238 ? -27.625 34.5 24.328 1 90 238 GLY B O 1
ATOM 10205 N N . ASP B 1 239 ? -25.547 35.062 24.047 1 88.94 239 ASP B N 1
ATOM 10206 C CA . ASP B 1 239 ? -25.25 35.094 25.469 1 88.94 239 ASP B CA 1
ATOM 10207 C C . ASP B 1 239 ? -25.578 36.469 26.062 1 88.94 239 ASP B C 1
ATOM 10209 O O . ASP B 1 239 ? -24.734 37.375 26.078 1 88.94 239 ASP B O 1
ATOM 10213 N N . ALA B 1 240 ? -26.641 36.531 26.797 1 86.75 240 ALA B N 1
ATOM 10214 C CA . ALA B 1 240 ? -27.156 37.75 27.359 1 86.75 240 ALA B CA 1
ATOM 10215 C C . ALA B 1 240 ? -26.25 38.281 28.453 1 86.75 240 ALA B C 1
ATOM 10217 O O . ALA B 1 240 ? -26.078 39.5 28.609 1 86.75 240 ALA B O 1
ATOM 10218 N N . LEU B 1 241 ? -25.703 37.5 29.141 1 84.69 241 LEU B N 1
ATOM 10219 C CA . LEU B 1 241 ? -24.844 37.875 30.25 1 84.69 241 LEU B CA 1
ATOM 10220 C C . LEU B 1 241 ? -23.531 38.469 29.75 1 84.69 241 LEU B C 1
ATOM 10222 O O . LEU B 1 241 ? -23.016 39.438 30.312 1 84.69 241 LEU B O 1
ATOM 10226 N N . LEU B 1 242 ? -22.922 37.906 28.766 1 91.25 242 LEU B N 1
ATOM 10227 C CA . LEU B 1 242 ? -21.703 38.438 28.172 1 91.25 242 LEU B CA 1
ATOM 10228 C C . LEU B 1 242 ? -21.891 39.906 27.766 1 91.25 242 LEU B C 1
ATOM 10230 O O . LEU B 1 242 ? -21.062 40.75 28.094 1 91.25 242 LEU B O 1
ATOM 10234 N N . TRP B 1 243 ? -22.938 40.219 27.141 1 91.88 243 TRP B N 1
ATOM 10235 C CA . TRP B 1 243 ? -23.125 41.562 26.562 1 91.88 243 TRP B CA 1
ATOM 10236 C C . TRP B 1 243 ? -23.5 42.562 27.641 1 91.88 243 TRP B C 1
ATOM 10238 O O . TRP B 1 243 ? -23.141 43.75 27.547 1 91.88 243 TRP B O 1
ATOM 10248 N N . ARG B 1 244 ? -24.141 42.094 28.672 1 87.25 244 ARG B N 1
ATOM 10249 C CA . ARG B 1 244 ? -24.391 42.969 29.812 1 87.25 244 ARG B CA 1
ATOM 10250 C C . ARG B 1 244 ? -23.078 43.375 30.484 1 87.25 244 ARG B C 1
ATOM 10252 O O . ARG B 1 244 ? -22.891 44.562 30.812 1 87.25 244 ARG B O 1
ATOM 10259 N N . LEU B 1 245 ? -22.25 42.438 30.641 1 89.5 245 LEU B N 1
ATOM 10260 C CA . LEU B 1 245 ? -20.969 42.719 31.297 1 89.5 245 LEU B CA 1
ATOM 10261 C C . LEU B 1 245 ? -20.031 43.469 30.344 1 89.5 245 LEU B C 1
ATOM 10263 O O . LEU B 1 245 ? -19.234 44.281 30.766 1 89.5 245 LEU B O 1
ATOM 10267 N N . ALA B 1 246 ? -20.172 43.188 29.078 1 93.56 246 ALA B N 1
ATOM 10268 C CA . ALA B 1 246 ? -19.344 43.844 28.078 1 93.56 246 ALA B CA 1
ATOM 10269 C C . ALA B 1 246 ? -19.547 45.375 28.094 1 93.56 246 ALA B C 1
ATOM 10271 O O . ALA B 1 246 ? -18.625 46.125 27.828 1 93.56 246 ALA B O 1
ATOM 10272 N N . ALA B 1 247 ? -20.672 45.781 28.438 1 91 247 ALA B N 1
ATOM 10273 C CA . ALA B 1 247 ? -21.016 47.219 28.469 1 91 247 ALA B CA 1
ATOM 10274 C C . ALA B 1 247 ? -20.141 47.969 29.469 1 91 247 ALA B C 1
ATOM 10276 O O . ALA B 1 247 ? -19.969 49.188 29.375 1 91 247 ALA B O 1
ATOM 10277 N N . GLN B 1 248 ? -19.594 47.219 30.375 1 89.25 248 GLN B N 1
ATOM 10278 C CA . GLN B 1 248 ? -18.797 47.812 31.438 1 89.25 248 GLN B CA 1
ATOM 10279 C C . GLN B 1 248 ? -17.328 47.406 31.328 1 89.25 248 GLN B C 1
ATOM 10281 O O . GLN B 1 248 ? -16.547 47.625 32.25 1 89.25 248 GLN B O 1
ATOM 10286 N N . ALA B 1 249 ? -16.953 46.844 30.297 1 93.06 249 ALA B N 1
ATOM 10287 C CA . ALA B 1 249 ? -15.617 46.312 30.125 1 93.06 249 ALA B CA 1
ATOM 10288 C C . ALA B 1 249 ? -14.586 47.406 29.953 1 93.06 249 ALA B C 1
ATOM 10290 O O . ALA B 1 249 ? -14.836 48.375 29.234 1 93.06 249 ALA B O 1
ATOM 10291 N N . GLU B 1 250 ? -13.422 47.281 30.594 1 92.38 250 GLU B N 1
ATOM 10292 C CA . GLU B 1 250 ? -12.289 48.188 30.438 1 92.38 250 GLU B CA 1
ATOM 10293 C C . GLU B 1 250 ? -11.242 47.625 29.5 1 92.38 250 GLU B C 1
ATOM 10295 O O . GLU B 1 250 ? -10.367 48.344 29.016 1 92.38 250 GLU B O 1
ATOM 10300 N N . GLY B 1 251 ? -11.359 46.375 29.266 1 93.56 251 GLY B N 1
ATOM 10301 C CA . GLY B 1 251 ? -10.453 45.625 28.406 1 93.56 251 GLY B CA 1
ATOM 10302 C C . GLY B 1 251 ? -10.844 44.156 28.234 1 93.56 251 GLY B C 1
ATOM 10303 O O . GLY B 1 251 ? -11.766 43.688 28.891 1 93.56 251 GLY B O 1
ATOM 10304 N N . LEU B 1 252 ? -10.188 43.531 27.312 1 95.75 252 LEU B N 1
ATOM 10305 C CA . LEU B 1 252 ? -10.492 42.125 27.094 1 95.75 252 LEU B CA 1
ATOM 10306 C C . LEU B 1 252 ? -9.25 41.375 26.625 1 95.75 252 LEU B C 1
ATOM 10308 O O . LEU B 1 252 ? -8.344 41.969 26.047 1 95.75 252 LEU B O 1
ATOM 10312 N N . SER B 1 253 ? -9.18 40.125 26.953 1 96.88 253 SER B N 1
ATOM 10313 C CA . SER B 1 253 ? -8.266 39.156 26.359 1 96.88 253 SER B CA 1
ATOM 10314 C C . SER B 1 253 ? -9.016 37.906 25.875 1 96.88 253 SER B C 1
ATOM 10316 O O . SER B 1 253 ? -9.961 37.469 26.531 1 96.88 253 SER B O 1
ATOM 10318 N N . ALA B 1 254 ? -8.734 37.5 24.688 1 97.81 254 ALA B N 1
ATOM 10319 C CA . ALA B 1 254 ? -9.375 36.312 24.109 1 97.81 254 ALA B CA 1
ATOM 10320 C C . ALA B 1 254 ? -8.336 35.344 23.562 1 97.81 254 ALA B C 1
ATOM 10322 O O . ALA B 1 254 ? -7.34 35.75 22.969 1 97.81 254 ALA B O 1
ATOM 10323 N N . ILE B 1 255 ? -8.469 34.031 23.844 1 98.06 255 ILE B N 1
ATOM 10324 C CA . ILE B 1 255 ? -7.668 32.969 23.234 1 98.06 255 ILE B CA 1
ATOM 10325 C C . ILE B 1 255 ? -8.586 31.906 22.625 1 98.06 255 ILE B C 1
ATOM 10327 O O . ILE B 1 255 ? -9.578 31.516 23.234 1 98.06 255 ILE B O 1
ATOM 10331 N N . ALA B 1 256 ? -8.328 31.547 21.438 1 97.56 256 ALA B N 1
ATOM 10332 C CA . ALA B 1 256 ? -9.117 30.547 20.703 1 97.56 256 ALA B CA 1
ATOM 10333 C C . ALA B 1 256 ? -8.234 29.438 20.156 1 97.56 256 ALA B C 1
ATOM 10335 O O . ALA B 1 256 ? -7.02 29.609 20.016 1 97.56 256 ALA B O 1
ATOM 10336 N N . HIS B 1 257 ? -8.852 28.297 19.969 1 96.69 257 HIS B N 1
ATOM 10337 C CA . HIS B 1 257 ? -8.117 27.094 19.547 1 96.69 257 HIS B CA 1
ATOM 10338 C C . HIS B 1 257 ? -8.961 26.234 18.625 1 96.69 257 HIS B C 1
ATOM 10340 O O . HIS B 1 257 ? -10.156 26.047 18.844 1 96.69 257 HIS B O 1
ATOM 10346 N N . THR B 1 258 ? -8.398 25.891 17.469 1 92.62 258 THR B N 1
ATOM 10347 C CA . THR B 1 258 ? -8.953 24.844 16.641 1 92.62 258 THR B CA 1
ATOM 10348 C C . THR B 1 258 ? -8.078 23.594 16.672 1 92.62 258 THR B C 1
ATOM 10350 O O . THR B 1 258 ? -6.852 23.688 16.547 1 92.62 258 THR B O 1
ATOM 10353 N N . ARG B 1 259 ? -8.633 22.391 16.812 1 89.25 259 ARG B N 1
ATOM 10354 C CA . ARG B 1 259 ? -7.898 21.203 17.25 1 89.25 259 ARG B CA 1
ATOM 10355 C C . ARG B 1 259 ? -7.871 20.141 16.156 1 89.25 259 ARG B C 1
ATOM 10357 O O . ARG B 1 259 ? -8.898 19.859 15.539 1 89.25 259 ARG B O 1
ATOM 10364 N N . TRP B 1 260 ? -6.703 19.641 16 1 82.5 260 TRP B N 1
ATOM 10365 C CA . TRP B 1 260 ? -6.531 18.328 15.406 1 82.5 260 TRP B CA 1
ATOM 10366 C C . TRP B 1 260 ? -6.055 17.312 16.453 1 82.5 260 TRP B C 1
ATOM 10368 O O . TRP B 1 260 ? -4.938 17.422 16.969 1 82.5 260 TRP B O 1
ATOM 10378 N N . ALA B 1 261 ? -6.762 16.375 16.781 1 78.62 261 ALA B N 1
ATOM 10379 C CA . ALA B 1 261 ? -6.543 15.531 17.953 1 78.62 261 ALA B CA 1
ATOM 10380 C C . ALA B 1 261 ? -5.383 14.57 17.719 1 78.62 261 ALA B C 1
ATOM 10382 O O . ALA B 1 261 ? -5.473 13.664 16.891 1 78.62 261 ALA B O 1
ATOM 10383 N N . SER B 1 262 ? -4.332 14.766 18.359 1 73.81 262 SER B N 1
ATOM 10384 C CA . SER B 1 262 ? -3.234 13.805 18.391 1 73.81 262 SER B CA 1
ATOM 10385 C C . SER B 1 262 ? -3.373 12.859 19.578 1 73.81 262 SER B C 1
ATOM 10387 O O . SER B 1 262 ? -3.084 11.664 19.469 1 73.81 262 SER B O 1
ATOM 10389 N N . HIS B 1 263 ? -3.807 13.43 20.703 1 77.75 263 HIS B N 1
ATOM 10390 C CA . HIS B 1 263 ? -4.098 12.656 21.906 1 77.75 263 HIS B CA 1
ATOM 10391 C C . HIS B 1 263 ? -5.508 12.938 22.422 1 77.75 263 HIS B C 1
ATOM 10393 O O . HIS B 1 263 ? -5.953 14.086 22.422 1 77.75 263 HIS B O 1
ATOM 10399 N N . GLY B 1 264 ? -6.086 11.859 22.703 1 78.62 264 GLY B N 1
ATOM 10400 C CA . GLY B 1 264 ? -7.406 12.023 23.297 1 78.62 264 GLY B CA 1
ATOM 10401 C C . GLY B 1 264 ? -8.523 12.008 22.266 1 78.62 264 GLY B C 1
ATOM 10402 O O . GLY B 1 264 ? -8.328 12.438 21.125 1 78.62 264 GLY B O 1
ATOM 10403 N N . ALA B 1 265 ? -9.703 11.742 22.703 1 77.19 265 ALA B N 1
ATOM 10404 C CA . ALA B 1 265 ? -10.875 11.594 21.844 1 77.19 265 ALA B CA 1
ATOM 10405 C C . ALA B 1 265 ? -11.375 12.953 21.375 1 77.19 265 ALA B C 1
ATOM 10407 O O . ALA B 1 265 ? -11.062 13.984 21.969 1 77.19 265 ALA B O 1
ATOM 10408 N N . ILE B 1 266 ? -12.086 13.031 20.25 1 79.31 266 ILE B N 1
ATOM 10409 C CA . ILE B 1 266 ? -12.711 14.242 19.734 1 79.31 266 ILE B CA 1
ATOM 10410 C C . ILE B 1 266 ? -14.047 14.484 20.438 1 79.31 266 ILE B C 1
ATOM 10412 O O . ILE B 1 266 ? -15.078 13.945 20.031 1 79.31 266 ILE B O 1
ATOM 10416 N N . ASN B 1 267 ? -14.016 15.242 21.5 1 80.81 267 ASN B N 1
ATOM 10417 C CA . ASN B 1 267 ? -15.203 15.594 22.281 1 80.81 267 ASN B CA 1
ATOM 10418 C C . ASN B 1 267 ? -15.031 16.922 22.984 1 80.81 267 ASN B C 1
ATOM 10420 O O . ASN B 1 267 ? -13.977 17.562 22.891 1 80.81 267 ASN B O 1
ATOM 10424 N N . LEU B 1 268 ? -16.016 17.375 23.641 1 84.38 268 LEU B N 1
ATOM 10425 C CA . LEU B 1 268 ? -16.016 18.688 24.266 1 84.38 268 LEU B CA 1
ATOM 10426 C C . LEU B 1 268 ? -15.055 18.703 25.453 1 84.38 268 LEU B C 1
ATOM 10428 O O . LEU B 1 268 ? -14.414 19.734 25.719 1 84.38 268 LEU B O 1
ATOM 10432 N N . THR B 1 269 ? -14.938 17.594 26.094 1 83.5 269 THR B N 1
ATOM 10433 C CA . THR B 1 269 ? -14.094 17.531 27.281 1 83.5 269 THR B CA 1
ATOM 10434 C C . THR B 1 269 ? -12.625 17.719 26.906 1 83.5 269 THR B C 1
ATOM 10436 O O . THR B 1 269 ? -11.859 18.297 27.688 1 83.5 269 THR B O 1
ATOM 10439 N N . ASN B 1 270 ? -12.242 17.297 25.812 1 88.38 270 ASN B N 1
ATOM 10440 C CA . ASN B 1 270 ? -10.859 17.375 25.344 1 88.38 270 ASN B CA 1
ATOM 10441 C C . ASN B 1 270 ? -10.625 18.641 24.516 1 88.38 270 ASN B C 1
ATOM 10443 O O . ASN B 1 270 ? -9.484 18.953 24.172 1 88.38 270 ASN B O 1
ATOM 10447 N N . CYS B 1 271 ? -11.758 19.375 24.281 1 92 271 CYS B N 1
ATOM 10448 C CA . CYS B 1 271 ? -11.664 20.578 23.469 1 92 271 CYS B CA 1
ATOM 10449 C C . CYS B 1 271 ? -10.977 21.703 24.234 1 92 271 CYS B C 1
ATOM 10451 O O . CYS B 1 271 ? -11.242 21.906 25.422 1 92 271 CYS B O 1
ATOM 10453 N N . HIS B 1 272 ? -10.016 22.391 23.578 1 93.5 272 HIS B N 1
ATOM 10454 C CA . HIS B 1 272 ? -9.344 23.531 24.156 1 93.5 272 HIS B CA 1
ATOM 10455 C C . HIS B 1 272 ? -10.219 24.781 24.078 1 93.5 272 HIS B C 1
ATOM 10457 O O . HIS B 1 272 ? -11.047 24.922 23.172 1 93.5 272 HIS B O 1
ATOM 10463 N N . PRO B 1 273 ? -10.07 25.734 24.984 1 95.19 273 PRO B N 1
ATOM 10464 C CA . PRO B 1 273 ? -9.109 25.812 26.078 1 95.19 273 PRO B CA 1
ATOM 10465 C C . PRO B 1 273 ? -9.477 24.906 27.25 1 95.19 273 PRO B C 1
ATOM 10467 O O . PRO B 1 273 ? -10.656 24.594 27.453 1 95.19 273 PRO B O 1
ATOM 10470 N N . LEU B 1 274 ? -8.422 24.5 28.016 1 93.12 274 LEU B N 1
ATOM 10471 C CA . LEU B 1 274 ? -8.594 23.625 29.156 1 93.12 274 LEU B CA 1
ATOM 10472 C C . LEU B 1 274 ? -8.164 24.328 30.453 1 93.12 274 LEU B C 1
ATOM 10474 O O . LEU B 1 274 ? -7.184 25.078 30.453 1 93.12 274 LEU B O 1
ATOM 10478 N N . ASN B 1 275 ? -8.883 24.047 31.531 1 92.31 275 ASN B N 1
ATOM 10479 C CA . ASN B 1 275 ? -8.5 24.609 32.812 1 92.31 275 ASN B CA 1
ATOM 10480 C C . ASN B 1 275 ? -7.855 23.562 33.719 1 92.31 275 ASN B C 1
ATOM 10482 O O . ASN B 1 275 ? -7.562 22.453 33.281 1 92.31 275 ASN B O 1
ATOM 10486 N N . GLY B 1 276 ? -7.523 23.953 34.969 1 91 276 GLY B N 1
ATOM 10487 C CA . GLY B 1 276 ? -6.793 23.062 35.875 1 91 276 GLY B CA 1
ATOM 10488 C C . GLY B 1 276 ? -7.695 22.328 36.844 1 91 276 GLY B C 1
ATOM 10489 O O . GLY B 1 276 ? -7.262 21.953 37.938 1 91 276 GLY B O 1
ATOM 10490 N N . SER B 1 277 ? -8.922 22.062 36.469 1 88.56 277 SER B N 1
ATOM 10491 C CA . SER B 1 277 ? -9.844 21.359 37.344 1 88.56 277 SER B CA 1
ATOM 10492 C C . SER B 1 277 ? -9.422 19.906 37.531 1 88.56 277 SER B C 1
ATOM 10494 O O . SER B 1 277 ? -8.906 19.281 36.594 1 88.56 277 SER B O 1
ATOM 10496 N N . LEU B 1 278 ? -9.633 19.406 38.688 1 88.44 278 LEU B N 1
ATOM 10497 C CA . LEU B 1 278 ? -9.312 18.016 39.031 1 88.44 278 LEU B CA 1
ATOM 10498 C C . LEU B 1 278 ? -10.586 17.188 39.188 1 88.44 278 LEU B C 1
ATOM 10500 O O . LEU B 1 278 ? -11.688 17.75 39.281 1 88.44 278 LEU B O 1
ATOM 10504 N N . ALA B 1 279 ? -10.359 15.883 39.25 1 85.38 279 ALA B N 1
ATOM 10505 C CA . ALA B 1 279 ? -11.508 14.984 39.375 1 85.38 279 ALA B CA 1
ATOM 10506 C C . ALA B 1 279 ? -12.305 15.281 40.625 1 85.38 279 ALA B C 1
ATOM 10508 O O . ALA B 1 279 ? -11.727 15.484 41.688 1 85.38 279 ALA B O 1
ATOM 10509 N N . GLY B 1 280 ? -13.578 15.328 40.594 1 73.5 280 GLY B N 1
ATOM 10510 C CA . GLY B 1 280 ? -14.445 15.516 41.719 1 73.5 280 GLY B CA 1
ATOM 10511 C C . GLY B 1 280 ? -14.719 16.969 42.062 1 73.5 280 GLY B C 1
ATOM 10512 O O . GLY B 1 280 ? -15.547 17.281 42.906 1 73.5 280 GLY B O 1
ATOM 10513 N N . GLU B 1 281 ? -14.023 17.891 41.438 1 73.75 281 GLU B N 1
ATOM 10514 C CA . GLU B 1 281 ? -14.219 19.312 41.688 1 73.75 281 GLU B CA 1
ATOM 10515 C C . GLU B 1 281 ? -15.336 19.891 40.844 1 73.75 281 GLU B C 1
ATOM 10517 O O . GLU B 1 281 ? -15.508 19.484 39.688 1 73.75 281 GLU B O 1
ATOM 10522 N N . ALA B 1 282 ? -16.156 20.625 41.625 1 59.81 282 ALA B N 1
ATOM 10523 C CA . ALA B 1 282 ? -17.219 21.297 40.875 1 59.81 282 ALA B CA 1
ATOM 10524 C C . ALA B 1 282 ? -16.688 22.5 40.125 1 59.81 282 ALA B C 1
ATOM 10526 O O . ALA B 1 282 ? -15.836 23.234 40.625 1 59.81 282 ALA B O 1
ATOM 10527 N N . ALA B 1 283 ? -17.016 22.781 38.906 1 56.09 283 ALA B N 1
ATOM 10528 C CA . ALA B 1 283 ? -16.531 23.766 37.938 1 56.09 283 ALA B CA 1
ATOM 10529 C C . ALA B 1 283 ? -16.672 25.188 38.5 1 56.09 283 ALA B C 1
ATOM 10531 O O . ALA B 1 283 ? -15.867 26.062 38.188 1 56.09 283 ALA B O 1
ATOM 10532 N N . THR B 1 284 ? -17.641 25.578 39.375 1 52.69 284 THR B N 1
ATOM 10533 C CA . THR B 1 284 ? -18.031 26.938 39.688 1 52.69 284 THR B CA 1
ATOM 10534 C C . THR B 1 284 ? -17.281 27.453 40.906 1 52.69 284 THR B C 1
ATOM 10536 O O . THR B 1 284 ? -17.406 28.625 41.25 1 52.69 284 THR B O 1
ATOM 10539 N N . GLU B 1 285 ? -16.516 26.719 41.562 1 62.03 285 GLU B N 1
ATOM 10540 C CA . GLU B 1 285 ? -15.891 27.203 42.812 1 62.03 285 GLU B CA 1
ATOM 10541 C C . GLU B 1 285 ? -14.375 27.031 42.75 1 62.03 285 GLU B C 1
ATOM 10543 O O . GLU B 1 285 ? -13.734 26.891 43.812 1 62.03 285 GLU B O 1
ATOM 10548 N N . LEU B 1 286 ? -13.961 27.391 41.562 1 69.06 286 LEU B N 1
ATOM 10549 C CA . LEU B 1 286 ? -12.531 27.141 41.406 1 69.06 286 LEU B CA 1
ATOM 10550 C C . LEU B 1 286 ? -11.727 28.391 41.781 1 69.06 286 LEU B C 1
ATOM 10552 O O . LEU B 1 286 ? -12.195 29.516 41.562 1 69.06 286 LEU B O 1
ATOM 10556 N N . SER B 1 287 ? -10.57 28.15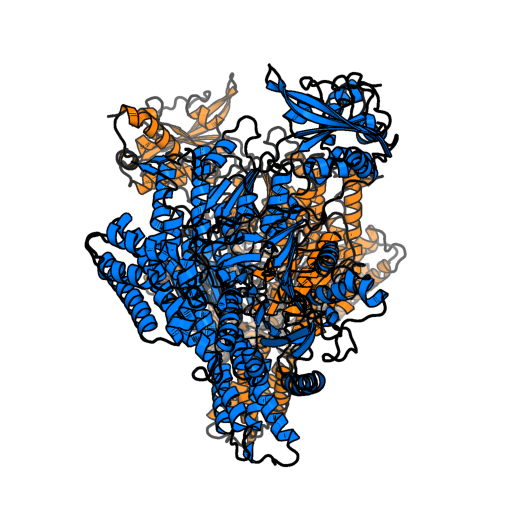6 42.375 1 81.38 287 SER B N 1
ATOM 10557 C CA . SER B 1 287 ? -9.609 29.234 42.562 1 81.38 287 SER B CA 1
ATOM 10558 C C . SER B 1 287 ? -9.141 29.812 41.25 1 81.38 287 SER B C 1
ATOM 10560 O O . SER B 1 287 ? -9.344 29.203 40.188 1 81.38 287 SER B O 1
ATOM 10562 N N . ALA B 1 288 ? -8.656 31 41.281 1 85.19 288 ALA B N 1
ATOM 10563 C CA . ALA B 1 288 ? -8.133 31.641 40.094 1 85.19 288 ALA B CA 1
ATOM 10564 C C . ALA B 1 288 ? -7.113 30.75 39.375 1 85.19 288 ALA B C 1
ATOM 10566 O O . ALA B 1 288 ? -7.086 30.672 38.156 1 85.19 288 ALA B O 1
ATOM 10567 N N . ASP B 1 289 ? -6.352 30.078 40.156 1 88.12 289 ASP B N 1
ATOM 10568 C CA . ASP B 1 289 ? -5.344 29.172 39.594 1 88.12 289 ASP B CA 1
ATOM 10569 C C . ASP B 1 289 ? -5.988 27.969 38.938 1 88.12 289 ASP B C 1
ATOM 10571 O O . ASP B 1 289 ? -5.52 27.484 37.875 1 88.12 289 ASP B O 1
ATOM 10575 N N . ALA B 1 290 ? -7.012 27.5 39.5 1 88.75 290 ALA B N 1
ATOM 10576 C CA . ALA B 1 290 ? -7.73 26.359 38.938 1 88.75 290 ALA B CA 1
ATOM 10577 C C . ALA B 1 290 ? -8.5 26.75 37.656 1 88.75 290 ALA B C 1
ATOM 10579 O O . ALA B 1 290 ? -8.695 25.938 36.781 1 88.75 290 ALA B O 1
ATOM 10580 N N . ASP B 1 291 ? -8.781 28.047 37.656 1 90.19 291 ASP B N 1
ATOM 10581 C CA . ASP B 1 291 ? -9.586 28.516 36.531 1 90.19 291 ASP B CA 1
ATOM 10582 C C . ASP B 1 291 ? -8.703 29.062 35.406 1 90.19 291 ASP B C 1
ATOM 10584 O O . ASP B 1 291 ? -9.195 29.422 34.344 1 90.19 291 ASP B O 1
ATOM 10588 N N . ALA B 1 292 ? -7.406 29.141 35.594 1 93.06 292 ALA B N 1
ATOM 10589 C CA . ALA B 1 292 ? -6.52 29.484 34.469 1 93.06 292 ALA B CA 1
ATOM 10590 C C . ALA B 1 292 ? -6.695 28.516 33.312 1 93.06 292 ALA B C 1
ATOM 10592 O O . ALA B 1 292 ? -6.84 27.312 33.531 1 93.06 292 ALA B O 1
ATOM 10593 N N . VAL B 1 293 ? -6.801 29.062 32.094 1 94.88 293 VAL B N 1
ATOM 10594 C CA . VAL B 1 293 ? -7.012 28.188 30.953 1 94.88 293 VAL B CA 1
ATOM 10595 C C . VAL B 1 293 ? -5.762 28.172 30.062 1 94.88 293 VAL B C 1
ATOM 10597 O O . VAL B 1 293 ? -5.02 29.156 30.016 1 94.88 293 VAL B O 1
ATOM 10600 N N . ALA B 1 294 ? -5.539 27.047 29.422 1 96.5 294 ALA B N 1
ATOM 10601 C CA . ALA B 1 294 ? -4.395 26.875 28.531 1 96.5 294 ALA B CA 1
ATOM 10602 C C . ALA B 1 294 ? -4.824 26.25 27.203 1 96.5 294 ALA B C 1
ATOM 10604 O O . ALA B 1 294 ? -5.82 25.516 27.141 1 96.5 294 ALA B O 1
ATOM 10605 N N . VAL B 1 295 ? -4.176 26.594 26.125 1 97.06 295 VAL B N 1
ATOM 10606 C CA . VAL B 1 295 ? -4.309 25.953 24.828 1 97.06 295 VAL B CA 1
ATOM 10607 C C . VAL B 1 295 ? -2.951 25.422 24.359 1 97.06 295 VAL B C 1
ATOM 10609 O O . VAL B 1 295 ? -1.907 25.953 24.766 1 97.06 295 VAL B O 1
ATOM 10612 N N . LEU B 1 296 ? -3.002 24.328 23.594 1 94.88 296 LEU B N 1
ATOM 10613 C CA . LEU B 1 296 ? -1.784 23.641 23.172 1 94.88 296 LEU B CA 1
ATOM 10614 C C . LEU B 1 296 ? -1.807 23.375 21.672 1 94.88 296 LEU B C 1
ATOM 10616 O O . LEU B 1 296 ? -2.807 22.891 21.125 1 94.88 296 LEU B O 1
ATOM 10620 N N . ASN B 1 297 ? -0.822 23.844 20.953 1 91.31 297 ASN B N 1
ATOM 10621 C CA . ASN B 1 297 ? -0.482 23.344 19.625 1 91.31 297 ASN B CA 1
ATOM 10622 C C . ASN B 1 297 ? 0.758 22.453 19.656 1 91.31 297 ASN B C 1
ATOM 10624 O O . ASN B 1 297 ? 1.855 22.922 19.969 1 91.31 297 ASN B O 1
ATOM 10628 N N . GLY B 1 298 ? 0.599 21.234 19.406 1 85.75 298 GLY B N 1
ATOM 10629 C CA . GLY B 1 298 ? 1.66 20.25 19.562 1 85.75 298 GLY B CA 1
ATOM 10630 C C . GLY B 1 298 ? 1.319 19.156 20.547 1 85.75 298 GLY B C 1
ATOM 10631 O O . GLY B 1 298 ? 0.148 18.812 20.734 1 85.75 298 GLY B O 1
ATOM 10632 N N . ASP B 1 299 ? 2.404 18.453 21.172 1 81.19 299 ASP B N 1
ATOM 10633 C CA . ASP B 1 299 ? 2.188 17.312 22.062 1 81.19 299 ASP B CA 1
ATOM 10634 C C . ASP B 1 299 ? 3.098 17.391 23.281 1 81.19 299 ASP B C 1
ATOM 10636 O O . ASP B 1 299 ? 4.242 17.844 23.188 1 81.19 299 ASP B O 1
ATOM 10640 N N . VAL B 1 300 ? 2.5 16.938 24.312 1 87.62 300 VAL B N 1
ATOM 10641 C CA . VAL B 1 300 ? 3.295 16.688 25.516 1 87.62 300 VAL B CA 1
ATOM 10642 C C . VAL B 1 300 ? 3.672 15.211 25.578 1 87.62 300 VAL B C 1
ATOM 10644 O O . VAL B 1 300 ? 2.902 14.391 26.078 1 87.62 300 VAL B O 1
ATOM 10647 N N . ASP B 1 301 ? 4.855 14.977 25.281 1 74.31 301 ASP B N 1
ATOM 10648 C CA . ASP B 1 301 ? 5.297 13.602 25.078 1 74.31 301 ASP B CA 1
ATOM 10649 C C . ASP B 1 301 ? 5.32 12.836 26.406 1 74.31 301 ASP B C 1
ATOM 10651 O O . ASP B 1 301 ? 5.074 11.625 26.422 1 74.31 301 ASP B O 1
ATOM 10655 N N . ASN B 1 302 ? 5.598 13.438 27.5 1 78.19 302 ASN B N 1
ATOM 10656 C CA . ASN B 1 302 ? 5.734 12.758 28.797 1 78.19 302 ASN B CA 1
ATOM 10657 C C . ASN B 1 302 ? 4.496 12.953 29.656 1 78.19 302 ASN B C 1
ATOM 10659 O O . ASN B 1 302 ? 4.594 12.961 30.891 1 78.19 302 ASN B O 1
ATOM 10663 N N . TYR B 1 303 ? 3.375 13.25 29.078 1 85.44 303 TYR B N 1
ATOM 10664 C CA . TYR B 1 303 ? 2.182 13.586 29.844 1 85.44 303 TYR B CA 1
ATOM 10665 C C . TYR B 1 303 ? 1.796 12.453 30.781 1 85.44 303 TYR B C 1
ATOM 10667 O O . TYR B 1 303 ? 1.314 12.688 31.891 1 85.44 303 TYR B O 1
ATOM 10675 N N . ARG B 1 304 ? 1.975 11.172 30.453 1 78 304 ARG B N 1
ATOM 10676 C CA . ARG B 1 304 ? 1.61 10.047 31.297 1 78 304 ARG B CA 1
ATOM 10677 C C . ARG B 1 304 ? 2.477 10 32.562 1 78 304 ARG B C 1
ATOM 10679 O O . ARG B 1 304 ? 1.966 9.805 33.656 1 78 304 ARG B O 1
ATOM 10686 N N . ALA B 1 305 ? 3.744 10.125 32.219 1 77.88 305 ALA B N 1
ATOM 10687 C CA . ALA B 1 305 ? 4.676 10.141 33.344 1 77.88 305 ALA B CA 1
ATOM 10688 C C . ALA B 1 305 ? 4.352 11.273 34.312 1 77.88 305 ALA B C 1
ATOM 10690 O O . ALA B 1 305 ? 4.398 11.086 35.531 1 77.88 305 ALA B O 1
ATOM 10691 N N . LEU B 1 306 ? 4.082 12.406 33.719 1 88.56 306 LEU B N 1
ATOM 10692 C CA . LEU B 1 306 ? 3.762 13.57 34.562 1 88.56 306 LEU B CA 1
ATOM 10693 C C . LEU B 1 306 ? 2.475 13.336 35.344 1 88.56 306 LEU B C 1
ATOM 10695 O O . LEU B 1 306 ? 2.391 13.688 36.531 1 88.56 306 LEU B O 1
ATOM 10699 N N . LYS B 1 307 ? 1.489 12.797 34.688 1 86.81 307 LYS B N 1
ATOM 10700 C CA . LYS B 1 307 ? 0.224 12.484 35.344 1 86.81 307 LYS B CA 1
ATOM 10701 C C . LYS B 1 307 ? 0.433 11.523 36.531 1 86.81 307 LYS B C 1
ATOM 10703 O O . LYS B 1 307 ? -0.1 11.734 37.625 1 86.81 307 LYS B O 1
ATOM 10708 N N . GLU B 1 308 ? 1.163 10.547 36.312 1 81.19 308 GLU B N 1
ATOM 10709 C CA . GLU B 1 308 ? 1.394 9.516 37.344 1 81.19 308 GLU B CA 1
ATOM 10710 C C . GLU B 1 308 ? 2.254 10.055 38.469 1 81.19 308 GLU B C 1
ATOM 10712 O O . GLU B 1 308 ? 1.921 9.867 39.656 1 81.19 308 GLU B O 1
ATOM 10717 N N . THR B 1 309 ? 3.289 10.766 38.188 1 82.75 309 THR B N 1
ATOM 10718 C CA . THR B 1 309 ? 4.301 11.117 39.156 1 82.75 309 THR B CA 1
ATOM 10719 C C . THR B 1 309 ? 3.928 12.414 39.875 1 82.75 309 THR B C 1
ATOM 10721 O O . THR B 1 309 ? 4.281 12.609 41.062 1 82.75 309 THR B O 1
ATOM 10724 N N . LEU B 1 310 ? 3.244 13.32 39.219 1 84.44 310 LEU B N 1
ATOM 10725 C CA . LEU B 1 310 ? 3.062 14.641 39.781 1 84.44 310 LEU B CA 1
ATOM 10726 C C . LEU B 1 310 ? 1.598 14.883 40.156 1 84.44 310 LEU B C 1
ATOM 10728 O O . LEU B 1 310 ? 1.289 15.719 41 1 84.44 310 LEU B O 1
ATOM 10732 N N . VAL B 1 311 ? 0.692 14.164 39.5 1 89.56 311 VAL B N 1
ATOM 10733 C CA . VAL B 1 311 ? -0.725 14.398 39.75 1 89.56 311 VAL B CA 1
ATOM 10734 C C . VAL B 1 311 ? -1.27 13.312 40.688 1 89.56 311 VAL B C 1
ATOM 10736 O O . VAL B 1 311 ? -1.669 13.594 41.812 1 89.56 311 VAL B O 1
ATOM 10739 N N . GLU B 1 312 ? -1.096 12.109 40.188 1 86.81 312 GLU B N 1
ATOM 10740 C CA . GLU B 1 312 ? -1.659 10.992 40.938 1 86.81 312 GLU B CA 1
ATOM 10741 C C . GLU B 1 312 ? -0.871 10.734 42.219 1 86.81 312 GLU B C 1
ATOM 10743 O O . GLU B 1 312 ? -1.456 10.469 43.281 1 86.81 312 GLU B O 1
ATOM 10748 N N . ALA B 1 313 ? 0.424 10.797 42.125 1 80.75 313 ALA B N 1
ATOM 10749 C CA . ALA B 1 313 ? 1.264 10.594 43.312 1 80.75 313 ALA B CA 1
ATOM 10750 C C . ALA B 1 313 ? 0.975 11.641 44.375 1 80.75 313 ALA B C 1
ATOM 10752 O O . ALA B 1 313 ? 1.141 11.383 45.562 1 80.75 313 ALA B O 1
ATOM 10753 N N . ALA B 1 314 ? 0.564 12.82 44 1 83.19 314 ALA B N 1
ATOM 10754 C CA . ALA B 1 314 ? 0.228 13.891 44.938 1 83.19 314 ALA B CA 1
ATOM 10755 C C . ALA B 1 314 ? -1.192 13.727 45.469 1 83.19 314 ALA B C 1
ATOM 10757 O O . ALA B 1 314 ? -1.685 14.578 46.219 1 83.19 314 ALA B O 1
ATOM 10758 N N . GLY B 1 315 ? -1.906 12.664 45.031 1 85.88 315 GLY B N 1
ATOM 10759 C CA . GLY B 1 315 ? -3.225 12.336 45.562 1 85.88 315 GLY B CA 1
ATOM 10760 C C . GLY B 1 315 ? -4.352 12.945 44.75 1 85.88 315 GLY B C 1
ATOM 10761 O O . GLY B 1 315 ? -5.492 13.016 45.219 1 85.88 315 GLY B O 1
ATOM 10762 N N . HIS B 1 316 ? -4.047 13.484 43.594 1 90.75 316 HIS B N 1
ATOM 10763 C CA . HIS B 1 316 ? -5.062 14.078 42.719 1 90.75 316 HIS B CA 1
ATOM 10764 C C . HIS B 1 316 ? -5.352 13.188 41.531 1 90.75 316 HIS B C 1
ATOM 10766 O O . HIS B 1 316 ? -4.68 12.172 41.312 1 90.75 316 HIS B O 1
ATOM 10772 N N . ALA B 1 317 ? -6.469 13.5 40.844 1 90.44 317 ALA B N 1
ATOM 10773 C CA . ALA B 1 317 ? -6.793 12.758 39.656 1 90.44 317 ALA B CA 1
ATOM 10774 C C . ALA B 1 317 ? -7.43 13.672 38.594 1 90.44 317 ALA B C 1
ATOM 10776 O O . ALA B 1 317 ? -8.125 14.625 38.938 1 90.44 317 ALA B O 1
ATOM 10777 N N . ILE B 1 318 ? -7.055 13.445 37.406 1 89.38 318 ILE B N 1
ATOM 10778 C CA . ILE B 1 318 ? -7.738 14.086 36.281 1 89.38 318 ILE B CA 1
ATOM 10779 C C . ILE B 1 318 ? -8.992 13.297 35.906 1 89.38 318 ILE B C 1
ATOM 10781 O O . ILE B 1 318 ? -8.992 12.062 35.969 1 89.38 318 ILE B O 1
ATOM 10785 N N . ALA B 1 319 ? -10.055 13.984 35.625 1 84.06 319 ALA B N 1
ATOM 10786 C CA . ALA B 1 319 ? -11.312 13.312 35.312 1 84.06 319 ALA B CA 1
ATOM 10787 C C . ALA B 1 319 ? -11.133 12.312 34.156 1 84.06 319 ALA B C 1
ATOM 10789 O O . ALA B 1 319 ? -10.453 12.594 33.188 1 84.06 319 ALA B O 1
ATOM 10790 N N . ALA B 1 320 ? -11.766 11.203 34.188 1 77.31 320 ALA B N 1
ATOM 10791 C CA . ALA B 1 320 ? -11.57 10.055 33.281 1 77.31 320 ALA B CA 1
ATOM 10792 C C . ALA B 1 320 ? -11.914 10.414 31.859 1 77.31 320 ALA B C 1
ATOM 10794 O O . ALA B 1 320 ? -11.25 9.961 30.922 1 77.31 320 ALA B O 1
ATOM 10795 N N . PRO B 1 321 ? -12.867 11.25 31.672 1 78.19 321 PRO B N 1
ATOM 10796 C CA . PRO B 1 321 ? -13.211 11.539 30.281 1 78.19 321 PRO B CA 1
ATOM 10797 C C . PRO B 1 321 ? -12.164 12.406 29.578 1 78.19 321 PRO B C 1
ATOM 10799 O O . PRO B 1 321 ? -12.172 12.516 28.344 1 78.19 321 PRO B O 1
ATOM 10802 N N . VAL B 1 322 ? -11.359 13.047 30.344 1 86.31 322 VAL B N 1
ATOM 10803 C CA . VAL B 1 322 ? -10.297 13.867 29.781 1 86.31 322 VAL B CA 1
ATOM 10804 C C . VAL B 1 322 ? -9.109 12.984 29.406 1 86.31 322 VAL B C 1
ATOM 10806 O O . VAL B 1 322 ? -8.414 12.453 30.281 1 86.31 322 VAL B O 1
ATOM 10809 N N . THR B 1 323 ? -8.875 12.906 28.141 1 82.31 323 THR B N 1
ATOM 10810 C CA . THR B 1 323 ? -7.852 11.984 27.688 1 82.31 323 THR B CA 1
ATOM 10811 C C . THR B 1 323 ? -6.77 12.727 26.891 1 82.31 323 THR B C 1
ATOM 10813 O O . THR B 1 323 ? -5.848 12.102 26.359 1 82.31 323 THR B O 1
ATOM 10816 N N . THR B 1 324 ? -6.848 14.016 26.75 1 87.81 324 THR B N 1
ATOM 10817 C CA . THR B 1 324 ? -5.867 14.797 26 1 87.81 324 THR B CA 1
ATOM 10818 C C . THR B 1 324 ? -4.621 15.047 26.844 1 87.81 324 THR B C 1
ATOM 10820 O O . THR B 1 324 ? -4.707 15.133 28.078 1 87.81 324 THR B O 1
ATOM 10823 N N . ASP B 1 325 ? -3.5 15.102 26.25 1 87.69 325 ASP B N 1
ATOM 10824 C CA . ASP B 1 325 ? -2.238 15.406 26.922 1 87.69 325 ASP B CA 1
ATOM 10825 C C . ASP B 1 325 ? -2.209 16.859 27.391 1 87.69 325 ASP B C 1
ATOM 10827 O O . ASP B 1 325 ? -1.511 17.188 28.359 1 87.69 325 ASP B O 1
ATOM 10831 N N . ALA B 1 326 ? -2.963 17.719 26.781 1 93.25 326 ALA B N 1
ATOM 10832 C CA . ALA B 1 326 ? -2.936 19.156 27.047 1 93.25 326 ALA B CA 1
ATOM 10833 C C . ALA B 1 326 ? -3.398 19.469 28.469 1 93.25 326 ALA B C 1
ATOM 10835 O O . ALA B 1 326 ? -3.023 20.5 29.031 1 93.25 326 ALA B O 1
ATOM 10836 N N . LYS B 1 327 ? -4.188 18.578 29.062 1 93.31 327 LYS B N 1
ATOM 10837 C CA . LYS B 1 327 ? -4.781 18.812 30.375 1 93.31 327 LYS B CA 1
ATOM 10838 C C . LYS B 1 327 ? -3.709 18.922 31.453 1 93.31 327 LYS B C 1
ATOM 10840 O O . LYS B 1 327 ? -3.887 19.641 32.438 1 93.31 327 LYS B O 1
ATOM 10845 N N . VAL B 1 328 ? -2.59 18.391 31.219 1 93.88 328 VAL B N 1
ATOM 10846 C CA . VAL B 1 328 ? -1.537 18.359 32.219 1 93.88 328 VAL B CA 1
ATOM 10847 C C . VAL B 1 328 ? -0.964 19.766 32.406 1 93.88 328 VAL B C 1
ATOM 10849 O O . VAL B 1 328 ? -0.448 20.109 33.469 1 93.88 328 VAL B O 1
ATOM 10852 N N . ILE B 1 329 ? -1.082 20.609 31.453 1 95.81 329 ILE B N 1
ATOM 10853 C CA . ILE B 1 329 ? -0.458 21.938 31.469 1 95.81 329 ILE B CA 1
ATOM 10854 C C . ILE B 1 329 ? -1.111 22.797 32.562 1 95.81 329 ILE B C 1
ATOM 10856 O O . ILE B 1 329 ? -0.451 23.219 33.5 1 95.81 329 ILE B O 1
ATOM 10860 N N . PRO B 1 330 ? -2.449 23.047 32.469 1 94.75 330 PRO B N 1
ATOM 10861 C CA . PRO B 1 330 ? -3.053 23.859 33.531 1 94.75 330 PRO B CA 1
ATOM 10862 C C . PRO B 1 330 ? -3.037 23.172 34.906 1 94.75 330 PRO B C 1
ATOM 10864 O O . PRO B 1 330 ? -2.982 23.844 35.938 1 94.75 330 PRO B O 1
ATOM 10867 N N . VAL B 1 331 ? -3.053 21.844 34.906 1 93.5 331 VAL B N 1
ATOM 10868 C CA . VAL B 1 331 ? -3.051 21.109 36.156 1 93.5 331 VAL B CA 1
ATOM 10869 C C . VAL B 1 331 ? -1.701 21.281 36.844 1 93.5 331 VAL B C 1
ATOM 10871 O O . VAL B 1 331 ? -1.643 21.562 38.062 1 93.5 331 VAL B O 1
ATOM 10874 N N . LEU B 1 332 ? -0.637 21.047 36.094 1 93.5 332 LEU B N 1
ATOM 10875 C CA . LEU B 1 332 ? 0.695 21.203 36.688 1 93.5 332 LEU B CA 1
ATOM 10876 C C . LEU B 1 332 ? 0.927 22.641 37.125 1 93.5 332 LEU B C 1
ATOM 10878 O O . LEU B 1 332 ? 1.563 22.891 38.156 1 93.5 332 LEU B O 1
ATOM 10882 N N . PHE B 1 333 ? 0.482 23.578 36.375 1 93.31 333 PHE B N 1
ATOM 10883 C CA . PHE B 1 333 ? 0.551 24.984 36.75 1 93.31 333 PHE B CA 1
ATOM 10884 C C . PHE B 1 333 ? -0.108 25.203 38.094 1 93.31 333 PHE B C 1
ATOM 10886 O O . PHE B 1 333 ? 0.469 25.859 38.969 1 93.31 333 PHE B O 1
ATOM 10893 N N . ARG B 1 334 ? -1.29 24.688 38.25 1 91.25 334 ARG B N 1
ATOM 10894 C CA . ARG B 1 334 ? -2.059 24.844 39.469 1 91.25 334 ARG B CA 1
ATOM 10895 C C . ARG B 1 334 ? -1.329 24.203 40.656 1 91.25 334 ARG B C 1
ATOM 10897 O O . ARG B 1 334 ? -1.314 24.766 41.75 1 91.25 334 ARG B O 1
ATOM 10904 N N . LEU B 1 335 ? -0.784 23.031 40.438 1 88.06 335 LEU B N 1
ATOM 10905 C CA . LEU B 1 335 ? -0.232 22.234 41.531 1 88.06 335 LEU B CA 1
ATOM 10906 C C . LEU B 1 335 ? 1.167 22.703 41.906 1 88.06 335 LEU B C 1
ATOM 10908 O O . LEU B 1 335 ? 1.759 22.219 42.875 1 88.06 335 LEU B O 1
ATOM 10912 N N . HIS B 1 336 ? 1.665 23.562 41.094 1 83 336 HIS B N 1
ATOM 10913 C CA . HIS B 1 336 ? 2.969 24.109 41.438 1 83 336 HIS B CA 1
ATOM 10914 C C . HIS B 1 336 ? 2.943 24.734 42.844 1 83 336 HIS B C 1
ATOM 10916 O O . HIS B 1 336 ? 2.012 25.469 43.188 1 83 336 HIS B O 1
ATOM 10922 N N . GLN B 1 337 ? 3.885 24.297 43.781 1 64.69 337 GLN B N 1
ATOM 10923 C CA . GLN B 1 337 ? 3.955 24.703 45.188 1 64.69 337 GLN B CA 1
ATOM 10924 C C . GLN B 1 337 ? 4.711 26.016 45.344 1 64.69 337 GLN B C 1
ATOM 10926 O O . GLN B 1 337 ? 5.723 26.234 44.656 1 64.69 337 GLN B O 1
ATOM 10931 N N . GLY B 1 338 ? 4.148 27 46.156 1 62.38 338 GLY B N 1
ATOM 10932 C CA . GLY B 1 338 ? 4.828 28.219 46.531 1 62.38 338 GLY B CA 1
ATOM 10933 C C . GLY B 1 338 ? 4.145 29.469 46.031 1 62.38 338 GLY B C 1
ATOM 10934 O O . GLY B 1 338 ? 3.328 29.406 45.094 1 62.38 338 GLY B O 1
ATOM 10935 N N . ASN B 1 339 ? 4.172 30.469 46.656 1 66.81 339 ASN B N 1
ATOM 10936 C CA . ASN B 1 339 ? 3.631 31.781 46.312 1 66.81 339 ASN B CA 1
ATOM 10937 C C . ASN B 1 339 ? 4.52 32.5 45.312 1 66.81 339 ASN B C 1
ATOM 10939 O O . ASN B 1 339 ? 5.227 33.438 45.688 1 66.81 339 ASN B O 1
ATOM 10943 N N . THR B 1 340 ? 4.613 31.984 44.062 1 82.38 340 THR B N 1
ATOM 10944 C CA . THR B 1 340 ? 5.441 32.562 43.031 1 82.38 340 THR B CA 1
ATOM 10945 C C . THR B 1 340 ? 4.578 33.219 41.938 1 82.38 340 THR B C 1
ATOM 10947 O O . THR B 1 340 ? 3.424 32.844 41.75 1 82.38 340 THR B O 1
ATOM 10950 N N . PRO B 1 341 ? 5.117 34.219 41.344 1 86.88 341 PRO B N 1
ATOM 10951 C CA . PRO B 1 341 ? 4.387 34.906 40.25 1 86.88 341 PRO B CA 1
ATOM 10952 C C . PRO B 1 341 ? 3.986 33.938 39.125 1 86.88 341 PRO B C 1
ATOM 10954 O O . PRO B 1 341 ? 4.633 32.906 38.938 1 86.88 341 PRO B O 1
ATOM 10957 N N . VAL B 1 342 ? 2.904 34.312 38.5 1 90.75 342 VAL B N 1
ATOM 10958 C CA . VAL B 1 342 ? 2.326 33.469 37.438 1 90.75 342 VAL B CA 1
ATOM 10959 C C . VAL B 1 342 ? 3.389 33.156 36.406 1 90.75 342 VAL B C 1
ATOM 10961 O O . VAL B 1 342 ? 3.5 32 35.938 1 90.75 342 VAL B O 1
ATOM 10964 N N . GLU B 1 343 ? 4.199 34.125 35.969 1 91.75 343 GLU B N 1
ATOM 10965 C CA . GLU B 1 343 ? 5.215 33.969 34.938 1 91.75 343 GLU B CA 1
ATOM 10966 C C . GLU B 1 343 ? 6.227 32.875 35.344 1 91.75 343 GLU B C 1
ATOM 10968 O O . GLU B 1 343 ? 6.648 32.094 34.5 1 91.75 343 GLU B O 1
ATOM 10973 N N . GLU B 1 344 ? 6.57 32.844 36.531 1 91.06 344 GLU B N 1
ATOM 10974 C CA . GLU B 1 344 ? 7.551 31.859 37 1 91.06 344 GLU B CA 1
ATOM 10975 C C . GLU B 1 344 ? 6.949 30.453 37.062 1 91.06 344 GLU B C 1
ATOM 10977 O O . GLU B 1 344 ? 7.645 29.469 36.844 1 91.06 344 GLU B O 1
ATOM 10982 N N . ARG B 1 345 ? 5.781 30.406 37.438 1 91.69 345 ARG B N 1
ATOM 10983 C CA . ARG B 1 345 ? 5.102 29.125 37.5 1 91.69 345 ARG B CA 1
ATOM 10984 C C . ARG B 1 345 ? 4.926 28.547 36.094 1 91.69 345 ARG B C 1
ATOM 10986 O O . ARG B 1 345 ? 5.031 27.328 35.906 1 91.69 345 ARG B O 1
ATOM 10993 N N . VAL B 1 346 ? 4.602 29.406 35.156 1 94.31 346 VAL B N 1
ATOM 10994 C CA . VAL B 1 346 ? 4.492 28.953 33.781 1 94.31 346 VAL B CA 1
ATOM 10995 C C . VAL B 1 346 ? 5.844 28.438 33.281 1 94.31 346 VAL B C 1
ATOM 10997 O O . VAL B 1 346 ? 5.922 27.375 32.656 1 94.31 346 VAL B O 1
ATOM 11000 N N . LEU B 1 347 ? 6.883 29.125 33.594 1 92.25 347 LEU B N 1
ATOM 11001 C CA . LEU B 1 347 ? 8.234 28.703 33.219 1 92.25 347 LEU B CA 1
ATOM 11002 C C . LEU B 1 347 ? 8.57 27.359 33.844 1 92.25 347 LEU B C 1
ATOM 11004 O O . LEU B 1 347 ? 9.141 26.484 33.156 1 92.25 347 LEU B O 1
ATOM 11008 N N . ALA B 1 348 ? 8.242 27.219 35.062 1 90.25 348 ALA B N 1
ATOM 11009 C CA . ALA B 1 348 ? 8.508 25.953 35.75 1 90.25 348 ALA B CA 1
ATOM 11010 C C . ALA B 1 348 ? 7.738 24.797 35.125 1 90.25 348 ALA B C 1
ATOM 11012 O O . ALA B 1 348 ? 8.25 23.688 35 1 90.25 348 ALA B O 1
ATOM 11013 N N . THR B 1 349 ? 6.52 25.047 34.781 1 93.62 349 THR B N 1
ATOM 11014 C CA . THR B 1 349 ? 5.711 24.047 34.125 1 93.62 349 THR B CA 1
ATOM 11015 C C . THR B 1 349 ? 6.336 23.656 32.781 1 93.62 349 THR B C 1
ATOM 11017 O O . THR B 1 349 ? 6.457 22.469 32.469 1 93.62 349 THR B O 1
ATOM 11020 N N . LEU B 1 350 ? 6.762 24.625 31.969 1 93.5 350 LEU B N 1
ATOM 11021 C CA . LEU B 1 350 ? 7.363 24.391 30.672 1 93.5 350 LEU B CA 1
ATOM 11022 C C . LEU B 1 350 ? 8.617 23.531 30.781 1 93.5 350 LEU B C 1
ATOM 11024 O O . LEU B 1 350 ? 8.883 22.703 29.922 1 93.5 350 LEU B O 1
ATOM 11028 N N . ARG B 1 351 ? 9.312 23.703 31.797 1 88.5 351 ARG B N 1
ATOM 11029 C CA . ARG B 1 351 ? 10.555 22.969 32 1 88.5 351 ARG B CA 1
ATOM 11030 C C . ARG B 1 351 ? 10.273 21.484 32.219 1 88.5 351 ARG B C 1
ATOM 11032 O O . ARG B 1 351 ? 11.102 20.625 31.875 1 88.5 351 ARG B O 1
ATOM 11039 N N . ARG B 1 352 ? 9.133 21.188 32.688 1 89.06 352 ARG B N 1
ATOM 11040 C CA . ARG B 1 352 ? 8.773 19.797 32.969 1 89.06 352 ARG B CA 1
ATOM 11041 C C . ARG B 1 352 ? 8.219 19.109 31.719 1 89.06 352 ARG B C 1
ATOM 11043 O O . ARG B 1 352 ? 8.188 17.875 31.656 1 89.06 352 ARG B O 1
ATOM 11050 N N . LEU B 1 353 ? 7.762 19.859 30.812 1 89.56 353 LEU B N 1
ATOM 11051 C CA . LEU B 1 353 ? 7.117 19.297 29.641 1 89.56 353 LEU B CA 1
ATOM 11052 C C . LEU B 1 353 ? 8.156 18.891 28.594 1 89.56 353 LEU B C 1
ATOM 11054 O O . LEU B 1 353 ? 9.156 19.578 28.406 1 89.56 353 LEU B O 1
ATOM 11058 N N . GLU B 1 354 ? 7.883 17.75 28.031 1 81.69 354 GLU B N 1
ATOM 11059 C CA . GLU B 1 354 ? 8.711 17.281 26.922 1 81.69 354 GLU B CA 1
ATOM 11060 C C . GLU B 1 354 ? 7.898 17.172 25.641 1 81.69 354 GLU B C 1
ATOM 11062 O O . GLU B 1 354 ? 6.703 16.875 25.672 1 81.69 354 GLU B O 1
ATOM 11067 N N . GLY B 1 355 ? 8.594 17.531 24.547 1 77.94 355 GLY B N 1
ATOM 11068 C CA . GLY B 1 355 ? 7.945 17.469 23.25 1 77.94 355 GLY B CA 1
ATOM 11069 C C . GLY B 1 355 ? 8.016 18.781 22.484 1 77.94 355 GLY B C 1
ATOM 11070 O O . GLY B 1 355 ? 8.68 19.719 22.906 1 77.94 355 GLY B O 1
ATOM 11071 N N . SER B 1 356 ? 7.488 18.859 21.312 1 79.81 356 SER B N 1
ATOM 11072 C CA . SER B 1 356 ? 7.344 20.062 20.5 1 79.81 356 SER B CA 1
ATOM 11073 C C . SER B 1 356 ? 5.969 20.703 20.703 1 79.81 356 SER B C 1
ATOM 11075 O O . SER B 1 356 ? 4.941 20.047 20.5 1 79.81 356 SER B O 1
ATOM 11077 N N . MET B 1 357 ? 6.004 21.922 21.156 1 88.06 357 MET B N 1
ATOM 11078 C CA . MET B 1 357 ? 4.707 22.469 21.531 1 88.06 357 MET B CA 1
ATOM 11079 C C . MET B 1 357 ? 4.738 24 21.516 1 88.06 357 MET B C 1
ATOM 11081 O O . MET B 1 357 ? 5.805 24.609 21.609 1 88.06 357 MET B O 1
ATOM 11085 N N . ALA B 1 358 ? 3.617 24.656 21.328 1 92.81 358 ALA B N 1
ATOM 11086 C CA . ALA B 1 358 ? 3.285 26.047 21.578 1 92.81 358 ALA B CA 1
ATOM 11087 C C . ALA B 1 358 ? 2.09 26.172 22.516 1 92.81 358 ALA B C 1
ATOM 11089 O O . ALA B 1 358 ? 1.078 25.5 22.328 1 92.81 358 ALA B O 1
ATOM 11090 N N . ILE B 1 359 ? 2.236 27.016 23.531 1 95.94 359 ILE B N 1
ATOM 11091 C CA . ILE B 1 359 ? 1.224 27.078 24.594 1 95.94 359 ILE B CA 1
ATOM 11092 C C . ILE B 1 359 ? 0.861 28.547 24.875 1 95.94 359 ILE B C 1
ATOM 11094 O O . ILE B 1 359 ? 1.702 29.438 24.734 1 95.94 359 ILE B O 1
ATOM 11098 N N . VAL B 1 360 ? -0.404 28.797 25.234 1 97.94 360 VAL B N 1
ATOM 11099 C CA . VAL B 1 360 ? -0.868 30.078 25.75 1 97.94 360 VAL B CA 1
ATOM 11100 C C . VAL B 1 360 ? -1.653 29.859 27.047 1 97.94 360 VAL B C 1
ATOM 11102 O O . VAL B 1 360 ? -2.51 28.984 27.109 1 97.94 360 VAL B O 1
ATOM 11105 N N . VAL B 1 361 ? -1.339 30.641 28.031 1 97.31 361 VAL B N 1
ATOM 11106 C CA . VAL B 1 361 ? -2.035 30.562 29.312 1 97.31 361 VAL B CA 1
ATOM 11107 C C . VAL B 1 361 ? -2.686 31.906 29.625 1 97.31 361 VAL B C 1
ATOM 11109 O O . VAL B 1 361 ? -2.029 32.938 29.562 1 97.31 361 VAL B O 1
ATOM 11112 N N . GLN B 1 362 ? -3.932 31.859 29.891 1 96.81 362 GLN B N 1
ATOM 11113 C CA . GLN B 1 362 ? -4.719 33 30.344 1 96.81 362 GLN B CA 1
ATOM 11114 C C . GLN B 1 362 ? -5.117 32.875 31.812 1 96.81 362 GLN B C 1
ATOM 11116 O O . GLN B 1 362 ? -5.754 31.875 32.188 1 96.81 362 GLN B O 1
ATOM 11121 N N . HIS B 1 363 ? -4.719 33.812 32.625 1 95.19 363 HIS B N 1
ATOM 11122 C CA . HIS B 1 363 ? -4.98 33.75 34.062 1 95.19 363 HIS B CA 1
ATOM 11123 C C . HIS B 1 363 ? -5.938 34.844 34.5 1 95.19 363 HIS B C 1
ATOM 11125 O O . HIS B 1 363 ? -5.738 36.031 34.156 1 95.19 363 HIS B O 1
ATOM 11131 N N . PRO B 1 364 ? -6.941 34.562 35.312 1 91.75 364 PRO B N 1
ATOM 11132 C CA . PRO B 1 364 ? -7.941 35.562 35.719 1 91.75 364 PRO B CA 1
ATOM 11133 C C . PRO B 1 364 ? -7.336 36.688 36.531 1 91.75 364 PRO B C 1
ATOM 11135 O O . PRO B 1 364 ? -7.82 37.844 36.469 1 91.75 364 PRO B O 1
ATOM 11138 N N . ASP B 1 365 ? -6.254 36.469 37.25 1 89.75 365 ASP B N 1
ATOM 11139 C CA . ASP B 1 365 ? -5.66 37.5 38.094 1 89.75 365 ASP B CA 1
ATOM 11140 C C . ASP B 1 365 ? -4.719 38.375 37.312 1 89.75 365 ASP B C 1
ATOM 11142 O O . ASP B 1 365 ? -4.234 39.406 37.812 1 89.75 365 ASP B O 1
ATOM 11146 N N . ASP B 1 366 ? -4.461 38.031 36.156 1 91.06 366 ASP B N 1
ATOM 11147 C CA . ASP B 1 366 ? -3.564 38.781 35.281 1 91.06 366 ASP B CA 1
ATOM 11148 C C . ASP B 1 366 ? -4.215 39.094 33.938 1 91.06 366 ASP B C 1
ATOM 11150 O O . ASP B 1 366 ? -3.705 38.688 32.906 1 91.06 366 ASP B O 1
ATOM 11154 N N . PRO B 1 367 ? -5.285 39.875 33.969 1 92.81 367 PRO B N 1
ATOM 11155 C CA . PRO B 1 367 ? -6.086 40.031 32.75 1 92.81 367 PRO B CA 1
ATOM 11156 C C . PRO B 1 367 ? -5.367 40.844 31.672 1 92.81 367 PRO B C 1
ATOM 11158 O O . PRO B 1 367 ? -5.77 40.844 30.516 1 92.81 367 PRO B O 1
ATOM 11161 N N . GLU B 1 368 ? -4.297 41.562 31.953 1 94.81 368 GLU B N 1
ATOM 11162 C CA . GLU B 1 368 ? -3.588 42.406 31 1 94.81 368 GLU B CA 1
ATOM 11163 C C . GLU B 1 368 ? -2.326 41.719 30.484 1 94.81 368 GLU B C 1
ATOM 11165 O O . GLU B 1 368 ? -1.472 42.344 29.875 1 94.81 368 GLU B O 1
ATOM 11170 N N . ARG B 1 369 ? -2.262 40.438 30.797 1 96.44 369 ARG B N 1
ATOM 11171 C CA . ARG B 1 369 ? -1.111 39.656 30.344 1 96.44 369 ARG B CA 1
ATOM 11172 C C . ARG B 1 369 ? -1.545 38.312 29.797 1 96.44 369 ARG B C 1
ATOM 11174 O O . ARG B 1 369 ? -2.584 37.781 30.203 1 96.44 369 ARG B O 1
ATOM 11181 N N . LEU B 1 370 ? -0.81 37.812 28.844 1 97.69 370 LEU B N 1
ATOM 11182 C CA . LEU B 1 370 ? -0.849 36.438 28.359 1 97.69 370 LEU B CA 1
ATOM 11183 C C . LEU B 1 370 ? 0.523 35.781 28.484 1 97.69 370 LEU B C 1
ATOM 11185 O O . LEU B 1 370 ? 1.546 36.406 28.234 1 97.69 370 LEU B O 1
ATOM 11189 N N . HIS B 1 371 ? 0.534 34.531 28.891 1 97.44 371 HIS B N 1
ATOM 11190 C CA . HIS B 1 371 ? 1.78 33.812 29.031 1 97.44 371 HIS B CA 1
ATOM 11191 C C . HIS B 1 371 ? 1.91 32.719 27.969 1 97.44 371 HIS B C 1
ATOM 11193 O O . HIS B 1 371 ? 1.027 31.875 27.828 1 97.44 371 HIS B O 1
ATOM 11199 N N . LEU B 1 372 ? 2.992 32.812 27.266 1 97.69 372 LEU B N 1
ATOM 11200 C CA . LEU B 1 372 ? 3.193 31.906 26.141 1 97.69 372 LEU B CA 1
ATOM 11201 C C . LEU B 1 372 ? 4.402 31 26.359 1 97.69 372 LEU B C 1
ATOM 11203 O O . LEU B 1 372 ? 5.289 31.328 27.156 1 97.69 372 LEU B O 1
ATOM 11207 N N . GLY B 1 373 ? 4.379 29.844 25.75 1 95.38 373 GLY B N 1
ATOM 11208 C CA . GLY B 1 373 ? 5.496 28.922 25.703 1 95.38 373 GLY B CA 1
ATOM 11209 C C . GLY B 1 373 ? 5.691 28.281 24.344 1 95.38 373 GLY B C 1
ATOM 11210 O O . GLY B 1 373 ? 4.715 27.969 23.656 1 95.38 373 GLY B O 1
ATOM 11211 N N . GLN B 1 374 ? 6.875 28.141 23.953 1 92.06 374 GLN B N 1
ATOM 11212 C CA . GLN B 1 374 ? 7.223 27.453 22.719 1 92.06 374 GLN B CA 1
ATOM 11213 C C . GLN B 1 374 ? 8.422 26.531 22.906 1 92.06 374 GLN B C 1
ATOM 11215 O O . GLN B 1 374 ? 9.453 26.953 23.453 1 92.06 374 GLN B O 1
ATOM 11220 N N . LYS B 1 375 ? 8.234 25.266 22.594 1 85.12 375 LYS B N 1
ATOM 11221 C CA . LYS B 1 375 ? 9.289 24.266 22.672 1 85.12 375 LYS B CA 1
ATOM 11222 C C . LYS B 1 375 ? 9.359 23.438 21.375 1 85.12 375 LYS B C 1
ATOM 11224 O O . LYS B 1 375 ? 8.328 23.125 20.797 1 85.12 375 LYS B O 1
ATOM 11229 N N . GLY B 1 376 ? 10.586 23.109 21.031 1 74.12 376 GLY B N 1
ATOM 11230 C CA . GLY B 1 376 ? 10.766 22.219 19.906 1 74.12 376 GLY B CA 1
ATOM 11231 C C . GLY B 1 376 ? 10.719 22.938 18.562 1 74.12 376 GLY B C 1
ATOM 11232 O O . GLY B 1 376 ? 10.664 24.172 18.516 1 74.12 376 GLY B O 1
ATOM 11233 N N . SER B 1 377 ? 10.867 22.219 17.5 1 65.25 377 SER B N 1
ATOM 11234 C CA . SER B 1 377 ? 11.008 22.828 16.172 1 65.25 377 SER B CA 1
ATOM 11235 C C . SER B 1 377 ? 9.734 22.672 15.352 1 65.25 377 SER B C 1
ATOM 11237 O O . SER B 1 377 ? 9.625 23.219 14.25 1 65.25 377 SER B O 1
ATOM 11239 N N . GLY B 1 378 ? 8.711 22.188 15.891 1 69.75 378 GLY B N 1
ATOM 11240 C CA . GLY B 1 378 ? 7.555 21.875 15.07 1 69.75 378 GLY B CA 1
ATOM 11241 C C . GLY B 1 378 ? 6.457 22.922 15.18 1 69.75 378 GLY B C 1
ATOM 11242 O O . GLY B 1 378 ? 5.746 23.188 14.203 1 69.75 378 GLY B O 1
ATOM 11243 N N . GLN B 1 379 ? 6.281 23.453 16.297 1 79.69 379 GLN B N 1
ATOM 11244 C CA . GLN B 1 379 ? 5.191 24.391 16.531 1 79.69 379 GLN B CA 1
ATOM 11245 C C . GLN B 1 379 ? 5.723 25.797 16.812 1 79.69 379 GLN B C 1
ATOM 11247 O O . GLN B 1 379 ? 6.781 25.953 17.422 1 79.69 379 GLN B O 1
ATOM 11252 N N . SER B 1 380 ? 5.008 26.797 16.297 1 83.69 380 SER B N 1
ATOM 11253 C CA . SER B 1 380 ? 5.414 28.188 16.484 1 83.69 380 SER B CA 1
ATOM 11254 C C . SER B 1 380 ? 4.227 29.062 16.891 1 83.69 380 SER B C 1
ATOM 11256 O O . SER B 1 380 ? 3.078 28.609 16.828 1 83.69 380 SER B O 1
ATOM 11258 N N . LEU B 1 381 ? 4.512 30.188 17.328 1 91.75 381 LEU B N 1
ATOM 11259 C CA . LEU B 1 381 ? 3.572 31.281 17.547 1 91.75 381 LEU B CA 1
ATOM 11260 C C . LEU B 1 381 ? 4.094 32.562 16.922 1 91.75 381 LEU B C 1
ATOM 11262 O O . LEU B 1 381 ? 5.305 32.781 16.844 1 91.75 381 LEU B O 1
ATOM 11266 N N . PHE B 1 382 ? 3.164 33.406 16.516 1 93.38 382 PHE B N 1
ATOM 11267 C CA . PHE B 1 382 ? 3.469 34.719 15.984 1 93.38 382 PHE B CA 1
ATOM 11268 C C . PHE B 1 382 ? 2.697 35.812 16.734 1 93.38 382 PHE B C 1
ATOM 11270 O O . PHE B 1 382 ? 1.53 35.625 17.078 1 93.38 382 PHE B O 1
ATOM 11277 N N . VAL B 1 383 ? 3.398 36.875 17 1 96.75 383 VAL B N 1
ATOM 11278 C CA . VAL B 1 383 ? 2.777 38 17.719 1 96.75 383 VAL B CA 1
ATOM 11279 C C . VAL B 1 383 ? 2.928 39.281 16.906 1 96.75 383 VAL B C 1
ATOM 11281 O O . VAL B 1 383 ? 4.008 39.594 16.391 1 96.75 383 VAL B O 1
ATOM 11284 N N . ALA B 1 384 ? 1.872 40 16.75 1 96.81 384 ALA B N 1
ATOM 11285 C CA . ALA B 1 384 ? 1.887 41.281 16.109 1 96.81 384 ALA B CA 1
ATOM 11286 C C . ALA B 1 384 ? 1.387 42.375 17.047 1 96.81 384 ALA B C 1
ATOM 11288 O O . ALA B 1 384 ? 0.443 42.156 17.812 1 96.81 384 ALA B O 1
ATOM 11289 N N . GLU B 1 385 ? 2.039 43.469 17 1 94.62 385 GLU B N 1
ATOM 11290 C CA . GLU B 1 385 ? 1.619 44.625 17.781 1 94.62 385 GLU B CA 1
ATOM 11291 C C . GLU B 1 385 ? 0.799 45.594 16.938 1 94.62 385 GLU B C 1
ATOM 11293 O O . GLU B 1 385 ? 1.224 46 15.852 1 94.62 385 GLU B O 1
ATOM 11298 N N . GLY B 1 386 ? -0.38 45.969 17.422 1 91.44 386 GLY B N 1
ATOM 11299 C CA . GLY B 1 386 ? -1.229 46.969 16.781 1 91.44 386 GLY B CA 1
ATOM 11300 C C . GLY B 1 386 ? -1.586 48.125 17.719 1 91.44 386 GLY B C 1
ATOM 11301 O O . GLY B 1 386 ? -1.212 48.125 18.891 1 91.44 386 GLY B O 1
ATOM 11302 N N . PRO B 1 387 ? -2.367 49.031 17.172 1 91 387 PRO B N 1
ATOM 11303 C CA . PRO B 1 387 ? -2.73 50.219 17.969 1 91 387 PRO B CA 1
ATOM 11304 C C . PRO B 1 387 ? -3.611 49.875 19.172 1 91 387 PRO B C 1
ATOM 11306 O O . PRO B 1 387 ? -3.576 50.562 20.188 1 91 387 PRO B O 1
ATOM 11309 N N . ASP B 1 388 ? -4.316 48.812 19.047 1 94.69 388 ASP B N 1
ATOM 11310 C CA . ASP B 1 388 ? -5.32 48.531 20.078 1 94.69 388 ASP B CA 1
ATOM 11311 C C . ASP B 1 388 ? -4.883 47.344 20.953 1 94.69 388 ASP B C 1
ATOM 11313 O O . ASP B 1 388 ? -5.621 46.938 21.844 1 94.69 388 ASP B O 1
ATOM 11317 N N . GLY B 1 389 ? -3.758 46.844 20.703 1 96 389 GLY B N 1
ATOM 11318 C CA . GLY B 1 389 ? -3.291 45.719 21.516 1 96 389 GLY B CA 1
ATOM 11319 C C . GLY B 1 389 ? -2.377 44.781 20.766 1 96 389 GLY B C 1
ATOM 11320 O O . GLY B 1 389 ? -1.709 45.188 19.812 1 96 389 GLY B O 1
ATOM 11321 N N . LEU B 1 390 ? -2.287 43.531 21.312 1 97.56 390 LEU B N 1
ATOM 11322 C CA . LEU B 1 390 ? -1.434 42.5 20.75 1 97.56 390 LEU B CA 1
ATOM 11323 C C . LEU B 1 390 ? -2.27 41.375 20.172 1 97.56 390 LEU B C 1
ATOM 11325 O O . LEU B 1 390 ? -3.273 40.969 20.766 1 97.56 390 LEU B O 1
ATOM 11329 N N . ILE B 1 391 ? -1.881 40.938 18.984 1 97.19 391 ILE B N 1
ATOM 11330 C CA . ILE B 1 391 ? -2.553 39.844 18.312 1 97.19 391 ILE B CA 1
ATOM 11331 C C . ILE B 1 391 ? -1.605 38.656 18.203 1 97.19 391 ILE B C 1
ATOM 11333 O O . ILE B 1 391 ? -0.407 38.812 17.969 1 97.19 391 ILE B O 1
ATOM 11337 N N . LEU B 1 392 ? -2.115 37.5 18.484 1 96.38 392 LEU B N 1
ATOM 11338 C CA . LEU B 1 392 ? -1.271 36.312 18.406 1 96.38 392 LEU B CA 1
ATOM 11339 C C . LEU B 1 392 ? -1.93 35.219 17.562 1 96.38 392 LEU B C 1
ATOM 11341 O O . LEU B 1 392 ? -3.158 35.125 17.516 1 96.38 392 LEU B O 1
ATOM 11345 N N . ALA B 1 393 ? -1.106 34.5 16.844 1 95.31 393 ALA B N 1
ATOM 11346 C CA . ALA B 1 393 ? -1.566 33.344 16.031 1 95.31 393 ALA B CA 1
ATOM 11347 C C . ALA B 1 393 ? -0.475 32.312 15.898 1 95.31 393 ALA B C 1
ATOM 11349 O O . ALA B 1 393 ? 0.713 32.594 16.031 1 95.31 393 ALA B O 1
ATOM 11350 N N . SER B 1 394 ? -0.92 31.094 15.656 1 91.81 394 SER B N 1
ATOM 11351 C CA . SER B 1 394 ? 0.044 30.016 15.484 1 91.81 394 SER B CA 1
ATOM 11352 C C . SER B 1 394 ? 0.706 30.078 14.109 1 91.81 394 SER B C 1
ATOM 11354 O O . SER B 1 394 ? 1.745 29.453 13.883 1 91.81 394 SER B O 1
ATOM 11356 N N . GLU B 1 395 ? 0.098 30.844 13.203 1 85.81 395 GLU B N 1
ATOM 11357 C CA . GLU B 1 395 ? 0.663 31.094 11.875 1 85.81 395 GLU B CA 1
ATOM 11358 C C . GLU B 1 395 ? 0.361 32.5 11.406 1 85.81 395 GLU B C 1
ATOM 11360 O O . GLU B 1 395 ? -0.65 33.094 11.797 1 85.81 395 GLU B O 1
ATOM 11365 N N . ASN B 1 396 ? 1.102 32.906 10.484 1 86.44 396 ASN B N 1
ATOM 11366 C CA . ASN B 1 396 ? 0.933 34.25 9.977 1 86.44 396 ASN B CA 1
ATOM 11367 C C . ASN B 1 396 ? -0.363 34.406 9.18 1 86.44 396 ASN B C 1
ATOM 11369 O O . ASN B 1 396 ? -0.836 35.531 8.961 1 86.44 396 ASN B O 1
ATOM 11373 N N . TYR B 1 397 ? -0.967 33.375 8.844 1 86 397 TYR B N 1
ATOM 11374 C CA . TYR B 1 397 ? -2.242 33.438 8.141 1 86 397 TYR B CA 1
ATOM 11375 C C . TYR B 1 397 ? -3.295 34.156 8.977 1 86 397 TYR B C 1
ATOM 11377 O O . TYR B 1 397 ? -4.18 34.812 8.43 1 86 397 TYR B O 1
ATOM 11385 N N . GLY B 1 398 ? -3.113 33.938 10.219 1 89.5 398 GLY B N 1
ATOM 11386 C CA . GLY B 1 398 ? -4.074 34.562 11.117 1 89.5 398 GLY B CA 1
ATOM 11387 C C . GLY B 1 398 ? -3.812 36.031 11.328 1 89.5 398 GLY B C 1
ATOM 11388 O O . GLY B 1 398 ? -4.73 36.781 11.656 1 89.5 398 GLY B O 1
ATOM 11389 N N . LEU B 1 399 ? -2.629 36.469 11.047 1 93.19 399 LEU B N 1
ATOM 11390 C CA . LEU B 1 399 ? -2.248 37.844 11.352 1 93.19 399 LEU B CA 1
ATOM 11391 C C . LEU B 1 399 ? -2.301 38.719 10.094 1 93.19 399 LEU B C 1
ATOM 11393 O O . LEU B 1 399 ? -2.412 39.938 10.188 1 93.19 399 LEU B O 1
ATOM 11397 N N . ALA B 1 400 ? -2.234 38.125 8.953 1 90.25 400 ALA B N 1
ATOM 11398 C CA . ALA B 1 400 ? -2.025 38.812 7.684 1 90.25 400 ALA B CA 1
ATOM 11399 C C . ALA B 1 400 ? -3.133 39.844 7.422 1 90.25 400 ALA B C 1
ATOM 11401 O O . ALA B 1 400 ? -2.881 40.906 6.871 1 90.25 400 ALA B O 1
ATOM 11402 N N . PRO B 1 401 ? -4.309 39.594 7.809 1 90.88 401 PRO B N 1
ATOM 11403 C CA . PRO B 1 401 ? -5.359 40.594 7.547 1 90.88 401 PRO B CA 1
ATOM 11404 C C . PRO B 1 401 ? -5.207 41.844 8.398 1 90.88 401 PRO B C 1
ATOM 11406 O O . PRO B 1 401 ? -5.738 42.906 8.039 1 90.88 401 PRO B O 1
ATOM 11409 N N . ARG B 1 402 ? -4.461 41.75 9.477 1 94 402 ARG B N 1
ATOM 11410 C CA . ARG B 1 402 ? -4.523 42.844 10.453 1 94 402 ARG B CA 1
ATOM 11411 C C . ARG B 1 402 ? -3.141 43.438 10.688 1 94 402 ARG B C 1
ATOM 11413 O O . ARG B 1 402 ? -3.02 44.531 11.266 1 94 402 ARG B O 1
ATOM 11420 N N . ALA B 1 403 ? -2.18 42.719 10.266 1 94.44 403 ALA B N 1
ATOM 11421 C CA . ALA B 1 403 ? -0.825 43.188 10.547 1 94.44 403 ALA B CA 1
ATOM 11422 C C . ALA B 1 403 ? 0.099 42.938 9.352 1 94.44 403 ALA B C 1
ATOM 11424 O O . ALA B 1 403 ? -0.144 42.031 8.547 1 94.44 403 ALA B O 1
ATOM 11425 N N . ARG B 1 404 ? 1.14 43.781 9.312 1 93.62 404 ARG B N 1
ATOM 11426 C CA . ARG B 1 404 ? 2.098 43.656 8.219 1 93.62 404 ARG B CA 1
ATOM 11427 C C . ARG B 1 404 ? 3.467 43.219 8.734 1 93.62 404 ARG B C 1
ATOM 11429 O O . ARG B 1 404 ? 4.391 43 7.953 1 93.62 404 ARG B O 1
ATOM 11436 N N . ALA B 1 405 ? 3.555 43.062 10.031 1 93.62 405 ALA B N 1
ATOM 11437 C CA . ALA B 1 405 ? 4.773 42.562 10.656 1 93.62 405 ALA B CA 1
ATOM 11438 C C . ALA B 1 405 ? 4.445 41.719 11.883 1 93.62 405 ALA B C 1
ATOM 11440 O O . ALA B 1 405 ? 3.404 41.906 12.516 1 93.62 405 ALA B O 1
ATOM 11441 N N . SER B 1 406 ? 5.309 40.781 12.18 1 94 406 SER B N 1
ATOM 11442 C CA . SER B 1 406 ? 5.102 39.938 13.352 1 94 406 SER B CA 1
ATOM 11443 C C . SER B 1 406 ? 6.426 39.406 13.891 1 94 406 SER B C 1
ATOM 11445 O O . SER B 1 406 ? 7.441 39.438 13.195 1 94 406 SER B O 1
ATOM 11447 N N . VAL B 1 407 ? 6.383 39.031 15.172 1 93.69 407 VAL B N 1
ATOM 11448 C CA . VAL B 1 407 ? 7.504 38.375 15.836 1 93.69 407 VAL B CA 1
ATOM 11449 C C . VAL B 1 407 ? 7.246 36.875 15.922 1 93.69 407 VAL B C 1
ATOM 11451 O O . VAL B 1 407 ? 6.223 36.438 16.453 1 93.69 407 VAL B O 1
ATOM 11454 N N . ALA B 1 408 ? 8.203 36.156 15.359 1 88.88 408 ALA B N 1
ATOM 11455 C CA . ALA B 1 408 ? 8.07 34.719 15.375 1 88.88 408 ALA B CA 1
ATOM 11456 C C . ALA B 1 408 ? 8.688 34.125 16.641 1 88.88 408 ALA B C 1
ATOM 11458 O O . ALA B 1 408 ? 9.789 34.5 17.047 1 88.88 408 ALA B O 1
ATOM 11459 N N . LEU B 1 409 ? 7.902 33.281 17.328 1 89.19 409 LEU B N 1
ATOM 11460 C CA . LEU B 1 409 ? 8.406 32.469 18.422 1 89.19 409 LEU B CA 1
ATOM 11461 C C . LEU B 1 409 ? 8.695 31.047 17.969 1 89.19 409 LEU B C 1
ATOM 11463 O O . LEU B 1 409 ? 7.816 30.188 18 1 89.19 409 LEU B O 1
ATOM 11467 N N . ALA B 1 410 ? 9.781 30.797 17.469 1 75.69 410 ALA B N 1
ATOM 11468 C CA . ALA B 1 410 ? 10.164 29.5 16.922 1 75.69 410 ALA B CA 1
ATOM 11469 C C . ALA B 1 410 ? 11.633 29.203 17.188 1 75.69 410 ALA B C 1
ATOM 11471 O O . ALA B 1 410 ? 12.43 29.094 16.25 1 75.69 410 ALA B O 1
ATOM 11472 N N . GLN B 1 411 ? 11.938 29.156 18.438 1 70.62 411 GLN B N 1
ATOM 11473 C CA . GLN B 1 411 ? 13.336 28.906 18.781 1 70.62 411 GLN B CA 1
ATOM 11474 C C . GLN B 1 411 ? 13.5 27.547 19.438 1 70.62 411 GLN B C 1
ATOM 11476 O O . GLN B 1 411 ? 12.656 27.125 20.234 1 70.62 411 GLN B O 1
ATOM 11481 N N . VAL B 1 412 ? 14.375 26.859 19.016 1 61.66 412 VAL B N 1
ATOM 11482 C CA . VAL B 1 412 ? 14.648 25.562 19.594 1 61.66 412 VAL B CA 1
ATOM 11483 C C . VAL B 1 412 ? 15.812 25.656 20.578 1 61.66 412 VAL B C 1
ATOM 11485 O O . VAL B 1 412 ? 15.883 24.906 21.547 1 61.66 412 VAL B O 1
ATOM 11488 N N . GLU B 1 413 ? 16.531 26.641 20.328 1 59.47 413 GLU B N 1
ATOM 11489 C CA . GLU B 1 413 ? 17.703 26.797 21.172 1 59.47 413 GLU B CA 1
ATOM 11490 C C . GLU B 1 413 ? 17.297 27.172 22.594 1 59.47 413 GLU B C 1
ATOM 11492 O O . GLU B 1 413 ? 16.188 27.656 22.828 1 59.47 413 GLU B O 1
ATOM 11497 N N . ARG B 1 414 ? 18 26.844 23.625 1 59.81 414 ARG B N 1
ATOM 11498 C CA . ARG B 1 414 ? 17.781 27.188 25.031 1 59.81 414 ARG B CA 1
ATOM 11499 C C . ARG B 1 414 ? 16.5 26.562 25.578 1 59.81 414 ARG B C 1
ATOM 11501 O O . ARG B 1 414 ? 15.82 27.156 26.406 1 59.81 414 ARG B O 1
ATOM 11508 N N . GLY B 1 415 ? 16.109 25.5 24.875 1 73.06 415 GLY B N 1
ATOM 11509 C CA . GLY B 1 415 ? 14.969 24.719 25.328 1 73.06 415 GLY B CA 1
ATOM 11510 C C . GLY B 1 415 ? 13.641 25.281 24.859 1 73.06 415 GLY B C 1
ATOM 11511 O O . GLY B 1 415 ? 12.578 24.781 25.234 1 73.06 415 GLY B O 1
ATOM 11512 N N . GLY B 1 416 ? 13.727 26.359 24.156 1 87 416 GLY B N 1
ATOM 11513 C CA . GLY B 1 416 ? 12.516 27.031 23.703 1 87 416 GLY B CA 1
ATOM 11514 C C . GLY B 1 416 ? 12.344 28.406 24.312 1 87 416 GLY B C 1
ATOM 11515 O O . GLY B 1 416 ? 13.312 29.031 24.75 1 87 416 GLY B O 1
ATOM 11516 N N . LEU B 1 417 ? 11.148 28.938 24.25 1 91.56 417 LEU B N 1
ATOM 11517 C CA . LEU B 1 417 ? 10.891 30.312 24.703 1 91.56 417 LEU B CA 1
ATOM 11518 C C . LEU B 1 417 ? 9.727 30.344 25.672 1 91.56 417 LEU B C 1
ATOM 11520 O O . LEU B 1 417 ? 8.727 29.656 25.5 1 91.56 417 LEU B O 1
ATOM 11524 N N . ALA B 1 418 ? 9.945 31.047 26.703 1 94.44 418 ALA B N 1
ATOM 11525 C CA . ALA B 1 418 ? 8.859 31.516 27.562 1 94.44 418 ALA B CA 1
ATOM 11526 C C . ALA B 1 418 ? 8.609 33 27.344 1 94.44 418 ALA B C 1
ATOM 11528 O O . ALA B 1 418 ? 9.516 33.844 27.531 1 94.44 418 ALA B O 1
ATOM 11529 N N . VAL B 1 419 ? 7.383 33.375 27 1 96.31 419 VAL B N 1
ATOM 11530 C CA . VAL B 1 419 ? 7.117 34.75 26.609 1 96.31 419 VAL B CA 1
ATOM 11531 C C . VAL B 1 419 ? 5.941 35.312 27.406 1 96.31 419 VAL B C 1
ATOM 11533 O O . VAL B 1 419 ? 4.957 34.625 27.641 1 96.31 419 VAL B O 1
ATOM 11536 N N . VAL B 1 420 ? 6.078 36.531 27.812 1 96.44 420 VAL B N 1
ATOM 11537 C CA . VAL B 1 420 ? 4.98 37.25 28.438 1 96.44 420 VAL B CA 1
ATOM 11538 C C . VAL B 1 420 ? 4.543 38.406 27.547 1 96.44 420 VAL B C 1
ATOM 11540 O O . VAL B 1 420 ? 5.355 39.281 27.188 1 96.44 420 VAL B O 1
ATOM 11543 N N . LEU B 1 421 ? 3.322 38.375 27.141 1 97.62 421 LEU B N 1
ATOM 11544 C CA . LEU B 1 421 ? 2.705 39.562 26.5 1 97.62 421 LEU B CA 1
ATOM 11545 C C . LEU B 1 421 ? 2.02 40.438 27.531 1 97.62 421 LEU B C 1
ATOM 11547 O O . LEU B 1 421 ? 1.355 39.938 28.438 1 97.62 421 LEU B O 1
ATOM 11551 N N . SER B 1 422 ? 2.215 41.781 27.359 1 97.12 422 SER B N 1
ATOM 11552 C CA . SER B 1 422 ? 1.639 42.656 28.359 1 97.12 422 SER B CA 1
ATOM 11553 C C . SER B 1 422 ? 1.165 43.969 27.719 1 97.12 422 SER B C 1
ATOM 11555 O O . SER B 1 422 ? 1.82 44.5 26.828 1 97.12 422 SER B O 1
ATOM 11557 N N . THR B 1 423 ? 0.026 44.406 28.172 1 95.06 423 THR B N 1
ATOM 11558 C CA . THR B 1 423 ? -0.466 45.75 27.797 1 95.06 423 THR B CA 1
ATOM 11559 C C . THR B 1 423 ? -0.527 46.656 29.016 1 95.06 423 THR B C 1
ATOM 11561 O O . THR B 1 423 ? -1.106 47.75 28.953 1 95.06 423 THR B O 1
ATOM 11564 N N . ARG B 1 424 ? 0.031 46.188 30.078 1 90.94 424 ARG B N 1
ATOM 11565 C CA . ARG B 1 424 ? 0.128 47.031 31.266 1 90.94 424 ARG B CA 1
ATOM 11566 C C . ARG B 1 424 ? 1.082 48.188 31.031 1 90.94 424 ARG B C 1
ATOM 11568 O O . ARG B 1 424 ? 2.158 48.031 30.453 1 90.94 424 ARG B O 1
ATOM 11575 N N . PRO B 1 425 ? 0.64 49.312 31.578 1 87.31 425 PRO B N 1
ATOM 11576 C CA . PRO B 1 425 ? 1.534 50.469 31.406 1 87.31 425 PRO B CA 1
ATOM 11577 C C . PRO B 1 425 ? 2.904 50.219 32.062 1 87.31 425 PRO B C 1
ATOM 11579 O O . PRO B 1 425 ? 2.99 49.75 33.188 1 87.31 425 PRO B O 1
ATOM 11582 N N . GLY B 1 426 ? 3.871 50.469 31.344 1 87.69 426 GLY B N 1
ATOM 11583 C CA . GLY B 1 426 ? 5.227 50.344 31.844 1 87.69 426 GLY B CA 1
ATOM 11584 C C . GLY B 1 426 ? 5.891 49.031 31.469 1 87.69 426 GLY B C 1
ATOM 11585 O O . GLY B 1 426 ? 7.117 48.938 31.469 1 87.69 426 GLY B O 1
ATOM 11586 N N . ASP B 1 427 ? 5.125 48.031 31.172 1 91.88 427 ASP B N 1
ATOM 11587 C CA . ASP B 1 427 ? 5.668 46.75 30.75 1 91.88 427 ASP B CA 1
ATOM 11588 C C . ASP B 1 427 ? 6.008 46.75 29.266 1 91.88 427 ASP B C 1
ATOM 11590 O O . ASP B 1 427 ? 5.352 47.438 28.469 1 91.88 427 ASP B O 1
ATOM 11594 N N . PRO B 1 428 ? 7.086 46.031 28.938 1 93 428 PRO B N 1
ATOM 11595 C CA . PRO B 1 428 ? 7.246 45.812 27.5 1 93 428 PRO B CA 1
ATOM 11596 C C . PRO B 1 428 ? 6.129 44.969 26.906 1 93 428 PRO B C 1
ATOM 11598 O O . PRO B 1 428 ? 5.629 44.031 27.562 1 93 428 PRO B O 1
ATOM 11601 N N . ALA B 1 429 ? 5.75 45.219 25.688 1 94.44 429 ALA B N 1
ATOM 11602 C CA . ALA B 1 429 ? 4.684 44.469 25.031 1 94.44 429 ALA B CA 1
ATOM 11603 C C . ALA B 1 429 ? 5.012 42.969 24.969 1 94.44 429 ALA B C 1
ATOM 11605 O O . ALA B 1 429 ? 4.121 42.125 25.062 1 94.44 429 ALA B O 1
ATOM 11606 N N . LEU B 1 430 ? 6.266 42.688 24.703 1 95.75 430 LEU B N 1
ATOM 11607 C CA . LEU B 1 430 ? 6.734 41.312 24.594 1 95.75 430 LEU B CA 1
ATOM 11608 C C . LEU B 1 430 ? 8.055 41.125 25.328 1 95.75 430 LEU B C 1
ATOM 11610 O O . LEU B 1 430 ? 9.023 41.812 25.062 1 95.75 430 LEU B O 1
ATOM 11614 N N . ALA B 1 431 ? 8.055 40.219 26.328 1 95.38 431 ALA B N 1
ATOM 11615 C CA . ALA B 1 431 ? 9.258 39.812 27.047 1 95.38 431 ALA B CA 1
ATOM 11616 C C . ALA B 1 431 ? 9.516 38.312 26.891 1 95.38 431 ALA B C 1
ATOM 11618 O O . ALA B 1 431 ? 8.672 37.5 27.266 1 95.38 431 ALA B O 1
ATOM 11619 N N . ALA B 1 432 ? 10.617 38 26.344 1 94.94 432 ALA B N 1
ATOM 11620 C CA . ALA B 1 432 ? 10.93 36.594 26.062 1 94.94 432 ALA B CA 1
ATOM 11621 C C . ALA B 1 432 ? 12.141 36.125 26.859 1 94.94 432 ALA B C 1
ATOM 11623 O O . ALA B 1 432 ? 13.094 36.875 27.062 1 94.94 432 ALA B O 1
ATOM 11624 N N . ARG B 1 433 ? 12.055 34.844 27.328 1 93 433 ARG B N 1
ATOM 11625 C CA . ARG B 1 433 ? 13.148 34.188 28.031 1 93 433 ARG B CA 1
ATOM 11626 C C . ARG B 1 433 ? 13.359 32.781 27.516 1 93 433 ARG B C 1
ATOM 11628 O O . ARG B 1 433 ? 12.406 32.094 27.109 1 93 433 ARG B O 1
ATOM 11635 N N . GLY B 1 434 ? 14.609 32.375 27.594 1 89.56 434 GLY B N 1
ATOM 11636 C CA . GLY B 1 434 ? 14.867 30.969 27.344 1 89.56 434 GLY B CA 1
ATOM 11637 C C . GLY B 1 434 ? 14.359 30.047 28.438 1 89.56 434 GLY B C 1
ATOM 11638 O O . GLY B 1 434 ? 14.461 30.375 29.609 1 89.56 434 GLY B O 1
ATOM 11639 N N . ILE B 1 435 ? 13.758 28.984 28.078 1 88.94 435 ILE B N 1
ATOM 11640 C CA . ILE B 1 435 ? 13.133 28.094 29.047 1 88.94 435 ILE B CA 1
ATOM 11641 C C . ILE B 1 435 ? 14.203 27.438 29.922 1 88.94 435 ILE B C 1
ATOM 11643 O O . ILE B 1 435 ? 14.031 27.328 31.125 1 88.94 435 ILE B O 1
ATOM 11647 N N . ASP B 1 436 ? 15.188 27.062 29.312 1 79.38 436 ASP B N 1
ATOM 11648 C CA . ASP B 1 436 ? 16.203 26.297 30.031 1 79.38 436 ASP B CA 1
ATOM 11649 C C . ASP B 1 436 ? 16.969 27.188 31.016 1 79.38 436 ASP B C 1
ATOM 11651 O O . ASP B 1 436 ? 17.156 26.828 32.188 1 79.38 436 ASP B O 1
ATOM 11655 N N . ASP B 1 437 ? 17.391 28.422 30.547 1 76.19 437 ASP B N 1
ATOM 11656 C CA . ASP B 1 437 ? 18.281 29.25 31.359 1 76.19 437 ASP B CA 1
ATOM 11657 C C . ASP B 1 437 ? 17.531 30.422 31.984 1 76.19 437 ASP B C 1
ATOM 11659 O O . ASP B 1 437 ? 18.031 31.078 32.906 1 76.19 437 ASP B O 1
ATOM 11663 N N . GLY B 1 438 ? 16.422 30.688 31.469 1 85 438 GLY B N 1
ATOM 11664 C CA . GLY B 1 438 ? 15.648 31.797 32 1 85 438 GLY B CA 1
ATOM 11665 C C . GLY B 1 438 ? 16.188 33.156 31.578 1 85 438 GLY B C 1
ATOM 11666 O O . GLY B 1 438 ? 15.688 34.188 32.031 1 85 438 GLY B O 1
ATOM 11667 N N . ALA B 1 439 ? 17.141 33.188 30.688 1 84.12 439 ALA B N 1
ATOM 11668 C CA . ALA B 1 439 ? 17.734 34.438 30.25 1 84.12 439 ALA B CA 1
ATOM 11669 C C . ALA B 1 439 ? 16.875 35.094 29.188 1 84.12 439 ALA B C 1
ATOM 11671 O O . ALA B 1 439 ? 16.172 34.438 28.422 1 84.12 439 ALA B O 1
ATOM 11672 N N . PRO B 1 440 ? 16.969 36.438 29.156 1 89.44 440 PRO B N 1
ATOM 11673 C CA . PRO B 1 440 ? 16.172 37.156 28.156 1 89.44 440 PRO B CA 1
ATOM 11674 C C . PRO B 1 440 ? 16.594 36.812 26.719 1 89.44 440 PRO B C 1
ATOM 11676 O O . PRO B 1 440 ? 17.781 36.594 26.453 1 89.44 440 PRO B O 1
ATOM 11679 N N . ALA B 1 441 ? 15.656 36.719 25.891 1 88.81 441 ALA B N 1
ATOM 11680 C CA . ALA B 1 441 ? 15.875 36.469 24.469 1 88.81 441 ALA B CA 1
ATOM 11681 C C . ALA B 1 441 ? 15.422 37.656 23.609 1 88.81 441 ALA B C 1
ATOM 11683 O O . ALA B 1 441 ? 14.344 38.188 23.844 1 88.81 441 ALA B O 1
ATOM 11684 N N . ALA B 1 442 ? 16.25 38.031 22.719 1 85.69 442 ALA B N 1
ATOM 11685 C CA . ALA B 1 442 ? 15.898 39.125 21.812 1 85.69 442 ALA B CA 1
ATOM 11686 C C . ALA B 1 442 ? 15.219 38.594 20.562 1 85.69 442 ALA B C 1
ATOM 11688 O O . ALA B 1 442 ? 15.742 37.719 19.891 1 85.69 442 ALA B O 1
ATOM 11689 N N . LEU B 1 443 ? 14.047 39.125 20.375 1 88.69 443 LEU B N 1
ATOM 11690 C CA . LEU B 1 443 ? 13.297 38.719 19.188 1 88.69 443 LEU B CA 1
ATOM 11691 C C . LEU B 1 443 ? 13.023 39.938 18.297 1 88.69 443 LEU B C 1
ATOM 11693 O O . LEU B 1 443 ? 12.859 41.062 18.797 1 88.69 443 LEU B O 1
ATOM 11697 N N . LYS B 1 444 ? 13.125 39.688 16.984 1 87.06 444 LYS B N 1
ATOM 11698 C CA . LYS B 1 444 ? 12.906 40.781 16.047 1 87.06 444 LYS B CA 1
ATOM 11699 C C . LYS B 1 444 ? 11.648 40.562 15.219 1 87.06 444 LYS B C 1
ATOM 11701 O O . LYS B 1 444 ? 11.328 39.406 14.867 1 87.06 444 LYS B O 1
ATOM 11706 N N . ALA B 1 445 ? 10.984 41.688 14.906 1 90.88 445 ALA B N 1
ATOM 11707 C CA . ALA B 1 445 ? 9.812 41.625 14.039 1 90.88 445 ALA B CA 1
ATOM 11708 C C . ALA B 1 445 ? 10.219 41.469 12.578 1 90.88 445 ALA B C 1
ATOM 11710 O O . ALA B 1 445 ? 11.211 42.062 12.133 1 90.88 445 ALA B O 1
ATOM 11711 N N . GLU B 1 446 ? 9.523 40.688 11.859 1 87.81 446 GLU B N 1
ATOM 11712 C CA . GLU B 1 446 ? 9.719 40.469 10.43 1 87.81 446 GLU B CA 1
ATOM 11713 C C . GLU B 1 446 ? 8.453 40.812 9.641 1 87.81 446 GLU B C 1
ATOM 11715 O O . GLU B 1 446 ? 7.344 40.688 10.172 1 87.81 446 GLU B O 1
ATOM 11720 N N . PRO B 1 447 ? 8.672 41.188 8.383 1 87.56 447 PRO B N 1
ATOM 11721 C CA . PRO B 1 447 ? 7.492 41.531 7.586 1 87.56 447 PRO B CA 1
ATOM 11722 C C . PRO B 1 447 ? 6.641 40.312 7.254 1 87.56 447 PRO B C 1
ATOM 11724 O O . PRO B 1 447 ? 7.176 39.219 7.043 1 87.56 447 PRO B O 1
ATOM 11727 N N . ILE B 1 448 ? 5.355 40.5 7.258 1 88.69 448 ILE B N 1
ATOM 11728 C CA . ILE B 1 448 ? 4.418 39.531 6.727 1 88.69 448 ILE B CA 1
ATOM 11729 C C . ILE B 1 448 ? 4.219 39.75 5.23 1 88.69 448 ILE B C 1
ATOM 11731 O O . ILE B 1 448 ? 3.551 40.688 4.824 1 88.69 448 ILE B O 1
ATOM 11735 N N . GLU B 1 449 ? 4.625 38.906 4.445 1 78.31 449 GLU B N 1
ATOM 11736 C CA . GLU B 1 449 ? 4.637 39.094 2.998 1 78.31 449 GLU B CA 1
ATOM 11737 C C . GLU B 1 449 ? 3.285 38.719 2.383 1 78.31 449 GLU B C 1
ATOM 11739 O O . GLU B 1 449 ? 2.928 39.25 1.319 1 78.31 449 GLU B O 1
ATOM 11744 N N . ILE B 1 450 ? 2.561 37.969 3.023 1 83.19 450 ILE B N 1
ATOM 11745 C CA . ILE B 1 450 ? 1.3 37.531 2.447 1 83.19 450 ILE B CA 1
ATOM 11746 C C . ILE B 1 450 ? 0.191 38.531 2.781 1 83.19 450 ILE B C 1
ATOM 11748 O O . ILE B 1 450 ? 0.269 39.219 3.785 1 83.19 450 ILE B O 1
ATOM 11752 N N . PHE B 1 451 ? -0.779 38.562 1.791 1 85.38 451 PHE B N 1
ATOM 11753 C CA . PHE B 1 451 ? -1.988 39.344 2.021 1 85.38 451 PHE B CA 1
ATOM 11754 C C . PHE B 1 451 ? -3.184 38.406 2.262 1 85.38 451 PHE B C 1
ATOM 11756 O O . PHE B 1 451 ? -3.148 37.25 1.912 1 85.38 451 PHE B O 1
ATOM 11763 N N . SER B 1 452 ? -4.148 38.969 2.854 1 85.88 452 SER B N 1
ATOM 11764 C CA . SER B 1 452 ? -5.328 38.188 3.201 1 85.88 452 SER B CA 1
ATOM 11765 C C . SER B 1 452 ? -5.988 37.594 1.959 1 85.88 452 SER B C 1
ATOM 11767 O O . SER B 1 452 ? -6.605 36.531 2.02 1 85.88 452 SER B O 1
ATOM 11769 N N . ARG B 1 453 ? -5.867 38.25 0.825 1 85.5 453 ARG B N 1
ATOM 11770 C CA . ARG B 1 453 ? -6.484 37.781 -0.407 1 85.5 453 ARG B CA 1
ATOM 11771 C C . ARG B 1 453 ? -5.867 36.469 -0.85 1 85.5 453 ARG B C 1
ATOM 11773 O O . ARG B 1 453 ? -6.527 35.656 -1.512 1 85.5 453 ARG B O 1
ATOM 11780 N N . ASP B 1 454 ? -4.699 36.219 -0.486 1 81 454 ASP B N 1
ATOM 11781 C CA . ASP B 1 454 ? -3.965 35.031 -0.899 1 81 454 ASP B CA 1
ATOM 11782 C C . ASP B 1 454 ? -4.547 33.781 -0.252 1 81 454 ASP B C 1
ATOM 11784 O O . ASP B 1 454 ? -4.324 32.656 -0.731 1 81 454 ASP B O 1
ATOM 11788 N N . ILE B 1 455 ? -5.332 34 0.694 1 81.56 455 ILE B N 1
ATOM 11789 C CA . ILE B 1 455 ? -5.844 32.844 1.449 1 81.56 455 ILE B CA 1
ATOM 11790 C C . ILE B 1 455 ? -7.332 32.656 1.156 1 81.56 455 ILE B C 1
ATOM 11792 O O . ILE B 1 455 ? -8.008 31.891 1.83 1 81.56 455 ILE B O 1
ATOM 11796 N N . PHE B 1 456 ? -7.77 33.344 0.143 1 78.75 456 PHE B N 1
ATOM 11797 C CA . PHE B 1 456 ? -9.188 33.25 -0.184 1 78.75 456 PHE B CA 1
ATOM 11798 C C . PHE B 1 456 ? -9.422 32.281 -1.332 1 78.75 456 PHE B C 1
ATOM 11800 O O . PHE B 1 456 ? -8.578 32.156 -2.225 1 78.75 456 PHE B O 1
ATOM 11807 N N . ARG B 1 457 ? -10.539 31.562 -1.408 1 76.19 457 ARG B N 1
ATOM 11808 C CA . ARG B 1 457 ? -10.883 30.516 -2.363 1 76.19 457 ARG B CA 1
ATOM 11809 C C . ARG B 1 457 ? -11.242 31.109 -3.721 1 76.19 457 ARG B C 1
ATOM 11811 O O . ARG B 1 457 ? -11.211 30.406 -4.738 1 76.19 457 ARG B O 1
ATOM 11818 N N . GLY B 1 458 ? -11.594 32.375 -3.77 1 70.56 458 GLY B N 1
ATOM 11819 C CA . GLY B 1 458 ? -11.992 32.969 -5.027 1 70.56 458 GLY B CA 1
ATOM 11820 C C . GLY B 1 458 ? -13.273 32.375 -5.598 1 70.56 458 GLY B C 1
ATOM 11821 O O . GLY B 1 458 ? -14.258 32.219 -4.875 1 70.56 458 GLY B O 1
ATOM 11822 N N . GLY B 1 459 ? -13.258 32.125 -6.918 1 72.5 459 GLY B N 1
ATOM 11823 C CA . GLY B 1 459 ? -14.438 31.625 -7.609 1 72.5 459 GLY B CA 1
ATOM 11824 C C . GLY B 1 459 ? -14.578 30.125 -7.543 1 72.5 459 GLY B C 1
ATOM 11825 O O . GLY B 1 459 ? -15.555 29.562 -8.039 1 72.5 459 GLY B O 1
ATOM 11826 N N . PHE B 1 460 ? -13.68 29.438 -6.887 1 82.5 460 PHE B N 1
ATOM 11827 C CA . PHE B 1 460 ? -13.727 27.984 -6.801 1 82.5 460 PHE B CA 1
ATOM 11828 C C . PHE B 1 460 ? -14.547 27.531 -5.598 1 82.5 460 PHE B C 1
ATOM 11830 O O . PHE B 1 460 ? -14.625 28.25 -4.594 1 82.5 460 PHE B O 1
ATOM 11837 N N . GLU B 1 461 ? -15.133 26.438 -5.766 1 81.62 461 GLU B N 1
ATOM 11838 C CA . GLU B 1 461 ? -15.914 25.891 -4.664 1 81.62 461 GLU B CA 1
ATOM 11839 C C . GLU B 1 461 ? -15.008 25.281 -3.596 1 81.62 461 GLU B C 1
ATOM 11841 O O . GLU B 1 461 ? -15.359 25.25 -2.416 1 81.62 461 GLU B O 1
ATOM 11846 N N . HIS B 1 462 ? -13.938 24.812 -4.027 1 87.31 462 HIS B N 1
ATOM 11847 C CA . HIS B 1 462 ? -12.977 24.172 -3.139 1 87.31 462 HIS B CA 1
ATOM 11848 C C . HIS B 1 462 ? -11.586 24.766 -3.324 1 87.31 462 HIS B C 1
ATOM 11850 O O . HIS B 1 462 ? -11.188 25.078 -4.445 1 87.31 462 HIS B O 1
ATOM 11856 N N . PHE B 1 463 ? -10.898 24.891 -2.223 1 87.62 463 PHE B N 1
ATOM 11857 C CA . PHE B 1 463 ? -9.508 25.312 -2.299 1 87.62 463 PHE B CA 1
ATOM 11858 C C . PHE B 1 463 ? -8.695 24.328 -3.141 1 87.62 463 PHE B C 1
ATOM 11860 O O . PHE B 1 463 ? -7.832 24.734 -3.918 1 87.62 463 PHE B O 1
ATOM 11867 N N . PHE B 1 464 ? -8.984 23.094 -3.027 1 92.88 464 PHE B N 1
ATOM 11868 C CA . PHE B 1 464 ? -8.281 22.047 -3.771 1 92.88 464 PHE B CA 1
ATOM 11869 C C . PHE B 1 464 ? -8.352 22.328 -5.27 1 92.88 464 PHE B C 1
ATOM 11871 O O . PHE B 1 464 ? -7.328 22.266 -5.961 1 92.88 464 PHE B O 1
ATOM 11878 N N . GLU B 1 465 ? -9.586 22.625 -5.723 1 93.69 465 GLU B N 1
ATOM 11879 C CA . GLU B 1 465 ? -9.789 22.891 -7.145 1 93.69 465 GLU B CA 1
ATOM 11880 C C . GLU B 1 465 ? -9.008 24.125 -7.594 1 93.69 465 GLU B C 1
ATOM 11882 O O . GLU B 1 465 ? -8.352 24.094 -8.633 1 93.69 465 GLU B O 1
ATOM 11887 N N . LYS B 1 466 ? -9.078 25.141 -6.836 1 91.31 466 LYS B N 1
ATOM 11888 C CA . LYS B 1 466 ? -8.328 26.359 -7.117 1 91.31 466 LYS B CA 1
ATOM 11889 C C . LYS B 1 466 ? -6.836 26.078 -7.238 1 91.31 466 LYS B C 1
ATOM 11891 O O . LYS B 1 466 ? -6.191 26.516 -8.195 1 91.31 466 LYS B O 1
ATOM 11896 N N . GLU B 1 467 ? -6.348 25.375 -6.367 1 92.56 467 GLU B N 1
ATOM 11897 C CA . GLU B 1 467 ? -4.91 25.156 -6.258 1 92.56 467 GLU B CA 1
ATOM 11898 C C . GLU B 1 467 ? -4.402 24.266 -7.391 1 92.56 467 GLU B C 1
ATOM 11900 O O . GLU B 1 467 ? -3.299 24.469 -7.898 1 92.56 467 GLU B O 1
ATOM 11905 N N . VAL B 1 468 ? -5.188 23.281 -7.828 1 95.81 468 VAL B N 1
ATOM 11906 C CA . VAL B 1 468 ? -4.805 22.469 -8.984 1 95.81 468 VAL B CA 1
ATOM 11907 C C . VAL B 1 468 ? -4.758 23.359 -10.234 1 95.81 468 VAL B C 1
ATOM 11909 O O . VAL B 1 468 ? -3.838 23.234 -11.047 1 95.81 468 VAL B O 1
ATOM 11912 N N . HIS B 1 469 ? -5.66 24.266 -10.367 1 94.81 469 HIS B N 1
ATOM 11913 C CA . HIS B 1 469 ? -5.762 25.094 -11.555 1 94.81 469 HIS B CA 1
ATOM 11914 C C . HIS B 1 469 ? -4.719 26.219 -11.531 1 94.81 469 HIS B C 1
ATOM 11916 O O . HIS B 1 469 ? -4.395 26.797 -12.57 1 94.81 469 HIS B O 1
ATOM 11922 N N . GLU B 1 470 ? -4.164 26.469 -10.383 1 92.44 470 GLU B N 1
ATOM 11923 C CA . GLU B 1 470 ? -3.096 27.453 -10.25 1 92.44 470 GLU B CA 1
ATOM 11924 C C . GLU B 1 470 ? -1.731 26.828 -10.539 1 92.44 470 GLU B C 1
ATOM 11926 O O . GLU B 1 470 ? -0.727 27.547 -10.633 1 92.44 470 GLU B O 1
ATOM 11931 N N . ALA B 1 471 ? -1.715 25.578 -10.758 1 95.12 471 ALA B N 1
ATOM 11932 C CA . ALA B 1 471 ? -0.471 24.812 -10.867 1 95.12 471 ALA B CA 1
ATOM 11933 C C . ALA B 1 471 ? 0.409 25.359 -11.984 1 95.12 471 ALA B C 1
ATOM 11935 O O . ALA B 1 471 ? 1.617 25.547 -11.805 1 95.12 471 ALA B O 1
ATOM 11936 N N . PRO B 1 472 ? -0.119 25.672 -13.258 1 94.69 472 PRO B N 1
ATOM 11937 C CA . PRO B 1 472 ? 0.753 26.203 -14.312 1 94.69 472 PRO B CA 1
ATOM 11938 C C . PRO B 1 472 ? 1.47 27.484 -13.891 1 94.69 472 PRO B C 1
ATOM 11940 O O . PRO B 1 472 ? 2.68 27.609 -14.094 1 94.69 472 PRO B O 1
ATOM 11943 N N . ALA B 1 473 ? 0.771 28.344 -13.258 1 90.38 473 ALA B N 1
ATOM 11944 C CA . ALA B 1 473 ? 1.349 29.609 -12.812 1 90.38 473 ALA B CA 1
ATOM 11945 C C . ALA B 1 473 ? 2.389 29.375 -11.719 1 90.38 473 ALA B C 1
ATOM 11947 O O . ALA B 1 473 ? 3.436 30.031 -11.695 1 90.38 473 ALA B O 1
ATOM 11948 N N . SER B 1 474 ? 2.055 28.5 -10.773 1 92.62 474 SER B N 1
ATOM 11949 C CA . SER B 1 474 ? 2.977 28.188 -9.68 1 92.62 474 SER B CA 1
ATOM 11950 C C . SER B 1 474 ? 4.285 27.625 -10.211 1 92.62 474 SER B C 1
ATOM 11952 O O . SER B 1 474 ? 5.363 27.953 -9.719 1 92.62 474 SER B O 1
ATOM 11954 N N . VAL B 1 475 ? 4.211 26.719 -11.18 1 95.62 475 VAL B N 1
ATOM 11955 C CA . VAL B 1 475 ? 5.406 26.125 -11.766 1 95.62 475 VAL B CA 1
ATOM 11956 C C . VAL B 1 475 ? 6.199 27.188 -12.523 1 95.62 475 VAL B C 1
ATOM 11958 O O . VAL B 1 475 ? 7.43 27.234 -12.445 1 95.62 475 VAL B O 1
ATOM 11961 N N . ARG B 1 476 ? 5.535 28.078 -13.281 1 91.81 476 ARG B N 1
ATOM 11962 C CA . ARG B 1 476 ? 6.207 29.156 -13.992 1 91.81 476 ARG B CA 1
ATOM 11963 C C . ARG B 1 476 ? 6.98 30.047 -13.031 1 91.81 476 ARG B C 1
ATOM 11965 O O . ARG B 1 476 ? 8.109 30.453 -13.32 1 91.81 476 ARG B O 1
ATOM 11972 N N . LYS B 1 477 ? 6.371 30.359 -11.938 1 87.5 477 LYS B N 1
ATOM 11973 C CA . LYS B 1 477 ? 7.012 31.188 -10.922 1 87.5 477 LYS B CA 1
ATOM 11974 C C . LYS B 1 477 ? 8.234 30.5 -10.328 1 87.5 477 LYS B C 1
ATOM 11976 O O . LYS B 1 477 ? 9.219 31.156 -9.977 1 87.5 477 LYS B O 1
ATOM 11981 N N . THR B 1 478 ? 8.117 29.219 -10.148 1 91.94 478 THR B N 1
ATOM 11982 C CA . THR B 1 478 ? 9.227 28.438 -9.609 1 91.94 478 THR B CA 1
ATOM 11983 C C . THR B 1 478 ? 10.438 28.5 -10.531 1 91.94 478 THR B C 1
ATOM 11985 O O . THR B 1 478 ? 11.586 28.516 -10.07 1 91.94 478 THR B O 1
ATOM 11988 N N . LEU B 1 479 ? 10.219 28.625 -11.859 1 90.69 479 LEU B N 1
ATOM 11989 C CA . LEU B 1 479 ? 11.281 28.594 -12.852 1 90.69 479 LEU B CA 1
ATOM 11990 C C . LEU B 1 479 ? 11.859 30 -13.062 1 90.69 479 LEU B C 1
ATOM 11992 O O . LEU B 1 479 ? 13.008 30.141 -13.492 1 90.69 479 LEU B O 1
ATOM 11996 N N . ALA B 1 480 ? 11.18 30.938 -12.727 1 83.69 480 ALA B N 1
ATOM 11997 C CA . ALA B 1 480 ? 11.523 32.312 -13.07 1 83.69 480 ALA B CA 1
ATOM 11998 C C . ALA B 1 480 ? 12.789 32.781 -12.336 1 83.69 480 ALA B C 1
ATOM 12000 O O . ALA B 1 480 ? 12.906 32.594 -11.125 1 83.69 480 ALA B O 1
ATOM 12001 N N . GLY B 1 481 ? 13.766 33.25 -13.07 1 78.88 481 GLY B N 1
ATOM 12002 C CA . GLY B 1 481 ? 14.938 33.906 -12.531 1 78.88 481 GLY B CA 1
ATOM 12003 C C . GLY B 1 481 ? 15.984 32.938 -12.008 1 78.88 481 GLY B C 1
ATOM 12004 O O . GLY B 1 481 ? 16.875 33.344 -11.258 1 78.88 481 GLY B O 1
ATOM 12005 N N . ARG B 1 482 ? 15.93 31.688 -12.383 1 87.12 482 ARG B N 1
ATOM 12006 C CA . ARG B 1 482 ? 16.828 30.703 -11.781 1 87.12 482 ARG B CA 1
ATOM 12007 C C . ARG B 1 482 ? 17.953 30.328 -12.75 1 87.12 482 ARG B C 1
ATOM 12009 O O . ARG B 1 482 ? 18.953 29.75 -12.352 1 87.12 482 ARG B O 1
ATOM 12016 N N . TYR B 1 483 ? 17.75 30.625 -13.977 1 87.94 483 TYR B N 1
ATOM 12017 C CA . TYR B 1 483 ? 18.703 30.297 -15.031 1 87.94 483 TYR B CA 1
ATOM 12018 C C . TYR B 1 483 ? 18.562 31.266 -16.203 1 87.94 483 TYR B C 1
ATOM 12020 O O . TYR B 1 483 ? 17.625 32.031 -16.266 1 87.94 483 TYR B O 1
ATOM 12028 N N . ARG B 1 484 ? 19.641 31.234 -17.062 1 86.31 484 ARG B N 1
ATOM 12029 C CA . ARG B 1 484 ? 19.625 31.984 -18.328 1 86.31 484 ARG B CA 1
ATOM 12030 C C . ARG B 1 484 ? 19.906 31.062 -19.5 1 86.31 484 ARG B C 1
ATOM 12032 O O . ARG B 1 484 ? 20.75 30.172 -19.406 1 86.31 484 ARG B O 1
ATOM 12039 N N . ARG B 1 485 ? 19.062 31.297 -20.5 1 82.31 485 ARG B N 1
ATOM 12040 C CA . ARG B 1 485 ? 19.266 30.516 -21.703 1 82.31 485 ARG B CA 1
ATOM 12041 C C . ARG B 1 485 ? 19.594 31.422 -22.891 1 82.31 485 ARG B C 1
ATOM 12043 O O . ARG B 1 485 ? 19 32.5 -23.031 1 82.31 485 ARG B O 1
ATOM 12050 N N . GLY B 1 486 ? 20.609 31.125 -23.672 1 76.81 486 GLY B N 1
ATOM 12051 C CA . GLY B 1 486 ? 21 31.797 -24.906 1 76.81 486 GLY B CA 1
ATOM 12052 C C . GLY B 1 486 ? 21.594 30.859 -25.922 1 76.81 486 GLY B C 1
ATOM 12053 O O . GLY B 1 486 ? 22.453 30.031 -25.594 1 76.81 486 GLY B O 1
ATOM 12054 N N . GLY B 1 487 ? 21.031 30.969 -27.062 1 72.88 487 GLY B N 1
ATOM 12055 C CA . GLY B 1 487 ? 21.422 29.984 -28.062 1 72.88 487 GLY B CA 1
ATOM 12056 C C . GLY B 1 487 ? 21.078 28.562 -27.672 1 72.88 487 GLY B C 1
ATOM 12057 O O . GLY B 1 487 ? 19.953 28.281 -27.281 1 72.88 487 GLY B O 1
ATOM 12058 N N . ARG B 1 488 ? 21.875 27.562 -27.719 1 82.69 488 ARG B N 1
ATOM 12059 C CA . ARG B 1 488 ? 21.672 26.188 -27.281 1 82.69 488 ARG B CA 1
ATOM 12060 C C . ARG B 1 488 ? 22.516 25.891 -26.047 1 82.69 488 ARG B C 1
ATOM 12062 O O . ARG B 1 488 ? 23.078 24.797 -25.922 1 82.69 488 ARG B O 1
ATOM 12069 N N . GLU B 1 489 ? 22.625 27.031 -25.203 1 83.69 489 GLU B N 1
ATOM 12070 C CA . GLU B 1 489 ? 23.344 26.875 -23.953 1 83.69 489 GLU B CA 1
ATOM 12071 C C . GLU B 1 489 ? 22.547 27.453 -22.781 1 83.69 489 GLU B C 1
ATOM 12073 O O . GLU B 1 489 ? 21.719 28.344 -22.969 1 83.69 489 GLU B O 1
ATOM 12078 N N . ALA B 1 490 ? 22.812 26.828 -21.672 1 88.31 490 ALA B N 1
ATOM 12079 C CA . ALA B 1 490 ? 22.172 27.281 -20.438 1 88.31 490 ALA B CA 1
ATOM 12080 C C . ALA B 1 490 ? 23.203 27.562 -19.359 1 88.31 490 ALA B C 1
ATOM 12082 O O . ALA B 1 490 ? 24.25 26.922 -19.312 1 88.31 490 ALA B O 1
ATOM 12083 N N . ALA B 1 491 ? 22.938 28.641 -18.641 1 86.88 491 ALA B N 1
ATOM 12084 C CA . ALA B 1 491 ? 23.844 29 -17.547 1 86.88 491 ALA B CA 1
ATOM 12085 C C . ALA B 1 491 ? 23.078 29.172 -16.234 1 86.88 491 ALA B C 1
ATOM 12087 O O . ALA B 1 491 ? 22 29.75 -16.219 1 86.88 491 ALA B O 1
ATOM 12088 N N . PHE B 1 492 ? 23.641 28.5 -15.148 1 88.69 492 PHE B N 1
ATOM 12089 C CA . PHE B 1 492 ? 23.141 28.703 -13.797 1 88.69 492 PHE B CA 1
ATOM 12090 C C . PHE B 1 492 ? 23.938 29.766 -13.062 1 88.69 492 PHE B C 1
ATOM 12092 O O . PHE B 1 492 ? 25.156 29.656 -12.938 1 88.69 492 PHE B O 1
ATOM 12099 N N . GLU B 1 493 ? 23.266 30.906 -12.82 1 74.56 493 GLU B N 1
ATOM 12100 C CA . GLU B 1 493 ? 23.953 32.062 -12.289 1 74.56 493 GLU B CA 1
ATOM 12101 C C . GLU B 1 493 ? 24.672 31.75 -10.984 1 74.56 493 GLU B C 1
ATOM 12103 O O . GLU B 1 493 ? 24.141 31.016 -10.141 1 74.56 493 GLU B O 1
ATOM 12108 N N . THR B 1 494 ? 25.922 32.25 -10.812 1 71.25 494 THR B N 1
ATOM 12109 C CA . THR B 1 494 ? 26.719 31.938 -9.633 1 71.25 494 THR B CA 1
ATOM 12110 C C . THR B 1 494 ? 27 33.188 -8.828 1 71.25 494 THR B C 1
ATOM 12112 O O . THR B 1 494 ? 27.766 33.156 -7.863 1 71.25 494 THR B O 1
ATOM 12115 N N . GLY B 1 495 ? 26.438 34.344 -9.203 1 64.88 495 GLY B N 1
ATOM 12116 C CA . GLY B 1 495 ? 26.719 35.562 -8.484 1 64.88 495 GLY B CA 1
ATOM 12117 C C . GLY B 1 495 ? 26.094 35.625 -7.102 1 64.88 495 GLY B C 1
ATOM 12118 O O . GLY B 1 495 ? 25.391 34.688 -6.707 1 64.88 495 GLY B O 1
ATOM 12119 N N . GLU B 1 496 ? 26.453 36.719 -6.379 1 66.19 496 GLU B N 1
ATOM 12120 C CA . GLU B 1 496 ? 25.938 36.938 -5.031 1 66.19 496 GLU B CA 1
ATOM 12121 C C . GLU B 1 496 ? 24.422 37.031 -5.027 1 66.19 496 GLU B C 1
ATOM 12123 O O . GLU B 1 496 ? 23.828 37.688 -5.883 1 66.19 496 GLU B O 1
ATOM 12128 N N . GLY B 1 497 ? 23.75 36.188 -4.344 1 68.25 497 GLY B N 1
ATOM 12129 C CA . GLY B 1 497 ? 22.297 36.188 -4.254 1 68.25 497 GLY B CA 1
ATOM 12130 C C . GLY B 1 497 ? 21.656 35.062 -5.027 1 68.25 497 GLY B C 1
ATOM 12131 O O . GLY B 1 497 ? 20.453 34.812 -4.879 1 68.25 497 GLY B O 1
ATOM 12132 N N . SER B 1 498 ? 22.531 34.531 -5.883 1 79.69 498 SER B N 1
ATOM 12133 C CA . SER B 1 498 ? 22.016 33.375 -6.637 1 79.69 498 SER B CA 1
ATOM 12134 C C . SER B 1 498 ? 21.656 32.219 -5.711 1 79.69 498 SER B C 1
ATOM 12136 O O . SER B 1 498 ? 22.391 31.953 -4.754 1 79.69 498 SER B O 1
ATOM 12138 N N . PRO B 1 499 ? 20.531 31.625 -6.039 1 82.5 499 PRO B N 1
ATOM 12139 C CA . PRO B 1 499 ? 20.156 30.469 -5.219 1 82.5 499 PRO B CA 1
ATOM 12140 C C . PRO B 1 499 ? 21.094 29.281 -5.398 1 82.5 499 PRO B C 1
ATOM 12142 O O . PRO B 1 499 ? 21.109 28.359 -4.578 1 82.5 499 PRO B O 1
ATOM 12145 N N . TRP B 1 500 ? 21.969 29.391 -6.426 1 91.69 500 TRP B N 1
ATOM 12146 C CA . TRP B 1 500 ? 22.844 28.266 -6.75 1 91.69 500 TRP B CA 1
ATOM 12147 C C . TRP B 1 500 ? 24.234 28.469 -6.191 1 91.69 500 TRP B C 1
ATOM 12149 O O . TRP B 1 500 ? 25.031 27.531 -6.109 1 91.69 500 TRP B O 1
ATOM 12159 N N . ALA B 1 501 ? 24.594 29.641 -5.82 1 89 501 ALA B N 1
ATOM 12160 C CA . ALA B 1 501 ? 25.969 30.031 -5.496 1 89 501 ALA B CA 1
ATOM 12161 C C . ALA B 1 501 ? 26.547 29.141 -4.406 1 89 501 ALA B C 1
ATOM 12163 O O . ALA B 1 501 ? 27.641 28.578 -4.566 1 89 501 ALA B O 1
ATOM 12164 N N . ALA B 1 502 ? 25.797 29.016 -3.34 1 91.25 502 ALA B N 1
ATOM 12165 C CA . ALA B 1 502 ? 26.281 28.219 -2.211 1 91.25 502 ALA B CA 1
ATOM 12166 C C . ALA B 1 502 ? 26.469 26.75 -2.6 1 91.25 502 ALA B C 1
ATOM 12168 O O . ALA B 1 502 ? 27.453 26.125 -2.229 1 91.25 502 ALA B O 1
ATOM 12169 N N . LEU B 1 503 ? 25.531 26.219 -3.299 1 93.88 503 LEU B N 1
ATOM 12170 C CA . LEU B 1 503 ? 25.578 24.812 -3.707 1 93.88 503 LEU B CA 1
ATOM 12171 C C . LEU B 1 503 ? 26.75 24.578 -4.656 1 93.88 503 LEU B C 1
ATOM 12173 O O . LEU B 1 503 ? 27.469 23.578 -4.516 1 93.88 503 LEU B O 1
ATOM 12177 N N . ARG B 1 504 ? 26.984 25.422 -5.594 1 91.31 504 ARG B N 1
ATOM 12178 C CA . ARG B 1 504 ? 28.078 25.281 -6.551 1 91.31 504 ARG B CA 1
ATOM 12179 C C . ARG B 1 504 ? 29.422 25.406 -5.863 1 91.31 504 ARG B C 1
ATOM 12181 O O . ARG B 1 504 ? 30.375 24.719 -6.23 1 91.31 504 ARG B O 1
ATOM 12188 N N . ARG B 1 505 ? 29.438 26.266 -4.953 1 89.81 505 ARG B N 1
ATOM 12189 C CA . ARG B 1 505 ? 30.672 26.406 -4.172 1 89.81 505 ARG B CA 1
ATOM 12190 C C . ARG B 1 505 ? 31 25.109 -3.445 1 89.81 505 ARG B C 1
ATOM 12192 O O . ARG B 1 505 ? 32.156 24.688 -3.42 1 89.81 505 ARG B O 1
ATOM 12199 N N . ARG B 1 506 ? 30.016 24.469 -2.887 1 92.94 506 ARG B N 1
ATOM 12200 C CA . ARG B 1 506 ? 30.203 23.203 -2.197 1 92.94 506 ARG B CA 1
ATOM 12201 C C . ARG B 1 506 ? 30.688 22.125 -3.162 1 92.94 506 ARG B C 1
ATOM 12203 O O . ARG B 1 506 ? 31.578 21.328 -2.822 1 92.94 506 ARG B O 1
ATOM 12210 N N . LEU B 1 507 ? 30.188 22.094 -4.305 1 91.88 507 LEU B N 1
ATOM 12211 C CA . LEU B 1 507 ? 30.484 21.047 -5.277 1 91.88 507 LEU B CA 1
ATOM 12212 C C . LEU B 1 507 ? 31.906 21.219 -5.816 1 91.88 507 LEU B C 1
ATOM 12214 O O . LEU B 1 507 ? 32.531 20.234 -6.211 1 91.88 507 LEU B O 1
ATOM 12218 N N . SER B 1 508 ? 32.438 22.422 -5.785 1 86.56 508 SER B N 1
ATOM 12219 C CA . SER B 1 508 ? 33.75 22.688 -6.332 1 86.56 508 SER B CA 1
ATOM 12220 C C . SER B 1 508 ? 34.781 22.875 -5.219 1 86.56 508 SER B C 1
ATOM 12222 O O . SER B 1 508 ? 35.969 23.125 -5.492 1 86.56 508 SER B O 1
ATOM 12224 N N . ASP B 1 509 ? 34.312 22.734 -4.043 1 85.81 509 ASP B N 1
ATOM 12225 C CA . ASP B 1 509 ? 35.188 22.984 -2.908 1 85.81 509 ASP B CA 1
ATOM 12226 C C . ASP B 1 509 ? 36.281 21.891 -2.797 1 85.81 509 ASP B C 1
ATOM 12228 O O . ASP B 1 509 ? 35.938 20.734 -2.484 1 85.81 509 ASP B O 1
ATOM 12232 N N . PRO B 1 510 ? 37.469 22.188 -2.988 1 79.88 510 PRO B N 1
ATOM 12233 C CA . PRO B 1 510 ? 38.531 21.188 -2.924 1 79.88 510 PRO B CA 1
ATOM 12234 C C . PRO B 1 510 ? 38.875 20.766 -1.492 1 79.88 510 PRO B C 1
ATOM 12236 O O . PRO B 1 510 ? 39.5 19.734 -1.276 1 79.88 510 PRO B O 1
ATOM 12239 N N . ASP B 1 511 ? 38.531 21.516 -0.544 1 77.44 511 ASP B N 1
ATOM 12240 C CA . ASP B 1 511 ? 38.906 21.266 0.85 1 77.44 511 ASP B CA 1
ATOM 12241 C C . ASP B 1 511 ? 37.938 20.281 1.492 1 77.44 511 ASP B C 1
ATOM 12243 O O . ASP B 1 511 ? 38.156 19.812 2.607 1 77.44 511 ASP B O 1
ATOM 12247 N N . ARG B 1 512 ? 36.938 19.984 0.858 1 82.44 512 ARG B N 1
ATOM 12248 C CA . ARG B 1 512 ? 35.938 19.031 1.348 1 82.44 512 ARG B CA 1
ATOM 12249 C C . ARG B 1 512 ? 35.875 17.797 0.451 1 82.44 512 ARG B C 1
ATOM 12251 O O . ARG B 1 512 ? 36.188 17.875 -0.742 1 82.44 512 ARG B O 1
ATOM 12258 N N . PRO B 1 513 ? 35.562 16.703 1.086 1 84.69 513 PRO B N 1
ATOM 12259 C CA . PRO B 1 513 ? 35.406 15.508 0.243 1 84.69 513 PRO B CA 1
ATOM 12260 C C . PRO B 1 513 ? 34.375 15.695 -0.861 1 84.69 513 PRO B C 1
ATOM 12262 O O . PRO B 1 513 ? 33.344 16.328 -0.643 1 84.69 513 PRO B O 1
ATOM 12265 N N . ALA B 1 514 ? 34.688 15.117 -1.984 1 87.75 514 ALA B N 1
ATOM 12266 C CA . ALA B 1 514 ? 33.75 15.18 -3.094 1 87.75 514 ALA B CA 1
ATOM 12267 C C . ALA B 1 514 ? 32.438 14.5 -2.727 1 87.75 514 ALA B C 1
ATOM 12269 O O . ALA B 1 514 ? 32.406 13.523 -1.978 1 87.75 514 ALA B O 1
ATOM 12270 N N . VAL B 1 515 ? 31.359 14.992 -3.262 1 92.31 515 VAL B N 1
ATOM 12271 C CA . VAL B 1 515 ? 30.047 14.398 -3.016 1 92.31 515 VAL B CA 1
ATOM 12272 C C . VAL B 1 515 ? 29.969 13.039 -3.713 1 92.31 515 VAL B C 1
ATOM 12274 O O . VAL B 1 515 ? 30.125 12.953 -4.93 1 92.31 515 VAL B O 1
ATOM 12277 N N . ARG B 1 516 ? 29.656 12.039 -2.932 1 86.44 516 ARG B N 1
ATOM 12278 C CA . ARG B 1 516 ? 29.562 10.688 -3.471 1 86.44 516 ARG B CA 1
ATOM 12279 C C . ARG B 1 516 ? 28.188 10.094 -3.234 1 86.44 516 ARG B C 1
ATOM 12281 O O . ARG B 1 516 ? 27.797 9.125 -3.891 1 86.44 516 ARG B O 1
ATOM 12288 N N . ARG B 1 517 ? 27.547 10.742 -2.352 1 92.5 517 ARG B N 1
ATOM 12289 C CA . ARG B 1 517 ? 26.219 10.289 -1.993 1 92.5 517 ARG B CA 1
ATOM 12290 C C . ARG B 1 517 ? 25.219 11.453 -1.998 1 92.5 517 ARG B C 1
ATOM 12292 O O . ARG B 1 517 ? 25.516 12.523 -1.452 1 92.5 517 ARG B O 1
ATOM 12299 N N . ILE B 1 518 ? 24 11.18 -2.572 1 95.69 518 ILE B N 1
ATOM 12300 C CA . ILE B 1 518 ? 22.922 12.164 -2.539 1 95.69 518 ILE B CA 1
ATOM 12301 C C . ILE B 1 518 ? 21.656 11.516 -1.99 1 95.69 518 ILE B C 1
ATOM 12303 O O . ILE B 1 518 ? 21.172 10.516 -2.527 1 95.69 518 ILE B O 1
ATOM 12307 N N . TRP B 1 519 ? 21.141 12.055 -0.904 1 95.5 519 TRP B N 1
ATOM 12308 C CA . TRP B 1 519 ? 19.859 11.656 -0.365 1 95.5 519 TRP B CA 1
ATOM 12309 C C . TRP B 1 519 ? 18.797 12.734 -0.602 1 95.5 519 TRP B C 1
ATOM 12311 O O . TRP B 1 519 ? 19.047 13.914 -0.348 1 95.5 519 TRP B O 1
ATOM 12321 N N . VAL B 1 520 ? 17.703 12.367 -1.126 1 97.88 520 VAL B N 1
ATOM 12322 C CA . VAL B 1 520 ? 16.562 13.273 -1.25 1 97.88 520 VAL B CA 1
ATOM 12323 C C . VAL B 1 520 ? 15.469 12.844 -0.283 1 97.88 520 VAL B C 1
ATOM 12325 O O . VAL B 1 520 ? 15.047 11.688 -0.28 1 97.88 520 VAL B O 1
ATOM 12328 N N . THR B 1 521 ? 14.984 13.797 0.534 1 96.56 521 THR B N 1
ATOM 12329 C CA . THR B 1 521 ? 14.094 13.359 1.6 1 96.56 521 THR B CA 1
ATOM 12330 C C . THR B 1 521 ? 12.953 14.352 1.8 1 96.56 521 THR B C 1
ATOM 12332 O O . THR B 1 521 ? 13.023 15.484 1.323 1 96.56 521 THR B O 1
ATOM 12335 N N . GLY B 1 522 ? 11.93 13.992 2.352 1 94 522 GLY B N 1
ATOM 12336 C CA . GLY B 1 522 ? 10.703 14.672 2.74 1 94 522 GLY B CA 1
ATOM 12337 C C . GLY B 1 522 ? 9.711 13.758 3.441 1 94 522 GLY B C 1
ATOM 12338 O O . GLY B 1 522 ? 10.031 12.609 3.762 1 94 522 GLY B O 1
ATOM 12339 N N . GLN B 1 523 ? 8.547 14.273 3.74 1 90.12 523 GLN B N 1
ATOM 12340 C CA . GLN B 1 523 ? 7.484 13.484 4.355 1 90.12 523 GLN B CA 1
ATOM 12341 C C . GLN B 1 523 ? 6.168 13.648 3.605 1 90.12 523 GLN B C 1
ATOM 12343 O O . GLN B 1 523 ? 5.887 14.727 3.068 1 90.12 523 GLN B O 1
ATOM 12348 N N . GLY B 1 524 ? 5.301 12.578 3.576 1 89.94 524 GLY B N 1
ATOM 12349 C CA . GLY B 1 524 ? 4.031 12.648 2.867 1 89.94 524 GLY B CA 1
ATOM 12350 C C . GLY B 1 524 ? 4.195 12.891 1.378 1 89.94 524 GLY B C 1
ATOM 12351 O O . GLY B 1 524 ? 4.984 12.211 0.716 1 89.94 524 GLY B O 1
ATOM 12352 N N . THR B 1 525 ? 3.436 13.859 0.867 1 93.5 525 THR B N 1
ATOM 12353 C CA . THR B 1 525 ? 3.508 14.227 -0.543 1 93.5 525 THR B CA 1
ATOM 12354 C C . THR B 1 525 ? 4.914 14.695 -0.909 1 93.5 525 THR B C 1
ATOM 12356 O O . THR B 1 525 ? 5.395 14.43 -2.012 1 93.5 525 THR B O 1
ATOM 12359 N N . ALA B 1 526 ? 5.562 15.398 -0.01 1 95 526 ALA B N 1
ATOM 12360 C CA . ALA B 1 526 ? 6.926 15.859 -0.258 1 95 526 ALA B CA 1
ATOM 12361 C C . ALA B 1 526 ? 7.887 14.68 -0.398 1 95 526 ALA B C 1
ATOM 12363 O O . ALA B 1 526 ? 8.859 14.75 -1.148 1 95 526 ALA B O 1
ATOM 12364 N N . ALA B 1 527 ? 7.609 13.609 0.348 1 95.44 527 ALA B N 1
ATOM 12365 C CA . ALA B 1 527 ? 8.438 12.406 0.207 1 95.44 527 ALA B CA 1
ATOM 12366 C C . ALA B 1 527 ? 8.297 11.812 -1.191 1 95.44 527 ALA B C 1
ATOM 12368 O O . ALA B 1 527 ? 9.258 11.258 -1.732 1 95.44 527 ALA B O 1
ATOM 12369 N N . ILE B 1 528 ? 7.098 11.844 -1.742 1 97 528 ILE B N 1
ATOM 12370 C CA . ILE B 1 528 ? 6.906 11.344 -3.098 1 97 528 ILE B CA 1
ATOM 12371 C C . ILE B 1 528 ? 7.602 12.266 -4.094 1 97 528 ILE B C 1
ATOM 12373 O O . ILE B 1 528 ? 8.188 11.805 -5.074 1 97 528 ILE B O 1
ATOM 12377 N N . ALA B 1 529 ? 7.492 13.578 -3.846 1 97.94 529 ALA B N 1
ATOM 12378 C CA . ALA B 1 529 ? 8.266 14.5 -4.672 1 97.94 529 ALA B CA 1
ATOM 12379 C C . ALA B 1 529 ? 9.758 14.156 -4.625 1 97.94 529 ALA B C 1
ATOM 12381 O O . ALA B 1 529 ? 10.445 14.219 -5.648 1 97.94 529 ALA B O 1
ATOM 12382 N N . ALA B 1 530 ? 10.195 13.82 -3.459 1 98.12 530 ALA B N 1
ATOM 12383 C CA . ALA B 1 530 ? 11.594 13.438 -3.283 1 98.12 530 ALA B CA 1
ATOM 12384 C C . ALA B 1 530 ? 11.938 12.227 -4.137 1 98.12 530 ALA B C 1
ATOM 12386 O O . ALA B 1 530 ? 13.031 12.148 -4.703 1 98.12 530 ALA B O 1
ATOM 12387 N N . MET B 1 531 ? 11.031 11.281 -4.215 1 97.12 531 MET B N 1
ATOM 12388 C CA . MET B 1 531 ? 11.234 10.125 -5.086 1 97.12 531 MET B CA 1
ATOM 12389 C C . MET B 1 531 ? 11.422 10.562 -6.535 1 97.12 531 MET B C 1
ATOM 12391 O O . MET B 1 531 ? 12.32 10.07 -7.227 1 97.12 531 MET B O 1
ATOM 12395 N N . GLY B 1 532 ? 10.555 11.461 -6.973 1 97.38 532 GLY B N 1
ATOM 12396 C CA . GLY B 1 532 ? 10.672 11.984 -8.328 1 97.38 532 GLY B CA 1
ATOM 12397 C C . GLY B 1 532 ? 11.969 12.734 -8.562 1 97.38 532 GLY B C 1
ATOM 12398 O O . GLY B 1 532 ? 12.625 12.555 -9.594 1 97.38 532 GLY B O 1
ATOM 12399 N N . VAL B 1 533 ? 12.344 13.539 -7.605 1 98.12 533 VAL B N 1
ATOM 12400 C CA . VAL B 1 533 ? 13.562 14.336 -7.719 1 98.12 533 VAL B CA 1
ATOM 12401 C C . VAL B 1 533 ? 14.781 13.422 -7.758 1 98.12 533 VAL B C 1
ATOM 12403 O O . VAL B 1 533 ? 15.711 13.648 -8.539 1 98.12 533 VAL B O 1
ATOM 12406 N N . ALA B 1 534 ? 14.82 12.406 -6.891 1 97.38 534 ALA B N 1
ATOM 12407 C CA . ALA B 1 534 ? 15.922 11.445 -6.918 1 97.38 534 ALA B CA 1
ATOM 12408 C C . ALA B 1 534 ? 16.031 10.781 -8.289 1 97.38 534 ALA B C 1
ATOM 12410 O O . ALA B 1 534 ? 17.141 10.594 -8.797 1 97.38 534 ALA B O 1
ATOM 12411 N N . HIS B 1 535 ? 14.867 10.398 -8.82 1 94.31 535 HIS B N 1
ATOM 12412 C CA . HIS B 1 535 ? 14.844 9.805 -10.156 1 94.31 535 HIS B CA 1
ATOM 12413 C C . HIS B 1 535 ? 15.438 10.758 -11.188 1 94.31 535 HIS B C 1
ATOM 12415 O O . HIS B 1 535 ? 16.266 10.352 -12.016 1 94.31 535 HIS B O 1
ATOM 12421 N N . LEU B 1 536 ? 15.094 11.992 -11.148 1 96.56 536 LEU B N 1
ATOM 12422 C CA . LEU B 1 536 ? 15.57 12.992 -12.094 1 96.56 536 LEU B CA 1
ATOM 12423 C C . LEU B 1 536 ? 17.062 13.242 -11.914 1 96.56 536 LEU B C 1
ATOM 12425 O O . LEU B 1 536 ? 17.781 13.438 -12.898 1 96.56 536 LEU B O 1
ATOM 12429 N N . ILE B 1 537 ? 17.531 13.273 -10.68 1 97 537 ILE B N 1
ATOM 12430 C CA . ILE B 1 537 ? 18.953 13.477 -10.414 1 97 537 ILE B CA 1
ATOM 12431 C C . ILE B 1 537 ? 19.75 12.289 -10.953 1 97 537 ILE B C 1
ATOM 12433 O O . ILE B 1 537 ? 20.812 12.477 -11.555 1 97 537 ILE B O 1
ATOM 12437 N N . ARG B 1 538 ? 19.266 11.055 -10.742 1 91.94 538 ARG B N 1
ATOM 12438 C CA . ARG B 1 538 ? 19.953 9.875 -11.281 1 91.94 538 ARG B CA 1
ATOM 12439 C C . ARG B 1 538 ? 20.094 9.969 -12.797 1 91.94 538 ARG B C 1
ATOM 12441 O O . ARG B 1 538 ? 21.125 9.594 -13.344 1 91.94 538 ARG B O 1
ATOM 12448 N N . GLN B 1 539 ? 19.062 10.438 -13.438 1 88.81 539 GLN B N 1
ATOM 12449 C CA . GLN B 1 539 ? 19.094 10.578 -14.891 1 88.81 539 GLN B CA 1
ATOM 12450 C C . GLN B 1 539 ? 20.094 11.648 -15.32 1 88.81 539 GLN B C 1
ATOM 12452 O O . GLN B 1 539 ? 20.688 11.555 -16.406 1 88.81 539 GLN B O 1
ATOM 12457 N N . ALA B 1 540 ? 20.297 12.602 -14.469 1 93.12 540 ALA B N 1
ATOM 12458 C CA . ALA B 1 540 ? 21.156 13.734 -14.797 1 93.12 540 ALA B CA 1
ATOM 12459 C C . ALA B 1 540 ? 22.625 13.422 -14.523 1 93.12 540 ALA B C 1
ATOM 12461 O O . ALA B 1 540 ? 23.516 14.125 -15 1 93.12 540 ALA B O 1
ATOM 12462 N N . LEU B 1 541 ? 22.859 12.359 -13.805 1 90.69 541 LEU B N 1
ATOM 12463 C CA . LEU B 1 541 ? 24.219 12.062 -13.398 1 90.69 541 LEU B CA 1
ATOM 12464 C C . LEU B 1 541 ? 24.656 10.688 -13.906 1 90.69 541 LEU B C 1
ATOM 12466 O O . LEU B 1 541 ? 25.156 9.867 -13.141 1 90.69 541 LEU B O 1
ATOM 12470 N N . PRO B 1 542 ? 24.438 10.516 -15.117 1 78.88 542 PRO B N 1
ATOM 12471 C CA . PRO B 1 542 ? 24.859 9.203 -15.633 1 78.88 542 PRO B CA 1
ATOM 12472 C C . PRO B 1 542 ? 26.359 8.969 -15.484 1 78.88 542 PRO B C 1
ATOM 12474 O O . PRO B 1 542 ? 27.156 9.891 -15.695 1 78.88 542 PRO B O 1
ATOM 12477 N N . GLY B 1 543 ? 26.781 7.824 -15.008 1 68.94 543 GLY B N 1
ATOM 12478 C CA . GLY B 1 543 ? 28.188 7.422 -14.977 1 68.94 543 GLY B CA 1
ATOM 12479 C C . GLY B 1 543 ? 28.984 8.133 -13.898 1 68.94 543 GLY B C 1
ATOM 12480 O O . GLY B 1 543 ? 30.203 7.969 -13.812 1 68.94 543 GLY B O 1
ATOM 12481 N N . SER B 1 544 ? 28.406 8.984 -13.125 1 76.25 544 SER B N 1
ATOM 12482 C CA . SER B 1 544 ? 29.125 9.766 -12.125 1 76.25 544 SER B CA 1
ATOM 12483 C C . SER B 1 544 ? 29.578 8.891 -10.961 1 76.25 544 SER B C 1
ATOM 12485 O O . SER B 1 544 ? 30.484 9.266 -10.211 1 76.25 544 SER B O 1
ATOM 12487 N N . GLY B 1 545 ? 29.016 7.723 -10.789 1 74.12 545 GLY B N 1
ATOM 12488 C CA . GLY B 1 545 ? 29.297 6.883 -9.641 1 74.12 545 GLY B CA 1
ATOM 12489 C C . GLY B 1 545 ? 28.672 7.387 -8.359 1 74.12 545 GLY B C 1
ATOM 12490 O O . GLY B 1 545 ? 28.812 6.77 -7.301 1 74.12 545 GLY B O 1
ATOM 12491 N N . ILE B 1 546 ? 28.016 8.516 -8.438 1 87 546 ILE B N 1
ATOM 12492 C CA . ILE B 1 546 ? 27.328 9.07 -7.273 1 87 546 ILE B CA 1
ATOM 12493 C C . ILE B 1 546 ? 26.078 8.25 -6.98 1 87 546 ILE B C 1
ATOM 12495 O O . ILE B 1 546 ? 25.281 7.984 -7.879 1 87 546 ILE B O 1
ATOM 12499 N N . GLN B 1 547 ? 25.984 7.84 -5.738 1 85.5 547 GLN B N 1
ATOM 12500 C CA . GLN B 1 547 ? 24.797 7.109 -5.316 1 85.5 547 GLN B CA 1
ATOM 12501 C C . GLN B 1 547 ? 23.656 8.07 -4.973 1 85.5 547 GLN B C 1
ATOM 12503 O O . GLN B 1 547 ? 23.844 9.016 -4.207 1 85.5 547 GLN B O 1
ATOM 12508 N N . VAL B 1 548 ? 22.531 7.879 -5.629 1 93 548 VAL B N 1
ATOM 12509 C CA . VAL B 1 548 ? 21.375 8.734 -5.395 1 93 548 VAL B CA 1
ATOM 12510 C C . VAL B 1 548 ? 20.203 7.902 -4.859 1 93 548 VAL B C 1
ATOM 12512 O O . VAL B 1 548 ? 19.797 6.93 -5.492 1 93 548 VAL B O 1
ATOM 12515 N N . GLU B 1 549 ? 19.703 8.266 -3.656 1 91.31 549 GLU B N 1
ATOM 12516 C CA . GLU B 1 549 ? 18.594 7.531 -3.051 1 91.31 549 GLU B CA 1
ATOM 12517 C C . GLU B 1 549 ? 17.578 8.484 -2.436 1 91.31 549 GLU B C 1
ATOM 12519 O O . GLU B 1 549 ? 17.922 9.602 -2.037 1 91.31 549 GLU B O 1
ATOM 12524 N N . SER B 1 550 ? 16.344 8.102 -2.492 1 95 550 SER B N 1
ATOM 12525 C CA . SER B 1 550 ? 15.305 8.82 -1.749 1 95 550 SER B CA 1
ATOM 12526 C C . SER B 1 550 ? 14.883 8.039 -0.508 1 95 550 SER B C 1
ATOM 12528 O O . SER B 1 550 ? 14.914 6.809 -0.5 1 95 550 SER B O 1
ATOM 12530 N N . ALA B 1 551 ? 14.562 8.734 0.559 1 91.94 551 ALA B N 1
ATOM 12531 C CA . ALA B 1 551 ? 14.062 8.117 1.786 1 91.94 551 ALA B CA 1
ATOM 12532 C C . ALA B 1 551 ? 13.094 9.047 2.51 1 91.94 551 ALA B C 1
ATOM 12534 O O . ALA B 1 551 ? 13.266 10.266 2.492 1 91.94 551 ALA B O 1
ATOM 12535 N N . LYS B 1 552 ? 12.125 8.438 3.082 1 91.31 552 LYS B N 1
ATOM 12536 C CA . LYS B 1 552 ? 11.273 9.234 3.967 1 91.31 552 LYS B CA 1
ATOM 12537 C C . LYS B 1 552 ? 12.078 9.797 5.137 1 91.31 552 LYS B C 1
ATOM 12539 O O . LYS B 1 552 ? 12.953 9.117 5.676 1 91.31 552 LYS B O 1
ATOM 12544 N N . ALA B 1 553 ? 11.75 10.984 5.496 1 89.31 553 ALA B N 1
ATOM 12545 C CA . ALA B 1 553 ? 12.547 11.688 6.504 1 89.31 553 ALA B CA 1
ATOM 12546 C C . ALA B 1 553 ? 12.609 10.891 7.805 1 89.31 553 ALA B C 1
ATOM 12548 O O . ALA B 1 553 ? 13.68 10.734 8.391 1 89.31 553 ALA B O 1
ATOM 12549 N N . SER B 1 554 ? 11.531 10.367 8.227 1 82.12 554 SER B N 1
ATOM 12550 C CA . SER B 1 554 ? 11.484 9.609 9.477 1 82.12 554 SER B CA 1
ATOM 12551 C C . SER B 1 554 ? 12.367 8.367 9.406 1 82.12 554 SER B C 1
ATOM 12553 O O . SER B 1 554 ? 12.992 7.988 10.398 1 82.12 554 SER B O 1
ATOM 12555 N N . GLU B 1 555 ? 12.477 7.707 8.273 1 83.06 555 GLU B N 1
ATOM 12556 C CA . GLU B 1 555 ? 13.297 6.516 8.094 1 83.06 555 GLU B CA 1
ATOM 12557 C C . GLU B 1 555 ? 14.773 6.879 7.973 1 83.06 555 GLU B C 1
ATOM 12559 O O . GLU B 1 555 ? 15.641 6.172 8.492 1 83.06 555 GLU B O 1
ATOM 12564 N N . LEU B 1 556 ? 15.008 7.934 7.234 1 84.88 556 LEU B N 1
ATOM 12565 C CA . LEU B 1 556 ? 16.391 8.352 7.02 1 84.88 556 LEU B CA 1
ATOM 12566 C C . LEU B 1 556 ? 17.047 8.727 8.336 1 84.88 556 LEU B C 1
ATOM 12568 O O . LEU B 1 556 ? 18.25 8.469 8.523 1 84.88 556 LEU B O 1
ATOM 12572 N N . SER B 1 557 ? 16.344 9.352 9.172 1 78.94 557 SER B N 1
ATOM 12573 C CA . SER B 1 557 ? 16.891 9.758 10.461 1 78.94 557 SER B CA 1
ATOM 12574 C C . SER B 1 557 ? 17.438 8.562 11.227 1 78.94 557 SER B C 1
ATOM 12576 O O . SER B 1 557 ? 18.469 8.68 11.914 1 78.94 557 SER B O 1
ATOM 12578 N N . ALA B 1 558 ? 16.828 7.445 11.031 1 67.62 558 ALA B N 1
ATOM 12579 C CA . ALA B 1 558 ? 17.25 6.234 11.734 1 67.62 558 ALA B CA 1
ATOM 12580 C C . ALA B 1 558 ? 18.531 5.672 11.141 1 67.62 558 ALA B C 1
ATOM 12582 O O . ALA B 1 558 ? 19.312 5.02 11.836 1 67.62 558 ALA B O 1
ATOM 12583 N N . ASP B 1 559 ? 18.781 5.965 9.906 1 65.38 559 ASP B N 1
ATOM 12584 C CA . ASP B 1 559 ? 19.906 5.391 9.188 1 65.38 559 ASP B CA 1
ATOM 12585 C C . ASP B 1 559 ? 21.141 6.289 9.297 1 65.38 559 ASP B C 1
ATOM 12587 O O . ASP B 1 559 ? 22.234 5.902 8.891 1 65.38 559 ASP B O 1
ATOM 12591 N N . LEU B 1 560 ? 20.984 7.477 9.656 1 66.5 560 LEU B N 1
ATOM 12592 C CA . LEU B 1 560 ? 22.062 8.453 9.648 1 66.5 560 LEU B CA 1
ATOM 12593 C C . LEU B 1 560 ? 22.922 8.32 10.906 1 66.5 560 LEU B C 1
ATOM 12595 O O . LEU B 1 560 ? 24 8.914 10.992 1 66.5 560 LEU B O 1
ATOM 12599 N N . GLU B 1 561 ? 22.484 7.488 11.688 1 51.59 561 GLU B N 1
ATOM 12600 C CA . GLU B 1 561 ? 23.188 7.398 12.961 1 51.59 561 GLU B CA 1
ATOM 12601 C C . GLU B 1 561 ? 24.562 6.766 12.781 1 51.59 561 GLU B C 1
ATOM 12603 O O . GLU B 1 561 ? 24.688 5.668 12.227 1 51.59 561 GLU B O 1
ATOM 12608 N N . GLY B 1 562 ? 25.562 7.508 13.109 1 53.5 562 GLY B N 1
ATOM 12609 C CA . GLY B 1 562 ? 26.938 6.996 13.125 1 53.5 562 GLY B CA 1
ATOM 12610 C C . GLY B 1 562 ? 27.641 7.137 11.789 1 53.5 562 GLY B C 1
ATOM 12611 O O . GLY B 1 562 ? 28.812 6.805 11.672 1 53.5 562 GLY B O 1
ATOM 12612 N N . ALA B 1 563 ? 26.969 7.699 10.875 1 61.53 563 ALA B N 1
ATOM 12613 C CA . ALA B 1 563 ? 27.562 7.754 9.547 1 61.53 563 ALA B CA 1
ATOM 12614 C C . ALA B 1 563 ? 28.328 9.062 9.336 1 61.53 563 ALA B C 1
ATOM 12616 O O . ALA B 1 563 ? 27.938 10.102 9.875 1 61.53 563 ALA B O 1
ATOM 12617 N N . GLY B 1 564 ? 29.531 9.008 9 1 68.75 564 GLY B N 1
ATOM 12618 C CA . GLY B 1 564 ? 30.172 10.188 8.445 1 68.75 564 GLY B CA 1
ATOM 12619 C C . GLY B 1 564 ? 29.625 10.586 7.09 1 68.75 564 GLY B C 1
ATOM 12620 O O . GLY B 1 564 ? 29.578 9.766 6.168 1 68.75 564 GLY B O 1
ATOM 12621 N N . LEU B 1 565 ? 29.062 11.891 7.105 1 82.56 565 LEU B N 1
ATOM 12622 C CA . LEU B 1 565 ? 28.359 12.289 5.891 1 82.56 565 LEU B CA 1
ATOM 12623 C C . LEU B 1 565 ? 29.031 13.484 5.234 1 82.56 565 LEU B C 1
ATOM 12625 O O . LEU B 1 565 ? 28.359 14.297 4.582 1 82.56 565 LEU B O 1
ATOM 12629 N N . GLU B 1 566 ? 30.281 13.531 5.379 1 81.81 566 GLU B N 1
ATOM 12630 C CA . GLU B 1 566 ? 31 14.664 4.805 1 81.81 566 GLU B CA 1
ATOM 12631 C C . GLU B 1 566 ? 30.953 14.625 3.279 1 81.81 566 GLU B C 1
ATOM 12633 O O . GLU B 1 566 ? 31.094 15.664 2.623 1 81.81 566 GLU B O 1
ATOM 12638 N N . ASP B 1 567 ? 30.734 13.516 2.762 1 87.81 567 ASP B N 1
ATOM 12639 C CA . ASP B 1 567 ? 30.688 13.367 1.311 1 87.81 567 ASP B CA 1
ATOM 12640 C C . ASP B 1 567 ? 29.25 13.289 0.813 1 87.81 567 ASP B C 1
ATOM 12642 O O . ASP B 1 567 ? 29 12.828 -0.302 1 87.81 567 ASP B O 1
ATOM 12646 N N . ALA B 1 568 ? 28.391 13.742 1.662 1 92.06 568 ALA B N 1
ATOM 12647 C CA . ALA B 1 568 ? 26.984 13.555 1.314 1 92.06 568 ALA B CA 1
ATOM 12648 C C . ALA B 1 568 ? 26.281 14.898 1.096 1 92.06 568 ALA B C 1
ATOM 12650 O O . ALA B 1 568 ? 26.578 15.875 1.788 1 92.06 568 ALA B O 1
ATOM 12651 N N . LEU B 1 569 ? 25.406 14.93 0.09 1 96.31 569 LEU B N 1
ATOM 12652 C CA . LEU B 1 569 ? 24.438 16 -0.137 1 96.31 569 LEU B CA 1
ATOM 12653 C C . LEU B 1 569 ? 23.016 15.531 0.21 1 96.31 569 LEU B C 1
ATOM 12655 O O . LEU B 1 569 ? 22.547 14.539 -0.332 1 96.31 569 LEU B O 1
ATOM 12659 N N . VAL B 1 570 ? 22.391 16.234 1.135 1 96.88 570 VAL B N 1
ATOM 12660 C CA . VAL B 1 570 ? 21.016 15.914 1.486 1 96.88 570 VAL B CA 1
ATOM 12661 C C . VAL B 1 570 ? 20.078 16.984 0.943 1 96.88 570 VAL B C 1
ATOM 12663 O O . VAL B 1 570 ? 20.188 18.156 1.317 1 96.88 570 VAL B O 1
ATOM 12666 N N . VAL B 1 571 ? 19.172 16.609 0.056 1 98.19 571 VAL B N 1
ATOM 12667 C CA . VAL B 1 571 ? 18.141 17.5 -0.469 1 98.19 571 VAL B CA 1
ATOM 12668 C C . VAL B 1 571 ? 16.844 17.312 0.322 1 98.19 571 VAL B C 1
ATOM 12670 O O . VAL B 1 571 ? 16.172 16.281 0.191 1 98.19 571 VAL B O 1
ATOM 12673 N N . ALA B 1 572 ? 16.516 18.312 1.104 1 97.75 572 ALA B N 1
ATOM 12674 C CA . ALA B 1 572 ? 15.328 18.25 1.952 1 97.75 572 ALA B CA 1
ATOM 12675 C C . ALA B 1 572 ? 14.172 19.062 1.353 1 97.75 572 ALA B C 1
ATOM 12677 O O . ALA B 1 572 ? 14.344 20.234 1.01 1 97.75 572 ALA B O 1
ATOM 12678 N N . ILE B 1 573 ? 13 18.438 1.236 1 97.12 573 ILE B N 1
ATOM 12679 C CA . ILE B 1 573 ? 11.859 19.062 0.57 1 97.12 573 ILE B CA 1
ATOM 12680 C C . ILE B 1 573 ? 10.711 19.234 1.564 1 97.12 573 ILE B C 1
ATOM 12682 O O . ILE B 1 573 ? 10.336 18.281 2.258 1 97.12 573 ILE B O 1
ATOM 12686 N N . SER B 1 574 ? 10.172 20.453 1.636 1 91.5 574 SER B N 1
ATOM 12687 C CA . SER B 1 574 ? 9.016 20.766 2.475 1 91.5 574 SER B CA 1
ATOM 12688 C C . SER B 1 574 ? 8.312 22.016 1.987 1 91.5 574 SER B C 1
ATOM 12690 O O . SER B 1 574 ? 8.961 23 1.615 1 91.5 574 SER B O 1
ATOM 12692 N N . GLN B 1 575 ? 7.008 21.969 1.866 1 87.5 575 GLN B N 1
ATOM 12693 C CA . GLN B 1 575 ? 6.266 23.172 1.47 1 87.5 575 GLN B CA 1
ATOM 12694 C C . GLN B 1 575 ? 6.309 24.234 2.561 1 87.5 575 GLN B C 1
ATOM 12696 O O . GLN B 1 575 ? 6.621 25.391 2.291 1 87.5 575 GLN B O 1
ATOM 12701 N N . SER B 1 576 ? 6.059 23.812 3.799 1 77.12 576 SER B N 1
ATOM 12702 C CA . SER B 1 576 ? 5.961 24.75 4.918 1 77.12 576 SER B CA 1
ATOM 12703 C C . SER B 1 576 ? 7.332 25.031 5.523 1 77.12 576 SER B C 1
ATOM 12705 O O . SER B 1 576 ? 7.516 26.047 6.207 1 77.12 576 SER B O 1
ATOM 12707 N N . GLY B 1 577 ? 8.219 24.109 5.406 1 83.06 577 GLY B N 1
ATOM 12708 C CA . GLY B 1 577 ? 9.523 24.219 6.043 1 83.06 577 GLY B CA 1
ATOM 12709 C C . GLY B 1 577 ? 9.484 23.938 7.531 1 83.06 577 GLY B C 1
ATOM 12710 O O . GLY B 1 577 ? 10.5 24.062 8.219 1 83.06 577 GLY B O 1
ATOM 12711 N N . THR B 1 578 ? 8.32 23.484 8 1 76.06 578 THR B N 1
ATOM 12712 C CA . THR B 1 578 ? 8.18 23.266 9.438 1 76.06 578 THR B CA 1
ATOM 12713 C C . THR B 1 578 ? 7.938 21.781 9.727 1 76.06 578 THR B C 1
ATOM 12715 O O . THR B 1 578 ? 7.754 21.391 10.883 1 76.06 578 THR B O 1
ATOM 12718 N N . THR B 1 579 ? 7.898 20.969 8.742 1 80.44 579 THR B N 1
ATOM 12719 C CA . THR B 1 579 ? 7.645 19.547 8.945 1 80.44 579 THR B CA 1
ATOM 12720 C C . THR B 1 579 ? 8.641 18.953 9.938 1 80.44 579 THR B C 1
ATOM 12722 O O . THR B 1 579 ? 9.844 18.922 9.672 1 80.44 579 THR B O 1
ATOM 12725 N N . THR B 1 580 ? 8.172 18.469 11 1 75.75 580 THR B N 1
ATOM 12726 C CA . THR B 1 580 ? 8.992 18.062 12.133 1 75.75 580 THR B CA 1
ATOM 12727 C C . THR B 1 580 ? 9.969 16.969 11.734 1 75.75 580 THR B C 1
ATOM 12729 O O . THR B 1 580 ? 11.164 17.062 12.023 1 75.75 580 THR B O 1
ATOM 12732 N N . ASP B 1 581 ? 9.539 15.945 11.148 1 80.56 581 ASP B N 1
ATOM 12733 C CA . ASP B 1 581 ? 10.391 14.812 10.797 1 80.56 581 ASP B CA 1
ATOM 12734 C C . ASP B 1 581 ? 11.492 15.227 9.828 1 80.56 581 ASP B C 1
ATOM 12736 O O . ASP B 1 581 ? 12.625 14.758 9.93 1 80.56 581 ASP B O 1
ATOM 12740 N N . THR B 1 582 ? 11.125 16.062 8.906 1 89.19 582 THR B N 1
ATOM 12741 C CA . THR B 1 582 ? 12.117 16.531 7.953 1 89.19 582 THR B CA 1
ATOM 12742 C C . THR B 1 582 ? 13.172 17.391 8.648 1 89.19 582 THR B C 1
ATOM 12744 O O . THR B 1 582 ? 14.375 17.219 8.414 1 89.19 582 THR B O 1
ATOM 12747 N N . ASN B 1 583 ? 12.719 18.281 9.469 1 84.81 583 ASN B N 1
ATOM 12748 C CA . ASN B 1 583 ? 13.648 19.156 10.195 1 84.81 583 ASN B CA 1
ATOM 12749 C C . ASN B 1 583 ? 14.57 18.344 11.109 1 84.81 583 ASN B C 1
ATOM 12751 O O . ASN B 1 583 ? 15.766 18.641 11.211 1 84.81 583 ASN B O 1
ATOM 12755 N N . ARG B 1 584 ? 14.055 17.391 11.734 1 77.25 584 ARG B N 1
ATOM 12756 C CA . ARG B 1 584 ? 14.859 16.531 12.594 1 77.25 584 ARG B CA 1
ATOM 12757 C C . ARG B 1 584 ? 15.93 15.797 11.789 1 77.25 584 ARG B C 1
ATOM 12759 O O . ARG B 1 584 ? 17.078 15.703 12.219 1 77.25 584 ARG B O 1
ATOM 12766 N N . THR B 1 585 ? 15.555 15.227 10.734 1 87.5 585 THR B N 1
ATOM 12767 C CA . THR B 1 585 ? 16.5 14.531 9.859 1 87.5 585 THR B CA 1
ATOM 12768 C C . THR B 1 585 ? 17.594 15.477 9.391 1 87.5 585 THR B C 1
ATOM 12770 O O . THR B 1 585 ? 18.781 15.094 9.367 1 87.5 585 THR B O 1
ATOM 12773 N N . VAL B 1 586 ? 17.219 16.672 9.055 1 89.31 586 VAL B N 1
ATOM 12774 C CA . VAL B 1 586 ? 18.172 17.672 8.594 1 89.31 586 VAL B CA 1
ATOM 12775 C C . VAL B 1 586 ? 19.141 18.016 9.719 1 89.31 586 VAL B C 1
ATOM 12777 O O . VAL B 1 586 ? 20.344 18.188 9.492 1 89.31 586 VAL B O 1
ATOM 12780 N N . ASP B 1 587 ? 18.609 18.109 10.953 1 79.31 587 ASP B N 1
ATOM 12781 C CA . ASP B 1 587 ? 19.469 18.375 12.109 1 79.31 587 ASP B CA 1
ATOM 12782 C C . ASP B 1 587 ? 20.531 17.281 12.266 1 79.31 587 ASP B C 1
ATOM 12784 O O . ASP B 1 587 ? 21.703 17.562 12.477 1 79.31 587 ASP B O 1
ATOM 12788 N N . LEU B 1 588 ? 20.172 16.062 12.141 1 77.25 588 LEU B N 1
ATOM 12789 C CA . LEU B 1 588 ? 21.062 14.914 12.289 1 77.25 588 LEU B CA 1
ATOM 12790 C C . LEU B 1 588 ? 22.078 14.852 11.148 1 77.25 588 LEU B C 1
ATOM 12792 O O . LEU B 1 588 ? 23.25 14.594 11.383 1 77.25 588 LEU B O 1
ATOM 12796 N N . ALA B 1 589 ? 21.656 15.078 9.961 1 87.75 589 ALA B N 1
ATOM 12797 C CA . ALA B 1 589 ? 22.516 15.039 8.789 1 87.75 589 ALA B CA 1
ATOM 12798 C C . ALA B 1 589 ? 23.578 16.156 8.852 1 87.75 589 ALA B C 1
ATOM 12800 O O . ALA B 1 589 ? 24.75 15.914 8.562 1 87.75 589 ALA B O 1
ATOM 12801 N N . ARG B 1 590 ? 23.109 17.297 9.203 1 84.38 590 ARG B N 1
ATOM 12802 C CA . ARG B 1 590 ? 24.016 18.422 9.32 1 84.38 590 ARG B CA 1
ATOM 12803 C C . ARG B 1 590 ? 25.062 18.172 10.398 1 84.38 590 ARG B C 1
ATOM 12805 O O . ARG B 1 590 ? 26.25 18.453 10.195 1 84.38 590 ARG B O 1
ATOM 12812 N N . ALA B 1 591 ? 24.562 17.625 11.438 1 72.06 591 ALA B N 1
ATOM 12813 C CA . ALA B 1 591 ? 25.469 17.297 12.539 1 72.06 591 ALA B CA 1
ATOM 12814 C C . ALA B 1 591 ? 26.516 16.266 12.109 1 72.06 591 ALA B C 1
ATOM 12816 O O . ALA B 1 591 ? 27.641 16.266 12.609 1 72.06 591 ALA B O 1
ATOM 12817 N N . ALA B 1 592 ? 26.203 15.484 11.172 1 78.62 592 ALA B N 1
ATOM 12818 C CA . ALA B 1 592 ? 27.094 14.43 10.68 1 78.62 592 ALA B CA 1
ATOM 12819 C C . ALA B 1 592 ? 27.969 14.945 9.547 1 78.62 592 ALA B C 1
ATOM 12821 O O . ALA B 1 592 ? 28.781 14.203 9 1 78.62 592 ALA B O 1
ATOM 12822 N N . GLY B 1 593 ? 27.781 16.172 9.172 1 82.5 593 GLY B N 1
ATOM 12823 C CA . GLY B 1 593 ? 28.688 16.812 8.227 1 82.5 593 GLY B CA 1
ATOM 12824 C C . GLY B 1 593 ? 28.109 16.938 6.836 1 82.5 593 GLY B C 1
ATOM 12825 O O . GLY B 1 593 ? 28.75 17.469 5.934 1 82.5 593 GLY B O 1
ATOM 12826 N N . ALA B 1 594 ? 26.922 16.609 6.66 1 92 594 ALA B N 1
ATOM 12827 C CA . ALA B 1 594 ? 26.312 16.656 5.332 1 92 594 ALA B CA 1
ATOM 12828 C C . ALA B 1 594 ? 26.031 18.094 4.914 1 92 594 ALA B C 1
ATOM 12830 O O . ALA B 1 594 ? 25.812 18.969 5.758 1 92 594 ALA B O 1
ATOM 12831 N N . TRP B 1 595 ? 26.125 18.375 3.65 1 95.12 595 TRP B N 1
ATOM 12832 C CA . TRP B 1 595 ? 25.609 19.625 3.109 1 95.12 595 TRP B CA 1
ATOM 12833 C C . TRP B 1 595 ? 24.109 19.547 2.887 1 95.12 595 TRP B C 1
ATOM 12835 O O . TRP B 1 595 ? 23.609 18.609 2.264 1 95.12 595 TRP B O 1
ATOM 12845 N N . ILE B 1 596 ? 23.406 20.547 3.389 1 96.56 596 ILE B N 1
ATOM 12846 C CA . ILE B 1 596 ? 21.953 20.516 3.299 1 96.56 596 ILE B CA 1
ATOM 12847 C C . ILE B 1 596 ? 21.484 21.516 2.234 1 96.56 596 ILE B C 1
ATOM 12849 O O . ILE B 1 596 ? 21.781 22.703 2.324 1 96.56 596 ILE B O 1
ATOM 12853 N N . HIS B 1 597 ? 20.75 21.016 1.216 1 97.31 597 HIS B N 1
ATOM 12854 C CA . HIS B 1 597 ? 20.047 21.828 0.225 1 97.31 597 HIS B CA 1
ATOM 12855 C C . HIS B 1 597 ? 18.547 21.719 0.373 1 97.31 597 HIS B C 1
ATOM 12857 O O . HIS B 1 597 ? 17.969 20.641 0.174 1 97.31 597 HIS B O 1
ATOM 12863 N N . ALA B 1 598 ? 17.875 22.828 0.64 1 96.5 598 ALA B N 1
ATOM 12864 C CA . ALA B 1 598 ? 16.453 22.766 0.897 1 96.5 598 ALA B CA 1
ATOM 12865 C C . ALA B 1 598 ? 15.648 23.266 -0.308 1 96.5 598 ALA B C 1
ATOM 12867 O O . ALA B 1 598 ? 16.062 24.219 -0.975 1 96.5 598 ALA B O 1
ATOM 12868 N N . ILE B 1 599 ? 14.586 22.578 -0.659 1 95.88 599 ILE B N 1
ATOM 12869 C CA . ILE B 1 599 ? 13.531 23.047 -1.548 1 95.88 599 ILE B CA 1
ATOM 12870 C C . ILE B 1 599 ? 12.273 23.359 -0.736 1 95.88 599 ILE B C 1
ATOM 12872 O O . ILE B 1 599 ? 11.617 22.453 -0.216 1 95.88 599 ILE B O 1
ATOM 12876 N N . VAL B 1 600 ? 12 24.656 -0.621 1 91.94 600 VAL B N 1
ATOM 12877 C CA . VAL B 1 600 ? 10.977 25.078 0.332 1 91.94 600 VAL B CA 1
ATOM 12878 C C . VAL B 1 600 ? 10.18 26.234 -0.25 1 91.94 600 VAL B C 1
ATOM 12880 O O . VAL B 1 600 ? 10.695 27 -1.071 1 91.94 600 VAL B O 1
ATOM 12883 N N . ASN B 1 601 ? 8.938 26.297 0.073 1 87.69 601 ASN B N 1
ATOM 12884 C CA . ASN B 1 601 ? 8.109 27.406 -0.395 1 87.69 601 ASN B CA 1
ATOM 12885 C C . ASN B 1 601 ? 8.148 28.578 0.576 1 87.69 601 ASN B C 1
ATOM 12887 O O . ASN B 1 601 ? 8.383 29.719 0.167 1 87.69 601 ASN B O 1
ATOM 12891 N N . ARG B 1 602 ? 8 28.281 1.81 1 76.75 602 ARG B N 1
ATOM 12892 C CA . ARG B 1 602 ? 7.926 29.328 2.811 1 76.75 602 ARG B CA 1
ATOM 12893 C C . ARG B 1 602 ? 9.312 29.891 3.125 1 76.75 602 ARG B C 1
ATOM 12895 O O . ARG B 1 602 ? 10.18 29.172 3.611 1 76.75 602 ARG B O 1
ATOM 12902 N N . ARG B 1 603 ? 9.664 31.156 2.963 1 73.69 603 ARG B N 1
ATOM 12903 C CA . ARG B 1 603 ? 10.977 31.781 3.031 1 73.69 603 ARG B CA 1
ATOM 12904 C C . ARG B 1 603 ? 11.469 31.875 4.473 1 73.69 603 ARG B C 1
ATOM 12906 O O . ARG B 1 603 ? 12.656 31.688 4.742 1 73.69 603 ARG B O 1
ATOM 12913 N N . ASN B 1 604 ? 10.648 32.156 5.469 1 72.44 604 ASN B N 1
ATOM 12914 C CA . ASN B 1 604 ? 11.062 32.312 6.859 1 72.44 604 ASN B CA 1
ATOM 12915 C C . ASN B 1 604 ? 10.656 31.109 7.707 1 72.44 604 ASN B C 1
ATOM 12917 O O . ASN B 1 604 ? 10.062 31.266 8.773 1 72.44 604 ASN B O 1
ATOM 12921 N N . SER B 1 605 ? 11.203 29.969 7.168 1 75.06 605 SER B N 1
ATOM 12922 C CA . SER B 1 605 ? 10.844 28.75 7.871 1 75.06 605 SER B CA 1
ATOM 12923 C C . SER B 1 605 ? 12.062 28.125 8.57 1 75.06 605 SER B C 1
ATOM 12925 O O . SER B 1 605 ? 13.203 28.438 8.211 1 75.06 605 SER B O 1
ATOM 12927 N N . PRO B 1 606 ? 11.852 27.312 9.547 1 73.38 606 PRO B N 1
ATOM 12928 C CA . PRO B 1 606 ? 12.953 26.641 10.227 1 73.38 606 PRO B CA 1
ATOM 12929 C C . PRO B 1 606 ? 13.852 25.844 9.266 1 73.38 606 PRO B C 1
ATOM 12931 O O . PRO B 1 606 ? 15.07 25.828 9.43 1 73.38 606 PRO B O 1
ATOM 12934 N N . LEU B 1 607 ? 13.359 25.234 8.297 1 85.81 607 LEU B N 1
ATOM 12935 C CA . LEU B 1 607 ? 14.148 24.438 7.371 1 85.81 607 LEU B CA 1
ATOM 12936 C C . LEU B 1 607 ? 15.141 25.297 6.605 1 85.81 607 LEU B C 1
ATOM 12938 O O . LEU B 1 607 ? 16.281 24.891 6.359 1 85.81 607 LEU B O 1
ATOM 12942 N N . VAL B 1 608 ? 14.68 26.5 6.234 1 84.12 608 VAL B N 1
ATOM 12943 C CA . VAL B 1 608 ? 15.555 27.422 5.531 1 84.12 608 VAL B CA 1
ATOM 12944 C C . VAL B 1 608 ? 16.719 27.828 6.43 1 84.12 608 VAL B C 1
ATOM 12946 O O . VAL B 1 608 ? 17.875 27.859 5.988 1 84.12 608 VAL B O 1
ATOM 12949 N N . ARG B 1 609 ? 16.406 28.016 7.633 1 77.06 609 ARG B N 1
ATOM 12950 C CA . ARG B 1 609 ? 17.422 28.422 8.586 1 77.06 609 ARG B CA 1
ATOM 12951 C C . ARG B 1 609 ? 18.438 27.312 8.82 1 77.06 609 ARG B C 1
ATOM 12953 O O . ARG B 1 609 ? 19.609 27.562 9.086 1 77.06 609 ARG B O 1
ATOM 12960 N N . LYS B 1 610 ? 18.047 26.188 8.742 1 82.38 610 LYS B N 1
ATOM 12961 C CA . LYS B 1 610 ? 18.875 25.016 9.031 1 82.38 610 LYS B CA 1
ATOM 12962 C C . LYS B 1 610 ? 19.625 24.562 7.785 1 82.38 610 LYS B C 1
ATOM 12964 O O . LYS B 1 610 ? 20.531 23.734 7.875 1 82.38 610 LYS B O 1
ATOM 12969 N N . SER B 1 611 ? 19.359 25.094 6.66 1 92.69 611 SER B N 1
ATOM 12970 C CA . SER B 1 611 ? 19.938 24.625 5.406 1 92.69 611 SER B CA 1
ATOM 12971 C C . SER B 1 611 ? 21.141 25.453 5.004 1 92.69 611 SER B C 1
ATOM 12973 O O . SER B 1 611 ? 21.281 26.609 5.422 1 92.69 611 SER B O 1
ATOM 12975 N N . ASP B 1 612 ? 22.094 24.828 4.23 1 93.06 612 ASP B N 1
ATOM 12976 C CA . ASP B 1 612 ? 23.281 25.516 3.721 1 93.06 612 ASP B CA 1
ATOM 12977 C C . ASP B 1 612 ? 22.969 26.234 2.412 1 93.06 612 ASP B C 1
ATOM 12979 O O . ASP B 1 612 ? 23.625 27.234 2.09 1 93.06 612 ASP B O 1
ATOM 12983 N N . SER B 1 613 ? 22.141 25.766 1.678 1 92.94 613 SER B N 1
ATOM 12984 C CA . SER B 1 613 ? 21.609 26.359 0.462 1 92.94 613 SER B CA 1
ATOM 12985 C C . SER B 1 613 ? 20.125 26.016 0.285 1 92.94 613 SER B C 1
ATOM 12987 O O . SER B 1 613 ? 19.625 25.062 0.89 1 92.94 613 SER B O 1
ATOM 12989 N N . HIS B 1 614 ? 19.422 26.812 -0.47 1 92.25 614 HIS B N 1
ATOM 12990 C CA . HIS B 1 614 ? 18 26.547 -0.64 1 92.25 614 HIS B CA 1
ATOM 12991 C C . HIS B 1 614 ? 17.484 27.109 -1.959 1 92.25 614 HIS B C 1
ATOM 12993 O O . HIS B 1 614 ? 18.094 28.016 -2.529 1 92.25 614 HIS B O 1
ATOM 12999 N N . LEU B 1 615 ? 16.484 26.516 -2.455 1 92.19 615 LEU B N 1
ATOM 13000 C CA . LEU B 1 615 ? 15.711 26.953 -3.611 1 92.19 615 LEU B CA 1
ATOM 13001 C C . LEU B 1 615 ? 14.234 27.109 -3.252 1 92.19 615 LEU B C 1
ATOM 13003 O O . LEU B 1 615 ? 13.594 26.141 -2.811 1 92.19 615 LEU B O 1
ATOM 13007 N N . PHE B 1 616 ? 13.742 28.328 -3.416 1 88.69 616 PHE B N 1
ATOM 13008 C CA . PHE B 1 616 ? 12.344 28.594 -3.102 1 88.69 616 PHE B CA 1
ATOM 13009 C C . PHE B 1 616 ? 11.445 28.234 -4.281 1 88.69 616 PHE B C 1
ATOM 13011 O O . PHE B 1 616 ? 11.797 28.484 -5.438 1 88.69 616 PHE B O 1
ATOM 13018 N N . THR B 1 617 ? 10.359 27.625 -3.891 1 90.94 617 THR B N 1
ATOM 13019 C CA . THR B 1 617 ? 9.352 27.406 -4.922 1 90.94 617 THR B CA 1
ATOM 13020 C C . THR B 1 617 ? 8.438 28.625 -5.051 1 90.94 617 THR B C 1
ATOM 13022 O O . THR B 1 617 ? 8.188 29.328 -4.066 1 90.94 617 THR B O 1
ATOM 13025 N N . SER B 1 618 ? 8.125 28.938 -6.223 1 80.12 618 SER B N 1
ATOM 13026 C CA . SER B 1 618 ? 7.191 30.016 -6.535 1 80.12 618 SER B CA 1
ATOM 13027 C C . SER B 1 618 ? 7.719 31.359 -6.043 1 80.12 618 SER B C 1
ATOM 13029 O O . SER B 1 618 ? 8.914 31.641 -6.145 1 80.12 618 SER B O 1
ATOM 13031 N N . ASP B 1 619 ? 6.812 32.312 -5.637 1 69.38 619 ASP B N 1
ATOM 13032 C CA . ASP B 1 619 ? 7.23 33.656 -5.23 1 69.38 619 ASP B CA 1
ATOM 13033 C C . ASP B 1 619 ? 7 33.875 -3.738 1 69.38 619 ASP B C 1
ATOM 13035 O O . ASP B 1 619 ? 7.027 35 -3.26 1 69.38 619 ASP B O 1
ATOM 13039 N N . GLY B 1 620 ? 6.863 32.812 -3.025 1 64.56 620 GLY B N 1
ATOM 13040 C CA . GLY B 1 620 ? 6.637 32.906 -1.593 1 64.56 620 GLY B CA 1
ATOM 13041 C C . GLY B 1 620 ? 5.188 33.188 -1.237 1 64.56 620 GLY B C 1
ATOM 13042 O O . GLY B 1 620 ? 4.797 33.094 -0.072 1 64.56 620 GLY B O 1
ATOM 13043 N N . ARG B 1 621 ? 4.312 33.594 -2.135 1 72.5 621 ARG B N 1
ATOM 13044 C CA . ARG B 1 621 ? 2.912 33.938 -1.89 1 72.5 621 ARG B CA 1
ATOM 13045 C C . ARG B 1 621 ? 1.99 32.812 -2.361 1 72.5 621 ARG B C 1
ATOM 13047 O O . ARG B 1 621 ? 0.766 32.969 -2.322 1 72.5 621 ARG B O 1
ATOM 13054 N N . ASP B 1 622 ? 2.668 31.812 -2.795 1 79.44 622 ASP B N 1
ATOM 13055 C CA . ASP B 1 622 ? 1.86 30.688 -3.25 1 79.44 622 ASP B CA 1
ATOM 13056 C C . ASP B 1 622 ? 1.459 29.797 -2.08 1 79.44 622 ASP B C 1
ATOM 13058 O O . ASP B 1 622 ? 2.176 28.844 -1.736 1 79.44 622 ASP B O 1
ATOM 13062 N N . ILE B 1 623 ? 0.299 30.109 -1.584 1 78.44 623 ILE B N 1
ATOM 13063 C CA . ILE B 1 623 ? -0.179 29.406 -0.395 1 78.44 623 ILE B CA 1
ATOM 13064 C C . ILE B 1 623 ? -1.149 28.312 -0.8 1 78.44 623 ILE B C 1
ATOM 13066 O O . ILE B 1 623 ? -1.933 28.469 -1.737 1 78.44 623 ILE B O 1
ATOM 13070 N N . GLU B 1 624 ? -0.995 27.219 -0.141 1 82.69 624 GLU B N 1
ATOM 13071 C CA . GLU B 1 624 ? -1.948 26.125 -0.282 1 82.69 624 GLU B CA 1
ATOM 13072 C C . GLU B 1 624 ? -2.752 25.922 1 1 82.69 624 GLU B C 1
ATOM 13074 O O . GLU B 1 624 ? -2.18 25.672 2.064 1 82.69 624 GLU B O 1
ATOM 13079 N N . MET B 1 625 ? -4.016 26.031 0.886 1 79.19 625 MET B N 1
ATOM 13080 C CA . MET B 1 625 ? -4.895 25.984 2.051 1 79.19 625 MET B CA 1
ATOM 13081 C C . MET B 1 625 ? -5.492 24.578 2.219 1 79.19 625 MET B C 1
ATOM 13083 O O . MET B 1 625 ? -5.73 24.141 3.344 1 79.19 625 MET B O 1
ATOM 13087 N N . ALA B 1 626 ? -5.793 23.969 1.08 1 84.88 626 ALA B N 1
ATOM 13088 C CA . ALA B 1 626 ? -6.355 22.625 1.175 1 84.88 626 ALA B CA 1
ATOM 13089 C C . ALA B 1 626 ? -5.395 21.672 1.887 1 84.88 626 ALA B C 1
ATOM 13091 O O . ALA B 1 626 ? -4.18 21.75 1.693 1 84.88 626 ALA B O 1
ATOM 13092 N N . VAL B 1 627 ? -5.953 20.828 2.652 1 83.12 627 VAL B N 1
ATOM 13093 C CA . VAL B 1 627 ? -5.129 19.859 3.365 1 83.12 627 VAL B CA 1
ATOM 13094 C C . VAL B 1 627 ? -4.387 18.984 2.365 1 83.12 627 VAL B C 1
ATOM 13096 O O . VAL B 1 627 ? -3.193 18.719 2.521 1 83.12 627 VAL B O 1
ATOM 13099 N N . ALA B 1 628 ? -5.102 18.547 1.374 1 89.5 628 ALA B N 1
ATOM 13100 C CA . ALA B 1 628 ? -4.473 17.734 0.335 1 89.5 628 ALA B CA 1
ATOM 13101 C C . ALA B 1 628 ? -3.629 18.609 -0.599 1 89.5 628 ALA B C 1
ATOM 13103 O O . ALA B 1 628 ? -4.148 19.516 -1.248 1 89.5 628 ALA B O 1
ATOM 13104 N N . SER B 1 629 ? -2.4 18.297 -0.683 1 90.69 629 SER B N 1
ATOM 13105 C CA . SER B 1 629 ? -1.462 19.094 -1.46 1 90.69 629 SER B CA 1
ATOM 13106 C C . SER B 1 629 ? -1.527 18.75 -2.943 1 90.69 629 SER B C 1
ATOM 13108 O O . SER B 1 629 ? -1.708 17.578 -3.301 1 90.69 629 SER B O 1
ATOM 13110 N N . THR B 1 630 ? -1.375 19.75 -3.842 1 94.31 630 THR B N 1
ATOM 13111 C CA . THR B 1 630 ? -1.359 19.547 -5.285 1 94.31 630 THR B CA 1
ATOM 13112 C C . THR B 1 630 ? -0.242 20.344 -5.934 1 94.31 630 THR B C 1
ATOM 13114 O O . THR B 1 630 ? 0.881 19.859 -6.082 1 94.31 630 THR B O 1
ATOM 13117 N N . LYS B 1 631 ? -0.436 21.703 -6.078 1 93.56 631 LYS B N 1
ATOM 13118 C CA . LYS B 1 631 ? 0.498 22.547 -6.816 1 93.56 631 LYS B CA 1
ATOM 13119 C C . LYS B 1 631 ? 1.872 22.562 -6.152 1 93.56 631 LYS B C 1
ATOM 13121 O O . LYS B 1 631 ? 2.891 22.719 -6.828 1 93.56 631 LYS B O 1
ATOM 13126 N N . ALA B 1 632 ? 1.896 22.375 -4.832 1 93.31 632 ALA B N 1
ATOM 13127 C CA . ALA B 1 632 ? 3.189 22.297 -4.156 1 93.31 632 ALA B CA 1
ATOM 13128 C C . ALA B 1 632 ? 4.012 21.125 -4.691 1 93.31 632 ALA B C 1
ATOM 13130 O O . ALA B 1 632 ? 5.223 21.25 -4.883 1 93.31 632 ALA B O 1
ATOM 13131 N N . PHE B 1 633 ? 3.375 19.984 -4.918 1 96.75 633 PHE B N 1
ATOM 13132 C CA . PHE B 1 633 ? 4.051 18.797 -5.453 1 96.75 633 PHE B CA 1
ATOM 13133 C C . PHE B 1 633 ? 4.688 19.109 -6.801 1 96.75 633 PHE B C 1
ATOM 13135 O O . PHE B 1 633 ? 5.859 18.812 -7.023 1 96.75 633 PHE B O 1
ATOM 13142 N N . TYR B 1 634 ? 3.941 19.703 -7.707 1 97.44 634 TYR B N 1
ATOM 13143 C CA . TYR B 1 634 ? 4.418 20 -9.055 1 97.44 634 TYR B CA 1
ATOM 13144 C C . TYR B 1 634 ? 5.605 20.953 -9.016 1 97.44 634 TYR B C 1
ATOM 13146 O O . TYR B 1 634 ? 6.594 20.75 -9.727 1 97.44 634 TYR B O 1
ATOM 13154 N N . SER B 1 635 ? 5.445 21.953 -8.242 1 96.19 635 SER B N 1
ATOM 13155 C CA . SER B 1 635 ? 6.5 22.953 -8.109 1 96.19 635 SER B CA 1
ATOM 13156 C C . SER B 1 635 ? 7.77 22.344 -7.52 1 96.19 635 SER B C 1
ATOM 13158 O O . SER B 1 635 ? 8.875 22.703 -7.914 1 96.19 635 SER B O 1
ATOM 13160 N N . GLN B 1 636 ? 7.578 21.5 -6.512 1 97 636 GLN B N 1
ATOM 13161 C CA . GLN B 1 636 ? 8.719 20.828 -5.891 1 97 636 GLN B CA 1
ATOM 13162 C C . GLN B 1 636 ? 9.477 19.984 -6.906 1 97 636 GLN B C 1
ATOM 13164 O O . GLN B 1 636 ? 10.711 19.969 -6.922 1 97 636 GLN B O 1
ATOM 13169 N N . VAL B 1 637 ? 8.75 19.234 -7.742 1 97.94 637 VAL B N 1
ATOM 13170 C CA . VAL B 1 637 ? 9.391 18.406 -8.766 1 97.94 637 VAL B CA 1
ATOM 13171 C C . VAL B 1 637 ? 10.109 19.312 -9.773 1 97.94 637 VAL B C 1
ATOM 13173 O O . VAL B 1 637 ? 11.219 19 -10.203 1 97.94 637 VAL B O 1
ATOM 13176 N N . ALA B 1 638 ? 9.484 20.422 -10.18 1 97.31 638 ALA B N 1
ATOM 13177 C CA . ALA B 1 638 ? 10.117 21.359 -11.102 1 97.31 638 ALA B CA 1
ATOM 13178 C C . ALA B 1 638 ? 11.414 21.922 -10.516 1 97.31 638 ALA B C 1
ATOM 13180 O O . ALA B 1 638 ? 12.438 21.969 -11.195 1 97.31 638 ALA B O 1
ATOM 13181 N N . ALA B 1 639 ? 11.32 22.344 -9.273 1 96.62 639 ALA B N 1
ATOM 13182 C CA . ALA B 1 639 ? 12.516 22.812 -8.586 1 96.62 639 ALA B CA 1
ATOM 13183 C C . ALA B 1 639 ? 13.578 21.703 -8.516 1 96.62 639 ALA B C 1
ATOM 13185 O O . ALA B 1 639 ? 14.773 21.984 -8.641 1 96.62 639 ALA B O 1
ATOM 13186 N N . GLY B 1 640 ? 13.141 20.484 -8.234 1 97.94 640 GLY B N 1
ATOM 13187 C CA . GLY B 1 640 ? 14.039 19.344 -8.219 1 97.94 640 GLY B CA 1
ATOM 13188 C C . GLY B 1 640 ? 14.727 19.109 -9.555 1 97.94 640 GLY B C 1
ATOM 13189 O O . GLY B 1 640 ? 15.914 18.766 -9.594 1 97.94 640 GLY B O 1
ATOM 13190 N N . LYS B 1 641 ? 13.977 19.25 -10.656 1 97.75 641 LYS B N 1
ATOM 13191 C CA . LYS B 1 641 ? 14.57 19.109 -11.984 1 97.75 641 LYS B CA 1
ATOM 13192 C C . LYS B 1 641 ? 15.641 20.172 -12.227 1 97.75 641 LYS B C 1
ATOM 13194 O O . LYS B 1 641 ? 16.688 19.875 -12.797 1 97.75 641 LYS B O 1
ATOM 13199 N N . LEU B 1 642 ? 15.391 21.391 -11.828 1 95.88 642 LEU B N 1
ATOM 13200 C CA . LEU B 1 642 ? 16.391 22.453 -11.914 1 95.88 642 LEU B CA 1
ATOM 13201 C C . LEU B 1 642 ? 17.641 22.078 -11.133 1 95.88 642 LEU B C 1
ATOM 13203 O O . LEU B 1 642 ? 18.766 22.281 -11.617 1 95.88 642 LEU B O 1
ATOM 13207 N N . THR B 1 643 ? 17.406 21.578 -9.953 1 96.94 643 THR B N 1
ATOM 13208 C CA . THR B 1 643 ? 18.516 21.156 -9.117 1 96.94 643 THR B CA 1
ATOM 13209 C C . THR B 1 643 ? 19.328 20.047 -9.812 1 96.94 643 THR B C 1
ATOM 13211 O O . THR B 1 643 ? 20.562 20.078 -9.812 1 96.94 643 THR B O 1
ATOM 13214 N N . ALA B 1 644 ? 18.641 19.062 -10.391 1 97.69 644 ALA B N 1
ATOM 13215 C CA . ALA B 1 644 ? 19.281 17.984 -11.117 1 97.69 644 ALA B CA 1
ATOM 13216 C C . ALA B 1 644 ? 20.156 18.516 -12.25 1 97.69 644 ALA B C 1
ATOM 13218 O O . ALA B 1 644 ? 21.281 18.078 -12.438 1 97.69 644 ALA B O 1
ATOM 13219 N N . LEU B 1 645 ? 19.656 19.469 -13.008 1 95.75 645 LEU B N 1
ATOM 13220 C CA . LEU B 1 645 ? 20.375 20.031 -14.148 1 95.75 645 LEU B CA 1
ATOM 13221 C C . LEU B 1 645 ? 21.547 20.875 -13.688 1 95.75 645 LEU B C 1
ATOM 13223 O O . LEU B 1 645 ? 22.594 20.906 -14.344 1 95.75 645 LEU B O 1
ATOM 13227 N N . CYS B 1 646 ? 21.375 21.562 -12.586 1 94.88 646 CYS B N 1
ATOM 13228 C CA . CYS B 1 646 ? 22.484 22.297 -12 1 94.88 646 CYS B CA 1
ATOM 13229 C C . CYS B 1 646 ? 23.625 21.359 -11.602 1 94.88 646 CYS B C 1
ATOM 13231 O O . CYS B 1 646 ? 24.797 21.641 -11.852 1 94.88 646 CYS B O 1
ATOM 13233 N N . LEU B 1 647 ? 23.266 20.266 -10.961 1 95.75 647 LEU B N 1
ATOM 13234 C CA . LEU B 1 647 ? 24.25 19.25 -10.578 1 95.75 647 LEU B CA 1
ATOM 13235 C C . LEU B 1 647 ? 24.938 18.688 -11.805 1 95.75 647 LEU B C 1
ATOM 13237 O O . LEU B 1 647 ? 26.156 18.469 -11.789 1 95.75 647 LEU B O 1
ATOM 13241 N N . ALA B 1 648 ? 24.156 18.422 -12.844 1 94.25 648 ALA B N 1
ATOM 13242 C CA . ALA B 1 648 ? 24.734 17.906 -14.086 1 94.25 648 ALA B CA 1
ATOM 13243 C C . ALA B 1 648 ? 25.719 18.891 -14.695 1 94.25 648 ALA B C 1
ATOM 13245 O O . ALA B 1 648 ? 26.781 18.5 -15.172 1 94.25 648 ALA B O 1
ATOM 13246 N N . ASP B 1 649 ? 25.391 20.141 -14.695 1 91.81 649 ASP B N 1
ATOM 13247 C CA . ASP B 1 649 ? 26.234 21.188 -15.227 1 91.81 649 ASP B CA 1
ATOM 13248 C C . ASP B 1 649 ? 27.531 21.297 -14.43 1 91.81 649 ASP B C 1
ATOM 13250 O O . ASP B 1 649 ? 28.625 21.391 -15.008 1 91.81 649 ASP B O 1
ATOM 13254 N N . ALA B 1 650 ? 27.359 21.281 -13.172 1 89.38 650 ALA B N 1
ATOM 13255 C CA . ALA B 1 650 ? 28.531 21.391 -12.281 1 89.38 650 ALA B CA 1
ATOM 13256 C C . ALA B 1 650 ? 29.453 20.188 -12.422 1 89.38 650 ALA B C 1
ATOM 13258 O O . ALA B 1 650 ? 30.672 20.328 -12.352 1 89.38 650 ALA B O 1
ATOM 13259 N N . SER B 1 651 ? 28.859 19 -12.562 1 88.5 651 SER B N 1
ATOM 13260 C CA . SER B 1 651 ? 29.641 17.766 -12.617 1 88.5 651 SER B CA 1
ATOM 13261 C C . SER B 1 651 ? 30.094 17.469 -14.047 1 88.5 651 SER B C 1
ATOM 13263 O O . SER B 1 651 ? 30.953 16.594 -14.258 1 88.5 651 SER B O 1
ATOM 13265 N N . GLY B 1 652 ? 29.469 18.109 -15.008 1 86.19 652 GLY B N 1
ATOM 13266 C CA . GLY B 1 652 ? 29.797 17.875 -16.406 1 86.19 652 GLY B CA 1
ATOM 13267 C C . GLY B 1 652 ? 29.312 16.531 -16.922 1 86.19 652 GLY B C 1
ATOM 13268 O O . GLY B 1 652 ? 29.938 15.945 -17.797 1 86.19 652 GLY B O 1
ATOM 13269 N N . THR B 1 653 ? 28.297 16 -16.328 1 89.56 653 THR B N 1
ATOM 13270 C CA . THR B 1 653 ? 27.812 14.672 -16.672 1 89.56 653 THR B CA 1
ATOM 13271 C C . THR B 1 653 ? 26.891 14.727 -17.875 1 89.56 653 THR B C 1
ATOM 13273 O O . THR B 1 653 ? 26.672 13.719 -18.547 1 89.56 653 THR B O 1
ATOM 13276 N N . LEU B 1 654 ? 26.281 15.891 -18.172 1 88.56 654 LEU B N 1
ATOM 13277 C CA . LEU B 1 654 ? 25.469 16.109 -19.359 1 88.56 654 LEU B CA 1
ATOM 13278 C C . LEU B 1 654 ? 26.062 17.203 -20.234 1 88.56 654 LEU B C 1
ATOM 13280 O O . LEU B 1 654 ? 26.578 18.203 -19.734 1 88.56 654 LEU B O 1
ATOM 13284 N N . PRO B 1 655 ? 25.891 16.984 -21.547 1 82.12 655 PRO B N 1
ATOM 13285 C CA . PRO B 1 655 ? 26.359 18.062 -22.422 1 82.12 655 PRO B CA 1
ATOM 13286 C C . PRO B 1 655 ? 25.469 19.297 -22.328 1 82.12 655 PRO B C 1
ATOM 13288 O O . PRO B 1 655 ? 24.266 19.203 -22.094 1 82.12 655 PRO B O 1
ATOM 13291 N N . PRO B 1 656 ? 26.125 20.422 -22.562 1 84.31 656 PRO B N 1
ATOM 13292 C CA . PRO B 1 656 ? 25.359 21.672 -22.453 1 84.31 656 PRO B CA 1
ATOM 13293 C C . PRO B 1 656 ? 24.125 21.703 -23.359 1 84.31 656 PRO B C 1
ATOM 13295 O O . PRO B 1 656 ? 23.094 22.25 -22.984 1 84.31 656 PRO B O 1
ATOM 13298 N N . GLY B 1 657 ? 24.234 21.141 -24.5 1 83.56 657 GLY B N 1
ATOM 13299 C CA . GLY B 1 657 ? 23.094 21.078 -25.406 1 83.56 657 GLY B CA 1
ATOM 13300 C C . GLY B 1 657 ? 21.938 20.266 -24.828 1 83.56 657 GLY B C 1
ATOM 13301 O O . GLY B 1 657 ? 20.781 20.641 -25.016 1 83.56 657 GLY B O 1
ATOM 13302 N N . GLN B 1 658 ? 22.344 19.188 -24.219 1 89.06 658 GLN B N 1
ATOM 13303 C CA . GLN B 1 658 ? 21.297 18.375 -23.609 1 89.06 658 GLN B CA 1
ATOM 13304 C C . GLN B 1 658 ? 20.656 19.094 -22.422 1 89.06 658 GLN B C 1
ATOM 13306 O O . GLN B 1 658 ? 19.438 19.016 -22.219 1 89.06 658 GLN B O 1
ATOM 13311 N N . ILE B 1 659 ? 21.453 19.75 -21.641 1 93.31 659 ILE B N 1
ATOM 13312 C CA . ILE B 1 659 ? 20.922 20.531 -20.531 1 93.31 659 ILE B CA 1
ATOM 13313 C C . ILE B 1 659 ? 19.953 21.578 -21.062 1 93.31 659 ILE B C 1
ATOM 13315 O O . ILE B 1 659 ? 18.859 21.766 -20.516 1 93.31 659 ILE B O 1
ATOM 13319 N N . HIS B 1 660 ? 20.359 22.203 -22.156 1 90 660 HIS B N 1
ATOM 13320 C CA . HIS B 1 660 ? 19.5 23.188 -22.797 1 90 660 HIS B CA 1
ATOM 13321 C C . HIS B 1 660 ? 18.188 22.562 -23.234 1 90 660 HIS B C 1
ATOM 13323 O O . HIS B 1 660 ? 17.109 23.109 -22.969 1 90 660 HIS B O 1
ATOM 13329 N N . ASP B 1 661 ? 18.203 21.453 -23.875 1 90 661 ASP B N 1
ATOM 13330 C CA . ASP B 1 661 ? 17 20.797 -24.391 1 90 661 ASP B CA 1
ATOM 13331 C C . ASP B 1 661 ? 16.062 20.391 -23.25 1 90 661 ASP B C 1
ATOM 13333 O O . ASP B 1 661 ? 14.844 20.469 -23.391 1 90 661 ASP B O 1
ATOM 13337 N N . GLU B 1 662 ? 16.656 19.906 -22.203 1 93.75 662 GLU B N 1
ATOM 13338 C CA . GLU B 1 662 ? 15.852 19.516 -21.047 1 93.75 662 GLU B CA 1
ATOM 13339 C C . GLU B 1 662 ? 15.188 20.734 -20.406 1 93.75 662 GLU B C 1
ATOM 13341 O O . GLU B 1 662 ? 14.062 20.656 -19.922 1 93.75 662 GLU B O 1
ATOM 13346 N N . LEU B 1 663 ? 15.891 21.875 -20.391 1 93.94 663 LEU B N 1
ATOM 13347 C CA . LEU B 1 663 ? 15.312 23.109 -19.859 1 93.94 663 LEU B CA 1
ATOM 13348 C C . LEU B 1 663 ? 14.148 23.562 -20.734 1 93.94 663 LEU B C 1
ATOM 13350 O O . LEU B 1 663 ? 13.164 24.109 -20.203 1 93.94 663 LEU B O 1
ATOM 13354 N N . VAL B 1 664 ? 14.25 23.359 -21.984 1 90.06 664 VAL B N 1
ATOM 13355 C CA . VAL B 1 664 ? 13.164 23.703 -22.891 1 90.06 664 VAL B CA 1
ATOM 13356 C C . VAL B 1 664 ? 11.922 22.891 -22.547 1 90.06 664 VAL B C 1
ATOM 13358 O O . VAL B 1 664 ? 10.805 23.422 -22.516 1 90.06 664 VAL B O 1
ATOM 13361 N N . CYS B 1 665 ? 12.125 21.625 -22.328 1 91.75 665 CYS B N 1
ATOM 13362 C CA . CYS B 1 665 ? 11.023 20.781 -21.906 1 91.75 665 CYS B CA 1
ATOM 13363 C C . CYS B 1 665 ? 10.438 21.25 -20.578 1 91.75 665 CYS B C 1
ATOM 13365 O O . CYS B 1 665 ? 9.219 21.281 -20.406 1 91.75 665 CYS B O 1
ATOM 13367 N N . LEU B 1 666 ? 11.312 21.578 -19.672 1 95.75 666 LEU B N 1
ATOM 13368 C CA . LEU B 1 666 ? 10.883 22.047 -18.359 1 95.75 666 LEU B CA 1
ATOM 13369 C C . LEU B 1 666 ? 10.086 23.344 -18.469 1 95.75 666 LEU B C 1
ATOM 13371 O O . LEU B 1 666 ? 9.086 23.516 -17.766 1 95.75 666 LEU B O 1
ATOM 13375 N N . GLU B 1 667 ? 10.453 24.266 -19.328 1 92.25 667 GLU B N 1
ATOM 13376 C CA . GLU B 1 667 ? 9.766 25.531 -19.547 1 92.25 667 GLU B CA 1
ATOM 13377 C C . GLU B 1 667 ? 8.375 25.297 -20.156 1 92.25 667 GLU B C 1
ATOM 13379 O O . GLU B 1 667 ? 7.477 26.125 -19.984 1 92.25 667 GLU B O 1
ATOM 13384 N N . SER B 1 668 ? 8.211 24.156 -20.812 1 92.62 668 SER B N 1
ATOM 13385 C CA . SER B 1 668 ? 6.938 23.859 -21.453 1 92.62 668 SER B CA 1
ATOM 13386 C C . SER B 1 668 ? 5.996 23.141 -20.484 1 92.62 668 SER B C 1
ATOM 13388 O O . SER B 1 668 ? 4.812 22.969 -20.766 1 92.62 668 SER B O 1
ATOM 13390 N N . LEU B 1 669 ? 6.512 22.75 -19.375 1 96.06 669 LEU B N 1
ATOM 13391 C CA . LEU B 1 669 ? 5.746 21.953 -18.422 1 96.06 669 LEU B CA 1
ATOM 13392 C C . LEU B 1 669 ? 4.469 22.672 -18.016 1 96.06 669 LEU B C 1
ATOM 13394 O O . LEU B 1 669 ? 3.398 22.062 -17.938 1 96.06 669 LEU B O 1
ATOM 13398 N N . PRO B 1 670 ? 4.488 24.047 -17.719 1 95.81 670 PRO B N 1
ATOM 13399 C CA . PRO B 1 670 ? 3.25 24.734 -17.359 1 95.81 670 PRO B CA 1
ATOM 13400 C C . PRO B 1 670 ? 2.182 24.625 -18.453 1 95.81 670 PRO B C 1
ATOM 13402 O O . PRO B 1 670 ? 1.009 24.391 -18.141 1 95.81 670 PRO B O 1
ATOM 13405 N N . ALA B 1 671 ? 2.576 24.719 -19.688 1 94.06 671 ALA B N 1
ATOM 13406 C CA . ALA B 1 671 ? 1.632 24.609 -20.797 1 94.06 671 ALA B CA 1
ATOM 13407 C C . ALA B 1 671 ? 1.06 23.188 -20.891 1 94.06 671 ALA B C 1
ATOM 13409 O O . ALA B 1 671 ? -0.116 23.016 -21.219 1 94.06 671 ALA B O 1
ATOM 13410 N N . ARG B 1 672 ? 1.901 22.203 -20.688 1 95.69 672 ARG B N 1
ATOM 13411 C CA . ARG B 1 672 ? 1.446 20.828 -20.734 1 95.69 672 ARG B CA 1
ATOM 13412 C C . ARG B 1 672 ? 0.471 20.531 -19.594 1 95.69 672 ARG B C 1
ATOM 13414 O O . ARG B 1 672 ? -0.496 19.797 -19.766 1 95.69 672 ARG B O 1
ATOM 13421 N N . ILE B 1 673 ? 0.731 21.047 -18.375 1 98 673 ILE B N 1
ATOM 13422 C CA . ILE B 1 673 ? -0.199 20.906 -17.25 1 98 673 ILE B CA 1
ATOM 13423 C C . ILE B 1 673 ? -1.545 21.531 -17.625 1 98 673 ILE B C 1
ATOM 13425 O O . ILE B 1 673 ? -2.598 20.938 -17.359 1 98 673 ILE B O 1
ATOM 13429 N N . GLN B 1 674 ? -1.463 22.734 -18.297 1 96.19 674 GLN B N 1
ATOM 13430 C CA . GLN B 1 674 ? -2.691 23.391 -18.719 1 96.19 674 GLN B CA 1
ATOM 13431 C C . GLN B 1 674 ? -3.477 22.531 -19.703 1 96.19 674 GLN B C 1
ATOM 13433 O O . GLN B 1 674 ? -4.707 22.484 -19.641 1 96.19 674 GLN B O 1
ATOM 13438 N N . GLU B 1 675 ? -2.818 21.859 -20.562 1 95.5 675 GLU B N 1
ATOM 13439 C CA . GLU B 1 675 ? -3.471 20.953 -21.516 1 95.5 675 GLU B CA 1
ATOM 13440 C C . GLU B 1 675 ? -4.258 19.875 -20.781 1 95.5 675 GLU B C 1
ATOM 13442 O O . GLU B 1 675 ? -5.355 19.5 -21.219 1 95.5 675 GLU B O 1
ATOM 13447 N N . VAL B 1 676 ? -3.717 19.266 -19.734 1 97.88 676 VAL B N 1
ATOM 13448 C CA . VAL B 1 676 ? -4.418 18.25 -18.938 1 97.88 676 VAL B CA 1
ATOM 13449 C C . VAL B 1 676 ? -5.645 18.875 -18.281 1 97.88 676 VAL B C 1
ATOM 13451 O O . VAL B 1 676 ? -6.723 18.266 -18.266 1 97.88 676 VAL B O 1
ATOM 13454 N N . LEU B 1 677 ? -5.457 20.141 -17.703 1 97.62 677 LEU B N 1
ATOM 13455 C CA . LEU B 1 677 ? -6.555 20.828 -17.031 1 97.62 677 LEU B CA 1
ATOM 13456 C C . LEU B 1 677 ? -7.691 21.125 -18 1 97.62 677 LEU B C 1
ATOM 13458 O O . LEU B 1 677 ? -8.867 21.109 -17.609 1 97.62 677 LEU B O 1
ATOM 13462 N N . ASP B 1 678 ? -7.348 21.344 -19.266 1 95.75 678 ASP B N 1
ATOM 13463 C CA . ASP B 1 678 ? -8.344 21.625 -20.281 1 95.75 678 ASP B CA 1
ATOM 13464 C C . ASP B 1 678 ? -9.195 20.391 -20.578 1 95.75 678 ASP B C 1
ATOM 13466 O O . ASP B 1 678 ? -10.305 20.5 -21.109 1 95.75 678 ASP B O 1
ATOM 13470 N N . GLU B 1 679 ? -8.719 19.219 -20.234 1 95.19 679 GLU B N 1
ATOM 13471 C CA . GLU B 1 679 ? -9.445 17.969 -20.438 1 95.19 679 GLU B CA 1
ATOM 13472 C C . GLU B 1 679 ? -10.141 17.516 -19.156 1 95.19 679 GLU B C 1
ATOM 13474 O O . GLU B 1 679 ? -10.484 16.328 -19.031 1 95.19 679 GLU B O 1
ATOM 13479 N N . GLU B 1 680 ? -10.359 18.328 -18.234 1 96.81 680 GLU B N 1
ATOM 13480 C CA . GLU B 1 680 ? -10.93 18 -16.922 1 96.81 680 GLU B CA 1
ATOM 13481 C C . GLU B 1 680 ? -12.312 17.375 -17.062 1 96.81 680 GLU B C 1
ATOM 13483 O O . GLU B 1 680 ? -12.672 16.469 -16.312 1 96.81 680 GLU B O 1
ATOM 13488 N N . ALA B 1 681 ? -13.078 17.828 -18.062 1 96.44 681 ALA B N 1
ATOM 13489 C CA . ALA B 1 681 ? -14.445 17.344 -18.234 1 96.44 681 ALA B CA 1
ATOM 13490 C C . ALA B 1 681 ? -14.461 15.836 -18.531 1 96.44 681 ALA B C 1
ATOM 13492 O O . ALA B 1 681 ? -15.305 15.102 -18 1 96.44 681 ALA B O 1
ATOM 13493 N N . GLU B 1 682 ? -13.586 15.398 -19.375 1 96.25 682 GLU B N 1
ATOM 13494 C CA . GLU B 1 682 ? -13.484 13.977 -19.688 1 96.25 682 GLU B CA 1
ATOM 13495 C C . GLU B 1 682 ? -13.047 13.164 -18.484 1 96.25 682 GLU B C 1
ATOM 13497 O O . GLU B 1 682 ? -13.57 12.078 -18.234 1 96.25 682 GLU B O 1
ATOM 13502 N N . ILE B 1 683 ? -12.125 13.648 -17.766 1 98.06 683 ILE B N 1
ATOM 13503 C CA . ILE B 1 683 ? -11.633 12.992 -16.562 1 98.06 683 ILE B CA 1
ATOM 13504 C C . ILE B 1 683 ? -12.758 12.906 -15.523 1 98.06 683 ILE B C 1
ATOM 13506 O O . ILE B 1 683 ? -12.938 11.875 -14.875 1 98.06 683 ILE B O 1
ATOM 13510 N N . ALA B 1 684 ? -13.531 14.023 -15.406 1 97.81 684 ALA B N 1
ATOM 13511 C CA . ALA B 1 684 ? -14.656 14.078 -14.477 1 97.81 684 ALA B CA 1
ATOM 13512 C C . ALA B 1 684 ? -15.711 13.031 -14.836 1 97.81 684 ALA B C 1
ATOM 13514 O O . ALA B 1 684 ? -16.234 12.352 -13.953 1 97.81 684 ALA B O 1
ATOM 13515 N N . ARG B 1 685 ? -16.016 12.852 -16.109 1 97.5 685 ARG B N 1
ATOM 13516 C CA . ARG B 1 685 ? -17 11.875 -16.562 1 97.5 685 ARG B CA 1
ATOM 13517 C C . ARG B 1 685 ? -16.562 10.453 -16.219 1 97.5 685 ARG B C 1
ATOM 13519 O O . ARG B 1 685 ? -17.375 9.625 -15.805 1 97.5 685 ARG B O 1
ATOM 13526 N N . CYS B 1 686 ? -15.328 10.203 -16.406 1 97.81 686 CYS B N 1
ATOM 13527 C CA . CYS B 1 686 ? -14.773 8.898 -16.062 1 97.81 686 CYS B CA 1
ATOM 13528 C C . CYS B 1 686 ? -14.922 8.609 -14.578 1 97.81 686 CYS B C 1
ATOM 13530 O O . CYS B 1 686 ? -15.391 7.535 -14.195 1 97.81 686 CYS B O 1
ATOM 13532 N N . ALA B 1 687 ? -14.508 9.562 -13.734 1 98.25 687 ALA B N 1
ATOM 13533 C CA . ALA B 1 687 ? -14.57 9.383 -12.281 1 98.25 687 ALA B CA 1
ATOM 13534 C C . ALA B 1 687 ? -16 9.164 -11.82 1 98.25 687 ALA B C 1
ATOM 13536 O O . ALA B 1 687 ? -16.266 8.305 -10.977 1 98.25 687 ALA B O 1
ATOM 13537 N N . GLU B 1 688 ? -16.938 9.938 -12.375 1 97.38 688 GLU B N 1
ATOM 13538 C CA . GLU B 1 688 ? -18.344 9.859 -11.992 1 97.38 688 GLU B CA 1
ATOM 13539 C C . GLU B 1 688 ? -18.953 8.516 -12.383 1 97.38 688 GLU B C 1
ATOM 13541 O O . GLU B 1 688 ? -19.797 7.98 -11.664 1 97.38 688 GLU B O 1
ATOM 13546 N N . ALA B 1 689 ? -18.484 7.973 -13.445 1 97.25 689 ALA B N 1
ATOM 13547 C CA . ALA B 1 689 ? -19.047 6.746 -13.992 1 97.25 689 ALA B CA 1
ATOM 13548 C C . ALA B 1 689 ? -18.609 5.531 -13.18 1 97.25 689 ALA B C 1
ATOM 13550 O O . ALA B 1 689 ? -19.344 4.547 -13.07 1 97.25 689 ALA B O 1
ATOM 13551 N N . TYR B 1 690 ? -17.453 5.629 -12.547 1 97.56 690 TYR B N 1
ATOM 13552 C CA . TYR B 1 690 ? -16.906 4.391 -12 1 97.56 690 TYR B CA 1
ATOM 13553 C C . TYR B 1 690 ? -16.703 4.504 -10.492 1 97.56 690 TYR B C 1
ATOM 13555 O O . TYR B 1 690 ? -16.875 3.523 -9.766 1 97.56 690 TYR B O 1
ATOM 13563 N N . ALA B 1 691 ? -16.375 5.648 -9.953 1 97.88 691 ALA B N 1
ATOM 13564 C CA . ALA B 1 691 ? -15.891 5.801 -8.578 1 97.88 691 ALA B CA 1
ATOM 13565 C C . ALA B 1 691 ? -16.953 5.383 -7.574 1 97.88 691 ALA B C 1
ATOM 13567 O O . ALA B 1 691 ? -16.703 4.566 -6.688 1 97.88 691 ALA B O 1
ATOM 13568 N N . PRO B 1 692 ? -18.219 5.828 -7.699 1 97.12 692 PRO B N 1
ATOM 13569 C CA . PRO B 1 692 ? -19.203 5.508 -6.664 1 97.12 692 PRO B CA 1
ATOM 13570 C C . PRO B 1 692 ? -19.609 4.035 -6.668 1 97.12 692 PRO B C 1
ATOM 13572 O O . PRO B 1 692 ? -20.141 3.531 -5.672 1 97.12 692 PRO B O 1
ATOM 13575 N N . PHE B 1 693 ? -19.281 3.252 -7.738 1 96.94 693 PHE B N 1
ATOM 13576 C CA . PHE B 1 693 ? -19.859 1.932 -7.945 1 96.94 693 PHE B CA 1
ATOM 13577 C C . PHE B 1 693 ? -18.875 0.836 -7.57 1 96.94 693 PHE B C 1
ATOM 13579 O O . PHE B 1 693 ? -19.172 -0.352 -7.688 1 96.94 693 PHE B O 1
ATOM 13586 N N . ASN B 1 694 ? -17.719 1.182 -7.137 1 96.19 694 ASN B N 1
ATOM 13587 C CA . ASN B 1 694 ? -16.703 0.179 -6.855 1 96.19 694 ASN B CA 1
ATOM 13588 C C . ASN B 1 694 ? -16.188 0.274 -5.422 1 96.19 694 ASN B C 1
ATOM 13590 O O . ASN B 1 694 ? -15.781 1.346 -4.973 1 96.19 694 ASN B O 1
ATOM 13594 N N . ARG B 1 695 ? -16.172 -0.861 -4.785 1 94.31 695 ARG B N 1
ATOM 13595 C CA . ARG B 1 695 ? -15.828 -0.946 -3.367 1 94.31 695 ARG B CA 1
ATOM 13596 C C . ARG B 1 695 ? -14.32 -0.882 -3.154 1 94.31 695 ARG B C 1
ATOM 13598 O O . ARG B 1 695 ? -13.844 -0.154 -2.283 1 94.31 695 ARG B O 1
ATOM 13605 N N . TYR B 1 696 ? -13.547 -1.701 -3.852 1 95.56 696 TYR B N 1
ATOM 13606 C CA . TYR B 1 696 ? -12.094 -1.753 -3.701 1 95.56 696 TYR B CA 1
ATOM 13607 C C . TYR B 1 696 ? -11.398 -1.04 -4.855 1 95.56 696 TYR B C 1
ATOM 13609 O O . TYR B 1 696 ? -11.836 -1.135 -6.004 1 95.56 696 TYR B O 1
ATOM 13617 N N . TRP B 1 697 ? -10.445 -0.214 -4.504 1 96.94 697 TRP B N 1
ATOM 13618 C CA . TRP B 1 697 ? -9.625 0.502 -5.48 1 96.94 697 TRP B CA 1
ATOM 13619 C C . TRP B 1 697 ? -8.156 0.093 -5.367 1 96.94 697 TRP B C 1
ATOM 13621 O O . TRP B 1 697 ? -7.727 -0.399 -4.32 1 96.94 697 TRP B O 1
ATOM 13631 N N . ALA B 1 698 ? -7.434 0.232 -6.426 1 96.94 698 ALA B N 1
ATOM 13632 C CA . ALA B 1 698 ? -5.988 0.026 -6.477 1 96.94 698 ALA B CA 1
ATOM 13633 C C . ALA B 1 698 ? -5.332 0.969 -7.48 1 96.94 698 ALA B C 1
ATOM 13635 O O . ALA B 1 698 ? -5.992 1.475 -8.391 1 96.94 698 ALA B O 1
ATOM 13636 N N . VAL B 1 699 ? -4.082 1.322 -7.258 1 97.62 699 VAL B N 1
ATOM 13637 C CA . VAL B 1 699 ? -3.287 2.088 -8.211 1 97.62 699 VAL B CA 1
ATOM 13638 C C . VAL B 1 699 ? -1.997 1.337 -8.531 1 97.62 699 VAL B C 1
ATOM 13640 O O . VAL B 1 699 ? -1.364 0.77 -7.637 1 97.62 699 VAL B O 1
ATOM 13643 N N . VAL B 1 700 ? -1.628 1.25 -9.828 1 96.56 700 VAL B N 1
ATOM 13644 C CA . VAL B 1 700 ? -0.409 0.544 -10.211 1 96.56 700 VAL B CA 1
ATOM 13645 C C . VAL B 1 700 ? 0.388 1.385 -11.203 1 96.56 700 VAL B C 1
ATOM 13647 O O . VAL B 1 700 ? -0.167 2.26 -11.867 1 96.56 700 VAL B O 1
ATOM 13650 N N . GLY B 1 701 ? 1.618 1.225 -11.234 1 95.12 701 GLY B N 1
ATOM 13651 C CA . GLY B 1 701 ? 2.541 1.847 -12.164 1 95.12 701 GLY B CA 1
ATOM 13652 C C . GLY B 1 701 ? 3.918 1.208 -12.156 1 95.12 701 GLY B C 1
ATOM 13653 O O . GLY B 1 701 ? 4.277 0.504 -11.211 1 95.12 701 GLY B O 1
ATOM 13654 N N . ASN B 1 702 ? 4.676 1.419 -13.242 1 90.12 702 ASN B N 1
ATOM 13655 C CA . ASN B 1 702 ? 6.047 0.935 -13.359 1 90.12 702 ASN B CA 1
ATOM 13656 C C . ASN B 1 702 ? 7.031 2.082 -13.578 1 90.12 702 ASN B C 1
ATOM 13658 O O . ASN B 1 702 ? 6.664 3.127 -14.117 1 90.12 702 ASN B O 1
ATOM 13662 N N . GLY B 1 703 ? 8.273 1.896 -13.148 1 88.94 703 GLY B N 1
ATOM 13663 C CA . GLY B 1 703 ? 9.258 2.951 -13.32 1 88.94 703 GLY B CA 1
ATOM 13664 C C . GLY B 1 703 ? 8.812 4.285 -12.75 1 88.94 703 GLY B C 1
ATOM 13665 O O . GLY B 1 703 ? 8.32 4.348 -11.625 1 88.94 703 GLY B O 1
ATOM 13666 N N . PRO B 1 704 ? 8.992 5.383 -13.57 1 90.69 704 PRO B N 1
ATOM 13667 C CA . PRO B 1 704 ? 8.57 6.695 -13.07 1 90.69 704 PRO B CA 1
ATOM 13668 C C . PRO B 1 704 ? 7.059 6.789 -12.867 1 90.69 704 PRO B C 1
ATOM 13670 O O . PRO B 1 704 ? 6.59 7.613 -12.078 1 90.69 704 PRO B O 1
ATOM 13673 N N . ASN B 1 705 ? 6.363 5.941 -13.602 1 95.44 705 ASN B N 1
ATOM 13674 C CA . ASN B 1 705 ? 4.918 5.93 -13.414 1 95.44 705 ASN B CA 1
ATOM 13675 C C . ASN B 1 705 ? 4.539 5.441 -12.016 1 95.44 705 ASN B C 1
ATOM 13677 O O . ASN B 1 705 ? 3.436 5.711 -11.539 1 95.44 705 ASN B O 1
ATOM 13681 N N . LYS B 1 706 ? 5.445 4.68 -11.398 1 95.81 706 LYS B N 1
ATOM 13682 C CA . LYS B 1 706 ? 5.215 4.277 -10.016 1 95.81 706 LYS B CA 1
ATOM 13683 C C . LYS B 1 706 ? 5.23 5.484 -9.078 1 95.81 706 LYS B C 1
ATOM 13685 O O . LYS B 1 706 ? 4.516 5.512 -8.078 1 95.81 706 LYS B O 1
ATOM 13690 N N . ILE B 1 707 ? 5.992 6.547 -9.414 1 96.88 707 ILE B N 1
ATOM 13691 C CA . ILE B 1 707 ? 6.016 7.785 -8.641 1 96.88 707 ILE B CA 1
ATOM 13692 C C . ILE B 1 707 ? 4.648 8.461 -8.711 1 96.88 707 ILE B C 1
ATOM 13694 O O . ILE B 1 707 ? 4.086 8.836 -7.676 1 96.88 707 ILE B O 1
ATOM 13698 N N . ALA B 1 708 ? 4.152 8.516 -9.883 1 98.06 708 ALA B N 1
ATOM 13699 C CA . ALA B 1 708 ? 2.822 9.094 -10.055 1 98.06 708 ALA B CA 1
ATOM 13700 C C . ALA B 1 708 ? 1.771 8.281 -9.312 1 98.06 708 ALA B C 1
ATOM 13702 O O . ALA B 1 708 ? 0.881 8.836 -8.664 1 98.06 708 ALA B O 1
ATOM 13703 N N . ALA B 1 709 ? 1.896 6.965 -9.445 1 98.12 709 ALA B N 1
ATOM 13704 C CA . ALA B 1 709 ? 0.941 6.078 -8.789 1 98.12 709 ALA B CA 1
ATOM 13705 C C . ALA B 1 709 ? 0.926 6.316 -7.281 1 98.12 709 ALA B C 1
ATOM 13707 O O . ALA B 1 709 ? -0.14 6.336 -6.66 1 98.12 709 ALA B O 1
ATOM 13708 N N . GLU B 1 710 ? 2.09 6.492 -6.699 1 97.38 710 GLU B N 1
ATOM 13709 C CA . GLU B 1 710 ? 2.201 6.73 -5.262 1 97.38 710 GLU B CA 1
ATOM 13710 C C . GLU B 1 710 ? 1.505 8.031 -4.867 1 97.38 710 GLU B C 1
ATOM 13712 O O . GLU B 1 710 ? 0.766 8.07 -3.881 1 97.38 710 GLU B O 1
ATOM 13717 N N . GLU B 1 711 ? 1.712 9.047 -5.594 1 97.5 711 GLU B N 1
ATOM 13718 C CA . GLU B 1 711 ? 1.105 10.336 -5.273 1 97.5 711 GLU B CA 1
ATOM 13719 C C . GLU B 1 711 ? -0.405 10.305 -5.496 1 97.5 711 GLU B C 1
ATOM 13721 O O . GLU B 1 711 ? -1.164 10.867 -4.703 1 97.5 711 GLU B O 1
ATOM 13726 N N . ILE B 1 712 ? -0.846 9.703 -6.582 1 98.12 712 ILE B N 1
ATOM 13727 C CA . ILE B 1 712 ? -2.27 9.586 -6.875 1 98.12 712 ILE B CA 1
ATOM 13728 C C . ILE B 1 712 ? -2.967 8.82 -5.75 1 98.12 712 ILE B C 1
ATOM 13730 O O . ILE B 1 712 ? -4.055 9.203 -5.312 1 98.12 712 ILE B O 1
ATOM 13734 N N . ARG B 1 713 ? -2.338 7.789 -5.324 1 96.94 713 ARG B N 1
ATOM 13735 C CA . ARG B 1 713 ? -2.902 6.988 -4.242 1 96.94 713 ARG B CA 1
ATOM 13736 C C . ARG B 1 713 ? -3.127 7.836 -2.996 1 96.94 713 ARG B C 1
ATOM 13738 O O . ARG B 1 713 ? -4.152 7.703 -2.324 1 96.94 713 ARG B O 1
ATOM 13745 N N . ILE B 1 714 ? -2.174 8.711 -2.615 1 95.12 714 ILE B N 1
ATOM 13746 C CA . ILE B 1 714 ? -2.303 9.562 -1.438 1 95.12 714 ILE B CA 1
ATOM 13747 C C . ILE B 1 714 ? -3.529 10.461 -1.583 1 95.12 714 ILE B C 1
ATOM 13749 O O . ILE B 1 714 ? -4.348 10.555 -0.665 1 95.12 714 ILE B O 1
ATOM 13753 N N . LYS B 1 715 ? -3.682 10.992 -2.715 1 95.44 715 LYS B N 1
ATOM 13754 C CA . LYS B 1 715 ? -4.789 11.93 -2.922 1 95.44 715 LYS B CA 1
ATOM 13755 C C . LYS B 1 715 ? -6.129 11.195 -2.922 1 95.44 715 LYS B C 1
ATOM 13757 O O . LYS B 1 715 ? -7.137 11.742 -2.471 1 95.44 715 LYS B O 1
ATOM 13762 N N . LEU B 1 716 ? -6.164 10.047 -3.543 1 96.56 716 LEU B N 1
ATOM 13763 C CA . LEU B 1 716 ? -7.398 9.266 -3.537 1 96.56 716 LEU B CA 1
ATOM 13764 C C . LEU B 1 716 ? -7.797 8.891 -2.113 1 96.56 716 LEU B C 1
ATOM 13766 O O . LEU B 1 716 ? -8.969 8.984 -1.749 1 96.56 716 LEU B O 1
ATOM 13770 N N . SER B 1 717 ? -6.867 8.461 -1.346 1 94 717 SER B N 1
ATOM 13771 C CA . SER B 1 717 ? -7.152 8.055 0.026 1 94 717 SER B CA 1
ATOM 13772 C C . SER B 1 717 ? -7.625 9.234 0.866 1 94 717 SER B C 1
ATOM 13774 O O . SER B 1 717 ? -8.547 9.102 1.67 1 94 717 SER B O 1
ATOM 13776 N N . GLU B 1 718 ? -7.039 10.398 0.692 1 90.62 718 GLU B N 1
ATOM 13777 C CA . GLU B 1 718 ? -7.383 11.602 1.452 1 90.62 718 GLU B CA 1
ATOM 13778 C C . GLU B 1 718 ? -8.781 12.102 1.097 1 90.62 718 GLU B C 1
ATOM 13780 O O . GLU B 1 718 ? -9.555 12.469 1.979 1 90.62 718 GLU B O 1
ATOM 13785 N N . LEU B 1 719 ? -9.047 12.078 -0.19 1 93.88 719 LEU B N 1
ATOM 13786 C CA . LEU B 1 719 ? -10.266 12.719 -0.66 1 93.88 719 LEU B CA 1
ATOM 13787 C C . LEU B 1 719 ? -11.445 11.758 -0.579 1 93.88 719 LEU B C 1
ATOM 13789 O O . LEU B 1 719 ? -12.578 12.18 -0.313 1 93.88 719 LEU B O 1
ATOM 13793 N N . CYS B 1 720 ? -11.156 10.484 -0.802 1 95.69 720 CYS B N 1
ATOM 13794 C CA . CYS B 1 720 ? -12.258 9.539 -0.947 1 95.69 720 CYS B CA 1
ATOM 13795 C C . CYS B 1 720 ? -12.359 8.633 0.275 1 95.69 720 CYS B C 1
ATOM 13797 O O . CYS B 1 720 ? -13.281 7.82 0.373 1 95.69 720 CYS B O 1
ATOM 13799 N N . TYR B 1 721 ? -11.539 8.734 1.213 1 92.69 721 TYR B N 1
ATOM 13800 C CA . TYR B 1 721 ? -11.539 7.996 2.469 1 92.69 721 TYR B CA 1
ATOM 13801 C C . TYR B 1 721 ? -11.57 6.492 2.215 1 92.69 721 TYR B C 1
ATOM 13803 O O . TYR B 1 721 ? -12.414 5.781 2.762 1 92.69 721 TYR B O 1
ATOM 13811 N N . LYS B 1 722 ? -10.617 6.008 1.429 1 93.94 722 LYS B N 1
ATOM 13812 C CA . LYS B 1 722 ? -10.508 4.59 1.103 1 93.94 722 LYS B CA 1
ATOM 13813 C C . LYS B 1 722 ? -9.094 4.078 1.334 1 93.94 722 LYS B C 1
ATOM 13815 O O . LYS B 1 722 ? -8.125 4.805 1.128 1 93.94 722 LYS B O 1
ATOM 13820 N N . SER B 1 723 ? -9.008 2.822 1.857 1 92.56 723 SER B N 1
ATOM 13821 C CA . SER B 1 723 ? -7.715 2.146 1.892 1 92.56 723 SER B CA 1
ATOM 13822 C C . SER B 1 723 ? -7.324 1.634 0.509 1 92.56 723 SER B C 1
ATOM 13824 O O . SER B 1 723 ? -7.984 0.752 -0.042 1 92.56 723 SER B O 1
ATOM 13826 N N . ILE B 1 724 ? -6.27 2.182 -0.019 1 95.81 724 ILE B N 1
ATOM 13827 C CA . ILE B 1 724 ? -5.918 1.886 -1.404 1 95.81 724 ILE B CA 1
ATOM 13828 C C . ILE B 1 724 ? -4.473 1.403 -1.479 1 95.81 724 ILE B C 1
ATOM 13830 O O . ILE B 1 724 ? -3.555 2.105 -1.048 1 95.81 724 ILE B O 1
ATOM 13834 N N . PRO B 1 725 ? -4.238 0.163 -1.975 1 95.31 725 PRO B N 1
ATOM 13835 C CA . PRO B 1 725 ? -2.861 -0.279 -2.215 1 95.31 725 PRO B CA 1
ATOM 13836 C C . PRO B 1 725 ? -2.248 0.353 -3.461 1 95.31 725 PRO B C 1
ATOM 13838 O O . PRO B 1 725 ? -2.973 0.758 -4.375 1 95.31 725 PRO B O 1
ATOM 13841 N N . VAL B 1 726 ? -0.979 0.507 -3.457 1 95.69 726 VAL B N 1
ATOM 13842 C CA . VAL B 1 726 ? -0.211 0.93 -4.625 1 95.69 726 VAL B CA 1
ATOM 13843 C C . VAL B 1 726 ? 0.917 -0.065 -4.887 1 95.69 726 VAL B C 1
ATOM 13845 O O . VAL B 1 726 ? 1.718 -0.357 -3.996 1 95.69 726 VAL B O 1
ATOM 13848 N N . ASP B 1 727 ? 0.951 -0.667 -6.102 1 94 727 ASP B N 1
ATOM 13849 C CA . ASP B 1 727 ? 1.916 -1.708 -6.441 1 94 727 ASP B CA 1
ATOM 13850 C C . ASP B 1 727 ? 2.473 -1.501 -7.848 1 94 727 ASP B C 1
ATOM 13852 O O . ASP B 1 727 ? 1.962 -0.676 -8.609 1 94 727 ASP B O 1
ATOM 13856 N N . TYR B 1 728 ? 3.598 -2.195 -8.109 1 92.44 728 TYR B N 1
ATOM 13857 C CA . TYR B 1 728 ? 4 -2.309 -9.508 1 92.44 728 TYR B CA 1
ATOM 13858 C C . TYR B 1 728 ? 2.973 -3.096 -10.305 1 92.44 728 TYR B C 1
ATOM 13860 O O . TYR B 1 728 ? 2.338 -4.016 -9.781 1 92.44 728 TYR B O 1
ATOM 13868 N N . THR B 1 729 ? 2.844 -2.754 -11.547 1 90.62 729 THR B N 1
ATOM 13869 C CA . THR B 1 729 ? 1.763 -3.301 -12.359 1 90.62 729 THR B CA 1
ATOM 13870 C C . THR B 1 729 ? 1.826 -4.824 -12.391 1 90.62 729 THR B C 1
ATOM 13872 O O . THR B 1 729 ? 0.81 -5.496 -12.203 1 90.62 729 THR B O 1
ATOM 13875 N N . GLU B 1 730 ? 2.977 -5.402 -12.461 1 84.38 730 GLU B N 1
ATOM 13876 C CA . GLU B 1 730 ? 3.135 -6.848 -12.609 1 84.38 730 GLU B CA 1
ATOM 13877 C C . GLU B 1 730 ? 2.951 -7.562 -11.273 1 84.38 730 GLU B C 1
ATOM 13879 O O . GLU B 1 730 ? 2.719 -8.773 -11.242 1 84.38 730 GLU B O 1
ATOM 13884 N N . ASP B 1 731 ? 3.018 -6.879 -10.219 1 85.69 731 ASP B N 1
ATOM 13885 C CA . ASP B 1 731 ? 2.951 -7.492 -8.898 1 85.69 731 ASP B CA 1
ATOM 13886 C C . ASP B 1 731 ? 1.505 -7.773 -8.492 1 85.69 731 ASP B C 1
ATOM 13888 O O . ASP B 1 731 ? 1.251 -8.578 -7.598 1 85.69 731 ASP B O 1
ATOM 13892 N N . LYS B 1 732 ? 0.661 -7.094 -9.117 1 85.31 732 LYS B N 1
ATOM 13893 C CA . LYS B 1 732 ? -0.743 -7.199 -8.734 1 85.31 732 LYS B CA 1
ATOM 13894 C C . LYS B 1 732 ? -1.237 -8.641 -8.836 1 85.31 732 LYS B C 1
ATOM 13896 O O . LYS B 1 732 ? -2.055 -9.078 -8.031 1 85.31 732 LYS B O 1
ATOM 13901 N N . LYS B 1 733 ? -0.789 -9.367 -9.82 1 78.94 733 LYS B N 1
ATOM 13902 C CA . LYS B 1 733 ? -1.238 -10.742 -10.016 1 78.94 733 LYS B CA 1
ATOM 13903 C C . LYS B 1 733 ? -0.723 -11.656 -8.906 1 78.94 733 LYS B C 1
ATOM 13905 O O . LYS B 1 733 ? -1.252 -12.75 -8.703 1 78.94 733 LYS B O 1
ATOM 13910 N N . HIS B 1 734 ? 0.212 -11.18 -8.156 1 77.12 734 HIS B N 1
ATOM 13911 C CA . HIS B 1 734 ? 0.779 -11.969 -7.066 1 77.12 734 HIS B CA 1
ATOM 13912 C C . HIS B 1 734 ? 0.188 -11.562 -5.723 1 77.12 734 HIS B C 1
ATOM 13914 O O . HIS B 1 734 ? 0.535 -12.133 -4.684 1 77.12 734 HIS B O 1
ATOM 13920 N N . ILE B 1 735 ? -0.736 -10.648 -5.73 1 77.69 735 ILE B N 1
ATOM 13921 C CA . ILE B 1 735 ? -1.129 -10.117 -4.434 1 77.69 735 ILE B CA 1
ATOM 13922 C C . ILE B 1 735 ? -2.648 -10.156 -4.297 1 77.69 735 ILE B C 1
ATOM 13924 O O . ILE B 1 735 ? -3.182 -10.836 -3.416 1 77.69 735 ILE B O 1
ATOM 13928 N N . ASP B 1 736 ? -3.436 -9.398 -5.102 1 80.19 736 ASP B N 1
ATOM 13929 C CA . ASP B 1 736 ? -4.824 -9.203 -4.703 1 80.19 736 ASP B CA 1
ATOM 13930 C C . ASP B 1 736 ? -5.734 -9.07 -5.922 1 80.19 736 ASP B C 1
ATOM 13932 O O . ASP B 1 736 ? -6.613 -8.211 -5.961 1 80.19 736 ASP B O 1
ATOM 13936 N N . LEU B 1 737 ? -5.641 -9.891 -6.852 1 84.5 737 LEU B N 1
ATOM 13937 C CA . LEU B 1 737 ? -6.617 -9.883 -7.934 1 84.5 737 LEU B CA 1
ATOM 13938 C C . LEU B 1 737 ? -7.996 -10.281 -7.422 1 84.5 737 LEU B C 1
ATOM 13940 O O . LEU B 1 737 ? -9.016 -9.93 -8.031 1 84.5 737 LEU B O 1
ATOM 13944 N N . SER B 1 738 ? -7.973 -10.891 -6.348 1 84.75 738 SER B N 1
ATOM 13945 C CA . SER B 1 738 ? -9.195 -11.461 -5.797 1 84.75 738 SER B CA 1
ATOM 13946 C C . SER B 1 738 ? -10.148 -10.367 -5.324 1 84.75 738 SER B C 1
ATOM 13948 O O . SER B 1 738 ? -11.344 -10.617 -5.117 1 84.75 738 SER B O 1
ATOM 13950 N N . THR B 1 739 ? -9.664 -9.148 -5.184 1 87.31 739 THR B N 1
ATOM 13951 C CA . THR B 1 739 ? -10.5 -8.047 -4.727 1 87.31 739 THR B CA 1
ATOM 13952 C C . THR B 1 739 ? -11.32 -7.473 -5.879 1 87.31 739 THR B C 1
ATOM 13954 O O . THR B 1 739 ? -12.234 -6.676 -5.664 1 87.31 739 THR B O 1
ATOM 13957 N N . GLU B 1 740 ? -11.039 -7.891 -7.09 1 85.56 740 GLU B N 1
ATOM 13958 C CA . GLU B 1 740 ? -11.711 -7.363 -8.273 1 85.56 740 GLU B CA 1
ATOM 13959 C C . GLU B 1 740 ? -11.805 -5.844 -8.227 1 85.56 740 GLU B C 1
ATOM 13961 O O . GLU B 1 740 ? -12.891 -5.277 -8.375 1 85.56 740 GLU B O 1
ATOM 13966 N N . PRO B 1 741 ? -10.641 -5.199 -8.125 1 90.5 741 PRO B N 1
ATOM 13967 C CA . PRO B 1 741 ? -10.641 -3.766 -7.82 1 90.5 741 PRO B CA 1
ATOM 13968 C C . PRO B 1 741 ? -10.836 -2.9 -9.062 1 90.5 741 PRO B C 1
ATOM 13970 O O . PRO B 1 741 ? -10.609 -3.367 -10.188 1 90.5 741 PRO B O 1
ATOM 13973 N N . LEU B 1 742 ? -11.43 -1.697 -8.812 1 97.19 742 LEU B N 1
ATOM 13974 C CA . LEU B 1 742 ? -11.172 -0.597 -9.734 1 97.19 742 LEU B CA 1
ATOM 13975 C C . LEU B 1 742 ? -9.703 -0.189 -9.703 1 97.19 742 LEU B C 1
ATOM 13977 O O . LEU B 1 742 ? -9.227 0.328 -8.688 1 97.19 742 LEU B O 1
ATOM 13981 N N . THR B 1 743 ? -8.969 -0.455 -10.805 1 97.31 743 THR B N 1
ATOM 13982 C CA . THR B 1 743 ? -7.527 -0.236 -10.789 1 97.31 743 THR B CA 1
ATOM 13983 C C . THR B 1 743 ? -7.145 0.911 -11.719 1 97.31 743 THR B C 1
ATOM 13985 O O . THR B 1 743 ? -7.375 0.84 -12.93 1 97.31 743 THR B O 1
ATOM 13988 N N . LEU B 1 744 ? -6.598 2.029 -11.141 1 98.38 744 LEU B N 1
ATOM 13989 C CA . LEU B 1 744 ? -5.961 3.045 -11.977 1 98.38 744 LEU B CA 1
ATOM 13990 C C . LEU B 1 744 ? -4.57 2.596 -12.414 1 98.38 744 LEU B C 1
ATOM 13992 O O . LEU B 1 744 ? -3.676 2.436 -11.578 1 98.38 744 LEU B O 1
ATOM 13996 N N . VAL B 1 745 ? -4.391 2.359 -13.711 1 97.94 745 VAL B N 1
ATOM 13997 C CA . VAL B 1 745 ? -3.123 1.919 -14.281 1 97.94 745 VAL B CA 1
ATOM 13998 C C . VAL B 1 745 ? -2.391 3.109 -14.898 1 97.94 745 VAL B C 1
ATOM 14000 O O . VAL B 1 745 ? -2.791 3.613 -15.945 1 97.94 745 VAL B O 1
ATOM 14003 N N . ILE B 1 746 ? -1.3 3.525 -14.227 1 98.06 746 ILE B N 1
ATOM 14004 C CA . ILE B 1 746 ? -0.519 4.645 -14.742 1 98.06 746 ILE B CA 1
ATOM 14005 C C . ILE B 1 746 ? 0.525 4.129 -15.734 1 98.06 746 ILE B C 1
ATOM 14007 O O . ILE B 1 746 ? 1.495 3.477 -15.336 1 98.06 746 ILE B O 1
ATOM 14011 N N . ALA B 1 747 ? 0.316 4.402 -16.969 1 95.12 747 ALA B N 1
ATOM 14012 C CA . ALA B 1 747 ? 1.157 3.914 -18.062 1 95.12 747 ALA B CA 1
ATOM 14013 C C . ALA B 1 747 ? 1.47 5.027 -19.062 1 95.12 747 ALA B C 1
ATOM 14015 O O . ALA B 1 747 ? 1.361 4.836 -20.266 1 95.12 747 ALA B O 1
ATOM 14016 N N . ASN B 1 748 ? 1.771 6.18 -18.5 1 88.94 748 ASN B N 1
ATOM 14017 C CA . ASN B 1 748 ? 2.021 7.324 -19.359 1 88.94 748 ASN B CA 1
ATOM 14018 C C . ASN B 1 748 ? 3.432 7.289 -19.938 1 88.94 748 ASN B C 1
ATOM 14020 O O . ASN B 1 748 ? 4.395 7 -19.234 1 88.94 748 ASN B O 1
ATOM 14024 N N . ASP B 1 749 ? 3.467 7.527 -21.25 1 80.25 749 ASP B N 1
ATOM 14025 C CA . ASP B 1 749 ? 4.668 7.738 -22.047 1 80.25 749 ASP B CA 1
ATOM 14026 C C . ASP B 1 749 ? 5.66 6.59 -21.859 1 80.25 749 ASP B C 1
ATOM 14028 O O . ASP B 1 749 ? 6.832 6.816 -21.562 1 80.25 749 ASP B O 1
ATOM 14032 N N . MET B 1 750 ? 5.254 5.387 -21.984 1 81.25 750 MET B N 1
ATOM 14033 C CA . MET B 1 750 ? 6.082 4.184 -21.922 1 81.25 750 MET B CA 1
ATOM 14034 C C . MET B 1 750 ? 6.621 3.822 -23.312 1 81.25 750 MET B C 1
ATOM 14036 O O . MET B 1 750 ? 5.973 4.094 -24.312 1 81.25 750 MET B O 1
ATOM 14040 N N . PRO B 1 751 ? 7.805 3.246 -23.25 1 73 751 PRO B N 1
ATOM 14041 C CA . PRO B 1 751 ? 8.25 2.658 -24.516 1 73 751 PRO B CA 1
ATOM 14042 C C . PRO B 1 751 ? 7.281 1.607 -25.047 1 73 751 PRO B C 1
ATOM 14044 O O . PRO B 1 751 ? 6.57 0.962 -24.266 1 73 751 PRO B O 1
ATOM 14047 N N . ALA B 1 752 ? 7.262 1.457 -26.312 1 70.12 752 ALA B N 1
ATOM 14048 C CA . ALA B 1 752 ? 6.254 0.663 -27 1 70.12 752 ALA B CA 1
ATOM 14049 C C . ALA B 1 752 ? 6.211 -0.765 -26.469 1 70.12 752 ALA B C 1
ATOM 14051 O O . ALA B 1 752 ? 5.129 -1.314 -26.234 1 70.12 752 ALA B O 1
ATOM 14052 N N . GLN B 1 753 ? 7.328 -1.364 -26.281 1 68.94 753 GLN B N 1
ATOM 14053 C CA . GLN B 1 753 ? 7.363 -2.746 -25.812 1 68.94 753 GLN B CA 1
ATOM 14054 C C . GLN B 1 753 ? 6.812 -2.859 -24.406 1 68.94 753 GLN B C 1
ATOM 14056 O O . GLN B 1 753 ? 6.086 -3.803 -24.078 1 68.94 753 GLN B O 1
ATOM 14061 N N . LEU B 1 754 ? 7.172 -1.963 -23.594 1 77.56 754 LEU B N 1
ATOM 14062 C CA . LEU B 1 754 ? 6.676 -1.96 -22.219 1 77.56 754 LEU B CA 1
ATOM 14063 C C . LEU B 1 754 ? 5.176 -1.692 -22.188 1 77.56 754 LEU B C 1
ATOM 14065 O O . LEU B 1 754 ? 4.461 -2.227 -21.328 1 77.56 754 LEU B O 1
ATOM 14069 N N . ALA B 1 755 ? 4.75 -0.852 -23.062 1 82.12 755 ALA B N 1
ATOM 14070 C CA . ALA B 1 755 ? 3.32 -0.581 -23.156 1 82.12 755 ALA B CA 1
ATOM 14071 C C . ALA B 1 755 ? 2.545 -1.845 -23.516 1 82.12 755 ALA B C 1
ATOM 14073 O O . ALA B 1 755 ? 1.48 -2.111 -22.953 1 82.12 755 ALA B O 1
ATOM 14074 N N . GLN B 1 756 ? 3.09 -2.607 -24.359 1 76.31 756 GLN B N 1
ATOM 14075 C CA . GLN B 1 756 ? 2.443 -3.85 -24.781 1 76.31 756 GLN B CA 1
ATOM 14076 C C . GLN B 1 756 ? 2.408 -4.859 -23.641 1 76.31 756 GLN B C 1
ATOM 14078 O O . GLN B 1 756 ? 1.406 -5.551 -23.438 1 76.31 756 GLN B O 1
ATOM 14083 N N . ASP B 1 757 ? 3.484 -4.922 -22.969 1 77.44 757 ASP B N 1
ATOM 14084 C CA . ASP B 1 757 ? 3.529 -5.812 -21.812 1 77.44 757 ASP B CA 1
ATOM 14085 C C . ASP B 1 757 ? 2.521 -5.383 -20.75 1 77.44 757 ASP B C 1
ATOM 14087 O O . ASP B 1 757 ? 1.887 -6.223 -20.109 1 77.44 757 ASP B O 1
ATOM 14091 N N . THR B 1 758 ? 2.463 -4.121 -20.562 1 87.75 758 THR B N 1
ATOM 14092 C CA . THR B 1 758 ? 1.502 -3.588 -19.594 1 87.75 758 THR B CA 1
ATOM 14093 C C . THR B 1 758 ? 0.072 -3.881 -20.047 1 87.75 758 THR B C 1
ATOM 14095 O O . THR B 1 758 ? -0.805 -4.129 -19.219 1 87.75 758 THR B O 1
ATOM 14098 N N . ALA B 1 759 ? -0.139 -3.857 -21.328 1 86.62 759 ALA B N 1
ATOM 14099 C CA . ALA B 1 759 ? -1.46 -4.168 -21.875 1 86.62 759 ALA B CA 1
ATOM 14100 C C . ALA B 1 759 ? -1.86 -5.605 -21.547 1 86.62 759 ALA B C 1
ATOM 14102 O O . ALA B 1 759 ? -3.039 -5.891 -21.328 1 86.62 759 ALA B O 1
ATOM 14103 N N . LYS B 1 760 ? -0.93 -6.48 -21.516 1 80.69 760 LYS B N 1
ATOM 14104 C CA . LYS B 1 760 ? -1.199 -7.859 -21.109 1 80.69 760 LYS B CA 1
ATOM 14105 C C . LYS B 1 760 ? -1.693 -7.926 -19.672 1 80.69 760 LYS B C 1
ATOM 14107 O O . LYS B 1 760 ? -2.596 -8.703 -19.344 1 80.69 760 LYS B O 1
ATOM 14112 N N . GLU B 1 761 ? -1.024 -7.191 -18.828 1 87.44 761 GLU B N 1
ATOM 14113 C CA . GLU B 1 761 ? -1.455 -7.145 -17.422 1 87.44 761 GLU B CA 1
ATOM 14114 C C . GLU B 1 761 ? -2.873 -6.59 -17.312 1 87.44 761 GLU B C 1
ATOM 14116 O O . GLU B 1 761 ? -3.666 -7.074 -16.5 1 87.44 761 GLU B O 1
ATOM 14121 N N . VAL B 1 762 ? -3.174 -5.59 -18.094 1 90.88 762 VAL B N 1
ATOM 14122 C CA . VAL B 1 762 ? -4.508 -4.996 -18.094 1 90.88 762 VAL B CA 1
ATOM 14123 C C . VAL B 1 762 ? -5.535 -6.035 -18.531 1 90.88 762 VAL B C 1
ATOM 14125 O O . VAL B 1 762 ? -6.633 -6.102 -17.969 1 90.88 762 VAL B O 1
ATOM 14128 N N . ALA B 1 763 ? -5.199 -6.867 -19.469 1 84.94 763 ALA B N 1
ATOM 14129 C CA . ALA B 1 763 ? -6.07 -7.945 -19.922 1 84.94 763 ALA B CA 1
ATOM 14130 C C . ALA B 1 763 ? -6.332 -8.945 -18.797 1 84.94 763 ALA B C 1
ATOM 14132 O O . ALA B 1 763 ? -7.449 -9.453 -18.656 1 84.94 763 ALA B O 1
ATOM 14133 N N . ILE B 1 764 ? -5.363 -9.25 -18.031 1 84 764 ILE B N 1
ATOM 14134 C CA . ILE B 1 764 ? -5.492 -10.172 -16.906 1 84 764 ILE B CA 1
ATOM 14135 C C . ILE B 1 764 ? -6.441 -9.586 -15.867 1 84 764 ILE B C 1
ATOM 14137 O O . ILE B 1 764 ? -7.297 -10.289 -15.328 1 84 764 ILE B O 1
ATOM 14141 N N . PHE B 1 765 ? -6.273 -8.219 -15.602 1 89.75 765 PHE B N 1
ATOM 14142 C CA . PHE B 1 765 ? -7.172 -7.578 -14.648 1 89.75 765 PHE B CA 1
ATOM 14143 C C . PHE B 1 765 ? -8.625 -7.734 -15.086 1 89.75 765 PHE B C 1
ATOM 14145 O O . PHE B 1 765 ? -9.484 -8.094 -14.281 1 89.75 765 PHE B O 1
ATOM 14152 N N . LYS B 1 766 ? -8.805 -7.535 -16.359 1 87 766 LYS B N 1
ATOM 14153 C CA . LYS B 1 766 ? -10.156 -7.605 -16.906 1 87 766 LYS B CA 1
ATOM 14154 C C . LYS B 1 766 ? -10.695 -9.031 -16.875 1 87 766 LYS B C 1
ATOM 14156 O O . LYS B 1 766 ? -11.859 -9.258 -16.531 1 87 766 LYS B O 1
ATOM 14161 N N . ALA B 1 767 ? -9.891 -9.977 -17.172 1 78.31 767 ALA B N 1
ATOM 14162 C CA . ALA B 1 767 ? -10.281 -11.383 -17.188 1 78.31 767 ALA B CA 1
ATOM 14163 C C . ALA B 1 767 ? -10.695 -11.859 -15.805 1 78.31 767 ALA B C 1
ATOM 14165 O O . ALA B 1 767 ? -11.539 -12.75 -15.672 1 78.31 767 ALA B O 1
ATOM 14166 N N . HIS B 1 768 ? -10.195 -11.281 -14.828 1 82.81 768 HIS B N 1
ATOM 14167 C CA . HIS B 1 768 ? -10.492 -11.68 -13.453 1 82.81 768 HIS B CA 1
ATOM 14168 C C . HIS B 1 768 ? -11.422 -10.68 -12.773 1 82.81 768 HIS B C 1
ATOM 14170 O O . HIS B 1 768 ? -11.273 -10.391 -11.586 1 82.81 768 HIS B O 1
ATOM 14176 N N . SER B 1 769 ? -12.234 -10.008 -13.547 1 85.62 769 SER B N 1
ATOM 14177 C CA . SER B 1 769 ? -13.367 -9.18 -13.133 1 85.62 769 SER B CA 1
ATOM 14178 C C . SER B 1 769 ? -12.891 -7.867 -12.516 1 85.62 769 SER B C 1
ATOM 14180 O O . SER B 1 769 ? -13.648 -7.203 -11.797 1 85.62 769 SER B O 1
ATOM 14182 N N . GLY B 1 770 ? -11.586 -7.516 -12.688 1 90.94 770 GLY B N 1
ATOM 14183 C CA . GLY B 1 770 ? -11.148 -6.172 -12.352 1 90.94 770 GLY B CA 1
ATOM 14184 C C . GLY B 1 770 ? -11.617 -5.129 -13.352 1 90.94 770 GLY B C 1
ATOM 14185 O O . GLY B 1 770 ? -12.141 -5.469 -14.414 1 90.94 770 GLY B O 1
ATOM 14186 N N . LYS B 1 771 ? -11.555 -3.861 -13 1 95.44 771 LYS B N 1
ATOM 14187 C CA . LYS B 1 771 ? -11.922 -2.754 -13.875 1 95.44 771 LYS B CA 1
ATOM 14188 C C . LYS B 1 771 ? -10.766 -1.773 -14.039 1 95.44 771 LYS B C 1
ATOM 14190 O O . LYS B 1 771 ? -10.695 -0.766 -13.328 1 95.44 771 LYS B O 1
ATOM 14195 N N . PRO B 1 772 ? -9.891 -2.002 -15.031 1 96.81 772 PRO B N 1
ATOM 14196 C CA . PRO B 1 772 ? -8.719 -1.144 -15.211 1 96.81 772 PRO B CA 1
ATOM 14197 C C . PRO B 1 772 ? -9.047 0.157 -15.945 1 96.81 772 PRO B C 1
ATOM 14199 O O . PRO B 1 772 ? -9.68 0.133 -17 1 96.81 772 PRO B O 1
ATOM 14202 N N . ILE B 1 773 ? -8.742 1.281 -15.367 1 98.44 773 ILE B N 1
ATOM 14203 C CA . ILE B 1 773 ? -8.719 2.596 -16 1 98.44 773 ILE B CA 1
ATOM 14204 C C . ILE B 1 773 ? -7.281 2.99 -16.312 1 98.44 773 ILE B C 1
ATOM 14206 O O . ILE B 1 773 ? -6.473 3.195 -15.406 1 98.44 773 ILE B O 1
ATOM 14210 N N . VAL B 1 774 ? -6.941 3.18 -17.594 1 98.12 774 VAL B N 1
ATOM 14211 C CA . VAL B 1 774 ? -5.543 3.326 -17.984 1 98.12 774 VAL B CA 1
ATOM 14212 C C . VAL B 1 774 ? -5.254 4.785 -18.344 1 98.12 774 VAL B C 1
ATOM 14214 O O . VAL B 1 774 ? -5.988 5.402 -19.109 1 98.12 774 VAL B O 1
ATOM 14217 N N . PHE B 1 775 ? -4.238 5.391 -17.688 1 98.06 775 PHE B N 1
ATOM 14218 C CA . PHE B 1 775 ? -3.668 6.68 -18.047 1 98.06 775 PHE B CA 1
ATOM 14219 C C . PHE B 1 775 ? -2.482 6.5 -18.984 1 98.06 775 PHE B C 1
ATOM 14221 O O . PHE B 1 775 ? -1.456 5.938 -18.609 1 98.06 775 PHE B O 1
ATOM 14228 N N . CYS B 1 776 ? -2.594 6.949 -20.203 1 95.56 776 CYS B N 1
ATOM 14229 C CA . CYS B 1 776 ? -1.516 6.73 -21.156 1 95.56 776 CYS B CA 1
ATOM 14230 C C . CYS B 1 776 ? -1.335 7.941 -22.078 1 95.56 776 CYS B C 1
ATOM 14232 O O . CYS B 1 776 ? -2.1 8.906 -21.984 1 95.56 776 CYS B O 1
ATOM 14234 N N . ALA B 1 777 ? -0.263 7.91 -22.875 1 90.88 777 ALA B N 1
ATOM 14235 C CA . ALA B 1 777 ? 0.069 9.016 -23.766 1 90.88 777 ALA B CA 1
ATOM 14236 C C . ALA B 1 777 ? -0.925 9.109 -24.906 1 90.88 777 ALA B C 1
ATOM 14238 O O . ALA B 1 777 ? -1.484 8.102 -25.344 1 90.88 777 ALA B O 1
ATOM 14239 N N . LYS B 1 778 ? -1.133 10.328 -25.391 1 89.12 778 LYS B N 1
ATOM 14240 C CA . LYS B 1 778 ? -1.933 10.523 -26.609 1 89.12 778 LYS B CA 1
ATOM 14241 C C . LYS B 1 778 ? -1.369 9.719 -27.781 1 89.12 778 LYS B C 1
ATOM 14243 O O . LYS B 1 778 ? -0.153 9.664 -27.969 1 89.12 778 LYS B O 1
ATOM 14248 N N . GLY B 1 779 ? -2.17 8.914 -28.438 1 85.31 779 GLY B N 1
ATOM 14249 C CA . GLY B 1 779 ? -1.749 8.109 -29.578 1 85.31 779 GLY B CA 1
ATOM 14250 C C . GLY B 1 779 ? -1.586 6.641 -29.25 1 85.31 779 GLY B C 1
ATOM 14251 O O . GLY B 1 779 ? -1.556 5.793 -30.141 1 85.31 779 GLY B O 1
ATOM 14252 N N . GLU B 1 780 ? -1.414 6.316 -28 1 87.25 780 GLU B N 1
ATOM 14253 C CA . GLU B 1 780 ? -1.286 4.926 -27.562 1 87.25 780 GLU B CA 1
ATOM 14254 C C . GLU B 1 780 ? -2.633 4.211 -27.609 1 87.25 780 GLU B C 1
ATOM 14256 O O . GLU B 1 780 ? -3.584 4.617 -26.938 1 87.25 780 GLU B O 1
ATOM 14261 N N . THR B 1 781 ? -2.758 3.051 -28.312 1 85.75 781 THR B N 1
ATOM 14262 C CA . THR B 1 781 ? -4.055 2.41 -28.5 1 85.75 781 THR B CA 1
ATOM 14263 C C . THR B 1 781 ? -4.012 0.961 -28.016 1 85.75 781 THR B C 1
ATOM 14265 O O . THR B 1 781 ? -5.023 0.257 -28.062 1 85.75 781 THR B O 1
ATOM 14268 N N . CYS B 1 782 ? -2.941 0.491 -27.5 1 83.12 782 CYS B N 1
ATOM 14269 C CA . CYS B 1 782 ? -2.777 -0.924 -27.188 1 83.12 782 CYS B CA 1
ATOM 14270 C C . CYS B 1 782 ? -3.646 -1.321 -26 1 83.12 782 CYS B C 1
ATOM 14272 O O . CYS B 1 782 ? -3.908 -2.506 -25.781 1 83.12 782 CYS B O 1
ATOM 14274 N N . PHE B 1 783 ? -4.172 -0.35 -25.219 1 91.62 783 PHE B N 1
ATOM 14275 C CA . PHE B 1 783 ? -4.953 -0.643 -24.016 1 91.62 783 PHE B CA 1
ATOM 14276 C C . PHE B 1 783 ? -6.441 -0.679 -24.344 1 91.62 783 PHE B C 1
ATOM 14278 O O . PHE B 1 783 ? -7.242 -1.152 -23.531 1 91.62 783 PHE B O 1
ATOM 14285 N N . ASP B 1 784 ? -6.922 -0.255 -25.469 1 87.69 784 ASP B N 1
ATOM 14286 C CA . ASP B 1 784 ? -8.312 0.032 -25.797 1 87.69 784 ASP B CA 1
ATOM 14287 C C . ASP B 1 784 ? -9.164 -1.231 -25.719 1 87.69 784 ASP B C 1
ATOM 14289 O O . ASP B 1 784 ? -10.336 -1.174 -25.328 1 87.69 784 ASP B O 1
ATOM 14293 N N . ALA B 1 785 ? -8.625 -2.352 -25.969 1 81.38 785 ALA B N 1
ATOM 14294 C CA . ALA B 1 785 ? -9.383 -3.598 -26.047 1 81.38 785 ALA B CA 1
ATOM 14295 C C . ALA B 1 785 ? -9.688 -4.137 -24.656 1 81.38 785 ALA B C 1
ATOM 14297 O O . ALA B 1 785 ? -10.633 -4.906 -24.469 1 81.38 785 ALA B O 1
ATOM 14298 N N . TYR B 1 786 ? -8.984 -3.773 -23.719 1 87.06 786 TYR B N 1
ATOM 14299 C CA . TYR B 1 786 ? -9.07 -4.441 -22.422 1 87.06 786 TYR B CA 1
ATOM 14300 C C . TYR B 1 786 ? -9.453 -3.459 -21.328 1 87.06 786 TYR B C 1
ATOM 14302 O O . TYR B 1 786 ? -10.055 -3.848 -20.328 1 87.06 786 TYR B O 1
ATOM 14310 N N . ALA B 1 787 ? -9.133 -2.145 -21.5 1 94.19 787 ALA B N 1
ATOM 14311 C CA . ALA B 1 787 ? -9.383 -1.148 -20.453 1 94.19 787 ALA B CA 1
ATOM 14312 C C . ALA B 1 787 ? -10.875 -0.839 -20.344 1 94.19 787 ALA B C 1
ATOM 14314 O O . ALA B 1 787 ? -11.602 -0.901 -21.344 1 94.19 787 ALA B O 1
ATOM 14315 N N . GLU B 1 788 ? -11.375 -0.604 -19.125 1 94.75 788 GLU B N 1
ATOM 14316 C CA . GLU B 1 788 ? -12.727 -0.088 -18.922 1 94.75 788 GLU B CA 1
ATOM 14317 C C . GLU B 1 788 ? -12.859 1.331 -19.469 1 94.75 788 GLU B C 1
ATOM 14319 O O . GLU B 1 788 ? -13.914 1.71 -19.984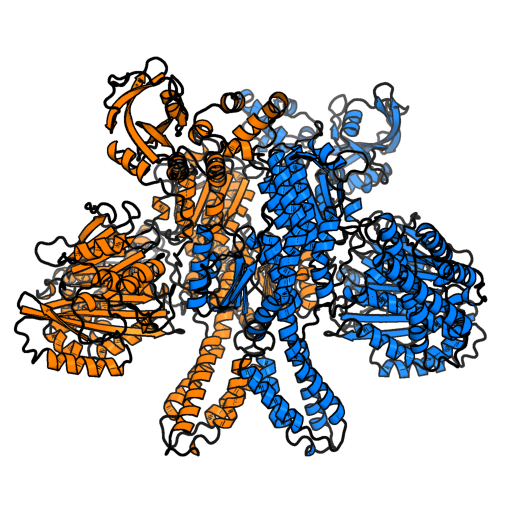 1 94.75 788 GLU B O 1
ATOM 14324 N N . ALA B 1 789 ? -11.852 2.084 -19.25 1 96.56 789 ALA B N 1
ATOM 14325 C CA . ALA B 1 789 ? -11.734 3.451 -19.75 1 96.56 789 ALA B CA 1
ATOM 14326 C C . ALA B 1 789 ? -10.273 3.854 -19.906 1 96.56 789 ALA B C 1
ATOM 14328 O O . ALA B 1 789 ? -9.391 3.281 -19.266 1 96.56 789 ALA B O 1
ATOM 14329 N N . VAL B 1 790 ? -10.055 4.836 -20.844 1 96.69 790 VAL B N 1
ATOM 14330 C CA . VAL B 1 790 ? -8.695 5.309 -21.109 1 96.69 790 VAL B CA 1
ATOM 14331 C C . VAL B 1 790 ? -8.648 6.828 -21 1 96.69 790 VAL B C 1
ATOM 14333 O O . VAL B 1 790 ? -9.492 7.527 -21.562 1 96.69 790 VAL B O 1
ATOM 14336 N N . VAL B 1 791 ? -7.723 7.348 -20.172 1 97.44 791 VAL B N 1
ATOM 14337 C CA . VAL B 1 791 ? -7.422 8.773 -20.078 1 97.44 791 VAL B CA 1
ATOM 14338 C C . VAL B 1 791 ? -6.125 9.086 -20.812 1 97.44 791 VAL B C 1
ATOM 14340 O O . VAL B 1 791 ? -5.051 8.633 -20.422 1 97.44 791 VAL B O 1
ATOM 14343 N N . ARG B 1 792 ? -6.211 9.844 -21.844 1 95.44 792 ARG B N 1
ATOM 14344 C CA . ARG B 1 792 ? -5.051 10.133 -22.688 1 95.44 792 ARG B CA 1
ATOM 14345 C C . ARG B 1 792 ? -4.41 11.461 -22.297 1 95.44 792 ARG B C 1
ATOM 14347 O O . ARG B 1 792 ? -5.105 12.461 -22.125 1 95.44 792 ARG B O 1
ATOM 14354 N N . LEU B 1 793 ? -3.09 11.453 -22.125 1 96.38 793 LEU B N 1
ATOM 14355 C CA . LEU B 1 793 ? -2.348 12.594 -21.594 1 96.38 793 LEU B CA 1
ATOM 14356 C C . LEU B 1 793 ? -1.27 13.039 -22.578 1 96.38 793 LEU B C 1
ATOM 14358 O O . LEU B 1 793 ? -0.768 12.234 -23.375 1 96.38 793 LEU B O 1
ATOM 14362 N N . PRO B 1 794 ? -0.913 14.359 -22.547 1 91.44 794 PRO B N 1
ATOM 14363 C CA . PRO B 1 794 ? 0.229 14.82 -23.328 1 91.44 794 PRO B CA 1
ATOM 14364 C C . PRO B 1 794 ? 1.565 14.32 -22.781 1 91.44 794 PRO B C 1
ATOM 14366 O O . PRO B 1 794 ? 1.635 13.852 -21.656 1 91.44 794 PRO B O 1
ATOM 14369 N N . SER B 1 795 ? 2.535 14.414 -23.656 1 88.81 795 SER B N 1
ATOM 14370 C CA . SER B 1 795 ? 3.893 14.078 -23.234 1 88.81 795 SER B CA 1
ATOM 14371 C C . SER B 1 795 ? 4.676 15.328 -22.844 1 88.81 795 SER B C 1
ATOM 14373 O O . SER B 1 795 ? 4.535 16.375 -23.484 1 88.81 795 SER B O 1
ATOM 14375 N N . ALA B 1 796 ? 5.398 15.219 -21.797 1 89.75 796 ALA B N 1
ATOM 14376 C CA . ALA B 1 796 ? 6.188 16.359 -21.328 1 89.75 796 ALA B CA 1
ATOM 14377 C C . ALA B 1 796 ? 7.641 16.25 -21.781 1 89.75 796 ALA B C 1
ATOM 14379 O O . ALA B 1 796 ? 8.281 17.25 -22.094 1 89.75 796 ALA B O 1
ATOM 14380 N N . GLY B 1 797 ? 8.172 15.023 -21.797 1 86.88 797 GLY B N 1
ATOM 14381 C CA . GLY B 1 797 ? 9.578 14.828 -22.109 1 86.88 797 GLY B CA 1
ATOM 14382 C C . GLY B 1 797 ? 10.5 15.102 -20.938 1 86.88 797 GLY B C 1
ATOM 14383 O O . GLY B 1 797 ? 10.055 15.547 -19.891 1 86.88 797 GLY B O 1
ATOM 14384 N N . ALA B 1 798 ? 11.766 14.75 -21.094 1 90.44 798 ALA B N 1
ATOM 14385 C CA . ALA B 1 798 ? 12.828 15.008 -20.141 1 90.44 798 ALA B CA 1
ATOM 14386 C C . ALA B 1 798 ? 12.547 14.312 -18.812 1 90.44 798 ALA B C 1
ATOM 14388 O O . ALA B 1 798 ? 12.875 14.844 -17.734 1 90.44 798 ALA B O 1
ATOM 14389 N N . GLY B 1 799 ? 11.82 13.219 -18.828 1 91.12 799 GLY B N 1
ATOM 14390 C CA . GLY B 1 799 ? 11.555 12.43 -17.641 1 91.12 799 GLY B CA 1
ATOM 14391 C C . GLY B 1 799 ? 10.438 13 -16.781 1 91.12 799 GLY B C 1
ATOM 14392 O O . GLY B 1 799 ? 10.227 12.555 -15.656 1 91.12 799 GLY B O 1
ATOM 14393 N N . LEU B 1 800 ? 9.656 13.945 -17.297 1 95.12 800 LEU B N 1
ATOM 14394 C CA . LEU B 1 800 ? 8.688 14.672 -16.484 1 95.12 800 LEU B CA 1
ATOM 14395 C C . LEU B 1 800 ? 7.273 14.156 -16.75 1 95.12 800 LEU B C 1
ATOM 14397 O O . LEU B 1 800 ? 6.305 14.711 -16.219 1 95.12 800 LEU B O 1
ATOM 14401 N N . ASP B 1 801 ? 7.137 13.094 -17.469 1 92.88 801 ASP B N 1
ATOM 14402 C CA . ASP B 1 801 ? 5.824 12.617 -17.891 1 92.88 801 ASP B CA 1
ATOM 14403 C C . ASP B 1 801 ? 4.984 12.188 -16.688 1 92.88 801 ASP B C 1
ATOM 14405 O O . ASP B 1 801 ? 3.756 12.281 -16.719 1 92.88 801 ASP B O 1
ATOM 14409 N N . PHE B 1 802 ? 5.617 11.711 -15.625 1 96.75 802 PHE B N 1
ATOM 14410 C CA . PHE B 1 802 ? 4.867 11.266 -14.461 1 96.75 802 PHE B CA 1
ATOM 14411 C C . PHE B 1 802 ? 4.152 12.43 -13.789 1 96.75 802 PHE B C 1
ATOM 14413 O O . PHE B 1 802 ? 3.16 12.234 -13.086 1 96.75 802 PHE B O 1
ATOM 14420 N N . VAL B 1 803 ? 4.59 13.703 -14.016 1 98 803 VAL B N 1
ATOM 14421 C CA . VAL B 1 803 ? 3.936 14.875 -13.453 1 98 803 VAL B CA 1
ATOM 14422 C C . VAL B 1 803 ? 2.555 15.047 -14.078 1 98 803 VAL B C 1
ATOM 14424 O O . VAL B 1 803 ? 1.577 15.32 -13.375 1 98 803 VAL B O 1
ATOM 14427 N N . LEU B 1 804 ? 2.451 14.836 -15.383 1 97.44 804 LEU B N 1
ATOM 14428 C CA . LEU B 1 804 ? 1.179 15 -16.078 1 97.44 804 LEU B CA 1
ATOM 14429 C C . LEU B 1 804 ? 0.181 13.93 -15.648 1 97.44 804 LEU B C 1
ATOM 14431 O O . LEU B 1 804 ? -1.008 14.211 -15.484 1 97.44 804 LEU B O 1
ATOM 14435 N N . ALA B 1 805 ? 0.692 12.719 -15.5 1 98 805 ALA B N 1
ATOM 14436 C CA . ALA B 1 805 ? -0.162 11.656 -14.984 1 98 805 ALA B CA 1
ATOM 14437 C C . ALA B 1 805 ? -0.683 12 -13.586 1 98 805 ALA B C 1
ATOM 14439 O O . ALA B 1 805 ? -1.831 11.695 -13.258 1 98 805 ALA B O 1
ATOM 14440 N N . THR B 1 806 ? 0.133 12.617 -12.766 1 98.38 806 THR B N 1
ATOM 14441 C CA . THR B 1 806 ? -0.247 12.992 -11.406 1 98.38 806 THR B CA 1
ATOM 14442 C C . THR B 1 806 ? -1.347 14.055 -11.43 1 98.38 806 THR B C 1
ATOM 14444 O O . THR B 1 806 ? -2.309 13.969 -10.664 1 98.38 806 THR B O 1
ATOM 14447 N N . VAL B 1 807 ? -1.221 15.055 -12.32 1 98.44 807 VAL B N 1
ATOM 14448 C CA . VAL B 1 807 ? -2.242 16.094 -12.445 1 98.44 807 VAL B CA 1
ATOM 14449 C C . VAL B 1 807 ? -3.586 15.453 -12.789 1 98.44 807 VAL B C 1
ATOM 14451 O O . VAL B 1 807 ? -4.602 15.758 -12.164 1 98.44 807 VAL B O 1
ATOM 14454 N N . ALA B 1 808 ? -3.547 14.578 -13.758 1 98.5 808 ALA B N 1
ATOM 14455 C CA . ALA B 1 808 ? -4.77 13.898 -14.172 1 98.5 808 ALA B CA 1
ATOM 14456 C C . ALA B 1 808 ? -5.34 13.055 -13.031 1 98.5 808 ALA B C 1
ATOM 14458 O O . ALA B 1 808 ? -6.559 13.008 -12.836 1 98.5 808 ALA B O 1
ATOM 14459 N N . GLY B 1 809 ? -4.465 12.359 -12.359 1 98.5 809 GLY B N 1
ATOM 14460 C CA . GLY B 1 809 ? -4.891 11.562 -11.219 1 98.5 809 GLY B CA 1
ATOM 14461 C C . GLY B 1 809 ? -5.504 12.398 -10.109 1 98.5 809 GLY B C 1
ATOM 14462 O O . GLY B 1 809 ? -6.473 11.977 -9.469 1 98.5 809 GLY B O 1
ATOM 14463 N N . HIS B 1 810 ? -4.922 13.602 -9.812 1 98.19 810 HIS B N 1
ATOM 14464 C CA . HIS B 1 810 ? -5.48 14.516 -8.82 1 98.19 810 HIS B CA 1
ATOM 14465 C C . HIS B 1 810 ? -6.887 14.953 -9.195 1 98.19 810 HIS B C 1
ATOM 14467 O O . HIS B 1 810 ? -7.793 14.953 -8.359 1 98.19 810 HIS B O 1
ATOM 14473 N N . LEU B 1 811 ? -7.051 15.266 -10.461 1 98.31 811 LEU B N 1
ATOM 14474 C CA . LEU B 1 811 ? -8.367 15.672 -10.945 1 98.31 811 LEU B CA 1
ATOM 14475 C C . LEU B 1 811 ? -9.359 14.516 -10.836 1 98.31 811 LEU B C 1
ATOM 14477 O O . LEU B 1 811 ? -10.516 14.719 -10.438 1 98.31 811 LEU B O 1
ATOM 14481 N N . TRP B 1 812 ? -8.914 13.32 -11.211 1 98.56 812 TRP B N 1
ATOM 14482 C CA . TRP B 1 812 ? -9.781 12.148 -11.102 1 98.56 812 TRP B CA 1
ATOM 14483 C C . TRP B 1 812 ? -10.242 11.945 -9.664 1 98.56 812 TRP B C 1
ATOM 14485 O O . TRP B 1 812 ? -11.422 11.688 -9.414 1 98.56 812 TRP B O 1
ATOM 14495 N N . GLY B 1 813 ? -9.312 12.031 -8.742 1 98.06 813 GLY B N 1
ATOM 14496 C CA . GLY B 1 813 ? -9.641 11.898 -7.332 1 98.06 813 GLY B CA 1
ATOM 14497 C C . GLY B 1 813 ? -10.617 12.953 -6.844 1 98.06 813 GLY B C 1
ATOM 14498 O O . GLY B 1 813 ? -11.539 12.648 -6.086 1 98.06 813 GLY B O 1
ATOM 14499 N N . PHE B 1 814 ? -10.469 14.18 -7.297 1 97.44 814 PHE B N 1
ATOM 14500 C CA . PHE B 1 814 ? -11.344 15.281 -6.934 1 97.44 814 PHE B CA 1
ATOM 14501 C C . PHE B 1 814 ? -12.773 15 -7.383 1 97.44 814 PHE B C 1
ATOM 14503 O O . PHE B 1 814 ? -13.711 15.094 -6.582 1 97.44 814 PHE B O 1
ATOM 14510 N N . HIS B 1 815 ? -12.875 14.586 -8.547 1 98.12 815 HIS B N 1
ATOM 14511 C CA . HIS B 1 815 ? -14.211 14.359 -9.094 1 98.12 815 HIS B CA 1
ATOM 14512 C C . HIS B 1 815 ? -14.812 13.062 -8.562 1 98.12 815 HIS B C 1
ATOM 14514 O O . HIS B 1 815 ? -16.031 12.953 -8.414 1 98.12 815 HIS B O 1
ATOM 14520 N N . ALA B 1 816 ? -13.977 12.094 -8.297 1 98.38 816 ALA B N 1
ATOM 14521 C CA . ALA B 1 816 ? -14.461 10.898 -7.609 1 98.38 816 ALA B CA 1
ATOM 14522 C C . ALA B 1 816 ? -15.062 11.242 -6.254 1 98.38 816 ALA B C 1
ATOM 14524 O O . ALA B 1 816 ? -16.156 10.781 -5.914 1 98.38 816 ALA B O 1
ATOM 14525 N N . ALA B 1 817 ? -14.352 12.094 -5.461 1 96.81 817 ALA B N 1
ATOM 14526 C CA . ALA B 1 817 ? -14.828 12.516 -4.148 1 96.81 817 ALA B CA 1
ATOM 14527 C C . ALA B 1 817 ? -16.141 13.273 -4.262 1 96.81 817 ALA B C 1
ATOM 14529 O O . ALA B 1 817 ? -17.062 13.07 -3.463 1 96.81 817 ALA B O 1
ATOM 14530 N N . ARG B 1 818 ? -16.219 14.109 -5.238 1 95.88 818 ARG B N 1
ATOM 14531 C CA . ARG B 1 818 ? -17.453 14.875 -5.461 1 95.88 818 ARG B CA 1
ATOM 14532 C C . ARG B 1 818 ? -18.625 13.953 -5.789 1 95.88 818 ARG B C 1
ATOM 14534 O O . ARG B 1 818 ? -19.734 14.156 -5.309 1 95.88 818 ARG B O 1
ATOM 14541 N N . ALA B 1 819 ? -18.344 12.984 -6.629 1 97.25 819 ALA B N 1
ATOM 14542 C CA . ALA B 1 819 ? -19.391 12.039 -7.023 1 97.25 819 ALA B CA 1
ATOM 14543 C C . ALA B 1 819 ? -19.891 11.242 -5.824 1 97.25 819 ALA B C 1
ATOM 14545 O O . ALA B 1 819 ? -21.094 10.977 -5.695 1 97.25 819 ALA B O 1
ATOM 14546 N N . ILE B 1 820 ? -19.016 10.82 -4.973 1 96.81 820 ILE B N 1
ATOM 14547 C CA . ILE B 1 820 ? -19.375 10.078 -3.77 1 96.81 820 ILE B CA 1
ATOM 14548 C C . ILE B 1 820 ? -20.156 10.984 -2.816 1 96.81 820 ILE B C 1
ATOM 14550 O O . ILE B 1 820 ? -21.188 10.594 -2.279 1 96.81 820 ILE B O 1
ATOM 14554 N N . ASP B 1 821 ? -19.656 12.25 -2.609 1 93.19 821 ASP B N 1
ATOM 14555 C CA . ASP B 1 821 ? -20.266 13.219 -1.703 1 93.19 821 ASP B CA 1
ATOM 14556 C C . ASP B 1 821 ? -21.703 13.555 -2.129 1 93.19 821 ASP B C 1
ATOM 14558 O O . ASP B 1 821 ? -22.562 13.773 -1.285 1 93.19 821 ASP B O 1
ATOM 14562 N N . ALA B 1 822 ? -21.938 13.586 -3.406 1 93.12 822 ALA B N 1
ATOM 14563 C CA . ALA B 1 822 ? -23.266 13.93 -3.938 1 93.12 822 ALA B CA 1
ATOM 14564 C C . ALA B 1 822 ? -24.312 12.93 -3.465 1 93.12 822 ALA B C 1
ATOM 14566 O O . ALA B 1 822 ? -25.484 13.289 -3.287 1 93.12 822 ALA B O 1
ATOM 14567 N N . ARG B 1 823 ? -23.922 11.797 -3.146 1 92.19 823 ARG B N 1
ATOM 14568 C CA . ARG B 1 823 ? -24.844 10.75 -2.748 1 92.19 823 ARG B CA 1
ATOM 14569 C C . ARG B 1 823 ? -25.109 10.789 -1.246 1 92.19 823 ARG B C 1
ATOM 14571 O O . ARG B 1 823 ? -26.047 10.141 -0.755 1 92.19 823 ARG B O 1
ATOM 14578 N N . ALA B 1 824 ? -24.391 11.547 -0.529 1 90.38 824 ALA B N 1
ATOM 14579 C CA . ALA B 1 824 ? -24.531 11.664 0.919 1 90.38 824 ALA B CA 1
ATOM 14580 C C . ALA B 1 824 ? -25.641 12.641 1.282 1 90.38 824 ALA B C 1
ATOM 14582 O O . ALA B 1 824 ? -26.172 12.602 2.395 1 90.38 824 ALA B O 1
ATOM 14583 N N . HIS B 1 825 ? -26.078 13.484 0.398 1 87.62 825 HIS B N 1
ATOM 14584 C CA . HIS B 1 825 ? -26.953 14.609 0.694 1 87.62 825 HIS B CA 1
ATOM 14585 C C . HIS B 1 825 ? -28.344 14.125 1.106 1 87.62 825 HIS B C 1
ATOM 14587 O O . HIS B 1 825 ? -29 14.75 1.939 1 87.62 825 HIS B O 1
ATOM 14593 N N . VAL B 1 826 ? -28.734 13.031 0.579 1 92.31 826 VAL B N 1
ATOM 14594 C CA . VAL B 1 826 ? -30.062 12.516 0.881 1 92.31 826 VAL B CA 1
ATOM 14595 C C . VAL B 1 826 ? -30.156 12.172 2.365 1 92.31 826 VAL B C 1
ATOM 14597 O O . VAL B 1 826 ? -31.188 12.398 2.998 1 92.31 826 VAL B O 1
ATOM 14600 N N . PHE B 1 827 ? -29.172 11.641 2.963 1 92.44 827 PHE B N 1
ATOM 14601 C CA . PHE B 1 827 ? -29.188 11.242 4.367 1 92.44 827 PHE B CA 1
ATOM 14602 C C . PHE B 1 827 ? -29.234 12.461 5.273 1 92.44 827 PHE B C 1
ATOM 146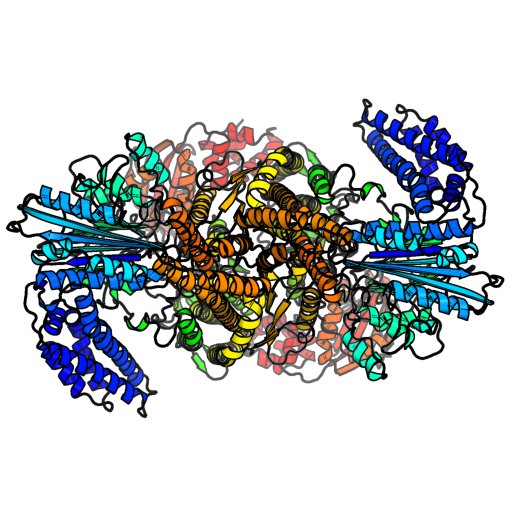04 O O . PHE B 1 827 ? -29.922 12.453 6.301 1 92.44 827 PHE B O 1
ATOM 14611 N N . ARG B 1 828 ? -28.5 13.477 4.91 1 83.06 828 ARG B N 1
ATOM 14612 C CA . ARG B 1 828 ? -28.547 14.727 5.664 1 83.06 828 ARG B CA 1
ATOM 14613 C C . ARG B 1 828 ? -29.938 15.352 5.609 1 83.06 828 ARG B C 1
ATOM 14615 O O . ARG B 1 828 ? -30.453 15.812 6.629 1 83.06 828 ARG B O 1
ATOM 14622 N N . GLU B 1 829 ? -30.531 15.336 4.457 1 86.38 829 GLU B N 1
ATOM 14623 C CA . GLU B 1 829 ? -31.875 15.883 4.277 1 86.38 829 GLU B CA 1
ATOM 14624 C C . GLU B 1 829 ? -32.906 15.109 5.098 1 86.38 829 GLU B C 1
ATOM 14626 O O . GLU B 1 829 ? -33.75 15.703 5.781 1 86.38 829 GLU B O 1
ATOM 14631 N N . LEU B 1 830 ? -32.844 13.82 5.008 1 91.69 830 LEU B N 1
ATOM 14632 C CA . LEU B 1 830 ? -33.781 12.984 5.73 1 91.69 830 LEU B CA 1
ATOM 14633 C C . LEU B 1 830 ? -33.625 13.141 7.238 1 91.69 830 LEU B C 1
ATOM 14635 O O . LEU B 1 830 ? -34.594 13.148 7.984 1 91.69 830 LEU B O 1
ATOM 14639 N N . ALA B 1 831 ? -32.375 13.195 7.691 1 85.62 831 ALA B N 1
ATOM 14640 C CA . ALA B 1 831 ? -32.094 13.406 9.109 1 85.62 831 ALA B CA 1
ATOM 14641 C C . ALA B 1 831 ? -32.719 14.727 9.594 1 85.62 831 ALA B C 1
ATOM 14643 O O . ALA B 1 831 ? -33.281 14.789 10.688 1 85.62 831 ALA B O 1
ATOM 14644 N N . SER B 1 832 ? -32.594 15.75 8.773 1 81.38 832 SER B N 1
ATOM 14645 C CA . SER B 1 832 ? -33.156 17.047 9.102 1 81.38 832 SER B CA 1
ATOM 14646 C C . SER B 1 832 ? -34.688 17 9.188 1 81.38 832 SER B C 1
ATOM 14648 O O . SER B 1 832 ? -35.281 17.609 10.07 1 81.38 832 SER B O 1
ATOM 14650 N N . VAL B 1 833 ? -35.312 16.25 8.289 1 84.69 833 VAL B N 1
ATOM 14651 C CA . VAL B 1 833 ? -36.75 16.094 8.266 1 84.69 833 VAL B CA 1
ATOM 14652 C C . VAL B 1 833 ? -37.219 15.359 9.516 1 84.69 833 VAL B C 1
ATOM 14654 O O . VAL B 1 833 ? -38.219 15.75 10.141 1 84.69 833 VAL B O 1
ATOM 14657 N N . VAL B 1 834 ? -36.531 14.281 9.859 1 86.88 834 VAL B N 1
ATOM 14658 C CA . VAL B 1 834 ? -36.906 13.5 11.047 1 86.88 834 VAL B CA 1
ATOM 14659 C C . VAL B 1 834 ? -36.781 14.375 12.289 1 86.88 834 VAL B C 1
ATOM 14661 O O . VAL B 1 834 ? -37.656 14.375 13.148 1 86.88 834 VAL B O 1
ATOM 14664 N N . ASN B 1 835 ? -35.688 15.109 12.383 1 77.38 835 ASN B N 1
ATOM 14665 C CA . ASN B 1 835 ? -35.438 15.969 13.539 1 77.38 835 ASN B CA 1
ATOM 14666 C C . ASN B 1 835 ? -36.5 17.062 13.664 1 77.38 835 ASN B C 1
ATOM 14668 O O . ASN B 1 835 ? -36.938 17.375 14.773 1 77.38 835 ASN B O 1
ATOM 14672 N N . GLU B 1 836 ? -36.906 17.594 12.602 1 75 836 GLU B N 1
ATOM 14673 C CA . GLU B 1 836 ? -37.875 18.688 12.586 1 75 836 GLU B CA 1
ATOM 14674 C C . GLU B 1 836 ? -39.281 18.156 12.906 1 75 836 GLU B C 1
ATOM 14676 O O . GLU B 1 836 ? -40.031 18.797 13.656 1 75 836 GLU B O 1
ATOM 14681 N N . ARG B 1 837 ? -39.656 17 12.414 1 82.5 837 ARG B N 1
ATOM 14682 C CA . ARG B 1 837 ? -41.031 16.516 12.484 1 82.5 837 ARG B CA 1
ATOM 14683 C C . ARG B 1 837 ? -41.25 15.688 13.742 1 82.5 837 ARG B C 1
ATOM 14685 O O . ARG B 1 837 ? -42.375 15.656 14.281 1 82.5 837 ARG B O 1
ATOM 14692 N N . ALA B 1 838 ? -40.25 15 14.133 1 78.06 838 ALA B N 1
ATOM 14693 C CA . ALA B 1 838 ? -40.406 14.062 15.242 1 78.06 838 ALA B CA 1
ATOM 14694 C C . ALA B 1 838 ? -40.844 14.789 16.516 1 78.06 838 ALA B C 1
ATOM 14696 O O . ALA B 1 838 ? -41.469 14.195 17.391 1 78.06 838 ALA B O 1
ATOM 14697 N N . ALA B 1 839 ? -40.594 16.047 16.547 1 69.69 839 ALA B N 1
ATOM 14698 C CA . ALA B 1 839 ? -40.969 16.844 17.719 1 69.69 839 ALA B CA 1
ATOM 14699 C C . ALA B 1 839 ? -42.438 17.203 17.703 1 69.69 839 ALA B C 1
ATOM 14701 O O . ALA B 1 839 ? -43 17.531 18.75 1 69.69 839 ALA B O 1
ATOM 14702 N N . ARG B 1 840 ? -43.125 16.891 16.578 1 74 840 ARG B N 1
ATOM 14703 C CA . ARG B 1 840 ? -44.531 17.25 16.453 1 74 840 ARG B CA 1
ATOM 14704 C C . ARG B 1 840 ? -45.438 16.062 16.812 1 74 840 ARG B C 1
ATOM 14706 O O . ARG B 1 840 ? -45.094 14.914 16.547 1 74 840 ARG B O 1
ATOM 14713 N N . ASP B 1 841 ? -46.5 16.281 17.469 1 67.88 841 ASP B N 1
ATOM 14714 C CA . ASP B 1 841 ? -47.406 15.25 17.938 1 67.88 841 ASP B CA 1
ATOM 14715 C C . ASP B 1 841 ? -48.031 14.484 16.75 1 67.88 841 ASP B C 1
ATOM 14717 O O . ASP B 1 841 ? -48.188 13.266 16.812 1 67.88 841 ASP B O 1
ATOM 14721 N N . ASP B 1 842 ? -48.344 15.18 15.641 1 76.88 842 ASP B N 1
ATOM 14722 C CA . ASP B 1 842 ? -49 14.547 14.508 1 76.88 842 ASP B CA 1
ATOM 14723 C C . ASP B 1 842 ? -48.031 14.234 13.383 1 76.88 842 ASP B C 1
ATOM 14725 O O . ASP B 1 842 ? -48.406 14.102 12.227 1 76.88 842 ASP B O 1
ATOM 14729 N N . ALA B 1 843 ? -46.812 14.031 13.891 1 81.31 843 ALA B N 1
ATOM 14730 C CA . ALA B 1 843 ? -45.75 13.922 12.883 1 81.31 843 ALA B CA 1
ATOM 14731 C C . ALA B 1 843 ? -45.906 12.633 12.078 1 81.31 843 ALA B C 1
ATOM 14733 O O . ALA B 1 843 ? -46 11.547 12.656 1 81.31 843 ALA B O 1
ATOM 14734 N N . ARG B 1 844 ? -46.094 12.734 10.742 1 87.62 844 ARG B N 1
ATOM 14735 C CA . ARG B 1 844 ? -46.062 11.602 9.812 1 87.62 844 ARG B CA 1
ATOM 14736 C C . ARG B 1 844 ? -44.719 11.469 9.141 1 87.62 844 ARG B C 1
ATOM 14738 O O . ARG B 1 844 ? -44.156 12.461 8.656 1 87.62 844 ARG B O 1
ATOM 14745 N N . LEU B 1 845 ? -44.156 10.258 9.25 1 91.75 845 LEU B N 1
ATOM 14746 C CA . LEU B 1 845 ? -42.844 10.023 8.641 1 91.75 845 LEU B CA 1
ATOM 14747 C C . LEU B 1 845 ? -42.969 8.977 7.543 1 91.75 845 LEU B C 1
ATOM 14749 O O . LEU B 1 845 ? -41.969 8.344 7.191 1 91.75 845 LEU B O 1
ATOM 14753 N N . ASP B 1 846 ? -44.125 8.727 6.973 1 92.12 846 ASP B N 1
ATOM 14754 C CA . ASP B 1 846 ? -44.312 7.742 5.918 1 92.12 846 ASP B CA 1
ATOM 14755 C C . ASP B 1 846 ? -43.531 8.109 4.66 1 92.12 846 ASP B C 1
ATOM 14757 O O . ASP B 1 846 ? -43 7.23 3.971 1 92.12 846 ASP B O 1
ATOM 14761 N N . ASP B 1 847 ? -43.5 9.367 4.414 1 92.12 847 ASP B N 1
ATOM 14762 C CA . ASP B 1 847 ? -42.75 9.812 3.242 1 92.12 847 ASP B CA 1
ATOM 14763 C C . ASP B 1 847 ? -41.25 9.562 3.422 1 92.12 847 ASP B C 1
ATOM 14765 O O . ASP B 1 847 ? -40.531 9.289 2.449 1 92.12 847 ASP B O 1
ATOM 14769 N N . VAL B 1 848 ? -40.781 9.711 4.648 1 93.69 848 VAL B N 1
ATOM 14770 C CA . VAL B 1 848 ? -39.375 9.398 4.941 1 93.69 848 VAL B CA 1
ATOM 14771 C C . VAL B 1 848 ? -39.125 7.918 4.695 1 93.69 848 VAL B C 1
ATOM 14773 O O . VAL B 1 848 ? -38.094 7.547 4.113 1 93.69 848 VAL B O 1
ATOM 14776 N N . ALA B 1 849 ? -40.031 7.117 5.105 1 94.5 849 ALA B N 1
ATOM 14777 C CA . ALA B 1 849 ? -39.906 5.68 4.879 1 94.5 849 ALA B CA 1
ATOM 14778 C C . ALA B 1 849 ? -39.875 5.363 3.385 1 94.5 849 ALA B C 1
ATOM 14780 O O . ALA B 1 849 ? -39.094 4.531 2.943 1 94.5 849 ALA B O 1
ATOM 14781 N N . ASP B 1 850 ? -40.719 6.012 2.617 1 94.94 850 ASP B N 1
ATOM 14782 C CA . ASP B 1 850 ? -40.75 5.805 1.173 1 94.94 850 ASP B CA 1
ATOM 14783 C C . ASP B 1 850 ? -39.438 6.211 0.529 1 94.94 850 ASP B C 1
ATOM 14785 O O . ASP B 1 850 ? -38.906 5.512 -0.348 1 94.94 850 ASP B O 1
ATOM 14789 N N . ARG B 1 851 ? -38.938 7.293 0.933 1 94.94 851 ARG B N 1
ATOM 14790 C CA . ARG B 1 851 ? -37.688 7.781 0.386 1 94.94 851 ARG B CA 1
ATOM 14791 C C . ARG B 1 851 ? -36.531 6.859 0.764 1 94.94 851 ARG B C 1
ATOM 14793 O O . ARG B 1 851 ? -35.594 6.66 -0.027 1 94.94 851 ARG B O 1
ATOM 14800 N N . LEU B 1 852 ? -36.562 6.344 1.953 1 95.12 852 LEU B N 1
ATOM 14801 C CA . LEU B 1 852 ? -35.562 5.398 2.387 1 95.12 852 LEU B CA 1
ATOM 14802 C C . LEU B 1 852 ? -35.594 4.129 1.54 1 95.12 852 LEU B C 1
ATOM 14804 O O . LEU B 1 852 ? -34.531 3.576 1.196 1 95.12 852 LEU B O 1
ATOM 14808 N N . GLU B 1 853 ? -36.719 3.672 1.241 1 94.81 853 GLU B N 1
ATOM 14809 C CA . GLU B 1 853 ? -36.875 2.488 0.399 1 94.81 853 GLU B CA 1
ATOM 14810 C C . GLU B 1 853 ? -36.344 2.746 -1.008 1 94.81 853 GLU B C 1
ATOM 14812 O O . GLU B 1 853 ? -35.688 1.877 -1.608 1 94.81 853 GLU B O 1
ATOM 14817 N N . ALA B 1 854 ? -36.625 3.896 -1.477 1 95.69 854 ALA B N 1
ATOM 14818 C CA . ALA B 1 854 ? -36.062 4.277 -2.777 1 95.69 854 ALA B CA 1
ATOM 14819 C C . ALA B 1 854 ? -34.562 4.312 -2.75 1 95.69 854 ALA B C 1
ATOM 14821 O O . ALA B 1 854 ? -33.906 3.926 -3.723 1 95.69 854 ALA B O 1
ATOM 14822 N N . GLU B 1 855 ? -34.031 4.832 -1.657 1 95.69 855 GLU B N 1
ATOM 14823 C CA . GLU B 1 855 ? -32.594 4.875 -1.511 1 95.69 855 GLU B CA 1
ATOM 14824 C C . GLU B 1 855 ? -32 3.471 -1.43 1 95.69 855 GLU B C 1
ATOM 14826 O O . GLU B 1 855 ? -30.891 3.225 -1.923 1 95.69 855 GLU B O 1
ATOM 14831 N N . LEU B 1 856 ? -32.688 2.549 -0.773 1 96.75 856 LEU B N 1
ATOM 14832 C CA . LEU B 1 856 ? -32.25 1.164 -0.686 1 96.75 856 LEU B CA 1
ATOM 14833 C C . LEU B 1 856 ? -32.156 0.533 -2.072 1 96.75 856 LEU B C 1
ATOM 14835 O O . LEU B 1 856 ? -31.266 -0.294 -2.326 1 96.75 856 LEU B O 1
ATOM 14839 N N . GLU B 1 857 ? -33.031 0.907 -2.959 1 96.88 857 GLU B N 1
ATOM 14840 C CA . GLU B 1 857 ? -32.969 0.422 -4.332 1 96.88 857 GLU B CA 1
ATOM 14841 C C . GLU B 1 857 ? -31.703 0.932 -5.039 1 96.88 857 GLU B C 1
ATOM 14843 O O . GLU B 1 857 ? -31.062 0.193 -5.793 1 96.88 857 GLU B O 1
ATOM 14848 N N . ARG B 1 858 ? -31.359 2.154 -4.781 1 96.62 858 ARG B N 1
ATOM 14849 C CA . ARG B 1 858 ? -30.156 2.725 -5.363 1 96.62 858 ARG B CA 1
ATOM 14850 C C . ARG B 1 858 ? -28.906 2.049 -4.801 1 96.62 858 ARG B C 1
ATOM 14852 O O . ARG B 1 858 ? -27.953 1.794 -5.535 1 96.62 858 ARG B O 1
ATOM 14859 N N . ILE B 1 859 ? -28.969 1.806 -3.465 1 97.69 859 ILE B N 1
ATOM 14860 C CA . ILE B 1 859 ? -27.875 1.096 -2.826 1 97.69 859 ILE B CA 1
ATOM 14861 C C . ILE B 1 859 ? -27.734 -0.3 -3.432 1 97.69 859 ILE B C 1
ATOM 14863 O O . ILE B 1 859 ? -26.625 -0.746 -3.738 1 97.69 859 ILE B O 1
ATOM 14867 N N . ALA B 1 860 ? -28.797 -0.979 -3.684 1 96.94 860 ALA B N 1
ATOM 14868 C CA . ALA B 1 860 ? -28.797 -2.324 -4.254 1 96.94 860 ALA B CA 1
ATOM 14869 C C . ALA B 1 860 ? -28.25 -2.318 -5.676 1 96.94 860 ALA B C 1
ATOM 14871 O O . ALA B 1 860 ? -27.703 -3.322 -6.141 1 96.94 860 ALA B O 1
ATOM 14872 N N . ALA B 1 861 ? -28.406 -1.175 -6.285 1 96.12 861 ALA B N 1
ATOM 14873 C CA . ALA B 1 861 ? -27.891 -1.029 -7.645 1 96.12 861 ALA B CA 1
ATOM 14874 C C . ALA B 1 861 ? -26.391 -0.751 -7.641 1 96.12 861 ALA B C 1
ATOM 14876 O O . ALA B 1 861 ? -25.75 -0.697 -8.695 1 96.12 861 ALA B O 1
ATOM 14877 N N . GLY B 1 862 ? -25.766 -0.538 -6.512 1 96.38 862 GLY B N 1
ATOM 14878 C CA . GLY B 1 862 ? -24.328 -0.4 -6.379 1 96.38 862 GLY B CA 1
ATOM 14879 C C . GLY B 1 862 ? -23.859 1.045 -6.328 1 96.38 862 GLY B C 1
ATOM 14880 O O . GLY B 1 862 ? -22.672 1.32 -6.297 1 96.38 862 GLY B O 1
ATOM 14881 N N . GLU B 1 863 ? -24.75 2.016 -6.18 1 96.19 863 GLU B N 1
ATOM 14882 C CA . GLU B 1 863 ? -24.438 3.434 -6.305 1 96.19 863 GLU B CA 1
ATOM 14883 C C . GLU B 1 863 ? -23.609 3.922 -5.109 1 96.19 863 GLU B C 1
ATOM 14885 O O . GLU B 1 863 ? -23.016 5 -5.16 1 96.19 863 GLU B O 1
ATOM 14890 N N . MET B 1 864 ? -23.594 3.125 -4.066 1 96.75 864 MET B N 1
ATOM 14891 C CA . MET B 1 864 ? -22.906 3.592 -2.869 1 96.75 864 MET B CA 1
ATOM 14892 C C . MET B 1 864 ? -21.859 2.576 -2.418 1 96.75 864 MET B C 1
ATOM 14894 O O . MET B 1 864 ? -21.406 2.609 -1.272 1 96.75 864 MET B O 1
ATOM 14898 N N . ASP B 1 865 ? -21.406 1.713 -3.311 1 96.56 865 ASP B N 1
ATOM 14899 C CA . ASP B 1 865 ? -20.469 0.645 -2.988 1 96.56 865 ASP B CA 1
ATOM 14900 C C . ASP B 1 865 ? -19.125 1.214 -2.553 1 96.56 865 ASP B C 1
ATOM 14902 O O . ASP B 1 865 ? -18.391 0.581 -1.785 1 96.56 865 ASP B O 1
ATOM 14906 N N . ALA B 1 866 ? -18.875 2.439 -2.957 1 96.19 866 ALA B N 1
ATOM 14907 C CA . ALA B 1 866 ? -17.562 3.025 -2.693 1 96.19 866 ALA B CA 1
ATOM 14908 C C . ALA B 1 866 ? -17.453 3.498 -1.246 1 96.19 866 ALA B C 1
ATOM 14910 O O . ALA B 1 866 ? -16.344 3.572 -0.689 1 96.19 866 ALA B O 1
ATOM 14911 N N . ALA B 1 867 ? -18.625 3.766 -0.612 1 95.06 867 ALA B N 1
ATOM 14912 C CA . ALA B 1 867 ? -18.453 4.527 0.623 1 95.06 867 ALA B CA 1
ATOM 14913 C C . ALA B 1 867 ? -19.312 3.943 1.746 1 95.06 867 ALA B C 1
ATOM 14915 O O . ALA B 1 867 ? -18.922 3.986 2.916 1 95.06 867 ALA B O 1
ATOM 14916 N N . LEU B 1 868 ? -20.484 3.373 1.466 1 96.81 868 LEU B N 1
ATOM 14917 C CA . LEU B 1 868 ? -21.438 2.951 2.498 1 96.81 868 LEU B CA 1
ATOM 14918 C C . LEU B 1 868 ? -21.109 1.541 2.984 1 96.81 868 LEU B C 1
ATOM 14920 O O . LEU B 1 868 ? -20.953 0.621 2.178 1 96.81 868 LEU B O 1
ATOM 14924 N N . PRO B 1 869 ? -20.953 1.289 4.309 1 96.44 869 PRO B N 1
ATOM 14925 C CA . PRO B 1 869 ? -20.797 -0.071 4.828 1 96.44 869 PRO B CA 1
ATOM 14926 C C . PRO B 1 869 ? -22.094 -0.865 4.828 1 96.44 869 PRO B C 1
ATOM 14928 O O . PRO B 1 869 ? -23.188 -0.279 4.91 1 96.44 869 PRO B O 1
ATOM 14931 N N . PRO B 1 870 ? -22 -2.193 4.805 1 97.75 870 PRO B N 1
ATOM 14932 C CA . PRO B 1 870 ? -23.234 -2.996 4.785 1 97.75 870 PRO B CA 1
ATOM 14933 C C . PRO B 1 870 ? -24.031 -2.871 6.074 1 97.75 870 PRO B C 1
ATOM 14935 O O . PRO B 1 870 ? -25.266 -2.963 6.047 1 97.75 870 PRO B O 1
ATOM 14938 N N . ARG B 1 871 ? -23.422 -2.586 7.203 1 97.44 871 ARG B N 1
ATOM 14939 C CA . ARG B 1 871 ? -24.141 -2.465 8.469 1 97.44 871 ARG B CA 1
ATOM 14940 C C . ARG B 1 871 ? -25.156 -1.317 8.422 1 97.44 871 ARG B C 1
ATOM 14942 O O . ARG B 1 871 ? -26.25 -1.427 8.961 1 97.44 871 ARG B O 1
ATOM 14949 N N . LEU B 1 872 ? -24.75 -0.26 7.754 1 96.94 872 LEU B N 1
ATOM 14950 C CA . LEU B 1 872 ? -25.641 0.884 7.672 1 96.94 872 LEU B CA 1
ATOM 14951 C C . LEU B 1 872 ? -26.75 0.636 6.648 1 96.94 872 LEU B C 1
ATOM 14953 O O . LEU B 1 872 ? -27.891 1.064 6.84 1 96.94 872 LEU B O 1
ATOM 14957 N N . ALA B 1 873 ? -26.422 -0.045 5.531 1 97.62 873 ALA B N 1
ATOM 14958 C CA . ALA B 1 873 ? -27.469 -0.442 4.586 1 97.62 873 ALA B CA 1
ATOM 14959 C C . ALA B 1 873 ? -28.516 -1.321 5.266 1 97.62 873 ALA B C 1
ATOM 14961 O O . ALA B 1 873 ? -29.719 -1.1 5.105 1 97.62 873 ALA B O 1
ATOM 14962 N N . ALA B 1 874 ? -28.062 -2.307 6.016 1 97.69 874 ALA B N 1
ATOM 14963 C CA . ALA B 1 874 ? -28.969 -3.189 6.746 1 97.69 874 ALA B CA 1
ATOM 14964 C C . ALA B 1 874 ? -29.734 -2.424 7.82 1 97.69 874 ALA B C 1
ATOM 14966 O O . ALA B 1 874 ? -30.922 -2.646 8.016 1 97.69 874 ALA B O 1
ATOM 14967 N N . GLY B 1 875 ? -29.047 -1.525 8.531 1 96.62 875 GLY B N 1
ATOM 14968 C CA . GLY B 1 875 ? -29.703 -0.706 9.539 1 96.62 875 GLY B CA 1
ATOM 14969 C C . GLY B 1 875 ? -30.828 0.151 8.977 1 96.62 875 GLY B C 1
ATOM 14970 O O . GLY B 1 875 ? -31.906 0.246 9.578 1 96.62 875 GLY B O 1
ATOM 14971 N N . LEU B 1 876 ? -30.594 0.779 7.867 1 96.25 876 LEU B N 1
ATOM 14972 C CA . LEU B 1 876 ? -31.594 1.604 7.207 1 96.25 876 LEU B CA 1
ATOM 14973 C C . LEU B 1 876 ? -32.781 0.755 6.75 1 96.25 876 LEU B C 1
ATOM 14975 O O . LEU B 1 876 ? -33.938 1.185 6.848 1 96.25 876 LEU B O 1
ATOM 14979 N N . ALA B 1 877 ? -32.5 -0.432 6.262 1 96.31 877 ALA B N 1
ATOM 14980 C CA . ALA B 1 877 ? -33.562 -1.334 5.793 1 96.31 877 ALA B CA 1
ATOM 14981 C C . ALA B 1 877 ? -34.469 -1.771 6.945 1 96.31 877 ALA B C 1
ATOM 14983 O O . ALA B 1 877 ? -35.688 -1.92 6.77 1 96.31 877 ALA B O 1
ATOM 14984 N N . LEU B 1 878 ? -33.875 -2.023 8.086 1 94.31 878 LEU B N 1
ATOM 14985 C CA . LEU B 1 878 ? -34.625 -2.445 9.258 1 94.31 878 LEU B CA 1
ATOM 14986 C C . LEU B 1 878 ? -35.406 -1.275 9.859 1 94.31 878 LEU B C 1
ATOM 14988 O O . LEU B 1 878 ? -36.406 -1.477 10.531 1 94.31 878 LEU B O 1
ATOM 14992 N N . LEU B 1 879 ? -34.938 -0.061 9.602 1 93.31 879 LEU B N 1
ATOM 14993 C CA . LEU B 1 879 ? -35.531 1.148 10.148 1 93.31 879 LEU B CA 1
ATOM 14994 C C . LEU B 1 879 ? -36.781 1.551 9.344 1 93.31 879 LEU B C 1
ATOM 14996 O O . LEU B 1 879 ? -37.781 1.981 9.906 1 93.31 879 LEU B O 1
ATOM 15000 N N . ALA B 1 880 ? -36.781 1.426 8.023 1 93.5 880 ALA B N 1
ATOM 15001 C CA . ALA B 1 880 ? -37.75 1.979 7.102 1 93.5 880 ALA B CA 1
ATOM 15002 C C . ALA B 1 880 ? -39.156 1.519 7.465 1 93.5 880 ALA B C 1
ATOM 15004 O O . ALA B 1 880 ? -40.062 2.338 7.621 1 93.5 880 ALA B O 1
ATOM 15005 N N . PRO B 1 881 ? -39.406 0.241 7.723 1 91.06 881 PRO B N 1
ATOM 15006 C CA . PRO B 1 881 ? -40.781 -0.193 8.047 1 91.06 881 PRO B CA 1
ATOM 15007 C C . PRO B 1 881 ? -41.25 0.338 9.398 1 91.06 881 PRO B C 1
ATOM 15009 O O . PRO B 1 881 ? -42.469 0.535 9.594 1 91.06 881 PRO B O 1
ATOM 15012 N N . LYS B 1 882 ? -40.375 0.558 10.281 1 90.44 882 LYS B N 1
ATOM 15013 C CA . LYS B 1 882 ? -40.75 1.017 11.625 1 90.44 882 LYS B CA 1
ATOM 15014 C C . LYS B 1 882 ? -41.188 2.479 11.602 1 90.44 882 LYS B C 1
ATOM 15016 O O . LYS B 1 882 ? -41.875 2.941 12.523 1 90.44 882 LYS B O 1
ATOM 15021 N N . LEU B 1 883 ? -40.75 3.17 10.617 1 91.94 883 LEU B N 1
ATOM 15022 C CA . LEU B 1 883 ? -41.094 4.582 10.523 1 91.94 883 LEU B CA 1
ATOM 15023 C C . LEU B 1 883 ? -42.531 4.754 9.984 1 91.94 883 LEU B C 1
ATOM 15025 O O . LEU B 1 883 ? -43.125 5.824 10.125 1 91.94 883 LEU B O 1
ATOM 15029 N N . ARG B 1 884 ? -42.938 3.629 9.383 1 89.56 884 ARG B N 1
ATOM 15030 C CA . ARG B 1 884 ? -44.312 3.682 8.906 1 89.56 884 ARG B CA 1
ATOM 15031 C C . ARG B 1 884 ? -45.281 3.67 10.078 1 89.56 884 ARG B C 1
ATOM 15033 O O . ARG B 1 884 ? -45.156 2.842 10.984 1 89.56 884 ARG B O 1
ATOM 15040 N N . GLY B 1 885 ? -46.219 4.582 10.211 1 82.25 885 GLY B N 1
ATOM 15041 C CA . GLY B 1 885 ? -47.219 4.676 11.289 1 82.25 885 GLY B CA 1
ATOM 15042 C C . GLY B 1 885 ? -46.688 5.375 12.523 1 82.25 885 GLY B C 1
ATOM 15043 O O . GLY B 1 885 ? -47.219 5.215 13.617 1 82.25 885 GLY B O 1
ATOM 15044 N N . PHE B 1 886 ? -45.562 5.977 12.367 1 86.88 886 PHE B N 1
ATOM 15045 C CA . PHE B 1 886 ? -44.938 6.719 13.453 1 86.88 886 PHE B CA 1
ATOM 15046 C C . PHE B 1 886 ? -45.969 7.582 14.188 1 86.88 886 PHE B C 1
ATOM 15048 O O . PHE B 1 886 ? -45.906 7.727 15.406 1 86.88 886 PHE B O 1
ATOM 15055 N N . HIS B 1 887 ? -46.969 8.039 13.445 1 82.31 887 HIS B N 1
ATOM 15056 C CA . HIS B 1 887 ? -47.969 8.914 14.023 1 82.31 887 HIS B CA 1
ATOM 15057 C C . HIS B 1 887 ? -48.906 8.141 14.961 1 82.31 887 HIS B C 1
ATOM 15059 O O . HIS B 1 887 ? -49.594 8.742 15.797 1 82.31 887 HIS B O 1
ATOM 15065 N N . GLN B 1 888 ? -48.875 6.793 14.797 1 80.44 888 GLN B N 1
ATOM 15066 C CA . GLN B 1 888 ? -49.781 5.965 15.617 1 80.44 888 GLN B CA 1
ATOM 15067 C C . GLN B 1 888 ? -49.125 5.66 16.969 1 80.44 888 GLN B C 1
ATOM 15069 O O . GLN B 1 888 ? -49.812 5.203 17.891 1 80.44 888 GLN B O 1
ATOM 15074 N N . LEU B 1 889 ? -47.875 5.895 17.094 1 79.56 889 LEU B N 1
ATOM 15075 C CA . LEU B 1 889 ? -47.219 5.637 18.375 1 79.56 889 LEU B CA 1
ATOM 15076 C C . LEU B 1 889 ? -47.594 6.672 19.422 1 79.56 889 LEU B C 1
ATOM 15078 O O . LEU B 1 889 ? -47.688 7.867 19.125 1 79.56 889 LEU B O 1
ATOM 15082 N N . PRO B 1 890 ? -48.219 6.191 20.609 1 65.62 890 PRO B N 1
ATOM 15083 C CA . PRO B 1 890 ? -48.719 7.121 21.625 1 65.62 890 PRO B CA 1
ATOM 15084 C C . PRO B 1 890 ? -47.656 8.109 22.094 1 65.62 890 PRO B C 1
ATOM 15086 O O . PRO B 1 890 ? -46.469 7.758 22.141 1 65.62 890 PRO B O 1
ATOM 15089 N N . ARG B 1 891 ? -48.156 9.328 22.141 1 54.09 891 ARG B N 1
ATOM 15090 C CA . ARG B 1 891 ? -47.281 10.352 22.672 1 54.09 891 ARG B CA 1
ATOM 15091 C C . ARG B 1 891 ? -46.969 10.109 24.141 1 54.09 891 ARG B C 1
ATOM 15093 O O . ARG B 1 891 ? -45.938 10.516 24.656 1 54.09 891 ARG B O 1
ATOM 15100 N N . CYS B 1 892 ? -48.062 9.742 24.844 1 44.91 892 CYS B N 1
ATOM 15101 C CA . CYS B 1 892 ? -47.938 9.516 26.281 1 44.91 892 CYS B CA 1
ATOM 15102 C C . CYS B 1 892 ? -47.094 8.266 26.562 1 44.91 892 CYS B C 1
ATOM 15104 O O . CYS B 1 892 ? -47.312 7.223 25.938 1 44.91 892 CYS B O 1
ATOM 15106 N N . GLY B 1 893 ? -45.969 8.312 27.469 1 46.38 893 GLY B N 1
ATOM 15107 C CA . GLY B 1 893 ? -44.906 7.359 27.797 1 46.38 893 GLY B CA 1
ATOM 15108 C C . GLY B 1 893 ? -43.844 7.254 26.719 1 46.38 893 GLY B C 1
ATOM 15109 O O . GLY B 1 893 ? -43.875 6.312 25.922 1 46.38 893 GLY B O 1
ATOM 15110 N N . ALA B 1 894 ? -43.469 8.312 26.047 1 52.97 894 ALA B N 1
ATOM 15111 C CA . ALA B 1 894 ? -42.688 9.031 25.062 1 52.97 894 ALA B CA 1
ATOM 15112 C C . ALA B 1 894 ? -41.344 8.336 24.812 1 52.97 894 ALA B C 1
ATOM 15114 O O . ALA B 1 894 ? -40.594 8.695 23.906 1 52.97 894 ALA B O 1
ATOM 15115 N N . ALA B 1 895 ? -41.281 7.277 25.469 1 66.12 895 ALA B N 1
ATOM 15116 C CA . ALA B 1 895 ? -39.938 6.699 25.453 1 66.12 895 ALA B CA 1
ATOM 15117 C C . ALA B 1 895 ? -39.688 5.965 24.141 1 66.12 895 ALA B C 1
ATOM 15119 O O . ALA B 1 895 ? -38.625 6.09 23.547 1 66.12 895 ALA B O 1
ATOM 15120 N N . GLU B 1 896 ? -40.781 5.301 23.625 1 77.94 896 GLU B N 1
ATOM 15121 C CA . GLU B 1 896 ? -40.531 4.516 22.406 1 77.94 896 GLU B CA 1
ATOM 15122 C C . GLU B 1 896 ? -40.438 5.414 21.188 1 77.94 896 GLU B C 1
ATOM 15124 O O . GLU B 1 896 ? -39.594 5.176 20.297 1 77.94 896 GLU B O 1
ATOM 15129 N N . ARG B 1 897 ? -41.375 6.367 21.141 1 80.81 897 ARG B N 1
ATOM 15130 C CA . ARG B 1 897 ? -41.375 7.316 20.031 1 80.81 897 ARG B CA 1
ATOM 15131 C C . ARG B 1 897 ? -40.031 8.07 19.984 1 80.81 897 ARG B C 1
ATOM 15133 O O . ARG B 1 897 ? -39.438 8.203 18.922 1 80.81 897 ARG B O 1
ATOM 15140 N N . GLU B 1 898 ? -39.656 8.547 21.062 1 77.88 898 GLU B N 1
ATOM 15141 C CA . GLU B 1 898 ? -38.406 9.273 21.172 1 77.88 898 GLU B CA 1
ATOM 15142 C C . GLU B 1 898 ? -37.219 8.359 20.844 1 77.88 898 GLU B C 1
ATOM 15144 O O . GLU B 1 898 ? -36.25 8.797 20.219 1 77.88 898 GLU B O 1
ATOM 15149 N N . ALA B 1 899 ? -37.375 7.188 21.266 1 82.81 899 ALA B N 1
ATOM 15150 C CA . ALA B 1 899 ? -36.312 6.223 21 1 82.81 899 ALA B CA 1
ATOM 15151 C C . ALA B 1 899 ? -36.188 5.93 19.5 1 82.81 899 ALA B C 1
ATOM 15153 O O . ALA B 1 899 ? -35.094 5.812 18.969 1 82.81 899 ALA B O 1
ATOM 15154 N N . LEU B 1 900 ? -37.312 5.789 18.859 1 87.5 900 LEU B N 1
ATOM 15155 C CA . LEU B 1 900 ? -37.312 5.504 17.422 1 87.5 900 LEU B CA 1
ATOM 15156 C C . LEU B 1 900 ? -36.781 6.699 16.625 1 87.5 900 LEU B C 1
ATOM 15158 O O . LEU B 1 900 ? -36.031 6.531 15.672 1 87.5 900 LEU B O 1
ATOM 15162 N N . ALA B 1 901 ? -37.25 7.852 17 1 84.06 901 ALA B N 1
ATOM 15163 C CA . ALA B 1 901 ? -36.75 9.062 16.344 1 84.06 901 ALA B CA 1
ATOM 15164 C C . ALA B 1 901 ? -35.25 9.227 16.547 1 84.06 901 ALA B C 1
ATOM 15166 O O . ALA B 1 901 ? -34.531 9.594 15.609 1 84.06 901 ALA B O 1
ATOM 15167 N N . GLY B 1 902 ? -34.844 9 17.75 1 83.19 902 GLY B N 1
ATOM 15168 C CA . GLY B 1 902 ? -33.406 9.062 18.047 1 83.19 902 GLY B CA 1
ATOM 15169 C C . GLY B 1 902 ? -32.594 8.07 17.25 1 83.19 902 GLY B C 1
ATOM 15170 O O . GLY B 1 902 ? -31.516 8.398 16.75 1 83.19 902 GLY B O 1
ATOM 15171 N N . ARG B 1 903 ? -33.062 6.945 17.172 1 87.88 903 ARG B N 1
ATOM 15172 C CA . ARG B 1 903 ? -32.406 5.91 16.391 1 87.88 903 ARG B CA 1
ATOM 15173 C C . ARG B 1 903 ? -32.344 6.277 14.914 1 87.88 903 ARG B C 1
ATOM 15175 O O . ARG B 1 903 ? -31.344 6.043 14.242 1 87.88 903 ARG B O 1
ATOM 15182 N N . ALA B 1 904 ? -33.406 6.793 14.414 1 90.12 904 ALA B N 1
ATOM 15183 C CA . ALA B 1 904 ? -33.469 7.207 13.008 1 90.12 904 ALA B CA 1
ATOM 15184 C C . ALA B 1 904 ? -32.469 8.312 12.727 1 90.12 904 ALA B C 1
ATOM 15186 O O . ALA B 1 904 ? -31.703 8.234 11.75 1 90.12 904 ALA B O 1
ATOM 15187 N N . GLU B 1 905 ? -32.438 9.234 13.578 1 84.44 905 GLU B N 1
ATOM 15188 C CA . GLU B 1 905 ? -31.484 10.328 13.406 1 84.44 905 GLU B CA 1
ATOM 15189 C C . GLU B 1 905 ? -30.047 9.828 13.484 1 84.44 905 GLU B C 1
ATOM 15191 O O . GLU B 1 905 ? -29.203 10.219 12.672 1 84.44 905 GLU B O 1
ATOM 15196 N N . ALA B 1 906 ? -29.797 9.023 14.422 1 86.06 906 ALA B N 1
ATOM 15197 C CA . ALA B 1 906 ? -28.453 8.492 14.617 1 86.06 906 ALA B CA 1
ATOM 15198 C C . ALA B 1 906 ? -27.984 7.691 13.398 1 86.06 906 ALA B C 1
ATOM 15200 O O . ALA B 1 906 ? -26.844 7.824 12.961 1 86.06 906 ALA B O 1
ATOM 15201 N N . LEU B 1 907 ? -28.844 6.895 12.891 1 91.75 907 LEU B N 1
ATOM 15202 C CA . LEU B 1 907 ? -28.5 6.051 11.75 1 91.75 907 LEU B CA 1
ATOM 15203 C C . LEU B 1 907 ? -28.297 6.891 10.5 1 91.75 907 LEU B C 1
ATOM 15205 O O . LEU B 1 907 ? -27.375 6.633 9.719 1 91.75 907 LEU B O 1
ATOM 15209 N N . LEU B 1 908 ? -29.125 7.844 10.281 1 90.44 908 LEU B N 1
ATOM 15210 C CA . LEU B 1 908 ? -29.016 8.703 9.117 1 90.44 908 LEU B CA 1
ATOM 15211 C C . LEU B 1 908 ? -27.766 9.57 9.203 1 90.44 908 LEU B C 1
ATOM 15213 O O . LEU B 1 908 ? -27.078 9.789 8.195 1 90.44 908 LEU B O 1
ATOM 15217 N N . ARG B 1 909 ? -27.453 10.031 10.344 1 84.44 909 ARG B N 1
ATOM 15218 C CA . ARG B 1 909 ? -26.234 10.797 10.539 1 84.44 909 ARG B CA 1
ATOM 15219 C C . ARG B 1 909 ? -25 9.93 10.289 1 84.44 909 ARG B C 1
ATOM 15221 O O . ARG B 1 909 ? -24.031 10.391 9.688 1 84.44 909 ARG B O 1
ATOM 15228 N N . ALA B 1 910 ? -25.047 8.758 10.781 1 89.94 910 ALA B N 1
ATOM 15229 C CA . ALA B 1 910 ? -23.938 7.836 10.555 1 89.94 910 ALA B CA 1
ATOM 15230 C C . ALA B 1 910 ? -23.75 7.566 9.062 1 89.94 910 ALA B C 1
ATOM 15232 O O . ALA B 1 910 ? -22.609 7.5 8.578 1 89.94 910 ALA B O 1
ATOM 15233 N N . ALA B 1 911 ? -24.844 7.43 8.375 1 93.81 911 ALA B N 1
ATOM 15234 C CA . ALA B 1 911 ? -24.781 7.211 6.938 1 93.81 911 ALA B CA 1
ATOM 15235 C C . ALA B 1 911 ? -24.188 8.422 6.223 1 93.81 911 ALA B C 1
ATOM 15237 O O . ALA B 1 911 ? -23.375 8.281 5.301 1 93.81 911 ALA B O 1
ATOM 15238 N N . PHE B 1 912 ? -24.594 9.57 6.684 1 89.06 912 PHE B N 1
ATOM 15239 C CA . PHE B 1 912 ? -24.062 10.805 6.121 1 89.06 912 PHE B CA 1
ATOM 15240 C C . PHE B 1 912 ? -22.562 10.906 6.383 1 89.06 912 PHE B C 1
ATOM 15242 O O . PHE B 1 912 ? -21.797 11.227 5.477 1 89.06 912 PHE B O 1
ATOM 15249 N N . GLU B 1 913 ? -22.156 10.625 7.555 1 85.44 913 GLU B N 1
ATOM 15250 C CA . GLU B 1 913 ? -20.75 10.727 7.93 1 85.44 913 GLU B CA 1
ATOM 15251 C C . GLU B 1 913 ? -19.891 9.766 7.109 1 85.44 913 GLU B C 1
ATOM 15253 O O . GLU B 1 913 ? -18.75 10.102 6.742 1 85.44 913 GLU B O 1
ATOM 15258 N N . GLU B 1 914 ? -20.391 8.648 6.809 1 91.44 914 GLU B N 1
ATOM 15259 C CA . GLU B 1 914 ? -19.641 7.637 6.07 1 91.44 914 GLU B CA 1
ATOM 15260 C C . GLU B 1 914 ? -19.578 7.973 4.586 1 91.44 914 GLU B C 1
ATOM 15262 O O . GLU B 1 914 ? -18.625 7.594 3.9 1 91.44 914 GLU B O 1
ATOM 15267 N N . THR B 1 915 ? -20.547 8.695 4.098 1 93.12 915 THR B N 1
ATOM 15268 C CA . THR B 1 915 ? -20.641 8.883 2.652 1 93.12 915 THR B CA 1
ATOM 15269 C C . THR B 1 915 ? -20.203 10.297 2.264 1 93.12 915 THR B C 1
ATOM 15271 O O . THR B 1 915 ? -19.875 10.555 1.104 1 93.12 915 THR B O 1
ATOM 15274 N N . SER B 1 916 ? -20.156 11.234 3.191 1 90 916 SER B N 1
ATOM 15275 C CA . SER B 1 916 ? -19.75 12.609 2.898 1 90 916 SER B CA 1
ATOM 15276 C C . SER B 1 916 ? -18.25 12.719 2.695 1 90 916 SER B C 1
ATOM 15278 O O . SER B 1 916 ? -17.484 11.945 3.27 1 90 916 SER B O 1
ATOM 15280 N N . ARG B 1 917 ? -17.891 13.594 1.81 1 91.38 917 ARG B N 1
ATOM 15281 C CA . ARG B 1 917 ? -16.484 13.836 1.522 1 91.38 917 ARG B CA 1
ATOM 15282 C C . ARG B 1 917 ? -16.156 15.328 1.573 1 91.38 917 ARG B C 1
ATOM 15284 O O . ARG B 1 917 ? -16.125 16 0.539 1 91.38 917 ARG B O 1
ATOM 15291 N N . PRO B 1 918 ? -15.828 15.852 2.705 1 83.56 918 PRO B N 1
ATOM 15292 C CA . PRO B 1 918 ? -15.359 17.234 2.768 1 83.56 918 PRO B CA 1
ATOM 15293 C C . PRO B 1 918 ? -13.977 17.422 2.143 1 83.56 918 PRO B C 1
ATOM 15295 O O . PRO B 1 918 ? -12.961 17.203 2.809 1 83.56 918 PRO B O 1
ATOM 15298 N N . ILE B 1 919 ? -13.922 17.906 1.003 1 86.62 919 ILE B N 1
ATOM 15299 C CA . ILE B 1 919 ? -12.758 17.891 0.124 1 86.62 919 ILE B CA 1
ATOM 15300 C C . ILE B 1 919 ? -11.648 18.766 0.717 1 86.62 919 ILE B C 1
ATOM 15302 O O . ILE B 1 919 ? -10.477 18.391 0.692 1 86.62 919 ILE B O 1
ATOM 15306 N N . ASP B 1 920 ? -11.891 19.906 1.315 1 80.25 920 ASP B N 1
ATOM 15307 C CA . ASP B 1 920 ? -10.859 20.844 1.745 1 80.25 920 ASP B CA 1
ATOM 15308 C C . ASP B 1 920 ? -10.391 20.531 3.166 1 80.25 920 ASP B C 1
ATOM 15310 O O . ASP B 1 920 ? -9.289 20.922 3.559 1 80.25 920 ASP B O 1
ATOM 15314 N N . THR B 1 921 ? -11.133 19.844 4.027 1 74.56 921 THR B N 1
ATOM 15315 C CA . THR B 1 921 ? -10.781 19.625 5.426 1 74.56 921 THR B CA 1
ATOM 15316 C C . THR B 1 921 ? -10.461 18.156 5.672 1 74.56 921 THR B C 1
ATOM 15318 O O . THR B 1 921 ? -9.695 17.812 6.582 1 74.56 921 THR B O 1
ATOM 15321 N N . ILE B 1 922 ? -10.75 17.375 5.047 1 81.56 922 ILE B N 1
ATOM 15322 C CA . ILE B 1 922 ? -10.547 15.922 5.059 1 81.56 922 ILE B CA 1
ATOM 15323 C C . ILE B 1 922 ? -10.68 15.398 6.488 1 81.56 922 ILE B C 1
ATOM 15325 O O . ILE B 1 922 ? -10.047 15.922 7.41 1 81.56 922 ILE B O 1
ATOM 15329 N N . ARG B 1 923 ? -11.43 14.469 6.695 1 80.5 923 ARG B N 1
ATOM 15330 C CA . ARG B 1 923 ? -11.688 13.82 7.98 1 80.5 923 ARG B CA 1
ATOM 15331 C C . ARG B 1 923 ? -10.391 13.312 8.609 1 80.5 923 ARG B C 1
ATOM 15333 O O . ARG B 1 923 ? -9.594 12.648 7.941 1 80.5 923 ARG B O 1
ATOM 15340 N N . HIS B 1 924 ? -10.141 13.625 9.844 1 75.19 924 HIS B N 1
ATOM 15341 C CA . HIS B 1 924 ? -9.031 13.141 10.656 1 75.19 924 HIS B CA 1
ATOM 15342 C C . HIS B 1 924 ? -7.695 13.664 10.125 1 75.19 924 HIS B C 1
ATOM 15344 O O . HIS B 1 924 ? -6.641 13.109 10.438 1 75.19 924 HIS B O 1
ATOM 15350 N N . GLN B 1 925 ? -7.691 14.609 9.195 1 74.56 925 GLN B N 1
ATOM 15351 C CA . GLN B 1 925 ? -6.43 15.102 8.648 1 74.56 925 GLN B CA 1
ATOM 15352 C C . GLN B 1 925 ? -6.281 16.594 8.859 1 74.56 925 GLN B C 1
ATOM 15354 O O . GLN B 1 925 ? -7.277 17.328 8.938 1 74.56 925 GLN B O 1
ATOM 15359 N N . ALA B 1 926 ? -5.043 16.922 9.047 1 65.31 926 ALA B N 1
ATOM 15360 C CA . ALA B 1 926 ? -4.684 18.328 9.148 1 65.31 926 ALA B CA 1
ATOM 15361 C C . ALA B 1 926 ? -3.559 18.688 8.188 1 65.31 926 ALA B C 1
ATOM 15363 O O . ALA B 1 926 ? -2.889 17.797 7.648 1 65.31 926 ALA B O 1
ATOM 15364 N N . LYS B 1 927 ? -3.488 19.688 7.645 1 60.28 927 LYS B N 1
ATOM 15365 C CA . LYS B 1 927 ? -2.484 20.094 6.66 1 60.28 927 LYS B CA 1
ATOM 15366 C C . LYS B 1 927 ? -1.073 19.844 7.191 1 60.28 927 LYS B C 1
ATOM 15368 O O . LYS B 1 927 ? -0.199 19.375 6.457 1 60.28 927 LYS B O 1
ATOM 15373 N N . THR B 1 928 ? -0.444 20.312 8.289 1 56.09 928 THR B N 1
ATOM 15374 C CA . THR B 1 928 ? 0.954 20.156 8.672 1 56.09 928 THR B CA 1
ATOM 15375 C C . THR B 1 928 ? 1.084 19.234 9.875 1 56.09 928 THR B C 1
ATOM 15377 O O . THR B 1 928 ? 0.633 19.562 10.977 1 56.09 928 THR B O 1
ATOM 15380 N N . VAL B 1 929 ? 0.999 17.734 9.734 1 52.09 929 VAL B N 1
ATOM 15381 C CA . VAL B 1 929 ? 1.003 16.922 10.945 1 52.09 929 VAL B CA 1
ATOM 15382 C C . VAL B 1 929 ? 2.43 16.781 11.469 1 52.09 929 VAL B C 1
ATOM 15384 O O . VAL B 1 929 ? 3.334 16.375 10.742 1 52.09 929 VAL B O 1
ATOM 15387 N N . THR B 1 930 ? 2.959 17.609 12.445 1 47.75 930 THR B N 1
ATOM 15388 C CA . THR B 1 930 ? 4.25 17.891 13.062 1 47.75 930 THR B CA 1
ATOM 15389 C C . THR B 1 930 ? 4.699 16.734 13.953 1 47.75 930 THR B C 1
ATOM 15391 O O . THR B 1 930 ? 5.789 16.766 14.516 1 47.75 930 THR B O 1
ATOM 15394 N N . VAL B 1 931 ? 3.867 15.812 14.523 1 48.22 931 VAL B N 1
ATOM 15395 C CA . VAL B 1 931 ? 4.508 15.234 15.703 1 48.22 931 VAL B CA 1
ATOM 15396 C C . VAL B 1 931 ? 5.461 14.117 15.273 1 48.22 931 VAL B C 1
ATOM 15398 O O . VAL B 1 931 ? 5.051 13.164 14.617 1 48.22 931 VAL B O 1
ATOM 15401 N N . GLY B 1 932 ? 6.695 14.438 15.062 1 50.03 932 GLY B N 1
ATOM 15402 C CA . GLY B 1 932 ? 7.699 13.484 14.633 1 50.03 932 GLY B CA 1
ATOM 15403 C C . GLY B 1 932 ? 8.117 12.523 15.727 1 50.03 932 GLY B C 1
ATOM 15404 O O . GLY B 1 932 ? 7.781 12.711 16.891 1 50.03 932 GLY B O 1
ATOM 15405 N N . ILE B 1 933 ? 8.539 11.297 15.547 1 46.94 933 ILE B N 1
ATOM 15406 C CA . ILE B 1 933 ? 9.102 10.273 16.422 1 46.94 933 ILE B CA 1
ATOM 15407 C C . ILE B 1 933 ? 10.43 10.758 17 1 46.94 933 ILE B C 1
ATOM 15409 O O . ILE B 1 933 ? 11.352 11.094 16.25 1 46.94 933 ILE B O 1
ATOM 15413 N N . SER B 1 934 ? 10.445 11.352 18.25 1 39.66 934 SER B N 1
ATOM 15414 C CA . SER B 1 934 ? 11.695 11.773 18.875 1 39.66 934 SER B CA 1
ATOM 15415 C C . SER B 1 934 ? 12.578 10.586 19.203 1 39.66 934 SER B C 1
ATOM 15417 O O . SER B 1 934 ? 12.109 9.586 19.75 1 39.66 934 SER B O 1
ATOM 15419 N N . ARG B 1 935 ? 13.5 10.117 18.484 1 36.84 935 ARG B N 1
ATOM 15420 C CA . ARG B 1 935 ? 14.414 9.094 18.984 1 36.84 935 ARG B CA 1
ATOM 15421 C C . ARG B 1 935 ? 15.414 9.68 19.969 1 36.84 935 ARG B C 1
ATOM 15423 O O . ARG B 1 935 ? 16.125 10.641 19.641 1 36.84 935 ARG B O 1
ATOM 15430 N N . PRO B 1 936 ? 15.156 9.484 21.234 1 35.97 936 PRO B N 1
ATOM 15431 C CA . PRO B 1 936 ? 16.078 10.07 22.219 1 35.97 936 PRO B CA 1
ATOM 15432 C C . PRO B 1 936 ? 17.531 9.766 21.922 1 35.97 936 PRO B C 1
ATOM 15434 O O . PRO B 1 936 ? 17.891 8.617 21.641 1 35.97 936 PRO B O 1
ATOM 15437 N N . GLY B 1 937 ? 18.141 10.594 21.359 1 39.38 937 GLY B N 1
ATOM 15438 C CA . GLY B 1 937 ? 19.594 10.445 21.344 1 39.38 937 GLY B CA 1
ATOM 15439 C C . GLY B 1 937 ? 20.188 10.312 22.734 1 39.38 937 GLY B C 1
ATOM 15440 O O . GLY B 1 937 ? 19.562 10.703 23.734 1 39.38 937 GLY B O 1
ATOM 15441 N N . LYS B 1 938 ? 20.969 9.461 23.094 1 45.88 938 LYS B N 1
ATOM 15442 C CA . LYS B 1 938 ? 21.688 9.273 24.344 1 45.88 938 LYS B CA 1
ATOM 15443 C C . LYS B 1 938 ? 22.297 10.594 24.812 1 45.88 938 LYS B C 1
ATOM 15445 O O . LYS B 1 938 ? 23.016 11.258 24.062 1 45.88 938 LYS B O 1
ATOM 15450 N N . GLU B 1 939 ? 21.766 11.117 25.875 1 48.72 939 GLU B N 1
ATOM 15451 C CA . GLU B 1 939 ? 22.281 12.367 26.422 1 48.72 939 GLU B CA 1
ATOM 15452 C C . GLU B 1 939 ? 23.531 12.125 27.281 1 48.72 939 GLU B C 1
ATOM 15454 O O . GLU B 1 939 ? 23.703 11.023 27.797 1 48.72 939 GLU B O 1
ATOM 15459 N N . ILE B 1 940 ? 24.547 13.086 27.422 1 64.56 940 ILE B N 1
ATOM 15460 C CA . ILE B 1 940 ? 25.719 13.062 28.281 1 64.56 940 ILE B CA 1
ATOM 15461 C C . ILE B 1 940 ? 25.297 13.023 29.75 1 64.56 940 ILE B C 1
ATOM 15463 O O . ILE B 1 940 ? 24.406 13.766 30.156 1 64.56 940 ILE B O 1
ATOM 15467 N N . GLY B 1 941 ? 25.797 12.148 30.547 1 68 941 GLY B N 1
ATOM 15468 C CA . GLY B 1 941 ? 25.469 11.969 31.953 1 68 941 GLY B CA 1
ATOM 15469 C C . GLY B 1 941 ? 25.75 13.203 32.781 1 68 941 GLY B C 1
ATOM 15470 O O . GLY B 1 941 ? 26.531 14.062 32.406 1 68 941 GLY B O 1
ATOM 15471 N N . PRO B 1 942 ? 25.094 13.336 33.938 1 70.88 942 PRO B N 1
ATOM 15472 C CA . PRO B 1 942 ? 25.188 14.539 34.75 1 70.88 942 PRO B CA 1
ATOM 15473 C C . PRO B 1 942 ? 26.609 14.805 35.25 1 70.88 942 PRO B C 1
ATOM 15475 O O . PRO B 1 942 ? 27.016 15.969 35.375 1 70.88 942 PRO B O 1
ATOM 15478 N N . VAL B 1 943 ? 27.406 13.836 35.594 1 79.44 943 VAL B N 1
ATOM 15479 C CA . VAL B 1 943 ? 28.766 14.008 36.125 1 79.44 943 VAL B CA 1
ATOM 15480 C C . VAL B 1 943 ? 29.656 14.68 35.062 1 79.44 943 VAL B C 1
ATOM 15482 O O . VAL B 1 943 ? 30.391 15.609 35.406 1 79.44 943 VAL B O 1
ATOM 15485 N N . LEU B 1 944 ? 29.406 14.281 33.906 1 81.44 944 LEU B N 1
ATOM 15486 C CA . LEU B 1 944 ? 30.203 14.852 32.812 1 81.44 944 LEU B CA 1
ATOM 15487 C C . LEU B 1 944 ? 29.688 16.234 32.438 1 81.44 944 LEU B C 1
ATOM 15489 O O . LEU B 1 944 ? 30.484 17.141 32.156 1 81.44 944 LEU B O 1
ATOM 15493 N N . LEU B 1 945 ? 28.531 16.328 32.562 1 76.94 945 LEU B N 1
ATOM 15494 C CA . LEU B 1 945 ? 27.953 17.625 32.25 1 76.94 945 LEU B CA 1
ATOM 15495 C C . LEU B 1 945 ? 28.359 18.656 33.281 1 76.94 945 LEU B C 1
ATOM 15497 O O . LEU B 1 945 ? 28.656 19.812 32.938 1 76.94 945 LEU B O 1
ATOM 15501 N N . ALA B 1 946 ? 28.375 18.266 34.562 1 79.38 946 ALA B N 1
ATOM 15502 C CA . ALA B 1 946 ? 28.828 19.156 35.625 1 79.38 946 ALA B CA 1
ATOM 15503 C C . ALA B 1 946 ? 30.281 19.562 35.438 1 79.38 946 ALA B C 1
ATOM 15505 O O . ALA B 1 946 ? 30.641 20.719 35.656 1 79.38 946 ALA B O 1
ATOM 15506 N N . ALA B 1 947 ? 31.094 18.672 35 1 84.5 947 ALA B N 1
ATOM 15507 C CA . ALA B 1 947 ? 32.5 18.969 34.75 1 84.5 947 ALA B CA 1
ATOM 15508 C C . ALA B 1 947 ? 32.688 19.953 33.594 1 84.5 947 ALA B C 1
ATOM 15510 O O . ALA B 1 947 ? 33.5 20.875 33.656 1 84.5 947 ALA B O 1
ATOM 15511 N N . LEU B 1 948 ? 31.938 19.75 32.625 1 83.19 948 LEU B N 1
ATOM 15512 C CA . LEU B 1 948 ? 31.984 20.656 31.484 1 83.19 948 LEU B CA 1
ATOM 15513 C C . LEU B 1 948 ? 31.484 22.047 31.875 1 83.19 948 LEU B C 1
ATOM 15515 O O . LEU B 1 948 ? 32.094 23.047 31.469 1 83.19 948 LEU B O 1
ATOM 15519 N N . ALA B 1 949 ? 30.531 22.047 32.656 1 79.69 949 ALA B N 1
ATOM 15520 C CA . ALA B 1 949 ? 30 23.312 33.125 1 79.69 949 ALA B CA 1
ATOM 15521 C C . ALA B 1 949 ? 31.031 24.047 34 1 79.69 949 ALA B C 1
ATOM 15523 O O . ALA B 1 949 ? 31.172 25.266 33.906 1 79.69 949 ALA B O 1
ATOM 15524 N N . ALA B 1 950 ? 31.719 23.328 34.812 1 81.44 950 ALA B N 1
ATOM 15525 C CA . ALA B 1 950 ? 32.75 23.906 35.688 1 81.44 950 ALA B CA 1
ATOM 15526 C C . ALA B 1 950 ? 33.875 24.531 34.875 1 81.44 950 ALA B C 1
ATOM 15528 O O . ALA B 1 950 ? 34.5 25.484 35.312 1 81.44 950 ALA B O 1
ATOM 15529 N N . LEU B 1 951 ? 34.031 24 33.625 1 84.75 951 LEU B N 1
ATOM 15530 C CA . LEU B 1 951 ? 35.062 24.516 32.75 1 84.75 951 LEU B CA 1
ATOM 15531 C C . LEU B 1 951 ? 34.469 25.531 31.766 1 84.75 951 LEU B C 1
ATOM 15533 O O . LEU B 1 951 ? 35.188 25.984 30.859 1 84.75 951 LEU B O 1
ATOM 15537 N N . GLU B 1 952 ? 33.188 25.719 31.938 1 79.56 952 GLU B N 1
ATOM 15538 C CA . GLU B 1 952 ? 32.438 26.656 31.109 1 79.56 952 GLU B CA 1
ATOM 15539 C C . GLU B 1 952 ? 32.438 26.219 29.641 1 79.56 952 GLU B C 1
ATOM 15541 O O . GLU B 1 952 ? 32.656 27.031 28.75 1 79.56 952 GLU B O 1
ATOM 15546 N N . VAL B 1 953 ? 32.312 25 29.484 1 81.25 953 VAL B N 1
ATOM 15547 C CA . VAL B 1 953 ? 32.188 24.453 28.141 1 81.25 953 VAL B CA 1
ATOM 15548 C C . VAL B 1 953 ? 30.75 23.922 27.922 1 81.25 953 VAL B C 1
ATOM 15550 O O . VAL B 1 953 ? 30.312 23.016 28.641 1 81.25 953 VAL B O 1
ATOM 15553 N N . ALA B 1 954 ? 30.172 24.469 27 1 74.44 954 ALA B N 1
ATOM 15554 C CA . ALA B 1 954 ? 28.828 24.031 26.656 1 74.44 954 ALA B CA 1
ATOM 15555 C C . ALA B 1 954 ? 28.859 22.734 25.859 1 74.44 954 ALA B C 1
ATOM 15557 O O . ALA B 1 954 ? 29.703 22.562 24.984 1 74.44 954 ALA B O 1
ATOM 15558 N N . PRO B 1 955 ? 28.047 21.797 26.25 1 72.56 955 PRO B N 1
ATOM 15559 C CA . PRO B 1 955 ? 28.016 20.562 25.469 1 72.56 955 PRO B CA 1
ATOM 15560 C C . PRO B 1 955 ? 27.812 20.797 23.969 1 72.56 955 PRO B C 1
ATOM 15562 O O . PRO B 1 955 ? 28.234 19.984 23.156 1 72.56 955 PRO B O 1
ATOM 15565 N N . THR B 1 956 ? 27.375 21.906 23.672 1 66.5 956 THR B N 1
ATOM 15566 C CA . THR B 1 956 ? 27.141 22.266 22.281 1 66.5 956 THR B CA 1
ATOM 15567 C C . THR B 1 956 ? 28.453 22.609 21.594 1 66.5 956 THR B C 1
ATOM 15569 O O . THR B 1 956 ? 28.516 22.641 20.359 1 66.5 956 THR B O 1
ATOM 15572 N N . ALA B 1 957 ? 29.328 22.922 22.359 1 75.19 957 ALA B N 1
ATOM 15573 C CA . ALA B 1 957 ? 30.641 23.25 21.812 1 75.19 957 ALA B CA 1
ATOM 15574 C C . ALA B 1 957 ? 31.422 21.984 21.453 1 75.19 957 ALA B C 1
ATOM 15576 O O . ALA B 1 957 ? 32.562 22.078 20.953 1 75.19 957 ALA B O 1
ATOM 15577 N N . LEU B 1 958 ? 30.75 20.906 21.734 1 77.69 958 LEU B N 1
ATOM 15578 C CA . LEU B 1 958 ? 31.375 19.625 21.406 1 77.69 958 LEU B CA 1
ATOM 15579 C C . LEU B 1 958 ? 30.766 19.047 20.125 1 77.69 958 LEU B C 1
ATOM 15581 O O . LEU B 1 958 ? 29.578 19.25 19.844 1 77.69 958 LEU B O 1
ATOM 15585 N N . ALA B 1 959 ? 31.625 18.453 19.453 1 67.06 959 ALA B N 1
ATOM 15586 C CA . ALA B 1 959 ? 31.125 17.781 18.25 1 67.06 959 ALA B CA 1
ATOM 15587 C C . ALA B 1 959 ? 30.141 16.672 18.625 1 67.06 959 ALA B C 1
ATOM 15589 O O . ALA B 1 959 ? 30.25 16.078 19.688 1 67.06 959 ALA B O 1
ATOM 15590 N N . GLU B 1 960 ? 29.281 16.438 17.844 1 60.75 960 GLU B N 1
ATOM 15591 C CA . GLU B 1 960 ? 28.234 15.461 18.109 1 60.75 960 GLU B CA 1
ATOM 15592 C C . GLU B 1 960 ? 28.828 14.094 18.453 1 60.75 960 GLU B C 1
ATOM 15594 O O . GLU B 1 960 ? 28.359 13.414 19.359 1 60.75 960 GLU B O 1
ATOM 15599 N N . HIS B 1 961 ? 29.781 13.727 17.719 1 63 961 HIS B N 1
ATOM 15600 C CA . HIS B 1 961 ? 30.438 12.453 18 1 63 961 HIS B CA 1
ATOM 15601 C C . HIS B 1 961 ? 31.047 12.453 19.406 1 63 961 HIS B C 1
ATOM 15603 O O . HIS B 1 961 ? 31 11.438 20.109 1 63 961 HIS B O 1
ATOM 15609 N N . ASP B 1 962 ? 31.484 13.531 19.734 1 76.31 962 ASP B N 1
ATOM 15610 C CA . ASP B 1 962 ? 32.094 13.625 21.062 1 76.31 962 ASP B CA 1
ATOM 15611 C C . ASP B 1 962 ? 31.031 13.625 22.156 1 76.31 962 ASP B C 1
ATOM 15613 O O . ASP B 1 962 ? 31.219 13.008 23.203 1 76.31 962 ASP B O 1
ATOM 15617 N N . ARG B 1 963 ? 29.984 14.188 21.812 1 73.69 963 ARG B N 1
ATOM 15618 C CA . ARG B 1 963 ? 28.875 14.172 22.781 1 73.69 963 ARG B CA 1
ATOM 15619 C C . ARG B 1 963 ? 28.344 12.758 22.969 1 73.69 963 ARG B C 1
ATOM 15621 O O . ARG B 1 963 ? 28.062 12.336 24.094 1 73.69 963 ARG B O 1
ATOM 15628 N N . ARG B 1 964 ? 28.219 12.102 21.969 1 67.5 964 ARG B N 1
ATOM 15629 C CA . ARG B 1 964 ? 27.766 10.719 22 1 67.5 964 ARG B CA 1
ATOM 15630 C C . ARG B 1 964 ? 28.734 9.844 22.781 1 67.5 964 ARG B C 1
ATOM 15632 O O . ARG B 1 964 ? 28.312 8.969 23.547 1 67.5 964 ARG B O 1
ATOM 15639 N N . MET B 1 965 ? 29.984 10.117 22.531 1 75.31 965 MET B N 1
ATOM 15640 C CA . MET B 1 965 ? 31 9.383 23.266 1 75.31 965 MET B CA 1
ATOM 15641 C C . MET B 1 965 ? 30.891 9.664 24.766 1 75.31 965 MET B C 1
ATOM 15643 O O . MET B 1 965 ? 30.922 8.734 25.578 1 75.31 965 MET B O 1
ATOM 15647 N N . LEU B 1 966 ? 30.625 10.883 24.969 1 78.81 966 LEU B N 1
ATOM 15648 C CA . LEU B 1 966 ? 30.484 11.25 26.375 1 78.81 966 LEU B CA 1
ATOM 15649 C C . LEU B 1 966 ? 29.219 10.648 26.969 1 78.81 966 LEU B C 1
ATOM 15651 O O . LEU B 1 966 ? 29.234 10.172 28.109 1 78.81 966 LEU B O 1
ATOM 15655 N N . ALA B 1 967 ? 28.234 10.648 26.156 1 73.31 967 ALA B N 1
ATOM 15656 C CA . ALA B 1 967 ? 26.984 10.062 26.609 1 73.31 967 ALA B CA 1
ATOM 15657 C C . ALA B 1 967 ? 27.125 8.555 26.828 1 73.31 967 ALA B C 1
ATOM 15659 O O . ALA B 1 967 ? 26.625 8.016 27.812 1 73.31 967 ALA B O 1
ATOM 15660 N N . ALA B 1 968 ? 27.797 7.902 26 1 72.06 968 ALA B N 1
ATOM 15661 C CA . ALA B 1 968 ? 28.047 6.469 26.094 1 72.06 968 ALA B CA 1
ATOM 15662 C C . ALA B 1 968 ? 28.891 6.152 27.328 1 72.06 968 ALA B C 1
ATOM 15664 O O . ALA B 1 968 ? 28.703 5.113 27.969 1 72.06 968 ALA B O 1
ATOM 15665 N N . LEU B 1 969 ? 29.766 7.059 27.688 1 78.31 969 LEU B N 1
ATOM 15666 C CA . LEU B 1 969 ? 30.688 6.863 28.797 1 78.31 969 LEU B CA 1
ATOM 15667 C C . LEU B 1 969 ? 30.016 7.238 30.125 1 78.31 969 LEU B C 1
ATOM 15669 O O . LEU B 1 969 ? 30.469 6.816 31.188 1 78.31 969 LEU B O 1
ATOM 15673 N N . SER B 1 970 ? 28.984 7.941 29.984 1 76.25 970 SER B N 1
ATOM 15674 C CA . SER B 1 970 ? 28.375 8.586 31.141 1 76.25 970 SER B CA 1
ATOM 15675 C C . SER B 1 970 ? 27.969 7.555 32.188 1 76.25 970 SER B C 1
ATOM 15677 O O . SER B 1 970 ? 28.188 7.762 33.375 1 76.25 970 SER B O 1
ATOM 15679 N N . PRO B 1 971 ? 27.453 6.406 31.734 1 72.31 971 PRO B N 1
ATOM 15680 C CA . PRO B 1 971 ? 27.031 5.453 32.781 1 72.31 971 PRO B CA 1
ATOM 15681 C C . PRO B 1 971 ? 28.219 4.883 33.562 1 72.31 971 PRO B C 1
ATOM 15683 O O . PRO B 1 971 ? 28.031 4.383 34.688 1 72.31 971 PRO B O 1
ATOM 15686 N N . LEU B 1 972 ? 29.406 5.027 33.062 1 78.94 972 LEU B N 1
ATOM 15687 C CA . LEU B 1 972 ? 30.562 4.41 33.719 1 78.94 972 LEU B CA 1
ATOM 15688 C C . LEU B 1 972 ? 31.391 5.449 34.438 1 78.94 972 LEU B C 1
ATOM 15690 O O . LEU B 1 972 ? 32.25 5.102 35.25 1 78.94 972 LEU B O 1
ATOM 15694 N N . VAL B 1 973 ? 31.125 6.688 34.188 1 81.38 973 VAL B N 1
ATOM 15695 C CA . VAL B 1 973 ? 31.891 7.746 34.844 1 81.38 973 VAL B CA 1
ATOM 15696 C C . VAL B 1 973 ? 31.266 8.086 36.188 1 81.38 973 VAL B C 1
ATOM 15698 O O . VAL B 1 973 ? 30.109 8.523 36.25 1 81.38 973 VAL B O 1
ATOM 15701 N N . THR B 1 974 ? 32.031 7.785 37.188 1 80.81 974 THR B N 1
ATOM 15702 C CA . THR B 1 974 ? 31.5 7.984 38.531 1 80.81 974 THR B CA 1
ATOM 15703 C C . THR B 1 974 ? 31.812 9.391 39.031 1 80.81 974 THR B C 1
ATOM 15705 O O . THR B 1 974 ? 31.062 9.953 39.844 1 80.81 974 THR B O 1
ATOM 15708 N N . ALA B 1 975 ? 32.969 9.859 38.688 1 82.12 975 ALA B N 1
ATOM 15709 C CA . ALA B 1 975 ? 33.375 11.195 39.125 1 82.12 975 ALA B CA 1
ATOM 15710 C C . ALA B 1 975 ? 34.375 11.789 38.156 1 82.12 975 ALA B C 1
ATOM 15712 O O . ALA B 1 975 ? 35.094 11.062 37.438 1 82.12 975 ALA B O 1
ATOM 15713 N N . VAL B 1 976 ? 34.5 13.141 38.125 1 84.81 976 VAL B N 1
ATOM 15714 C CA . VAL B 1 976 ? 35.5 13.906 37.406 1 84.81 976 VAL B CA 1
ATOM 15715 C C . VAL B 1 976 ? 36.25 14.812 38.375 1 84.81 976 VAL B C 1
ATOM 15717 O O . VAL B 1 976 ? 35.875 15.969 38.594 1 84.81 976 VAL B O 1
ATOM 15720 N N . PRO B 1 977 ? 37.281 14.234 39 1 83.62 977 PRO B N 1
ATOM 15721 C CA . PRO B 1 977 ? 37.969 14.961 40.062 1 83.62 977 PRO B CA 1
ATOM 15722 C C . PRO B 1 977 ? 38.594 16.266 39.562 1 83.62 977 PRO B C 1
ATOM 15724 O O . PRO B 1 977 ? 38.844 17.172 40.375 1 83.62 977 PRO B O 1
ATOM 15727 N N . GLY B 1 978 ? 38.875 16.391 38.25 1 83.81 978 GLY B N 1
ATOM 15728 C CA . GLY B 1 978 ? 39.438 17.625 37.719 1 83.81 978 GLY B CA 1
ATOM 15729 C C . GLY B 1 978 ? 39.406 17.703 36.219 1 83.81 978 GLY B C 1
ATOM 15730 O O . GLY B 1 978 ? 39.188 16.688 35.531 1 83.81 978 GLY B O 1
ATOM 15731 N N . GLY B 1 979 ? 39.562 18.922 35.719 1 85.38 979 GLY B N 1
ATOM 15732 C CA . GLY B 1 979 ? 39.594 19.172 34.281 1 85.38 979 GLY B CA 1
ATOM 15733 C C . GLY B 1 979 ? 40.219 20.5 33.906 1 85.38 979 GLY B C 1
ATOM 15734 O O . GLY B 1 979 ? 40.406 21.359 34.781 1 85.38 979 GLY B O 1
ATOM 15735 N N . ILE B 1 980 ? 40.688 20.547 32.688 1 86.06 980 ILE B N 1
ATOM 15736 C CA . ILE B 1 980 ? 41.312 21.766 32.188 1 86.06 980 ILE B CA 1
ATOM 15737 C C . ILE B 1 980 ? 40.719 22.109 30.828 1 86.06 980 ILE B C 1
ATOM 15739 O O . ILE B 1 980 ? 40.562 21.234 29.969 1 86.06 980 ILE B O 1
ATOM 15743 N N . LEU B 1 981 ? 40.469 23.266 30.703 1 88.56 981 LEU B N 1
ATOM 15744 C CA . LEU B 1 981 ? 40.156 23.797 29.391 1 88.56 981 LEU B CA 1
ATOM 15745 C C . LEU B 1 981 ? 41.375 24.531 28.797 1 88.56 981 LEU B C 1
ATOM 15747 O O . LEU B 1 981 ? 41.875 25.469 29.391 1 88.56 981 LEU B O 1
ATOM 15751 N N . TYR B 1 982 ? 41.781 24.062 27.641 1 87.5 982 TYR B N 1
ATOM 15752 C CA . TYR B 1 982 ? 42.844 24.719 26.906 1 87.5 982 TYR B CA 1
ATOM 15753 C C . TYR B 1 982 ? 42.281 25.594 25.797 1 87.5 982 TYR B C 1
ATOM 15755 O O . TYR B 1 982 ? 41.344 25.203 25.094 1 87.5 982 TYR B O 1
ATOM 15763 N N . ARG B 1 983 ? 42.75 26.703 25.625 1 86.62 983 ARG B N 1
ATOM 15764 C CA . ARG B 1 983 ? 42.438 27.578 24.5 1 86.62 983 ARG B CA 1
ATOM 15765 C C . ARG B 1 983 ? 43.562 27.625 23.484 1 86.62 983 ARG B C 1
ATOM 15767 O O . ARG B 1 983 ? 44.75 27.672 23.859 1 86.62 983 ARG B O 1
ATOM 15774 N N . GLN B 1 984 ? 43.156 27.531 22.297 1 82.31 984 GLN B N 1
ATOM 15775 C CA . GLN B 1 984 ? 44.156 27.703 21.234 1 82.31 984 GLN B CA 1
ATOM 15776 C C . GLN B 1 984 ? 44.5 29.172 21.016 1 82.31 984 GLN B C 1
ATOM 15778 O O . GLN B 1 984 ? 43.625 29.969 20.703 1 82.31 984 GLN B O 1
ATOM 15783 N N . THR B 1 985 ? 45.656 29.594 21.234 1 80.12 985 THR B N 1
ATOM 15784 C CA . THR B 1 985 ? 46.062 31 21.203 1 80.12 985 THR B CA 1
ATOM 15785 C C . THR B 1 985 ? 46.812 31.312 19.906 1 80.12 985 THR B C 1
ATOM 15787 O O . THR B 1 985 ? 47.094 32.469 19.609 1 80.12 985 THR B O 1
ATOM 15790 N N . GLY B 1 986 ? 47.219 30.328 19.109 1 77.19 986 GLY B N 1
ATOM 15791 C CA . GLY B 1 986 ? 47.938 30.562 17.859 1 77.19 986 GLY B CA 1
ATOM 15792 C C . GLY B 1 986 ? 48.594 29.312 17.297 1 77.19 986 GLY B C 1
ATOM 15793 O O . GLY B 1 986 ? 48.219 28.203 17.688 1 77.19 986 GLY B O 1
ATOM 15794 N N . GLU B 1 987 ? 49.469 29.375 16.234 1 75.94 987 GLU B N 1
ATOM 15795 C CA . GLU B 1 987 ? 50.219 28.281 15.609 1 75.94 987 GLU B CA 1
ATOM 15796 C C . GLU B 1 987 ? 51.688 28.359 15.93 1 75.94 987 GLU B C 1
ATOM 15798 O O . GLU B 1 987 ? 52.281 29.438 15.867 1 75.94 987 GLU B O 1
ATOM 15803 N N . GLY B 1 988 ? 52.25 27.297 16.516 1 67.69 988 GLY B N 1
ATOM 15804 C CA . GLY B 1 988 ? 53.688 27.25 16.812 1 67.69 988 GLY B CA 1
ATOM 15805 C C . GLY B 1 988 ? 54.531 27.109 15.57 1 67.69 988 GLY B C 1
ATOM 15806 O O . GLY B 1 988 ? 54.031 27.031 14.453 1 67.69 988 GLY B O 1
ATOM 15807 N N . PRO B 1 989 ? 55.844 27.125 15.672 1 64.19 989 PRO B N 1
ATOM 15808 C CA . PRO B 1 989 ? 56.781 27.109 14.547 1 64.19 989 PRO B CA 1
ATOM 15809 C C . PRO B 1 989 ? 56.625 25.875 13.656 1 64.19 989 PRO B C 1
ATOM 15811 O O . PRO B 1 989 ? 56.844 25.953 12.445 1 64.19 989 PRO B O 1
ATOM 15814 N N . ASP B 1 990 ? 56.25 24.672 14.117 1 64.38 990 ASP B N 1
ATOM 15815 C CA . ASP B 1 990 ? 56.125 23.469 13.305 1 64.38 990 ASP B CA 1
ATOM 15816 C C . ASP B 1 990 ? 54.688 23.219 12.891 1 64.38 990 ASP B C 1
ATOM 15818 O O . ASP B 1 990 ? 54.344 22.125 12.43 1 64.38 990 ASP B O 1
ATOM 15822 N N . GLY B 1 991 ? 53.844 24.172 13.039 1 69.75 991 GLY B N 1
ATOM 15823 C CA . GLY B 1 991 ? 52.469 24.062 12.617 1 69.75 991 GLY B CA 1
ATOM 15824 C C . GLY B 1 991 ? 51.562 23.469 13.68 1 69.75 991 GLY B C 1
ATOM 15825 O O . GLY B 1 991 ? 50.344 23.281 13.461 1 69.75 991 GLY B O 1
ATOM 15826 N N . ALA B 1 992 ? 52.094 23.297 14.719 1 74.19 992 ALA B N 1
ATOM 15827 C CA . ALA B 1 992 ? 51.281 22.719 15.781 1 74.19 992 ALA B CA 1
ATOM 15828 C C . ALA B 1 992 ? 50.5 23.797 16.531 1 74.19 992 ALA B C 1
ATOM 15830 O O . ALA B 1 992 ? 51 24.875 16.797 1 74.19 992 ALA B O 1
ATOM 15831 N N . PRO B 1 993 ? 49.312 23.562 16.922 1 81.62 993 PRO B N 1
ATOM 15832 C CA . PRO B 1 993 ? 48.5 24.562 17.625 1 81.62 993 PRO B CA 1
ATOM 15833 C C . PRO B 1 993 ? 49.062 24.875 19.016 1 81.62 993 PRO B C 1
ATOM 15835 O O . PRO B 1 993 ? 49.5 23.969 19.734 1 81.62 993 PRO B O 1
ATOM 15838 N N . LEU B 1 994 ? 49.156 26.156 19.297 1 83.06 994 LEU B N 1
ATOM 15839 C CA . LEU B 1 994 ? 49.562 26.609 20.625 1 83.06 994 LEU B CA 1
ATOM 15840 C C . LEU B 1 994 ? 48.406 26.547 21.594 1 83.06 994 LEU B C 1
ATOM 15842 O O . LEU B 1 994 ? 47.344 27.109 21.344 1 83.06 994 LEU B O 1
ATOM 15846 N N . LEU B 1 995 ? 48.688 25.812 22.719 1 86.75 995 LEU B N 1
ATOM 15847 C CA . LEU B 1 995 ? 47.625 25.656 23.719 1 86.75 995 LEU B CA 1
ATOM 15848 C C . LEU B 1 995 ? 48 26.391 25.016 1 86.75 995 LEU B C 1
ATOM 15850 O O . LEU B 1 995 ? 49.188 26.406 25.406 1 86.75 995 LEU B O 1
ATOM 15854 N N . GLN B 1 996 ? 47.031 27.062 25.609 1 87.38 996 GLN B N 1
ATOM 15855 C CA . GLN B 1 996 ? 47.188 27.672 26.938 1 87.38 996 GLN B CA 1
ATOM 15856 C C . GLN B 1 996 ? 46 27.297 27.844 1 87.38 996 GLN B C 1
ATOM 15858 O O . GLN B 1 996 ? 44.844 27.328 27.422 1 87.38 996 GLN B O 1
ATOM 15863 N N . ALA B 1 997 ? 46.344 26.969 29.062 1 85.75 997 ALA B N 1
ATOM 15864 C CA . ALA B 1 997 ? 45.281 26.625 30.016 1 85.75 997 ALA B CA 1
ATOM 15865 C C . ALA B 1 997 ? 44.438 27.859 30.359 1 85.75 997 ALA B C 1
ATOM 15867 O O . ALA B 1 997 ? 44.969 28.875 30.812 1 85.75 997 ALA B O 1
ATOM 15868 N N . ALA B 1 998 ? 43.219 27.797 30.062 1 84.88 998 ALA B N 1
ATOM 15869 C CA . ALA B 1 998 ? 42.312 28.922 30.266 1 84.88 998 ALA B CA 1
ATOM 15870 C C . ALA B 1 998 ? 41.531 28.766 31.562 1 84.88 998 ALA B C 1
ATOM 15872 O O . ALA B 1 998 ? 41.344 29.734 32.312 1 84.88 998 ALA B O 1
ATOM 15873 N N . ARG B 1 999 ? 41.031 27.578 31.797 1 84.5 999 ARG B N 1
ATOM 15874 C CA . ARG B 1 999 ? 40.25 27.312 33 1 84.5 999 ARG B CA 1
ATOM 15875 C C . ARG B 1 999 ? 40.594 25.938 33.594 1 84.5 999 ARG B C 1
ATOM 15877 O O . ARG B 1 999 ? 40.875 25 32.844 1 84.5 999 ARG B O 1
ATOM 15884 N N . LYS B 1 1000 ? 40.562 25.859 34.875 1 83.25 1000 LYS B N 1
ATOM 15885 C CA . LYS B 1 1000 ? 40.812 24.609 35.594 1 83.25 1000 LYS B CA 1
ATOM 15886 C C . LYS B 1 1000 ? 39.688 24.344 36.594 1 83.25 1000 LYS B C 1
ATOM 15888 O O . LYS B 1 1000 ? 39.125 25.281 37.156 1 83.25 1000 LYS B O 1
ATOM 15893 N N . CYS B 1 1001 ? 39.312 23.094 36.719 1 77.81 1001 CYS B N 1
ATOM 15894 C CA . CYS B 1 1001 ? 38.312 22.75 37.75 1 77.81 1001 CYS B CA 1
ATOM 15895 C C . CYS B 1 1001 ? 38.781 21.547 38.562 1 77.81 1001 CYS B C 1
ATOM 15897 O O . CYS B 1 1001 ? 39.562 20.719 38.062 1 77.81 1001 CYS B O 1
ATOM 15899 N N . GLY B 1 1002 ? 38.344 21.406 39.906 1 69.5 1002 GLY B N 1
ATOM 15900 C CA . GLY B 1 1002 ? 38.625 20.328 40.844 1 69.5 1002 GLY B CA 1
ATOM 15901 C C . GLY B 1 1002 ? 40.062 20.312 41.312 1 69.5 1002 GLY B C 1
ATOM 15902 O O . GLY B 1 1002 ? 40.688 21.359 41.469 1 69.5 1002 GLY B O 1
ATOM 15903 N N . ARG B 1 1003 ? 40.688 19.062 41.562 1 59.03 1003 ARG B N 1
ATOM 15904 C CA . ARG B 1 1003 ? 42.031 18.891 42.125 1 59.03 1003 ARG B CA 1
ATOM 15905 C C . ARG B 1 1003 ? 43.094 19.375 41.156 1 59.03 1003 ARG B C 1
ATOM 15907 O O . ARG B 1 1003 ? 44.281 19.359 41.469 1 59.03 1003 ARG B O 1
ATOM 15914 N N . SER B 1 1004 ? 42.781 19.469 39.906 1 51.84 1004 SER B N 1
ATOM 15915 C CA . SER B 1 1004 ? 43.844 19.766 38.938 1 51.84 1004 SER B CA 1
ATOM 15916 C C . SER B 1 1004 ? 44.344 21.188 39.094 1 51.84 1004 SER B C 1
ATOM 15918 O O . SER B 1 1004 ? 44.938 21.75 38.188 1 51.84 1004 SER B O 1
ATOM 15920 N N . ALA B 1 1005 ? 44.062 21.828 40.156 1 51.59 1005 ALA B N 1
ATOM 15921 C CA . ALA B 1 1005 ? 44.938 22.969 40.438 1 51.59 1005 ALA B CA 1
ATOM 15922 C C . ALA B 1 1005 ? 46.406 22.625 40.188 1 51.59 1005 ALA B C 1
ATOM 15924 O O . ALA B 1 1005 ? 47.281 23.312 40.688 1 51.59 1005 ALA B O 1
ATOM 15925 N N . VAL B 1 1006 ? 46.719 21.406 39.75 1 52.88 1006 VAL B N 1
ATOM 15926 C CA . VAL B 1 1006 ? 48.125 21.016 39.562 1 52.88 1006 VAL B CA 1
ATOM 15927 C C . VAL B 1 1006 ? 48.719 21.812 38.406 1 52.88 1006 VAL B C 1
ATOM 15929 O O . VAL B 1 1006 ? 48.031 22.141 37.438 1 52.88 1006 VAL B O 1
ATOM 15932 N N . PRO B 1 1007 ? 49.812 22.281 38.562 1 59.88 1007 PRO B N 1
ATOM 15933 C CA . PRO B 1 1007 ? 50.562 23.016 37.562 1 59.88 1007 PRO B CA 1
ATOM 15934 C C . PRO B 1 1007 ? 50.562 22.297 36.219 1 59.88 1007 PRO B C 1
ATOM 15936 O O . PRO B 1 1007 ? 50.719 21.078 36.156 1 59.88 1007 PRO B O 1
ATOM 15939 N N . SER B 1 1008 ? 49.906 22.828 35.188 1 65.06 1008 SER B N 1
ATOM 15940 C CA . SER B 1 1008 ? 49.938 22.312 33.844 1 65.06 1008 SER B CA 1
ATOM 15941 C C . SER B 1 1008 ? 51.125 22.891 33.062 1 65.06 1008 SER B C 1
ATOM 15943 O O . SER B 1 1008 ? 51.531 24.031 33.281 1 65.06 1008 SER B O 1
ATOM 15945 N N . GLY B 1 1009 ? 51.875 22.109 32.375 1 74.62 1009 GLY B N 1
ATOM 15946 C CA . GLY B 1 1009 ? 52.938 22.594 31.531 1 74.62 1009 GLY B CA 1
ATOM 15947 C C . GLY B 1 1009 ? 52.469 23.594 30.5 1 74.62 1009 GLY B C 1
ATOM 15948 O O . GLY B 1 1009 ? 53.281 24.266 29.844 1 74.62 1009 GLY B O 1
ATOM 15949 N N . TYR B 1 1010 ? 51.094 23.766 30.469 1 81.12 1010 TYR B N 1
ATOM 15950 C CA . TYR B 1 1010 ? 50.531 24.656 29.453 1 81.12 1010 TYR B CA 1
ATOM 15951 C C . TYR B 1 1010 ? 49.969 25.922 30.094 1 81.12 1010 TYR B C 1
ATOM 15953 O O . TYR B 1 1010 ? 49.094 26.578 29.516 1 81.12 1010 TYR B O 1
ATOM 15961 N N . ASP B 1 1011 ? 50.344 26.234 31.234 1 80.19 1011 ASP B N 1
ATOM 15962 C CA . ASP B 1 1011 ? 49.938 27.5 31.844 1 80.19 1011 ASP B CA 1
ATOM 15963 C C . ASP B 1 1011 ? 50.438 28.688 31.047 1 80.19 1011 ASP B C 1
ATOM 15965 O O . ASP B 1 1011 ? 49.875 29.781 31.109 1 80.19 1011 ASP B O 1
ATOM 15969 N N . ARG B 1 1012 ? 51.594 28.516 30.328 1 80.12 1012 ARG B N 1
ATOM 15970 C CA . ARG B 1 1012 ? 52.062 29.391 29.25 1 80.12 1012 ARG B CA 1
ATOM 15971 C C . ARG B 1 1012 ? 51.812 28.75 27.891 1 80.12 1012 ARG B C 1
ATOM 15973 O O . ARG B 1 1012 ? 51.75 27.516 27.781 1 80.12 1012 ARG B O 1
ATOM 15980 N N . PRO B 1 1013 ? 51.562 29.578 26.891 1 81.25 1013 PRO B N 1
ATOM 15981 C CA . PRO B 1 1013 ? 51.312 28.984 25.578 1 81.25 1013 PRO B CA 1
ATOM 15982 C C . PRO B 1 1013 ? 52.438 28.062 25.125 1 81.25 1013 PRO B C 1
ATOM 15984 O O . PRO B 1 1013 ? 53.594 28.422 25.156 1 81.25 1013 PRO B O 1
ATOM 15987 N N . ARG B 1 1014 ? 52.156 26.859 24.875 1 84.75 1014 ARG B N 1
ATOM 15988 C CA . ARG B 1 1014 ? 53.062 25.828 24.359 1 84.75 1014 ARG B CA 1
ATOM 15989 C C . ARG B 1 1014 ? 52.438 25.062 23.203 1 84.75 1014 ARG B C 1
ATOM 15991 O O . ARG B 1 1014 ? 51.219 24.906 23.156 1 84.75 1014 ARG B O 1
ATOM 15998 N N . PRO B 1 1015 ? 53.281 24.625 22.344 1 81.75 1015 PRO B N 1
ATOM 15999 C CA . PRO B 1 1015 ? 52.75 23.797 21.25 1 81.75 1015 PRO B CA 1
ATOM 16000 C C . PRO B 1 1015 ? 52.125 22.484 21.766 1 81.75 1015 PRO B C 1
ATOM 16002 O O . PRO B 1 1015 ? 52.688 21.859 22.656 1 81.75 1015 PRO B O 1
ATOM 16005 N N . ALA B 1 1016 ? 50.969 22.234 21.266 1 83.25 1016 ALA B N 1
ATOM 16006 C CA . ALA B 1 1016 ? 50.312 20.984 21.641 1 83.25 1016 ALA B CA 1
ATOM 16007 C C . ALA B 1 1016 ? 51.219 19.781 21.344 1 83.25 1016 ALA B C 1
ATOM 16009 O O . ALA B 1 1016 ? 51.875 19.734 20.297 1 83.25 1016 ALA B O 1
ATOM 16010 N N . ALA B 1 1017 ? 51.281 18.922 22.281 1 79.19 1017 ALA B N 1
ATOM 16011 C CA . ALA B 1 1017 ? 52.062 17.703 22.109 1 79.19 1017 ALA B CA 1
ATOM 16012 C C . ALA B 1 1017 ? 51.312 16.469 22.609 1 79.19 1017 ALA B C 1
ATOM 16014 O O . ALA B 1 1017 ? 50.344 16.594 23.359 1 79.19 1017 ALA B O 1
ATOM 16015 N N . GLY B 1 1018 ? 51.625 15.266 22.094 1 76.06 1018 GLY B N 1
ATOM 16016 C CA . GLY B 1 1018 ? 51.062 14 22.547 1 76.06 1018 GLY B CA 1
ATOM 16017 C C . GLY B 1 1018 ? 49.594 13.844 22.234 1 76.06 1018 GLY B C 1
ATOM 16018 O O . GLY B 1 1018 ? 49.156 14.047 21.094 1 76.06 1018 GLY B O 1
ATOM 16019 N N . SER B 1 1019 ? 48.844 13.547 23.406 1 79.06 1019 SER B N 1
ATOM 16020 C CA . SER B 1 1019 ? 47.438 13.266 23.234 1 79.06 1019 SER B CA 1
ATOM 16021 C C . SER B 1 1019 ? 46.656 14.539 22.906 1 79.06 1019 SER B C 1
ATOM 16023 O O . SER B 1 1019 ? 45.625 14.5 22.203 1 79.06 1019 SER B O 1
ATOM 16025 N N . LYS B 1 1020 ? 47.094 15.633 23.375 1 85 1020 LYS B N 1
ATOM 16026 C CA . LYS B 1 1020 ? 46.438 16.906 23.078 1 85 1020 LYS B CA 1
ATOM 16027 C C . LYS B 1 1020 ? 46.562 17.266 21.609 1 85 1020 LYS B C 1
ATOM 16029 O O . LYS B 1 1020 ? 45.562 17.672 20.984 1 85 1020 LYS B O 1
ATOM 16034 N N . ARG B 1 1021 ? 47.75 17.047 21.078 1 77.81 1021 ARG B N 1
ATOM 16035 C CA . ARG B 1 1021 ? 47.938 17.281 19.656 1 77.81 1021 ARG B CA 1
ATOM 16036 C C . ARG B 1 1021 ? 47.094 16.328 18.828 1 77.81 1021 ARG B C 1
ATOM 16038 O O . ARG B 1 1021 ? 46.5 16.734 17.812 1 77.81 1021 ARG B O 1
ATOM 16045 N N . ARG B 1 1022 ? 47.062 15.156 19.234 1 76.75 1022 ARG B N 1
ATOM 16046 C CA . ARG B 1 1022 ? 46.281 14.156 18.516 1 76.75 1022 ARG B CA 1
ATOM 16047 C C . ARG B 1 1022 ? 44.812 14.516 18.516 1 76.75 1022 ARG B C 1
ATOM 16049 O O . ARG B 1 1022 ? 44.156 14.438 17.469 1 76.75 1022 ARG B O 1
ATOM 16056 N N . ALA B 1 1023 ? 44.281 14.836 19.625 1 80.19 1023 ALA B N 1
ATOM 16057 C CA . ALA B 1 1023 ? 42.875 15.203 19.734 1 80.19 1023 ALA B CA 1
ATOM 16058 C C . ALA B 1 1023 ? 42.562 16.406 18.844 1 80.19 1023 ALA B C 1
ATOM 16060 O O . ALA B 1 1023 ? 41.531 16.422 18.172 1 80.19 1023 ALA B O 1
ATOM 16061 N N . LEU B 1 1024 ? 43.438 17.312 18.797 1 79.44 1024 LEU B N 1
ATOM 16062 C CA . LEU B 1 1024 ? 43.219 18.531 18.016 1 79.44 1024 LEU B CA 1
ATOM 16063 C C . LEU B 1 1024 ? 43.344 18.234 16.516 1 79.44 1024 LEU B C 1
ATOM 16065 O O . LEU B 1 1024 ? 42.594 18.75 15.711 1 79.44 1024 LEU B O 1
ATOM 16069 N N . ARG B 1 1025 ? 44.312 17.406 16.266 1 69.62 1025 ARG B N 1
ATOM 16070 C CA . ARG B 1 1025 ? 44.531 17.031 14.867 1 69.62 1025 ARG B CA 1
ATOM 16071 C C . ARG B 1 1025 ? 43.344 16.234 14.336 1 69.62 1025 ARG B C 1
ATOM 16073 O O . ARG B 1 1025 ? 42.875 16.469 13.211 1 69.62 1025 ARG B O 1
ATOM 16080 N N . LEU B 1 1026 ? 42.875 15.383 15.188 1 67.25 1026 LEU B N 1
ATOM 16081 C CA . LEU B 1 1026 ? 41.781 14.531 14.766 1 67.25 1026 LEU B CA 1
ATOM 16082 C C . LEU B 1 1026 ? 40.438 15.273 14.859 1 67.25 1026 LEU B C 1
ATOM 16084 O O . LEU B 1 1026 ? 39.469 14.898 14.195 1 67.25 1026 LEU B O 1
ATOM 16088 N N . GLY B 1 1027 ? 40.438 16.266 15.57 1 68.06 1027 GLY B N 1
ATOM 16089 C CA . GLY B 1 1027 ? 39.219 17.016 15.797 1 68.06 1027 GLY B CA 1
ATOM 16090 C C . GLY B 1 1027 ? 38.125 16.188 16.484 1 68.06 1027 GLY B C 1
ATOM 16091 O O . GLY B 1 1027 ? 36.938 16.406 16.234 1 68.06 1027 GLY B O 1
ATOM 16092 N N . ARG B 1 1028 ? 38.5 15.18 17.234 1 77.44 1028 ARG B N 1
ATOM 16093 C CA . ARG B 1 1028 ? 37.594 14.32 17.953 1 77.44 1028 ARG B CA 1
ATOM 16094 C C . ARG B 1 1028 ? 38.125 13.969 19.344 1 77.44 1028 ARG B C 1
ATOM 16096 O O . ARG B 1 1028 ? 39.344 14.023 19.562 1 77.44 1028 ARG B O 1
ATOM 16103 N N . ALA B 1 1029 ? 37.125 13.633 20.141 1 83.12 1029 ALA B N 1
ATOM 16104 C CA . ALA B 1 1029 ? 37.5 13.242 21.5 1 83.12 1029 ALA B CA 1
ATOM 16105 C C . ALA B 1 1029 ? 38.344 11.984 21.484 1 83.12 1029 ALA B C 1
ATOM 16107 O O . ALA B 1 1029 ? 38.156 11.086 20.672 1 83.12 1029 ALA B O 1
ATOM 16108 N N . ILE B 1 1030 ? 39.344 12 22.359 1 80.69 1030 ILE B N 1
ATOM 16109 C CA . ILE B 1 1030 ? 40.188 10.82 22.5 1 80.69 1030 ILE B CA 1
ATOM 16110 C C . ILE B 1 1030 ? 40.281 10.445 23.984 1 80.69 1030 ILE B C 1
ATOM 16112 O O . ILE B 1 1030 ? 40.188 11.305 24.859 1 80.69 1030 ILE B O 1
ATOM 16116 N N . LEU B 1 1031 ? 40.438 9.18 24.188 1 82.19 1031 LEU B N 1
ATOM 16117 C CA . LEU B 1 1031 ? 40.719 8.633 25.5 1 82.19 1031 LEU B CA 1
ATOM 16118 C C . LEU B 1 1031 ? 42.219 8.398 25.672 1 82.19 1031 LEU B C 1
ATOM 16120 O O . LEU B 1 1031 ? 42.875 7.848 24.766 1 82.19 1031 LEU B O 1
ATOM 16124 N N . SER B 1 1032 ? 42.781 8.922 26.734 1 81.12 1032 SER B N 1
ATOM 16125 C CA . SER B 1 1032 ? 44.219 8.789 26.953 1 81.12 1032 SER B CA 1
ATOM 16126 C C . SER B 1 1032 ? 44.531 8.359 28.375 1 81.12 1032 SER B C 1
ATOM 16128 O O . SER B 1 1032 ? 43.906 8.844 29.328 1 81.12 1032 SER B O 1
ATOM 16130 N N . GLY B 1 1033 ? 45.406 7.445 28.531 1 80.12 1033 GLY B N 1
ATOM 16131 C CA . GLY B 1 1033 ? 45.906 7.012 29.828 1 80.12 1033 GLY B CA 1
ATOM 16132 C C . GLY B 1 1033 ? 46.938 7.949 30.438 1 80.12 1033 GLY B C 1
ATOM 16133 O O . GLY B 1 1033 ? 47.469 7.684 31.516 1 80.12 1033 GLY B O 1
ATOM 16134 N N . GLY B 1 1034 ? 47.312 8.992 29.797 1 74.69 1034 GLY B N 1
ATOM 16135 C CA . GLY B 1 1034 ? 48.312 9.922 30.281 1 74.69 1034 GLY B CA 1
ATOM 16136 C C . GLY B 1 1034 ? 49.719 9.484 29.984 1 74.69 1034 GLY B C 1
ATOM 16137 O O . GLY B 1 1034 ? 49.938 8.414 29.406 1 74.69 1034 GLY B O 1
ATOM 16138 N N . PRO B 1 1035 ? 50.75 10.32 30.266 1 69.38 1035 PRO B N 1
ATOM 16139 C CA . PRO B 1 1035 ? 52.125 9.992 29.969 1 69.38 1035 PRO B CA 1
ATOM 16140 C C . PRO B 1 1035 ? 52.594 8.734 30.688 1 69.38 1035 PRO B C 1
ATOM 16142 O O . PRO B 1 1035 ? 53.469 8.016 30.188 1 69.38 1035 PRO B O 1
ATOM 16145 N N . HIS B 1 1036 ? 52.031 8.414 31.797 1 70.88 1036 HIS B N 1
ATOM 16146 C CA . HIS B 1 1036 ? 52.469 7.246 32.562 1 70.88 1036 HIS B CA 1
ATOM 16147 C C . HIS B 1 1036 ? 51.438 6.133 32.5 1 70.88 1036 HIS B C 1
ATOM 16149 O O . HIS B 1 1036 ? 51.562 5.098 33.125 1 70.88 1036 HIS B O 1
ATOM 16155 N N . GLY B 1 1037 ? 50.344 6.336 31.781 1 72 1037 GLY B N 1
ATOM 16156 C CA . GLY B 1 1037 ? 49.312 5.324 31.547 1 72 1037 GLY B CA 1
ATOM 16157 C C . GLY B 1 1037 ? 48.438 5.109 32.75 1 72 1037 GLY B C 1
ATOM 16158 O O . GLY B 1 1037 ? 47.688 4.113 32.812 1 72 1037 GLY B O 1
ATOM 16159 N N . ARG B 1 1038 ? 48.438 5.797 33.688 1 73.69 1038 ARG B N 1
ATOM 16160 C CA . ARG B 1 1038 ? 47.719 5.562 34.938 1 73.69 1038 ARG B CA 1
ATOM 16161 C C . ARG B 1 1038 ? 46.531 6.516 35.062 1 73.69 1038 ARG B C 1
ATOM 16163 O O . ARG B 1 1038 ? 45.719 6.391 36 1 73.69 1038 ARG B O 1
ATOM 16170 N N . GLU B 1 1039 ? 46.344 7.418 34.219 1 78.75 1039 GLU B N 1
ATOM 16171 C CA . GLU B 1 1039 ? 45.25 8.375 34.25 1 78.75 1039 GLU B CA 1
ATOM 16172 C C . GLU B 1 1039 ? 44.156 8.023 33.25 1 78.75 1039 GLU B C 1
ATOM 16174 O O . GLU B 1 1039 ? 44.406 7.266 32.312 1 78.75 1039 GLU B O 1
ATOM 16179 N N . SER B 1 1040 ? 42.969 8.359 33.625 1 85.44 1040 SER B N 1
ATOM 16180 C CA . SER B 1 1040 ? 41.844 8.266 32.719 1 85.44 1040 SER B CA 1
ATOM 16181 C C . SER B 1 1040 ? 41.438 9.641 32.219 1 85.44 1040 SER B C 1
ATOM 16183 O O . SER B 1 1040 ? 40.625 10.336 32.844 1 85.44 1040 SER B O 1
ATOM 16185 N N . LEU B 1 1041 ? 42 9.945 31.078 1 85.56 1041 LEU B N 1
ATOM 16186 C CA . LEU B 1 1041 ? 41.812 11.289 30.547 1 85.56 1041 LEU B CA 1
ATOM 16187 C C . LEU B 1 1041 ? 40.875 11.266 29.344 1 85.56 1041 LEU B C 1
ATOM 16189 O O . LEU B 1 1041 ? 41 10.406 28.469 1 85.56 1041 LEU B O 1
ATOM 16193 N N . LEU B 1 1042 ? 40 12.133 29.422 1 88 1042 LEU B N 1
ATOM 16194 C CA . LEU B 1 1042 ? 39.125 12.422 28.281 1 88 1042 LEU B CA 1
ATOM 16195 C C . LEU B 1 1042 ? 39.5 13.758 27.656 1 88 1042 LEU B C 1
ATOM 16197 O O . LEU B 1 1042 ? 39.438 14.797 28.312 1 88 1042 LEU B O 1
ATOM 16201 N N . LEU B 1 1043 ? 40 13.711 26.453 1 86.81 1043 LEU B N 1
ATOM 16202 C CA . LEU B 1 1043 ? 40.312 14.938 25.734 1 86.81 1043 LEU B CA 1
ATOM 16203 C C . LEU B 1 1043 ? 39.281 15.219 24.656 1 86.81 1043 LEU B C 1
ATOM 16205 O O . LEU B 1 1043 ? 39.094 14.422 23.734 1 86.81 1043 LEU B O 1
ATOM 16209 N N . VAL B 1 1044 ? 38.656 16.281 24.75 1 87 1044 VAL B N 1
ATOM 16210 C CA . VAL B 1 1044 ? 37.531 16.594 23.859 1 87 1044 VAL B CA 1
ATOM 16211 C C . VAL B 1 1044 ? 37.781 17.969 23.219 1 87 1044 VAL B C 1
ATOM 16213 O O . VAL B 1 1044 ? 37.812 18.984 23.906 1 87 1044 VAL B O 1
ATOM 16216 N N . PRO B 1 1045 ? 37.938 17.984 21.984 1 84.62 1045 PRO B N 1
ATOM 16217 C CA . PRO B 1 1045 ? 38.062 19.297 21.312 1 84.62 1045 PRO B CA 1
ATOM 16218 C C . PRO B 1 1045 ? 36.812 20.156 21.453 1 84.62 1045 PRO B C 1
ATOM 16220 O O . PRO B 1 1045 ? 35.719 19.641 21.469 1 84.62 1045 PRO B O 1
ATOM 16223 N N . VAL B 1 1046 ? 37.094 21.406 21.625 1 84.38 1046 VAL B N 1
ATOM 16224 C CA . VAL B 1 1046 ? 36.031 22.391 21.734 1 84.38 1046 VAL B CA 1
ATOM 16225 C C . VAL B 1 1046 ? 35.969 23.25 20.469 1 84.38 1046 VAL B C 1
ATOM 16227 O O . VAL B 1 1046 ? 37 23.719 19.984 1 84.38 1046 VAL B O 1
ATOM 16230 N N . PHE B 1 1047 ? 34.812 23.328 19.969 1 76.19 1047 PHE B N 1
ATOM 16231 C CA . PHE B 1 1047 ? 34.656 24.016 18.688 1 76.19 1047 PHE B CA 1
ATOM 16232 C C . PHE B 1 1047 ? 33.938 25.344 18.875 1 76.19 1047 PHE B C 1
ATOM 16234 O O . PHE B 1 1047 ? 33.156 25.5 19.797 1 76.19 1047 PHE B O 1
ATOM 16241 N N . ASP B 1 1048 ? 34.344 26.328 18.062 1 67.06 1048 ASP B N 1
ATOM 16242 C CA . ASP B 1 1048 ? 33.594 27.578 18.031 1 67.06 1048 ASP B CA 1
ATOM 16243 C C . ASP B 1 1048 ? 32.25 27.375 17.328 1 67.06 1048 ASP B C 1
ATOM 16245 O O . ASP B 1 1048 ? 32.188 26.734 16.297 1 67.06 1048 ASP B O 1
ATOM 16249 N N . GLU B 1 1049 ? 31.203 27.75 17.984 1 51.69 1049 GLU B N 1
ATOM 16250 C CA . GLU B 1 1049 ? 29.828 27.562 17.516 1 51.69 1049 GLU B CA 1
ATOM 16251 C C . GLU B 1 1049 ? 29.625 28.172 16.125 1 51.69 1049 GLU B C 1
ATOM 16253 O O . GLU B 1 1049 ? 28.844 27.656 15.328 1 51.69 1049 GLU B O 1
ATOM 16258 N N . ALA B 1 1050 ? 30.297 29.25 15.672 1 48.94 1050 ALA B N 1
ATOM 16259 C CA . ALA B 1 1050 ? 30.062 30.016 14.445 1 48.94 1050 ALA B CA 1
ATOM 16260 C C . ALA B 1 1050 ? 30.75 29.359 13.25 1 48.94 1050 ALA B C 1
ATOM 16262 O O . ALA B 1 1050 ? 30.172 29.25 12.172 1 48.94 1050 ALA B O 1
ATOM 16263 N N . ASP B 1 1051 ? 32.062 28.938 13.383 1 51.94 1051 ASP B N 1
ATOM 16264 C CA . ASP B 1 1051 ? 32.844 28.516 12.234 1 51.94 1051 ASP B CA 1
ATOM 16265 C C . ASP B 1 1051 ? 33.281 27.062 12.367 1 51.94 1051 ASP B C 1
ATOM 16267 O O . ASP B 1 1051 ? 34 26.531 11.516 1 51.94 1051 ASP B O 1
ATOM 16271 N N . TRP B 1 1052 ? 32.938 26.344 13.305 1 54.16 1052 TRP B N 1
ATOM 16272 C CA . TRP B 1 1052 ? 33.281 24.953 13.633 1 54.16 1052 TRP B CA 1
ATOM 16273 C C . TRP B 1 1052 ? 34.781 24.719 13.586 1 54.16 1052 TRP B C 1
ATOM 16275 O O . TRP B 1 1052 ? 35.219 23.672 13.102 1 54.16 1052 TRP B O 1
ATOM 16285 N N . GLU B 1 1053 ? 35.5 25.656 13.867 1 69.38 1053 GLU B N 1
ATOM 16286 C CA . GLU B 1 1053 ? 36.938 25.531 14.062 1 69.38 1053 GLU B CA 1
ATOM 16287 C C . GLU B 1 1053 ? 37.281 25.156 15.508 1 69.38 1053 GLU B C 1
ATOM 16289 O O . GLU B 1 1053 ? 36.594 25.594 16.438 1 69.38 1053 GLU B O 1
ATOM 16294 N N . VAL B 1 1054 ? 38.25 24.344 15.602 1 78.31 1054 VAL B N 1
ATOM 16295 C CA . VAL B 1 1054 ? 38.688 23.922 16.938 1 78.31 1054 VAL B CA 1
ATOM 16296 C C . VAL B 1 1054 ? 39.312 25.109 17.672 1 78.31 1054 VAL B C 1
ATOM 16298 O O . VAL B 1 1054 ? 40.281 25.703 17.188 1 78.31 1054 VAL B O 1
ATOM 16301 N N . THR B 1 1055 ? 38.688 25.547 18.703 1 79.44 1055 THR B N 1
ATOM 16302 C CA . THR B 1 1055 ? 39.156 26.703 19.453 1 79.44 1055 THR B CA 1
ATOM 16303 C C . THR B 1 1055 ? 39.875 26.266 20.734 1 79.44 1055 THR B C 1
ATOM 16305 O O . THR B 1 1055 ? 40.562 27.078 21.375 1 79.44 1055 THR B O 1
ATOM 16308 N N . GLY B 1 1056 ? 39.656 25.094 21.031 1 86.5 1056 GLY B N 1
ATOM 16309 C CA . GLY B 1 1056 ? 40.25 24.656 22.281 1 86.5 1056 GLY B CA 1
ATOM 16310 C C . GLY B 1 1056 ? 40.125 23.156 22.516 1 86.5 1056 GLY B C 1
ATOM 16311 O O . GLY B 1 1056 ? 39.75 22.422 21.609 1 86.5 1056 GLY B O 1
ATOM 16312 N N . LEU B 1 1057 ? 40.562 22.766 23.703 1 88.94 1057 LEU B N 1
ATOM 16313 C CA . LEU B 1 1057 ? 40.562 21.359 24.125 1 88.94 1057 LEU B CA 1
ATOM 16314 C C . LEU B 1 1057 ? 40.219 21.219 25.594 1 88.94 1057 LEU B C 1
ATOM 16316 O O . LEU B 1 1057 ? 40.75 21.938 26.438 1 88.94 1057 LEU B O 1
ATOM 16320 N N . VAL B 1 1058 ? 39.25 20.391 25.812 1 89.75 1058 VAL B N 1
ATOM 16321 C CA . VAL B 1 1058 ? 38.875 20.078 27.203 1 89.75 1058 VAL B CA 1
ATOM 16322 C C . VAL B 1 1058 ? 39.562 18.766 27.609 1 89.75 1058 VAL B C 1
ATOM 16324 O O . VAL B 1 1058 ? 39.5 17.781 26.875 1 89.75 1058 VAL B O 1
ATOM 16327 N N . LEU B 1 1059 ? 40.219 18.844 28.688 1 87.81 1059 LEU B N 1
ATOM 16328 C CA . LEU B 1 1059 ? 40.781 17.641 29.297 1 87.81 1059 LEU B CA 1
ATOM 16329 C C . LEU B 1 1059 ? 40.062 17.312 30.609 1 87.81 1059 LEU B C 1
ATOM 16331 O O . LEU B 1 1059 ? 40 18.156 31.516 1 87.81 1059 LEU B O 1
ATOM 16335 N N . LEU B 1 1060 ? 39.469 16.141 30.75 1 87.75 1060 LEU B N 1
ATOM 16336 C CA . LEU B 1 1060 ? 38.781 15.703 31.953 1 87.75 1060 LEU B CA 1
ATOM 16337 C C . LEU B 1 1060 ? 39.469 14.484 32.562 1 87.75 1060 LEU B C 1
ATOM 16339 O O . LEU B 1 1060 ? 39.781 13.523 31.859 1 87.75 1060 LEU B O 1
ATOM 16343 N N . HIS B 1 1061 ? 39.719 14.648 33.844 1 84.75 1061 HIS B N 1
ATOM 16344 C CA . HIS B 1 1061 ? 40.125 13.469 34.594 1 84.75 1061 HIS B CA 1
ATOM 16345 C C . HIS B 1 1061 ? 38.906 12.656 35.031 1 84.75 1061 HIS B C 1
ATOM 16347 O O . HIS B 1 1061 ? 38.125 13.102 35.875 1 84.75 1061 HIS B O 1
ATOM 16353 N N . ALA B 1 1062 ? 38.719 11.484 34.469 1 85.94 1062 ALA B N 1
ATOM 16354 C CA . ALA B 1 1062 ? 37.531 10.695 34.719 1 85.94 1062 ALA B CA 1
ATOM 16355 C C . ALA B 1 1062 ? 37.844 9.523 35.656 1 85.94 1062 ALA B C 1
ATOM 16357 O O . ALA B 1 1062 ? 38.875 8.875 35.5 1 85.94 1062 ALA B O 1
ATOM 16358 N N . GLU B 1 1063 ? 37 9.398 36.594 1 83.56 1063 GLU B N 1
ATOM 16359 C CA . GLU B 1 1063 ? 37 8.18 37.406 1 83.56 1063 GLU B CA 1
ATOM 16360 C C . GLU B 1 1063 ? 35.906 7.219 36.969 1 83.56 1063 GLU B C 1
ATOM 16362 O O . GLU B 1 1063 ? 34.719 7.586 36.938 1 83.56 1063 GLU B O 1
ATOM 16367 N N . LEU B 1 1064 ? 36.312 6.07 36.656 1 82.88 1064 LEU B N 1
ATOM 16368 C CA . LEU B 1 1064 ? 35.375 5.082 36.156 1 82.88 1064 LEU B CA 1
ATOM 16369 C C . LEU B 1 1064 ? 34.969 4.094 37.25 1 82.88 1064 LEU B C 1
ATOM 16371 O O . LEU B 1 1064 ? 35.75 3.863 38.188 1 82.88 1064 LEU B O 1
ATOM 16375 N N . ALA B 1 1065 ? 33.812 3.564 37.125 1 80.81 1065 ALA B N 1
ATOM 16376 C CA . ALA B 1 1065 ? 33.375 2.496 38.031 1 80.81 1065 ALA B CA 1
ATOM 16377 C C . ALA B 1 1065 ? 34.344 1.315 37.969 1 80.81 1065 ALA B C 1
ATOM 16379 O O . ALA B 1 1065 ? 34.812 0.937 36.875 1 80.81 1065 ALA B O 1
ATOM 16380 N N . PRO B 1 1066 ? 34.719 0.838 39.094 1 76.31 1066 PRO B N 1
ATOM 16381 C CA . PRO B 1 1066 ? 35.688 -0.263 39.094 1 76.31 1066 PRO B CA 1
ATOM 16382 C C . PRO B 1 1066 ? 35.125 -1.534 38.438 1 76.31 1066 PRO B C 1
ATOM 16384 O O . PRO B 1 1066 ? 35.906 -2.346 37.938 1 76.31 1066 PRO B O 1
ATOM 16387 N N . GLN B 1 1067 ? 33.812 -1.687 38.531 1 75.94 1067 GLN B N 1
ATOM 16388 C CA . GLN B 1 1067 ? 33.188 -2.861 37.938 1 75.94 1067 GLN B CA 1
ATOM 16389 C C . GLN B 1 1067 ? 31.922 -2.482 37.156 1 75.94 1067 GLN B C 1
ATOM 16391 O O . GLN B 1 1067 ? 31.266 -1.487 37.469 1 75.94 1067 GLN B O 1
ATOM 16396 N N . ALA B 1 1068 ? 31.781 -3.053 36.031 1 75.12 1068 ALA B N 1
ATOM 16397 C CA . ALA B 1 1068 ? 30.578 -2.92 35.188 1 75.12 1068 ALA B CA 1
ATOM 16398 C C . ALA B 1 1068 ? 30.125 -4.273 34.656 1 75.12 1068 ALA B C 1
ATOM 16400 O O . ALA B 1 1068 ? 30.922 -5.207 34.562 1 75.12 1068 ALA B O 1
ATOM 16401 N N . SER B 1 1069 ? 28.875 -4.406 34.531 1 72.88 1069 SER B N 1
ATOM 16402 C CA . SER B 1 1069 ? 28.375 -5.672 34 1 72.88 1069 SER B CA 1
ATOM 16403 C C . SER B 1 1069 ? 28.922 -5.949 32.625 1 72.88 1069 SER B C 1
ATOM 16405 O O . SER B 1 1069 ? 29.406 -5.035 31.953 1 72.88 1069 SER B O 1
ATOM 16407 N N . LEU B 1 1070 ? 28.906 -7.156 32.281 1 71.81 1070 LEU B N 1
ATOM 16408 C CA . LEU B 1 1070 ? 29.359 -7.543 30.938 1 71.81 1070 LEU B CA 1
ATOM 16409 C C . LEU B 1 1070 ? 28.531 -6.832 29.875 1 71.81 1070 LEU B C 1
ATOM 16411 O O . LEU B 1 1070 ? 29.078 -6.375 28.875 1 71.81 1070 LEU B O 1
ATOM 16415 N N . GLN B 1 1071 ? 27.328 -6.637 30.156 1 64.75 1071 GLN B N 1
ATOM 16416 C CA . GLN B 1 1071 ? 26.438 -5.996 29.203 1 64.75 1071 GLN B CA 1
ATOM 16417 C C . GLN B 1 1071 ? 26.797 -4.52 29.016 1 64.75 1071 GLN B C 1
ATOM 16419 O O . GLN B 1 1071 ? 26.812 -4.016 27.891 1 64.75 1071 GLN B O 1
ATOM 16424 N N . GLN B 1 1072 ? 27.125 -3.984 30.031 1 67.06 1072 GLN B N 1
ATOM 16425 C CA . GLN B 1 1072 ? 27.5 -2.574 30 1 67.06 1072 GLN B CA 1
ATOM 16426 C C . GLN B 1 1072 ? 28.844 -2.377 29.297 1 67.06 1072 GLN B C 1
ATOM 16428 O O . GLN B 1 1072 ? 28.984 -1.455 28.484 1 67.06 1072 GLN B O 1
ATOM 16433 N N . LYS B 1 1073 ? 29.703 -3.219 29.672 1 77.38 1073 LYS B N 1
ATOM 16434 C CA . LYS B 1 1073 ? 31.031 -3.143 29.078 1 77.38 1073 LYS B CA 1
ATOM 16435 C C . LYS B 1 1073 ? 30.953 -3.396 27.578 1 77.38 1073 LYS B C 1
ATOM 16437 O O . LYS B 1 1073 ? 31.578 -2.676 26.781 1 77.38 1073 LYS B O 1
ATOM 16442 N N . THR B 1 1074 ? 30.141 -4.301 27.344 1 71.44 1074 THR B N 1
ATOM 16443 C CA . THR B 1 1074 ? 30.016 -4.66 25.938 1 71.44 1074 THR B CA 1
ATOM 16444 C C . THR B 1 1074 ? 29.312 -3.555 25.156 1 71.44 1074 THR B C 1
ATOM 16446 O O . THR B 1 1074 ? 29.734 -3.193 24.062 1 71.44 1074 THR B O 1
ATOM 16449 N N . ALA B 1 1075 ? 28.359 -3.006 25.766 1 66.44 1075 ALA B N 1
ATOM 16450 C CA . ALA B 1 1075 ? 27.625 -1.901 25.156 1 66.44 1075 ALA B CA 1
ATOM 16451 C C . ALA B 1 1075 ? 28.531 -0.689 24.953 1 66.44 1075 ALA B C 1
ATOM 16453 O O . ALA B 1 1075 ? 28.5 -0.056 23.891 1 66.44 1075 ALA B O 1
ATOM 16454 N N . LEU B 1 1076 ? 29.359 -0.488 25.875 1 71.44 1076 LEU B N 1
ATOM 16455 C CA . LEU B 1 1076 ? 30.297 0.632 25.844 1 71.44 1076 LEU B CA 1
ATOM 16456 C C . LEU B 1 1076 ? 31.344 0.429 24.75 1 71.44 1076 LEU B C 1
ATOM 16458 O O . LEU B 1 1076 ? 31.641 1.345 23.984 1 71.44 1076 LEU B O 1
ATOM 16462 N N . LEU B 1 1077 ? 31.828 -0.704 24.781 1 73.75 1077 LEU B N 1
ATOM 16463 C CA . LEU B 1 1077 ? 32.844 -1.022 23.797 1 73.75 1077 LEU B CA 1
ATOM 16464 C C . LEU B 1 1077 ? 32.281 -0.947 22.375 1 73.75 1077 LEU B C 1
ATOM 16466 O O . LEU B 1 1077 ? 32.969 -0.482 21.453 1 73.75 1077 LEU B O 1
ATOM 16470 N N . LYS B 1 1078 ? 31.125 -1.277 22.297 1 64.94 1078 LYS B N 1
ATOM 16471 C CA . LYS B 1 1078 ? 30.484 -1.241 20.984 1 64.94 1078 LYS B CA 1
ATOM 16472 C C . LYS B 1 1078 ? 30.141 0.189 20.578 1 64.94 1078 LYS B C 1
ATOM 16474 O O . LYS B 1 1078 ? 30.359 0.59 19.438 1 64.94 1078 LYS B O 1
ATOM 16479 N N . ASP B 1 1079 ? 29.766 0.957 21.578 1 64.19 1079 ASP B N 1
ATOM 16480 C CA . ASP B 1 1079 ? 29.422 2.357 21.375 1 64.19 1079 ASP B CA 1
ATOM 16481 C C . ASP B 1 1079 ? 30.641 3.174 20.953 1 64.19 1079 ASP B C 1
ATOM 16483 O O . ASP B 1 1079 ? 30.547 4.094 20.141 1 64.19 1079 ASP B O 1
ATOM 16487 N N . LEU B 1 1080 ? 31.797 2.779 21.547 1 66 1080 LEU B N 1
ATOM 16488 C CA . LEU B 1 1080 ? 33.031 3.521 21.297 1 66 1080 LEU B CA 1
ATOM 16489 C C . LEU B 1 1080 ? 33.844 2.891 20.156 1 66 1080 LEU B C 1
ATOM 16491 O O . LEU B 1 1080 ? 34.969 3.275 19.906 1 66 1080 LEU B O 1
ATOM 16495 N N . LYS B 1 1081 ? 33.156 1.93 19.609 1 60.53 1081 LYS B N 1
ATOM 16496 C CA . LYS B 1 1081 ? 33.719 1.182 18.5 1 60.53 1081 LYS B CA 1
ATOM 16497 C C . LYS B 1 1081 ? 35.062 0.572 18.875 1 60.53 1081 LYS B C 1
ATOM 16499 O O . LYS B 1 1081 ? 36 0.572 18.078 1 60.53 1081 LYS B O 1
ATOM 16504 N N . LEU B 1 1082 ? 35.188 0.186 20.031 1 66.62 1082 LEU B N 1
ATOM 16505 C CA . LEU B 1 1082 ? 36.406 -0.429 20.531 1 66.62 1082 LEU B CA 1
ATOM 16506 C C . LEU B 1 1082 ? 36.25 -1.941 20.656 1 66.62 1082 LEU B C 1
ATOM 16508 O O . LEU B 1 1082 ? 37.25 -2.66 20.844 1 66.62 1082 LEU B O 1
ATOM 16512 N N . TYR B 1 1083 ? 35.094 -2.334 20.547 1 67.12 1083 TYR B N 1
ATOM 16513 C CA . TYR B 1 1083 ? 34.812 -3.738 20.812 1 67.12 1083 TYR B CA 1
ATOM 16514 C C . TYR B 1 1083 ? 35.5 -4.645 19.797 1 67.12 1083 TYR B C 1
ATOM 16516 O O . TYR B 1 1083 ? 36.188 -5.598 20.172 1 67.12 1083 TYR B O 1
ATOM 16524 N N . GLU B 1 1084 ? 35.438 -4.234 18.594 1 60.38 1084 GLU B N 1
ATOM 16525 C CA . GLU B 1 1084 ? 36 -5.086 17.547 1 60.38 1084 GLU B CA 1
ATOM 16526 C C . GLU B 1 1084 ? 37.531 -5.102 17.609 1 60.38 1084 GLU B C 1
ATOM 16528 O O . GLU B 1 1084 ? 38.156 -6.145 17.422 1 60.38 1084 GLU B O 1
ATOM 16533 N N . ASP B 1 1085 ? 38.062 -3.961 17.906 1 62.97 1085 ASP B N 1
ATOM 16534 C CA . ASP B 1 1085 ? 39.5 -3.879 18.047 1 62.97 1085 ASP B CA 1
ATOM 16535 C C . ASP B 1 1085 ? 40 -4.766 19.203 1 62.97 1085 ASP B C 1
ATOM 16537 O O . ASP B 1 1085 ? 41 -5.457 19.078 1 62.97 1085 ASP B O 1
ATOM 16541 N N . LEU B 1 1086 ? 39.219 -4.766 20.141 1 71.38 1086 LEU B N 1
ATOM 16542 C CA . LEU B 1 1086 ? 39.562 -5.57 21.297 1 71.38 1086 LEU B CA 1
ATOM 16543 C C . LEU B 1 1086 ? 39.375 -7.055 21.016 1 71.38 1086 LEU B C 1
ATOM 16545 O O . LEU B 1 1086 ? 40.188 -7.887 21.406 1 71.38 1086 LEU B O 1
ATOM 16549 N N . LEU B 1 1087 ? 38.406 -7.32 20.391 1 68 1087 LEU B N 1
ATOM 16550 C CA . LEU B 1 1087 ? 38.125 -8.711 20.047 1 68 1087 LEU B CA 1
ATOM 16551 C C . LEU B 1 1087 ? 39.156 -9.258 19.094 1 68 1087 LEU B C 1
ATOM 16553 O O . LEU B 1 1087 ? 39.625 -10.391 19.25 1 68 1087 LEU B O 1
ATOM 16557 N N . ASP B 1 1088 ? 39.625 -8.406 18.203 1 63.81 1088 ASP B N 1
ATOM 16558 C CA . ASP B 1 1088 ? 40.656 -8.789 17.266 1 63.81 1088 ASP B CA 1
ATOM 16559 C C . ASP B 1 1088 ? 42 -9.016 18.016 1 63.81 1088 ASP B C 1
ATOM 16561 O O . ASP B 1 1088 ? 42.688 -10 17.766 1 63.81 1088 ASP B O 1
ATOM 16565 N N . ALA B 1 1089 ? 42.25 -8.211 18.812 1 68.81 1089 ALA B N 1
ATOM 16566 C CA . ALA B 1 1089 ? 43.469 -8.336 19.594 1 68.81 1089 ALA B CA 1
ATOM 16567 C C . ALA B 1 1089 ? 43.406 -9.562 20.5 1 68.81 1089 ALA B C 1
ATOM 16569 O O . ALA B 1 1089 ? 44.406 -10.266 20.656 1 68.81 1089 ALA B O 1
ATOM 16570 N N . PHE B 1 1090 ? 42.312 -9.812 20.969 1 73.12 1090 PHE B N 1
ATOM 16571 C CA . PHE B 1 1090 ? 42.125 -10.977 21.828 1 73.12 1090 PHE B CA 1
ATOM 16572 C C . PHE B 1 1090 ? 42.281 -12.266 21.031 1 73.12 1090 PHE B C 1
ATOM 16574 O O . PHE B 1 1090 ? 42.938 -13.203 21.484 1 73.12 1090 PHE B O 1
ATOM 16581 N N . SER B 1 1091 ? 41.719 -12.289 19.938 1 65.25 1091 SER B N 1
ATOM 16582 C CA . SER B 1 1091 ? 41.781 -13.469 19.078 1 65.25 1091 SER B CA 1
ATOM 16583 C C . SER B 1 1091 ? 43.219 -13.734 18.609 1 65.25 1091 SER B C 1
ATOM 16585 O O . SER B 1 1091 ? 43.625 -14.891 18.469 1 65.25 1091 SER B O 1
ATOM 16587 N N . GLU B 1 1092 ? 43.875 -12.734 18.359 1 61.62 1092 GLU B N 1
ATOM 16588 C CA . GLU B 1 1092 ? 45.25 -12.867 17.938 1 61.62 1092 GLU B CA 1
ATOM 16589 C C . GLU B 1 1092 ? 46.125 -13.398 19.078 1 61.62 1092 GLU B C 1
ATOM 16591 O O . GLU B 1 1092 ? 47.094 -14.125 18.844 1 61.62 1092 GLU B O 1
ATOM 16596 N N . THR B 1 1093 ? 45.75 -13.039 20.203 1 63.44 1093 THR B N 1
ATOM 16597 C CA . THR B 1 1093 ? 46.594 -13.43 21.344 1 63.44 1093 THR B CA 1
ATOM 16598 C C . THR B 1 1093 ? 46.094 -14.734 21.953 1 63.44 1093 THR B C 1
ATOM 16600 O O . THR B 1 1093 ? 46.75 -15.328 22.797 1 63.44 1093 THR B O 1
ATOM 16603 N N . SER B 1 1094 ? 44.969 -15 21.625 1 59.03 1094 SER B N 1
ATOM 16604 C CA . SER B 1 1094 ? 44.375 -16.188 22.219 1 59.03 1094 SER B CA 1
ATOM 16605 C C . SER B 1 1094 ? 45.188 -17.438 21.891 1 59.03 1094 SER B C 1
ATOM 16607 O O . SER B 1 1094 ? 45.312 -18.344 22.719 1 59.03 1094 SER B O 1
ATOM 16609 N N . HIS B 1 1095 ? 45.75 -17.562 20.766 1 56.09 1095 HIS B N 1
ATOM 16610 C CA . HIS B 1 1095 ? 46.562 -18.719 20.422 1 56.09 1095 HIS B CA 1
ATOM 16611 C C . HIS B 1 1095 ? 47.781 -18.828 21.328 1 56.09 1095 HIS B C 1
ATOM 16613 O O . HIS B 1 1095 ? 48.219 -19.938 21.641 1 56.09 1095 HIS B O 1
ATOM 16619 N N . ALA B 1 1096 ? 48.281 -17.797 21.828 1 53.66 1096 ALA B N 1
ATOM 16620 C CA . ALA B 1 1096 ? 49.5 -17.812 22.625 1 53.66 1096 ALA B CA 1
ATOM 16621 C C . ALA B 1 1096 ? 49.188 -17.938 24.109 1 53.66 1096 ALA B C 1
ATOM 16623 O O . ALA B 1 1096 ? 49.969 -18.562 24.859 1 53.66 1096 ALA B O 1
ATOM 16624 N N . THR B 1 1097 ? 48.094 -17.359 24.578 1 58.28 1097 THR B N 1
ATOM 16625 C CA . THR B 1 1097 ? 47.906 -17.266 26.031 1 58.28 1097 THR B CA 1
ATOM 16626 C C . THR B 1 1097 ? 46.812 -18.234 26.484 1 58.28 1097 THR B C 1
ATOM 16628 O O . THR B 1 1097 ? 46.688 -18.484 27.688 1 58.28 1097 THR B O 1
ATOM 16631 N N . GLY B 1 1098 ? 46.188 -19.047 25.594 1 57.22 1098 GLY B N 1
ATOM 16632 C CA . GLY B 1 1098 ? 45.25 -20.078 25.953 1 57.22 1098 GLY B CA 1
ATOM 16633 C C . GLY B 1 1098 ? 43.875 -19.516 26.359 1 57.22 1098 GLY B C 1
ATOM 16634 O O . GLY B 1 1098 ? 43 -20.25 26.812 1 57.22 1098 GLY B O 1
ATOM 16635 N N . ARG B 1 1099 ? 43.562 -18.328 26.234 1 61.78 1099 ARG B N 1
ATOM 16636 C CA . ARG B 1 1099 ? 42.312 -17.734 26.672 1 61.78 1099 ARG B CA 1
ATOM 16637 C C . ARG B 1 1099 ? 41.281 -17.703 25.531 1 61.78 1099 ARG B C 1
ATOM 16639 O O . ARG B 1 1099 ? 41.5 -17.047 24.516 1 61.78 1099 ARG B O 1
ATOM 16646 N N . THR B 1 1100 ? 40.219 -18.469 25.75 1 62.81 1100 THR B N 1
ATOM 16647 C CA . THR B 1 1100 ? 39.312 -18.641 24.625 1 62.81 1100 THR B CA 1
ATOM 16648 C C . THR B 1 1100 ? 37.969 -17.906 24.875 1 62.81 1100 THR B C 1
ATOM 16650 O O . THR B 1 1100 ? 37.156 -17.766 23.969 1 62.81 1100 THR B O 1
ATOM 16653 N N . ASP B 1 1101 ? 37.812 -17.406 25.953 1 66.81 1101 ASP B N 1
ATOM 16654 C CA . ASP B 1 1101 ? 36.5 -16.844 26.281 1 66.81 1101 ASP B CA 1
ATOM 16655 C C . ASP B 1 1101 ? 36.531 -15.32 26.297 1 66.81 1101 ASP B C 1
ATOM 16657 O O . ASP B 1 1101 ? 36.938 -14.711 27.281 1 66.81 1101 ASP B O 1
ATOM 16661 N N . PHE B 1 1102 ? 36.062 -14.695 25.391 1 74.88 1102 PHE B N 1
ATOM 16662 C CA . PHE B 1 1102 ? 36.125 -13.25 25.219 1 74.88 1102 PHE B CA 1
ATOM 16663 C C . PHE B 1 1102 ? 35.156 -12.547 26.141 1 74.88 1102 PHE B C 1
ATOM 16665 O O . PHE B 1 1102 ? 35.5 -11.586 26.828 1 74.88 1102 PHE B O 1
ATOM 16672 N N . PRO B 1 1103 ? 34.062 -13.078 26.172 1 70.31 1103 PRO B N 1
ATOM 16673 C CA . PRO B 1 1103 ? 33.156 -12.414 27.125 1 70.31 1103 PRO B CA 1
ATOM 16674 C C . PRO B 1 1103 ? 33.688 -12.477 28.562 1 70.31 1103 PRO B C 1
ATOM 16676 O O . PRO B 1 1103 ? 33.531 -11.516 29.312 1 70.31 1103 PRO B O 1
ATOM 16679 N N . ALA B 1 1104 ? 34.219 -13.555 28.766 1 75.44 1104 ALA B N 1
ATOM 16680 C CA . ALA B 1 1104 ? 34.812 -13.695 30.109 1 75.44 1104 ALA B CA 1
ATOM 16681 C C . ALA B 1 1104 ? 35.969 -12.719 30.312 1 75.44 1104 ALA B C 1
ATOM 16683 O O . ALA B 1 1104 ? 36.125 -12.164 31.406 1 75.44 1104 ALA B O 1
ATOM 16684 N N . PHE B 1 1105 ? 36.688 -12.5 29.406 1 79.06 1105 PHE B N 1
ATOM 16685 C CA . PHE B 1 1105 ? 37.781 -11.547 29.438 1 79.06 1105 PHE B CA 1
ATOM 16686 C C . PHE B 1 1105 ? 37.25 -10.133 29.656 1 79.06 1105 PHE B C 1
ATOM 16688 O O . PHE B 1 1105 ? 37.75 -9.398 30.516 1 79.06 1105 PHE B O 1
ATOM 16695 N N . VAL B 1 1106 ? 36.25 -9.867 28.984 1 77.06 1106 VAL B N 1
ATOM 16696 C CA . VAL B 1 1106 ? 35.688 -8.531 29.094 1 77.06 1106 VAL B CA 1
ATOM 16697 C C . VAL B 1 1106 ? 35.031 -8.352 30.469 1 77.06 1106 VAL B C 1
ATOM 16699 O O . VAL B 1 1106 ? 35.156 -7.289 31.078 1 77.06 1106 VAL B O 1
ATOM 16702 N N . ALA B 1 1107 ? 34.531 -9.422 30.828 1 76.5 1107 ALA B N 1
ATOM 16703 C CA . ALA B 1 1107 ? 33.906 -9.391 32.156 1 76.5 1107 ALA B CA 1
ATOM 16704 C C . ALA B 1 1107 ? 34.938 -9.172 33.25 1 76.5 1107 ALA B C 1
ATOM 16706 O O . ALA B 1 1107 ? 34.688 -8.461 34.219 1 76.5 1107 ALA B O 1
ATOM 16707 N N . ALA B 1 1108 ? 36.031 -9.758 33.031 1 79.06 1108 ALA B N 1
ATOM 16708 C CA . ALA B 1 1108 ? 37.094 -9.734 34.031 1 79.06 1108 ALA B CA 1
ATOM 16709 C C . ALA B 1 1108 ? 37.844 -8.422 34 1 79.06 1108 ALA B C 1
ATOM 16711 O O . ALA B 1 1108 ? 38.406 -7.98 35.031 1 79.06 1108 ALA B O 1
ATOM 16712 N N . ALA B 1 1109 ? 37.906 -7.797 32.969 1 81.06 1109 ALA B N 1
ATOM 16713 C CA . ALA B 1 1109 ? 38.656 -6.562 32.812 1 81.06 1109 ALA B CA 1
ATOM 16714 C C . ALA B 1 1109 ? 37.906 -5.367 33.375 1 81.06 1109 ALA B C 1
ATOM 16716 O O . ALA B 1 1109 ? 36.656 -5.324 33.312 1 81.06 1109 ALA B O 1
ATOM 16717 N N . SER B 1 1110 ? 38.656 -4.566 33.938 1 82 1110 SER B N 1
ATOM 16718 C CA . SER B 1 1110 ? 38.031 -3.357 34.469 1 82 1110 SER B CA 1
ATOM 16719 C C . SER B 1 1110 ? 37.625 -2.41 33.344 1 82 1110 SER B C 1
ATOM 16721 O O . SER B 1 1110 ? 38.281 -2.379 32.281 1 82 1110 SER B O 1
ATOM 16723 N N . PRO B 1 1111 ? 36.625 -1.666 33.562 1 80.88 1111 PRO B N 1
ATOM 16724 C CA . PRO B 1 1111 ? 36.25 -0.698 32.531 1 80.88 1111 PRO B CA 1
ATOM 16725 C C . PRO B 1 1111 ? 37.375 0.257 32.156 1 80.88 1111 PRO B C 1
ATOM 16727 O O . PRO B 1 1111 ? 37.531 0.596 30.984 1 80.88 1111 PRO B O 1
ATOM 16730 N N . ARG B 1 1112 ? 38.156 0.598 33.062 1 84.75 1112 ARG B N 1
ATOM 16731 C CA . ARG B 1 1112 ? 39.25 1.499 32.781 1 84.75 1112 ARG B CA 1
ATOM 16732 C C . ARG B 1 1112 ? 40.281 0.843 31.859 1 84.75 1112 ARG B C 1
ATOM 16734 O O . ARG B 1 1112 ? 40.75 1.458 30.906 1 84.75 1112 ARG B O 1
ATOM 16741 N N . ASP B 1 1113 ? 40.562 -0.325 32.156 1 81.69 1113 ASP B N 1
ATOM 16742 C CA . ASP B 1 1113 ? 41.562 -1.028 31.344 1 81.69 1113 ASP B CA 1
ATOM 16743 C C . ASP B 1 1113 ? 41.062 -1.268 29.922 1 81.69 1113 ASP B C 1
ATOM 16745 O O . ASP B 1 1113 ? 41.812 -1.139 28.969 1 81.69 1113 ASP B O 1
ATOM 16749 N N . LEU B 1 1114 ? 39.844 -1.482 29.859 1 81.38 1114 LEU B N 1
ATOM 16750 C CA . LEU B 1 1114 ? 39.25 -1.757 28.547 1 81.38 1114 LEU B CA 1
ATOM 16751 C C . LEU B 1 1114 ? 39.312 -0.518 27.656 1 81.38 1114 LEU B C 1
ATOM 16753 O O . LEU B 1 1114 ? 39.438 -0.627 26.438 1 81.38 1114 LEU B O 1
ATOM 16757 N N . LEU B 1 1115 ? 39.344 0.632 28.328 1 80.69 1115 LEU B N 1
ATOM 16758 C CA . LEU B 1 1115 ? 39.156 1.867 27.578 1 80.69 1115 LEU B CA 1
ATOM 16759 C C . LEU B 1 1115 ? 40.5 2.58 27.375 1 80.69 1115 LEU B C 1
ATOM 16761 O O . LEU B 1 1115 ? 40.688 3.291 26.391 1 80.69 1115 LEU B O 1
ATOM 16765 N N . PHE B 1 1116 ? 41.438 2.443 28.266 1 80 1116 PHE B N 1
ATOM 16766 C CA . PHE B 1 1116 ? 42.594 3.332 28.281 1 80 1116 PHE B CA 1
ATOM 16767 C C . PHE B 1 1116 ? 43.875 2.549 28.094 1 80 1116 PHE B C 1
ATOM 16769 O O . PHE B 1 1116 ? 44.969 3.137 27.953 1 80 1116 PHE B O 1
ATOM 16776 N N . ARG B 1 1117 ? 43.75 1.308 28.062 1 75.31 1117 ARG B N 1
ATOM 16777 C CA . ARG B 1 1117 ? 44.938 0.492 27.781 1 75.31 1117 ARG B CA 1
ATOM 16778 C C . ARG B 1 1117 ? 44.906 -0.072 26.375 1 75.31 1117 ARG B C 1
ATOM 16780 O O . ARG B 1 1117 ? 43.844 -0.473 25.891 1 75.31 1117 ARG B O 1
ATOM 16787 N N . PRO B 1 1118 ? 46.031 0.035 25.766 1 66.38 1118 PRO B N 1
ATOM 16788 C CA . PRO B 1 1118 ? 46.062 -0.617 24.453 1 66.38 1118 PRO B CA 1
ATOM 16789 C C . PRO B 1 1118 ? 45.656 -2.09 24.516 1 66.38 1118 PRO B C 1
ATOM 16791 O O . PRO B 1 1118 ? 45.969 -2.783 25.469 1 66.38 1118 PRO B O 1
ATOM 16794 N N . ALA B 1 1119 ? 44.969 -2.51 23.5 1 67.19 1119 ALA B N 1
ATOM 16795 C CA . ALA B 1 1119 ? 44.469 -3.879 23.453 1 67.19 1119 ALA B CA 1
ATOM 16796 C C . ALA B 1 1119 ? 45.594 -4.891 23.641 1 67.19 1119 ALA B C 1
ATOM 16798 O O . ALA B 1 1119 ? 45.438 -5.891 24.344 1 67.19 1119 ALA B O 1
ATOM 16799 N N . ALA B 1 1120 ? 46.719 -4.605 23.047 1 65.44 1120 ALA B N 1
ATOM 16800 C CA . ALA B 1 1120 ? 47.875 -5.508 23.141 1 65.44 1120 ALA B CA 1
ATOM 16801 C C . ALA B 1 1120 ? 48.344 -5.637 24.578 1 65.44 1120 ALA B C 1
ATOM 16803 O O . ALA B 1 1120 ? 48.719 -6.73 25.016 1 65.44 1120 ALA B O 1
ATOM 16804 N N . ASP B 1 1121 ? 48.219 -4.609 25.344 1 69.38 1121 ASP B N 1
ATOM 16805 C CA . ASP B 1 1121 ? 48.688 -4.613 26.719 1 69.38 1121 ASP B CA 1
ATOM 16806 C C . ASP B 1 1121 ? 47.688 -5.289 27.641 1 69.38 1121 ASP B C 1
ATOM 16808 O O . ASP B 1 1121 ? 48.062 -5.973 28.594 1 69.38 1121 ASP B O 1
ATOM 16812 N N . LEU B 1 1122 ? 46.5 -5.168 27.312 1 72.56 1122 LEU B N 1
ATOM 16813 C CA . LEU B 1 1122 ? 45.438 -5.758 28.109 1 72.56 1122 LEU B CA 1
ATOM 16814 C C . LEU B 1 1122 ? 45.469 -7.277 28 1 72.56 1122 LEU B C 1
ATOM 16816 O O . LEU B 1 1122 ? 45.156 -7.977 28.984 1 72.56 1122 LEU B O 1
ATOM 16820 N N . LEU B 1 1123 ? 45.906 -7.68 26.906 1 69.69 1123 LEU B N 1
ATOM 16821 C CA . LEU B 1 1123 ? 45.875 -9.109 26.625 1 69.69 1123 LEU B CA 1
ATOM 16822 C C . LEU B 1 1123 ? 47.156 -9.789 27.109 1 69.69 1123 LEU B C 1
ATOM 16824 O O . LEU B 1 1123 ? 47.188 -11.008 27.266 1 69.69 1123 LEU B O 1
ATOM 16828 N N . ARG B 1 1124 ? 48.188 -9.102 27.266 1 65 1124 ARG B N 1
ATOM 16829 C CA . ARG B 1 1124 ? 49.438 -9.656 27.75 1 65 1124 ARG B CA 1
ATOM 16830 C C . ARG B 1 1124 ? 49.406 -9.844 29.266 1 65 1124 ARG B C 1
ATOM 16832 O O . ARG B 1 1124 ? 50.281 -10.508 29.844 1 65 1124 ARG B O 1
ATOM 16839 N N . GLN B 1 1125 ? 48.562 -9.125 29.812 1 56.72 1125 GLN B N 1
ATOM 16840 C CA . GLN B 1 1125 ? 48.562 -9.266 31.266 1 56.72 1125 GLN B CA 1
ATOM 16841 C C . GLN B 1 1125 ? 47.938 -10.594 31.688 1 56.72 1125 GLN B C 1
ATOM 16843 O O . GLN B 1 1125 ? 46.906 -10.992 31.156 1 56.72 1125 GLN B O 1
ATOM 16848 N N . PRO B 1 1126 ? 48.688 -11.398 32.594 1 50.03 1126 PRO B N 1
ATOM 16849 C CA . PRO B 1 1126 ? 48.281 -12.719 33.062 1 50.03 1126 PRO B CA 1
ATOM 16850 C C . PRO B 1 1126 ? 46.906 -12.68 33.781 1 50.03 1126 PRO B C 1
ATOM 16852 O O . PRO B 1 1126 ? 46.562 -11.664 34.406 1 50.03 1126 PRO B O 1
#

Solvent-accessible surface area (backbone atoms only — not comparable to full-atom values): 112951 Å² total; per-residue (Å²): 52,35,21,40,18,25,36,41,37,32,74,59,71,77,52,82,65,85,62,65,64,56,54,51,28,36,48,38,51,68,68,39,47,71,88,36,60,67,54,41,48,53,23,50,45,50,45,63,74,36,44,53,56,65,64,23,65,43,46,49,53,44,34,71,74,32,67,69,52,36,51,48,47,51,50,37,17,53,47,31,45,50,43,28,53,46,37,63,71,36,95,56,35,81,38,68,70,47,40,52,48,35,48,50,26,51,51,49,20,43,44,36,43,53,65,42,56,48,37,47,56,57,29,42,63,40,42,80,57,55,89,76,52,53,71,36,33,50,49,51,35,45,51,52,42,52,29,49,53,20,38,57,64,29,32,44,23,5,64,35,20,29,14,37,37,40,36,34,35,32,52,57,80,56,80,65,67,60,71,61,60,53,49,51,51,32,50,59,55,22,59,73,67,67,37,79,82,34,35,52,47,76,48,79,39,94,88,53,26,36,27,43,30,43,31,49,73,45,50,38,87,74,70,57,92,59,47,63,55,49,52,52,46,52,51,57,30,67,34,66,65,60,56,60,52,26,58,50,32,65,35,41,26,36,45,32,30,22,30,38,61,52,47,21,58,79,36,64,76,50,30,36,58,34,45,21,71,44,49,92,60,66,72,83,76,56,52,58,54,32,58,18,32,28,41,67,26,61,49,47,71,46,38,65,59,45,42,49,64,62,34,42,66,71,71,44,49,72,43,81,81,52,50,32,42,63,49,52,55,23,33,48,41,47,66,53,85,73,98,64,58,69,70,56,40,50,44,55,42,55,65,71,56,39,56,32,22,22,37,43,38,45,39,65,83,40,64,52,38,40,40,36,37,25,19,30,75,41,26,40,39,30,39,27,83,52,78,45,27,40,37,35,16,41,43,64,73,37,39,27,72,68,39,58,44,30,30,70,44,68,42,49,63,52,62,6,38,32,34,38,38,30,54,44,89,88,52,60,55,70,45,37,20,22,43,68,76,60,42,78,47,91,78,65,74,41,76,46,85,53,52,52,71,59,77,53,50,76,94,39,94,35,42,46,60,41,40,52,71,41,26,35,60,41,36,50,40,35,56,57,87,61,59,47,76,56,91,67,34,59,45,71,54,63,52,95,83,35,61,43,26,56,51,52,48,60,75,67,36,82,90,46,63,67,72,43,35,36,41,20,22,5,56,53,68,33,23,44,30,16,44,49,25,27,54,44,33,50,68,30,38,54,90,66,79,54,46,65,42,54,43,44,16,68,60,43,47,67,66,51,64,90,46,82,24,53,30,27,36,37,36,41,36,33,62,64,22,37,50,24,34,41,46,51,26,50,54,54,39,46,55,33,44,25,47,36,36,28,41,26,28,40,78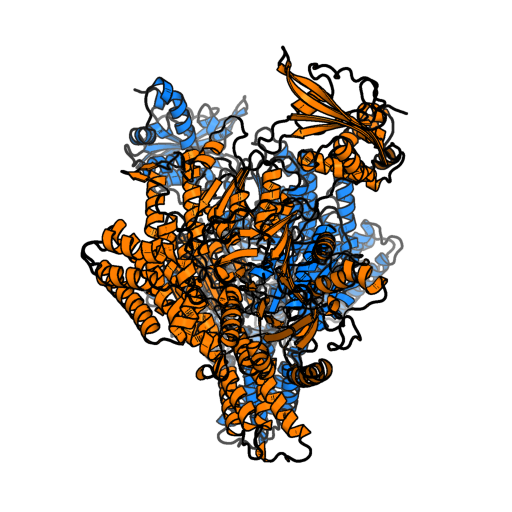,92,20,64,38,56,72,72,31,71,26,48,43,59,33,32,81,58,60,76,66,77,70,24,37,65,80,50,35,64,46,57,20,50,34,52,51,29,47,53,50,19,49,50,52,12,59,74,69,59,49,43,55,54,55,55,52,28,54,40,49,54,32,58,70,43,39,32,58,53,46,47,55,54,60,73,45,43,67,61,41,34,52,53,19,51,71,44,41,25,53,35,62,37,41,33,26,19,10,54,76,65,23,30,47,22,24,52,53,29,45,39,47,34,15,45,33,53,43,42,47,50,26,69,46,45,56,80,45,41,72,62,32,42,43,47,38,37,27,39,26,43,37,35,51,52,76,54,58,69,45,54,45,52,29,49,30,52,51,41,29,28,38,36,27,47,62,22,44,34,34,35,35,25,27,67,86,70,64,78,47,66,87,43,39,73,42,77,48,69,36,77,80,44,52,81,85,44,35,32,55,50,53,28,54,52,36,47,49,26,29,52,32,22,17,50,48,34,24,62,66,16,51,59,33,51,52,52,29,50,50,48,63,64,35,64,76,41,83,80,29,74,37,47,67,57,23,51,50,47,52,53,48,37,52,44,28,37,70,23,59,39,29,41,47,45,53,16,21,56,36,22,42,50,58,66,43,29,68,64,32,46,60,46,47,71,52,59,71,77,85,41,58,62,54,50,46,50,51,49,49,49,37,52,52,26,48,51,50,21,61,50,25,46,39,53,66,43,52,27,56,79,37,36,49,58,71,32,87,50,70,66,63,78,71,81,67,61,29,68,62,59,47,51,50,30,50,64,47,70,42,55,74,75,28,30,50,61,57,38,38,44,47,42,20,56,42,26,85,44,45,70,39,56,60,18,29,36,26,28,34,53,80,50,70,38,96,89,68,34,49,16,28,23,57,72,36,61,27,66,72,44,79,54,89,54,92,29,66,51,77,33,59,44,55,70,68,58,33,47,18,57,72,65,63,37,52,41,68,37,13,57,98,84,57,79,45,46,32,38,33,34,32,27,32,38,86,88,76,69,41,76,42,26,37,35,36,34,38,47,36,57,40,74,69,59,54,55,65,53,48,48,50,35,27,52,71,67,64,43,40,62,58,38,49,51,41,43,58,68,41,20,80,78,71,71,55,84,55,60,66,58,48,57,46,68,43,35,53,55,52,68,62,42,40,56,46,70,58,62,65,67,53,131,51,34,22,42,17,25,34,39,36,32,72,58,73,78,52,83,64,84,60,66,64,56,54,51,29,38,48,38,51,69,68,38,48,71,91,35,60,67,52,42,49,54,23,49,45,50,46,61,75,36,42,53,56,64,64,25,64,42,46,48,52,44,34,72,74,32,67,67,54,36,50,48,47,50,49,37,17,52,47,32,45,49,43,28,51,45,36,62,72,36,94,57,36,82,38,68,71,48,41,52,49,35,49,50,28,50,51,49,20,42,43,36,42,52,66,42,55,48,37,49,55,57,30,43,62,40,41,80,56,55,92,76,51,53,72,35,33,49,50,52,34,45,51,53,41,51,29,48,54,19,38,59,63,30,32,43,23,5,63,35,20,29,15,37,37,40,36,33,35,33,50,59,81,56,82,64,67,60,72,62,59,55,50,52,51,32,50,59,56,23,60,73,68,66,38,83,80,34,36,55,48,76,47,76,40,95,87,54,25,36,27,44,32,43,32,48,73,45,50,39,87,74,72,58,92,58,48,62,57,50,52,51,45,51,52,56,29,67,36,67,64,60,56,60,53,26,58,50,33,65,36,42,26,36,45,34,30,23,32,39,63,50,46,22,58,78,38,64,75,48,27,35,58,33,43,22,70,44,48,90,59,67,73,82,75,55,50,58,55,30,58,17,30,28,42,65,26,63,48,46,70,48,38,66,59,45,43,48,64,62,35,40,65,71,73,44,48,71,43,80,81,51,50,30,42,65,48,52,55,24,33,48,42,48,65,52,84,72,98,63,58,70,70,57,41,50,44,55,42,56,64,72,57,39,56,32,21,22,37,43,35,46,40,64,84,40,64,52,40,42,40,34,38,26,20,31,75,40,25,39,39,31,37,28,83,52,77,45,26,40,37,37,17,41,44,64,72,38,39,28,72,68,39,60,44,31,31,71,44,67,42,50,63,54,63,7,38,33,31,39,37,31,54,43,88,89,53,61,55,71,45,38,20,22,46,69,75,59,44,79,48,91,78,66,73,40,77,46,85,52,53,53,71,59,75,54,52,76,94,39,94,36,42,44,59,41,41,52,71,41,26,34,59,41,35,50,39,34,55,58,87,61,58,48,78,56,90,65,34,61,46,72,54,63,52,93,85,35,62,44,26,56,52,52,49,60,75,66,37,81,91,46,63,67,73,43,35,35,40,20,22,5,56,53,66,35,25,45,30,16,44,48,24,28,53,46,32,50,69,29,39,53,89,65,78,53,44,64,43,54,42,44,16,67,60,43,46,68,65,51,66,88,46,81,24,54,31,26,37,37,38,41,36,33,62,64,22,36,51,23,34,41,47,52,27,50,53,54,40,44,65,32,46,24,46,35,38,28,41,26,30,41,78,93,19,64,38,56,71,71,31,69,26,47,44,60,32,31,82,58,60,77,66,79,70,24,38,65,80,49,35,63,46,57,21,50,35,51,52,29,45,52,50,18,49,50,52,12,58,75,69,60,48,46,55,54,53,55,52,28,52,41,49,53,32,57,70,43,40,32,59,54,47,46,55,55,60,72,46,43,66,62,42,34,53,52,19,52,70,45,42,25,55,35,62,37,41,34,26,20,9,54,77,63,22,31,49,22,23,53,52,29,45,39,47,35,14,44,35,52,43,43,47,48,26,68,45,45,56,80,46,41,72,64,32,43,44,46,39,38,26,40,26,43,37,36,51,50,74,55,58,68,44,54,45,50,30,50,30,50,51,41,31,28,38,36,28,46,63,22,44,34,33,35,34,26,29,67,89,70,61,78,46,66,88,45,40,74,42,77,47,69,35,78,80,47,53,81,84,44,37,32,56,51,53,28,54,51,36,49,49,27,28,52,31,22,18,50,48,35,25,63,66,16,51,60,32,51,52,51,27,51,50,49,63,65,34,63,77,41,82,78,29,73,37,47,66,57,23,51,52,47,53,54,48,38,53,43,30,37,70,22,59,39,27,41,46,44,53,16,20,55,37,22,42,51,58,66,44,29,67,64,32,46,61,46,47,70,51,57,69,77,83,43,58,60,55,50,47,50,50,49,50,50,36,52,52,26,49,51,50,19,62,51,26,46,40,51,67,41,50,28,58,77,38,36,47,60,72,32,87,48,67,64,60,72,67,72,63,58,29,69,57,59,48,52,50,31,51,63,45,68,42,55,73,75,28,32,50,60,70,38,39,42,50,42,17,59,44,25,85,43,45,70,42,56,61,20,30,37,25,29,33,53,80,49,69,37,96,87,68,34,49,15,28,23,55,72,35,64,28,67,72,44,79,52,86,55,92,28,67,50,76,33,58,44,56,72,69,58,32,48,19,58,72,66,65,36,54,40,70,38,11,59,98,83,56,79,44,45,34,39,33,34,34,27,33,39,86,89,75,68,42,77,44,27,34,34,37,34,37,49,37,56,40,74,70,59,54,52,66,53,51,50,49,37,25,53,71,68,63,41,38,62,60,39,50,51,43,42,59,66,44,19,81,79,72,71,56,82,54,60,67,57,49,56,44,68,45,35,52,55,51,70,64,46,39,56,50,71,59,60,64,66,54,133

Foldseek 3Di:
DKKKWKFFFFQLLVDADDCVLLVVLLVQLVPDDLVCLVSLVVSLVSCVVCLQVLQDLNLLVCVLVPVVSLVSLLSSLVSLVVSLVCLCPDPCVPPPSSVVSSVSSVQVSCLSVPLRNVLSVVLCLLALHNVPADSLLSVQSSRVSLRLLLNLLRCLQAAQKKKKKKKFKFDLPPPPDDPVVVLVVQVVVCVVVVQQQQTWEKDAEPVNIIMIMGMDMDGDQDDFRPPNSVVRSVVSRPDPVVSVRSSRTSIMMMMMMHDQAPKADSDSLQYDFEFQDFPPDRNSDDDLLRSKTKDKDWAQPCLVVCCVVPAVVVPTHHDPNHTGSRNSQSNQLSSDDDDDDSLVSNLVSLLPTDGFMKMWIATRHARQKIKIWGEAQFWKKKWDAHPGGIIIMRDCLSVQSNDFKIWIQGDHPLRGKIWMAGNDPPDDRIWIARSNPRHTDDIDMDTDPEHNVLSDCPPDPFLLVVLLLCLLVLQLQLPPPQWDDDDLFIDGDQDDPHLCVLVLCLCPPPVFDHAQEEEEEEADLSLLLSVLLLLLLCVLAPPVNRHGYYDYLQVLLVVLPLDQQRNYEYEQEDAQLRAASSLSSLVSNVLSNYAYEYEYAACPGSNNVSHSGYRHGGDSSNDRQFLQDASSSSSSNLNSNVVSLSVSVSSVRDDRSVSSVLVVLSSCVSVQSVVLVVCLVVLLVVLLVPLQQWAAEEEEEDDVLLSLSSSLLSLLCQFLVDDYYYYHLVCCVVPPLVSLHAYEYEAEPDDPVVLLVSLVSLQVSQVSNHAYEYEYAPPDCNNVVRHNYYHHGHARDSSCRSSRSNSSSNSSSNSNSVSLQVLLVLLVVLLVLLVVQLVPLQRQCLVSLVVLVVNLVVVVVRSRSHWADVVLSVLSVVLSVVSHCLNVPDCPVPPVSVVSSVSSNVSSVVSSVRRHGNRRNGRSGRNRPRRRDDDDDQFAAPQVCVQCVQQPHDLLQFRPLQRLLRSLCRVFFPHFQKKWKWFFPQADPVRATWTATDDMDHPVVPDDPRVDTDGDDDVRRVCQVVQAWAFACPPVNPWTWIKTFGADNPPRHGGIIMITGTDGDQADALVSLCSSCSSVVNNVVLVVLQVVCCVPPVDDDVSVLSRPDGSSCSRHPHSNVSNPPD/DKKKWKFFFFQLLPDADDCVLLVVLLVQLVPDDLVCLVSLVVSLVSCVVCLQVLQDLNLLVCVLVPVVSLVSLLSSLVSLVVSLVCLCPDPCVPPPSSVVSSVSSVQVSCLSVPLRNVLSVVLCLLALHNVPADSLLSVQSSRVSLRLLLNLLRCLQAAQKKKKKKKFKFDLPPPPDDPVVVLVVQVVVCVVVVQQAQTWAKDAEPVNIIMIMGMDMDGDQDDFRPPNSVVRSVVSRPDPVVSVRSSRTSIMMMMMMHDQAPKADSDSLQYDFEFQDFPPDRNRDDDLLRSKTKDKDWAQPCLVVCCVVPAVVVPTHHDPNHTGSRNSQSNQLSSDDDDDDSLVSNLVSLVPTDAFMKMWIDTRRARQKIKIWGEAQFWKKKWDAHPGGIIIMRDCLSVQSNDFKIWIQGDHPLRGKIWMAGNDPPDDRIWIARSNPRHTDDIDMDTDPEHNVLSDCPPDPFLLVVLLLCLLVLQLQLPPPQWDDDDLFIDGDQDDPHLCVLVLCLCPPPVFDHAQEEEEEEADLSLLLSVLLLLLLCVLQPPVNRHGYYDYLQVLLVVLPPDQQRNYEYEQEDAQLNAASSLSSLVSNVLSNYAYEYEYAACPGSNNVSHSGYRHGGPSSNDRQFLQDASSSSSSNLNSNVVSLSVSVSSVNDDRSVSSVLVVLSSCVSVQSVVLVVCLVVLLVVLLVPLQQWAAEEEEEDDVLLSLSSSLLSLLCQFLVDDYYYYHLVCCVVPPLVSLHAYEYEAEPDDPVVLLVSLVSLQVSQVSNHAYEYEYAPPDCNNVVRHNYYHHGHARDSSCRSSGSNSSSNSSSNSNSVSLQVLLVLLVVLLVLLVVQLVPLQRQCLVSLVVLVVNLVVVVVRSRSHWADVVLSVLSVVLSVVSHCLNVPDCPVVPVSVVSSVSSNVSSVVRSVRRHGNRRNGRSGRNRPRRRDPPDQQAQAPQVCVQCVQQPADLLQFRPLQRLLNSLCRVFFDHFQKKWKWFFPQADPVRATWTATDDMDHPVVPDDPRVDTDGDDDPRRVCLVVQAWAWACPPVNPWTKIKTFGADPPPRHGGIIMITTTDTDFADALVSLCSSCVSVVNNVVLVVLQVVCCVPPVDDDVSVLSRPDGSSCSRHPHSPVSNPPD

Sequence (2252 aa):
MCGIAGFLSNRHWTADPDLSWLDRAADALAAATPDDPAGIDAALDLLAGRFDALMSFGTHLAAATRPAVRARLEAAAVRAQALEAALRAGPRAREEAVERVAERLRDYAWQLGTEVVANIDRTLALMPDASAANRAQHLVAWGIGQTLENLDRLEVRGRDSAGIAVLLRLAPAAPLRDLRSLQAVAREAGREFGDQDGGIALHALADGGLTARFTYKVAQLIGRLGDNGASLRARVRGDALLWRLAAQAEGLSAIAHTRWASHGAINLTNCHPLNGSLAGEAATELSADADAVAVLNGDVDNYRALKETLVEAAGHAIAAPVTTDAKVIPVLFRLHQGNTPVEERVLATLRRLEGSMAIVVQHPDDPERLHLGQKGSGQSLFVAEGPDGLILASENYGLAPRARASVALAQVERGGLAVVLSTRPGDPALAARGIDDGAPAALKAEPIEIFSRDIFRGGFEHFFEKEVHEAPASVRKTLAGRYRRGGREAAFETGEGSPWAALRRRLSDPDRPAVRRIWVTGQGTAAIAAMGVAHLIRQALPGSGIQVESAKASELSADLEGAGLEDALVVAISQSGTTTDTNRTVDLARAAGAWIHAIVNRRNSPLVRKSDSHLFTSDGRDIEMAVASTKAFYSQVAAGKLTALCLADASGTLPPGQIHDELVCLESLPARIQEVLDEEAEIARCAEAYAPFNRYWAVVGNGPNKIAAEEIRIKLSELCYKSIPVDYTEDKKHIDLSTEPLTLVIANDMPAQLAQDTAKEVAIFKAHSGKPIVFCAKGETCFDAYAEAVVRLPSAGAGLDFVLATVAGHLWGFHAARAIDARAHVFRELASVVNERAARDDARLDDVADRLEAELERIAAGEMDAALPPRLAAGLALLAPKLRGFHQLPRCGAAEREALAGRAEALLRAAFEETSRPIDTIRHQAKTVTVGISRPGKEIGPVLLAALAALEVAPTALAEHDRRMLAALSPLVTAVPGGILYRQTGEGPDGAPLLQAARKCGRSAVPSGYDRPRPAAGSKRRALRLGRAILSGGPHGRESLLLVPVFDEADWEVTGLVLLHAELAPQASLQQKTALLKDLKLYEDLLDAFSETSHATGRTDFPAFVAAASPRDLLFRPAADLLRQPMCGIAGFLSNRHWTADPDLSWLDRAADALAAATPDDPAGIDAALDLLAGRFDALMSFGTHLAAATRPAVRARLEAAAVRAQALEAALRAGPRAREEAVERVAERLRDYAWQLGTEVVANIDRTLALMPDASAANRAQHLVAWGIGQTLENLDRLEVRGRDSAGIAVLLRLAPAAPLRDLRSLQAVAREAGREFGDQDGGIALHALADGGLTARFTYKVAQLIGRLGDNGASLRARVRGDALLWRLAAQAEGLSAIAHTRWASHGAINLTNCHPLNGSLAGEAATELSADADAVAVLNGDVDNYRALKETLVEAAGHAIAAPVTTDAKVIPVLFRLHQGNTPVEERVLATLRRLEGSMAIVVQHPDDPERLHLGQKGSGQSLFVAEGPDGLILASENYGLAPRARASVALAQVERGGLAVVLSTRPGDPALAARGIDDGAPAALKAEPIEIFSRDIFRGGFEHFFEKEVHEAPASVRKTLAGRYRRGGREAAFETGEGSPWAALRRRLSDPDRPAVRRIWVTGQGTAAIAAMGVAHLIRQALPGSGIQVESAKASELSADLEGAGLEDALVVAISQSGTTTDTNRTVDLARAAGAWIHAIVNRRNSPLVRKSDSHLFTSDGRDIEMAVASTKAFYSQVAAGKLTALCLADASGTLPPGQIHDELVCLESLPARIQEVLDEEAEIARCAEAYAPFNRYWAVVGNGPNKIAAEEIRIKLSELCYKSIPVDYTEDKKHIDLSTEPLTLVIANDMPAQLAQDTAKEVAIFKAHSGKPIVFCAKGETCFDAYAEAVVRLPSAGAGLDFVLATVAGHLWGFHAARAIDARAHVFRELASVVNERAARDDARLDDVADRLEAELERIAAGEMDAALPPRLAAGLALLAPKLRGFHQLPRCGAAEREALAGRAEALLRAAFEETSRPIDTIRHQAKTVTVGISRPGKEIGPVLLAALAALEVAPTALAEHDRRMLAALSPLVTAVPGGILYRQTGEGPDGAPLLQAARKCGRSAVPSGYDRPRPAAGSKRRALRLGRAILSGGPHGRESLLLVPVFDEADWEVTGLVLLHAELAPQASLQQKTALLKDLKLYEDLLDAFSETSHATGRTDFPAFVAAASPRDLLFRPAADLLRQP

Radius of gyration: 41.52 Å; Cα contacts (8 Å, |Δi|>4): 4785; chains: 2; bounding box: 107×126×98 Å

InterPro domains:
  IPR001347 SIS domain [PF01380] (516-644)
  IPR001347 SIS domain [PS51464] (503-653)
  IPR017932 Glutamine amidotransferase type 2 domain [PS51278] (2-423)
  IPR029055 Nucleophile aminohydrolases, N-terminal [G3DSA:3.60.20.10] (143-424)
  IPR029055 Nucleophile aminohydrolases, N-terminal [SSF56235] (147-401)
  IPR035466 GlmS/AgaS, SIS domain 1 [cd05008] (517-648)
  IPR046348 SIS domain superfamily [SSF53697] (458-832)